Protein AF-0000000084555481 (afdb_homodimer)

InterPro domains:
  IPR004841 Amino acid permease/SLC12A domain [PF00324] (39-463)
  IPR036890 Histidine kinase/HSP90-like ATPase superfamily [G3DSA:3.30.565.10] (618-794)
  IPR036890 Histidine kinase/HSP90-like ATPase superfamily [SSF55874] (647-796)
  IPR050367 Amino acid-polyamine-organocation superfamily [PTHR42770] (13-466)

Organism: NCBI:txid82374

Nearest PDB structures (foldseek):
  7nf6-assembly1_B  TM=7.459E-01  e=2.669E-08  Ovis aries
  6li9-assembly1_B  TM=7.400E-01  e=5.570E-08  Homo sapiens
  6npl-assembly1_B  TM=6.410E-01  e=1.773E-08  Danio rerio
  6nph-assembly1_A  TM=6.731E-01  e=1.426E-07  Danio rerio
  4jas-assembly1_A-2  TM=5.209E-01  e=7.315E-07  Thermotoga maritima MSB8

Foldseek 3Di:
DPPPPPPLQFQFDALLLLLLLLLLQQAALCLQFCLLPPQCQLWAQLLSLVLLVVLLVLVLLLLVLQLVLLQPPVDQLRLLVLLCVQPFNLLSLLLLLLVLLLLLLSLLLLLLVVLVLCCQPVNCPQQADDWDDFPRDIAGPSSLVSSLVLLVVLLCCLQPVGPVLSVLSSVLSCLQLVLLVVLLVQLVVQQPPDLDSPPVTNPPLDDDSVLSSVQSNLLSLLNNPRSSLSSRRSVSHPDRSVCSSVSSSVSSVSSSCSNSSLSSLLSRAADPVDPGPNVQSVCLVVDDHQSVRSSLRSQCVRVNPVSNVSVSSSNNSSSSSNNSSSLQSSLSNQLSCVVVVLDPVLSVDADSNRGSNVSSVVSSVVSSCQSVNPNVVSLLSSLSNQQSSLSSSLSSLCSQLSVCVVVVPPVSNVSSVSSNVVSVCSNPVQPDPPPGRPHYRDLVSLVVQLVSLLVSLVSVLVCLVVPPPPSDDPDCVSLVVSLCSNLSSLVVSLVNQLVVCVVVCVPPNPVVSVVSSVVSVVVSVVSNVSSVVSVVVSVVVVVVVVVVVVVVVVVVVVLVVVLVLVVVLLVVLLVLLVVLLVLLVVQLVVLVVVVVVDDPDDDPVSVVSNVVSVVLSVLSVVLSVVSVVVNVCSVVVSVVDPDWDWAWDFQVVLQVNLCSSCVRVCVVLQEAEEEDEPQCPFRTFTGRSSLVSSLVNLVVVVLSQFAHRNKYKYKYKHWPDKDFDQPPPPDDDDSPRFIKIKMKIKIKIQGDVVRVVPDPNVSSVVSSCVSLVVQVKDWDWDADPRRMIMIMIIGITGGDDPVRHPPPCPDPPD/DPPPPPPLQFQFDALLLLLLLLLLQQAALCLQFCLLPPQCQQWAQLLSLVLLVVLLVLVLLLLVLQLVLLQPPVDQQGLLVLLCVQPFNLLSLLLLLLVLLLLLLSLLLLLLVVLVLCCQPVNCPQQADDWDDFPRDIAGPSSLVSSLVLLVVLLCCLQPVGPVLSVLSSVLSCLQLVLLVVLLVQLVVQQPPDLDSPPVTNPPLDDDSVLSSVQSNLLSLLNNPRSSLSSRRSVSHPDRSVCSSVSSSVSSVSSSCSNSSLSSLLSRAADPVDPGPNVQSVCLVVDDHQSVRSSLRSQCVRVNPVSNVSVSSSNNSSSSSNNSSSLQSSLSNQLSCVVVVLDPVLSVDADSSRRSNVSSVVSSVVSSCQSVNPNVVSLLSSLSNQQSSLSSSLSSLCSQLSVCVVVVPPVSNVSSVSSNVVSVCSNPVQPDPPPGRPHYRDLVSLVVQLVSLLVSLVSVLVCLVVPPPPSDDPDCVSLVVSLCSNLSSLVVSLVNQLVVCVVCCVPPNPVVSVVSSVVSVVVSVVSNVSSVVSVVVSVVVVVVVVVVVVVVVVVVVVLVVVLVLVVVLLVVLLVLLVVLLVLLVVQLVVLVVVVVPDDPDPDPVSVVSNVVSVVLSVLSVVLSVVSVVVNVCSVVVSVVCPDWDWAWDFQVVLQVNLCSSCVRVCVVLQEAEEEEEPQCPFRTFTGRSSLVSSLVNLVVVLLSQFAHRNKYKYKYKHWPDKDFDQPPPPDDDDSPRFIKIKMKIKIKIQGDVVRCPPVSNVSSVVSSCVSLVVQVKDWDWDADPRRMIMIMIMGITGGDDPVRRPPPCPDPPD

Secondary structure (DSSP, 8-state):
-----------PBPHHHHHHHHHHHH--THHHHHIIIIIHHHHHHHHHHHHHHHHHHHHHHHHHHHHHHHHHH--TTTHHHHHHHHH-HHHHHHHHHHHHHHHHHHHHHHHHHHHHHHHHHH-STT--S-EEEETTEEEEHHHHHHHHHHHHHHHHHHHH-TTHHHHHHHHHHHHHHHHHHHHHHHHHHHS-TT----SSS-SSS-S-HHHHHHHHHTTHHHHHTTGGGGGTTGGGBSS-GGGHHHHHHHHHHHHHHHHHHHHHHHHH---TT-SSHHHHHHTGGG--GGGG-HHHHHHHHHHHHHHHHHHHHHHHHHHHHHHHHHHHHHHHHHHHHHHTTSS-HHHH---TTS--HHHHHHHHHHHTTGGGG-TTHHHHHHHHHHHHHHHHHHHHHHHHHHHHHHTT-HHHHHHHHHHHHHHHHHHHHHHSTTSSTT----HHHHHHHHHHHHHHHHHHHHHHHT-SS--SSS-SHHHHHHHHHHHHHHHHHHHHHHHHHTTHHHHH-HHHHHHHHHHHHHHHHHHHHHHHHHHHHHHHHHHHHHHHHHHHHHHHHHHHHHHHHHHHHHHHHHHHHHHHHHHHHHHHHHHHHHHHH--S---HHHHHHHHHHHHHHHHHHHHHHHHHHHHHTHHHHHTT------EEEEHHHHHHHHHHHHHHHHHHTT-EEEEE-TT-S--EEEE-HHHHHHHHHHHHHHHHHHSPTT-EEEEEEEEEEEEEE----SSSS----EEEEEEEEEEEEE--HHHHHHS-HHHHHHHHHHHHHHTT-EEEEEE-TTSEEEEEEEEEEEE--GGGS---------/------------B-HHHHHHHHHHHH--THHHHHIIIIIHHHHHHHHHHHHHHHHHHHHHHHHHHHHHHHHHH--TTTHHHHHHHHH-HHHHHHHHHHHHHHHHHHHHHHHHHHHHHHHHHH-STT--S-EEEETTEEEEHHHHHHHHHHHHHHHHHHHH-TTHHHHHHHHHHHHHHHHHHHHHHHHHHHS-TT----SSS-SSS-S-HHHHHHHHHTTHHHHHTTGGGGGTTGGGBSS-GGGHHHHHHHHHHHHHHHHHHHHHHHHH---TT-SSHHHHHHTGGG--GGGG-HHHHHHHHHHHHHHHHHHHHHHHHHHHHHHHHHHHHHHHHHHHHHHTTSS-HHHH---TTS--HHHHHHHHHHHTTGGGG-TTHHHHHHHHHHHHHHHHHHHHHHHHHHHHHHTT-HHHHHHHHHHHHHHHHHHHHHHSTTSSTT----HHHHHHHHHHHHHHHHHHHHHHHT-SS--SSS-SHHHHHHHHHHHHHHHHHHHHHHHHHTTHHHHH-HHHHHHHHHHHHHHHHHHHHHHHHHHHHHHHHHHHHHHHHHHHHHHHHHHHHHHHHHHHHHHHHHHHHHHHHHHHHHHHHHHHHHHHH--S---HHHHHHHHHHHHHHHHHHHHHHHHHHHHHTHHHHHTT------EEEEHHHHHHHHHHHHHHHHHHTT-EEEEE-TT-S--EEEE-HHHHHHHHHHHHHHHHHHSPTT-EEEEEEEEEEEEEE----SSSS----EEEEEEEEEEEEE--TTT--HHHHHHHHHHHHHHHHHTT-EEEEEE-TTSEEEEEEEEEEEE--GGGS---------

Radius of gyration: 47.49 Å; Cα contacts (8 Å, |Δi|>4): 2575; chains: 2; bounding box: 100×142×101 Å

Sequence (1628 aa):
MNTPQETNKGHLLTLLNVWGLSFGCAVGWGAFMLPGNLFLPNAGPVGSILAIILGGLIMLIIGSNFCMLAGKMQDSGGFFAYTREIMGHDHAFLAGWALIITYLSIMWANATAVIVLVRFTIGDVLQWGFHYQVAGFDVYGGEIIATWGVIILFGLFSAFGGGIKQAANTILAFILIGGIVILFCGVLAMSPQHASFYPAFAPDVGGTPFLQLLSILMVAPWMFFGYESITHGSQQFHFPTQYMFPLIIATVVSTVLAYCLPIAIAVMGIPPEYHGWNEYINNLGNLEGLKALPLFYSVKSLLGSTGLGILTAAILAGILTGIIGLYRGASYLLQAMAQDNLLPAAIAEETKDGTPRNAIISIMIVSLLIPLLGRTAIVWLVDAITISGSIAYAYVSLCRYREATVSKDSAGKFLGITGFIISIFFFFCPIIPNLLIGTTLNTESYLLLAVWSIIGLIYYWYIFKHDKHDHFGKSFSMCTVLLFLNFFTSSLWLRQMMVTKLPLLRQSGYAAIHEVLNTSSIIQIVIIILILVFMGDIFTIMRQREYQLNIKVQEEQHTSQVRNSFLIGMTHDIGLMMQSIMSYVRLARNTGKEYETIQGNCPQDRLDSLWQALRHTDSVSHHFLNLVREMGLVEQITSNHLVLYPRATDIHYSLQQVKNIFVIQMQDKNLDFQVDSSQLDNSYVYCDENRIQRMLLNLISLAYDVSPMGGKISVSVTQKGFAHRRLENKGELGVSSRLCADYELKVNFTADKERMDKLSMDQRISITKHLVSLMEGTFNIESSPAAQTEMSIQLTLNLAKQSAVSYTKYESMAMNTPQETNKGHLLTLLNVWGLSFGCAVGWGAFMLPGNLFLPNAGPVGSILAIILGGLIMLIIGSNFCMLAGKMQDSGGFFAYTREIMGHDHAFLAGWALIITYLSIMWANATAVIVLVRFTIGDVLQWGFHYQVAGFDVYGGEIIATWGVIILFGLFSAFGGGIKQAANTILAFILIGGIVILFCGVLAMSPQHASFYPAFAPDVGGTPFLQLLSILMVAPWMFFGYESITHGSQQFHFPTQYMFPLIIATVVSTVLAYCLPIAIAVMGIPPEYHGWNEYINNLGNLEGLKALPLFYSVKSLLGSTGLGILTAAILAGILTGIIGLYRGASYLLQAMAQDNLLPAAIAEETKDGTPRNAIISIMIVSLLIPLLGRTAIVWLVDAITISGSIAYAYVSLCRYREATVSKDSAGKFLGITGFIISIFFFFCPIIPNLLIGTTLNTESYLLLAVWSIIGLIYYWYIFKHDKHDHFGKSFSMCTVLLFLNFFTSSLWLRQMMVTKLPLLRQSGYAAIHEVLNTSSIIQIVIIILILVFMGDIFTIMRQREYQLNIKVQEEQHTSQVRNSFLIGMTHDIGLMMQSIMSYVRLARNTGKEYETIQGNCPQDRLDSLWQALRHTDSVSHHFLNLVREMGLVEQITSNHLVLYPRATDIHYSLQQVKNIFVIQMQDKNLDFQVDSSQLDNSYVYCDENRIQRMLLNLISLAYDVSPMGGKISVSVTQKGFAHRRLENKGELGVSSRLCADYELKVNFTADKERMDKLSMDQRISITKHLVSLMEGTFNIESSPAAQTEMSIQLTLNLAKQSAVSYTKYESMA

Structure (mmCIF, N/CA/C/O backbone):
data_AF-0000000084555481-model_v1
#
loop_
_entity.id
_entity.type
_entity.pdbx_description
1 polymer 'Amino acid permease/ SLC12A domain-containing protein'
#
loop_
_atom_site.group_PDB
_atom_site.id
_atom_site.type_symbol
_atom_site.label_atom_id
_atom_site.label_alt_id
_atom_site.label_comp_id
_atom_site.label_asym_id
_atom_site.label_entity_id
_atom_site.label_seq_id
_atom_site.pdbx_PDB_ins_code
_atom_site.Cartn_x
_atom_site.Cartn_y
_atom_site.Cartn_z
_atom_site.occupancy
_atom_site.B_iso_or_equiv
_atom_site.auth_seq_id
_atom_site.auth_comp_id
_atom_site.auth_asym_id
_atom_site.auth_atom_id
_atom_site.pdbx_PDB_model_num
ATOM 1 N N . MET A 1 1 ? -41.625 23.812 21.984 1 23.12 1 MET A N 1
ATOM 2 C CA . MET A 1 1 ? -42.844 23.078 21.625 1 23.12 1 MET A CA 1
ATOM 3 C C . MET A 1 1 ? -42.719 22.484 20.219 1 23.12 1 MET A C 1
ATOM 5 O O . MET A 1 1 ? -43.156 23.109 19.25 1 23.12 1 MET A O 1
ATOM 9 N N . ASN A 1 2 ? -41.5 22.109 19.734 1 26.34 2 ASN A N 1
ATOM 10 C CA . ASN A 1 2 ? -41.219 21.453 18.469 1 26.34 2 ASN A CA 1
ATOM 11 C C . ASN A 1 2 ? -42.156 20.297 18.203 1 26.34 2 ASN A C 1
ATOM 13 O O . ASN A 1 2 ? -42.219 19.344 18.984 1 26.34 2 ASN A O 1
ATOM 17 N N . THR A 1 3 ? -43.344 20.703 17.688 1 30.64 3 THR A N 1
ATOM 18 C CA . THR A 1 3 ? -44.344 19.75 17.219 1 30.64 3 THR A CA 1
ATOM 19 C C . THR A 1 3 ? -43.656 18.578 16.5 1 30.64 3 THR A C 1
ATOM 21 O O . THR A 1 3 ? -42.781 18.781 15.664 1 30.64 3 THR A O 1
ATOM 24 N N . PRO A 1 4 ? -43.688 17.406 17.109 1 35.41 4 PRO A N 1
ATOM 25 C CA . PRO A 1 4 ? -43.188 16.219 16.406 1 35.41 4 PRO A CA 1
ATOM 26 C C . PRO A 1 4 ? -43.656 16.188 14.945 1 35.41 4 PRO A C 1
ATOM 28 O O . PRO A 1 4 ? -44.844 16.406 14.656 1 35.41 4 PRO A O 1
ATOM 31 N N . GLN A 1 5 ? -42.969 16.953 14.031 1 34.41 5 GLN A N 1
ATOM 32 C CA . GLN A 1 5 ? -43.281 16.844 12.609 1 34.41 5 GLN A CA 1
ATOM 33 C C . GLN A 1 5 ? -43.875 15.469 12.281 1 34.41 5 GLN A C 1
ATOM 35 O O . GLN A 1 5 ? -43.375 14.445 12.727 1 34.41 5 GLN A O 1
ATOM 40 N N . GLU A 1 6 ? -45.188 15.445 12.141 1 36.09 6 GLU A N 1
ATOM 41 C CA . GLU A 1 6 ? -45.906 14.336 11.531 1 36.09 6 GLU A CA 1
ATOM 42 C C . GLU A 1 6 ? -45.125 13.703 10.406 1 36.09 6 GLU A C 1
ATOM 44 O O . GLU A 1 6 ? -45.062 14.234 9.297 1 36.09 6 GLU A O 1
ATOM 49 N N . THR A 1 7 ? -43.844 13.422 10.531 1 37.84 7 THR A N 1
ATOM 50 C CA . THR A 1 7 ? -43.188 12.656 9.492 1 37.84 7 THR A CA 1
ATOM 51 C C . THR A 1 7 ? -44.125 11.664 8.836 1 37.84 7 THR A C 1
ATOM 53 O O . THR A 1 7 ? -44.844 10.938 9.531 1 37.84 7 THR A O 1
ATOM 56 N N . ASN A 1 8 ? -44.844 12.164 7.707 1 38.84 8 ASN A N 1
ATOM 57 C CA . ASN A 1 8 ? -45.594 11.336 6.762 1 38.84 8 ASN A CA 1
ATOM 58 C C . ASN A 1 8 ? -45.188 9.867 6.863 1 38.84 8 ASN A C 1
ATOM 60 O O . ASN A 1 8 ? -44.094 9.484 6.418 1 38.84 8 ASN A O 1
ATOM 64 N N . LYS A 1 9 ? -45.469 9.156 7.902 1 43.16 9 LYS A N 1
ATOM 65 C CA . LYS A 1 9 ? -45.219 7.797 8.383 1 43.16 9 LYS A CA 1
ATOM 66 C C . LYS A 1 9 ? -45.719 6.766 7.363 1 43.16 9 LYS A C 1
ATOM 68 O O . LYS A 1 9 ? -46.906 6.594 7.172 1 43.16 9 LYS A O 1
ATOM 73 N N . GLY A 1 10 ? -45.125 6.559 6.219 1 51.88 10 GLY A N 1
ATOM 74 C CA . GLY A 1 10 ? -45.312 5.434 5.316 1 51.88 10 GLY A CA 1
ATOM 75 C C . GLY A 1 10 ? -45.781 4.172 6.023 1 51.88 10 GLY A C 1
ATOM 76 O O . GLY A 1 10 ? -45.906 4.156 7.25 1 51.88 10 GLY A O 1
ATOM 77 N N . HIS A 1 11 ? -46.375 3.15 5.234 1 60.41 11 HIS A N 1
ATOM 78 C CA . HIS A 1 11 ? -46.906 1.9 5.746 1 60.41 11 HIS A CA 1
ATOM 79 C C . HIS A 1 11 ? -45.938 1.213 6.684 1 60.41 11 HIS A C 1
ATOM 81 O O . HIS A 1 11 ? -44.781 0.947 6.305 1 60.41 11 HIS A O 1
ATOM 87 N N . LEU A 1 12 ? -46.219 1.34 7.969 1 69.62 12 LEU A N 1
ATOM 88 C CA . LEU A 1 12 ? -45.438 0.738 9.047 1 69.62 12 LEU A CA 1
ATOM 89 C C . LEU A 1 12 ? -45.469 -0.784 8.961 1 69.62 12 LEU A C 1
ATOM 91 O O . LEU A 1 12 ? -46.5 -1.361 8.609 1 69.62 12 LEU A O 1
ATOM 95 N N . LEU A 1 13 ? -44.375 -1.419 9.078 1 81.25 13 LEU A N 1
ATOM 96 C CA . LEU A 1 13 ? -44.219 -2.867 9 1 81.25 13 LEU A CA 1
ATOM 97 C C . LEU A 1 13 ? -44.531 -3.525 10.336 1 81.25 13 LEU A C 1
ATOM 99 O O . LEU A 1 13 ? -44.094 -3.025 11.391 1 81.25 13 LEU A O 1
ATOM 103 N N . THR A 1 14 ? -45.344 -4.574 10.266 1 85.19 14 THR A N 1
ATOM 104 C CA . THR A 1 14 ? -45.656 -5.363 11.453 1 85.19 14 THR A CA 1
ATOM 105 C C . THR A 1 14 ? -44.562 -6.379 11.734 1 85.19 14 THR A C 1
ATOM 107 O O . THR A 1 14 ? -43.625 -6.535 10.938 1 85.19 14 THR A O 1
ATOM 110 N N . LEU A 1 15 ? -44.688 -7.07 12.875 1 87.81 15 LEU A N 1
ATOM 111 C CA . LEU A 1 15 ? -43.719 -8.07 13.289 1 87.81 15 LEU A CA 1
ATOM 112 C C . LEU A 1 15 ? -43.656 -9.219 12.281 1 87.81 15 LEU A C 1
ATOM 114 O O . LEU A 1 15 ? -42.562 -9.695 11.945 1 87.81 15 LEU A O 1
ATOM 118 N N . LEU A 1 16 ? -44.719 -9.578 11.766 1 89.62 16 LEU A N 1
ATOM 119 C CA . LEU A 1 16 ? -44.781 -10.688 10.812 1 89.62 16 LEU A CA 1
ATOM 120 C C . LEU A 1 16 ? -44.188 -10.281 9.469 1 89.62 16 LEU A C 1
ATOM 122 O O . LEU A 1 16 ? -43.594 -11.102 8.781 1 89.62 16 LEU A O 1
ATOM 126 N N . ASN A 1 17 ? -44.406 -9.062 9.172 1 88.94 17 ASN A N 1
ATOM 127 C CA . ASN A 1 17 ? -43.844 -8.555 7.934 1 88.94 17 ASN A CA 1
ATOM 128 C C . ASN A 1 17 ? -42.312 -8.539 7.996 1 88.94 17 ASN A C 1
ATOM 130 O O . ASN A 1 17 ? -41.656 -8.938 7.043 1 88.94 17 ASN A O 1
ATOM 134 N N . VAL A 1 18 ? -41.844 -8.125 9.125 1 88.31 18 VAL A N 1
ATOM 135 C CA . VAL A 1 18 ? -40.406 -8.008 9.289 1 88.31 18 VAL A CA 1
ATOM 136 C C . VAL A 1 18 ? -39.781 -9.398 9.367 1 88.31 18 VAL A C 1
ATOM 138 O O . VAL A 1 18 ? -38.719 -9.633 8.82 1 88.31 18 VAL A O 1
ATOM 141 N N . TRP A 1 19 ? -40.406 -10.297 10.008 1 91.5 19 TRP A N 1
ATOM 142 C CA . TRP A 1 19 ? -39.938 -11.68 10.047 1 91.5 19 TRP A CA 1
ATOM 143 C C . TRP A 1 19 ? -39.906 -12.273 8.641 1 91.5 19 TRP A C 1
ATOM 145 O O . TRP A 1 19 ? -38.906 -12.898 8.258 1 91.5 19 TRP A O 1
ATOM 155 N N . GLY A 1 20 ? -41 -12.109 7.93 1 90.44 20 GLY A N 1
ATOM 156 C CA . GLY A 1 20 ? -41.062 -12.617 6.57 1 90.44 20 GLY A CA 1
ATOM 157 C C . GLY A 1 20 ? -39.969 -12.07 5.68 1 90.44 20 GLY A C 1
ATOM 158 O O . GLY A 1 20 ? -39.406 -12.797 4.848 1 90.44 20 GLY A O 1
ATOM 159 N N . LEU A 1 21 ? -39.688 -10.883 5.922 1 87.75 21 LEU A N 1
ATOM 160 C CA . LEU A 1 21 ? -38.625 -10.242 5.141 1 87.75 21 LEU A CA 1
ATOM 161 C C . LEU A 1 21 ? -37.25 -10.828 5.48 1 87.75 21 LEU A C 1
ATOM 163 O O . LEU A 1 21 ? -36.5 -11.164 4.586 1 87.75 21 LEU A O 1
ATOM 167 N N . SER A 1 22 ? -37 -10.922 6.727 1 90.56 22 SER A N 1
ATOM 168 C CA . SER A 1 22 ? -35.688 -11.43 7.168 1 90.56 22 SER A CA 1
ATOM 169 C C . SER A 1 22 ? -35.531 -12.898 6.805 1 90.56 22 SER A C 1
ATOM 171 O O . SER A 1 22 ? -34.469 -13.297 6.297 1 90.56 22 SER A O 1
ATOM 173 N N . PHE A 1 23 ? -36.5 -13.656 7.043 1 93.19 23 PHE A N 1
ATOM 174 C CA . PHE A 1 23 ? -36.438 -15.078 6.727 1 93.19 23 PHE A CA 1
ATOM 175 C C . PHE A 1 23 ? -36.344 -15.297 5.223 1 93.19 23 PHE A C 1
ATOM 177 O O . PHE A 1 23 ? -35.531 -16.109 4.77 1 93.19 23 PHE A O 1
ATOM 184 N N . GLY A 1 24 ? -37.094 -14.539 4.52 1 89.06 24 GLY A N 1
ATOM 185 C CA . GLY A 1 24 ? -37.062 -14.648 3.068 1 89.06 24 GLY A CA 1
ATOM 186 C C . GLY A 1 24 ? -35.719 -14.289 2.457 1 89.06 24 GLY A C 1
ATOM 187 O O . GLY A 1 24 ? -35.344 -14.844 1.425 1 89.06 24 GLY A O 1
ATOM 188 N N . CYS A 1 25 ? -35.031 -13.453 3.01 1 88.38 25 CYS A N 1
ATOM 189 C CA . CYS A 1 25 ? -33.719 -13.047 2.506 1 88.38 25 CYS A CA 1
ATOM 190 C C . CYS A 1 25 ? -32.656 -14.102 2.82 1 88.38 25 CYS A C 1
ATOM 192 O O . CYS A 1 25 ? -31.688 -14.234 2.092 1 88.38 25 CYS A O 1
ATOM 194 N N . ALA A 1 26 ? -32.875 -14.844 3.844 1 90 26 ALA A N 1
ATOM 195 C CA . ALA A 1 26 ? -31.859 -15.797 4.297 1 90 26 ALA A CA 1
ATOM 196 C C . ALA A 1 26 ? -31.953 -17.109 3.525 1 90 26 ALA A C 1
ATOM 198 O O . ALA A 1 26 ? -30.938 -17.672 3.123 1 90 26 ALA A O 1
ATOM 199 N N . VAL A 1 27 ? -33.156 -17.516 3.285 1 91.25 27 VAL A N 1
ATOM 200 C CA . VAL A 1 27 ? -33.344 -18.828 2.684 1 91.25 27 VAL A CA 1
ATOM 201 C C . VAL A 1 27 ? -33.594 -18.688 1.185 1 91.25 27 VAL A C 1
ATOM 203 O O . VAL A 1 27 ? -34.438 -17.891 0.765 1 91.25 27 VAL A O 1
ATOM 206 N N . GLY A 1 28 ? -32.875 -19.391 0.361 1 85.44 28 GLY A N 1
ATOM 207 C CA . GLY A 1 28 ? -33.031 -19.359 -1.085 1 85.44 28 GLY A CA 1
ATOM 208 C C . GLY A 1 28 ? -32.906 -20.719 -1.733 1 85.44 28 GLY A C 1
ATOM 209 O O . GLY A 1 28 ? -33.219 -21.75 -1.12 1 85.44 28 GLY A O 1
ATOM 210 N N . TRP A 1 29 ? -32.469 -20.719 -2.889 1 83.94 29 TRP A N 1
ATOM 211 C CA . TRP A 1 29 ? -32.344 -21.906 -3.732 1 83.94 29 TRP A CA 1
ATOM 212 C C . TRP A 1 29 ? -31.328 -22.875 -3.133 1 83.94 29 TRP A C 1
ATOM 214 O O . TRP A 1 29 ? -31.469 -24.094 -3.281 1 83.94 29 TRP A O 1
ATOM 224 N N . GLY A 1 30 ? -30.438 -22.375 -2.402 1 84.31 30 GLY A N 1
ATOM 225 C CA . GLY A 1 30 ? -29.359 -23.188 -1.843 1 84.31 30 GLY A CA 1
ATOM 226 C C . GLY A 1 30 ? -29.859 -24.219 -0.851 1 84.31 30 GLY A C 1
ATOM 227 O O . GLY A 1 30 ? -29.281 -25.297 -0.73 1 84.31 30 GLY A O 1
ATOM 228 N N . ALA A 1 31 ? -30.953 -23.969 -0.211 1 90.88 31 ALA A N 1
ATOM 229 C CA . ALA A 1 31 ? -31.5 -24.891 0.781 1 90.88 31 ALA A CA 1
ATOM 230 C C . ALA A 1 31 ? -32 -26.172 0.122 1 90.88 31 ALA A C 1
ATOM 232 O O . ALA A 1 31 ? -32.031 -27.234 0.751 1 90.88 31 ALA A O 1
ATOM 233 N N . PHE A 1 32 ? -32.25 -26.125 -1.131 1 91.44 32 PHE A N 1
ATOM 234 C CA . PHE A 1 32 ? -32.875 -27.25 -1.808 1 91.44 32 PHE A CA 1
ATOM 235 C C . PHE A 1 32 ? -31.859 -27.969 -2.697 1 91.44 32 PHE A C 1
ATOM 237 O O . PHE A 1 32 ? -32.031 -29.156 -3.01 1 91.44 32 PHE A O 1
ATOM 244 N N . MET A 1 33 ? -30.812 -27.328 -3.059 1 85.19 33 MET A N 1
ATOM 245 C CA . MET A 1 33 ? -29.844 -27.922 -3.973 1 85.19 33 MET A CA 1
ATOM 246 C C . MET A 1 33 ? -28.609 -28.422 -3.215 1 85.19 33 MET A C 1
ATOM 248 O O . MET A 1 33 ? -27.969 -29.391 -3.633 1 85.19 33 MET A O 1
ATOM 252 N N . LEU A 1 34 ? -28.312 -27.906 -2.164 1 87.06 34 LEU A N 1
ATOM 253 C CA . LEU A 1 34 ? -27.031 -28.141 -1.513 1 87.06 34 LEU A CA 1
ATOM 254 C C . LEU A 1 34 ? -27.031 -29.453 -0.736 1 87.06 34 LEU A C 1
ATOM 256 O O . LEU A 1 34 ? -25.984 -30.031 -0.47 1 87.06 34 LEU A O 1
ATOM 260 N N . PRO A 1 35 ? -28.156 -29.922 -0.355 1 90.25 35 PRO A N 1
ATOM 261 C CA . PRO A 1 35 ? -28.125 -31.219 0.324 1 90.25 35 PRO A CA 1
ATOM 262 C C . PRO A 1 35 ? -27.438 -32.312 -0.506 1 90.25 35 PRO A C 1
ATOM 264 O O . PRO A 1 35 ? -26.625 -33.062 0.015 1 90.25 35 PRO A O 1
ATOM 267 N N . GLY A 1 36 ? -27.672 -32.344 -1.724 1 86.56 36 GLY A N 1
ATOM 268 C CA . GLY A 1 36 ? -27.094 -33.375 -2.588 1 86.56 36 GLY A CA 1
ATOM 269 C C . GLY A 1 36 ? -25.672 -33.031 -3.031 1 86.56 36 GLY A C 1
ATOM 270 O O . GLY A 1 36 ? -24.844 -33.938 -3.207 1 86.56 36 GLY A O 1
ATOM 271 N N . ASN A 1 37 ? -25.375 -31.859 -3.141 1 82.75 37 ASN A N 1
ATOM 272 C CA . ASN A 1 37 ? -24.125 -31.453 -3.783 1 82.75 37 ASN A CA 1
ATOM 273 C C . ASN A 1 37 ? -23.047 -31.109 -2.756 1 82.75 37 ASN A C 1
ATOM 275 O O . ASN A 1 37 ? -21.859 -31.281 -3.02 1 82.75 37 ASN A O 1
ATOM 279 N N . LEU A 1 38 ? -23.5 -30.672 -1.621 1 84.31 38 LEU A N 1
ATOM 280 C CA . LEU A 1 38 ? -22.484 -30.156 -0.704 1 84.31 38 LEU A CA 1
ATOM 281 C C . LEU A 1 38 ? -22.641 -30.781 0.681 1 84.31 38 LEU A C 1
ATOM 283 O O . LEU A 1 38 ? -21.672 -31.281 1.255 1 84.31 38 LEU A O 1
ATOM 287 N N . PHE A 1 39 ? -23.812 -30.891 1.244 1 91.62 39 PHE A N 1
ATOM 288 C CA . PHE A 1 39 ? -24.016 -31.234 2.645 1 91.62 39 PHE A CA 1
ATOM 289 C C . PHE A 1 39 ? -23.797 -32.719 2.865 1 91.62 39 PHE A C 1
ATOM 291 O O . PHE A 1 39 ? -22.875 -33.125 3.592 1 91.62 39 PHE A O 1
ATOM 298 N N . LEU A 1 40 ? -24.438 -33.531 2.141 1 92.25 40 LEU A N 1
ATOM 299 C CA . LEU A 1 40 ? -24.406 -34.969 2.375 1 92.25 40 LEU A CA 1
ATOM 300 C C . LEU A 1 40 ? -23.062 -35.562 1.958 1 92.25 40 LEU A C 1
ATOM 302 O O . LEU A 1 40 ? -22.484 -36.375 2.686 1 92.25 40 LEU A O 1
ATOM 306 N N . PRO A 1 41 ? -22.547 -35.156 0.85 1 88.5 41 PRO A N 1
ATOM 307 C CA . PRO A 1 41 ? -21.266 -35.719 0.435 1 88.5 41 PRO A CA 1
ATOM 308 C C . PRO A 1 41 ? -20.125 -35.375 1.382 1 88.5 41 PRO A C 1
ATOM 310 O O . PRO A 1 41 ? -19.172 -36.125 1.517 1 88.5 41 PRO A O 1
ATOM 313 N N . ASN A 1 42 ? -20.25 -34.25 2.066 1 87.62 42 ASN A N 1
ATOM 314 C CA . ASN A 1 42 ? -19.094 -33.75 2.83 1 87.62 42 ASN A CA 1
ATOM 315 C C . ASN A 1 42 ? -19.234 -34.094 4.316 1 87.62 42 ASN A C 1
ATOM 317 O O . ASN A 1 42 ? -18.234 -34.25 5.016 1 87.62 42 ASN A O 1
ATOM 321 N N . ALA A 1 43 ? -20.484 -34.188 4.801 1 92.06 43 ALA A N 1
ATOM 322 C CA . ALA A 1 43 ? -20.594 -34.375 6.246 1 92.06 43 ALA A CA 1
ATOM 323 C C . ALA A 1 43 ? -21.688 -35.375 6.602 1 92.06 43 ALA A C 1
ATOM 325 O O . ALA A 1 43 ? -21.922 -35.656 7.781 1 92.06 43 ALA A O 1
ATOM 326 N N . GLY A 1 44 ? -22.328 -35.938 5.633 1 92.5 44 GLY A N 1
ATOM 327 C CA . GLY A 1 44 ? -23.422 -36.844 5.945 1 92.5 44 GLY A CA 1
ATOM 328 C C . GLY A 1 44 ? -24.641 -36.156 6.5 1 92.5 44 GLY A C 1
ATOM 329 O O . GLY A 1 44 ? -24.641 -34.938 6.688 1 92.5 44 GLY A O 1
ATOM 330 N N . PRO A 1 45 ? -25.703 -36.875 6.762 1 93.69 45 PRO A N 1
ATOM 331 C CA . PRO A 1 45 ? -26.969 -36.281 7.191 1 93.69 45 PRO A CA 1
ATOM 332 C C . PRO A 1 45 ? -26.891 -35.688 8.602 1 93.69 45 PRO A C 1
ATOM 334 O O . PRO A 1 45 ? -27.281 -34.562 8.828 1 93.69 45 PRO A O 1
ATOM 337 N N . VAL A 1 46 ? -26.406 -36.406 9.562 1 94.69 46 VAL A N 1
ATOM 338 C CA . VAL A 1 46 ? -26.328 -35.938 10.945 1 94.69 46 VAL A CA 1
ATOM 339 C C . VAL A 1 46 ? -25.25 -34.875 11.062 1 94.69 46 VAL A C 1
ATOM 341 O O . VAL A 1 46 ? -25.453 -33.844 11.742 1 94.69 46 VAL A O 1
ATOM 344 N N . GLY A 1 47 ? -24.141 -35.094 10.414 1 94.06 47 GLY A N 1
ATOM 345 C CA . GLY A 1 47 ? -23.078 -34.094 10.414 1 94.06 47 GLY A CA 1
ATOM 346 C C . GLY A 1 47 ? -23.516 -32.75 9.844 1 94.06 47 GLY A C 1
ATOM 347 O O . GLY A 1 47 ? -23.203 -31.703 10.398 1 94.06 47 GLY A O 1
ATOM 348 N N . SER A 1 48 ? -24.25 -32.781 8.766 1 95 48 SER A N 1
ATOM 349 C CA . SER A 1 48 ? -24.734 -31.578 8.133 1 95 48 SER A CA 1
ATOM 350 C C . SER A 1 48 ? -25.75 -30.859 9.016 1 95 48 SER A C 1
ATOM 352 O O . SER A 1 48 ? -25.688 -29.641 9.18 1 95 48 SER A O 1
ATOM 354 N N . ILE A 1 49 ? -26.656 -31.609 9.617 1 95.94 49 ILE A N 1
ATOM 355 C CA . ILE A 1 49 ? -27.703 -31.031 10.453 1 95.94 49 ILE A CA 1
ATOM 356 C C . ILE A 1 49 ? -27.078 -30.391 11.688 1 95.94 49 ILE A C 1
ATOM 358 O O . ILE A 1 49 ? -27.422 -29.25 12.047 1 95.94 49 ILE A O 1
ATOM 362 N N . LEU A 1 50 ? -26.141 -31.016 12.242 1 96.19 50 LEU A N 1
ATOM 363 C CA . LEU A 1 50 ? -25.453 -30.469 13.422 1 96.19 50 LEU A CA 1
ATOM 364 C C . LEU A 1 50 ? -24.672 -29.203 13.062 1 96.19 50 LEU A C 1
ATOM 366 O O . LEU A 1 50 ? -24.641 -28.25 13.836 1 96.19 50 LEU A O 1
ATOM 370 N N . ALA A 1 51 ? -24.031 -29.281 11.945 1 95.25 51 ALA A N 1
ATOM 371 C CA . ALA A 1 51 ? -23.266 -28.125 11.5 1 95.25 51 ALA A CA 1
ATOM 372 C C . ALA A 1 51 ? -24.172 -26.906 11.281 1 95.25 51 ALA A C 1
ATOM 374 O O . ALA A 1 51 ? -23.812 -25.781 11.648 1 95.25 51 ALA A O 1
ATOM 375 N N . ILE A 1 52 ? -25.312 -27.125 10.734 1 96.31 52 ILE A N 1
ATOM 376 C CA . ILE A 1 52 ? -26.25 -26.031 10.453 1 96.31 52 ILE A CA 1
ATOM 377 C C . ILE A 1 52 ? -26.812 -25.484 11.758 1 96.31 52 ILE A C 1
ATOM 379 O O . ILE A 1 52 ? -26.969 -24.266 11.914 1 96.31 52 ILE A O 1
ATOM 383 N N . ILE A 1 53 ? -27.078 -26.328 12.68 1 96.94 53 ILE A N 1
ATOM 384 C CA . ILE A 1 53 ? -27.547 -25.906 13.992 1 96.94 53 ILE A CA 1
ATOM 385 C C . ILE A 1 53 ? -26.469 -25.078 14.688 1 96.94 53 ILE A C 1
ATOM 387 O O . ILE A 1 53 ? -26.75 -24.016 15.234 1 96.94 53 ILE A O 1
ATOM 391 N N . LEU A 1 54 ? -25.297 -25.531 14.586 1 96.12 54 LEU A N 1
ATOM 392 C CA . LEU A 1 54 ? -24.188 -24.797 15.164 1 96.12 54 LEU A CA 1
ATOM 393 C C . LEU A 1 54 ? -24 -23.453 14.461 1 96.12 54 LEU A C 1
ATOM 395 O O . LEU A 1 54 ? -23.719 -22.438 15.109 1 96.12 54 LEU A O 1
ATOM 399 N N . GLY A 1 55 ? -24.125 -23.5 13.195 1 94.94 55 GLY A N 1
ATOM 400 C CA . GLY A 1 55 ? -24.078 -22.25 12.453 1 94.94 55 GLY A CA 1
ATOM 401 C C . GLY A 1 55 ? -25.141 -21.266 12.891 1 94.94 55 GLY A C 1
ATOM 402 O O . GLY A 1 55 ? -24.859 -20.062 13.016 1 94.94 55 GLY A O 1
ATOM 403 N N . GLY A 1 56 ? -26.312 -21.797 13.125 1 95.75 56 GLY A N 1
ATOM 404 C CA . GLY A 1 56 ? -27.391 -20.938 13.625 1 95.75 56 GLY A CA 1
ATOM 405 C C . GLY A 1 56 ? -27.062 -20.312 14.969 1 95.75 56 GLY A C 1
ATOM 406 O O . GLY A 1 56 ? -27.328 -19.125 15.188 1 95.75 56 GLY A O 1
ATOM 407 N N . LEU A 1 57 ? -26.453 -21 15.789 1 95.5 57 LEU A N 1
ATOM 408 C CA . LEU A 1 57 ? -26.078 -20.5 17.109 1 95.5 57 LEU A CA 1
ATOM 409 C C . LEU A 1 57 ? -25.031 -19.406 17 1 95.5 57 LEU A C 1
ATOM 411 O O . LEU A 1 57 ? -25.109 -18.391 17.688 1 95.5 57 LEU A O 1
ATOM 415 N N . ILE A 1 58 ? -24.109 -19.609 16.156 1 94.62 58 ILE A N 1
ATOM 416 C CA . ILE A 1 58 ? -23.062 -18.641 15.938 1 94.62 58 ILE A CA 1
ATOM 417 C C . ILE A 1 58 ? -23.656 -17.359 15.352 1 94.62 58 ILE A C 1
ATOM 419 O O . ILE A 1 58 ? -23.281 -16.25 15.75 1 94.62 58 ILE A O 1
ATOM 423 N N . MET A 1 59 ? -24.609 -17.531 14.484 1 94.31 59 MET A N 1
ATOM 424 C CA . MET A 1 59 ? -25.234 -16.375 13.844 1 94.31 59 MET A CA 1
ATOM 425 C C . MET A 1 59 ? -26.062 -15.586 14.844 1 94.31 59 MET A C 1
ATOM 427 O O . MET A 1 59 ? -26.266 -14.383 14.672 1 94.31 59 MET A O 1
ATOM 431 N N . LEU A 1 60 ? -26.5 -16.266 15.867 1 94.75 60 LEU A N 1
ATOM 432 C CA . LEU A 1 60 ? -27.234 -15.555 16.906 1 94.75 60 LEU A CA 1
ATOM 433 C C . LEU A 1 60 ? -26.312 -14.609 17.672 1 94.75 60 LEU A C 1
ATOM 435 O O . LEU A 1 60 ? -26.75 -13.531 18.109 1 94.75 60 LEU A O 1
ATOM 439 N N . ILE A 1 61 ? -25.109 -14.961 17.797 1 94.81 61 ILE A N 1
ATOM 440 C CA . ILE A 1 61 ? -24.141 -14.086 18.453 1 94.81 61 ILE A CA 1
ATOM 441 C C . ILE A 1 61 ? -23.969 -12.812 17.609 1 94.81 61 ILE A C 1
ATOM 443 O O . ILE A 1 61 ? -24.047 -11.703 18.141 1 94.81 61 ILE A O 1
ATOM 447 N N . ILE A 1 62 ? -23.797 -12.977 16.391 1 93.94 62 ILE A N 1
ATOM 448 C CA . ILE A 1 62 ? -23.609 -11.836 15.492 1 93.94 62 ILE A CA 1
ATOM 449 C C . ILE A 1 62 ? -24.922 -11.047 15.398 1 93.94 62 ILE A C 1
ATOM 451 O O . ILE A 1 62 ? -24.906 -9.812 15.375 1 93.94 62 ILE A O 1
ATOM 455 N N . GLY A 1 63 ? -26.031 -11.82 15.398 1 91.69 63 GLY A N 1
ATOM 456 C CA . GLY A 1 63 ? -27.328 -11.18 15.375 1 91.69 63 GLY A CA 1
ATOM 457 C C . GLY A 1 63 ? -27.594 -10.312 16.594 1 91.69 63 GLY A C 1
ATOM 458 O O . GLY A 1 63 ? -28.203 -9.242 16.484 1 91.69 63 GLY A O 1
ATOM 459 N N . SER A 1 64 ? -27.094 -10.75 17.688 1 92.06 64 SER A N 1
ATOM 460 C CA . SER A 1 64 ? -27.25 -9.961 18.906 1 92.06 64 SER A CA 1
ATOM 461 C C . SER A 1 64 ? -26.484 -8.641 18.812 1 92.06 64 SER A C 1
ATOM 463 O O . SER A 1 64 ? -26.953 -7.613 19.297 1 92.06 64 SER A O 1
ATOM 465 N N . ASN A 1 65 ? -25.344 -8.703 18.234 1 93 65 ASN A N 1
ATOM 466 C CA . ASN A 1 65 ? -24.562 -7.484 18.031 1 93 65 ASN A CA 1
ATOM 467 C C . ASN A 1 65 ? -25.281 -6.5 17.109 1 93 65 ASN A C 1
ATOM 469 O O . ASN A 1 65 ? -25.312 -5.297 17.375 1 93 65 ASN A O 1
ATOM 473 N N . PHE A 1 66 ? -25.953 -7.047 16.141 1 88.94 66 PHE A N 1
ATOM 474 C CA . PHE A 1 66 ? -26.734 -6.219 15.234 1 88.94 66 PHE A CA 1
ATOM 475 C C . PHE A 1 66 ? -27.859 -5.516 15.969 1 88.94 66 PHE A C 1
ATOM 477 O O . PHE A 1 66 ? -28.062 -4.312 15.812 1 88.94 66 PHE A O 1
ATOM 484 N N . CYS A 1 67 ? -28.516 -6.207 16.766 1 86.5 67 CYS A N 1
ATOM 485 C CA . CYS A 1 67 ? -29.703 -5.703 17.453 1 86.5 67 CYS A CA 1
ATOM 486 C C . CYS A 1 67 ? -29.328 -4.605 18.438 1 86.5 67 CYS A C 1
ATOM 488 O O . CYS A 1 67 ? -30.031 -3.598 18.547 1 86.5 67 CYS A O 1
ATOM 490 N N . MET A 1 68 ? -28.281 -4.816 19.094 1 88.19 68 MET A N 1
ATOM 491 C CA . MET A 1 68 ? -27.844 -3.832 20.078 1 88.19 68 MET A CA 1
ATOM 492 C C . MET A 1 68 ? -27.453 -2.523 19.406 1 88.19 68 MET A C 1
ATOM 494 O O . MET A 1 68 ? -27.781 -1.441 19.906 1 88.19 68 MET A O 1
ATOM 498 N N . LEU A 1 69 ? -26.797 -2.641 18.312 1 88.31 69 LEU A N 1
ATOM 499 C CA . LEU A 1 69 ? -26.359 -1.443 17.594 1 88.31 69 LEU A CA 1
ATOM 500 C C . LEU A 1 69 ? -27.547 -0.743 16.938 1 88.31 69 LEU A C 1
ATOM 502 O O . LEU A 1 69 ? -27.625 0.488 16.922 1 88.31 69 LEU A O 1
ATOM 506 N N . ALA A 1 70 ? -28.484 -1.503 16.406 1 83.56 70 ALA A N 1
ATOM 507 C CA . ALA A 1 70 ? -2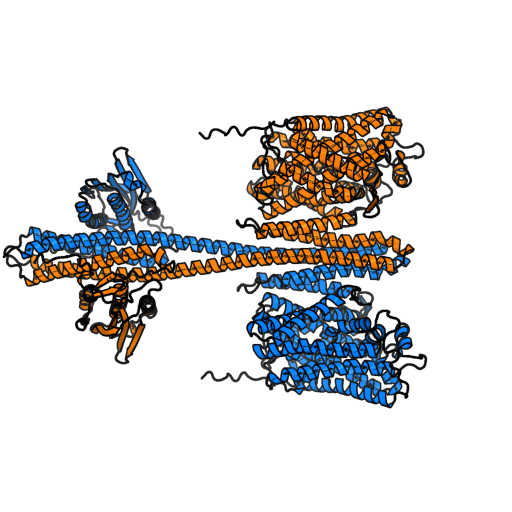9.688 -0.949 15.781 1 83.56 70 ALA A CA 1
ATOM 508 C C . ALA A 1 70 ? -30.562 -0.229 16.812 1 83.56 70 ALA A C 1
ATOM 510 O O . ALA A 1 70 ? -31.188 0.791 16.5 1 83.56 70 ALA A O 1
ATOM 511 N N . GLY A 1 71 ? -30.609 -0.724 17.969 1 78.88 71 GLY A N 1
ATOM 512 C CA . GLY A 1 71 ? -31.406 -0.111 19.031 1 78.88 71 GLY A CA 1
ATOM 513 C C . GLY A 1 71 ? -30.812 1.193 19.531 1 78.88 71 GLY A C 1
ATOM 514 O O . GLY A 1 71 ? -31.547 2.131 19.859 1 78.88 71 GLY A O 1
ATOM 515 N N . LYS A 1 72 ? -29.594 1.3 19.484 1 79.69 72 LYS A N 1
ATOM 516 C CA . LYS A 1 72 ? -28.922 2.475 20.047 1 79.69 72 LYS A CA 1
ATOM 517 C C . LYS A 1 72 ? -28.875 3.609 19.016 1 79.69 72 LYS A C 1
ATOM 519 O O . LYS A 1 72 ? -29.047 4.777 19.375 1 79.69 72 LYS A O 1
ATOM 524 N N . MET A 1 73 ? -28.594 3.383 17.797 1 77.19 73 MET A N 1
ATOM 525 C CA . MET A 1 73 ? -28.359 4.438 16.812 1 77.19 73 MET A CA 1
ATOM 526 C C . MET A 1 73 ? -29.625 4.742 16.016 1 77.19 73 MET A C 1
ATOM 528 O O . MET A 1 73 ? -29.781 5.848 15.508 1 77.19 73 MET A O 1
ATOM 532 N N . GLN A 1 74 ? -30.609 4.211 16.172 1 68.38 74 GLN A N 1
ATOM 533 C CA . GLN A 1 74 ? -31.906 4.355 15.539 1 68.38 74 GLN A CA 1
ATOM 534 C C . GLN A 1 74 ? -31.781 5.059 14.188 1 68.38 74 GLN A C 1
ATOM 536 O O . GLN A 1 74 ? -32.531 6.012 13.914 1 68.38 74 GLN A O 1
ATOM 541 N N . ASP A 1 75 ? -30.734 4.852 13.359 1 64.62 75 ASP A N 1
ATOM 542 C CA . ASP A 1 75 ? -30.516 5.441 12.039 1 64.62 75 ASP A CA 1
ATOM 543 C C . ASP A 1 75 ? -30.953 4.484 10.938 1 64.62 75 ASP A C 1
ATOM 545 O O . ASP A 1 75 ? -30.844 3.266 11.078 1 64.62 75 ASP A O 1
ATOM 549 N N . SER A 1 76 ? -31.531 5.027 9.953 1 62.16 76 SER A N 1
ATOM 550 C CA . SER A 1 76 ? -32.062 4.262 8.828 1 62.16 76 SER A CA 1
ATOM 551 C C . SER A 1 76 ? -30.938 3.674 7.984 1 62.16 76 SER A C 1
ATOM 553 O O . SER A 1 76 ? -31.156 2.77 7.18 1 62.16 76 SER A O 1
ATOM 555 N N . GLY A 1 77 ? -29.781 4.074 8.156 1 70.38 77 GLY A N 1
ATOM 556 C CA . GLY A 1 77 ? -28.703 3.639 7.285 1 70.38 77 GLY A CA 1
ATOM 557 C C . GLY A 1 77 ? -28.141 2.285 7.672 1 70.38 77 GLY A C 1
ATOM 558 O O . GLY A 1 77 ? -27.312 1.719 6.945 1 70.38 77 GLY A O 1
ATOM 559 N N . GLY A 1 78 ? -28.594 1.755 8.75 1 77.69 78 GLY A N 1
ATOM 560 C CA . GLY A 1 78 ? -28.219 0.404 9.133 1 77.69 78 GLY A CA 1
ATOM 561 C C . GLY A 1 78 ? -26.734 0.263 9.438 1 77.69 78 GLY A C 1
ATOM 562 O O . GLY A 1 78 ? -26.172 1.078 10.164 1 77.69 78 GLY A O 1
ATOM 563 N N . PHE A 1 79 ? -26.203 -0.745 8.805 1 82.94 79 PHE A N 1
ATOM 564 C CA . PHE A 1 79 ? -24.828 -1.202 8.984 1 82.94 79 PHE A CA 1
ATOM 565 C C . PHE A 1 79 ? -23.828 -0.099 8.633 1 82.94 79 PHE A C 1
ATOM 567 O O . PHE A 1 79 ? -22.875 0.139 9.359 1 82.94 79 PHE A O 1
ATOM 574 N N . PHE A 1 80 ? -24.109 0.568 7.637 1 88.12 80 PHE A N 1
ATOM 575 C CA . PHE A 1 80 ? -23.219 1.62 7.148 1 88.12 80 PHE A CA 1
ATOM 576 C C . PHE A 1 80 ? -23.188 2.791 8.125 1 88.12 80 PHE A C 1
ATOM 578 O O . PHE A 1 80 ? -22.109 3.312 8.438 1 88.12 80 PHE A O 1
ATOM 585 N N . ALA A 1 81 ? -24.266 3.145 8.68 1 86.5 81 ALA A N 1
ATOM 586 C CA . ALA A 1 81 ? -24.375 4.297 9.57 1 86.5 81 ALA A CA 1
ATOM 587 C C . ALA A 1 81 ? -23.688 4.023 10.906 1 86.5 81 ALA A C 1
ATOM 589 O O . ALA A 1 81 ? -23.016 4.895 11.453 1 86.5 81 ALA A O 1
ATOM 590 N N . TYR A 1 82 ? -23.859 2.746 11.359 1 88.19 82 TYR A N 1
ATOM 591 C CA . TYR A 1 82 ? -23.219 2.391 12.617 1 88.19 82 TYR A CA 1
ATOM 592 C C . TYR A 1 82 ? -21.703 2.461 12.492 1 88.19 82 TYR A C 1
ATOM 594 O O . TYR A 1 82 ? -21.031 2.979 13.383 1 88.19 82 TYR A O 1
ATOM 602 N N . THR A 1 83 ? -21.281 1.952 11.391 1 90.94 83 THR A N 1
ATOM 603 C CA . THR A 1 83 ? -19.828 1.896 11.18 1 90.94 83 THR A CA 1
ATOM 604 C C . THR A 1 83 ? -19.266 3.297 10.977 1 90.94 83 THR A C 1
ATOM 606 O O . THR A 1 83 ? -18.172 3.607 11.477 1 90.94 83 THR A O 1
ATOM 609 N N . ARG A 1 84 ? -20.031 4.086 10.344 1 90.94 84 ARG A N 1
ATOM 610 C CA . ARG A 1 84 ? -19.594 5.461 10.102 1 90.94 84 ARG A CA 1
ATOM 611 C C . ARG A 1 84 ? -19.484 6.238 11.406 1 90.94 84 ARG A C 1
ATOM 613 O O . ARG A 1 84 ? -18.5 6.938 11.641 1 90.94 84 ARG A O 1
ATOM 620 N N . GLU A 1 85 ? -20.391 6.07 12.258 1 89.69 85 GLU A N 1
ATOM 621 C CA . GLU A 1 85 ? -20.469 6.832 13.5 1 89.69 85 GLU A CA 1
ATOM 622 C C . GLU A 1 85 ? -19.422 6.348 14.508 1 89.69 85 GLU A C 1
ATOM 624 O O . GLU A 1 85 ? -18.828 7.152 15.227 1 89.69 85 GLU A O 1
ATOM 629 N N . ILE A 1 86 ? -19.203 5.078 14.492 1 91.88 86 ILE A N 1
ATOM 630 C CA . ILE A 1 86 ? -18.359 4.516 15.539 1 91.88 86 ILE A CA 1
ATOM 631 C C . ILE A 1 86 ? -16.906 4.445 15.062 1 91.88 86 ILE A C 1
ATOM 633 O O . ILE A 1 86 ? -15.984 4.762 15.812 1 91.88 86 ILE A O 1
ATOM 637 N N . MET A 1 87 ? -16.719 4.078 13.781 1 91.44 87 MET A N 1
ATOM 638 C CA . MET A 1 87 ? -15.367 3.816 13.312 1 91.44 87 MET A CA 1
ATOM 639 C C . MET A 1 87 ? -14.898 4.906 12.352 1 91.44 87 MET A C 1
ATOM 641 O O . MET A 1 87 ? -13.703 5.066 12.125 1 91.44 87 MET A O 1
ATOM 645 N N . GLY A 1 88 ? -15.82 5.555 11.727 1 90.19 88 GLY A N 1
ATOM 646 C CA . GLY A 1 88 ? -15.422 6.613 10.812 1 90.19 88 GLY A CA 1
ATOM 647 C C . GLY A 1 88 ? -15.82 6.332 9.375 1 90.19 88 GLY A C 1
ATOM 648 O O . GLY A 1 88 ? -16.312 5.246 9.062 1 90.19 88 GLY A O 1
ATOM 649 N N . HIS A 1 89 ? -15.555 7.184 8.523 1 91.5 89 HIS A N 1
ATOM 650 C CA . HIS A 1 89 ? -16.047 7.164 7.148 1 91.5 89 HIS A CA 1
ATOM 651 C C . HIS A 1 89 ? -15.289 6.148 6.305 1 91.5 89 HIS A C 1
ATOM 653 O O . HIS A 1 89 ? -15.883 5.461 5.465 1 91.5 89 HIS A O 1
ATOM 659 N N . ASP A 1 90 ? -13.992 5.957 6.48 1 91.5 90 ASP A N 1
ATOM 660 C CA . ASP A 1 90 ? -13.195 5.008 5.703 1 91.5 90 ASP A CA 1
ATOM 661 C C . ASP A 1 90 ? -13.656 3.574 5.953 1 91.5 90 ASP A C 1
ATOM 663 O O . ASP A 1 90 ? -13.828 2.799 5.012 1 91.5 90 ASP A O 1
ATOM 667 N N . HIS A 1 91 ? -13.883 3.25 7.191 1 93.25 91 HIS A N 1
ATOM 668 C CA . HIS A 1 91 ? -14.367 1.923 7.562 1 93.25 91 HIS A CA 1
ATOM 669 C C . HIS A 1 91 ? -15.789 1.691 7.059 1 93.25 91 HIS A C 1
ATOM 671 O O . HIS A 1 91 ? -16.125 0.583 6.641 1 93.25 91 HIS A O 1
ATOM 677 N N . ALA A 1 92 ? -16.531 2.777 7.156 1 93.31 92 ALA A N 1
ATOM 678 C CA . ALA A 1 92 ? -17.906 2.684 6.68 1 93.31 92 ALA A CA 1
ATOM 679 C C . ALA A 1 92 ? -17.953 2.387 5.184 1 93.31 92 ALA A C 1
ATOM 681 O O . ALA A 1 92 ? -18.797 1.622 4.723 1 93.31 92 ALA A O 1
ATOM 682 N N . PHE A 1 93 ? -17.047 2.947 4.457 1 93.31 93 PHE A N 1
ATOM 683 C CA . PHE A 1 93 ? -16.969 2.672 3.027 1 93.31 93 PHE A CA 1
ATOM 684 C C . PHE A 1 93 ? -16.672 1.198 2.775 1 93.31 93 PHE A C 1
ATOM 686 O O . PHE A 1 93 ? -17.328 0.558 1.952 1 93.31 93 PHE A O 1
ATOM 693 N N . LEU A 1 94 ? -15.695 0.69 3.436 1 93.38 94 LEU A N 1
ATOM 694 C CA . LEU A 1 94 ? -15.305 -0.703 3.246 1 93.38 94 LEU A CA 1
ATOM 695 C C . LEU A 1 94 ? -16.453 -1.643 3.615 1 93.38 94 LEU A C 1
ATOM 697 O O . LEU A 1 94 ? -16.719 -2.611 2.9 1 93.38 94 LEU A O 1
ATOM 701 N N . ALA A 1 95 ? -17.094 -1.371 4.719 1 92.38 95 ALA A N 1
ATOM 702 C CA . ALA A 1 95 ? -18.234 -2.178 5.152 1 92.38 95 ALA A CA 1
ATOM 703 C C . ALA A 1 95 ? -19.359 -2.119 4.129 1 92.38 95 ALA A C 1
ATOM 705 O O . ALA A 1 95 ? -19.938 -3.146 3.779 1 92.38 95 ALA A O 1
ATOM 706 N N . GLY A 1 96 ? -19.656 -0.916 3.686 1 91.81 96 GLY A N 1
ATOM 707 C CA . GLY A 1 96 ? -20.688 -0.752 2.67 1 91.81 96 GLY A CA 1
ATOM 708 C C . GLY A 1 96 ? -20.344 -1.434 1.358 1 91.81 96 GLY A C 1
ATOM 709 O O . GLY A 1 96 ? -21.203 -2.072 0.742 1 91.81 96 GLY A O 1
ATOM 710 N N . TRP A 1 97 ? -19.094 -1.347 0.952 1 93.44 97 TRP A N 1
ATOM 711 C CA . TRP A 1 97 ? -18.641 -1.952 -0.296 1 93.44 97 TRP A CA 1
ATOM 712 C C . TRP A 1 97 ? -18.734 -3.473 -0.228 1 93.44 97 TRP A C 1
ATOM 714 O O . TRP A 1 97 ? -19.125 -4.121 -1.2 1 93.44 97 TRP A O 1
ATOM 724 N N . ALA A 1 98 ? -18.359 -4.047 0.909 1 93.06 98 ALA A N 1
ATOM 725 C CA . ALA A 1 98 ? -18.453 -5.488 1.121 1 93.06 98 ALA A CA 1
ATOM 726 C C . ALA A 1 98 ? -19.922 -5.938 1.126 1 93.06 98 ALA A C 1
ATOM 728 O O . ALA A 1 98 ? -20.266 -6.969 0.547 1 93.06 98 ALA A O 1
ATOM 729 N N . LEU A 1 99 ? -20.75 -5.145 1.652 1 92.31 99 LEU A N 1
ATOM 730 C CA . LEU A 1 99 ? -22.156 -5.492 1.753 1 92.31 99 LEU A CA 1
ATOM 731 C C . LEU A 1 99 ? -22.844 -5.406 0.39 1 92.31 99 LEU A C 1
ATOM 733 O O . LEU A 1 99 ? -23.75 -6.184 0.096 1 92.31 99 LEU A O 1
ATOM 737 N N . ILE A 1 100 ? -22.453 -4.527 -0.407 1 93 100 ILE A N 1
ATOM 738 C CA . ILE A 1 100 ? -23.031 -4.359 -1.729 1 93 100 ILE A CA 1
ATOM 739 C C . ILE A 1 100 ? -22.844 -5.633 -2.547 1 93 100 ILE A C 1
ATOM 741 O O . ILE A 1 100 ? -23.812 -6.168 -3.104 1 93 100 ILE A O 1
ATOM 745 N N . ILE A 1 101 ? -21.656 -6.125 -2.521 1 92.38 101 ILE A N 1
ATOM 746 C CA . ILE A 1 101 ? -21.422 -7.316 -3.328 1 92.38 101 ILE A CA 1
ATOM 747 C C . ILE A 1 101 ? -22.125 -8.516 -2.697 1 92.38 101 ILE A C 1
ATOM 749 O O . ILE A 1 101 ? -22.594 -9.406 -3.402 1 92.38 101 ILE A O 1
ATOM 753 N N . THR A 1 102 ? -22.203 -8.531 -1.438 1 92.12 102 THR A N 1
ATOM 754 C CA . THR A 1 102 ? -22.891 -9.625 -0.769 1 92.12 102 THR A CA 1
ATOM 755 C C . THR A 1 102 ? -24.359 -9.641 -1.15 1 92.12 102 THR A C 1
ATOM 757 O O . THR A 1 102 ? -24.891 -10.664 -1.594 1 92.12 102 THR A O 1
ATOM 760 N N . TYR A 1 103 ? -25.062 -8.523 -1.066 1 92.12 103 TYR A N 1
ATOM 761 C CA . TYR A 1 103 ? -26.484 -8.438 -1.387 1 92.12 103 TYR A CA 1
ATOM 762 C C . TYR A 1 103 ? -26.719 -8.695 -2.869 1 92.12 103 TYR A C 1
ATOM 764 O O . TYR A 1 103 ? -27.625 -9.445 -3.236 1 92.12 103 TYR A O 1
ATOM 772 N N . LEU A 1 104 ? -25.906 -8.18 -3.662 1 91.88 104 LEU A N 1
ATOM 773 C CA . LEU A 1 104 ? -26.078 -8.359 -5.102 1 91.88 104 LEU A CA 1
ATOM 774 C C . LEU A 1 104 ? -25.844 -9.812 -5.496 1 91.88 104 LEU A C 1
ATOM 776 O O . LEU A 1 104 ? -26.578 -10.359 -6.324 1 91.88 104 LEU A O 1
ATOM 780 N N . SER A 1 105 ? -24.859 -10.359 -4.875 1 91.06 105 SER A N 1
ATOM 781 C CA . SER A 1 105 ? -24.547 -11.742 -5.211 1 91.06 105 SER A CA 1
ATOM 782 C C . SER A 1 105 ? -25.688 -12.68 -4.832 1 91.06 105 SER A C 1
ATOM 784 O O . SER A 1 105 ? -26.016 -13.602 -5.582 1 91.06 105 SER A O 1
ATOM 786 N N . ILE A 1 106 ? -26.297 -12.469 -3.709 1 90.44 106 ILE A N 1
ATOM 787 C CA . ILE A 1 106 ? -27.422 -13.297 -3.297 1 90.44 106 ILE A CA 1
ATOM 788 C C . ILE A 1 106 ? -28.594 -13.094 -4.258 1 90.44 106 ILE A C 1
ATOM 790 O O . ILE A 1 106 ? -29.234 -14.055 -4.684 1 90.44 106 ILE A O 1
ATOM 794 N N . MET A 1 107 ? -28.812 -11.914 -4.602 1 91 107 MET A N 1
ATOM 795 C CA . MET A 1 107 ? -29.906 -11.594 -5.516 1 91 107 MET A CA 1
ATOM 796 C C . MET A 1 107 ? -29.672 -12.227 -6.879 1 91 107 MET A C 1
ATOM 798 O O . MET A 1 107 ? -30.594 -12.805 -7.465 1 91 107 MET A O 1
ATOM 802 N N . TRP A 1 108 ? -28.5 -12.141 -7.363 1 90.75 108 TRP A N 1
ATOM 803 C CA . TRP A 1 108 ? -28.141 -12.703 -8.664 1 90.75 108 TRP A CA 1
ATOM 804 C C . TRP A 1 108 ? -28.266 -14.227 -8.648 1 90.75 108 TRP A C 1
ATOM 806 O O . TRP A 1 108 ? -28.75 -14.828 -9.609 1 90.75 108 TRP A O 1
ATOM 816 N N . ALA A 1 109 ? -27.797 -14.812 -7.555 1 87.5 109 ALA A N 1
ATOM 817 C CA . ALA A 1 109 ? -27.891 -16.266 -7.418 1 87.5 109 ALA A CA 1
ATOM 818 C C . ALA A 1 109 ? -29.344 -16.719 -7.445 1 87.5 109 ALA A C 1
ATOM 820 O O . ALA A 1 109 ? -29.672 -17.719 -8.078 1 87.5 109 ALA A O 1
ATOM 821 N N . ASN A 1 110 ? -30.203 -16.016 -6.844 1 88.56 110 ASN A N 1
ATOM 822 C CA . ASN A 1 110 ? -31.625 -16.344 -6.824 1 88.56 110 ASN A CA 1
ATOM 823 C C . ASN A 1 110 ? -32.281 -16.125 -8.188 1 88.56 110 ASN A C 1
ATOM 825 O O . ASN A 1 110 ? -33.094 -16.953 -8.633 1 88.56 110 ASN A O 1
ATOM 829 N N . ALA A 1 111 ? -31.906 -15.109 -8.805 1 88.75 111 ALA A N 1
ATOM 830 C CA . ALA A 1 111 ? -32.5 -14.828 -10.117 1 88.75 111 ALA A CA 1
ATOM 831 C C . ALA A 1 111 ? -32.125 -15.914 -11.117 1 88.75 111 ALA A C 1
ATOM 833 O O . ALA A 1 111 ? -32.969 -16.344 -11.914 1 88.75 111 ALA A O 1
ATOM 834 N N . THR A 1 112 ? -30.953 -16.375 -11.07 1 85 112 THR A N 1
ATOM 835 C CA . THR A 1 112 ? -30.484 -17.406 -11.992 1 85 112 THR A CA 1
ATOM 836 C C . THR A 1 112 ? -31.062 -18.766 -11.602 1 85 112 THR A C 1
ATOM 838 O O . THR A 1 112 ? -31.25 -19.641 -12.453 1 85 112 THR A O 1
ATOM 841 N N . ALA A 1 113 ? -31.344 -18.938 -10.336 1 85.19 113 ALA A N 1
ATOM 842 C CA . ALA A 1 113 ? -31.891 -20.188 -9.836 1 85.19 113 ALA A CA 1
ATOM 843 C C . ALA A 1 113 ? -33.281 -20.453 -10.406 1 85.19 113 ALA A C 1
ATOM 845 O O . ALA A 1 113 ? -33.688 -21.609 -10.555 1 85.19 113 ALA A O 1
ATOM 846 N N . VAL A 1 114 ? -33.969 -19.375 -10.766 1 85.88 114 VAL A N 1
ATOM 847 C CA . VAL A 1 114 ? -35.281 -19.547 -11.375 1 85.88 114 VAL A CA 1
ATOM 848 C C . VAL A 1 114 ? -35.156 -20.312 -12.688 1 85.88 114 VAL A C 1
ATOM 850 O O . VAL A 1 114 ? -36 -21.172 -12.992 1 85.88 114 VAL A O 1
ATOM 853 N N . ILE A 1 115 ? -34.125 -20.016 -13.367 1 84.12 115 ILE A N 1
ATOM 854 C CA . ILE A 1 115 ? -33.906 -20.641 -14.672 1 84.12 115 ILE A CA 1
ATOM 855 C C . ILE A 1 115 ? -33.531 -22.109 -14.469 1 84.12 115 ILE A C 1
ATOM 857 O O . ILE A 1 115 ? -33.969 -22.969 -15.234 1 84.12 115 ILE A O 1
ATOM 861 N N . VAL A 1 116 ? -32.781 -22.359 -13.484 1 80.44 116 VAL A N 1
ATOM 862 C CA . VAL A 1 116 ? -32.406 -23.734 -13.172 1 80.44 116 VAL A CA 1
ATOM 863 C C . VAL A 1 116 ? -33.656 -24.547 -12.781 1 80.44 116 VAL A C 1
ATOM 865 O O . VAL A 1 116 ? -33.781 -25.703 -13.164 1 80.44 116 VAL A O 1
ATOM 868 N N . LEU A 1 117 ? -34.469 -23.906 -12.031 1 83.44 117 LEU A N 1
ATOM 869 C CA . LEU A 1 117 ? -35.719 -24.547 -11.617 1 83.44 117 LEU A CA 1
ATOM 870 C C . LEU A 1 117 ? -36.594 -24.875 -12.828 1 83.44 117 LEU A C 1
ATOM 872 O O . LEU A 1 117 ? -37.188 -25.969 -12.898 1 83.44 117 LEU A O 1
ATOM 876 N N . VAL A 1 118 ? -36.625 -24.016 -13.75 1 83.88 118 VAL A N 1
ATOM 877 C CA . VAL A 1 118 ? -37.406 -24.219 -14.953 1 83.88 118 VAL A CA 1
ATOM 878 C C . VAL A 1 118 ? -36.812 -25.375 -15.766 1 83.88 118 VAL A C 1
ATOM 880 O O . VAL A 1 118 ? -37.562 -26.203 -16.312 1 83.88 118 VAL A O 1
ATOM 883 N N . ARG A 1 119 ? -35.562 -25.453 -15.805 1 80.75 119 ARG A N 1
ATOM 884 C CA . ARG A 1 119 ? -34.906 -26.516 -16.531 1 80.75 119 ARG A CA 1
ATOM 885 C C . ARG A 1 119 ? -35.219 -27.875 -15.922 1 80.75 119 ARG A C 1
ATOM 887 O O . ARG A 1 119 ? -35.406 -28.859 -16.656 1 80.75 119 ARG A O 1
ATOM 894 N N . PHE A 1 120 ? -35.312 -27.875 -14.672 1 76.81 120 PHE A N 1
ATOM 895 C CA . PHE A 1 120 ? -35.531 -29.156 -13.992 1 76.81 120 PHE A CA 1
ATOM 896 C C . PHE A 1 120 ? -37 -29.562 -14.078 1 76.81 120 PHE A C 1
ATOM 898 O O . PHE A 1 120 ? -37.281 -30.75 -14.109 1 76.81 120 PHE A O 1
ATOM 905 N N . THR A 1 121 ? -37.875 -28.578 -14.164 1 78.75 121 THR A N 1
ATOM 906 C CA . THR A 1 121 ? -39.312 -28.891 -14.117 1 78.75 121 THR A CA 1
ATOM 907 C C . THR A 1 121 ? -39.875 -29.031 -15.523 1 78.75 121 THR A C 1
ATOM 909 O O . THR A 1 121 ? -40.719 -29.922 -15.781 1 78.75 121 THR A O 1
ATOM 912 N N . ILE A 1 122 ? -39.406 -28.047 -16.406 1 79.44 122 ILE A N 1
ATOM 913 C CA . ILE A 1 122 ? -40.062 -28.016 -17.703 1 79.44 122 ILE A CA 1
ATOM 914 C C . ILE A 1 122 ? -39.094 -28.453 -18.797 1 79.44 122 ILE A C 1
ATOM 916 O O . ILE A 1 122 ? -39.469 -28.672 -19.938 1 79.44 122 ILE A O 1
ATOM 920 N N . GLY A 1 123 ? -37.844 -28.734 -18.438 1 79.25 123 GLY A N 1
ATOM 921 C CA . GLY A 1 123 ? -36.844 -29.203 -19.406 1 79.25 123 GLY A CA 1
ATOM 922 C C . GLY A 1 123 ? -36.125 -28.078 -20.109 1 79.25 123 GLY A C 1
ATOM 923 O O . GLY A 1 123 ? -35.844 -27.047 -19.484 1 79.25 123 GLY A O 1
ATOM 924 N N . ASP A 1 124 ? -35.719 -28.219 -21.422 1 80.81 124 ASP A N 1
ATOM 925 C CA . ASP A 1 124 ? -34.844 -27.312 -22.141 1 80.81 124 ASP A CA 1
ATOM 926 C C . ASP A 1 124 ? -35.625 -26.281 -22.938 1 80.81 124 ASP A C 1
ATOM 928 O O . ASP A 1 124 ? -35.281 -25.969 -24.062 1 80.81 124 ASP A O 1
ATOM 932 N N . VAL A 1 125 ? -36.625 -25.766 -22.25 1 82.31 125 VAL A N 1
ATOM 933 C CA . VAL A 1 125 ? -37.531 -24.859 -22.953 1 82.31 125 VAL A CA 1
ATOM 934 C C . VAL A 1 125 ? -36.844 -23.5 -23.156 1 82.31 125 VAL A C 1
ATOM 936 O O . VAL A 1 125 ? -37.094 -22.812 -24.156 1 82.31 125 VAL A O 1
ATOM 939 N N . LEU A 1 126 ? -35.875 -23.25 -22.391 1 84.56 126 LEU A N 1
ATOM 940 C CA . LEU A 1 126 ? -35.281 -21.922 -22.438 1 84.56 126 LEU A CA 1
ATOM 941 C C . LEU A 1 126 ? -33.906 -21.953 -23.156 1 84.56 126 LEU A C 1
ATOM 943 O O . LEU A 1 126 ? -33.219 -20.938 -23.234 1 84.56 126 LEU A O 1
ATOM 947 N N . GLN A 1 127 ? -33.531 -23.047 -23.656 1 85.31 127 GLN A N 1
ATOM 948 C CA . GLN A 1 127 ? -32.219 -23.172 -24.281 1 85.31 127 GLN A CA 1
ATOM 949 C C . GLN A 1 127 ? -32.281 -22.891 -25.781 1 85.31 127 GLN A C 1
ATOM 951 O O . GLN A 1 127 ? -32.094 -23.797 -26.594 1 85.31 127 GLN A O 1
ATOM 956 N N . TRP A 1 128 ? -32.594 -21.656 -26.047 1 83.75 128 TRP A N 1
ATOM 957 C CA . TRP A 1 128 ? -32.594 -21.25 -27.453 1 83.75 128 TRP A CA 1
ATOM 958 C C . TRP A 1 128 ? -31.859 -19.938 -27.656 1 83.75 128 TRP A C 1
ATOM 960 O O . TRP A 1 128 ? -31.5 -19.266 -26.688 1 83.75 128 TRP A O 1
ATOM 970 N N . GLY A 1 129 ? -31.344 -19.688 -28.953 1 81.44 129 GLY A N 1
ATOM 971 C CA . GLY A 1 129 ? -30.719 -18.422 -29.297 1 81.44 129 GLY A CA 1
ATOM 972 C C . GLY A 1 129 ? -29.203 -18.5 -29.328 1 81.44 129 GLY A C 1
ATOM 973 O O . GLY A 1 129 ? -28.641 -19.578 -29.516 1 81.44 129 GLY A O 1
ATOM 974 N N . PHE A 1 130 ? -28.578 -17.359 -29.141 1 78.31 130 PHE A N 1
ATOM 975 C CA . PHE A 1 130 ? -27.141 -17.203 -29.172 1 78.31 130 PHE A CA 1
ATOM 976 C C . PHE A 1 130 ? -26.469 -18.031 -28.078 1 78.31 130 PHE A C 1
ATOM 978 O O . PHE A 1 130 ? -27 -18.109 -26.953 1 78.31 130 PHE A O 1
ATOM 985 N N . HIS A 1 131 ? -25.453 -18.891 -28.453 1 82.56 131 HIS A N 1
ATOM 986 C CA . HIS A 1 131 ? -24.781 -19.828 -27.547 1 82.56 131 HIS A CA 1
ATOM 987 C C . HIS A 1 131 ? -23.297 -19.516 -27.406 1 82.56 131 HIS A C 1
ATOM 989 O O . HIS A 1 131 ? -22.609 -19.328 -28.422 1 82.56 131 HIS A O 1
ATOM 995 N N . TYR A 1 132 ? -22.875 -19.078 -26.188 1 82.12 132 TYR A N 1
ATOM 996 C CA . TYR A 1 132 ? -21.438 -18.938 -25.969 1 82.12 132 TYR A CA 1
ATOM 997 C C . TYR A 1 132 ? -21.016 -19.656 -24.688 1 82.12 132 TYR A C 1
ATOM 999 O O . TYR A 1 132 ? -21.859 -20.141 -23.938 1 82.12 132 TYR A O 1
ATOM 1007 N N . GLN A 1 133 ? -19.703 -19.922 -24.547 1 82.25 133 GLN A N 1
ATOM 1008 C CA . GLN A 1 133 ? -19.188 -20.656 -23.391 1 82.25 133 GLN A CA 1
ATOM 1009 C C . GLN A 1 133 ? -18.359 -19.734 -22.484 1 82.25 133 GLN A C 1
ATOM 1011 O O . GLN A 1 133 ? -17.562 -18.938 -22.969 1 82.25 133 GLN A O 1
ATOM 1016 N N . VAL A 1 134 ? -18.766 -19.781 -21.281 1 77.06 134 VAL A N 1
ATOM 1017 C CA . VAL A 1 134 ? -18 -19.047 -20.281 1 77.06 134 VAL A CA 1
ATOM 1018 C C . VAL A 1 134 ? -17.484 -20.031 -19.234 1 77.06 134 VAL A C 1
ATOM 1020 O O . VAL A 1 134 ? -18.266 -20.75 -18.594 1 77.06 134 VAL A O 1
ATOM 1023 N N . ALA A 1 135 ? -16.156 -20.094 -19.031 1 69.19 135 ALA A N 1
ATOM 1024 C CA . ALA A 1 135 ? -15.516 -20.969 -18.047 1 69.19 135 ALA A CA 1
ATOM 1025 C C . ALA A 1 135 ? -15.961 -22.422 -18.234 1 69.19 135 ALA A C 1
ATOM 1027 O O . ALA A 1 135 ? -16.234 -23.125 -17.25 1 69.19 135 ALA A O 1
ATOM 1028 N N . GLY A 1 136 ? -16.297 -22.797 -19.438 1 65.75 136 GLY A N 1
ATOM 1029 C CA . GLY A 1 136 ? -16.625 -24.172 -19.766 1 65.75 136 GLY A CA 1
ATOM 1030 C C . GLY A 1 136 ? -18.125 -24.453 -19.734 1 65.75 136 GLY A C 1
ATOM 1031 O O . GLY A 1 136 ? -18.547 -25.578 -19.984 1 65.75 136 GLY A O 1
ATOM 1032 N N . PHE A 1 137 ? -18.922 -23.422 -19.406 1 72 137 PHE A N 1
ATOM 1033 C CA . PHE A 1 137 ? -20.359 -23.641 -19.312 1 72 137 PHE A CA 1
ATOM 1034 C C . PHE A 1 137 ? -21.094 -22.938 -20.453 1 72 137 PHE A C 1
ATOM 1036 O O . PHE A 1 137 ? -20.719 -21.812 -20.828 1 72 137 PHE A O 1
ATOM 1043 N N . ASP A 1 138 ? -22.109 -23.547 -20.953 1 79.19 138 ASP A N 1
ATOM 1044 C CA . ASP A 1 138 ? -22.891 -23.016 -22.047 1 79.19 138 ASP A CA 1
ATOM 1045 C C . ASP A 1 138 ? -23.922 -22 -21.547 1 79.19 138 ASP A C 1
ATOM 1047 O O . ASP A 1 138 ? -24.609 -22.234 -20.547 1 79.19 138 ASP A O 1
ATOM 1051 N N . VAL A 1 139 ? -23.953 -20.875 -22.188 1 85.12 139 VAL A N 1
ATOM 1052 C CA . VAL A 1 139 ? -24.922 -19.828 -21.891 1 85.12 139 VAL A CA 1
ATOM 1053 C C . VAL A 1 139 ? -25.844 -19.625 -23.094 1 85.12 139 VAL A C 1
ATOM 1055 O O . VAL A 1 139 ? -25.375 -19.391 -24.203 1 85.12 139 VAL A O 1
ATOM 1058 N N . TYR A 1 140 ? -27.141 -19.734 -22.875 1 88 140 TYR A N 1
ATOM 1059 C CA . TYR A 1 140 ? -28.125 -19.609 -23.953 1 88 140 TYR A CA 1
ATOM 1060 C C . TYR A 1 140 ? -28.828 -18.25 -23.875 1 88 140 TYR A C 1
ATOM 1062 O O . TYR A 1 140 ? -29.062 -17.719 -22.797 1 88 140 TYR A O 1
ATOM 1070 N N . GLY A 1 141 ? -29.141 -17.719 -25 1 88.5 141 GLY A N 1
ATOM 1071 C CA . GLY A 1 141 ? -29.828 -16.438 -25.078 1 88.5 141 GLY A CA 1
ATOM 1072 C C . GLY A 1 141 ? -31.188 -16.453 -24.391 1 88.5 141 GLY A C 1
ATOM 1073 O O . GLY A 1 141 ? -31.547 -15.477 -23.719 1 88.5 141 GLY A O 1
ATOM 1074 N N . GLY A 1 142 ? -31.953 -17.484 -24.578 1 89.62 142 GLY A N 1
ATOM 1075 C CA . GLY A 1 142 ? -33.25 -17.609 -23.922 1 89.62 142 GLY A CA 1
ATOM 1076 C C . GLY A 1 142 ? -33.156 -17.547 -22.406 1 89.62 142 GLY A C 1
ATOM 1077 O O . GLY A 1 142 ? -34.031 -16.953 -21.75 1 89.62 142 GLY A O 1
ATOM 1078 N N . GLU A 1 143 ? -32.188 -18.109 -21.828 1 89 143 GLU A N 1
ATOM 1079 C CA . GLU A 1 143 ? -32 -18.094 -20.391 1 89 143 GLU A CA 1
ATOM 1080 C C . GLU A 1 143 ? -31.641 -16.688 -19.906 1 89 143 GLU A C 1
ATOM 1082 O O . GLU A 1 143 ? -32.031 -16.266 -18.812 1 89 143 GLU A O 1
ATOM 1087 N N . ILE A 1 144 ? -30.906 -15.945 -20.734 1 90.88 144 ILE A N 1
ATOM 1088 C CA . ILE A 1 144 ? -30.531 -14.578 -20.406 1 90.88 144 ILE A CA 1
ATOM 1089 C C . ILE A 1 144 ? -31.781 -13.695 -20.359 1 90.88 144 ILE A C 1
ATOM 1091 O O . ILE A 1 144 ? -32 -12.961 -19.406 1 90.88 144 ILE A O 1
ATOM 1095 N N . ILE A 1 145 ? -32.562 -13.875 -21.359 1 92.06 145 ILE A N 1
ATOM 1096 C CA . ILE A 1 145 ? -33.75 -13.047 -21.469 1 92.06 145 ILE A CA 1
ATOM 1097 C C . ILE A 1 145 ? -34.719 -13.367 -20.328 1 92.06 145 ILE A C 1
ATOM 1099 O O . ILE A 1 145 ? -35.344 -12.469 -19.766 1 92.06 145 ILE A O 1
ATOM 1103 N N . ALA A 1 146 ? -34.844 -14.594 -20.031 1 90.94 146 ALA A N 1
ATOM 1104 C CA . ALA A 1 146 ? -35.719 -15 -18.938 1 90.94 146 ALA A CA 1
ATOM 1105 C C . ALA A 1 146 ? -35.25 -14.43 -17.609 1 90.94 146 ALA A C 1
ATOM 1107 O O . ALA A 1 146 ? -36.031 -13.969 -16.781 1 90.94 146 ALA A O 1
ATOM 1108 N N . THR A 1 147 ? -33.969 -14.492 -17.359 1 91.88 147 THR A N 1
ATOM 1109 C CA . THR A 1 147 ? -33.438 -13.945 -16.125 1 91.88 147 THR A CA 1
ATOM 1110 C C . THR A 1 147 ? -33.625 -12.438 -16.062 1 91.88 147 THR A C 1
ATOM 1112 O O . THR A 1 147 ? -33.906 -11.883 -15.008 1 91.88 147 THR A O 1
ATOM 1115 N N . TRP A 1 148 ? -33.406 -11.805 -17.234 1 93.94 148 TRP A N 1
ATOM 1116 C CA . TRP A 1 148 ? -33.688 -10.375 -17.312 1 93.94 148 TRP A CA 1
ATOM 1117 C C . TRP A 1 148 ? -35.125 -10.086 -16.922 1 93.94 148 TRP A C 1
ATOM 1119 O O . TRP A 1 148 ? -35.406 -9.125 -16.188 1 93.94 148 TRP A O 1
ATOM 1129 N N . GLY A 1 149 ? -35.938 -10.953 -17.438 1 94.31 149 GLY A N 1
ATOM 1130 C CA . GLY A 1 149 ? -37.344 -10.805 -17.109 1 94.31 149 GLY A CA 1
ATOM 1131 C C . GLY A 1 149 ? -37.625 -10.875 -15.617 1 94.31 149 GLY A C 1
ATOM 1132 O O . GLY A 1 149 ? -38.375 -10.07 -15.078 1 94.31 149 GLY A O 1
ATOM 1133 N N . VAL A 1 150 ? -37.031 -11.727 -14.914 1 93.12 150 VAL A N 1
ATOM 1134 C CA . VAL A 1 150 ? -37.219 -11.891 -13.477 1 93.12 150 VAL A CA 1
ATOM 1135 C C . VAL A 1 150 ? -36.656 -10.672 -12.742 1 93.12 150 VAL A C 1
ATOM 1137 O O . VAL A 1 150 ? -37.312 -10.109 -11.867 1 93.12 150 VAL A O 1
ATOM 1140 N N . ILE A 1 151 ? -35.438 -10.219 -13.117 1 94.62 151 ILE A N 1
ATOM 1141 C CA . ILE A 1 151 ? -34.781 -9.094 -12.469 1 94.62 151 ILE A CA 1
ATOM 1142 C C . ILE A 1 151 ? -35.594 -7.824 -12.656 1 94.62 151 ILE A C 1
ATOM 1144 O O . ILE A 1 151 ? -35.844 -7.082 -11.695 1 94.62 151 ILE A O 1
ATOM 1148 N N . ILE A 1 152 ? -36.125 -7.672 -13.883 1 96 152 ILE A N 1
ATOM 1149 C CA . ILE A 1 152 ? -36.875 -6.461 -14.203 1 96 152 ILE A CA 1
ATOM 1150 C C . ILE A 1 152 ? -38.25 -6.508 -13.547 1 96 152 ILE A C 1
ATOM 1152 O O . ILE A 1 152 ? -38.688 -5.527 -12.953 1 96 152 ILE A O 1
ATOM 1156 N N . LEU A 1 153 ? -38.875 -7.609 -13.586 1 94.56 153 LEU A N 1
ATOM 1157 C CA . LEU A 1 153 ? -40.219 -7.75 -13.023 1 94.56 153 LEU A CA 1
ATOM 1158 C C . LEU A 1 153 ? -40.188 -7.488 -11.523 1 94.56 153 LEU A C 1
ATOM 1160 O O . LEU A 1 153 ? -41 -6.695 -11.023 1 94.56 153 LEU A O 1
ATOM 1164 N N . PHE A 1 154 ? -39.344 -8.023 -10.867 1 93.06 154 PHE A N 1
ATOM 1165 C CA . PHE A 1 154 ? -39.312 -7.891 -9.414 1 93.06 154 PHE A CA 1
ATOM 1166 C C . PHE A 1 154 ? -38.656 -6.59 -8.992 1 93.06 154 PHE A C 1
ATOM 1168 O O . PHE A 1 154 ? -38.906 -6.086 -7.895 1 93.06 154 PHE A O 1
ATOM 1175 N N . GLY A 1 155 ? -37.75 -6.113 -9.883 1 93.69 155 GLY A N 1
ATOM 1176 C CA . GLY A 1 155 ? -37.25 -4.77 -9.648 1 93.69 155 GLY A CA 1
ATOM 1177 C C . GLY A 1 155 ? -38.344 -3.705 -9.719 1 93.69 155 GLY A C 1
ATOM 1178 O O . GLY A 1 155 ? -38.438 -2.846 -8.844 1 93.69 155 GLY A O 1
ATOM 1179 N N . LEU A 1 156 ? -39.188 -3.865 -10.688 1 93.94 156 LEU A N 1
ATOM 1180 C CA . LEU A 1 156 ? -40.281 -2.928 -10.836 1 93.94 156 LEU A CA 1
ATOM 1181 C C . LEU A 1 156 ? -41.312 -3.123 -9.734 1 93.94 156 LEU A C 1
ATOM 1183 O O . LEU A 1 156 ? -41.906 -2.152 -9.25 1 93.94 156 LEU A O 1
ATOM 1187 N N . PHE A 1 157 ? -41.469 -4.32 -9.367 1 93.06 157 PHE A N 1
ATOM 1188 C CA . PHE A 1 157 ? -42.375 -4.617 -8.258 1 93.06 157 PHE A CA 1
ATOM 1189 C C . PHE A 1 157 ? -41.875 -3.98 -6.969 1 93.06 157 PHE A C 1
ATOM 1191 O O . PHE A 1 157 ? -42.656 -3.424 -6.199 1 93.06 157 PHE A O 1
ATOM 1198 N N . SER A 1 158 ? -40.625 -4.023 -6.699 1 92 158 SER A N 1
ATOM 1199 C CA . SER A 1 158 ? -40.031 -3.449 -5.496 1 92 158 SER A CA 1
ATOM 1200 C C . SER A 1 158 ? -40.031 -1.924 -5.547 1 92 158 SER A C 1
ATOM 1202 O O . SER A 1 158 ? -40.156 -1.265 -4.512 1 92 158 SER A O 1
ATOM 1204 N N . ALA A 1 159 ? -39.938 -1.401 -6.781 1 91.19 159 ALA A N 1
ATOM 1205 C CA . ALA A 1 159 ? -39.875 0.05 -6.941 1 91.19 159 ALA A CA 1
ATOM 1206 C C . ALA A 1 159 ? -41.281 0.663 -6.871 1 91.19 159 ALA A C 1
ATOM 1208 O O . ALA A 1 159 ? -41.469 1.722 -6.27 1 91.19 159 ALA A O 1
ATOM 1209 N N . PHE A 1 160 ? -42.281 -0.099 -7.465 1 89 160 PHE A N 1
ATOM 1210 C CA . PHE A 1 160 ? -43.594 0.54 -7.637 1 89 160 PHE A CA 1
ATOM 1211 C C . PHE A 1 160 ? -44.688 -0.253 -6.93 1 89 160 PHE A C 1
ATOM 1213 O O . PHE A 1 160 ? -45.875 0.101 -7.004 1 89 160 PHE A O 1
ATOM 1220 N N . GLY A 1 161 ? -44.438 -1.264 -6.242 1 83.88 161 GLY A N 1
ATOM 1221 C CA . GLY A 1 161 ? -45.438 -2.141 -5.656 1 83.88 161 GLY A CA 1
ATOM 1222 C C . GLY A 1 161 ? -46.125 -1.533 -4.453 1 83.88 161 GLY A C 1
ATOM 1223 O O . GLY A 1 161 ? -47.188 -2.006 -4.039 1 83.88 161 GLY A O 1
ATOM 1224 N N . GLY A 1 162 ? -45.625 -0.413 -3.895 1 76.69 162 GLY A N 1
ATOM 1225 C CA . GLY A 1 162 ? -46.281 0.279 -2.789 1 76.69 162 GLY A CA 1
ATOM 1226 C C . GLY A 1 162 ? -46.469 -0.599 -1.567 1 76.69 162 GLY A C 1
ATOM 1227 O O . GLY A 1 162 ? -45.562 -1.323 -1.164 1 76.69 162 GLY A O 1
ATOM 1228 N N . GLY A 1 163 ? -47.688 -0.662 -1.001 1 76.06 163 GLY A N 1
ATOM 1229 C CA . GLY A 1 163 ? -48.031 -1.388 0.209 1 76.06 163 GLY A CA 1
ATOM 1230 C C . GLY A 1 163 ? -48.219 -2.875 -0.022 1 76.06 163 GLY A C 1
ATOM 1231 O O . GLY A 1 163 ? -48.125 -3.672 0.913 1 76.06 163 GLY A O 1
ATOM 1232 N N . ILE A 1 164 ? -48.406 -3.342 -1.242 1 84.62 164 ILE A N 1
ATOM 1233 C CA . ILE A 1 164 ? -48.688 -4.738 -1.572 1 84.62 164 ILE A CA 1
ATOM 1234 C C . ILE A 1 164 ? -47.406 -5.559 -1.449 1 84.62 164 ILE A C 1
ATOM 1236 O O . ILE A 1 164 ? -47.438 -6.773 -1.233 1 84.62 164 ILE A O 1
ATOM 1240 N N . LYS A 1 165 ? -46.281 -4.93 -1.562 1 85.81 165 LYS A N 1
ATOM 1241 C CA . LYS A 1 165 ? -45 -5.652 -1.548 1 85.81 165 LYS A CA 1
ATOM 1242 C C . LYS A 1 165 ? -44.781 -6.344 -0.207 1 85.81 165 LYS A C 1
ATOM 1244 O O . LYS A 1 165 ? -44.281 -7.473 -0.161 1 85.81 165 LYS A O 1
ATOM 1249 N N . GLN A 1 166 ? -45.25 -5.773 0.848 1 83.75 166 GLN A N 1
ATOM 1250 C CA . GLN A 1 166 ? -45.031 -6.336 2.176 1 83.75 166 GLN A CA 1
ATOM 1251 C C . GLN A 1 166 ? -45.906 -7.555 2.41 1 83.75 166 GLN A C 1
ATOM 1253 O O . GLN A 1 166 ? -45.438 -8.578 2.926 1 83.75 166 GLN A O 1
ATOM 1258 N N . ALA A 1 167 ? -47.062 -7.359 2.027 1 88 167 ALA A N 1
ATOM 1259 C CA . ALA A 1 167 ? -48 -8.469 2.189 1 88 167 ALA A CA 1
ATOM 1260 C C . ALA A 1 167 ? -47.625 -9.648 1.298 1 88 167 ALA A C 1
ATOM 1262 O O . ALA A 1 167 ? -47.656 -10.805 1.727 1 88 167 ALA A O 1
ATOM 1263 N N . ALA A 1 168 ? -47.281 -9.336 0.151 1 90.62 168 ALA A N 1
ATOM 1264 C CA . ALA A 1 168 ? -46.875 -10.383 -0.789 1 90.62 168 ALA A CA 1
ATOM 1265 C C . ALA A 1 168 ? -45.656 -11.133 -0.28 1 90.62 168 ALA A C 1
ATOM 1267 O O . ALA A 1 168 ? -45.594 -12.359 -0.357 1 90.62 168 ALA A O 1
ATOM 1268 N N . ASN A 1 169 ? -44.719 -10.414 0.24 1 91.25 169 ASN A N 1
ATOM 1269 C CA . ASN A 1 169 ? -43.5 -11.039 0.76 1 91.25 169 ASN A CA 1
ATOM 1270 C C . ASN A 1 169 ? -43.812 -11.938 1.955 1 91.25 169 ASN A C 1
ATOM 1272 O O . ASN A 1 169 ? -43.219 -13.016 2.082 1 91.25 169 ASN A O 1
ATOM 1276 N N . THR A 1 170 ? -44.688 -11.523 2.818 1 93 170 THR A N 1
ATOM 1277 C CA . THR A 1 170 ? -45.062 -12.305 3.996 1 93 170 THR A CA 1
ATOM 1278 C C . THR A 1 170 ? -45.781 -13.594 3.594 1 93 170 THR A C 1
ATOM 1280 O O . THR A 1 170 ? -45.5 -14.664 4.145 1 93 170 THR A O 1
ATOM 1283 N N . ILE A 1 171 ? -46.594 -13.453 2.666 1 94.81 171 ILE A N 1
ATOM 1284 C CA . ILE A 1 171 ? -47.312 -14.625 2.184 1 94.81 171 ILE A CA 1
ATOM 1285 C C . ILE A 1 171 ? -46.344 -15.617 1.552 1 94.81 171 ILE A C 1
ATOM 1287 O O . ILE A 1 171 ? -46.406 -16.828 1.807 1 94.81 171 ILE A O 1
ATOM 1291 N N . LEU A 1 172 ? -45.531 -15.102 0.8 1 95.31 172 LEU A N 1
ATOM 1292 C CA . LEU A 1 172 ? -44.531 -15.953 0.154 1 95.31 172 LEU A CA 1
ATOM 1293 C C . LEU A 1 172 ? -43.625 -16.625 1.188 1 95.31 172 LEU A C 1
ATOM 1295 O O . LEU A 1 172 ? -43.25 -17.797 1.022 1 95.31 172 LEU A O 1
ATOM 1299 N N . ALA A 1 173 ? -43.312 -15.969 2.232 1 95.25 173 ALA A N 1
ATOM 1300 C CA . ALA A 1 173 ? -42.5 -16.547 3.297 1 95.25 173 ALA A CA 1
ATOM 1301 C C . ALA A 1 173 ? -43.25 -17.703 3.973 1 95.25 173 ALA A C 1
ATOM 1303 O O . ALA A 1 173 ? -42.625 -18.734 4.277 1 95.25 173 ALA A O 1
ATOM 1304 N N . PHE A 1 174 ? -44.5 -17.594 4.102 1 95.69 174 PHE A N 1
ATOM 1305 C CA . PHE A 1 174 ? -45.312 -18.656 4.719 1 95.69 174 PHE A CA 1
ATOM 1306 C C . PHE A 1 174 ? -45.438 -19.844 3.781 1 95.69 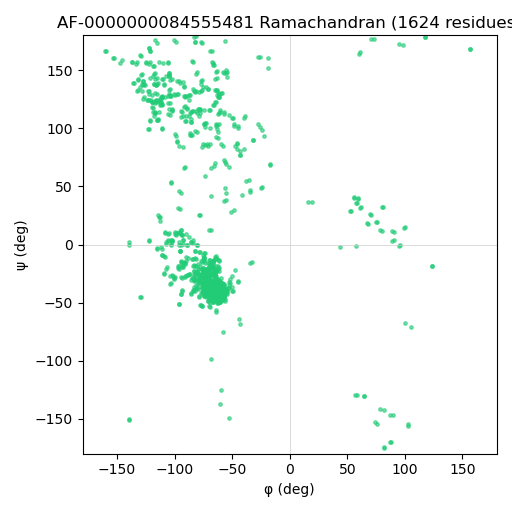174 PHE A C 1
ATOM 1308 O O . PHE A 1 174 ? -45.469 -20.984 4.23 1 95.69 174 PHE A O 1
ATOM 1315 N N . ILE A 1 175 ? -45.5 -19.531 2.539 1 96.44 175 ILE A N 1
ATOM 1316 C CA . ILE A 1 175 ? -45.562 -20.609 1.558 1 96.44 175 ILE A CA 1
ATOM 1317 C C . ILE A 1 175 ? -44.25 -21.391 1.577 1 96.44 175 ILE A C 1
ATOM 1319 O O . ILE A 1 175 ? -44.25 -22.625 1.49 1 96.44 175 ILE A O 1
ATOM 1323 N N . LEU A 1 176 ? -43.188 -20.688 1.727 1 96.88 176 LEU A N 1
ATOM 1324 C CA . LEU A 1 176 ? -41.875 -21.312 1.758 1 96.88 176 LEU A CA 1
ATOM 1325 C C . LEU A 1 176 ? -41.75 -22.234 2.959 1 96.88 176 LEU A C 1
ATOM 1327 O O . LEU A 1 176 ? -41.531 -23.438 2.799 1 96.88 176 LEU A O 1
ATOM 1331 N N . ILE A 1 177 ? -41.938 -21.719 4.168 1 96.75 177 ILE A N 1
ATOM 1332 C CA . ILE A 1 177 ? -41.719 -22.531 5.371 1 96.75 177 ILE A CA 1
ATOM 1333 C C . ILE A 1 177 ? -42.844 -23.562 5.484 1 96.75 177 ILE A C 1
ATOM 1335 O O . ILE A 1 177 ? -42.594 -24.703 5.883 1 96.75 177 ILE A O 1
ATOM 1339 N N . GLY A 1 178 ? -44.062 -23.172 5.188 1 96.75 178 GLY A N 1
ATOM 1340 C CA . GLY A 1 178 ? -45.156 -24.109 5.199 1 96.75 178 GLY A CA 1
ATOM 1341 C C . GLY A 1 178 ? -45 -25.25 4.219 1 96.75 178 GLY A C 1
ATOM 1342 O O . GLY A 1 178 ? -45.281 -26.406 4.539 1 96.75 178 GLY A O 1
ATOM 1343 N N . GLY A 1 179 ? -44.531 -24.922 3.016 1 97.06 179 GLY A N 1
ATOM 1344 C CA . GLY A 1 179 ? -44.281 -25.953 2.027 1 97.06 179 GLY A CA 1
ATOM 1345 C C . GLY A 1 179 ? -43.25 -26.953 2.482 1 97.06 179 GLY A C 1
ATOM 1346 O O . GLY A 1 179 ? -43.406 -28.172 2.318 1 97.06 179 GLY A O 1
ATOM 1347 N N . ILE A 1 180 ? -42.156 -26.516 3.076 1 97.06 180 ILE A N 1
ATOM 1348 C CA . ILE A 1 180 ? -41.062 -27.375 3.535 1 97.06 180 ILE A CA 1
ATOM 1349 C C . ILE A 1 180 ? -41.562 -28.281 4.648 1 97.06 180 ILE A C 1
ATOM 1351 O O . ILE A 1 180 ? -41.281 -29.484 4.645 1 97.06 180 ILE A O 1
ATOM 1355 N N . VAL A 1 181 ? -42.344 -27.75 5.59 1 97 181 VAL A N 1
ATOM 1356 C CA . VAL A 1 181 ? -42.844 -28.516 6.727 1 97 181 VAL A CA 1
ATOM 1357 C C . VAL A 1 181 ? -43.844 -29.547 6.242 1 97 181 VAL A C 1
ATOM 1359 O O . VAL A 1 181 ? -43.812 -30.703 6.676 1 97 181 VAL A O 1
ATOM 1362 N N . ILE A 1 182 ? -44.719 -29.188 5.332 1 97.12 182 ILE A N 1
ATOM 1363 C CA . ILE A 1 182 ? -45.719 -30.094 4.785 1 97.12 182 ILE A CA 1
ATOM 1364 C C . ILE A 1 182 ? -45.031 -31.25 4.07 1 97.12 182 ILE A C 1
ATOM 1366 O O . ILE A 1 182 ? -45.406 -32.406 4.227 1 97.12 182 ILE A O 1
ATOM 1370 N N . LEU A 1 183 ? -44.062 -30.938 3.322 1 97 183 LEU A N 1
ATOM 1371 C CA . LEU A 1 183 ? -43.312 -31.969 2.594 1 97 183 LEU A CA 1
ATOM 1372 C C . LEU A 1 183 ? -42.625 -32.906 3.557 1 97 183 LEU A C 1
ATOM 1374 O O . LEU A 1 183 ? -42.594 -34.125 3.342 1 97 183 LEU A O 1
ATOM 1378 N N . PHE A 1 184 ? -42 -32.344 4.578 1 96.12 184 PHE A N 1
ATOM 1379 C CA . PHE A 1 184 ? -41.312 -33.188 5.551 1 96.12 184 PHE A CA 1
ATOM 1380 C C . PHE A 1 184 ? -42.25 -34.156 6.238 1 96.12 184 PHE A C 1
ATOM 1382 O O . PHE A 1 184 ? -42 -35.344 6.332 1 96.12 184 PHE A O 1
ATOM 1389 N N . CYS A 1 185 ? -43.406 -33.656 6.688 1 94.94 185 CYS A N 1
ATOM 1390 C CA . CYS A 1 185 ? -44.406 -34.5 7.352 1 94.94 185 CYS A CA 1
ATOM 1391 C C . CYS A 1 185 ? -44.969 -35.531 6.398 1 94.94 185 CYS A C 1
ATOM 1393 O O . CYS A 1 185 ? -45.188 -36.688 6.789 1 94.94 185 CYS A O 1
ATOM 1395 N N . GLY A 1 186 ? -45.156 -35.125 5.18 1 94.56 186 GLY A N 1
ATOM 1396 C CA . GLY A 1 186 ? -45.656 -36.062 4.18 1 94.56 186 GLY A CA 1
ATOM 1397 C C . GLY A 1 186 ? -44.688 -37.188 3.885 1 94.56 186 GLY A C 1
ATOM 1398 O O . GLY A 1 186 ? -45.094 -38.375 3.842 1 94.56 186 GLY A O 1
ATOM 1399 N N . VAL A 1 187 ? -43.469 -36.875 3.676 1 94.06 187 VAL A N 1
ATOM 1400 C CA . VAL A 1 187 ? -42.438 -37.844 3.373 1 94.06 187 VAL A CA 1
ATOM 1401 C C . VAL A 1 187 ? -42.25 -38.781 4.578 1 94.06 187 VAL A C 1
ATOM 1403 O O . VAL A 1 187 ? -42.062 -39.969 4.426 1 94.06 187 VAL A O 1
ATOM 1406 N N . LEU A 1 188 ? -42.281 -38.188 5.809 1 90.81 188 LEU A N 1
ATOM 1407 C CA . LEU A 1 188 ? -42.125 -38.969 7.027 1 90.81 188 LEU A CA 1
ATOM 1408 C C . LEU A 1 188 ? -43.25 -39.969 7.152 1 90.81 188 LEU A C 1
ATOM 1410 O O . LEU A 1 188 ? -43.031 -41.125 7.582 1 90.81 188 LEU A O 1
ATOM 1414 N N . ALA A 1 189 ? -44.406 -39.625 6.73 1 91 189 ALA A N 1
ATOM 1415 C CA . ALA A 1 189 ? -45.562 -40.5 6.84 1 91 189 ALA A CA 1
ATOM 1416 C C . ALA A 1 189 ? -45.5 -41.625 5.824 1 91 189 ALA A C 1
ATOM 1418 O O . ALA A 1 189 ? -46 -42.719 6.086 1 91 189 ALA A O 1
ATOM 1419 N N . MET A 1 190 ? -44.938 -41.344 4.695 1 89.12 190 MET A N 1
ATOM 1420 C CA . MET A 1 190 ? -44.969 -42.344 3.611 1 89.12 190 MET A CA 1
ATOM 1421 C C . MET A 1 190 ? -43.656 -43.156 3.598 1 89.12 190 MET A C 1
ATOM 1423 O O . MET A 1 190 ? -43.562 -44.156 2.889 1 89.12 190 MET A O 1
ATOM 1427 N N . SER A 1 191 ? -42.656 -42.531 4.281 1 81 191 SER A N 1
ATOM 1428 C CA . SER A 1 191 ? -41.344 -43.156 4.258 1 81 191 SER A CA 1
ATOM 1429 C C . SER A 1 191 ? -41.375 -44.531 4.965 1 81 191 SER A C 1
ATOM 1431 O O . SER A 1 191 ? -42.031 -44.656 5.996 1 81 191 SER A O 1
ATOM 1433 N N . PRO A 1 192 ? -40.969 -45.594 4.18 1 65.56 192 PRO A N 1
ATOM 1434 C CA . PRO A 1 192 ? -40.969 -46.906 4.855 1 65.56 192 PRO A CA 1
ATOM 1435 C C . PRO A 1 192 ? -40.094 -46.906 6.109 1 65.56 192 PRO A C 1
ATOM 1437 O O . PRO A 1 192 ? -39.25 -46.031 6.273 1 65.56 192 PRO A O 1
ATOM 1440 N N . GLN A 1 193 ? -40.375 -47.656 7.199 1 56.06 193 GLN A N 1
ATOM 1441 C CA . GLN A 1 193 ? -39.781 -47.812 8.516 1 56.06 193 GLN A CA 1
ATOM 1442 C C . GLN A 1 193 ? -38.25 -47.656 8.445 1 56.06 193 GLN A C 1
ATOM 1444 O O . GLN A 1 193 ? -37.625 -47.406 9.461 1 56.06 193 GLN A O 1
ATOM 1449 N N . HIS A 1 194 ? -37.469 -47.719 7.25 1 53.62 194 HIS A N 1
ATOM 1450 C CA . HIS A 1 194 ? -36.031 -47.906 7.297 1 53.62 194 HIS A CA 1
ATOM 1451 C C . HIS A 1 194 ? -35.281 -46.688 6.801 1 53.62 194 HIS A C 1
ATOM 1453 O O . HIS A 1 194 ? -34.219 -46.781 6.234 1 53.62 194 HIS A O 1
ATOM 1459 N N . ALA A 1 195 ? -35.844 -45.5 6.836 1 62.5 195 ALA A N 1
ATOM 1460 C CA . ALA A 1 195 ? -34.938 -44.406 6.473 1 62.5 195 ALA A CA 1
ATOM 1461 C C . ALA A 1 195 ? -33.75 -44.312 7.43 1 62.5 195 ALA A C 1
ATOM 1463 O O . ALA A 1 195 ? -33.938 -44.25 8.648 1 62.5 195 ALA A O 1
ATOM 1464 N N . SER A 1 196 ? -32.5 -44.812 6.961 1 76.62 196 SER A N 1
ATOM 1465 C CA . SER A 1 196 ? -31.328 -44.844 7.812 1 76.62 196 SER A CA 1
ATOM 1466 C C . SER A 1 196 ? -30.469 -43.625 7.629 1 76.62 196 SER A C 1
ATOM 1468 O O . SER A 1 196 ? -30.141 -43.219 6.504 1 76.62 196 SER A O 1
ATOM 1470 N N . PHE A 1 197 ? -30.484 -42.812 8.656 1 87.56 197 PHE A N 1
ATOM 1471 C CA . PHE A 1 197 ? -29.562 -41.688 8.695 1 87.56 197 PHE A CA 1
ATOM 1472 C C . PHE A 1 197 ? -28.125 -42.156 8.867 1 87.56 197 PHE A C 1
ATOM 1474 O O . PHE A 1 197 ? -27.203 -41.344 9.008 1 87.56 197 PHE A O 1
ATOM 1481 N N . TYR A 1 198 ? -27.969 -43.531 8.68 1 86.12 198 TYR A N 1
ATOM 1482 C CA . TYR A 1 198 ? -26.641 -44.125 8.812 1 86.12 198 TYR A CA 1
ATOM 1483 C C . TYR A 1 198 ? -26.047 -44.406 7.449 1 86.12 198 TYR A C 1
ATOM 1485 O O . TYR A 1 198 ? -26.734 -44.875 6.543 1 86.12 198 TYR A O 1
ATOM 1493 N N . PRO A 1 199 ? -24.844 -44.156 7.504 1 88.62 199 PRO A N 1
ATOM 1494 C CA . PRO A 1 199 ? -23.875 -43.562 8.43 1 88.62 199 PRO A CA 1
ATOM 1495 C C . PRO A 1 199 ? -24.156 -42.094 8.727 1 88.62 199 PRO A C 1
ATOM 1497 O O . PRO A 1 199 ? -24.547 -41.344 7.832 1 88.62 199 PRO A O 1
ATOM 1500 N N . ALA A 1 200 ? -23.906 -41.75 9.922 1 90.06 200 ALA A N 1
ATOM 1501 C CA . ALA A 1 200 ? -24.234 -40.406 10.414 1 90.06 200 ALA A CA 1
ATOM 1502 C C . ALA A 1 200 ? -23.344 -39.344 9.742 1 90.06 200 ALA A C 1
ATOM 1504 O O . ALA A 1 200 ? -23.781 -38.219 9.523 1 90.06 200 ALA A O 1
ATOM 1505 N N . PHE A 1 201 ? -22.141 -39.75 9.422 1 91.81 201 PHE A N 1
ATOM 1506 C CA . PHE A 1 201 ? -21.172 -38.875 8.766 1 91.81 201 PHE A CA 1
ATOM 1507 C C . PHE A 1 201 ? -20.703 -39.469 7.441 1 91.81 201 PHE A C 1
ATOM 1509 O O . PHE A 1 201 ? -21.047 -40.625 7.113 1 91.81 201 PHE A O 1
ATOM 1516 N N . ALA A 1 202 ? -20 -38.688 6.648 1 86.25 202 ALA A N 1
ATOM 1517 C CA . ALA A 1 202 ? -19.531 -39.156 5.348 1 86.25 202 ALA A CA 1
ATOM 1518 C C . ALA A 1 202 ? -18.312 -40.062 5.492 1 86.25 202 ALA A C 1
ATOM 1520 O O . ALA A 1 202 ? -17.234 -39.594 5.902 1 86.25 202 ALA A O 1
ATOM 1521 N N . PRO A 1 203 ? -18.375 -41.25 5.203 1 82.69 203 PRO A N 1
ATOM 1522 C CA . PRO A 1 203 ? -17.281 -42.188 5.434 1 82.69 203 PRO A CA 1
ATOM 1523 C C . PRO A 1 203 ? -16.141 -42.031 4.426 1 82.69 203 PRO A C 1
ATOM 1525 O O . PRO A 1 203 ? -14.992 -42.344 4.73 1 82.69 203 PRO A O 1
ATOM 1528 N N . ASP A 1 204 ? -16.344 -41.469 3.242 1 77.62 204 ASP A N 1
ATOM 1529 C CA . ASP A 1 204 ? -15.383 -41.5 2.145 1 77.62 204 ASP A CA 1
ATOM 1530 C C . ASP A 1 204 ? -14.555 -40.219 2.107 1 77.62 204 ASP A C 1
ATOM 1532 O O . ASP A 1 204 ? -13.578 -40.125 1.354 1 77.62 204 ASP A O 1
ATOM 1536 N N . VAL A 1 205 ? -14.891 -39.094 2.662 1 74.69 205 VAL A N 1
ATOM 1537 C CA . VAL A 1 205 ? -14.203 -37.812 2.551 1 74.69 205 VAL A CA 1
ATOM 1538 C C . VAL A 1 205 ? -13.016 -37.781 3.51 1 74.69 205 VAL A C 1
ATOM 1540 O O . VAL A 1 205 ? -12.047 -37.062 3.275 1 74.69 205 VAL A O 1
ATOM 1543 N N . GLY A 1 206 ? -12.812 -38.812 4.23 1 70.44 206 GLY A N 1
ATOM 1544 C CA . GLY A 1 206 ? -11.711 -38.844 5.184 1 70.44 206 GLY A CA 1
ATOM 1545 C C . GLY A 1 206 ? -11.805 -37.75 6.242 1 70.44 206 GLY A C 1
ATOM 1546 O O . GLY A 1 206 ? -12.664 -36.875 6.156 1 70.44 206 GLY A O 1
ATOM 1547 N N . GLY A 1 207 ? -11.156 -37.781 7.281 1 73.62 207 GLY A N 1
ATOM 1548 C CA . GLY A 1 207 ? -11.109 -36.812 8.383 1 73.62 207 GLY A CA 1
ATOM 1549 C C . GLY A 1 207 ? -12 -37.219 9.547 1 73.62 207 GLY A C 1
ATOM 1550 O O . GLY A 1 207 ? -12.805 -38.125 9.438 1 73.62 207 GLY A O 1
ATOM 1551 N N . THR A 1 208 ? -11.906 -36.531 10.602 1 84.38 208 THR A N 1
ATOM 1552 C CA . THR A 1 208 ? -12.688 -36.75 11.812 1 84.38 208 THR A CA 1
ATOM 1553 C C . THR A 1 208 ? -14.078 -36.125 11.68 1 84.38 208 THR A C 1
ATOM 1555 O O . THR A 1 208 ? -14.297 -35.25 10.867 1 84.38 208 THR A O 1
ATOM 1558 N N . PRO A 1 209 ? -15.086 -36.688 12.25 1 88.88 209 PRO A N 1
ATOM 1559 C CA . PRO A 1 209 ? -16.422 -36.094 12.258 1 88.88 209 PRO A CA 1
ATOM 1560 C C . PRO A 1 209 ? -16.406 -34.594 12.594 1 88.88 209 PRO A C 1
ATOM 1562 O O . PRO A 1 209 ? -17.203 -33.812 12.047 1 88.88 209 PRO A O 1
ATOM 1565 N N . PHE A 1 210 ? -15.492 -34.281 13.352 1 89.44 210 PHE A N 1
ATOM 1566 C CA . PHE A 1 210 ? -15.391 -32.875 13.734 1 89.44 210 PHE A CA 1
ATOM 1567 C C . PHE A 1 210 ? -14.945 -32.031 12.547 1 89.44 210 PHE A C 1
ATOM 1569 O O . PHE A 1 210 ? -15.469 -30.922 12.328 1 89.44 210 PHE A O 1
ATOM 1576 N N . LEU A 1 211 ? -14.039 -32.562 11.805 1 87.06 211 LEU A N 1
ATOM 1577 C CA . LEU A 1 211 ? -13.562 -31.812 10.641 1 87.06 211 LEU A CA 1
ATOM 1578 C C . LEU A 1 211 ? -14.641 -31.734 9.57 1 87.06 211 LEU A C 1
ATOM 1580 O O . LEU A 1 211 ? -14.719 -30.734 8.836 1 87.06 211 LEU A O 1
ATOM 1584 N N . GLN A 1 212 ? -15.438 -32.75 9.523 1 89.56 212 GLN A N 1
ATOM 1585 C CA . GLN A 1 212 ? -16.562 -32.75 8.586 1 89.56 212 GLN A CA 1
ATOM 1586 C C . GLN A 1 212 ? -17.594 -31.703 8.984 1 89.56 212 GLN A C 1
ATOM 1588 O O . GLN A 1 212 ? -18.125 -30.984 8.141 1 89.56 212 GLN A O 1
ATOM 1593 N N . LEU A 1 213 ? -17.828 -31.625 10.266 1 90.69 213 LEU A N 1
ATOM 1594 C CA . LEU A 1 213 ? -18.734 -30.609 10.797 1 90.69 213 LEU A CA 1
ATOM 1595 C C . LEU A 1 213 ? -18.234 -29.203 10.492 1 90.69 213 LEU A C 1
ATOM 1597 O O . LEU A 1 213 ? -19 -28.344 10.055 1 90.69 213 LEU A O 1
ATOM 1601 N N . LEU A 1 214 ? -16.969 -29.016 10.602 1 87.75 214 LEU A N 1
ATOM 1602 C CA . LEU A 1 214 ? -16.359 -27.703 10.391 1 87.75 214 LEU A CA 1
ATOM 1603 C C . LEU A 1 214 ? -16.406 -27.312 8.914 1 87.75 214 LEU A C 1
ATOM 1605 O O . LEU A 1 214 ? -16.547 -26.141 8.578 1 87.75 214 LEU A O 1
ATOM 1609 N N . SER A 1 215 ? -16.312 -28.312 8.086 1 86.31 215 SER A N 1
ATOM 1610 C CA . SER A 1 215 ? -16.328 -28.047 6.652 1 86.31 215 SER A CA 1
ATOM 1611 C C . SER A 1 215 ? -17.672 -27.469 6.215 1 86.31 215 SER A C 1
ATOM 1613 O O . SER A 1 215 ? -17.719 -26.641 5.301 1 86.31 215 SER A O 1
ATOM 1615 N N . ILE A 1 216 ? -18.75 -27.875 6.887 1 89.12 216 ILE A N 1
ATOM 1616 C CA . ILE A 1 216 ? -20.062 -27.344 6.559 1 89.12 216 ILE A CA 1
ATOM 1617 C C . ILE A 1 216 ? -20.312 -26.031 7.293 1 89.12 216 ILE A C 1
ATOM 1619 O O . ILE A 1 216 ? -20.953 -25.125 6.766 1 89.12 216 ILE A O 1
ATOM 1623 N N . LEU A 1 217 ? -19.703 -25.906 8.422 1 89.94 217 LEU A N 1
ATOM 1624 C CA . LEU A 1 217 ? -19.859 -24.703 9.234 1 89.94 217 LEU A CA 1
ATOM 1625 C C . LEU A 1 217 ? -19.281 -23.484 8.516 1 89.94 217 LEU A C 1
ATOM 1627 O O . LEU A 1 217 ? -19.797 -22.375 8.656 1 89.94 217 LEU A O 1
ATOM 1631 N N . MET A 1 218 ? -18.312 -23.688 7.719 1 86.62 218 MET A N 1
ATOM 1632 C CA . MET A 1 218 ? -17.609 -22.578 7.066 1 86.62 218 MET A CA 1
ATOM 1633 C C . MET A 1 218 ? -18.516 -21.906 6.027 1 86.62 218 MET A C 1
ATOM 1635 O O . MET A 1 218 ? -18.266 -20.766 5.625 1 86.62 218 MET A O 1
ATOM 1639 N N . VAL A 1 219 ? -19.562 -22.594 5.668 1 84.25 219 VAL A N 1
ATOM 1640 C CA . VAL A 1 219 ? -20.453 -22.031 4.656 1 84.25 219 VAL A CA 1
ATOM 1641 C C . VAL A 1 219 ? -21.656 -21.375 5.324 1 84.25 219 VAL A C 1
ATOM 1643 O O . VAL A 1 219 ? -22.578 -20.906 4.648 1 84.25 219 VAL A O 1
ATOM 1646 N N . ALA A 1 220 ? -21.625 -21.266 6.586 1 87.56 220 ALA A N 1
ATOM 1647 C CA . ALA A 1 220 ? -22.734 -20.75 7.363 1 87.56 220 ALA A CA 1
ATOM 1648 C C . ALA A 1 220 ? -23.047 -19.297 6.98 1 87.56 220 ALA A C 1
ATOM 1650 O O . ALA A 1 220 ? -24.219 -18.922 6.832 1 87.56 220 ALA A O 1
ATOM 1651 N N . PRO A 1 221 ? -22.094 -18.453 6.738 1 87.44 221 PRO A N 1
ATOM 1652 C CA . PRO A 1 221 ? -22.422 -17.078 6.375 1 87.44 221 PRO A CA 1
ATOM 1653 C C . PRO A 1 221 ? -23.281 -17 5.105 1 87.44 221 PRO A C 1
ATOM 1655 O O . PRO A 1 221 ? -24.203 -16.172 5.027 1 87.44 221 PRO A O 1
ATOM 1658 N N . TRP A 1 222 ? -23 -17.828 4.297 1 87.06 222 TRP A N 1
ATOM 1659 C CA . TRP A 1 222 ? -23.797 -17.844 3.07 1 87.06 222 TRP A CA 1
ATOM 1660 C C . TRP A 1 222 ? -25.219 -18.281 3.354 1 87.06 222 TRP A C 1
ATOM 1662 O O . TRP A 1 222 ? -26.172 -17.75 2.768 1 87.06 222 TRP A O 1
ATOM 1672 N N . MET A 1 223 ? -25.422 -19.188 4.242 1 89.06 223 MET A N 1
ATOM 1673 C CA . MET A 1 223 ? -26.719 -19.766 4.527 1 89.06 223 MET A CA 1
ATOM 1674 C C . MET A 1 223 ? -27.609 -18.766 5.258 1 89.06 223 MET A C 1
ATOM 1676 O O . MET A 1 223 ? -28.828 -18.719 5.027 1 89.06 223 MET A O 1
ATOM 1680 N N . PHE A 1 224 ? -26.953 -17.984 6.008 1 91.94 224 PHE A N 1
ATOM 1681 C CA . PHE A 1 224 ? -27.766 -17.188 6.914 1 91.94 224 PHE A CA 1
ATOM 1682 C C . PHE A 1 224 ? -27.734 -15.711 6.504 1 91.94 224 PHE A C 1
ATOM 1684 O O . PHE A 1 224 ? -28.516 -14.906 7.02 1 91.94 224 PHE A O 1
ATOM 1691 N N . PHE A 1 225 ? -26.906 -15.398 5.609 1 90.38 225 PHE A N 1
ATOM 1692 C CA . PHE A 1 225 ? -26.781 -13.984 5.273 1 90.38 225 PHE A CA 1
ATOM 1693 C C . PHE A 1 225 ? -28.094 -13.438 4.738 1 90.38 225 PHE A C 1
ATOM 1695 O O . PHE A 1 225 ? -28.719 -14.055 3.873 1 90.38 225 PHE A O 1
ATOM 1702 N N . GLY A 1 226 ? -28.562 -12.305 5.293 1 87.12 226 GLY A N 1
ATOM 1703 C CA . GLY A 1 226 ? -29.828 -11.688 4.945 1 87.12 226 GLY A CA 1
ATOM 1704 C C . GLY A 1 226 ? -30.75 -11.5 6.141 1 87.12 226 GLY A C 1
ATOM 1705 O O . GLY A 1 226 ? -31.641 -10.656 6.109 1 87.12 226 GLY A O 1
ATOM 1706 N N . TYR A 1 227 ? -30.438 -12.219 7.133 1 86.5 227 TYR A N 1
ATOM 1707 C CA . TYR A 1 227 ? -31.312 -12.156 8.305 1 86.5 227 TYR A CA 1
ATOM 1708 C C . TYR A 1 227 ? -31.188 -10.805 8.992 1 86.5 227 TYR A C 1
ATOM 1710 O O . TYR A 1 227 ? -32.094 -10.391 9.734 1 86.5 227 TYR A O 1
ATOM 1718 N N . GLU A 1 228 ? -30.078 -10.148 8.711 1 82.44 228 GLU A N 1
ATOM 1719 C CA . GLU A 1 228 ? -29.844 -8.859 9.352 1 82.44 228 GLU A CA 1
ATOM 1720 C C . GLU A 1 228 ? -30.531 -7.73 8.594 1 82.44 228 GLU A C 1
ATOM 1722 O O . GLU A 1 228 ? -30.469 -6.57 9 1 82.44 228 GLU A O 1
ATOM 1727 N N . SER A 1 229 ? -31.25 -8.047 7.594 1 77.31 229 SER A N 1
ATOM 1728 C CA . SER A 1 229 ? -31.906 -7.027 6.781 1 77.31 229 SER A CA 1
ATOM 1729 C C . SER A 1 229 ? -32.938 -6.262 7.598 1 77.31 229 SER A C 1
ATOM 1731 O O . SER A 1 229 ? -33.375 -5.168 7.203 1 77.31 229 SER A O 1
ATOM 1733 N N . ILE A 1 230 ? -33.25 -6.762 8.758 1 74.69 230 ILE A N 1
ATOM 1734 C CA . ILE A 1 230 ? -34.188 -6.133 9.656 1 74.69 230 ILE A CA 1
ATOM 1735 C C . ILE A 1 230 ? -33.625 -4.812 10.172 1 74.69 230 ILE A C 1
ATOM 1737 O O . ILE A 1 230 ? -34.375 -3.932 10.602 1 74.69 230 ILE A O 1
ATOM 1741 N N . THR A 1 231 ? -32.344 -4.75 10.062 1 74.94 231 THR A N 1
ATOM 1742 C CA . THR A 1 231 ? -31.703 -3.568 10.656 1 74.94 231 THR A CA 1
ATOM 1743 C C . THR A 1 231 ? -31.797 -2.379 9.703 1 74.94 231 THR A C 1
ATOM 1745 O O . THR A 1 231 ? -31.609 -1.232 10.117 1 74.94 231 THR A O 1
ATOM 1748 N N . HIS A 1 232 ? -32.188 -2.771 8.477 1 73.56 232 HIS A N 1
ATOM 1749 C CA . HIS A 1 232 ? -32.344 -1.689 7.512 1 73.56 232 HIS A CA 1
ATOM 1750 C C . HIS A 1 232 ? -33.719 -1.083 7.57 1 73.56 232 HIS A C 1
ATOM 1752 O O . HIS A 1 232 ? -34.719 -1.81 7.66 1 73.56 232 HIS A O 1
ATOM 1758 N N . GLY A 1 233 ? -33.906 0.156 7.676 1 65.75 233 GLY A N 1
ATOM 1759 C CA . GLY A 1 233 ? -35.188 0.814 7.645 1 65.75 233 GLY A CA 1
ATOM 1760 C C . GLY A 1 233 ? -35.938 0.748 8.969 1 65.75 233 GLY A C 1
ATOM 1761 O O . GLY A 1 233 ? -37.156 0.598 9 1 65.75 233 GLY A O 1
ATOM 1762 N N . SER A 1 234 ? -35.25 0.753 9.984 1 65.56 234 SER A N 1
ATOM 1763 C CA . SER A 1 234 ? -35.844 0.6 11.312 1 65.56 234 SER A CA 1
ATOM 1764 C C . SER A 1 234 ? -36.812 1.738 11.617 1 65.56 234 SER A C 1
ATOM 1766 O O . SER A 1 234 ? -37.688 1.602 12.469 1 65.56 234 SER A O 1
ATOM 1768 N N . GLN A 1 235 ? -36.688 2.703 10.812 1 66.12 235 GLN A N 1
ATOM 1769 C CA . GLN A 1 235 ? -37.594 3.83 11.039 1 66.12 235 GLN A CA 1
ATOM 1770 C C . GLN A 1 235 ? -39 3.492 10.594 1 66.12 235 GLN A C 1
ATOM 1772 O O . GLN A 1 235 ? -39.969 4.125 11.039 1 66.12 235 GLN A O 1
ATOM 1777 N N . GLN A 1 236 ? -39.156 2.418 9.828 1 65.81 236 GLN A N 1
ATOM 1778 C CA . GLN A 1 236 ? -40.438 2.066 9.289 1 65.81 236 GLN A CA 1
ATOM 1779 C C . GLN A 1 236 ? -41.125 1.007 10.156 1 65.81 236 GLN A C 1
ATOM 1781 O O . GLN A 1 236 ? -42.188 0.489 9.789 1 65.81 236 GLN A O 1
ATOM 1786 N N . PHE A 1 237 ? -40.562 0.76 11.305 1 72.81 237 PHE A N 1
ATOM 1787 C CA . PHE A 1 237 ? -41.094 -0.318 12.117 1 72.81 237 PHE A CA 1
ATOM 1788 C C . PHE A 1 237 ? -42.156 0.214 13.078 1 72.81 237 PHE A C 1
ATOM 1790 O O . PHE A 1 237 ? -42 1.303 13.633 1 72.81 237 PHE A O 1
ATOM 1797 N N . HIS A 1 238 ? -43.25 -0.49 13.188 1 70.19 238 HIS A N 1
ATOM 1798 C CA . HIS A 1 238 ? -44.375 -0.119 14.047 1 70.19 238 HIS A CA 1
ATOM 1799 C C . HIS A 1 238 ? -44.156 -0.626 15.469 1 70.19 238 HIS A C 1
ATOM 1801 O O . HIS A 1 238 ? -45.062 -0.551 16.297 1 70.19 238 HIS A O 1
ATOM 1807 N N . PHE A 1 239 ? -43.031 -1.265 15.758 1 76.44 239 PHE A N 1
ATOM 1808 C CA . PHE A 1 239 ? -42.812 -1.864 17.062 1 76.44 239 PHE A CA 1
ATOM 1809 C C . PHE A 1 239 ? -41.531 -1.344 17.688 1 76.44 239 PHE A C 1
ATOM 1811 O O . PHE A 1 239 ? -40.656 -0.833 16.984 1 76.44 239 PHE A O 1
ATOM 1818 N N . PRO A 1 240 ? -41.531 -1.466 19.062 1 77.44 240 PRO A N 1
ATOM 1819 C CA . PRO A 1 240 ? -40.344 -0.977 19.75 1 77.44 240 PRO A CA 1
ATOM 1820 C C . PRO A 1 240 ? -39.094 -1.818 19.453 1 77.44 240 PRO A C 1
ATOM 1822 O O . PRO A 1 240 ? -39.219 -2.971 19.031 1 77.44 240 PRO A O 1
ATOM 1825 N N . THR A 1 241 ? -38 -1.265 19.609 1 77.25 241 THR A N 1
ATOM 1826 C CA . THR A 1 241 ? -36.719 -1.845 19.266 1 77.25 241 THR A CA 1
ATOM 1827 C C . THR A 1 241 ? -36.406 -3.059 20.141 1 77.25 241 THR A C 1
ATOM 1829 O O . THR A 1 241 ? -35.594 -3.896 19.781 1 77.25 241 THR A O 1
ATOM 1832 N N . GLN A 1 242 ? -37.125 -3.293 21.219 1 79.69 242 GLN A N 1
ATOM 1833 C CA . GLN A 1 242 ? -36.906 -4.414 22.125 1 79.69 242 GLN A CA 1
ATOM 1834 C C . GLN A 1 242 ? -37.281 -5.738 21.469 1 79.69 242 GLN A C 1
ATOM 1836 O O . GLN A 1 242 ? -36.812 -6.801 21.875 1 79.69 242 GLN A O 1
ATOM 1841 N N . TYR A 1 243 ? -38.062 -5.703 20.469 1 85.56 243 TYR A N 1
ATOM 1842 C CA . TYR A 1 243 ? -38.562 -6.914 19.812 1 85.56 243 TYR A CA 1
ATOM 1843 C C . TYR A 1 243 ? -37.656 -7.309 18.656 1 85.56 243 TYR A C 1
ATOM 1845 O O . TYR A 1 243 ? -37.875 -8.32 18 1 85.56 243 TYR A O 1
ATOM 1853 N N . MET A 1 244 ? -36.656 -6.645 18.5 1 84.12 244 MET A N 1
ATOM 1854 C CA . MET A 1 244 ? -35.75 -6.938 17.391 1 84.12 244 MET A CA 1
ATOM 1855 C C . MET A 1 244 ? -35 -8.25 17.609 1 84.12 244 MET A C 1
ATOM 1857 O O . MET A 1 244 ? -34.906 -9.07 16.703 1 84.12 244 MET A O 1
ATOM 1861 N N . PHE A 1 245 ? -34.594 -8.469 18.844 1 88.25 245 PHE A N 1
ATOM 1862 C CA . PHE A 1 245 ? -33.781 -9.664 19.094 1 88.25 245 PHE A CA 1
ATOM 1863 C C . PHE A 1 245 ? -34.656 -10.914 19.016 1 88.25 245 PHE A C 1
ATOM 1865 O O . PHE A 1 245 ? -34.281 -11.891 18.375 1 88.25 245 PHE A O 1
ATOM 1872 N N . PRO A 1 246 ? -35.812 -10.938 19.609 1 91 246 PRO A N 1
ATOM 1873 C CA . PRO A 1 246 ? -36.688 -12.102 19.422 1 91 246 PRO A CA 1
ATOM 1874 C C . PRO A 1 246 ? -37 -12.367 17.953 1 91 246 PRO A C 1
ATOM 1876 O O . PRO A 1 246 ? -37.156 -13.523 17.547 1 91 246 PRO A O 1
ATOM 1879 N N . LEU A 1 247 ? -37.094 -11.367 17.25 1 90.31 247 LEU A N 1
ATOM 1880 C CA . LEU A 1 247 ? -37.375 -11.516 15.828 1 90.31 247 LEU A CA 1
ATOM 1881 C C . LEU A 1 247 ? -36.188 -12.172 15.125 1 90.31 247 LEU A C 1
ATOM 1883 O O . LEU A 1 247 ? -36.375 -13.008 14.242 1 90.31 247 LEU A O 1
ATOM 1887 N N . ILE A 1 248 ? -35.062 -11.789 15.461 1 90.81 248 ILE A N 1
ATOM 1888 C CA . ILE A 1 248 ? -33.844 -12.383 14.883 1 90.81 248 ILE A CA 1
ATOM 1889 C C . ILE A 1 248 ? -33.75 -13.859 15.266 1 90.81 248 ILE A C 1
ATOM 1891 O O . ILE A 1 248 ? -33.406 -14.703 14.438 1 90.81 248 ILE A O 1
ATOM 1895 N N . ILE A 1 249 ? -34.125 -14.156 16.516 1 93.38 249 ILE A N 1
ATOM 1896 C CA . ILE A 1 249 ? -34.125 -15.547 16.969 1 93.38 249 ILE A CA 1
ATOM 1897 C C . ILE A 1 249 ? -35.094 -16.359 16.141 1 93.38 249 ILE A C 1
ATOM 1899 O O . ILE A 1 249 ? -34.781 -17.453 15.656 1 93.38 249 ILE A O 1
ATOM 1903 N N . ALA A 1 250 ? -36.219 -15.789 15.953 1 94.25 250 ALA A N 1
ATOM 1904 C CA . ALA A 1 250 ? -37.25 -16.469 15.172 1 94.25 250 ALA A CA 1
ATOM 1905 C C . ALA A 1 250 ? -36.781 -16.703 13.742 1 94.25 250 ALA A C 1
ATOM 1907 O O . ALA A 1 250 ? -37.031 -17.766 13.164 1 94.25 250 ALA A O 1
ATOM 1908 N N . THR A 1 251 ? -36.188 -15.727 13.195 1 94.31 251 THR A N 1
ATOM 1909 C CA . THR A 1 251 ? -35.688 -15.836 11.828 1 94.31 251 THR A CA 1
ATOM 1910 C C . THR A 1 251 ? -34.594 -16.906 11.734 1 94.31 251 THR A C 1
ATOM 1912 O O . THR A 1 251 ? -34.625 -17.75 10.828 1 94.31 251 THR A O 1
ATOM 1915 N N . VAL A 1 252 ? -33.688 -16.938 12.641 1 95.12 252 VAL A N 1
ATOM 1916 C CA . VAL A 1 252 ? -32.562 -17.891 12.625 1 95.12 252 VAL A CA 1
ATOM 1917 C C . VAL A 1 252 ? -33.094 -19.312 12.812 1 95.12 252 VAL A C 1
ATOM 1919 O O . VAL A 1 252 ? -32.688 -20.234 12.109 1 95.12 252 VAL A O 1
ATOM 1922 N N . VAL A 1 253 ? -34 -19.484 13.703 1 95.5 253 VAL A N 1
ATOM 1923 C CA . VAL A 1 253 ? -34.594 -20.797 13.961 1 95.5 253 VAL A CA 1
ATOM 1924 C C . VAL A 1 253 ? -35.312 -21.297 12.727 1 95.5 253 VAL A C 1
ATOM 1926 O O . VAL A 1 253 ? -35.188 -22.453 12.328 1 95.5 253 VAL A O 1
ATOM 1929 N N . SER A 1 254 ? -36.094 -20.406 12.156 1 96.25 254 SER A N 1
ATOM 1930 C CA . SER A 1 254 ? -36.812 -20.781 10.938 1 96.25 254 SER A CA 1
ATOM 1931 C C . SER A 1 254 ? -35.844 -21.125 9.812 1 96.25 254 SER A C 1
ATOM 1933 O O . SER A 1 254 ? -36.094 -22.047 9.031 1 96.25 254 SER A O 1
ATOM 1935 N N . THR A 1 255 ? -34.781 -20.406 9.711 1 96.19 255 THR A N 1
ATOM 1936 C CA . THR A 1 255 ? -33.781 -20.688 8.695 1 96.19 255 THR A CA 1
ATOM 1937 C C . THR A 1 255 ? -33.094 -22.031 8.938 1 96.19 255 THR A C 1
ATOM 1939 O O . THR A 1 255 ? -32.875 -22.797 7.996 1 96.19 255 THR A O 1
ATOM 1942 N N . VAL A 1 256 ? -32.812 -22.328 10.164 1 96.94 256 VAL A N 1
ATOM 1943 C CA . VAL A 1 256 ? -32.219 -23.609 10.516 1 96.94 256 VAL A CA 1
ATOM 1944 C C . VAL A 1 256 ? -33.156 -24.75 10.109 1 96.94 256 VAL A C 1
ATOM 1946 O O . VAL A 1 256 ? -32.719 -25.719 9.5 1 96.94 256 VAL A O 1
ATOM 1949 N N . LEU A 1 257 ? -34.375 -24.562 10.352 1 96.56 257 LEU A N 1
ATOM 1950 C CA . LEU A 1 257 ? -35.375 -25.562 9.992 1 96.56 257 LEU A CA 1
ATOM 1951 C C . LEU A 1 257 ? -35.469 -25.719 8.477 1 96.56 257 LEU A C 1
ATOM 1953 O O . LEU A 1 257 ? -35.531 -26.828 7.961 1 96.56 257 LEU A O 1
ATOM 1957 N N . ALA A 1 258 ? -35.406 -24.656 7.859 1 96.5 258 ALA A N 1
ATOM 1958 C CA . ALA A 1 258 ? -35.562 -24.641 6.406 1 96.5 258 ALA A CA 1
ATOM 1959 C C . ALA A 1 258 ? -34.375 -25.312 5.727 1 96.5 258 ALA A C 1
ATOM 1961 O O . ALA A 1 258 ? -34.5 -25.844 4.617 1 96.5 258 ALA A O 1
ATOM 1962 N N . TYR A 1 259 ? -33.219 -25.344 6.332 1 96.25 259 TYR A N 1
ATOM 1963 C CA . TYR A 1 259 ? -32.031 -25.984 5.742 1 96.25 259 TYR A CA 1
ATOM 1964 C C . TYR A 1 259 ? -31.891 -27.422 6.223 1 96.25 259 TYR A C 1
ATOM 1966 O O . TYR A 1 259 ? -31.391 -28.281 5.496 1 96.25 259 TYR A O 1
ATOM 1974 N N . CYS A 1 260 ? -32.375 -27.766 7.398 1 96.5 260 CYS A N 1
ATOM 1975 C CA . CYS A 1 260 ? -32.219 -29.078 7.984 1 96.5 260 CYS A CA 1
ATOM 1976 C C . CYS A 1 260 ? -33.25 -30.047 7.453 1 96.5 260 CYS A C 1
ATOM 1978 O O . CYS A 1 260 ? -32.938 -31.203 7.145 1 96.5 260 CYS A O 1
ATOM 1980 N N . LEU A 1 261 ? -34.438 -29.625 7.285 1 96.56 261 LEU A N 1
ATOM 1981 C CA . LEU A 1 261 ? -35.531 -30.516 6.906 1 96.56 261 LEU A CA 1
ATOM 1982 C C . LEU A 1 261 ? -35.344 -31.062 5.496 1 96.56 261 LEU A C 1
ATOM 1984 O O . LEU A 1 261 ? -35.531 -32.25 5.246 1 96.56 261 LEU A O 1
ATOM 1988 N N . PRO A 1 262 ? -34.938 -30.234 4.547 1 96.5 262 PRO A N 1
ATOM 1989 C CA . PRO A 1 262 ? -34.688 -30.781 3.215 1 96.5 262 PRO A CA 1
ATOM 1990 C C . PRO A 1 262 ? -33.594 -31.844 3.223 1 96.5 262 PRO A C 1
ATOM 1992 O O . PRO A 1 262 ? -33.625 -32.781 2.412 1 96.5 262 PRO A O 1
ATOM 1995 N N . ILE A 1 263 ? -32.594 -31.719 4.09 1 95.81 263 ILE A N 1
ATOM 1996 C CA . ILE A 1 263 ? -31.562 -32.75 4.223 1 95.81 263 ILE A CA 1
ATOM 1997 C C . ILE A 1 263 ? -32.188 -34.062 4.66 1 95.81 263 ILE A C 1
ATOM 1999 O O . ILE A 1 263 ? -31.891 -35.125 4.09 1 95.81 263 ILE A O 1
ATOM 2003 N N . ALA A 1 264 ? -33.062 -33.969 5.633 1 94.19 264 ALA A N 1
ATOM 2004 C CA . ALA A 1 264 ? -33.75 -35.156 6.129 1 94.19 264 ALA A CA 1
ATOM 2005 C C . ALA A 1 264 ? -34.625 -35.781 5.039 1 94.19 264 ALA A C 1
ATOM 2007 O O . ALA A 1 264 ? -34.625 -37 4.879 1 94.19 264 ALA A O 1
ATOM 2008 N N . ILE A 1 265 ? -35.25 -34.969 4.262 1 94.81 265 ILE A N 1
ATOM 2009 C CA . ILE A 1 265 ? -36.125 -35.469 3.188 1 94.81 265 ILE A CA 1
ATOM 2010 C C . ILE A 1 265 ? -35.281 -36.188 2.141 1 94.81 265 ILE A C 1
ATOM 2012 O O . ILE A 1 265 ? -35.656 -37.25 1.66 1 94.81 265 ILE A O 1
ATOM 2016 N N . ALA A 1 266 ? -34.156 -35.656 1.83 1 93.75 266 ALA A N 1
ATOM 2017 C CA . ALA A 1 266 ? -33.281 -36.188 0.783 1 93.75 266 ALA A CA 1
ATOM 2018 C C . ALA A 1 266 ? -32.781 -37.594 1.141 1 93.75 266 ALA A C 1
ATOM 2020 O O . ALA A 1 266 ? -32.562 -38.438 0.257 1 93.75 266 ALA A O 1
ATOM 2021 N N . VAL A 1 267 ? -32.656 -37.875 2.43 1 92.88 267 VAL A N 1
ATOM 2022 C CA . VAL A 1 267 ? -32.094 -39.156 2.85 1 92.88 267 VAL A CA 1
ATOM 2023 C C . VAL A 1 267 ? -33.188 -40.188 3.055 1 92.88 267 VAL A C 1
ATOM 2025 O O . VAL A 1 267 ? -32.938 -41.375 3.074 1 92.88 267 VAL A O 1
ATOM 2028 N N . MET A 1 268 ? -34.438 -39.781 3.141 1 90.81 268 MET A N 1
ATOM 2029 C CA . MET A 1 268 ? -35.562 -40.656 3.441 1 90.81 268 MET A CA 1
ATOM 2030 C C . MET A 1 268 ? -36.031 -41.375 2.18 1 90.81 268 MET A C 1
ATOM 2032 O O . MET A 1 268 ? -36.562 -42.5 2.252 1 90.81 268 MET A O 1
ATOM 2036 N N . GLY A 1 269 ? -35.875 -40.719 1.023 1 89.06 269 GLY A N 1
ATOM 2037 C CA . GLY A 1 269 ? -36.25 -41.344 -0.239 1 89.06 269 GLY A CA 1
ATOM 2038 C C . GLY A 1 269 ? -35.062 -41.688 -1.118 1 89.06 269 GLY A C 1
ATOM 2039 O O . GLY A 1 269 ? -34.562 -40.875 -1.872 1 89.06 269 GLY A O 1
ATOM 2040 N N . ILE A 1 270 ? -34.688 -42.969 -1.091 1 88.81 270 ILE A N 1
ATOM 2041 C CA . ILE A 1 270 ? -33.531 -43.438 -1.862 1 88.81 270 ILE A CA 1
ATOM 2042 C C . ILE A 1 270 ? -34.031 -44.406 -2.934 1 88.81 270 ILE A C 1
ATOM 2044 O O . ILE A 1 270 ? -34.906 -45.219 -2.691 1 88.81 270 ILE A O 1
ATOM 2048 N N . PRO A 1 271 ? -33.438 -44.219 -4.027 1 89.38 271 PRO A N 1
ATOM 2049 C CA . PRO A 1 271 ? -33.781 -45.219 -5.055 1 89.38 271 PRO A CA 1
ATOM 2050 C C . PRO A 1 271 ? -33.531 -46.625 -4.605 1 89.38 271 PRO A C 1
ATOM 2052 O O . PRO A 1 271 ? -32.531 -46.906 -3.928 1 89.38 271 PRO A O 1
ATOM 2055 N N . PRO A 1 272 ? -34.312 -47.531 -5.055 1 87.31 272 PRO A N 1
ATOM 2056 C CA . PRO A 1 272 ? -34.219 -48.906 -4.609 1 87.31 272 PRO A CA 1
ATOM 2057 C C . PRO A 1 272 ? -32.906 -49.594 -5.062 1 87.31 272 PRO A C 1
ATOM 2059 O O . PRO A 1 272 ? -32.5 -50.594 -4.473 1 87.31 272 PRO A O 1
ATOM 2062 N N . GLU A 1 273 ? -32.281 -49 -6.055 1 89.62 273 GLU A N 1
ATOM 2063 C CA . GLU A 1 273 ? -31.062 -49.594 -6.586 1 89.62 273 GLU A CA 1
ATOM 2064 C C . GLU A 1 273 ? -29.891 -49.344 -5.637 1 89.62 273 GLU A C 1
ATOM 2066 O O . GLU A 1 273 ? -28.859 -50.031 -5.738 1 89.62 273 GLU A O 1
ATOM 2071 N N . TYR A 1 274 ? -30.125 -48.531 -4.664 1 90.19 274 TYR A N 1
ATOM 2072 C CA . TYR A 1 274 ? -29.047 -48.219 -3.742 1 90.19 274 TYR A CA 1
ATOM 2073 C C . TYR A 1 274 ? -29.375 -48.688 -2.332 1 90.19 274 TYR A C 1
ATOM 2075 O O . TYR A 1 274 ? -30.531 -48.656 -1.915 1 90.19 274 TYR A O 1
ATOM 2083 N N . HIS A 1 275 ? -28.422 -49.219 -1.516 1 84 275 HIS A N 1
ATOM 2084 C CA . HIS A 1 275 ? -28.625 -49.75 -0.172 1 84 275 HIS A CA 1
ATOM 2085 C C . HIS A 1 275 ? -28.625 -48.625 0.867 1 84 275 HIS A C 1
ATOM 2087 O O . HIS A 1 275 ? -29.188 -48.781 1.957 1 84 275 HIS A O 1
ATOM 2093 N N . GLY A 1 276 ? -28.109 -47.469 0.504 1 87.56 276 GLY A N 1
ATOM 2094 C CA . GLY A 1 276 ? -28.016 -46.344 1.451 1 87.56 276 GLY A CA 1
ATOM 2095 C C . GLY A 1 276 ? -27.844 -45 0.783 1 87.56 276 GLY A C 1
ATOM 2096 O O . GLY A 1 276 ? -27.609 -44.938 -0.427 1 87.56 276 GLY A O 1
ATOM 2097 N N . TRP A 1 277 ? -28.062 -44 1.706 1 90.62 277 TRP A N 1
ATOM 2098 C CA . TRP A 1 277 ? -27.953 -42.656 1.172 1 90.62 277 TRP A CA 1
ATOM 2099 C C . TRP A 1 277 ? -26.531 -42.375 0.65 1 90.62 277 TRP A C 1
ATOM 2101 O O . TRP A 1 277 ? -26.359 -41.656 -0.335 1 90.62 277 TRP A O 1
ATOM 2111 N N . ASN A 1 278 ? -25.469 -43 1.313 1 90.62 278 ASN A N 1
ATOM 2112 C CA . ASN A 1 278 ? -24.078 -42.781 0.981 1 90.62 278 ASN A CA 1
ATOM 2113 C C . ASN A 1 278 ? -23.75 -43.25 -0.427 1 90.62 278 ASN A C 1
ATOM 2115 O O . ASN A 1 278 ? -23.078 -42.562 -1.189 1 90.62 278 ASN A O 1
ATOM 2119 N N . GLU A 1 279 ? -24.219 -44.406 -0.811 1 90.19 279 GLU A N 1
ATOM 2120 C CA . GLU A 1 279 ? -23.984 -44.969 -2.145 1 90.19 279 GLU A CA 1
ATOM 2121 C C . GLU A 1 279 ? -24.703 -44.125 -3.211 1 90.19 279 GLU A C 1
ATOM 2123 O O . GLU A 1 279 ? -24.172 -43.906 -4.297 1 90.19 279 GLU A O 1
ATOM 2128 N N . TYR A 1 280 ? -25.906 -43.75 -2.828 1 91.81 280 TYR A N 1
ATOM 2129 C CA . TYR A 1 280 ? -26.719 -42.938 -3.736 1 91.81 280 TYR A CA 1
ATOM 2130 C C . TYR A 1 280 ? -26.031 -41.594 -4.027 1 91.81 280 TYR A C 1
ATOM 2132 O O . TYR A 1 280 ? -25.828 -41.25 -5.191 1 91.81 280 TYR A O 1
ATOM 2140 N N . ILE A 1 281 ? -25.531 -40.938 -3.02 1 91.38 281 ILE A N 1
ATOM 2141 C CA . ILE A 1 281 ? -24.953 -39.625 -3.131 1 91.38 281 ILE A CA 1
ATOM 2142 C C . ILE A 1 281 ? -23.609 -39.688 -3.857 1 91.38 281 ILE A C 1
ATOM 2144 O O . ILE A 1 281 ? -23.266 -38.812 -4.652 1 91.38 281 ILE A O 1
ATOM 2148 N N . ASN A 1 282 ? -22.828 -40.719 -3.639 1 87.94 282 ASN A N 1
ATOM 2149 C CA . ASN A 1 282 ? -21.531 -40.875 -4.277 1 87.94 282 ASN A CA 1
ATOM 2150 C C . ASN A 1 282 ? -21.672 -41.156 -5.777 1 87.94 282 ASN A C 1
ATOM 2152 O O . ASN A 1 282 ? -20.75 -40.875 -6.547 1 87.94 282 ASN A O 1
ATOM 2156 N N . ASN A 1 283 ? -22.875 -41.562 -6.156 1 89.81 283 ASN A N 1
ATOM 2157 C CA . ASN A 1 283 ? -23.078 -41.906 -7.559 1 89.81 283 ASN A CA 1
ATOM 2158 C C . ASN A 1 283 ? -23.875 -40.844 -8.281 1 89.81 283 ASN A C 1
ATOM 2160 O O . ASN A 1 283 ? -24.297 -41.031 -9.422 1 89.81 283 ASN A O 1
ATOM 2164 N N . LEU A 1 284 ? -24.109 -39.781 -7.691 1 88.19 284 LEU A N 1
ATOM 2165 C CA . LEU A 1 284 ? -24.938 -38.688 -8.242 1 88.19 284 LEU A CA 1
ATOM 2166 C C . LEU A 1 284 ? -24.344 -38.188 -9.555 1 88.19 284 LEU A C 1
ATOM 2168 O O . LEU A 1 284 ? -25.094 -37.812 -10.469 1 88.19 284 LEU A O 1
ATOM 2172 N N . GLY A 1 285 ? -23 -38.188 -9.695 1 80.5 285 GLY A N 1
ATOM 2173 C CA . GLY A 1 285 ? -22.344 -37.656 -10.883 1 80.5 285 GLY A CA 1
ATOM 2174 C C . GLY A 1 285 ? -22.672 -38.438 -12.141 1 80.5 285 GLY A C 1
ATOM 2175 O O . GLY A 1 285 ? -22.625 -37.906 -13.242 1 80.5 285 GLY A O 1
ATOM 2176 N N . ASN A 1 286 ? -23.141 -39.625 -11.953 1 83.69 286 ASN A N 1
ATOM 2177 C CA . ASN A 1 286 ? -23.422 -40.531 -13.086 1 83.69 286 ASN A CA 1
ATOM 2178 C C . ASN A 1 286 ? -24.922 -40.594 -13.383 1 83.69 286 ASN A C 1
ATOM 2180 O O . ASN A 1 286 ? -25.344 -41.281 -14.312 1 83.69 286 ASN A O 1
ATOM 2184 N N . LEU A 1 287 ? -25.609 -39.844 -12.578 1 86.56 287 LEU A N 1
ATOM 2185 C CA . LEU A 1 287 ? -27.062 -39.906 -12.742 1 86.56 287 LEU A CA 1
ATOM 2186 C C . LEU A 1 287 ? -27.578 -38.656 -13.453 1 86.56 287 LEU A C 1
ATOM 2188 O O . LEU A 1 287 ? -26.922 -37.594 -13.43 1 86.56 287 LEU A O 1
ATOM 2192 N N . GLU A 1 288 ? -28.609 -38.812 -14.219 1 80.44 288 GLU A N 1
ATOM 2193 C CA . GLU A 1 288 ? -29.234 -37.719 -14.93 1 80.44 288 GLU A CA 1
ATOM 2194 C C . GLU A 1 288 ? -30.703 -37.562 -14.547 1 80.44 288 GLU A C 1
ATOM 2196 O O . GLU A 1 288 ? -31.297 -38.469 -13.945 1 80.44 288 GLU A O 1
ATOM 2201 N N . GLY A 1 289 ? -31.219 -36.406 -14.734 1 76.88 289 GLY A N 1
ATOM 2202 C CA . GLY A 1 289 ? -32.656 -36.156 -14.5 1 76.88 289 GLY A CA 1
ATOM 2203 C C . GLY A 1 289 ? -33 -36 -13.039 1 76.88 289 GLY A C 1
ATOM 2204 O O . GLY A 1 289 ? -32.25 -35.344 -12.289 1 76.88 289 GLY A O 1
ATOM 2205 N N . LEU A 1 290 ? -34.156 -36.531 -12.617 1 82.75 290 LEU A N 1
ATOM 2206 C CA . LEU A 1 290 ? -34.656 -36.344 -11.266 1 82.75 290 LEU A CA 1
ATOM 2207 C C . LEU A 1 290 ? -33.844 -37.125 -10.25 1 82.75 290 LEU A C 1
ATOM 2209 O O . LEU A 1 290 ? -33.75 -36.719 -9.086 1 82.75 290 LEU A O 1
ATOM 2213 N N . LYS A 1 291 ? -33.25 -38.188 -10.664 1 86.88 291 LYS A N 1
ATOM 2214 C CA . LYS A 1 291 ? -32.438 -39 -9.766 1 86.88 291 LYS A CA 1
ATOM 2215 C C . LYS A 1 291 ? -31.141 -38.281 -9.367 1 86.88 291 LYS A C 1
ATOM 2217 O O . LYS A 1 291 ? -30.516 -38.656 -8.375 1 86.88 291 LYS A O 1
ATOM 2222 N N . ALA A 1 292 ? -30.797 -37.281 -10.211 1 87.19 292 ALA A N 1
ATOM 2223 C CA . ALA A 1 292 ? -29.594 -36.531 -9.914 1 87.19 292 ALA A CA 1
ATOM 2224 C C . ALA A 1 292 ? -29.828 -35.5 -8.812 1 87.19 292 ALA A C 1
ATOM 2226 O O . ALA A 1 292 ? -28.891 -34.875 -8.32 1 87.19 292 ALA A O 1
ATOM 2227 N N . LEU A 1 293 ? -31.141 -35.406 -8.438 1 89.75 293 LEU A N 1
ATOM 2228 C CA . LEU A 1 293 ? -31.531 -34.469 -7.387 1 89.75 293 LEU A CA 1
ATOM 2229 C C . LEU A 1 293 ? -32.219 -35.219 -6.238 1 89.75 293 LEU A C 1
ATOM 2231 O O . LEU A 1 293 ? -33.438 -35.344 -6.234 1 89.75 293 LEU A O 1
ATOM 2235 N N . PRO A 1 294 ? -31.453 -35.438 -5.289 1 92.19 294 PRO A N 1
ATOM 2236 C CA . PRO A 1 294 ? -31.938 -36.312 -4.227 1 92.19 294 PRO A CA 1
ATOM 2237 C C . PRO A 1 294 ? -33.219 -35.812 -3.58 1 92.19 294 PRO A C 1
ATOM 2239 O O . PRO A 1 294 ? -34.156 -36.594 -3.322 1 92.19 294 PRO A O 1
ATOM 2242 N N . LEU A 1 295 ? -33.312 -34.5 -3.287 1 94.12 295 LEU A N 1
ATOM 2243 C CA . LEU A 1 295 ? -34.5 -33.938 -2.65 1 94.12 295 LEU A CA 1
ATOM 2244 C C . LEU A 1 295 ? -35.719 -34.094 -3.551 1 94.12 295 LEU A C 1
ATOM 2246 O O . LEU A 1 295 ? -36.781 -34.5 -3.092 1 94.12 295 LEU A O 1
ATOM 2250 N N . PHE A 1 296 ? -35.594 -33.812 -4.777 1 92.19 296 PHE A N 1
ATOM 2251 C CA . PHE A 1 296 ? -36.688 -33.875 -5.742 1 92.19 296 PHE A CA 1
ATOM 2252 C C . PHE A 1 296 ? -37.125 -35.344 -5.938 1 92.19 296 PHE A C 1
ATOM 2254 O O . PHE A 1 296 ? -38.312 -35.625 -6.027 1 92.19 296 PHE A O 1
ATOM 2261 N N . TYR A 1 297 ? -36.125 -36.188 -6.031 1 92.88 297 TYR A N 1
ATOM 2262 C CA . TYR A 1 297 ? -36.438 -37.594 -6.203 1 92.88 297 TYR A CA 1
ATOM 2263 C C . TYR A 1 297 ? -37.219 -38.156 -5.008 1 92.88 297 TYR A C 1
ATOM 2265 O O . TYR A 1 297 ? -38.219 -38.844 -5.172 1 92.88 297 TYR A O 1
ATOM 2273 N N . SER A 1 298 ? -36.719 -37.781 -3.826 1 93.44 298 SER A N 1
ATOM 2274 C CA . SER A 1 298 ? -37.375 -38.25 -2.609 1 93.44 298 SER A CA 1
ATOM 2275 C C . SER A 1 298 ? -38.812 -37.812 -2.551 1 93.44 298 SER A C 1
ATOM 2277 O O . SER A 1 298 ? -39.719 -38.625 -2.25 1 93.44 298 SER A O 1
ATOM 2279 N N . VAL A 1 299 ? -39.094 -36.625 -2.865 1 95 299 VAL A N 1
ATOM 2280 C CA . VAL A 1 299 ? -40.438 -36.062 -2.789 1 95 299 VAL A CA 1
ATOM 2281 C C . VAL A 1 299 ? -41.312 -36.719 -3.863 1 95 299 VAL A C 1
ATOM 2283 O O . VAL A 1 299 ? -42.469 -37.094 -3.588 1 95 299 VAL A O 1
ATOM 2286 N N . LYS A 1 300 ? -40.812 -36.812 -5.051 1 93.44 300 LYS A N 1
ATOM 2287 C CA . LYS A 1 300 ? -41.594 -37.406 -6.133 1 93.44 300 LYS A CA 1
ATOM 2288 C C . LYS A 1 300 ? -41.906 -38.875 -5.871 1 93.44 300 LYS A C 1
ATOM 2290 O O . LYS A 1 300 ? -43 -39.344 -6.102 1 93.44 300 LYS A O 1
ATOM 2295 N N . SER A 1 301 ? -40.906 -39.625 -5.457 1 92.38 301 SER A N 1
ATOM 2296 C CA . SER A 1 301 ? -41.031 -41.062 -5.246 1 92.38 301 SER A CA 1
ATOM 2297 C C . SER A 1 301 ? -42.031 -41.375 -4.121 1 92.38 301 SER A C 1
ATOM 2299 O O . SER A 1 301 ? -42.781 -42.344 -4.188 1 92.38 301 SER A O 1
ATOM 2301 N N . LEU A 1 302 ? -42.125 -40.5 -3.123 1 92.94 302 LEU A N 1
ATOM 2302 C CA . LEU A 1 302 ? -42.906 -40.812 -1.94 1 92.94 302 LEU A CA 1
ATOM 2303 C C . LEU A 1 302 ? -44.25 -40.062 -1.971 1 92.94 302 LEU A C 1
ATOM 2305 O O . LEU A 1 302 ? -45.25 -40.562 -1.449 1 92.94 302 LEU A O 1
ATOM 2309 N N . LEU A 1 303 ? -44.281 -38.844 -2.531 1 95.12 303 LEU A N 1
ATOM 2310 C CA . LEU A 1 303 ? -45.5 -38.062 -2.482 1 95.12 303 LEU A CA 1
ATOM 2311 C C . LEU A 1 303 ? -46.062 -37.844 -3.883 1 95.12 303 LEU A C 1
ATOM 2313 O O . LEU A 1 303 ? -47.125 -37.219 -4.043 1 95.12 303 LEU A O 1
ATOM 2317 N N . GLY A 1 304 ? -45.406 -38.281 -4.875 1 93.25 304 GLY A N 1
ATOM 2318 C CA . GLY A 1 304 ? -45.906 -38.188 -6.246 1 93.25 304 GLY A CA 1
ATOM 2319 C C . GLY A 1 304 ? -45.812 -36.812 -6.844 1 93.25 304 GLY A C 1
ATOM 2320 O O . GLY A 1 304 ? -44.938 -36.031 -6.457 1 93.25 304 GLY A O 1
ATOM 2321 N N . SER A 1 305 ? -46.688 -36.5 -7.832 1 93.25 305 SER A N 1
ATOM 2322 C CA . SER A 1 305 ? -46.688 -35.25 -8.562 1 93.25 305 SER A CA 1
ATOM 2323 C C . SER A 1 305 ? -47.188 -34.094 -7.691 1 93.25 305 SER A C 1
ATOM 2325 O O . SER A 1 305 ? -46.75 -32.969 -7.863 1 93.25 305 SER A O 1
ATOM 2327 N N . THR A 1 306 ? -48 -34.438 -6.777 1 93.94 306 THR A N 1
ATOM 2328 C CA . THR A 1 306 ? -48.5 -33.438 -5.855 1 93.94 306 THR A CA 1
ATOM 2329 C C . THR A 1 306 ? -47.375 -32.906 -4.957 1 93.94 306 THR A C 1
ATOM 2331 O O . THR A 1 306 ? -47.25 -31.719 -4.699 1 93.94 306 THR A O 1
ATOM 2334 N N . GLY A 1 307 ? -46.625 -33.844 -4.5 1 95.19 307 GLY A N 1
ATOM 2335 C CA . GLY A 1 307 ? -45.469 -33.438 -3.709 1 95.19 307 GLY A CA 1
ATOM 2336 C C . GLY A 1 307 ? -44.5 -32.594 -4.477 1 95.19 307 GLY A C 1
ATOM 2337 O O . GLY A 1 307 ? -44 -31.594 -3.951 1 95.19 307 GLY A O 1
ATOM 2338 N N . LEU A 1 308 ? -44.25 -32.938 -5.695 1 93.75 308 LEU A N 1
ATOM 2339 C CA . LEU A 1 308 ? -43.375 -32.188 -6.543 1 93.75 308 LEU A CA 1
ATOM 2340 C C . LEU A 1 308 ? -43.906 -30.781 -6.785 1 93.75 308 LEU A C 1
ATOM 2342 O O . LEU A 1 308 ? -43.156 -29.812 -6.879 1 93.75 308 LEU A O 1
ATOM 2346 N N . GLY A 1 309 ? -45.188 -30.672 -6.977 1 93.06 309 GLY A N 1
ATOM 2347 C CA . GLY A 1 309 ? -45.812 -29.359 -7.129 1 93.06 309 GLY A CA 1
ATOM 2348 C C . GLY A 1 309 ? -45.625 -28.469 -5.914 1 93.06 309 GLY A C 1
ATOM 2349 O O . GLY A 1 309 ? -45.312 -27.281 -6.047 1 93.06 309 GLY A O 1
ATOM 2350 N N . ILE A 1 310 ? -45.75 -29.031 -4.746 1 95.88 310 ILE A N 1
ATOM 2351 C CA . ILE A 1 310 ? -45.562 -28.281 -3.506 1 95.88 310 ILE A CA 1
ATOM 2352 C C . ILE A 1 310 ? -44.125 -27.859 -3.365 1 95.88 310 ILE A C 1
ATOM 2354 O O . ILE A 1 310 ? -43.844 -26.719 -2.957 1 95.88 310 ILE A O 1
ATOM 2358 N N . LEU A 1 311 ? -43.25 -28.797 -3.686 1 95.62 311 LEU A N 1
ATOM 2359 C CA . LEU A 1 311 ? -41.812 -28.484 -3.623 1 95.62 311 LEU A CA 1
ATOM 2360 C C . LEU A 1 311 ? -41.469 -27.344 -4.562 1 95.62 311 LEU A C 1
ATOM 2362 O O . LEU A 1 311 ? -40.781 -26.391 -4.172 1 95.62 311 LEU A O 1
ATOM 2366 N N . THR A 1 312 ? -41.969 -27.375 -5.758 1 94 312 THR A N 1
ATOM 2367 C CA . THR A 1 312 ? -41.719 -26.328 -6.742 1 94 312 THR A CA 1
ATOM 2368 C C . THR A 1 312 ? -42.281 -25 -6.27 1 94 312 THR A C 1
ATOM 2370 O O . THR A 1 312 ? -41.625 -23.953 -6.426 1 94 312 THR A O 1
ATOM 2373 N N . ALA A 1 313 ? -43.375 -25.031 -5.691 1 94.19 313 ALA A N 1
ATOM 2374 C CA . ALA A 1 313 ? -43.969 -23.828 -5.168 1 94.19 313 ALA A CA 1
ATOM 2375 C C . ALA A 1 313 ? -43.156 -23.25 -4.016 1 94.19 313 ALA A C 1
ATOM 2377 O O . ALA A 1 313 ? -43 -22.031 -3.914 1 94.19 313 ALA A O 1
ATOM 2378 N N . ALA A 1 314 ? -42.719 -24.094 -3.172 1 95.75 314 ALA A N 1
ATOM 2379 C CA . ALA A 1 314 ? -41.875 -23.656 -2.045 1 95.75 314 ALA A CA 1
ATOM 2380 C C . ALA A 1 314 ? -40.562 -23.047 -2.529 1 95.75 314 ALA A C 1
ATOM 2382 O O . ALA A 1 314 ? -40.156 -22 -2.02 1 95.75 314 ALA A O 1
ATOM 2383 N N . ILE A 1 315 ? -39.938 -23.656 -3.508 1 95 315 ILE A N 1
ATOM 2384 C CA . ILE A 1 315 ? -38.688 -23.156 -4.055 1 95 315 ILE A CA 1
ATOM 2385 C C . ILE A 1 315 ? -38.906 -21.797 -4.707 1 95 315 ILE A C 1
ATOM 2387 O O . ILE A 1 315 ? -38.156 -20.859 -4.473 1 95 315 ILE A O 1
ATOM 2391 N N . LEU A 1 316 ? -39.938 -21.734 -5.457 1 92.88 316 LEU A N 1
ATOM 2392 C CA . LEU A 1 316 ? -40.25 -20.469 -6.125 1 92.88 316 LEU A CA 1
ATOM 2393 C C . LEU A 1 316 ? -40.531 -19.375 -5.109 1 92.88 316 LEU A C 1
ATOM 2395 O O . LEU A 1 316 ? -40.094 -18.234 -5.293 1 92.88 316 LEU A O 1
ATOM 2399 N N . ALA A 1 317 ? -41.219 -19.719 -4.105 1 94.5 317 ALA A N 1
ATOM 2400 C CA . ALA A 1 317 ? -41.5 -18.766 -3.039 1 94.5 317 ALA A CA 1
ATOM 2401 C C . ALA A 1 317 ? -40.219 -18.297 -2.377 1 94.5 317 ALA A C 1
ATOM 2403 O O . ALA A 1 317 ? -40.062 -17.125 -2.066 1 94.5 317 ALA A O 1
ATOM 2404 N N . GLY A 1 318 ? -39.344 -19.219 -2.113 1 92.94 318 GLY A N 1
ATOM 2405 C CA . GLY A 1 318 ? -38.062 -18.875 -1.529 1 92.94 318 GLY A CA 1
ATOM 2406 C C . GLY A 1 318 ? -37.25 -17.953 -2.408 1 92.94 318 GLY A C 1
ATOM 2407 O O . GLY A 1 318 ? -36.656 -16.969 -1.923 1 92.94 318 GLY A O 1
ATOM 2408 N N . ILE A 1 319 ? -37.188 -18.203 -3.635 1 91.88 319 ILE A N 1
ATOM 2409 C CA . ILE A 1 319 ? -36.438 -17.406 -4.594 1 91.88 319 ILE A CA 1
ATOM 2410 C C . ILE A 1 319 ? -37 -16 -4.688 1 91.88 319 ILE A C 1
ATOM 2412 O O . ILE A 1 319 ? -36.281 -15.016 -4.598 1 91.88 319 ILE A O 1
ATOM 2416 N N . LEU A 1 320 ? -38.281 -15.938 -4.746 1 91.38 320 LEU A N 1
ATOM 2417 C CA . LEU A 1 320 ? -38.938 -14.656 -4.957 1 91.38 320 LEU A CA 1
ATOM 2418 C C . LEU A 1 320 ? -38.875 -13.797 -3.701 1 91.38 320 LEU A C 1
ATOM 2420 O O . LEU A 1 320 ? -38.625 -12.586 -3.787 1 91.38 320 LEU A O 1
ATOM 2424 N N . THR A 1 321 ? -39.125 -14.398 -2.57 1 91.69 321 THR A N 1
ATOM 2425 C CA . THR A 1 321 ? -39 -13.648 -1.325 1 91.69 321 THR A CA 1
ATOM 2426 C C . THR A 1 321 ? -37.562 -13.102 -1.161 1 91.69 321 THR A C 1
ATOM 2428 O O . THR A 1 321 ? -37.375 -11.992 -0.661 1 91.69 321 THR A O 1
ATOM 2431 N N . GLY A 1 322 ? -36.594 -13.875 -1.529 1 91.56 322 GLY A N 1
ATOM 2432 C CA . GLY A 1 322 ? -35.219 -13.43 -1.465 1 91.56 322 GLY A CA 1
ATOM 2433 C C . GLY A 1 322 ? -34.938 -12.234 -2.357 1 91.56 322 GLY A C 1
ATOM 2434 O O . GLY A 1 322 ? -34.281 -11.281 -1.936 1 91.56 322 GLY A O 1
ATOM 2435 N N . ILE A 1 323 ? -35.406 -12.219 -3.547 1 92.38 323 ILE A N 1
ATOM 2436 C CA . ILE A 1 323 ? -35.156 -11.148 -4.504 1 92.38 323 ILE A CA 1
ATOM 2437 C C . ILE A 1 323 ? -35.812 -9.859 -3.998 1 92.38 323 ILE A C 1
ATOM 2439 O O . ILE A 1 323 ? -35.188 -8.797 -3.994 1 92.38 323 ILE A O 1
ATOM 2443 N N . ILE A 1 324 ? -37 -9.977 -3.498 1 91.25 324 ILE A N 1
ATOM 2444 C CA . ILE A 1 324 ? -37.719 -8.805 -3.016 1 91.25 324 ILE A CA 1
ATOM 2445 C C . ILE A 1 324 ? -37.031 -8.227 -1.794 1 91.25 324 ILE A C 1
ATOM 2447 O O . ILE A 1 324 ? -36.812 -7.016 -1.717 1 91.25 324 ILE A O 1
ATOM 2451 N N . GLY A 1 325 ? -36.719 -9.086 -0.937 1 88.38 325 GLY A N 1
ATOM 2452 C CA . GLY A 1 325 ? -36.062 -8.641 0.273 1 88.38 325 GLY A CA 1
ATOM 2453 C C . GLY A 1 325 ? -34.719 -8.008 0.005 1 88.38 325 GLY A C 1
ATOM 2454 O O . GLY A 1 325 ? -34.344 -7.023 0.652 1 88.38 325 GLY A O 1
ATOM 2455 N N . LEU A 1 326 ? -34 -8.484 -0.907 1 91.88 326 LEU A N 1
ATOM 2456 C CA . LEU A 1 326 ? -32.625 -7.996 -1.176 1 91.88 326 LEU A CA 1
ATOM 2457 C C . LEU A 1 326 ? -32.688 -6.699 -1.975 1 91.88 326 LEU A C 1
ATOM 2459 O O . LEU A 1 326 ? -31.812 -5.84 -1.821 1 91.88 326 LEU A O 1
ATOM 2463 N N . TYR A 1 327 ? -33.656 -6.543 -2.846 1 92.75 327 TYR A N 1
ATOM 2464 C CA . TYR A 1 327 ? -33.875 -5.242 -3.477 1 92.75 327 TYR A CA 1
ATOM 2465 C C . TYR A 1 327 ? -34.094 -4.156 -2.432 1 92.75 327 TYR A C 1
ATOM 2467 O O . TYR A 1 327 ? -33.562 -3.057 -2.541 1 92.75 327 TYR A O 1
ATOM 2475 N N . ARG A 1 328 ? -34.844 -4.555 -1.435 1 88.12 328 ARG A N 1
ATOM 2476 C CA . ARG A 1 328 ? -35.125 -3.592 -0.374 1 88.12 328 ARG A CA 1
ATOM 2477 C C . ARG A 1 328 ? -33.875 -3.301 0.442 1 88.12 328 ARG A C 1
ATOM 2479 O O . ARG A 1 328 ? -33.469 -2.141 0.617 1 88.12 328 ARG A O 1
ATOM 2486 N N . GLY A 1 329 ? -33.25 -4.297 0.927 1 87.25 329 GLY A N 1
ATOM 2487 C CA . GLY A 1 329 ? -32.062 -4.117 1.744 1 87.25 329 GLY A CA 1
ATOM 2488 C C . GLY A 1 329 ? -30.938 -3.375 1.025 1 87.25 329 GLY A C 1
ATOM 2489 O O . GLY A 1 329 ? -30.359 -2.438 1.573 1 87.25 329 GLY A O 1
ATOM 2490 N N . ALA A 1 330 ? -30.672 -3.732 -0.202 1 91.44 330 ALA A N 1
ATOM 2491 C CA . ALA A 1 330 ? -29.594 -3.119 -0.982 1 91.44 330 ALA A CA 1
ATOM 2492 C C . ALA A 1 330 ? -29.922 -1.666 -1.317 1 91.44 330 ALA A C 1
ATOM 2494 O O . ALA A 1 330 ? -29.031 -0.815 -1.356 1 91.44 330 ALA A O 1
ATOM 2495 N N . SER A 1 331 ? -31.188 -1.383 -1.556 1 91.81 331 SER A N 1
ATOM 2496 C CA . SER A 1 331 ? -31.578 -0.023 -1.916 1 91.81 331 SER A CA 1
ATOM 2497 C C . SER A 1 331 ? -31.406 0.933 -0.741 1 91.81 331 SER A C 1
ATOM 2499 O O . SER A 1 331 ? -30.953 2.068 -0.92 1 91.81 331 SER A O 1
ATOM 2501 N N . TYR A 1 332 ? -31.703 0.465 0.46 1 88.75 332 TYR A N 1
ATOM 2502 C CA . TYR A 1 332 ? -31.516 1.312 1.632 1 88.75 332 TYR A CA 1
ATOM 2503 C C . TYR A 1 332 ? -30.031 1.531 1.914 1 88.75 332 TYR A C 1
ATOM 2505 O O . TYR A 1 332 ? -29.625 2.604 2.371 1 88.75 332 TYR A O 1
ATOM 2513 N N . LEU A 1 333 ? -29.312 0.537 1.661 1 90.44 333 LEU A N 1
ATOM 2514 C CA . LEU A 1 333 ? -27.875 0.673 1.825 1 90.44 333 LEU A CA 1
ATOM 2515 C C . LEU A 1 333 ? -27.312 1.715 0.862 1 90.44 333 LEU A C 1
ATOM 2517 O O . LEU A 1 333 ? -26.547 2.598 1.269 1 90.44 333 LEU A O 1
ATOM 2521 N N . LEU A 1 334 ? -27.703 1.66 -0.385 1 93.25 334 LEU A N 1
ATOM 2522 C CA . LEU A 1 334 ? -27.234 2.604 -1.392 1 93.25 334 LEU A CA 1
ATOM 2523 C C . LEU A 1 334 ? -27.719 4.016 -1.086 1 93.25 334 LEU A C 1
ATOM 2525 O O . LEU A 1 334 ? -26.984 4.988 -1.3 1 93.25 334 LEU A O 1
ATOM 2529 N N . GLN A 1 335 ? -28.875 4.062 -0.594 1 91.38 335 GLN A N 1
ATOM 2530 C CA . GLN A 1 335 ? -29.422 5.367 -0.227 1 91.38 335 GLN A CA 1
ATOM 2531 C C . GLN A 1 335 ? -28.625 6 0.906 1 91.38 335 GLN A C 1
ATOM 2533 O O . GLN A 1 335 ? -28.312 7.191 0.864 1 91.38 335 GLN A O 1
ATOM 2538 N N . ALA A 1 336 ? -28.328 5.219 1.874 1 88.75 336 ALA A N 1
ATOM 2539 C CA . ALA A 1 336 ? -27.547 5.707 3.002 1 88.75 336 ALA A CA 1
ATOM 2540 C C . ALA A 1 336 ? -26.172 6.191 2.545 1 88.75 336 ALA A C 1
ATOM 2542 O O . ALA A 1 336 ? -25.688 7.23 3.004 1 88.75 336 ALA A O 1
ATOM 2543 N N . MET A 1 337 ? -25.594 5.48 1.657 1 91.5 337 MET A N 1
ATOM 2544 C CA . MET A 1 337 ? -24.281 5.855 1.128 1 91.5 337 MET A CA 1
ATOM 2545 C C . MET A 1 337 ? -24.375 7.129 0.294 1 91.5 337 MET A C 1
ATOM 2547 O O . MET A 1 337 ? -23.484 7.969 0.332 1 91.5 337 MET A O 1
ATOM 2551 N N . ALA A 1 338 ? -25.453 7.23 -0.384 1 92.5 338 ALA A N 1
ATOM 2552 C CA . ALA A 1 338 ? -25.672 8.414 -1.215 1 92.5 338 ALA A CA 1
ATOM 2553 C C . ALA A 1 338 ? -25.906 9.648 -0.356 1 92.5 338 ALA A C 1
ATOM 2555 O O . ALA A 1 338 ? -25.5 10.758 -0.72 1 92.5 338 ALA A O 1
ATOM 2556 N N . GLN A 1 339 ? -26.547 9.484 0.745 1 89.06 339 GLN A N 1
ATOM 2557 C CA . GLN A 1 339 ? -26.797 10.586 1.667 1 89.06 339 GLN A CA 1
ATOM 2558 C C . GLN A 1 339 ? -25.5 11.102 2.273 1 89.06 339 GLN A C 1
ATOM 2560 O O . GLN A 1 339 ? -25.406 12.273 2.646 1 89.06 339 GLN A O 1
ATOM 2565 N N . ASP A 1 340 ? -24.562 10.188 2.287 1 88.5 340 ASP A N 1
ATOM 2566 C CA . ASP A 1 340 ? -23.25 10.578 2.797 1 88.5 340 ASP A CA 1
ATOM 2567 C C . ASP A 1 340 ? -22.328 11 1.66 1 88.5 340 ASP A C 1
ATOM 2569 O O . ASP A 1 340 ? -21.109 10.961 1.803 1 88.5 340 ASP A O 1
ATOM 2573 N N . ASN A 1 341 ? -22.859 11.203 0.505 1 87.69 341 ASN A N 1
ATOM 2574 C CA . ASN A 1 341 ? -22.188 11.75 -0.666 1 87.69 341 ASN A CA 1
ATOM 2575 C C . ASN A 1 341 ? -21.172 10.773 -1.244 1 87.69 341 ASN A C 1
ATOM 2577 O O . ASN A 1 341 ? -20.141 11.18 -1.797 1 87.69 341 ASN A O 1
ATOM 2581 N N . LEU A 1 342 ? -21.375 9.555 -1.035 1 90.75 342 LEU A N 1
ATOM 2582 C CA . LEU A 1 342 ? -20.484 8.547 -1.614 1 90.75 342 LEU A CA 1
ATOM 2583 C C . LEU A 1 342 ? -20.969 8.133 -3 1 90.75 342 LEU A C 1
ATOM 2585 O O . LEU A 1 342 ? -20.203 7.605 -3.801 1 90.75 342 LEU A O 1
ATOM 2589 N N . LEU A 1 343 ? -22.266 8.297 -3.152 1 92.25 343 LEU A N 1
ATOM 2590 C CA . LEU A 1 343 ? -22.891 8.023 -4.441 1 92.25 343 LEU A CA 1
ATOM 2591 C C . LEU A 1 343 ? -23.609 9.258 -4.977 1 92.25 343 LEU A C 1
ATOM 2593 O O . LEU A 1 343 ? -23.781 10.242 -4.25 1 92.25 343 LEU A O 1
ATOM 2597 N N . PRO A 1 344 ? -23.953 9.203 -6.223 1 90 344 PRO A N 1
ATOM 2598 C CA . PRO A 1 344 ? -24.656 10.367 -6.762 1 90 344 PRO A CA 1
ATOM 2599 C C . PRO A 1 344 ? -25.906 10.734 -5.957 1 90 344 PRO A C 1
ATOM 2601 O O . PRO A 1 344 ? -26.594 9.852 -5.457 1 90 344 PRO A O 1
ATOM 2604 N N . ALA A 1 345 ? -26.203 11.969 -5.934 1 91.12 345 ALA A N 1
ATOM 2605 C CA . ALA A 1 345 ? -27.297 12.508 -5.117 1 91.12 345 ALA A CA 1
ATOM 2606 C C . ALA A 1 345 ? -28.641 11.969 -5.578 1 91.12 345 ALA A C 1
ATOM 2608 O O . ALA A 1 345 ? -29.578 11.836 -4.773 1 91.12 345 ALA A O 1
ATOM 2609 N N . ALA A 1 346 ? -28.672 11.547 -6.805 1 92.5 346 ALA A N 1
ATOM 2610 C CA . ALA A 1 346 ? -29.922 11.047 -7.355 1 92.5 346 ALA A CA 1
ATOM 2611 C C . ALA A 1 346 ? -30.344 9.75 -6.668 1 92.5 346 ALA A C 1
ATOM 2613 O O . ALA A 1 346 ? -31.547 9.453 -6.559 1 92.5 346 ALA A O 1
ATOM 2614 N N . ILE A 1 347 ? -29.469 9.031 -6.141 1 93.5 347 ILE A N 1
ATOM 2615 C CA . ILE A 1 347 ? -29.719 7.742 -5.516 1 93.5 347 ILE A CA 1
ATOM 2616 C C . ILE A 1 347 ? -30.234 7.953 -4.09 1 93.5 347 ILE A C 1
ATOM 2618 O O . ILE A 1 347 ? -30.922 7.094 -3.537 1 93.5 347 ILE A O 1
ATOM 2622 N N . ALA A 1 348 ? -30.016 9.102 -3.57 1 90 348 ALA A N 1
ATOM 2623 C CA . ALA A 1 348 ? -30.406 9.391 -2.193 1 90 348 ALA A CA 1
ATOM 2624 C C . ALA A 1 348 ? -31.875 9.82 -2.119 1 90 348 ALA A C 1
ATOM 2626 O O . ALA A 1 348 ? -32.469 9.812 -1.042 1 90 348 ALA A O 1
ATOM 2627 N N . GLU A 1 349 ? -32.438 10.102 -3.262 1 89.75 349 GLU A N 1
ATOM 2628 C CA . GLU A 1 349 ? -33.812 10.633 -3.295 1 89.75 349 GLU A CA 1
ATOM 2629 C C . GLU A 1 349 ? -34.812 9.57 -2.914 1 89.75 349 GLU A C 1
ATOM 2631 O O . GLU A 1 349 ? -34.688 8.406 -3.297 1 89.75 349 GLU A O 1
ATOM 2636 N N . GLU A 1 350 ? -35.75 9.969 -2.025 1 84.62 350 GLU A N 1
ATOM 2637 C CA . GLU A 1 350 ? -36.812 9.078 -1.593 1 84.62 350 GLU A CA 1
ATOM 2638 C C . GLU A 1 350 ? -38.156 9.516 -2.156 1 84.62 350 GLU A C 1
ATOM 2640 O O . GLU A 1 350 ? -38.438 10.719 -2.252 1 84.62 350 GLU A O 1
ATOM 2645 N N . THR A 1 351 ? -38.906 8.578 -2.6 1 82.81 351 THR A N 1
ATOM 2646 C CA . THR A 1 351 ? -40.25 8.875 -3.082 1 82.81 351 THR A CA 1
ATOM 2647 C C . THR A 1 351 ? -41.219 9.109 -1.915 1 82.81 351 THR A C 1
ATOM 2649 O O . THR A 1 351 ? -40.812 8.961 -0.753 1 82.81 351 THR A O 1
ATOM 2652 N N . LYS A 1 352 ? -42.406 9.508 -2.223 1 76.81 352 LYS A N 1
ATOM 2653 C CA . LYS A 1 352 ? -43.438 9.844 -1.221 1 76.81 352 LYS A CA 1
ATOM 2654 C C . LYS A 1 352 ? -43.781 8.633 -0.366 1 76.81 352 LYS A C 1
ATOM 2656 O O . LYS A 1 352 ? -44.125 8.773 0.81 1 76.81 352 LYS A O 1
ATOM 2661 N N . ASP A 1 353 ? -43.5 7.484 -0.916 1 75.38 353 ASP A N 1
ATOM 2662 C CA . ASP A 1 353 ? -43.844 6.27 -0.177 1 75.38 353 ASP A CA 1
ATOM 2663 C C . ASP A 1 353 ? -42.656 5.777 0.634 1 75.38 353 ASP A C 1
ATOM 2665 O O . ASP A 1 353 ? -42.719 4.73 1.281 1 75.38 353 ASP A O 1
ATOM 2669 N N . GLY A 1 354 ? -41.562 6.434 0.58 1 77 354 GLY A N 1
ATOM 2670 C CA . GLY A 1 354 ? -40.406 6.098 1.368 1 77 354 GLY A CA 1
ATOM 2671 C C . GLY A 1 354 ? -39.469 5.129 0.667 1 77 354 GLY A C 1
ATOM 2672 O O . GLY A 1 354 ? -38.469 4.664 1.255 1 77 354 GLY A O 1
ATOM 2673 N N . THR A 1 355 ? -39.812 4.797 -0.583 1 85.44 355 THR A N 1
ATOM 2674 C CA . THR A 1 355 ? -39 3.828 -1.324 1 85.44 355 THR A CA 1
ATOM 2675 C C . THR A 1 355 ? -37.906 4.527 -2.125 1 85.44 355 THR A C 1
ATOM 2677 O O . THR A 1 355 ? -38.188 5.496 -2.838 1 85.44 355 THR A O 1
ATOM 2680 N N . PRO A 1 356 ? -36.719 4.059 -1.923 1 90.44 356 PRO A N 1
ATOM 2681 C CA . PRO A 1 356 ? -35.656 4.609 -2.756 1 90.44 356 PRO A CA 1
ATOM 2682 C C . PRO A 1 356 ? -35.688 4.059 -4.18 1 90.44 356 PRO A C 1
ATOM 2684 O O . PRO A 1 356 ? -34.875 3.199 -4.527 1 90.44 356 PRO A O 1
ATOM 2687 N N . ARG A 1 357 ? -36.406 4.625 -4.996 1 93 357 ARG A N 1
ATOM 2688 C CA . ARG A 1 357 ? -36.688 4.125 -6.336 1 93 357 ARG A CA 1
ATOM 2689 C C . ARG A 1 357 ? -35.438 4.172 -7.211 1 93 357 ARG A C 1
ATOM 2691 O O . ARG A 1 357 ? -35.156 3.221 -7.938 1 93 357 ARG A O 1
ATOM 2698 N N . ASN A 1 358 ? -34.688 5.203 -7.152 1 94.62 358 ASN A N 1
ATOM 2699 C CA . ASN A 1 358 ? -33.5 5.332 -7.977 1 94.62 358 ASN A CA 1
ATOM 2700 C C . ASN A 1 358 ? -32.438 4.312 -7.59 1 94.62 358 ASN A C 1
ATOM 2702 O O . ASN A 1 358 ? -31.672 3.834 -8.445 1 94.62 358 ASN A O 1
ATOM 2706 N N . ALA A 1 359 ? -32.375 4.051 -6.328 1 94.88 359 ALA A N 1
ATOM 2707 C CA . ALA A 1 359 ? -31.438 3.014 -5.883 1 94.88 359 ALA A CA 1
ATOM 2708 C C . ALA A 1 359 ? -31.828 1.649 -6.441 1 94.88 359 ALA A C 1
ATOM 2710 O O . ALA A 1 359 ? -30.984 0.892 -6.906 1 94.88 359 ALA A O 1
ATOM 2711 N N . ILE A 1 360 ? -33.094 1.363 -6.465 1 95.69 360 ILE A N 1
ATOM 2712 C CA . ILE A 1 360 ? -33.594 0.093 -6.977 1 95.69 360 ILE A CA 1
ATOM 2713 C C . ILE A 1 360 ? -33.312 -0.009 -8.477 1 95.69 360 ILE A C 1
ATOM 2715 O O . ILE A 1 360 ? -32.875 -1.05 -8.953 1 95.69 360 ILE A O 1
ATOM 2719 N N . ILE A 1 361 ? -33.5 1.067 -9.133 1 95.12 361 ILE A N 1
ATOM 2720 C CA . ILE A 1 361 ? -33.281 1.086 -10.57 1 95.12 361 ILE A CA 1
ATOM 2721 C C . ILE A 1 361 ? -31.781 0.889 -10.852 1 95.12 361 ILE A C 1
ATOM 2723 O O . ILE A 1 361 ? -31.406 0.186 -11.797 1 95.12 361 ILE A O 1
ATOM 2727 N N . SER A 1 362 ? -31.016 1.518 -10.078 1 95.19 362 SER A N 1
ATOM 2728 C CA . SER A 1 362 ? -29.578 1.347 -10.242 1 95.19 362 SER A CA 1
ATOM 2729 C C . SER A 1 362 ? -29.156 -0.106 -10.031 1 95.19 362 SER A C 1
ATOM 2731 O O . SER A 1 362 ? -28.344 -0.637 -10.781 1 95.19 362 SER A O 1
ATOM 2733 N N . ILE A 1 363 ? -29.734 -0.721 -9.039 1 95.88 363 ILE A N 1
ATOM 2734 C CA . ILE A 1 363 ? -29.469 -2.127 -8.758 1 95.88 363 ILE A CA 1
ATOM 2735 C C . ILE A 1 363 ? -29.922 -2.986 -9.938 1 95.88 363 ILE A C 1
ATOM 2737 O O . ILE A 1 363 ? -29.219 -3.904 -10.352 1 95.88 363 ILE A O 1
ATOM 2741 N N . MET A 1 364 ? -31.047 -2.629 -10.438 1 95.56 364 MET A N 1
ATOM 2742 C CA . MET A 1 364 ? -31.625 -3.35 -11.578 1 95.56 364 MET A CA 1
ATOM 2743 C C . MET A 1 364 ? -30.703 -3.27 -12.789 1 95.56 364 MET A C 1
ATOM 2745 O O . MET A 1 364 ? -30.422 -4.285 -13.422 1 95.56 364 MET A O 1
ATOM 2749 N N . ILE A 1 365 ? -30.188 -2.17 -13.062 1 94.56 365 ILE A N 1
ATOM 2750 C CA . ILE A 1 365 ? -29.344 -1.945 -14.227 1 94.56 365 ILE A CA 1
ATOM 2751 C C . ILE A 1 365 ? -28.031 -2.715 -14.07 1 94.56 365 ILE A C 1
ATOM 2753 O O . ILE A 1 365 ? -27.594 -3.41 -14.992 1 94.56 365 ILE A O 1
ATOM 2757 N N . VAL A 1 366 ? -27.438 -2.666 -12.93 1 92.75 366 VAL A N 1
ATOM 2758 C CA . VAL A 1 366 ? -26.156 -3.34 -12.68 1 92.75 366 VAL A CA 1
ATOM 2759 C C . VAL A 1 366 ? -26.359 -4.852 -12.727 1 92.75 366 VAL A C 1
ATOM 2761 O O . VAL A 1 366 ? -25.484 -5.59 -13.172 1 92.75 366 VAL A O 1
ATOM 2764 N N . SER A 1 367 ? -27.531 -5.324 -12.336 1 94.44 367 SER A N 1
ATOM 2765 C CA . SER A 1 367 ? -27.828 -6.754 -12.242 1 94.44 367 SER A CA 1
ATOM 2766 C C . SER A 1 367 ? -28.078 -7.359 -13.617 1 94.44 367 SER A C 1
ATOM 2768 O O . SER A 1 367 ? -28.031 -8.586 -13.781 1 94.44 367 SER A O 1
ATOM 2770 N N . LEU A 1 368 ? -28.281 -6.516 -14.609 1 93.25 368 LEU A N 1
ATOM 2771 C CA . LEU A 1 368 ? -28.531 -7.016 -15.961 1 93.25 368 LEU A CA 1
ATOM 2772 C C . LEU A 1 368 ? -27.25 -7.547 -16.594 1 93.25 368 LEU A C 1
ATOM 2774 O O . LEU A 1 368 ? -27.297 -8.273 -17.594 1 93.25 368 LEU A O 1
ATOM 2778 N N . LEU A 1 369 ? -26.125 -7.379 -15.984 1 87.88 369 LEU A N 1
ATOM 2779 C CA . LEU A 1 369 ? -24.844 -7.797 -16.547 1 87.88 369 LEU A CA 1
ATOM 2780 C C . LEU A 1 369 ? -24.5 -9.219 -16.109 1 87.88 369 LEU A C 1
ATOM 2782 O O . LEU A 1 369 ? -23.734 -9.906 -16.781 1 87.88 369 LEU A O 1
ATOM 2786 N N . ILE A 1 370 ? -25.109 -9.727 -15.133 1 83.62 370 ILE A N 1
ATOM 2787 C CA . ILE A 1 370 ? -24.656 -10.953 -14.484 1 83.62 370 ILE A CA 1
ATOM 2788 C C . ILE A 1 370 ? -25.078 -12.164 -15.305 1 83.62 370 ILE A C 1
ATOM 2790 O O . ILE A 1 370 ? -24.328 -13.125 -15.453 1 83.62 370 ILE A O 1
ATOM 2794 N N . PRO A 1 371 ? -26.312 -12.156 -15.922 1 85.38 371 PRO A N 1
ATOM 2795 C CA . PRO A 1 371 ? -26.719 -13.344 -16.672 1 85.38 371 PRO A CA 1
ATOM 2796 C C . PRO A 1 371 ? -25.828 -13.602 -17.891 1 85.38 371 PRO A C 1
ATOM 2798 O O . PRO A 1 371 ? -25.828 -14.711 -18.438 1 85.38 371 PRO A O 1
ATOM 2801 N N . LEU A 1 372 ? -25.047 -12.656 -18.156 1 86.31 372 LEU A N 1
ATOM 2802 C CA . LEU A 1 372 ? -24.125 -12.836 -19.281 1 86.31 372 LEU A CA 1
ATOM 2803 C C . LEU A 1 372 ? -22.984 -13.781 -18.891 1 86.31 372 LEU A C 1
ATOM 2805 O O . LEU A 1 372 ? -22.297 -14.32 -19.766 1 86.31 372 LEU A O 1
ATOM 2809 N N . LEU A 1 373 ? -22.859 -14.062 -17.594 1 80.88 373 LEU A N 1
ATOM 2810 C CA . LEU A 1 373 ? -21.781 -14.93 -17.125 1 80.88 373 LEU A CA 1
ATOM 2811 C C . LEU A 1 373 ? -22.25 -16.375 -16.984 1 80.88 373 LEU A C 1
ATOM 2813 O O . LEU A 1 373 ? -21.453 -17.281 -16.766 1 80.88 373 LEU A O 1
ATOM 2817 N N . GLY A 1 374 ? -23.453 -16.641 -17.156 1 74.25 374 GLY A N 1
ATOM 2818 C CA . GLY A 1 374 ? -23.969 -18 -17.203 1 74.25 374 GLY A CA 1
ATOM 2819 C C . GLY A 1 374 ? -24.312 -18.547 -15.828 1 74.25 374 GLY A C 1
ATOM 2820 O O . GLY A 1 374 ? -24.25 -17.828 -14.836 1 74.25 374 GLY A O 1
ATOM 2821 N N . ARG A 1 375 ? -24.594 -19.891 -15.758 1 68.69 375 ARG A N 1
ATOM 2822 C CA . ARG A 1 375 ? -25.094 -20.562 -14.562 1 68.69 375 ARG A CA 1
ATOM 2823 C C . ARG A 1 375 ? -23.969 -20.828 -13.57 1 68.69 375 ARG A C 1
ATOM 2825 O O . ARG A 1 375 ? -24.188 -20.828 -12.359 1 68.69 375 ARG A O 1
ATOM 2832 N N . THR A 1 376 ? -22.75 -21.031 -14.078 1 69.5 376 THR A N 1
ATOM 2833 C CA . THR A 1 376 ? -21.625 -21.312 -13.195 1 69.5 376 THR A CA 1
ATOM 2834 C C . THR A 1 376 ? -21.297 -20.109 -12.328 1 69.5 376 THR A C 1
ATOM 2836 O O . THR A 1 376 ? -20.625 -20.234 -11.297 1 69.5 376 THR A O 1
ATOM 2839 N N . ALA A 1 377 ? -21.875 -19.016 -12.766 1 75.19 377 ALA A N 1
ATOM 2840 C CA . ALA A 1 377 ? -21.625 -17.797 -12.008 1 75.19 377 ALA A CA 1
ATOM 2841 C C . ALA A 1 377 ? -22.25 -17.891 -10.617 1 75.19 377 ALA A C 1
ATOM 2843 O O . ALA A 1 377 ? -21.781 -17.234 -9.68 1 75.19 377 ALA A O 1
ATOM 2844 N N . ILE A 1 378 ? -23.203 -18.828 -10.5 1 73.69 378 ILE A N 1
ATOM 2845 C CA . ILE A 1 378 ? -23.875 -18.953 -9.219 1 73.69 378 ILE A CA 1
ATOM 2846 C C . ILE A 1 378 ? -22.875 -19.391 -8.148 1 73.69 378 ILE A C 1
ATOM 2848 O O . ILE A 1 378 ? -22.875 -18.844 -7.039 1 73.69 378 ILE A O 1
ATOM 2852 N N . VAL A 1 379 ? -22.016 -20.297 -8.531 1 76.5 379 VAL A N 1
ATOM 2853 C CA . VAL A 1 379 ? -21.047 -20.812 -7.57 1 76.5 379 VAL A CA 1
ATOM 2854 C C . VAL A 1 379 ? -20.062 -19.719 -7.188 1 76.5 379 VAL A C 1
ATOM 2856 O O . VAL A 1 379 ? -19.672 -19.609 -6.023 1 76.5 379 VAL A O 1
ATOM 2859 N N . TRP A 1 380 ? -19.719 -18.875 -8.109 1 84.38 380 TRP A N 1
ATOM 2860 C CA . TRP A 1 380 ? -18.797 -17.781 -7.848 1 84.38 380 TRP A CA 1
ATOM 2861 C C . TRP A 1 380 ? -19.391 -16.766 -6.875 1 84.38 380 TRP A C 1
ATOM 2863 O O . TRP A 1 380 ? -18.703 -16.266 -5.992 1 84.38 380 TRP A O 1
ATOM 2873 N N . LEU A 1 381 ? -20.625 -16.672 -7.062 1 83.38 381 LEU A N 1
ATOM 2874 C CA . LEU A 1 381 ? -21.312 -15.672 -6.246 1 83.38 381 LEU A CA 1
ATOM 2875 C C . LEU A 1 381 ? -21.469 -16.172 -4.812 1 83.38 381 LEU A C 1
ATOM 2877 O O . LEU A 1 381 ? -21.344 -15.383 -3.867 1 83.38 381 LEU A O 1
ATOM 2881 N N . VAL A 1 382 ? -21.672 -17.438 -4.691 1 80.19 382 VAL A N 1
ATOM 2882 C CA . VAL A 1 382 ? -21.797 -18.016 -3.363 1 80.19 382 VAL A CA 1
ATOM 2883 C C . VAL A 1 382 ? -20.5 -17.828 -2.588 1 80.19 382 VAL A C 1
ATOM 2885 O O . VAL A 1 382 ? -20.516 -17.469 -1.408 1 80.19 382 VAL A O 1
ATOM 2888 N N . ASP A 1 383 ? -19.453 -17.984 -3.258 1 86.88 383 ASP A N 1
ATOM 2889 C CA . ASP A 1 383 ? -18.141 -17.797 -2.645 1 86.88 383 ASP A CA 1
ATOM 2890 C C . ASP A 1 383 ? -17.906 -16.344 -2.256 1 86.88 383 ASP A C 1
ATOM 2892 O O . ASP A 1 383 ? -17.375 -16.062 -1.179 1 86.88 383 ASP A O 1
ATOM 2896 N N . ALA A 1 384 ? -18.344 -15.531 -3.092 1 87.62 384 ALA A N 1
ATOM 2897 C CA . ALA A 1 384 ? -18.188 -14.102 -2.842 1 87.62 384 ALA A CA 1
ATOM 2898 C C . ALA A 1 384 ? -18.984 -13.664 -1.62 1 87.62 384 ALA A C 1
ATOM 2900 O O . ALA A 1 384 ? -18.547 -12.805 -0.854 1 87.62 384 ALA A O 1
ATOM 2901 N N . ILE A 1 385 ? -20.109 -14.297 -1.423 1 88.44 385 ILE A N 1
ATOM 2902 C CA . ILE A 1 385 ? -20.969 -13.977 -0.298 1 88.44 385 ILE A CA 1
ATOM 2903 C C . ILE A 1 385 ? -20.281 -14.328 1.014 1 88.44 385 ILE A C 1
ATOM 2905 O O . ILE A 1 385 ? -20.281 -13.547 1.962 1 88.44 385 ILE A O 1
ATOM 2909 N N . THR A 1 386 ? -19.688 -15.391 0.998 1 88.88 386 THR A N 1
ATOM 2910 C CA . THR A 1 386 ? -19.047 -15.867 2.221 1 88.88 386 THR A CA 1
ATOM 2911 C C . THR A 1 386 ? -17.906 -14.945 2.641 1 88.88 386 THR A C 1
ATOM 2913 O O . THR A 1 386 ? -17.828 -14.547 3.805 1 88.88 386 THR A O 1
ATOM 2916 N N . ILE A 1 387 ? -17.156 -14.5 1.721 1 91.25 387 ILE A N 1
ATOM 2917 C CA . ILE A 1 387 ? -15.977 -13.695 2.031 1 91.25 387 ILE A CA 1
ATOM 2918 C C . ILE A 1 387 ? -16.406 -12.266 2.373 1 91.25 387 ILE A C 1
ATOM 2920 O O . ILE A 1 387 ? -16.016 -11.727 3.418 1 91.25 387 ILE A O 1
ATOM 2924 N N . SER A 1 388 ? -17.156 -11.719 1.527 1 92.06 388 SER A N 1
ATOM 2925 C CA . SER A 1 388 ? -17.594 -10.344 1.744 1 92.06 388 SER A CA 1
ATOM 2926 C C . SER A 1 388 ? -18.516 -10.234 2.949 1 92.06 388 SER A C 1
ATOM 2928 O O . SER A 1 388 ? -18.453 -9.258 3.701 1 92.06 388 SER A O 1
ATOM 2930 N N . GLY A 1 389 ? -19.375 -11.242 3.121 1 91.5 389 GLY A N 1
ATOM 2931 C CA . GLY A 1 389 ? -20.234 -11.258 4.289 1 91.5 389 GLY A CA 1
ATOM 2932 C C . GLY A 1 389 ? -19.484 -11.328 5.598 1 91.5 389 GLY A C 1
ATOM 2933 O O . GLY A 1 389 ? -19.875 -10.703 6.586 1 91.5 389 GLY A O 1
ATOM 2934 N N . SER A 1 390 ? -18.406 -12 5.559 1 93.12 390 SER A N 1
ATOM 2935 C CA . SER A 1 390 ? -17.594 -12.117 6.762 1 93.12 390 SER A CA 1
ATOM 2936 C C . SER A 1 390 ? -16.938 -10.789 7.125 1 93.12 390 SER A C 1
ATOM 2938 O O . SER A 1 390 ? -16.75 -10.484 8.305 1 93.12 390 SER A O 1
ATOM 2940 N N . ILE A 1 391 ? -16.672 -10.008 6.121 1 92.5 391 ILE A N 1
ATOM 2941 C CA . ILE A 1 391 ? -16.109 -8.68 6.379 1 92.5 391 ILE A CA 1
ATOM 2942 C C . ILE A 1 391 ? -17.156 -7.805 7.059 1 92.5 391 ILE A C 1
ATOM 2944 O O . ILE A 1 391 ? -16.859 -7.109 8.031 1 92.5 391 ILE A O 1
ATOM 2948 N N . ALA A 1 392 ? -18.328 -7.898 6.598 1 91 392 ALA A N 1
ATOM 2949 C CA . ALA A 1 392 ? -19.422 -7.133 7.184 1 91 392 ALA A CA 1
ATOM 2950 C C . ALA A 1 392 ? -19.688 -7.566 8.625 1 91 392 ALA A C 1
ATOM 2952 O O . ALA A 1 392 ? -19.844 -6.727 9.516 1 91 392 ALA A O 1
ATOM 2953 N N . TYR A 1 393 ? -19.672 -8.852 8.852 1 93.81 393 TYR A N 1
ATOM 2954 C CA . TYR A 1 393 ? -19.891 -9.383 10.188 1 93.81 393 TYR A CA 1
ATOM 2955 C C . TYR A 1 393 ? -18.766 -8.977 11.125 1 93.81 393 TYR A C 1
ATOM 2957 O O . TYR A 1 393 ? -19 -8.695 12.305 1 93.81 393 TYR A O 1
ATOM 2965 N N . ALA A 1 394 ? -17.578 -8.914 10.586 1 94.5 394 ALA A N 1
ATOM 2966 C CA . ALA A 1 394 ? -16.438 -8.5 11.398 1 94.5 394 ALA A CA 1
ATOM 2967 C C . ALA A 1 394 ? -16.578 -7.055 11.844 1 94.5 394 ALA A C 1
ATOM 2969 O O . ALA A 1 394 ? -16.312 -6.73 13.008 1 94.5 394 ALA A O 1
ATOM 2970 N N . TYR A 1 395 ? -17.047 -6.246 10.992 1 93.69 395 TYR A N 1
ATOM 2971 C CA . TYR A 1 395 ? -17.172 -4.828 11.305 1 93.69 395 TYR A CA 1
ATOM 2972 C C . TYR A 1 395 ? -18.281 -4.598 12.336 1 93.69 395 TYR A C 1
ATOM 2974 O O . TYR A 1 395 ? -18.125 -3.783 13.25 1 93.69 395 TYR A O 1
ATOM 2982 N N . VAL A 1 396 ? -19.375 -5.266 12.195 1 92.75 396 VAL A N 1
ATOM 2983 C CA . VAL A 1 396 ? -20.469 -5.098 13.148 1 92.75 396 VAL A CA 1
ATOM 2984 C C . VAL A 1 396 ? -20.016 -5.539 14.539 1 92.75 396 VAL A C 1
ATOM 2986 O O . VAL A 1 396 ? -20.328 -4.879 15.531 1 92.75 396 VAL A O 1
ATOM 2989 N N . SER A 1 397 ? -19.312 -6.598 14.539 1 96.06 397 SER A N 1
ATOM 2990 C CA . SER A 1 397 ? -18.812 -7.113 15.812 1 96.06 397 SER A CA 1
ATOM 2991 C C . SER A 1 397 ? -17.781 -6.172 16.422 1 96.06 397 SER A C 1
ATOM 2993 O O . SER A 1 397 ? -17.781 -5.957 17.641 1 96.06 397 SER A O 1
ATOM 2995 N N . LEU A 1 398 ? -16.984 -5.613 15.609 1 94.81 398 LEU A N 1
ATOM 2996 C CA . LEU A 1 398 ? -16 -4.656 16.094 1 94.81 398 LEU A CA 1
ATOM 2997 C C . LEU A 1 398 ? -16.672 -3.387 16.609 1 94.81 398 LEU A C 1
ATOM 2999 O O . LEU A 1 398 ? -16.234 -2.811 17.609 1 94.81 398 LEU A O 1
ATOM 3003 N N . CYS A 1 399 ? -17.672 -2.93 15.898 1 94.56 399 CYS A N 1
ATOM 3004 C CA . CYS A 1 399 ? -18.438 -1.765 16.344 1 94.56 399 CYS A CA 1
ATOM 3005 C C . CYS A 1 399 ? -19.078 -2.016 17.703 1 94.56 399 CYS A C 1
ATOM 3007 O O . CYS A 1 399 ? -19.078 -1.138 18.562 1 94.56 399 CYS A O 1
ATOM 3009 N N . ARG A 1 400 ? -19.578 -3.232 17.875 1 95.19 400 ARG A N 1
ATOM 3010 C CA . ARG A 1 400 ? -20.188 -3.586 19.156 1 95.19 400 ARG A CA 1
ATOM 3011 C C . ARG A 1 400 ? -19.141 -3.588 20.266 1 95.19 400 ARG A C 1
ATOM 3013 O O . ARG A 1 400 ? -19.406 -3.135 21.375 1 95.19 400 ARG A O 1
ATOM 3020 N N . TYR A 1 401 ? -18 -4.086 19.953 1 96.5 401 TYR A N 1
ATOM 3021 C CA . TYR A 1 401 ? -16.922 -4.117 20.922 1 96.5 401 TYR A CA 1
ATOM 3022 C C . TYR A 1 401 ? -16.531 -2.707 21.359 1 96.5 401 TYR A C 1
ATOM 3024 O O . TYR A 1 401 ? -16.391 -2.432 22.547 1 96.5 401 TYR A O 1
ATOM 3032 N N . ARG A 1 402 ? -16.422 -1.806 20.453 1 94.94 402 ARG A N 1
ATOM 3033 C CA . ARG A 1 402 ? -16.016 -0.435 20.75 1 94.94 402 ARG A CA 1
ATOM 3034 C C . ARG A 1 402 ? -17.109 0.296 21.531 1 94.94 402 ARG A C 1
ATOM 3036 O O . ARG A 1 402 ? -16.812 1.026 22.484 1 94.94 402 ARG A O 1
ATOM 3043 N N . GLU A 1 403 ? -18.312 0.147 21.062 1 93.62 403 GLU A N 1
ATOM 3044 C CA . GLU A 1 403 ? -19.438 0.752 21.766 1 93.62 403 GLU A CA 1
ATOM 3045 C C . GLU A 1 403 ? -19.547 0.239 23.188 1 93.62 403 GLU A C 1
ATOM 3047 O O . GLU A 1 403 ? -19.812 1.011 24.125 1 93.62 403 GLU A O 1
ATOM 3052 N N . ALA A 1 404 ? -19.312 -0.998 23.359 1 95.12 404 ALA A N 1
ATOM 3053 C CA . ALA A 1 404 ? -19.422 -1.621 24.672 1 95.12 404 ALA A CA 1
ATOM 3054 C C . ALA A 1 404 ? -18.266 -1.173 25.578 1 95.12 404 ALA A C 1
ATOM 3056 O O . ALA A 1 404 ? -18.438 -1.089 26.797 1 95.12 404 ALA A O 1
ATOM 3057 N N . THR A 1 405 ? -17.125 -0.935 24.953 1 94.62 405 THR A N 1
ATOM 3058 C CA . THR A 1 405 ? -15.977 -0.45 25.719 1 94.62 405 THR A CA 1
ATOM 3059 C C . THR A 1 405 ? -16.234 0.958 26.25 1 94.62 405 THR A C 1
ATOM 3061 O O . THR A 1 405 ? -15.914 1.267 27.391 1 94.62 405 THR A O 1
ATOM 3064 N N . VAL A 1 406 ? -16.891 1.768 25.422 1 92.31 406 VAL A N 1
ATOM 3065 C CA . VAL A 1 406 ? -17.203 3.135 25.812 1 92.31 406 VAL A CA 1
ATOM 3066 C C . VAL A 1 406 ? -18.297 3.117 26.891 1 92.31 406 VAL A C 1
ATOM 3068 O O . VAL A 1 406 ? -18.234 3.879 27.859 1 92.31 406 VAL A O 1
ATOM 3071 N N . SER A 1 407 ? -19.25 2.191 26.766 1 91.56 407 SER A N 1
ATOM 3072 C CA . SER A 1 407 ? -20.375 2.113 27.688 1 91.56 407 SER A CA 1
ATOM 3073 C C . SER A 1 407 ? -20.047 1.223 28.875 1 91.56 407 SER A C 1
ATOM 3075 O O . SER A 1 407 ? -20.891 1.006 29.75 1 91.56 407 SER A O 1
ATOM 3077 N N . LYS A 1 408 ? -18.875 0.616 29 1 92.06 408 LYS A N 1
ATOM 3078 C CA . LYS A 1 408 ? -18.406 -0.253 30.078 1 92.06 408 LYS A CA 1
ATOM 3079 C C . LYS A 1 408 ? -19.328 -1.452 30.266 1 92.06 408 LYS A C 1
ATOM 3081 O O . LYS A 1 408 ? -19.688 -1.794 31.391 1 92.06 408 LYS A O 1
ATOM 3086 N N . ASP A 1 409 ? -19.859 -1.956 29.172 1 93.62 409 ASP A N 1
ATOM 3087 C CA . ASP A 1 409 ? -20.672 -3.164 29.125 1 93.62 409 ASP A CA 1
ATOM 3088 C C . ASP A 1 409 ? -19.812 -4.402 28.891 1 93.62 409 ASP A C 1
ATOM 3090 O O . ASP A 1 409 ? -19.375 -4.648 27.781 1 93.62 409 ASP A O 1
ATOM 3094 N N . SER A 1 410 ? -19.594 -5.234 29.891 1 94.38 410 SER A N 1
ATOM 3095 C CA . SER A 1 410 ? -18.703 -6.379 29.812 1 94.38 410 SER A CA 1
ATOM 3096 C C . SER A 1 410 ? -19.266 -7.465 28.906 1 94.38 410 SER A C 1
ATOM 3098 O O . SER A 1 410 ? -18.531 -8.125 28.172 1 94.38 410 SER A O 1
ATOM 3100 N N . ALA A 1 411 ? -20.578 -7.699 29.031 1 93.62 411 ALA A N 1
ATOM 3101 C CA . ALA A 1 411 ? -21.219 -8.695 28.172 1 93.62 411 ALA A CA 1
ATOM 3102 C C . ALA A 1 411 ? -21.109 -8.297 26.703 1 93.62 411 ALA A C 1
ATOM 3104 O O . ALA A 1 411 ? -20.875 -9.141 25.844 1 93.62 411 ALA A O 1
ATOM 3105 N N . GLY A 1 412 ? -21.281 -7.059 26.469 1 94.12 412 GLY A N 1
ATOM 3106 C CA . GLY A 1 412 ? -21.156 -6.555 25.109 1 94.12 412 GLY A CA 1
ATOM 3107 C C . GLY A 1 412 ? -19.75 -6.668 24.562 1 94.12 412 GLY A C 1
ATOM 3108 O O . GLY A 1 412 ? -19.578 -6.969 23.375 1 94.12 412 GLY A O 1
ATOM 3109 N N . LYS A 1 413 ? -18.844 -6.484 25.422 1 96.12 413 LYS A N 1
ATOM 3110 C CA . LYS A 1 413 ? -17.453 -6.629 25 1 96.12 413 LYS A CA 1
ATOM 3111 C C . LYS A 1 413 ? -17.141 -8.07 24.609 1 96.12 413 LYS A C 1
ATOM 3113 O O . LYS A 1 413 ? -16.469 -8.32 23.594 1 96.12 413 LYS A O 1
ATOM 3118 N N . PHE A 1 414 ? -17.656 -8.938 25.375 1 96.62 414 PHE A N 1
ATOM 3119 C CA . PHE A 1 414 ? -17.422 -10.352 25.109 1 96.62 414 PHE A CA 1
ATOM 3120 C C . PHE A 1 414 ? -18.078 -10.781 23.812 1 96.62 414 PHE A C 1
ATOM 3122 O O . PHE A 1 414 ? -17.469 -11.469 22.984 1 96.62 414 PHE A O 1
ATOM 3129 N N . LEU A 1 415 ? -19.312 -10.375 23.594 1 96 415 LEU A N 1
ATOM 3130 C CA . LEU A 1 415 ? -20.031 -10.727 22.375 1 96 415 LEU A CA 1
ATOM 3131 C C . LEU A 1 415 ? -19.391 -10.086 21.156 1 96 415 LEU A C 1
ATOM 3133 O O . LEU A 1 415 ? -19.328 -10.703 20.094 1 96 415 LEU A O 1
ATOM 3137 N N . GLY A 1 416 ? -18.938 -8.93 21.359 1 96.69 416 GLY A N 1
ATOM 3138 C CA . GLY A 1 416 ? -18.281 -8.234 20.266 1 96.69 416 GLY A CA 1
ATOM 3139 C C . GLY A 1 416 ? -16.984 -8.898 19.828 1 96.69 416 GLY A C 1
ATOM 3140 O O . GLY A 1 416 ? -16.781 -9.156 18.641 1 96.69 416 GLY A O 1
ATOM 3141 N N . ILE A 1 417 ? -16.172 -9.273 20.719 1 97 417 ILE A N 1
ATOM 3142 C CA . ILE A 1 417 ? -14.875 -9.875 20.406 1 97 417 ILE A CA 1
ATOM 3143 C C . ILE A 1 417 ? -15.078 -11.289 19.875 1 97 417 ILE A C 1
ATOM 3145 O O . ILE A 1 417 ? -14.367 -11.727 18.969 1 97 417 ILE A O 1
ATOM 3149 N N . THR A 1 418 ? -16 -11.984 20.469 1 96.88 418 THR A N 1
ATOM 3150 C CA . THR A 1 418 ? -16.297 -13.328 20 1 96.88 418 THR A CA 1
ATOM 3151 C C . THR A 1 418 ? -16.812 -13.297 18.562 1 96.88 418 THR A C 1
ATOM 3153 O O . THR A 1 418 ? -16.406 -14.102 17.734 1 96.88 418 THR A O 1
ATOM 3156 N N . GLY A 1 419 ? -17.703 -12.352 18.344 1 96.31 419 GLY A N 1
ATOM 3157 C CA . GLY A 1 419 ? -18.188 -12.203 16.984 1 96.31 419 GLY A CA 1
ATOM 3158 C C . GLY A 1 419 ? -17.094 -11.859 15.984 1 96.31 419 GLY A C 1
ATOM 3159 O O . GLY A 1 419 ? -17.109 -12.336 14.844 1 96.31 419 GLY A O 1
ATOM 3160 N N . PHE A 1 420 ? -16.172 -11.109 16.438 1 96.62 420 PHE A N 1
ATOM 3161 C CA . PHE A 1 420 ? -15.062 -10.703 15.578 1 96.62 420 PHE A CA 1
ATOM 3162 C C . PHE A 1 420 ? -14.164 -11.891 15.258 1 96.62 420 PHE A C 1
ATOM 3164 O O . PHE A 1 420 ? -13.805 -12.109 14.102 1 96.62 420 PHE A O 1
ATOM 3171 N N . ILE A 1 421 ? -13.852 -12.703 16.188 1 96.19 421 ILE A N 1
ATOM 3172 C CA . ILE A 1 421 ? -12.984 -13.859 16.016 1 96.19 421 ILE A CA 1
ATOM 3173 C C . ILE A 1 421 ? -13.664 -14.875 15.102 1 96.19 421 ILE A C 1
ATOM 3175 O O . ILE A 1 421 ? -13.023 -15.438 14.203 1 96.19 421 ILE A O 1
ATOM 3179 N N . ILE A 1 422 ? -14.945 -15.047 15.281 1 95 422 ILE A N 1
ATOM 3180 C CA . ILE A 1 422 ? -15.719 -15.969 14.461 1 95 422 ILE A CA 1
ATOM 3181 C C . ILE A 1 422 ? -15.742 -15.484 13.008 1 95 422 ILE A C 1
ATOM 3183 O O . ILE A 1 422 ? -15.602 -16.281 12.078 1 95 422 ILE A O 1
ATOM 3187 N N . SER A 1 423 ? -15.898 -14.203 12.867 1 95.25 423 SER A N 1
ATOM 3188 C CA . SER A 1 423 ? -15.938 -13.633 11.523 1 95.25 423 SER A CA 1
ATOM 3189 C C . SER A 1 423 ? -14.586 -13.781 10.828 1 95.25 423 SER A C 1
ATOM 3191 O O . SER A 1 423 ? -14.531 -14.023 9.617 1 95.25 423 SER A O 1
ATOM 3193 N N . ILE A 1 424 ? -13.492 -13.68 11.539 1 92.38 424 ILE A N 1
ATOM 3194 C CA . ILE A 1 424 ? -12.156 -13.875 10.992 1 92.38 424 ILE A CA 1
ATOM 3195 C C . ILE A 1 424 ? -11.984 -15.336 10.562 1 92.38 424 ILE A C 1
ATOM 3197 O O . ILE A 1 424 ? -11.391 -15.609 9.523 1 92.38 424 ILE A O 1
ATOM 3201 N N . PHE A 1 425 ? -12.539 -16.203 11.344 1 90.88 425 PHE A N 1
ATOM 3202 C CA . PHE A 1 425 ? -12.508 -17.625 11.008 1 90.88 425 PHE A CA 1
ATOM 3203 C C . PHE A 1 425 ? -13.25 -17.891 9.703 1 90.88 425 PHE A C 1
ATOM 3205 O O . PHE A 1 425 ? -12.742 -18.594 8.828 1 90.88 425 PHE A O 1
ATOM 3212 N N . PHE A 1 426 ? -14.414 -17.25 9.523 1 91.38 426 PHE A N 1
ATOM 3213 C CA . PHE A 1 426 ? -15.211 -17.438 8.32 1 91.38 426 PHE A CA 1
ATOM 3214 C C . PHE A 1 426 ? -14.547 -16.797 7.117 1 91.38 426 PHE A C 1
ATOM 3216 O O . PHE A 1 426 ? -14.766 -17.219 5.977 1 91.38 426 PHE A O 1
ATOM 3223 N N . PHE A 1 427 ? -13.719 -15.828 7.359 1 90.81 427 PHE A N 1
ATOM 3224 C CA . PHE A 1 427 ? -13.023 -15.141 6.277 1 90.81 427 PHE A CA 1
ATOM 3225 C C . PHE A 1 427 ? -11.844 -15.961 5.773 1 90.81 427 PHE A C 1
ATOM 3227 O O . PHE A 1 427 ? -11.703 -16.188 4.57 1 90.81 427 PHE A O 1
ATOM 3234 N N . PHE A 1 428 ? -11.008 -16.547 6.609 1 86.5 428 PHE A N 1
ATOM 3235 C CA . PHE A 1 428 ? -9.734 -17.156 6.23 1 86.5 428 PHE A CA 1
ATOM 3236 C C . PHE A 1 428 ? -9.922 -18.641 5.906 1 86.5 428 PHE A C 1
ATOM 3238 O O . PHE A 1 428 ? -9.203 -19.188 5.066 1 86.5 428 PHE A O 1
ATOM 3245 N N . CYS A 1 429 ? -10.867 -19.281 6.441 1 85.75 429 CYS A N 1
ATOM 3246 C CA . CYS A 1 429 ? -11 -20.734 6.262 1 85.75 429 CYS A CA 1
ATOM 3247 C C . CYS A 1 429 ? -11.352 -21.062 4.82 1 85.75 429 CYS A C 1
ATOM 3249 O O . CYS A 1 429 ? -10.719 -21.922 4.203 1 85.75 429 CYS A O 1
ATOM 3251 N N . PRO A 1 430 ? -12.289 -20.344 4.293 1 84.19 430 PRO A N 1
ATOM 3252 C CA . PRO A 1 430 ? -12.609 -20.703 2.91 1 84.19 430 PRO A CA 1
ATOM 3253 C C . PRO A 1 430 ? -11.594 -20.156 1.906 1 84.19 430 PRO A C 1
ATOM 3255 O O . PRO A 1 430 ? -11.422 -20.734 0.829 1 84.19 430 PRO A O 1
ATOM 3258 N N . ILE A 1 431 ? -10.945 -19.125 2.199 1 82.88 431 ILE A N 1
ATOM 3259 C CA . ILE A 1 431 ? -10.07 -18.453 1.237 1 82.88 431 ILE A CA 1
ATOM 3260 C C . ILE A 1 431 ? -8.758 -19.219 1.127 1 82.88 431 ILE A C 1
ATOM 3262 O O . ILE A 1 431 ? -8.164 -19.312 0.045 1 82.88 431 ILE A O 1
ATOM 3266 N N . ILE A 1 432 ? -8.266 -19.875 2.172 1 79.56 432 ILE A N 1
ATOM 3267 C CA . ILE A 1 432 ? -7.02 -20.641 2.172 1 79.56 432 ILE A CA 1
ATOM 3268 C C . ILE A 1 432 ? -7.289 -22.078 1.749 1 79.56 432 ILE A C 1
ATOM 3270 O O . ILE A 1 432 ? -8.008 -22.812 2.434 1 79.56 432 ILE A O 1
ATOM 3274 N N . PRO A 1 433 ? -6.688 -22.391 0.644 1 79.12 433 PRO A N 1
ATOM 3275 C CA . PRO A 1 433 ? -6.945 -23.75 0.159 1 79.12 433 PRO A CA 1
ATOM 3276 C C . PRO A 1 433 ? -6.449 -24.828 1.123 1 79.12 433 PRO A C 1
ATOM 3278 O O . PRO A 1 433 ? -5.348 -24.719 1.664 1 79.12 433 PRO A O 1
ATOM 3281 N N . ASN A 1 434 ? -7.25 -25.812 1.43 1 73.56 434 ASN A N 1
ATOM 3282 C CA . ASN A 1 434 ? -6.945 -27.031 2.156 1 73.56 434 ASN A CA 1
ATOM 3283 C C . ASN A 1 434 ? -6.605 -26.75 3.617 1 73.56 434 ASN A C 1
ATOM 3285 O O . ASN A 1 434 ? -5.77 -27.438 4.207 1 73.56 434 ASN A O 1
ATOM 3289 N N . LEU A 1 435 ? -7.008 -25.547 4.066 1 71.75 435 LEU A N 1
ATOM 3290 C CA . LEU A 1 435 ? -6.828 -25.312 5.496 1 71.75 435 LEU A CA 1
ATOM 3291 C C . LEU A 1 435 ? -7.598 -26.344 6.316 1 71.75 435 LEU A C 1
ATOM 3293 O O . LEU A 1 435 ? -7.078 -26.891 7.297 1 71.75 435 LEU A O 1
ATOM 3297 N N . LEU A 1 436 ? -8.844 -26.531 5.812 1 69.94 436 LEU A N 1
ATOM 3298 C CA . LEU A 1 436 ? -9.656 -27.609 6.391 1 69.94 436 LEU A CA 1
ATOM 3299 C C . LEU A 1 436 ? -9.969 -28.672 5.348 1 69.94 436 LEU A C 1
ATOM 3301 O O . LEU A 1 436 ? -9.562 -28.547 4.191 1 69.94 436 LEU A O 1
ATOM 3305 N N . ILE A 1 437 ? -10.555 -29.703 5.562 1 60.28 437 ILE A N 1
ATOM 3306 C CA . ILE A 1 437 ? -10.805 -30.828 4.676 1 60.28 437 ILE A CA 1
ATOM 3307 C C . ILE A 1 437 ? -11.656 -30.391 3.494 1 60.28 437 ILE A C 1
ATOM 3309 O O . ILE A 1 437 ? -12.797 -29.953 3.674 1 60.28 437 ILE A O 1
ATOM 3313 N N . GLY A 1 438 ? -11.023 -30.406 2.303 1 58.41 438 GLY A N 1
ATOM 3314 C CA . GLY A 1 438 ? -11.742 -30.453 1.038 1 58.41 438 GLY A CA 1
ATOM 3315 C C . GLY A 1 438 ? -12.312 -29.109 0.625 1 58.41 438 GLY A C 1
ATOM 3316 O O . GLY A 1 438 ? -13.203 -29.047 -0.223 1 58.41 438 GLY A O 1
ATOM 3317 N N . THR A 1 439 ? -11.844 -27.969 1.352 1 66.19 439 THR A N 1
ATOM 3318 C CA . THR A 1 439 ? -12.625 -26.781 1.006 1 66.19 439 THR A CA 1
ATOM 3319 C C . THR A 1 439 ? -11.75 -25.75 0.29 1 66.19 439 THR A C 1
ATOM 3321 O O . THR A 1 439 ? -10.656 -25.438 0.75 1 66.19 439 THR A O 1
ATOM 3324 N N . THR A 1 440 ? -11.984 -25.609 -1.062 1 74 440 THR A N 1
ATOM 3325 C CA . THR A 1 440 ? -11.391 -24.484 -1.773 1 74 440 THR A CA 1
ATOM 3326 C C . THR A 1 440 ? -12.445 -23.719 -2.574 1 74 440 THR A C 1
ATOM 3328 O O . THR A 1 440 ? -13.492 -24.281 -2.916 1 74 440 THR A O 1
ATOM 3331 N N . LEU A 1 441 ? -12.273 -22.5 -2.67 1 83.19 441 LEU A N 1
ATOM 3332 C CA . LEU A 1 441 ? -13.133 -21.703 -3.551 1 83.19 441 LEU A CA 1
ATOM 3333 C C . LEU A 1 441 ? -12.898 -22.078 -5.012 1 83.19 441 LEU A C 1
ATOM 3335 O O . LEU A 1 441 ? -11.883 -22.703 -5.344 1 83.19 441 LEU A O 1
ATOM 3339 N N . ASN A 1 442 ? -13.898 -21.828 -5.695 1 84.56 442 ASN A N 1
ATOM 3340 C CA . ASN A 1 442 ? -13.727 -22.031 -7.129 1 84.56 442 ASN A CA 1
ATOM 3341 C C . ASN A 1 442 ? -12.688 -21.078 -7.703 1 84.56 442 ASN A C 1
ATOM 3343 O O . ASN A 1 442 ? -12.477 -19.984 -7.168 1 84.56 442 ASN A O 1
ATOM 3347 N N . THR A 1 443 ? -11.984 -21.516 -8.734 1 86.88 443 THR A N 1
ATOM 3348 C CA . THR A 1 443 ? -10.891 -20.766 -9.344 1 86.88 443 THR A CA 1
ATOM 3349 C C . THR A 1 443 ? -11.344 -19.375 -9.758 1 86.88 443 THR A C 1
ATOM 3351 O O . THR A 1 443 ? -10.68 -18.375 -9.453 1 86.88 443 THR A O 1
ATOM 3354 N N . GLU A 1 444 ? -12.539 -19.25 -10.32 1 87.75 444 GLU A N 1
ATOM 3355 C CA . GLU A 1 444 ? -13 -17.969 -10.844 1 87.75 444 GLU A CA 1
ATOM 3356 C C . GLU A 1 444 ? -13.5 -17.062 -9.727 1 87.75 444 GLU A C 1
ATOM 3358 O O . GLU A 1 444 ? -13.594 -15.852 -9.906 1 87.75 444 GLU A O 1
ATOM 3363 N N . SER A 1 445 ? -13.852 -17.656 -8.594 1 90.12 445 SER A N 1
ATOM 3364 C CA . SER A 1 445 ? -14.281 -16.859 -7.457 1 90.12 445 SER A CA 1
ATOM 3365 C C . SER A 1 445 ? -13.148 -15.977 -6.941 1 90.12 445 SER A C 1
ATOM 3367 O O . SER A 1 445 ? -13.375 -14.836 -6.531 1 90.12 445 SER A O 1
ATOM 3369 N N . TYR A 1 446 ? -11.953 -16.516 -7.012 1 91.38 446 TYR A N 1
ATOM 3370 C CA . TYR A 1 446 ? -10.789 -15.75 -6.594 1 91.38 446 TYR A CA 1
ATOM 3371 C C . TYR A 1 446 ? -10.594 -14.531 -7.492 1 91.38 446 TYR A C 1
ATOM 3373 O O . TYR A 1 446 ? -10.289 -13.438 -7.012 1 91.38 446 TYR A O 1
ATOM 3381 N N . LEU A 1 447 ? -10.758 -14.758 -8.727 1 90.44 447 LEU A N 1
ATOM 3382 C CA . LEU A 1 447 ? -10.594 -13.672 -9.68 1 90.44 447 LEU A CA 1
ATOM 3383 C C . LEU A 1 447 ? -11.664 -12.602 -9.484 1 90.44 447 LEU A C 1
ATOM 3385 O O . LEU A 1 447 ? -11.383 -11.406 -9.578 1 90.44 447 LEU A O 1
ATOM 3389 N N . LEU A 1 448 ? -12.875 -13.07 -9.203 1 90.38 448 LEU A N 1
ATOM 3390 C CA . LEU A 1 448 ? -13.984 -12.148 -8.977 1 90.38 448 LEU A CA 1
ATOM 3391 C C . LEU A 1 448 ? -13.719 -11.258 -7.773 1 90.38 448 LEU A C 1
ATOM 3393 O O . LEU A 1 448 ? -13.961 -10.047 -7.824 1 90.38 448 LEU A O 1
ATOM 3397 N N . LEU A 1 449 ? -13.258 -11.836 -6.773 1 92.5 449 LEU A N 1
ATOM 3398 C CA . LEU A 1 449 ? -12.961 -11.078 -5.562 1 92.5 449 LEU A CA 1
ATOM 3399 C C . LEU A 1 449 ? -11.82 -10.094 -5.801 1 92.5 449 LEU A C 1
ATOM 3401 O O . LEU A 1 449 ? -11.844 -8.969 -5.285 1 92.5 449 LEU A O 1
ATOM 3405 N N . ALA A 1 450 ? -10.789 -10.492 -6.602 1 92.94 450 ALA A N 1
ATOM 3406 C CA . ALA A 1 450 ? -9.672 -9.609 -6.93 1 92.94 450 ALA A CA 1
ATOM 3407 C C . ALA A 1 450 ? -10.156 -8.406 -7.742 1 92.94 450 ALA A C 1
ATOM 3409 O O . ALA A 1 450 ? -9.773 -7.266 -7.461 1 92.94 450 ALA A O 1
ATOM 3410 N N . VAL A 1 451 ? -11.047 -8.672 -8.664 1 91.38 451 VAL A N 1
ATOM 3411 C CA . VAL A 1 451 ? -11.562 -7.605 -9.516 1 91.38 451 VAL A CA 1
ATOM 3412 C C . VAL A 1 451 ? -12.43 -6.66 -8.688 1 91.38 451 VAL A C 1
ATOM 3414 O O . VAL A 1 451 ? -12.352 -5.438 -8.844 1 91.38 451 VAL A O 1
ATOM 3417 N N . TRP A 1 452 ? -13.203 -7.207 -7.766 1 92.44 452 TRP A N 1
ATOM 3418 C CA . TRP A 1 452 ? -14.055 -6.387 -6.906 1 92.44 452 TRP A CA 1
ATOM 3419 C C . TRP A 1 452 ? -13.211 -5.504 -5.992 1 92.44 452 TRP A C 1
ATOM 3421 O O . TRP A 1 452 ? -13.578 -4.363 -5.707 1 92.44 452 TRP A O 1
ATOM 3431 N N . SER A 1 453 ? -12.117 -6.02 -5.578 1 93.31 453 SER A N 1
ATOM 3432 C CA . SER A 1 453 ? -11.234 -5.238 -4.719 1 93.31 453 SER A CA 1
ATOM 3433 C C . SER A 1 453 ? -10.625 -4.062 -5.477 1 93.31 453 SER A C 1
ATOM 3435 O O . SER A 1 453 ? -10.5 -2.965 -4.93 1 93.31 453 SER A O 1
ATOM 3437 N N . ILE A 1 454 ? -10.312 -4.219 -6.742 1 93.5 454 ILE A N 1
ATOM 3438 C CA . ILE A 1 454 ? -9.734 -3.146 -7.547 1 93.5 454 ILE A CA 1
ATOM 3439 C C . ILE A 1 454 ? -10.789 -2.078 -7.816 1 93.5 454 ILE A C 1
ATOM 3441 O O . ILE A 1 454 ? -10.508 -0.881 -7.742 1 93.5 454 ILE A O 1
ATOM 3445 N N . ILE A 1 455 ? -12.016 -2.543 -8.094 1 93.12 455 ILE A N 1
ATOM 3446 C CA . ILE A 1 455 ? -13.094 -1.598 -8.344 1 93.12 455 ILE A CA 1
ATOM 3447 C C . ILE A 1 455 ? -13.383 -0.788 -7.082 1 93.12 455 ILE A C 1
ATOM 3449 O O . ILE A 1 455 ? -13.625 0.419 -7.152 1 93.12 455 ILE A O 1
ATOM 3453 N N . GLY A 1 456 ? -13.336 -1.51 -6.012 1 93.38 456 GLY A N 1
ATOM 3454 C CA . GLY A 1 456 ? -13.531 -0.818 -4.746 1 93.38 456 GLY A CA 1
ATOM 3455 C C . GLY A 1 456 ? -12.477 0.238 -4.48 1 93.38 456 GLY A C 1
ATOM 3456 O O . GLY A 1 456 ? -12.797 1.346 -4.043 1 93.38 456 GLY A O 1
ATOM 3457 N N . LEU A 1 457 ? -11.219 -0.049 -4.797 1 93 457 LEU A N 1
ATOM 3458 C CA . LEU A 1 457 ? -10.141 0.905 -4.574 1 93 457 LEU A CA 1
ATOM 3459 C C . LEU A 1 457 ? -10.234 2.074 -5.547 1 93 457 LEU A C 1
ATOM 3461 O O . LEU A 1 457 ? -9.977 3.221 -5.176 1 93 457 LEU A O 1
ATOM 3465 N N . ILE A 1 458 ? -10.633 1.788 -6.785 1 92.75 458 ILE A N 1
ATOM 3466 C CA . ILE A 1 458 ? -10.781 2.84 -7.785 1 92.75 458 ILE A CA 1
ATOM 3467 C C . ILE A 1 458 ? -11.898 3.795 -7.363 1 92.75 458 ILE A C 1
ATOM 3469 O O . ILE A 1 458 ? -11.742 5.016 -7.449 1 92.75 458 ILE A O 1
ATOM 3473 N N . TYR A 1 459 ? -12.914 3.195 -6.898 1 93.19 459 TYR A N 1
ATOM 3474 C CA . TYR A 1 459 ? -14.023 4.031 -6.461 1 93.19 459 TYR A CA 1
ATOM 3475 C C . TYR A 1 459 ? -13.641 4.852 -5.234 1 93.19 459 TYR A C 1
ATOM 3477 O O . TYR A 1 459 ? -13.992 6.031 -5.133 1 93.19 459 TYR A O 1
ATOM 3485 N N . TYR A 1 460 ? -13.016 4.258 -4.32 1 92.56 460 TYR A N 1
ATOM 3486 C CA . TYR A 1 460 ? -12.539 5 -3.16 1 92.56 460 TYR A CA 1
ATOM 3487 C C . TYR A 1 460 ? -11.617 6.137 -3.584 1 92.56 460 TYR A C 1
ATOM 3489 O O . TYR A 1 460 ? -11.695 7.242 -3.037 1 92.56 460 TYR A O 1
ATOM 3497 N N . TRP A 1 461 ? -10.742 5.793 -4.492 1 90.69 461 TRP A N 1
ATOM 3498 C CA . TRP A 1 461 ? -9.828 6.801 -5.031 1 90.69 461 TRP A CA 1
ATOM 3499 C C . TRP A 1 461 ? -10.609 7.977 -5.613 1 90.69 461 TRP A C 1
ATOM 3501 O O . TRP A 1 461 ? -10.25 9.133 -5.387 1 90.69 461 TRP A O 1
ATOM 3511 N N . TYR A 1 462 ? -11.672 7.703 -6.316 1 91.88 462 TYR A N 1
ATOM 3512 C CA . TYR A 1 462 ? -12.516 8.742 -6.898 1 91.88 462 TYR A CA 1
ATOM 3513 C C . TYR A 1 462 ? -13.148 9.602 -5.816 1 91.88 462 TYR A C 1
ATOM 3515 O O . TYR A 1 462 ? -13.164 10.828 -5.914 1 91.88 462 TYR A O 1
ATOM 3523 N N . ILE A 1 463 ? -13.656 8.984 -4.77 1 90.62 463 ILE A N 1
ATOM 3524 C CA . ILE A 1 463 ? -14.312 9.695 -3.672 1 90.62 463 ILE A CA 1
ATOM 3525 C C . ILE A 1 463 ? -13.281 10.531 -2.914 1 90.62 463 ILE A C 1
ATOM 3527 O O . ILE A 1 463 ? -13.555 11.672 -2.535 1 90.62 463 ILE A O 1
ATOM 3531 N N . PHE A 1 464 ? -12.141 9.945 -2.715 1 87.88 464 PHE A N 1
ATOM 3532 C CA . PHE A 1 464 ? -11.078 10.602 -1.968 1 87.88 464 PHE A CA 1
ATOM 3533 C C . PHE A 1 464 ? -10.625 11.883 -2.674 1 87.88 464 PHE A C 1
ATOM 3535 O O . PHE A 1 464 ? -10.398 12.906 -2.027 1 87.88 464 PHE A O 1
ATOM 3542 N N . LYS A 1 465 ? -10.555 11.867 -3.938 1 86.19 465 LYS A N 1
ATOM 3543 C CA . LYS A 1 465 ? -10.109 13.008 -4.738 1 86.19 465 LYS A CA 1
ATOM 3544 C C . LYS A 1 465 ? -11.141 14.133 -4.715 1 86.19 465 LYS A C 1
ATOM 3546 O O . LYS A 1 465 ? -10.789 15.312 -4.762 1 86.19 465 LYS A O 1
ATOM 3551 N N . HIS A 1 466 ? -12.375 13.773 -4.5 1 85.12 466 HIS A N 1
ATOM 3552 C CA . HIS A 1 466 ? -13.43 14.781 -4.559 1 85.12 466 HIS A CA 1
ATOM 3553 C C . HIS A 1 466 ? -13.977 15.086 -3.168 1 85.12 466 HIS A C 1
ATOM 3555 O O . HIS A 1 466 ? -15.008 15.75 -3.031 1 85.12 466 HIS A O 1
ATOM 3561 N N . ASP A 1 467 ? -13.273 14.57 -2.176 1 84.31 467 ASP A N 1
ATOM 3562 C CA . ASP A 1 467 ? -13.688 14.812 -0.797 1 84.31 467 ASP A CA 1
ATOM 3563 C C . ASP A 1 467 ? -13.359 16.234 -0.365 1 84.31 467 ASP A C 1
ATOM 3565 O O . ASP A 1 467 ? -12.203 16.562 -0.11 1 84.31 467 ASP A O 1
ATOM 3569 N N . LYS A 1 468 ? -14.297 17.172 -0.287 1 74.88 468 LYS A N 1
ATOM 3570 C CA . LYS A 1 468 ? -14.094 18.578 0.046 1 74.88 468 LYS A CA 1
ATOM 3571 C C . LYS A 1 468 ? -14.039 18.781 1.558 1 74.88 468 LYS A C 1
ATOM 3573 O O . LYS A 1 468 ? -13.438 19.75 2.037 1 74.88 468 LYS A O 1
ATOM 3578 N N . HIS A 1 469 ? -14.641 17.828 2.334 1 76 469 HIS A N 1
ATOM 3579 C CA . HIS A 1 469 ? -14.766 18.031 3.771 1 76 469 HIS A CA 1
ATOM 3580 C C . HIS A 1 469 ? -13.727 17.219 4.539 1 76 469 HIS A C 1
ATOM 3582 O O . HIS A 1 469 ? -13.734 17.203 5.773 1 76 469 HIS A O 1
ATOM 3588 N N . ASP A 1 470 ? -12.805 16.484 3.893 1 78 470 ASP A N 1
ATOM 3589 C CA . ASP A 1 470 ? -11.711 15.711 4.48 1 78 470 ASP A CA 1
ATOM 3590 C C . ASP A 1 470 ? -12.25 14.648 5.438 1 78 470 ASP A C 1
ATOM 3592 O O . ASP A 1 470 ? -11.766 14.516 6.562 1 78 470 ASP A O 1
ATOM 3596 N N . HIS A 1 471 ? -13.328 14.039 5.039 1 82.31 471 HIS A N 1
ATOM 3597 C CA . HIS A 1 471 ? -13.898 12.961 5.844 1 82.31 471 HIS A CA 1
ATOM 3598 C C . HIS A 1 471 ? -13.102 11.68 5.688 1 82.31 471 HIS A C 1
ATOM 3600 O O . HIS A 1 471 ? -13.031 10.867 6.613 1 82.31 471 HIS A O 1
ATOM 3606 N N . PHE A 1 472 ? -12.477 11.625 4.566 1 84.25 472 PHE A N 1
ATOM 3607 C CA . PHE A 1 472 ? -11.789 10.375 4.25 1 84.25 472 PHE A CA 1
ATOM 3608 C C . PHE A 1 472 ? -10.281 10.531 4.41 1 84.25 472 PHE A C 1
ATOM 3610 O O . PHE A 1 472 ? -9.766 11.656 4.457 1 84.25 472 PHE A O 1
ATOM 3617 N N . GLY A 1 473 ? -9.594 9.469 4.621 1 75.62 473 GLY A N 1
ATOM 3618 C CA . GLY A 1 473 ? -8.148 9.477 4.75 1 75.62 473 GLY A CA 1
ATOM 3619 C C . GLY A 1 473 ? -7.676 9.438 6.191 1 75.62 473 GLY A C 1
ATOM 3620 O O . GLY A 1 473 ? -6.52 9.742 6.484 1 75.62 473 GLY A O 1
ATOM 3621 N N . LYS A 1 474 ? -8.609 9.094 7.043 1 78.38 474 LYS A N 1
ATOM 3622 C CA . LYS A 1 474 ? -8.258 9.086 8.461 1 78.38 474 LYS A CA 1
ATOM 3623 C C . LYS A 1 474 ? -7.805 7.691 8.898 1 78.38 474 LYS A C 1
ATOM 3625 O O . LYS A 1 474 ? -7.172 7.539 9.945 1 78.38 474 LYS A O 1
ATOM 3630 N N . SER A 1 475 ? -8.188 6.738 8.102 1 77.56 475 SER A N 1
ATOM 3631 C CA . SER A 1 475 ? -7.75 5.371 8.375 1 77.56 475 SER A CA 1
ATOM 3632 C C . SER A 1 475 ? -7.277 4.672 7.105 1 77.56 475 SER A C 1
ATOM 3634 O O . SER A 1 475 ? -7.84 4.879 6.031 1 77.56 475 SER A O 1
ATOM 3636 N N . PHE A 1 476 ? -6.168 3.918 7.262 1 77 476 PHE A N 1
ATOM 3637 C CA . PHE A 1 476 ? -5.629 3.217 6.102 1 77 476 PHE A CA 1
ATOM 3638 C C . PHE A 1 476 ? -6.074 1.76 6.098 1 77 476 PHE A C 1
ATOM 3640 O O . PHE A 1 476 ? -5.648 0.979 5.242 1 77 476 PHE A O 1
ATOM 3647 N N . SER A 1 477 ? -6.969 1.479 6.969 1 80.31 477 SER A N 1
ATOM 3648 C CA . SER A 1 477 ? -7.426 0.096 7.066 1 80.31 477 SER A CA 1
ATOM 3649 C C . SER A 1 477 ? -8.141 -0.34 5.793 1 80.31 477 SER A C 1
ATOM 3651 O O . SER A 1 477 ? -8.008 -1.486 5.359 1 80.31 477 SER A O 1
ATOM 3653 N N . MET A 1 478 ? -8.812 0.584 5.191 1 84.94 478 MET A N 1
ATOM 3654 C CA . MET A 1 478 ? -9.547 0.254 3.971 1 84.94 478 MET A CA 1
ATOM 3655 C C . MET A 1 478 ? -8.586 -0.15 2.855 1 84.94 478 MET A C 1
ATOM 3657 O O . MET A 1 478 ? -8.781 -1.184 2.213 1 84.94 478 MET A O 1
ATOM 3661 N N . CYS A 1 479 ? -7.488 0.533 2.684 1 83.12 479 CYS A N 1
ATOM 3662 C CA . CYS A 1 479 ? -6.516 0.229 1.639 1 83.12 479 CYS A CA 1
ATOM 3663 C C . CYS A 1 479 ? -5.789 -1.077 1.935 1 83.12 479 CYS A C 1
ATOM 3665 O O . CYS A 1 479 ? -5.562 -1.886 1.032 1 83.12 479 CYS A O 1
ATOM 3667 N N . THR A 1 480 ? -5.508 -1.3 3.168 1 84.44 480 THR A N 1
ATOM 3668 C CA . THR A 1 480 ? -4.781 -2.506 3.553 1 84.44 480 THR A CA 1
ATOM 3669 C C . THR A 1 480 ? -5.633 -3.748 3.314 1 84.44 480 THR A C 1
ATOM 3671 O O . THR A 1 480 ? -5.145 -4.754 2.799 1 84.44 480 THR A O 1
ATOM 3674 N N . VAL A 1 481 ? -6.934 -3.652 3.631 1 87.69 481 VAL A N 1
ATOM 3675 C CA . VAL A 1 481 ? -7.812 -4.805 3.467 1 87.69 481 VAL A CA 1
ATOM 3676 C C . VAL A 1 481 ? -8.047 -5.07 1.981 1 87.69 481 VAL A C 1
ATOM 3678 O O . VAL A 1 481 ? -7.996 -6.223 1.536 1 87.69 481 VAL A O 1
ATOM 3681 N N . LEU A 1 482 ? -8.211 -4.023 1.223 1 89.75 482 LEU A N 1
ATOM 3682 C CA . LEU A 1 482 ? -8.438 -4.199 -0.208 1 89.75 482 LEU A CA 1
ATOM 3683 C C . LEU A 1 482 ? -7.176 -4.703 -0.902 1 89.75 482 LEU A C 1
ATOM 3685 O O . LEU A 1 482 ? -7.254 -5.527 -1.817 1 89.75 482 LEU A O 1
ATOM 3689 N N . LEU A 1 483 ? -6.02 -4.246 -0.446 1 87.94 483 LEU A N 1
ATOM 3690 C CA . LEU A 1 483 ? -4.762 -4.734 -1.004 1 87.94 483 LEU A CA 1
ATOM 3691 C C . LEU A 1 483 ? -4.539 -6.199 -0.644 1 87.94 483 LEU A C 1
ATOM 3693 O O . LEU A 1 483 ? -4.105 -6.992 -1.482 1 87.94 483 LEU A O 1
ATOM 3697 N N . PHE A 1 484 ? -4.836 -6.496 0.554 1 86.81 484 PHE A N 1
ATOM 3698 C CA . PHE A 1 484 ? -4.711 -7.883 0.991 1 86.81 484 PHE A CA 1
ATOM 3699 C C . PHE A 1 484 ? -5.625 -8.789 0.18 1 86.81 484 PHE A C 1
ATOM 3701 O O . PHE A 1 484 ? -5.195 -9.836 -0.307 1 86.81 484 PHE A O 1
ATOM 3708 N N . LEU A 1 485 ? -6.84 -8.336 0.114 1 89.44 485 LEU A N 1
ATOM 3709 C CA . LEU A 1 485 ? -7.797 -9.141 -0.639 1 89.44 485 LEU A CA 1
ATOM 3710 C C . LEU A 1 485 ? -7.348 -9.312 -2.086 1 89.44 485 LEU A C 1
ATOM 3712 O O . LEU A 1 485 ? -7.43 -10.406 -2.643 1 89.44 485 LEU A O 1
ATOM 3716 N N . ASN A 1 486 ? -6.855 -8.281 -2.658 1 90.19 486 ASN A N 1
ATOM 3717 C CA . ASN A 1 486 ? -6.422 -8.328 -4.051 1 90.19 486 ASN A CA 1
ATOM 3718 C C . ASN A 1 486 ? -5.223 -9.25 -4.234 1 90.19 486 ASN A C 1
ATOM 3720 O O . ASN A 1 486 ? -5.262 -10.172 -5.051 1 90.19 486 ASN A O 1
ATOM 3724 N N . PHE A 1 487 ? -4.227 -9.102 -3.451 1 88.06 487 PHE A N 1
ATOM 3725 C CA . PHE A 1 487 ? -2.986 -9.852 -3.631 1 88.06 487 PHE A CA 1
ATOM 3726 C C . PHE A 1 487 ? -3.176 -11.305 -3.238 1 88.06 487 PHE A C 1
ATOM 3728 O O . PHE A 1 487 ? -2.686 -12.211 -3.922 1 88.06 487 PHE A O 1
ATOM 3735 N N . PHE A 1 488 ? -3.865 -11.461 -2.258 1 86.25 488 PHE A N 1
ATOM 3736 C CA . PHE A 1 488 ? -4.074 -12.82 -1.768 1 86.25 488 PHE A CA 1
ATOM 3737 C C . PHE A 1 488 ? -4.938 -13.617 -2.738 1 86.25 488 PHE A C 1
ATOM 3739 O O . PHE A 1 488 ? -4.57 -14.727 -3.141 1 86.25 488 PHE A O 1
ATOM 3746 N N . THR A 1 489 ? -6.008 -13.008 -3.137 1 89.44 489 THR A N 1
ATOM 3747 C CA . THR A 1 489 ? -6.922 -13.742 -4.008 1 89.44 489 THR A CA 1
ATOM 3748 C C . THR A 1 489 ? -6.336 -13.891 -5.406 1 89.44 489 THR A C 1
ATOM 3750 O O . THR A 1 489 ? -6.551 -14.906 -6.07 1 89.44 489 THR A O 1
ATOM 3753 N N . SER A 1 490 ? -5.613 -12.945 -5.863 1 89.5 490 SER A N 1
ATOM 3754 C CA . SER A 1 490 ? -4.98 -13.07 -7.172 1 89.5 490 SER A CA 1
ATOM 3755 C C . SER A 1 490 ? -3.91 -14.156 -7.164 1 89.5 490 SER A C 1
ATOM 3757 O O . SER A 1 490 ? -3.768 -14.906 -8.141 1 89.5 490 SER A O 1
ATOM 3759 N N . SER A 1 491 ? -3.215 -14.273 -6.082 1 87.56 491 SER A N 1
ATOM 3760 C CA . SER A 1 491 ? -2.195 -15.312 -5.961 1 87.56 491 SER A CA 1
ATOM 3761 C C . SER A 1 491 ? -2.82 -16.703 -5.906 1 87.56 491 SER A C 1
ATOM 3763 O O . SER A 1 491 ? -2.334 -17.625 -6.555 1 87.56 491 SER A O 1
ATOM 3765 N N . LEU A 1 492 ? -3.891 -16.766 -5.223 1 87.75 492 LEU A N 1
ATOM 3766 C CA . LEU A 1 492 ? -4.551 -18.062 -5.113 1 87.75 492 LEU A CA 1
ATOM 3767 C C . LEU A 1 492 ? -5.27 -18.422 -6.41 1 87.75 492 LEU A C 1
ATOM 3769 O O . LEU A 1 492 ? -5.43 -19.609 -6.734 1 87.75 492 LEU A O 1
ATOM 3773 N N . TRP A 1 493 ? -5.695 -17.391 -7.09 1 89.5 493 TRP A N 1
ATOM 3774 C CA . TRP A 1 493 ? -6.281 -17.641 -8.406 1 89.5 493 TRP A CA 1
ATOM 3775 C C . TRP A 1 493 ? -5.277 -18.312 -9.336 1 89.5 493 TRP A C 1
ATOM 3777 O O . TRP A 1 493 ? -5.605 -19.281 -10.016 1 89.5 493 TRP A O 1
ATOM 3787 N N . LEU A 1 494 ? -4.078 -17.859 -9.344 1 86.81 494 LEU A N 1
ATOM 3788 C CA . LEU A 1 494 ? -3.037 -18.469 -10.18 1 86.81 494 LEU A CA 1
ATOM 3789 C C . LEU A 1 494 ? -2.744 -19.891 -9.742 1 86.81 494 LEU A C 1
ATOM 3791 O O . LEU A 1 494 ? -2.578 -20.781 -10.578 1 86.81 494 LEU A O 1
ATOM 3795 N N . ARG A 1 495 ? -2.709 -20.094 -8.5 1 84.12 495 ARG A N 1
ATOM 3796 C CA . ARG A 1 495 ? -2.482 -21.438 -7.977 1 84.12 495 ARG A CA 1
ATOM 3797 C C . ARG A 1 495 ? -3.584 -22.391 -8.422 1 84.12 495 ARG A C 1
ATOM 3799 O O . ARG A 1 495 ? -3.303 -23.5 -8.891 1 84.12 495 ARG A O 1
ATOM 3806 N N . GLN A 1 496 ? -4.781 -21.938 -8.258 1 85.19 496 GLN A N 1
ATOM 3807 C CA . GLN A 1 496 ? -5.91 -22.797 -8.57 1 85.19 496 GLN A CA 1
ATOM 3808 C C . GLN A 1 496 ? -6.016 -23.047 -10.07 1 85.19 496 GLN A C 1
ATOM 3810 O O . GLN A 1 496 ? -6.426 -24.125 -10.5 1 85.19 496 GLN A O 1
ATOM 3815 N N . MET A 1 497 ? -5.672 -22.094 -10.828 1 85.12 497 MET A N 1
ATOM 3816 C CA . MET A 1 497 ? -5.656 -22.266 -12.273 1 85.12 497 MET A CA 1
ATOM 3817 C C . MET A 1 497 ? -4.668 -23.359 -12.672 1 85.12 497 MET A C 1
ATOM 3819 O O . MET A 1 497 ? -4.934 -24.141 -13.594 1 85.12 497 MET A O 1
ATOM 3823 N N . MET A 1 498 ? -3.666 -23.469 -11.953 1 80.31 498 MET A N 1
ATOM 3824 C CA . MET A 1 498 ? -2.66 -24.5 -12.227 1 80.31 498 MET A CA 1
ATOM 3825 C C . MET A 1 498 ? -3.156 -25.875 -11.812 1 80.31 498 MET A C 1
ATOM 3827 O O . MET A 1 498 ? -3.002 -26.844 -12.555 1 80.31 498 MET A O 1
ATOM 3831 N N . VAL A 1 499 ? -3.805 -25.906 -10.711 1 79 499 VAL A N 1
ATOM 3832 C CA . VAL A 1 499 ? -4.273 -27.188 -10.172 1 79 499 VAL A CA 1
ATOM 3833 C C . VAL A 1 499 ? -5.398 -27.734 -11.055 1 79 499 VAL A C 1
ATOM 3835 O O . VAL A 1 499 ? -5.461 -28.938 -11.312 1 79 499 VAL A O 1
ATOM 3838 N N . THR A 1 500 ? -6.207 -26.875 -11.5 1 79.06 500 THR A N 1
ATOM 3839 C CA . THR A 1 500 ? -7.359 -27.312 -12.289 1 79.06 500 THR A CA 1
ATOM 3840 C C . THR A 1 500 ? -6.922 -27.75 -13.68 1 79.06 500 THR A C 1
ATOM 3842 O O . THR A 1 500 ? -7.566 -28.609 -14.289 1 79.06 500 THR A O 1
ATOM 3845 N N . LYS A 1 501 ? -5.781 -27.266 -14.125 1 78.75 501 LYS A N 1
ATOM 3846 C CA . LYS A 1 501 ? -5.371 -27.594 -15.492 1 78.75 501 LYS A CA 1
ATOM 3847 C C . LYS A 1 501 ? -4.289 -28.672 -15.492 1 78.75 501 LYS A C 1
ATOM 3849 O O . LYS A 1 501 ? -3.834 -29.109 -16.547 1 78.75 501 LYS A O 1
ATOM 3854 N N . LEU A 1 502 ? -3.936 -29.188 -14.367 1 78.25 502 LEU A N 1
ATOM 3855 C CA . LEU A 1 502 ? -2.91 -30.219 -14.227 1 78.25 502 LEU A CA 1
ATOM 3856 C C . LEU A 1 502 ? -3.322 -31.5 -14.945 1 78.25 502 LEU A C 1
ATOM 3858 O O . LEU A 1 502 ? -2.498 -32.156 -15.602 1 78.25 502 LEU A O 1
ATOM 3862 N N . PRO A 1 503 ? -4.66 -31.797 -14.844 1 72.75 503 PRO A N 1
ATOM 3863 C CA . PRO A 1 503 ? -5.035 -33.031 -15.523 1 72.75 503 PRO A CA 1
ATOM 3864 C C . PRO A 1 503 ? -4.898 -32.969 -17.031 1 72.75 503 PRO A C 1
ATOM 3866 O O . PRO A 1 503 ? -4.777 -33.969 -17.719 1 72.75 503 PRO A O 1
ATOM 3869 N N . LEU A 1 504 ? -4.801 -31.781 -17.531 1 70.56 504 LEU A N 1
ATOM 3870 C CA . LEU A 1 504 ? -4.613 -31.594 -18.969 1 70.56 504 LEU A CA 1
ATOM 3871 C C . LEU A 1 504 ? -3.201 -31.984 -19.391 1 70.56 504 LEU A C 1
ATOM 3873 O O . LEU A 1 504 ? -2.949 -32.25 -20.562 1 70.56 504 LEU A O 1
ATOM 3877 N N . LEU A 1 505 ? -2.299 -32 -18.453 1 71.88 505 LEU A N 1
ATOM 3878 C CA . LEU A 1 505 ? -0.909 -32.344 -18.719 1 71.88 505 LEU A CA 1
ATOM 3879 C C . LEU A 1 505 ? -0.817 -33.719 -19.438 1 71.88 505 LEU A C 1
ATOM 3881 O O . LEU A 1 505 ? 0.015 -33.875 -20.328 1 71.88 505 LEU A O 1
ATOM 3885 N N . ARG A 1 506 ? -1.661 -34.625 -19.062 1 65.19 506 ARG A N 1
ATOM 3886 C CA . ARG A 1 506 ? -1.619 -35.969 -19.625 1 65.19 506 ARG A CA 1
ATOM 3887 C C . ARG A 1 506 ? -2.07 -35.969 -21.094 1 65.19 506 ARG A C 1
ATOM 3889 O O . ARG A 1 506 ? -1.572 -36.75 -21.906 1 65.19 506 ARG A O 1
ATOM 3896 N N . GLN A 1 507 ? -2.895 -34.969 -21.391 1 65 507 GLN A N 1
ATOM 3897 C CA . GLN A 1 507 ? -3.49 -35 -22.719 1 65 507 GLN A CA 1
ATOM 3898 C C . GLN A 1 507 ? -2.705 -34.125 -23.688 1 65 507 GLN A C 1
ATOM 3900 O O . GLN A 1 507 ? -2.416 -34.5 -24.812 1 65 507 GLN A O 1
ATOM 3905 N N . SER A 1 508 ? -2.416 -32.844 -23.344 1 68.25 508 SER A N 1
ATOM 3906 C CA . SER A 1 508 ? -1.931 -31.828 -24.297 1 68.25 508 SER A CA 1
ATOM 3907 C C . SER A 1 508 ? -0.458 -31.516 -24.062 1 68.25 508 SER A C 1
ATOM 3909 O O . SER A 1 508 ? 0.158 -30.797 -24.844 1 68.25 508 SER A O 1
ATOM 3911 N N . GLY A 1 509 ? 0.137 -32.125 -23.156 1 68.94 509 GLY A N 1
ATOM 3912 C CA . GLY A 1 509 ? 1.562 -31.938 -22.938 1 68.94 509 GLY A CA 1
ATOM 3913 C C . GLY A 1 509 ? 1.885 -30.703 -22.125 1 68.94 509 GLY A C 1
ATOM 3914 O O . GLY A 1 509 ? 0.98 -30.016 -21.656 1 68.94 509 GLY A O 1
ATOM 3915 N N . TYR A 1 510 ? 3.184 -30.359 -21.953 1 74.38 510 TYR A N 1
ATOM 3916 C CA . TYR A 1 510 ? 3.709 -29.266 -21.125 1 74.38 510 TYR A CA 1
ATOM 3917 C C . TYR A 1 510 ? 3.451 -27.922 -21.766 1 74.38 510 TYR A C 1
ATOM 3919 O O . TYR A 1 510 ? 3.299 -26.906 -21.078 1 74.38 510 TYR A O 1
ATOM 3927 N N . ALA A 1 511 ? 3.299 -27.891 -23.078 1 75.06 511 ALA A N 1
ATOM 3928 C CA . ALA A 1 511 ? 3.172 -26.625 -23.797 1 75.06 511 ALA A CA 1
ATOM 3929 C C . ALA A 1 511 ? 1.828 -25.969 -23.5 1 75.06 511 ALA A C 1
ATOM 3931 O O . ALA A 1 511 ? 1.751 -24.734 -23.344 1 75.06 511 ALA A O 1
ATOM 3932 N N . ALA A 1 512 ? 0.819 -26.719 -23.375 1 76.56 512 ALA A N 1
ATOM 3933 C CA . ALA A 1 512 ? -0.507 -26.156 -23.125 1 76.56 512 ALA A CA 1
ATOM 3934 C C . ALA A 1 512 ? -0.586 -25.547 -21.719 1 76.56 512 ALA A C 1
ATOM 3936 O O . ALA A 1 512 ? -1.202 -24.5 -21.531 1 76.56 512 ALA A O 1
ATOM 3937 N N . ILE A 1 513 ? 0.09 -26.125 -20.781 1 78.81 513 ILE A N 1
ATOM 3938 C CA . ILE A 1 513 ? 0.081 -25.625 -19.406 1 78.81 513 ILE A CA 1
ATOM 3939 C C . ILE A 1 513 ? 0.901 -24.344 -19.328 1 78.81 513 ILE A C 1
ATOM 3941 O O . ILE A 1 513 ? 0.524 -23.406 -18.625 1 78.81 513 ILE A O 1
ATOM 3945 N N . HIS A 1 514 ? 1.945 -24.312 -20.156 1 76.88 514 HIS A N 1
ATOM 3946 C CA . HIS A 1 514 ? 2.783 -23.109 -20.141 1 76.88 514 HIS A CA 1
ATOM 3947 C C . HIS A 1 514 ? 2.037 -21.906 -20.719 1 76.88 514 HIS A C 1
ATOM 3949 O O . HIS A 1 514 ? 2.193 -20.797 -20.234 1 76.88 514 HIS A O 1
ATOM 3955 N N . GLU A 1 515 ? 1.26 -22.141 -21.656 1 79.56 515 GLU A N 1
ATOM 3956 C CA . GLU A 1 515 ? 0.498 -21.047 -22.25 1 79.56 515 GLU A CA 1
ATOM 3957 C C . GLU A 1 515 ? -0.554 -20.516 -21.281 1 79.56 515 GLU A C 1
ATOM 3959 O O . GLU A 1 515 ? -0.74 -19.297 -21.172 1 79.56 515 GLU A O 1
ATOM 3964 N N . VAL A 1 516 ? -1.203 -21.406 -20.609 1 81.56 516 VAL A N 1
ATOM 3965 C CA . VAL A 1 516 ? -2.219 -21.016 -19.641 1 81.56 516 VAL A CA 1
ATOM 3966 C C . VAL A 1 516 ? -1.564 -20.25 -18.5 1 81.56 516 VAL A C 1
ATOM 3968 O O . VAL A 1 516 ? -2.086 -19.234 -18.031 1 81.56 516 VAL A O 1
ATOM 3971 N N . LEU A 1 517 ? -0.472 -20.75 -18.109 1 82.75 517 LEU A N 1
ATOM 3972 C CA . LEU A 1 517 ? 0.233 -20.125 -17 1 82.75 517 LEU A CA 1
ATOM 3973 C C . LEU A 1 517 ? 0.745 -18.75 -17.406 1 82.75 517 LEU A C 1
ATOM 3975 O O . LEU A 1 517 ? 0.725 -17.812 -16.594 1 82.75 517 LEU A O 1
ATOM 3979 N N . ASN A 1 518 ? 1.145 -18.578 -18.625 1 82.06 518 ASN A N 1
ATOM 3980 C CA . ASN A 1 518 ? 1.618 -17.281 -19.094 1 82.06 518 ASN A CA 1
ATOM 3981 C C . ASN A 1 518 ? 0.485 -16.266 -19.172 1 82.06 518 ASN A C 1
ATOM 3983 O O . ASN A 1 518 ? 0.639 -15.133 -18.719 1 82.06 518 ASN A O 1
ATOM 3987 N N . THR A 1 519 ? -0.592 -16.688 -19.641 1 84.5 519 THR A N 1
ATOM 3988 C CA . THR A 1 519 ? -1.722 -15.773 -19.75 1 84.5 519 THR A CA 1
ATOM 3989 C C . THR A 1 519 ? -2.244 -15.398 -18.359 1 84.5 519 THR A C 1
ATOM 3991 O O . THR A 1 519 ? -2.553 -14.234 -18.109 1 84.5 519 THR A O 1
ATOM 3994 N N . SER A 1 520 ? -2.303 -16.375 -17.484 1 87 520 SER A N 1
ATOM 3995 C CA . SER A 1 520 ? -2.799 -16.109 -16.141 1 87 520 SER A CA 1
ATOM 3996 C C . SER A 1 520 ? -1.834 -15.211 -15.367 1 87 520 SER A C 1
ATOM 3998 O O . SER A 1 520 ? -2.26 -14.359 -14.594 1 87 520 SER A O 1
ATOM 4000 N N . SER A 1 521 ? -0.602 -15.398 -15.633 1 84.56 521 SER A N 1
ATOM 4001 C CA . SER A 1 521 ? 0.388 -14.57 -14.953 1 84.56 521 SER A CA 1
ATOM 4002 C C . SER A 1 521 ? 0.325 -13.125 -15.43 1 84.56 521 SER A C 1
ATOM 4004 O O . SER A 1 521 ? 0.505 -12.195 -14.633 1 84.56 521 SER A O 1
ATOM 4006 N N . ILE A 1 522 ? 0.082 -12.945 -16.672 1 83.94 522 ILE A N 1
ATOM 4007 C CA . ILE A 1 522 ? -0.025 -11.594 -17.203 1 83.94 522 ILE A CA 1
ATOM 4008 C C . ILE A 1 522 ? -1.239 -10.891 -16.609 1 83.94 522 ILE A C 1
ATOM 4010 O O . ILE A 1 522 ? -1.163 -9.719 -16.219 1 83.94 522 ILE A O 1
ATOM 4014 N N . ILE A 1 523 ? -2.297 -11.602 -16.5 1 87.62 523 ILE A N 1
ATOM 4015 C CA . ILE A 1 523 ? -3.504 -11.023 -15.914 1 87.62 523 ILE A CA 1
ATOM 4016 C C . ILE A 1 523 ? -3.24 -10.633 -14.461 1 87.62 523 ILE A C 1
ATOM 4018 O O . ILE A 1 523 ? -3.635 -9.547 -14.023 1 87.62 523 ILE A O 1
ATOM 4022 N N . GLN A 1 524 ? -2.582 -11.477 -13.812 1 87.5 524 GLN A N 1
ATOM 4023 C CA . GLN A 1 524 ? -2.27 -11.195 -12.414 1 87.5 524 GLN A CA 1
ATOM 4024 C C . GLN A 1 524 ? -1.385 -9.961 -12.281 1 87.5 524 GLN A C 1
ATOM 4026 O O . GLN A 1 524 ? -1.606 -9.117 -11.406 1 87.5 524 GLN A O 1
ATOM 4031 N N . ILE A 1 525 ? -0.415 -9.805 -13.164 1 82.94 525 ILE A N 1
ATOM 4032 C CA . ILE A 1 525 ? 0.506 -8.68 -13.117 1 82.94 525 ILE A CA 1
ATOM 4033 C C . ILE A 1 525 ? -0.252 -7.383 -13.391 1 82.94 525 ILE A C 1
ATOM 4035 O O . ILE A 1 525 ? -0.028 -6.367 -12.727 1 82.94 525 ILE A O 1
ATOM 4039 N N . VAL A 1 526 ? -1.124 -7.449 -14.273 1 86.5 526 VAL A N 1
ATOM 4040 C CA . VAL A 1 526 ? -1.901 -6.266 -14.625 1 86.5 526 VAL A CA 1
ATOM 4041 C C . VAL A 1 526 ? -2.773 -5.852 -13.445 1 86.5 526 VAL A C 1
ATOM 4043 O O . VAL A 1 526 ? -2.873 -4.664 -13.125 1 86.5 526 VAL A O 1
ATOM 4046 N N . ILE A 1 527 ? -3.32 -6.828 -12.781 1 88.88 527 ILE A N 1
ATOM 4047 C CA . ILE A 1 527 ? -4.176 -6.555 -11.633 1 88.88 527 ILE A CA 1
ATOM 4048 C C . ILE A 1 527 ? -3.348 -5.938 -10.508 1 88.88 527 ILE A C 1
ATOM 4050 O O . ILE A 1 527 ? -3.773 -4.965 -9.883 1 88.88 527 ILE A O 1
ATOM 4054 N N . ILE A 1 528 ? -2.139 -6.41 -10.344 1 84.94 528 ILE A N 1
ATOM 4055 C CA . ILE A 1 528 ? -1.265 -5.934 -9.281 1 84.94 528 ILE A CA 1
ATOM 4056 C C . ILE A 1 528 ? -0.789 -4.516 -9.594 1 84.94 528 ILE A C 1
ATOM 4058 O O . ILE A 1 528 ? -0.819 -3.637 -8.734 1 84.94 528 ILE A O 1
ATOM 4062 N N . ILE A 1 529 ? -0.459 -4.266 -10.875 1 85.31 529 ILE A N 1
ATOM 4063 C CA . ILE A 1 529 ? 0.018 -2.943 -11.273 1 85.31 529 ILE A CA 1
ATOM 4064 C C . ILE A 1 529 ? -1.107 -1.923 -11.125 1 85.31 529 ILE A C 1
ATOM 4066 O O . ILE A 1 529 ? -0.889 -0.816 -10.625 1 85.31 529 ILE A O 1
ATOM 4070 N N . LEU A 1 530 ? -2.289 -2.295 -11.453 1 88.62 530 LEU A N 1
ATOM 4071 C CA . LEU A 1 530 ? -3.426 -1.383 -11.398 1 88.62 530 LEU A CA 1
ATOM 4072 C C . LEU A 1 530 ? -3.723 -0.965 -9.961 1 88.62 530 LEU A C 1
ATOM 4074 O O . LEU A 1 530 ? -3.906 0.221 -9.68 1 88.62 530 LEU A O 1
ATOM 4078 N N . ILE A 1 531 ? -3.74 -1.923 -9.055 1 88.19 531 ILE A N 1
ATOM 4079 C CA . ILE A 1 531 ? -4.09 -1.598 -7.676 1 88.19 531 ILE A CA 1
ATOM 4080 C C . ILE A 1 531 ? -2.982 -0.76 -7.047 1 88.19 531 ILE A C 1
ATOM 4082 O O . ILE A 1 531 ? -3.254 0.148 -6.254 1 88.19 531 ILE A O 1
ATOM 4086 N N . LEU A 1 532 ? -1.719 -0.958 -7.449 1 86.81 532 LEU A N 1
ATOM 4087 C CA . LEU A 1 532 ? -0.598 -0.215 -6.883 1 86.81 532 LEU A CA 1
ATOM 4088 C C . LEU A 1 532 ? -0.563 1.211 -7.426 1 86.81 532 LEU A C 1
ATOM 4090 O O . LEU A 1 532 ? -0.194 2.143 -6.707 1 86.81 532 LEU A O 1
ATOM 4094 N N . VAL A 1 533 ? -0.983 1.391 -8.68 1 88 533 VAL A N 1
ATOM 4095 C CA . VAL A 1 533 ? -1.005 2.723 -9.281 1 88 533 VAL A CA 1
ATOM 4096 C C . VAL A 1 533 ? -2.039 3.59 -8.562 1 88 533 VAL A C 1
ATOM 4098 O O . VAL A 1 533 ? -1.758 4.738 -8.211 1 88 533 VAL A O 1
ATOM 4101 N N . PHE A 1 534 ? -3.15 3.033 -8.266 1 89 534 PHE A N 1
ATOM 4102 C CA . PHE A 1 534 ? -4.191 3.809 -7.605 1 89 534 PHE A CA 1
ATOM 4103 C C . PHE A 1 534 ? -3.848 4.043 -6.141 1 89 534 PHE A C 1
ATOM 4105 O O . PHE A 1 534 ? -4.137 5.105 -5.59 1 89 534 PHE A O 1
ATOM 4112 N N . MET A 1 535 ? -3.244 3.064 -5.559 1 86.06 535 MET A N 1
ATOM 4113 C CA . MET A 1 535 ? -2.781 3.258 -4.188 1 86.06 535 MET A CA 1
ATOM 4114 C C . MET A 1 535 ? -1.715 4.348 -4.125 1 86.06 535 MET A C 1
ATOM 4116 O O . MET A 1 535 ? -1.735 5.188 -3.223 1 86.06 535 MET A O 1
ATOM 4120 N N . GLY A 1 536 ? -0.815 4.359 -5.09 1 83.75 536 GLY A N 1
ATOM 4121 C CA . GLY A 1 536 ? 0.21 5.391 -5.16 1 83.75 536 GLY A CA 1
ATOM 4122 C C . GLY A 1 536 ? -0.356 6.785 -5.328 1 83.75 536 GLY A C 1
ATOM 4123 O O . GLY A 1 536 ? 0.133 7.738 -4.715 1 83.75 536 GLY A O 1
ATOM 4124 N N . ASP A 1 537 ? -1.394 6.875 -6.07 1 87.69 537 ASP A N 1
ATOM 4125 C CA . ASP A 1 537 ? -2.012 8.18 -6.285 1 87.69 537 ASP A CA 1
ATOM 4126 C C . ASP A 1 537 ? -2.725 8.664 -5.027 1 87.69 537 ASP A C 1
ATOM 4128 O O . ASP A 1 537 ? -2.715 9.859 -4.719 1 87.69 537 ASP A O 1
ATOM 4132 N N . ILE A 1 538 ? -3.34 7.793 -4.332 1 85.44 538 ILE A N 1
ATOM 4133 C CA . ILE A 1 538 ? -3.982 8.156 -3.07 1 85.44 538 ILE A CA 1
ATOM 4134 C C . ILE A 1 538 ? -2.939 8.711 -2.102 1 85.44 538 ILE A C 1
ATOM 4136 O O . ILE A 1 538 ? -3.17 9.734 -1.454 1 85.44 538 ILE A O 1
ATOM 4140 N N . PHE A 1 539 ? -1.828 8.156 -2.15 1 81.56 539 PHE A N 1
ATOM 4141 C CA . PHE A 1 539 ? -0.761 8.594 -1.255 1 81.56 539 PHE A CA 1
ATOM 4142 C C . PHE A 1 539 ? -0.22 9.953 -1.679 1 81.56 539 PHE A C 1
ATOM 4144 O O . PHE A 1 539 ? 0.125 10.781 -0.833 1 81.56 539 PHE A O 1
ATOM 4151 N N . THR A 1 540 ? -0.155 10.102 -2.908 1 83.31 540 THR A N 1
ATOM 4152 C CA . THR A 1 540 ? 0.317 11.391 -3.406 1 83.31 540 THR A CA 1
ATOM 4153 C C . THR A 1 540 ? -0.637 12.508 -3.002 1 83.31 540 THR A C 1
ATOM 4155 O O . THR A 1 540 ? -0.2 13.594 -2.625 1 83.31 540 THR A O 1
ATOM 4158 N N . ILE A 1 541 ? -1.866 12.234 -3.006 1 83.94 541 ILE A N 1
ATOM 4159 C CA . ILE A 1 541 ? -2.867 13.227 -2.619 1 83.94 541 ILE A CA 1
ATOM 4160 C C . ILE A 1 541 ? -2.771 13.5 -1.12 1 83.94 541 ILE A C 1
ATOM 4162 O O . ILE A 1 541 ? -2.879 14.641 -0.683 1 83.94 541 ILE A O 1
ATOM 4166 N N . MET A 1 542 ? -2.584 12.492 -0.406 1 81.56 542 MET A N 1
ATOM 4167 C CA . MET A 1 542 ? -2.436 12.648 1.038 1 81.56 542 MET A CA 1
ATOM 4168 C C . MET A 1 542 ? -1.224 13.516 1.369 1 81.56 542 MET A C 1
ATOM 4170 O O . MET A 1 542 ? -1.282 14.352 2.271 1 81.56 542 MET A O 1
ATOM 4174 N N . ARG A 1 543 ? -0.212 13.406 0.604 1 79.69 543 ARG A N 1
ATOM 4175 C CA . ARG A 1 543 ? 1.001 14.195 0.8 1 79.69 543 ARG A CA 1
ATOM 4176 C C . ARG A 1 543 ? 0.771 15.656 0.428 1 79.69 543 ARG A C 1
ATOM 4178 O O . ARG A 1 543 ? 1.267 16.562 1.104 1 79.69 543 ARG A O 1
ATOM 4185 N N . GLN A 1 544 ? 0.088 15.797 -0.538 1 82.56 544 GLN A N 1
ATOM 4186 C CA . GLN A 1 544 ? -0.218 17.172 -0.943 1 82.56 544 GLN A CA 1
ATOM 4187 C C . GLN A 1 544 ? -1.057 17.875 0.115 1 82.56 544 GLN A C 1
ATOM 4189 O O . GLN A 1 544 ? -0.851 19.062 0.383 1 82.56 544 GLN A O 1
ATOM 4194 N N . ARG A 1 545 ? -1.901 17.125 0.721 1 80.06 545 ARG A N 1
ATOM 4195 C CA . ARG A 1 545 ? -2.705 17.688 1.804 1 80.06 545 ARG A CA 1
ATOM 4196 C C . ARG A 1 545 ? -1.831 18.062 2.996 1 80.06 545 ARG A C 1
ATOM 4198 O O . ARG A 1 545 ? -2.018 19.125 3.602 1 80.06 545 ARG A O 1
ATOM 4205 N N . GLU A 1 546 ? -0.938 17.25 3.279 1 79.62 546 GLU A N 1
ATOM 4206 C CA . GLU A 1 546 ? -0.01 17.516 4.375 1 79.62 546 GLU A CA 1
ATOM 4207 C C . GLU A 1 546 ? 0.869 18.719 4.078 1 79.62 546 GLU A C 1
ATOM 4209 O O . GLU A 1 546 ? 1.114 19.547 4.961 1 79.62 546 GLU A O 1
ATOM 4214 N N . TYR A 1 547 ? 1.292 18.781 2.865 1 81.81 547 TYR A N 1
ATOM 4215 C CA . TYR A 1 547 ? 2.127 19.906 2.455 1 81.81 547 TYR A CA 1
ATOM 4216 C C . TYR A 1 547 ? 1.363 21.219 2.557 1 81.81 547 TYR A C 1
ATOM 4218 O O . TYR A 1 547 ? 1.897 22.219 3.041 1 81.81 547 TYR A O 1
ATOM 4226 N N . GLN A 1 548 ? 0.156 21.203 2.213 1 84 548 GLN A N 1
ATOM 4227 C CA . GLN A 1 548 ? -0.667 22.406 2.289 1 84 548 GLN A CA 1
ATOM 4228 C C . GLN A 1 548 ? -0.916 22.812 3.74 1 84 548 GLN A C 1
ATOM 4230 O O . GLN A 1 548 ? -0.941 24 4.062 1 84 548 GLN A O 1
ATOM 4235 N N . LEU A 1 549 ? -0.992 21.844 4.551 1 85.69 549 LEU A N 1
ATOM 4236 C CA . LEU A 1 549 ? -1.191 22.141 5.969 1 85.69 549 LEU A CA 1
ATOM 4237 C C . LEU A 1 549 ? 0.066 22.75 6.578 1 85.69 549 LEU A C 1
ATOM 4239 O O . LEU A 1 549 ? -0.022 23.641 7.43 1 85.69 549 LEU A O 1
ATOM 4243 N N . ASN A 1 550 ? 1.154 22.297 6.109 1 84.31 550 ASN A N 1
ATOM 4244 C CA . ASN A 1 550 ? 2.414 22.859 6.59 1 84.31 550 ASN A CA 1
ATOM 4245 C C . ASN A 1 550 ? 2.576 24.312 6.164 1 84.31 550 ASN A C 1
ATOM 4247 O O . ASN A 1 550 ? 3.07 25.141 6.938 1 84.31 550 ASN A O 1
ATOM 4251 N N . ILE A 1 551 ? 2.166 24.562 5.031 1 86.69 551 ILE A N 1
ATOM 4252 C CA . ILE A 1 551 ? 2.232 25.922 4.547 1 86.69 551 ILE A CA 1
ATOM 4253 C C . ILE A 1 551 ? 1.283 26.812 5.359 1 86.69 551 ILE A C 1
ATOM 4255 O O . ILE A 1 551 ? 1.63 27.938 5.723 1 86.69 551 ILE A O 1
ATOM 4259 N N . LYS A 1 552 ? 0.205 26.266 5.684 1 86.56 552 LYS A N 1
ATOM 4260 C CA . LYS A 1 552 ? -0.77 27.016 6.465 1 86.56 552 LYS A CA 1
ATOM 4261 C C . LYS A 1 552 ? -0.24 27.312 7.867 1 86.56 552 LYS A C 1
ATOM 4263 O O . LYS A 1 552 ? -0.458 28.391 8.398 1 86.56 552 LYS A O 1
ATOM 4268 N N . VAL A 1 553 ? 0.446 26.391 8.375 1 86.94 553 VAL A N 1
ATOM 4269 C CA . VAL A 1 553 ? 1.028 26.594 9.695 1 86.94 553 VAL A CA 1
ATOM 4270 C C . VAL A 1 553 ? 2.072 27.703 9.633 1 86.94 553 VAL A C 1
ATOM 4272 O O . VAL A 1 553 ? 2.105 28.578 10.5 1 86.94 553 VAL A O 1
ATOM 4275 N N . GLN A 1 554 ? 2.861 27.672 8.625 1 82.62 554 GLN A N 1
ATOM 4276 C CA . GLN A 1 554 ? 3.912 28.672 8.484 1 82.62 554 GLN A CA 1
ATOM 4277 C C . GLN A 1 554 ? 3.322 30.062 8.227 1 82.62 554 GLN A C 1
ATOM 4279 O O . GLN A 1 554 ? 3.832 31.062 8.734 1 82.62 554 GLN A O 1
ATOM 4284 N N . GLU A 1 555 ? 2.297 30.016 7.531 1 82.94 555 GLU A N 1
ATOM 4285 C CA . GLU A 1 555 ? 1.622 31.281 7.258 1 82.94 555 GLU A CA 1
ATOM 4286 C C . GLU A 1 555 ? 1.011 31.875 8.523 1 82.94 555 GLU A C 1
ATOM 4288 O O . GLU A 1 555 ? 1.116 33.094 8.773 1 82.94 555 GLU A O 1
ATOM 4293 N N . GLU A 1 556 ? 0.49 31.047 9.273 1 81.75 556 GLU A N 1
ATOM 4294 C CA . GLU A 1 556 ? -0.118 31.516 10.516 1 81.75 556 GLU A CA 1
ATOM 4295 C C . GLU A 1 556 ? 0.945 31.969 11.516 1 81.75 556 GLU A C 1
ATOM 4297 O O . GLU A 1 556 ? 0.739 32.938 12.25 1 81.75 556 GLU A O 1
ATOM 4302 N N . GLN A 1 557 ? 1.985 31.266 11.477 1 81.75 557 GLN A N 1
ATOM 4303 C CA . GLN A 1 557 ? 3.082 31.656 12.359 1 81.75 557 GLN A CA 1
ATOM 4304 C C . GLN A 1 557 ? 3.693 32.969 11.922 1 81.75 557 GLN A C 1
ATOM 4306 O O . GLN A 1 557 ? 4.02 33.812 12.766 1 81.75 557 GLN A O 1
ATOM 4311 N N . HIS A 1 558 ? 3.832 33.094 10.656 1 79.12 558 HIS A N 1
ATOM 4312 C CA . HIS A 1 558 ? 4.367 34.375 10.141 1 79.12 558 HIS A CA 1
ATOM 4313 C C . HIS A 1 558 ? 3.428 35.531 10.445 1 79.12 558 HIS A C 1
ATOM 4315 O O . HIS A 1 558 ? 3.875 36.594 10.844 1 79.12 558 HIS A O 1
ATOM 4321 N N . THR A 1 559 ? 2.201 35.312 10.234 1 72.25 559 THR A N 1
ATOM 4322 C CA . THR A 1 559 ? 1.216 36.344 10.523 1 72.25 559 THR A CA 1
ATOM 4323 C C . THR A 1 559 ? 1.232 36.688 12.008 1 72.25 559 THR A C 1
ATOM 4325 O O . THR A 1 559 ? 1.138 37.875 12.359 1 72.25 559 THR A O 1
ATOM 4328 N N . SER A 1 560 ? 1.394 35.688 12.734 1 73.06 560 SER A N 1
ATOM 4329 C CA . SER A 1 560 ? 1.434 35.906 14.18 1 73.06 560 SER A CA 1
ATOM 4330 C C . SER A 1 560 ? 2.691 36.688 14.586 1 73.06 560 SER A C 1
ATOM 4332 O O . SER A 1 560 ? 2.645 37.531 15.469 1 73.06 560 SER A O 1
ATOM 4334 N N . GLN A 1 561 ? 3.701 36.375 13.938 1 71.81 561 GLN A N 1
ATOM 4335 C CA . GLN A 1 561 ? 4.957 37.031 14.25 1 71.81 561 GLN A CA 1
ATOM 4336 C C . GLN A 1 561 ? 4.926 38.5 13.812 1 71.81 561 GLN A C 1
ATOM 4338 O O . GLN A 1 561 ? 5.434 39.375 14.516 1 71.81 561 GLN A O 1
ATOM 4343 N N . VAL A 1 562 ? 4.352 38.781 12.688 1 64.38 562 VAL A N 1
ATOM 4344 C CA . VAL A 1 562 ? 4.246 40.125 12.195 1 64.38 562 VAL A CA 1
ATOM 4345 C C . VAL A 1 562 ? 3.34 40.969 13.109 1 64.38 562 VAL A C 1
ATOM 4347 O O . VAL A 1 562 ? 3.652 42.094 13.445 1 64.38 562 VAL A O 1
ATOM 4350 N N . ARG A 1 563 ? 2.33 40.312 13.5 1 67.44 563 ARG A N 1
ATOM 4351 C CA . ARG A 1 563 ? 1.403 41 14.406 1 67.44 563 ARG A CA 1
ATOM 4352 C C . ARG A 1 563 ? 2.072 41.344 15.734 1 67.44 563 ARG A C 1
ATOM 4354 O O . ARG A 1 563 ? 1.876 42.406 16.281 1 67.44 563 ARG A O 1
ATOM 4361 N N . ASN A 1 564 ? 2.852 40.312 16.125 1 66.5 564 ASN A N 1
ATOM 4362 C CA . ASN A 1 564 ? 3.557 40.531 17.375 1 66.5 564 ASN A CA 1
ATOM 4363 C C . ASN A 1 564 ? 4.582 41.656 17.266 1 66.5 564 ASN A C 1
ATOM 4365 O O . ASN A 1 564 ? 4.727 42.469 18.188 1 66.5 564 ASN A O 1
ATOM 4369 N N . SER A 1 565 ? 5.242 41.656 16.219 1 60.47 565 SER A N 1
ATOM 4370 C CA . SER A 1 565 ? 6.23 42.688 16 1 60.47 565 SER A CA 1
ATOM 4371 C C . SER A 1 565 ? 5.57 44.062 15.898 1 60.47 565 SER A C 1
ATOM 4373 O O . SER A 1 565 ? 6.113 45.062 16.391 1 60.47 565 SER A O 1
ATOM 4375 N N . PHE A 1 566 ? 4.422 44.094 15.305 1 58.97 566 PHE A N 1
ATOM 4376 C CA . PHE A 1 566 ? 3.672 45.344 15.188 1 58.97 566 PHE A CA 1
ATOM 4377 C C . PHE A 1 566 ? 3.217 45.812 16.562 1 58.97 566 PHE A C 1
ATOM 4379 O O . PHE A 1 566 ? 3.328 47 16.875 1 58.97 566 PHE A O 1
ATOM 4386 N N . LEU A 1 567 ? 2.816 44.938 17.281 1 64.75 567 LEU A N 1
ATOM 4387 C CA . LEU A 1 567 ? 2.314 45.281 18.609 1 64.75 567 LEU A CA 1
ATOM 4388 C C . LEU A 1 567 ? 3.439 45.812 19.5 1 64.75 567 LEU A C 1
ATOM 4390 O O . LEU A 1 567 ? 3.24 46.75 20.266 1 64.75 567 LEU A O 1
ATOM 4394 N N . ILE A 1 568 ? 4.539 45.156 19.344 1 62.16 568 ILE A N 1
ATOM 4395 C CA . ILE A 1 568 ? 5.688 45.594 20.125 1 62.16 568 ILE A CA 1
ATOM 4396 C C . ILE A 1 568 ? 6.078 47.031 19.719 1 62.16 568 ILE A C 1
ATOM 4398 O O . ILE A 1 568 ? 6.363 47.875 20.578 1 62.16 568 ILE A O 1
ATOM 4402 N N . GLY A 1 569 ? 6.004 47.188 18.406 1 55.62 569 GLY A N 1
ATOM 4403 C CA . GLY A 1 569 ? 6.312 48.531 17.922 1 55.62 569 GLY A CA 1
ATOM 4404 C C . GLY A 1 569 ? 5.305 49.594 18.375 1 55.62 569 GLY A C 1
ATOM 4405 O O . GLY A 1 569 ? 5.688 50.688 18.797 1 55.62 569 GLY A O 1
ATOM 4406 N N . MET A 1 570 ? 4.125 49.219 18.344 1 62.81 570 MET A N 1
ATOM 4407 C CA . MET A 1 570 ? 3.064 50.125 18.734 1 62.81 570 MET A CA 1
ATOM 4408 C C . MET A 1 570 ? 3.113 50.438 20.234 1 62.81 570 MET A C 1
ATOM 4410 O O . MET A 1 570 ? 2.883 51.562 20.656 1 62.81 570 MET A O 1
ATOM 4414 N N . THR A 1 571 ? 3.359 49.406 21.031 1 61.66 571 THR A N 1
ATOM 4415 C CA . THR A 1 571 ? 3.463 49.594 22.469 1 61.66 571 THR A CA 1
ATOM 4416 C C . THR A 1 571 ? 4.586 50.562 22.812 1 61.66 571 THR A C 1
ATOM 4418 O O . THR A 1 571 ? 4.445 51.406 23.703 1 61.66 571 THR A O 1
ATOM 4421 N N . HIS A 1 572 ? 5.578 50.469 22.062 1 58.56 572 HIS A N 1
ATOM 4422 C CA . HIS A 1 572 ? 6.691 51.375 22.266 1 58.56 572 HIS A CA 1
ATOM 4423 C C . HIS A 1 572 ? 6.297 52.812 21.938 1 58.56 572 HIS A C 1
ATOM 4425 O O . HIS A 1 572 ? 6.582 53.719 22.703 1 58.56 572 HIS A O 1
ATOM 4431 N N . ASP A 1 573 ? 5.613 53.031 20.859 1 57.84 573 ASP A N 1
ATOM 4432 C CA . ASP A 1 573 ? 5.223 54.375 20.422 1 57.84 573 ASP A CA 1
ATOM 4433 C C . ASP A 1 573 ? 4.203 55 21.375 1 57.84 573 ASP A C 1
ATOM 4435 O O . ASP A 1 573 ? 4.281 56.188 21.688 1 57.84 573 ASP A O 1
ATOM 4439 N N . ILE A 1 574 ? 3.338 54.156 21.75 1 67.44 574 ILE A N 1
ATOM 4440 C CA . ILE A 1 574 ? 2.324 54.625 22.703 1 67.44 574 ILE A CA 1
ATOM 4441 C C . ILE A 1 574 ? 2.986 55.031 24.016 1 67.44 574 ILE A C 1
ATOM 4443 O O . ILE A 1 574 ? 2.613 56.031 24.609 1 67.44 574 ILE A O 1
ATOM 4447 N N . GLY A 1 575 ? 3.986 54.344 24.406 1 61.22 575 GLY A N 1
ATOM 4448 C CA . GLY A 1 575 ? 4.727 54.688 25.609 1 61.22 575 GLY A CA 1
ATOM 4449 C C . GLY A 1 575 ? 5.422 56.031 25.516 1 61.22 575 GLY A C 1
ATOM 4450 O O . GLY A 1 575 ? 5.387 56.812 26.469 1 61.22 575 GLY A O 1
ATOM 4451 N N . LEU A 1 576 ? 6 56.312 24.391 1 56.62 576 LEU A N 1
ATOM 4452 C CA . LEU A 1 576 ? 6.699 57.562 24.172 1 56.62 576 LEU A CA 1
ATOM 4453 C C . LEU A 1 576 ? 5.727 58.75 24.219 1 56.62 576 LEU A C 1
ATOM 4455 O O . LEU A 1 576 ? 6.039 59.781 24.812 1 56.62 576 LEU A O 1
ATOM 4459 N N . MET A 1 577 ? 4.609 58.625 23.516 1 61.94 577 MET A N 1
ATOM 4460 C CA . MET A 1 577 ? 3.621 59.688 23.484 1 61.94 577 MET A CA 1
ATOM 4461 C C . MET A 1 577 ? 3.074 59.969 24.891 1 61.94 577 MET A C 1
ATOM 4463 O O . MET A 1 577 ? 2.891 61.125 25.266 1 61.94 577 MET A O 1
ATOM 4467 N N . MET A 1 578 ? 2.977 58.906 25.578 1 64.44 578 MET A N 1
ATOM 4468 C CA . MET A 1 578 ? 2.465 59.062 26.938 1 64.44 578 MET A CA 1
ATOM 4469 C C . MET A 1 578 ? 3.486 59.75 27.828 1 64.44 578 MET A C 1
ATOM 4471 O O . MET A 1 578 ? 3.123 60.594 28.672 1 64.44 578 MET A O 1
ATOM 4475 N N . GLN A 1 579 ? 4.656 59.438 27.703 1 57.66 579 GLN A N 1
ATOM 4476 C CA . GLN A 1 579 ? 5.707 60.094 28.469 1 57.66 579 GLN A CA 1
ATOM 4477 C C . GLN A 1 579 ? 5.754 61.594 28.156 1 57.66 579 GLN A C 1
ATOM 4479 O O . GLN A 1 579 ? 5.98 62.406 29.062 1 57.66 579 GLN A O 1
ATOM 4484 N N . SER A 1 580 ? 5.492 61.938 26.953 1 59.66 580 SER A N 1
ATOM 4485 C CA . SER A 1 580 ? 5.461 63.344 26.547 1 59.66 580 SER A CA 1
ATOM 4486 C C . SER A 1 580 ? 4.301 64.062 27.203 1 59.66 580 SER A C 1
ATOM 4488 O O . SER A 1 580 ? 4.473 65.188 27.734 1 59.66 580 SER A O 1
ATOM 4490 N N . ILE A 1 581 ? 3.152 63.5 27.156 1 64.81 581 ILE A N 1
ATOM 4491 C CA . ILE A 1 581 ? 1.981 64.062 27.797 1 64.81 581 ILE A CA 1
ATOM 4492 C C . ILE A 1 581 ? 2.246 64.312 29.281 1 64.81 581 ILE A C 1
ATOM 4494 O O . ILE A 1 581 ? 1.98 65.375 29.812 1 64.81 581 ILE A O 1
ATOM 4498 N N . MET A 1 582 ? 2.893 63.344 29.891 1 62.78 582 MET A N 1
ATOM 4499 C CA . MET A 1 582 ? 3.18 63.438 31.328 1 62.78 582 MET A CA 1
ATOM 4500 C C . MET A 1 582 ? 4.176 64.562 31.625 1 62.78 582 MET A C 1
ATOM 4502 O O . MET A 1 582 ? 4.035 65.25 32.625 1 62.78 582 MET A O 1
ATOM 4506 N N . SER A 1 583 ? 5.078 64.688 30.781 1 59.41 583 SER A N 1
ATOM 4507 C CA . SER A 1 583 ? 6.086 65.75 30.984 1 59.41 583 SER A CA 1
ATOM 4508 C C . SER A 1 583 ? 5.469 67.125 30.875 1 59.41 583 SER A C 1
ATOM 4510 O O . SER A 1 583 ? 5.777 68 31.672 1 59.41 583 SER A O 1
ATOM 4512 N N . TYR A 1 584 ? 4.566 67.312 29.953 1 62.16 584 TYR A N 1
ATOM 4513 C CA . TYR A 1 584 ? 3.936 68.625 29.781 1 62.16 584 TYR A CA 1
ATOM 4514 C C . TYR A 1 584 ? 2.955 68.938 30.906 1 62.16 584 TYR A C 1
ATOM 4516 O O . TYR A 1 584 ? 2.832 70.062 31.359 1 62.16 584 TYR A O 1
ATOM 4524 N N . VAL A 1 585 ? 2.338 67.875 31.344 1 67.19 585 VAL A N 1
ATOM 4525 C CA . VAL A 1 585 ? 1.431 68.062 32.469 1 67.19 585 VAL A CA 1
ATOM 4526 C C . VAL A 1 585 ? 2.23 68.375 33.719 1 67.19 585 VAL A C 1
ATOM 4528 O O . VAL A 1 585 ? 1.815 69.25 34.531 1 67.19 585 VAL A O 1
ATOM 4531 N N . ARG A 1 586 ? 3.334 67.812 33.875 1 61.56 586 ARG A N 1
ATOM 4532 C CA . ARG A 1 586 ? 4.211 68.125 35 1 61.56 586 ARG A CA 1
ATOM 4533 C C . ARG A 1 586 ? 4.707 69.562 34.938 1 61.56 586 ARG A C 1
ATOM 4535 O O . ARG A 1 586 ? 4.766 70.25 35.938 1 61.56 586 ARG A O 1
ATOM 4542 N N . LEU A 1 587 ? 5.039 70 33.781 1 60.97 587 LEU A N 1
ATOM 4543 C CA . LEU A 1 587 ? 5.492 71.375 33.562 1 60.97 587 LEU A CA 1
ATOM 4544 C C . LEU A 1 587 ? 4.383 72.312 33.906 1 60.97 587 LEU A C 1
ATOM 4546 O O . LEU A 1 587 ? 4.625 73.375 34.562 1 60.97 587 LEU A O 1
ATOM 4550 N N . ALA A 1 588 ? 3.209 72 33.438 1 65.56 588 ALA A N 1
ATOM 4551 C CA . ALA A 1 588 ? 2.059 72.875 33.719 1 65.56 588 ALA A CA 1
ATOM 4552 C C . ALA A 1 588 ? 1.78 72.938 35.219 1 65.56 588 ALA A C 1
ATOM 4554 O O . ALA A 1 588 ? 1.478 74 35.75 1 65.56 588 ALA A O 1
ATOM 4555 N N . ARG A 1 589 ? 1.992 71.875 35.906 1 63.81 589 ARG A N 1
ATOM 4556 C CA . ARG A 1 589 ? 1.761 71.75 37.344 1 63.81 589 ARG A CA 1
ATOM 4557 C C . ARG A 1 589 ? 2.811 72.562 38.094 1 63.81 589 ARG A C 1
ATOM 4559 O O . ARG A 1 589 ? 2.48 73.312 39.031 1 63.81 589 ARG A O 1
ATOM 4566 N N . ASN A 1 590 ? 3.975 72.375 37.719 1 61.88 590 ASN A N 1
ATOM 4567 C CA . ASN A 1 590 ? 5.051 73.125 38.406 1 61.88 590 ASN A CA 1
ATOM 4568 C C . ASN A 1 590 ? 4.938 74.625 38.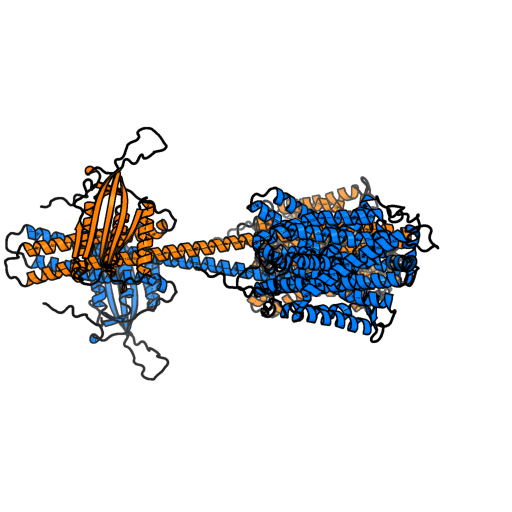188 1 61.88 590 ASN A C 1
ATOM 4570 O O . ASN A 1 590 ? 5.203 75.375 39.094 1 61.88 590 ASN A O 1
ATOM 4574 N N . THR A 1 591 ? 4.516 74.938 37 1 58.72 591 THR A N 1
ATOM 4575 C CA . THR A 1 591 ? 4.332 76.375 36.75 1 58.72 591 THR A CA 1
ATOM 4576 C C . THR A 1 591 ? 3.121 76.938 37.5 1 58.72 591 THR A C 1
ATOM 4578 O O . THR A 1 591 ? 3.135 78.062 37.969 1 58.72 591 THR A O 1
ATOM 4581 N N . GLY A 1 592 ? 2.119 76.125 37.656 1 58.34 592 GLY A N 1
ATOM 4582 C CA . GLY A 1 592 ? 0.926 76.5 38.375 1 58.34 592 GLY A CA 1
ATOM 4583 C C . GLY A 1 592 ? 1.164 76.625 39.875 1 58.34 592 GLY A C 1
ATOM 4584 O O . GLY A 1 592 ? 0.573 77.5 40.531 1 58.34 592 GLY A O 1
ATOM 4585 N N . LYS A 1 593 ? 1.953 75.812 40.531 1 57.81 593 LYS A N 1
ATOM 4586 C CA . LYS A 1 593 ? 2.266 75.938 41.938 1 57.81 593 LYS A CA 1
ATOM 4587 C C . LYS A 1 593 ? 2.918 77.25 42.281 1 57.81 593 LYS A C 1
ATOM 4589 O O . LYS A 1 593 ? 2.691 77.812 43.344 1 57.81 593 LYS A O 1
ATOM 4594 N N . GLU A 1 594 ? 3.645 77.75 41.438 1 52.5 594 GLU A N 1
ATOM 4595 C CA . GLU A 1 594 ? 4.293 79 41.719 1 52.5 594 GLU A CA 1
ATOM 4596 C C . GLU A 1 594 ? 3.273 80.125 41.75 1 52.5 594 GLU A C 1
ATOM 4598 O O . GLU A 1 594 ? 3.48 81.125 42.438 1 52.5 594 GLU A O 1
ATOM 4603 N N . TYR A 1 595 ? 2.223 79.875 41.156 1 52.81 595 TYR A N 1
ATOM 4604 C CA . TYR A 1 595 ? 1.157 80.875 41.219 1 52.81 595 TYR A CA 1
ATOM 4605 C C . TYR A 1 595 ? 0.424 80.812 42.562 1 52.81 595 TYR A C 1
ATOM 4607 O O . TYR A 1 595 ? -0.121 81.812 43.031 1 52.81 595 TYR A O 1
ATOM 4615 N N . GLU A 1 596 ? 0.344 79.688 43.125 1 51.47 596 GLU A N 1
ATOM 4616 C CA . GLU A 1 596 ? -0.323 79.625 44.438 1 51.47 596 GLU A CA 1
ATOM 4617 C C . GLU A 1 596 ? 0.334 80.5 45.469 1 51.47 596 GLU A C 1
ATOM 4619 O O . GLU A 1 596 ? -0.342 81.062 46.344 1 51.47 596 GLU A O 1
ATOM 4624 N N . THR A 1 597 ? 1.597 80.625 45.375 1 47.81 597 THR A N 1
ATOM 4625 C CA . THR A 1 597 ? 2.256 81.375 46.406 1 47.81 597 THR A CA 1
ATOM 4626 C C . THR A 1 597 ? 2.152 82.875 46.094 1 47.81 597 THR A C 1
ATOM 4628 O O . THR A 1 597 ? 2.426 83.75 46.938 1 47.81 597 THR A O 1
ATOM 4631 N N . ILE A 1 598 ? 2.004 83.312 44.844 1 44.5 598 ILE A N 1
ATOM 4632 C CA . ILE A 1 598 ? 2.143 84.75 44.562 1 44.5 598 ILE A CA 1
ATOM 4633 C C . ILE A 1 598 ? 0.801 85.438 44.781 1 44.5 598 ILE A C 1
ATOM 4635 O O . ILE A 1 598 ? -0.202 85.062 44.156 1 44.5 598 ILE A O 1
ATOM 4639 N N . GLN A 1 599 ? 0.672 85.938 45.875 1 42.41 599 GLN A N 1
ATOM 4640 C CA . GLN A 1 599 ? -0.281 86.938 46.312 1 42.41 599 GLN A CA 1
ATOM 4641 C C . GLN A 1 599 ? -0.389 88.062 45.312 1 42.41 599 GLN A C 1
ATOM 4643 O O . GLN A 1 599 ? 0.512 88.875 45.219 1 42.41 599 GLN A O 1
ATOM 4648 N N . GLY A 1 600 ? -1.395 88.25 44.344 1 48.62 600 GLY A N 1
ATOM 4649 C CA . GLY A 1 600 ? -1.95 89.375 43.594 1 48.62 600 GLY A CA 1
ATOM 4650 C C . GLY A 1 600 ? -1.484 89.375 42.156 1 48.62 600 GLY A C 1
ATOM 4651 O O . GLY A 1 600 ? -2.266 89.688 41.25 1 48.62 600 GLY A O 1
ATOM 4652 N N . ASN A 1 601 ? -0.113 89.688 41.688 1 46.28 601 ASN A N 1
ATOM 4653 C CA . ASN A 1 601 ? 0.376 90.062 40.375 1 46.28 601 ASN A CA 1
ATOM 4654 C C . ASN A 1 601 ? 0.836 88.812 39.594 1 46.28 601 ASN A C 1
ATOM 4656 O O . ASN A 1 601 ? 1.81 88.188 39.969 1 46.28 601 ASN A O 1
ATOM 4660 N N . CYS A 1 602 ? 0.07 88.062 38.938 1 49.12 602 CYS A N 1
ATOM 4661 C CA . CYS A 1 602 ? 0.454 86.938 38.125 1 49.12 602 CYS A CA 1
ATOM 4662 C C . CYS A 1 602 ? 1.322 87.375 36.938 1 49.12 602 CYS A C 1
ATOM 4664 O O . CYS A 1 602 ? 0.853 88.062 36.031 1 49.12 602 CYS A O 1
ATOM 4666 N N . PRO A 1 603 ? 2.662 87.188 37 1 55.31 603 PRO A N 1
ATOM 4667 C CA . PRO A 1 603 ? 3.494 87.625 35.875 1 55.31 603 PRO A CA 1
ATOM 4668 C C . PRO A 1 603 ? 3.105 86.938 34.562 1 55.31 603 PRO A C 1
ATOM 4670 O O . PRO A 1 603 ? 2.729 85.75 34.562 1 55.31 603 PRO A O 1
ATOM 4673 N N . GLN A 1 604 ? 2.898 87.625 33.438 1 57.41 604 GLN A N 1
ATOM 4674 C CA . GLN A 1 604 ? 2.471 87.25 32.094 1 57.41 604 GLN A CA 1
ATOM 4675 C C . GLN A 1 604 ? 3.299 86.125 31.531 1 57.41 604 GLN A C 1
ATOM 4677 O O . GLN A 1 604 ? 2.771 85.25 30.828 1 57.41 604 GLN A O 1
ATOM 4682 N N . ASP A 1 605 ? 4.602 86 31.922 1 54.22 605 ASP A N 1
ATOM 4683 C CA . ASP A 1 605 ? 5.484 85 31.344 1 54.22 605 ASP A CA 1
ATOM 4684 C C . ASP A 1 605 ? 5.102 83.625 31.828 1 54.22 605 ASP A C 1
ATOM 4686 O O . ASP A 1 605 ? 5.152 82.625 31.047 1 54.22 605 ASP A O 1
ATOM 4690 N N . ARG A 1 606 ? 4.734 83.562 32.938 1 58.84 606 ARG A N 1
ATOM 4691 C CA . ARG A 1 606 ? 4.395 82.25 33.531 1 58.84 606 ARG A CA 1
ATOM 4692 C C . ARG A 1 606 ? 3.045 81.75 33 1 58.84 606 ARG A C 1
ATOM 4694 O O . ARG A 1 606 ? 2.859 80.562 32.781 1 58.84 606 ARG A O 1
ATOM 4701 N N . LEU A 1 607 ? 2.221 82.625 32.812 1 62.19 607 LEU A N 1
ATOM 4702 C CA . LEU A 1 607 ? 0.93 82.312 32.219 1 62.19 607 LEU A CA 1
ATOM 4703 C C . LEU A 1 607 ? 1.101 81.812 30.781 1 62.19 607 LEU A C 1
ATOM 4705 O O . LEU A 1 607 ? 0.414 80.875 30.344 1 62.19 607 LEU A O 1
ATOM 4709 N N . ASP A 1 608 ? 2.037 82.438 30.156 1 59.66 608 ASP A N 1
ATOM 4710 C CA . ASP A 1 608 ? 2.338 82 28.781 1 59.66 608 ASP A CA 1
ATOM 4711 C C . ASP A 1 608 ? 2.914 80.562 28.766 1 59.66 608 ASP A C 1
ATOM 4713 O O . ASP A 1 608 ? 2.562 79.75 27.906 1 59.66 608 ASP A O 1
ATOM 4717 N N . SER A 1 609 ? 3.73 80.312 29.734 1 59.78 609 SER A N 1
ATOM 4718 C CA . SER A 1 609 ? 4.328 78.938 29.797 1 59.78 609 SER A CA 1
ATOM 4719 C C . SER A 1 609 ? 3.279 77.875 30.109 1 59.78 609 SER A C 1
ATOM 4721 O O . SER A 1 609 ? 3.33 76.812 29.578 1 59.78 609 SER A O 1
ATOM 4723 N N . LEU A 1 610 ? 2.443 78.25 30.938 1 65.5 610 LEU A N 1
ATOM 4724 C CA . LEU A 1 610 ? 1.34 77.312 31.266 1 65.5 610 LEU A CA 1
ATOM 4725 C C . LEU A 1 610 ? 0.476 77.062 30.031 1 65.5 610 LEU A C 1
ATOM 4727 O O . LEU A 1 610 ? 0.104 75.938 29.75 1 65.5 610 LEU A O 1
ATOM 4731 N N . TRP A 1 611 ? 0.216 78.125 29.297 1 63.69 611 TRP A N 1
ATOM 4732 C CA . TRP A 1 611 ? -0.596 78 28.094 1 63.69 611 TRP A CA 1
ATOM 4733 C C . TRP A 1 611 ? 0.123 77.188 27.031 1 63.69 611 TRP A C 1
ATOM 4735 O O . TRP A 1 611 ? -0.499 76.375 26.328 1 63.69 611 TRP A O 1
ATOM 4745 N N . GLN A 1 612 ? 1.318 77.375 26.969 1 60.03 612 GLN A N 1
ATOM 4746 C CA . GLN A 1 612 ? 2.088 76.625 25.984 1 60.03 612 GLN A CA 1
ATOM 4747 C C . GLN A 1 612 ? 2.117 75.125 26.344 1 60.03 612 GLN A C 1
ATOM 4749 O O . GLN A 1 612 ? 2.012 74.25 25.453 1 60.03 612 GLN A O 1
ATOM 4754 N N . ALA A 1 613 ? 2.271 74.812 27.578 1 63.22 613 ALA A N 1
ATOM 4755 C CA . ALA A 1 613 ? 2.291 73.438 28.031 1 63.22 613 ALA A CA 1
ATOM 4756 C C . ALA A 1 613 ? 0.956 72.75 27.766 1 63.22 613 ALA A C 1
ATOM 4758 O O . ALA A 1 613 ? 0.92 71.562 27.344 1 63.22 613 ALA A O 1
ATOM 4759 N N . LEU A 1 614 ? -0.114 73.375 27.953 1 66.94 614 LEU A N 1
ATOM 4760 C CA . LEU A 1 614 ? -1.442 72.812 27.719 1 66.94 614 LEU A CA 1
ATOM 4761 C C . LEU A 1 614 ? -1.7 72.688 26.234 1 66.94 614 LEU A C 1
ATOM 4763 O O . LEU A 1 614 ? -2.326 71.688 25.828 1 66.94 614 LEU A O 1
ATOM 4767 N N . ARG A 1 615 ? -1.231 73.562 25.469 1 60.47 615 ARG A N 1
ATOM 4768 C CA . ARG A 1 615 ? -1.367 73.438 24.016 1 60.47 615 ARG A CA 1
ATOM 4769 C C . ARG A 1 615 ? -0.588 72.25 23.484 1 60.47 615 ARG A C 1
ATOM 4771 O O . ARG A 1 615 ? -1.08 71.5 22.641 1 60.47 615 ARG A O 1
ATOM 4778 N N . HIS A 1 616 ? 0.551 72.125 24.031 1 59.78 616 HIS A N 1
ATOM 4779 C CA . HIS A 1 616 ? 1.378 71 23.594 1 59.78 616 HIS A CA 1
ATOM 4780 C C . HIS A 1 616 ? 0.783 69.688 24.031 1 59.78 616 HIS A C 1
ATOM 4782 O O . HIS A 1 616 ? 0.825 68.688 23.297 1 59.78 616 HIS A O 1
ATOM 4788 N N . THR A 1 617 ? 0.286 69.562 25.234 1 64.19 617 THR A N 1
ATOM 4789 C CA . THR A 1 617 ? -0.381 68.375 25.719 1 64.19 617 THR A CA 1
ATOM 4790 C C . THR A 1 617 ? -1.565 68 24.828 1 64.19 617 THR A C 1
ATOM 4792 O O . THR A 1 617 ? -1.804 66.812 24.531 1 64.19 617 THR A O 1
ATOM 4795 N N . ASP A 1 618 ? -2.299 69 24.375 1 61.12 618 ASP A N 1
ATOM 4796 C CA . ASP A 1 618 ? -3.439 68.812 23.5 1 61.12 618 ASP A CA 1
ATOM 4797 C C . ASP A 1 618 ? -2.994 68.25 22.141 1 61.12 618 ASP A C 1
ATOM 4799 O O . ASP A 1 618 ? -3.615 67.312 21.609 1 61.12 618 ASP A O 1
ATOM 4803 N N . SER A 1 619 ? -1.944 68.812 21.641 1 56.44 619 SER A N 1
ATOM 4804 C CA . SER A 1 619 ? -1.43 68.375 20.344 1 56.44 619 SER A CA 1
ATOM 4805 C C . SER A 1 619 ? -0.953 66.938 20.406 1 56.44 619 SER A C 1
ATOM 4807 O O . SER A 1 619 ? -1.242 66.125 19.516 1 56.44 619 SER A O 1
ATOM 4809 N N . VAL A 1 620 ? -0.208 66.5 21.453 1 62.75 620 VAL A N 1
ATOM 4810 C CA . VAL A 1 620 ? 0.317 65.188 21.625 1 62.75 620 VAL A CA 1
ATOM 4811 C C . VAL A 1 620 ? -0.836 64.188 21.812 1 62.75 620 VAL A C 1
ATOM 4813 O O . VAL A 1 620 ? -0.794 63.062 21.312 1 62.75 620 VAL A O 1
ATOM 4816 N N . SER A 1 621 ? -1.886 64.562 22.516 1 63.16 621 SER A N 1
ATOM 4817 C CA . SER A 1 621 ? -3.043 63.719 22.766 1 63.16 621 SER A CA 1
ATOM 4818 C C . SER A 1 621 ? -3.775 63.406 21.469 1 63.16 621 SER A C 1
ATOM 4820 O O . SER A 1 621 ? -4.242 62.281 21.281 1 63.16 621 SER A O 1
ATOM 4822 N N . HIS A 1 622 ? -3.844 64.312 20.531 1 57.38 622 HIS A N 1
ATOM 4823 C CA . HIS A 1 622 ? -4.484 64.062 19.25 1 57.38 622 HIS A CA 1
ATOM 4824 C C . HIS A 1 622 ? -3.668 63.094 18.422 1 57.38 622 HIS A C 1
ATOM 4826 O O . HIS A 1 622 ? -4.23 62.219 17.75 1 57.38 622 HIS A O 1
ATOM 4832 N N . HIS A 1 623 ? -2.4 63.344 18.438 1 55.31 623 HIS A N 1
ATOM 4833 C CA . HIS A 1 623 ? -1.528 62.406 17.734 1 55.31 623 HIS A CA 1
ATOM 4834 C C . HIS A 1 623 ? -1.665 61 18.281 1 55.31 623 HIS A C 1
ATOM 4836 O O . HIS A 1 623 ? -1.707 60.031 17.516 1 55.31 623 HIS A O 1
ATOM 4842 N N . PHE A 1 624 ? -1.723 60.875 19.5 1 61.91 624 PHE A N 1
ATOM 4843 C CA . PHE A 1 624 ? -1.881 59.594 20.172 1 61.91 624 PHE A CA 1
ATOM 4844 C C . PHE A 1 624 ? -3.18 58.906 19.75 1 61.91 624 PHE A C 1
ATOM 4846 O O . PHE A 1 624 ? -3.199 57.719 19.5 1 61.91 624 PHE A O 1
ATOM 4853 N N . LEU A 1 625 ? -4.289 59.594 19.703 1 58.78 625 LEU A N 1
ATOM 4854 C CA . LEU A 1 625 ? -5.578 59.031 19.281 1 58.78 625 LEU A CA 1
ATOM 4855 C C . LEU A 1 625 ? -5.5 58.469 17.859 1 58.78 625 LEU A C 1
ATOM 4857 O O . LEU A 1 625 ? -6.121 57.469 17.562 1 58.78 625 LEU A O 1
ATOM 4861 N N . ASN A 1 626 ? -4.723 59.094 17.125 1 54.62 626 ASN A N 1
ATOM 4862 C CA . ASN A 1 626 ? -4.551 58.625 15.75 1 54.62 626 ASN A CA 1
ATOM 4863 C C . ASN A 1 626 ? -3.781 57.312 15.719 1 54.62 626 ASN A C 1
ATOM 4865 O O . ASN A 1 626 ? -4.102 56.406 14.93 1 54.62 626 ASN A O 1
ATOM 4869 N N . LEU A 1 627 ? -2.828 57.25 16.578 1 59.62 627 LEU A N 1
ATOM 4870 C CA . LEU A 1 627 ? -2.041 56 16.672 1 59.62 627 LEU A CA 1
ATOM 4871 C C . LEU A 1 627 ? -2.898 54.844 17.156 1 59.62 627 LEU A C 1
ATOM 4873 O O . LEU A 1 627 ? -2.775 53.719 16.641 1 59.62 627 LEU A O 1
ATOM 4877 N N . VAL A 1 628 ? -3.682 55.094 18.141 1 61.31 628 VAL A N 1
ATOM 4878 C CA . VAL A 1 628 ? -4.559 54.062 18.703 1 61.31 628 VAL A CA 1
ATOM 4879 C C . VAL A 1 628 ? -5.566 53.594 17.656 1 61.31 628 VAL A C 1
ATOM 4881 O O . VAL A 1 628 ? -5.879 52.406 17.562 1 61.31 628 VAL A O 1
ATOM 4884 N N . ARG A 1 629 ? -5.98 54.531 16.922 1 53.53 629 ARG A N 1
ATOM 4885 C CA . ARG A 1 629 ? -6.906 54.188 15.852 1 53.53 629 ARG A CA 1
ATOM 4886 C C . ARG A 1 629 ? -6.238 53.281 14.812 1 53.53 629 ARG A C 1
ATOM 4888 O O . ARG A 1 629 ? -6.859 52.375 14.289 1 53.53 629 ARG A O 1
ATOM 4895 N N . GLU A 1 630 ? -5.027 53.531 14.68 1 53.91 630 GLU A N 1
ATOM 4896 C CA . GLU A 1 630 ? -4.277 52.719 13.727 1 53.91 630 GLU A CA 1
ATOM 4897 C C . GLU A 1 630 ? -4.055 51.312 14.258 1 53.91 630 GLU A C 1
ATOM 4899 O O . GLU A 1 630 ? -3.992 50.344 13.484 1 53.91 630 GLU A O 1
ATOM 4904 N N . MET A 1 631 ? -3.85 51.219 15.461 1 59.94 631 MET A N 1
ATOM 4905 C CA . MET A 1 631 ? -3.67 49.906 16.094 1 59.94 631 MET A CA 1
ATOM 4906 C C . MET A 1 631 ? -4.902 49.031 15.883 1 59.94 631 MET A C 1
ATOM 4908 O O . MET A 1 631 ? -4.781 47.812 15.727 1 59.94 631 MET A O 1
ATOM 4912 N N . GLY A 1 632 ? -5.988 49.75 15.992 1 53.94 632 GLY A N 1
ATOM 4913 C CA . GLY A 1 632 ? -7.227 49.031 15.773 1 53.94 632 GLY A CA 1
ATOM 4914 C C . GLY A 1 632 ? -7.34 48.438 14.383 1 53.94 632 GLY A C 1
ATOM 4915 O O . GLY A 1 632 ? -8.039 47.438 14.18 1 53.94 632 GLY A O 1
ATOM 4916 N N . LEU A 1 633 ? -6.52 49.031 13.531 1 48.41 633 LEU A N 1
ATOM 4917 C CA . LEU A 1 633 ? -6.594 48.562 12.148 1 48.41 633 LEU A CA 1
ATOM 4918 C C . LEU A 1 633 ? -5.566 47.469 11.891 1 48.41 633 LEU A C 1
ATOM 4920 O O . LEU A 1 633 ? -5.281 47.125 10.734 1 48.41 633 LEU A O 1
ATOM 4924 N N . VAL A 1 634 ? -4.977 47.062 12.859 1 52.5 634 VAL A N 1
ATOM 4925 C CA . VAL A 1 634 ? -3.918 46.062 12.734 1 52.5 634 VAL A CA 1
ATOM 4926 C C . VAL A 1 634 ? -4.406 44.906 11.883 1 52.5 634 VAL A C 1
ATOM 4928 O O . VAL A 1 634 ? -3.635 44.312 11.125 1 52.5 634 VAL A O 1
ATOM 4931 N N . GLU A 1 635 ? -5.566 44.594 12.109 1 51.19 635 GLU A N 1
ATOM 4932 C CA . GLU A 1 635 ? -6.082 43.5 11.266 1 51.19 635 GLU A CA 1
ATOM 4933 C C . GLU A 1 635 ? -5.91 43.844 9.789 1 51.19 635 GLU A C 1
ATOM 4935 O O . GLU A 1 635 ? -5.602 42.938 8.984 1 51.19 635 GLU A O 1
ATOM 4940 N N . GLN A 1 636 ? -6.129 45.094 9.469 1 45.59 636 GLN A N 1
ATOM 4941 C CA . GLN A 1 636 ? -6.043 45.5 8.07 1 45.59 636 GLN A CA 1
ATOM 4942 C C . GLN A 1 636 ? -4.59 45.594 7.613 1 45.59 636 GLN A C 1
ATOM 4944 O O . GLN A 1 636 ? -4.285 45.375 6.441 1 45.59 636 GLN A O 1
ATOM 4949 N N . ILE A 1 637 ? -3.812 46.062 8.406 1 42.84 637 ILE A N 1
ATOM 4950 C CA . ILE A 1 637 ? -2.4 46.219 8.078 1 42.84 637 ILE A CA 1
ATOM 4951 C C . ILE A 1 637 ? -1.779 44.844 7.805 1 42.84 637 ILE A C 1
ATOM 4953 O O . ILE A 1 637 ? -0.938 44.688 6.914 1 42.84 637 ILE A O 1
ATOM 4957 N N . THR A 1 638 ? -2.033 44 8.625 1 43.97 638 THR A N 1
ATOM 4958 C CA . THR A 1 638 ? -1.416 42.688 8.438 1 43.97 638 THR A CA 1
ATOM 4959 C C . THR A 1 638 ? -1.858 42.062 7.117 1 43.97 638 THR A C 1
ATOM 4961 O O . THR A 1 638 ? -1.204 41.156 6.605 1 43.97 638 THR A O 1
ATOM 4964 N N . SER A 1 639 ? -3.035 42.25 6.695 1 40.22 639 SER A N 1
ATOM 4965 C CA . SER A 1 639 ? -3.4 41.719 5.375 1 40.22 639 SER A CA 1
ATOM 4966 C C . SER A 1 639 ? -2.754 42.562 4.27 1 40.22 639 SER A C 1
ATOM 4968 O O . SER A 1 639 ? -3.387 43.469 3.707 1 40.22 639 SER A O 1
ATOM 4970 N N . ASN A 1 640 ? -1.375 42.625 4.328 1 41.81 640 ASN A N 1
ATOM 4971 C CA . ASN A 1 640 ? -0.441 43.125 3.324 1 41.81 640 ASN A CA 1
ATOM 4972 C C . ASN A 1 640 ? -0.932 44.438 2.707 1 41.81 640 ASN A C 1
ATOM 4974 O O . ASN A 1 640 ? -0.41 44.875 1.682 1 41.81 640 ASN A O 1
ATOM 4978 N N . HIS A 1 641 ? -2.072 45.031 3.008 1 44.72 641 HIS A N 1
ATOM 4979 C CA . HIS A 1 641 ? -2.543 46.188 2.244 1 44.72 641 HIS A CA 1
ATOM 4980 C C . HIS A 1 641 ? -2.324 47.5 3.014 1 44.72 641 HIS A C 1
ATOM 4982 O O . HIS A 1 641 ? -3.258 48.031 3.621 1 44.72 641 HIS A O 1
ATOM 4988 N N . LEU A 1 642 ? -1.154 47.656 3.41 1 48 642 LEU A N 1
ATOM 4989 C CA . LEU A 1 642 ? -0.996 49.031 3.928 1 48 642 LEU A CA 1
ATOM 4990 C C . LEU A 1 642 ? -1.236 50.062 2.832 1 48 642 LEU A C 1
ATOM 4992 O O . LEU A 1 642 ? -0.509 50.094 1.836 1 48 642 LEU A O 1
ATOM 4996 N N . VAL A 1 643 ? -2.367 50.5 2.699 1 52.44 643 VAL A N 1
ATOM 4997 C CA . VAL A 1 643 ? -2.709 51.562 1.738 1 52.44 643 VAL A CA 1
ATOM 4998 C C . VAL A 1 643 ? -2.301 52.938 2.291 1 52.44 643 VAL A C 1
ATOM 5000 O O . VAL A 1 643 ? -2.566 53.219 3.455 1 52.44 643 VAL A O 1
ATOM 5003 N N . LEU A 1 644 ? -1.336 53.656 1.613 1 61.41 644 LEU A N 1
ATOM 5004 C CA . LEU A 1 644 ? -0.983 55.031 1.936 1 61.41 644 LEU A CA 1
ATOM 5005 C C . LEU A 1 644 ? -2.141 56 1.626 1 61.41 644 LEU A C 1
ATOM 5007 O O . LEU A 1 644 ? -2.789 55.875 0.585 1 61.41 644 LEU A O 1
ATOM 5011 N N . TYR A 1 645 ? -2.584 56.656 2.566 1 60.09 645 TYR A N 1
ATOM 5012 C CA . TYR A 1 645 ? -3.596 57.688 2.34 1 60.09 645 TYR A CA 1
ATOM 5013 C C . TYR A 1 645 ? -2.959 59.062 2.262 1 60.09 645 TYR A C 1
ATOM 5015 O O . TYR A 1 645 ? -2.775 59.719 3.283 1 60.09 645 TYR A O 1
ATOM 5023 N N . PRO A 1 646 ? -2.531 59.531 1.053 1 74.38 646 PRO A N 1
ATOM 5024 C CA . PRO A 1 646 ? -1.925 60.875 0.925 1 74.38 646 PRO A CA 1
ATOM 5025 C C . PRO A 1 646 ? -2.934 62 1.118 1 74.38 646 PRO A C 1
ATOM 5027 O O . PRO A 1 646 ? -3.984 62.031 0.471 1 74.38 646 PRO A O 1
ATOM 5030 N N . ARG A 1 647 ? -2.764 62.781 2.127 1 74.12 647 ARG A N 1
ATOM 5031 C CA . ARG A 1 647 ? -3.535 64 2.371 1 74.12 647 ARG A CA 1
ATOM 5032 C C . ARG A 1 647 ? -2.633 65.25 2.369 1 74.12 647 ARG A C 1
ATOM 5034 O O . ARG A 1 647 ? -1.418 65.125 2.543 1 74.12 647 ARG A O 1
ATOM 5041 N N . ALA A 1 648 ? -3.273 66.5 2.016 1 80.56 648 ALA A N 1
ATOM 5042 C CA . ALA A 1 648 ? -2.533 67.75 2.08 1 80.56 648 ALA A CA 1
ATOM 5043 C C . ALA A 1 648 ? -2.066 68 3.504 1 80.56 648 ALA A C 1
ATOM 5045 O O . ALA A 1 648 ? -2.879 68.062 4.43 1 80.56 648 ALA A O 1
ATOM 5046 N N . THR A 1 649 ? -0.725 68 3.664 1 79.31 649 THR A N 1
ATOM 5047 C CA . THR A 1 649 ? -0.157 68.125 5 1 79.31 649 THR A CA 1
ATOM 5048 C C . THR A 1 649 ? 0.951 69.188 5 1 79.31 649 THR A C 1
ATOM 5050 O O . THR A 1 649 ? 1.619 69.375 3.984 1 79.31 649 THR A O 1
ATOM 5053 N N . ASP A 1 650 ? 1.002 69.938 6.117 1 80.12 650 ASP A N 1
ATOM 5054 C CA . ASP A 1 650 ? 2.113 70.875 6.359 1 80.12 650 ASP A CA 1
ATOM 5055 C C . ASP A 1 650 ? 3.25 70.188 7.102 1 80.12 650 ASP A C 1
ATOM 5057 O O . ASP A 1 650 ? 3.119 69.875 8.281 1 80.12 650 ASP A O 1
ATOM 5061 N N . ILE A 1 651 ? 4.332 70 6.398 1 82.12 651 ILE A N 1
ATOM 5062 C CA . ILE A 1 651 ? 5.457 69.25 6.973 1 82.12 651 ILE A CA 1
ATOM 5063 C C . ILE A 1 651 ? 6.031 70.062 8.148 1 82.12 651 ILE A C 1
ATOM 5065 O O . ILE A 1 651 ? 6.488 69.5 9.133 1 82.12 651 ILE A O 1
ATOM 5069 N N . HIS A 1 652 ? 6.012 71.375 8 1 80.81 652 HIS A N 1
ATOM 5070 C CA . HIS A 1 652 ? 6.508 72.188 9.086 1 80.81 652 HIS A CA 1
ATOM 5071 C C . HIS A 1 652 ? 5.707 72 10.367 1 80.81 652 HIS A C 1
ATOM 5073 O O . HIS A 1 652 ? 6.281 71.875 11.453 1 80.81 652 HIS A O 1
ATOM 5079 N N . TYR A 1 653 ? 4.461 71.875 10.188 1 73.62 653 TYR A N 1
ATOM 5080 C CA . TYR A 1 653 ? 3.586 71.625 11.336 1 73.62 653 TYR A CA 1
ATOM 5081 C C . TYR A 1 653 ? 3.805 70.25 11.93 1 73.62 653 TYR A C 1
ATOM 5083 O O . TYR A 1 653 ? 3.836 70.125 13.156 1 73.62 653 TYR A O 1
ATOM 5091 N N . SER A 1 654 ? 3.994 69.375 11.07 1 74.31 654 SER A N 1
ATOM 5092 C CA . SER A 1 654 ? 4.219 68 11.523 1 74.31 654 SER A CA 1
ATOM 5093 C C . SER A 1 654 ? 5.52 67.875 12.312 1 74.31 654 SER A C 1
ATOM 5095 O O . SER A 1 654 ? 5.574 67.188 13.336 1 74.31 654 SER A O 1
ATOM 5097 N N . LEU A 1 655 ? 6.504 68.562 11.859 1 78.69 655 LEU A N 1
ATOM 5098 C CA . LEU A 1 655 ? 7.797 68.562 12.531 1 78.69 655 LEU A CA 1
ATOM 5099 C C . LEU A 1 655 ? 7.711 69.25 13.891 1 78.69 655 LEU A C 1
ATOM 5101 O O . LEU A 1 655 ? 8.328 68.812 14.859 1 78.69 655 LEU A O 1
ATOM 5105 N N . GLN A 1 656 ? 6.973 70.312 13.906 1 73.31 656 GLN A N 1
ATOM 5106 C CA . GLN A 1 656 ? 6.812 71 15.156 1 73.31 656 GLN A CA 1
ATOM 5107 C C . GLN A 1 656 ? 6.055 70.188 16.188 1 73.31 656 GLN A C 1
ATOM 5109 O O . GLN A 1 656 ? 6.371 70.25 17.375 1 73.31 656 GLN A O 1
ATOM 5114 N N . GLN A 1 657 ? 5.203 69.5 15.688 1 68.5 657 GLN A N 1
ATOM 5115 C CA . GLN A 1 657 ? 4.441 68.625 16.578 1 68.5 657 GLN A CA 1
ATOM 5116 C C . GLN A 1 657 ? 5.332 67.562 17.219 1 68.5 657 GLN A C 1
ATOM 5118 O O . GLN A 1 657 ? 5.23 67.25 18.406 1 68.5 657 GLN A O 1
ATOM 5123 N N . VAL A 1 658 ? 6.133 67 16.391 1 73.44 658 VAL A N 1
ATOM 5124 C CA . VAL A 1 658 ? 7.039 66 16.891 1 73.44 658 VAL A CA 1
ATOM 5125 C C . VAL A 1 658 ? 8.047 66.562 17.859 1 73.44 658 VAL A C 1
ATOM 5127 O O . VAL A 1 658 ? 8.391 66 18.875 1 73.44 658 VAL A O 1
ATOM 5130 N N . LYS A 1 659 ? 8.492 67.75 17.5 1 74.62 659 LYS A N 1
ATOM 5131 C CA . LYS A 1 659 ? 9.406 68.5 18.375 1 74.62 659 LYS A CA 1
ATOM 5132 C C . LYS A 1 659 ? 8.797 68.688 19.766 1 74.62 659 LYS A C 1
ATOM 5134 O O . LYS A 1 659 ? 9.445 68.438 20.781 1 74.62 659 LYS A O 1
ATOM 5139 N N . ASN A 1 660 ? 7.629 69.062 19.766 1 67.88 660 ASN A N 1
ATOM 5140 C CA . ASN A 1 660 ? 6.949 69.375 21.031 1 67.88 660 ASN A CA 1
ATOM 5141 C C . ASN A 1 660 ? 6.812 68.125 21.906 1 67.88 660 ASN A C 1
ATOM 5143 O O . ASN A 1 660 ? 6.789 68.25 23.125 1 67.88 660 ASN A O 1
ATOM 5147 N N . ILE A 1 661 ? 6.848 67.062 21.25 1 68.19 661 ILE A N 1
ATOM 5148 C CA . ILE A 1 661 ? 6.695 65.812 21.984 1 68.19 661 ILE A CA 1
ATOM 5149 C C . ILE A 1 661 ? 7.969 65.5 22.766 1 68.19 661 ILE A C 1
ATOM 5151 O O . ILE A 1 661 ? 7.91 65 23.891 1 68.19 661 ILE A O 1
ATOM 5155 N N . PHE A 1 662 ? 9.109 65.938 22.312 1 71.62 662 PHE A N 1
ATOM 5156 C CA . PHE A 1 662 ? 10.367 65.5 22.906 1 71.62 662 PHE A CA 1
ATOM 5157 C C . PHE A 1 662 ? 11.023 66.625 23.688 1 71.62 662 PHE A C 1
ATOM 5159 O O . PHE A 1 662 ? 11.977 66.375 24.438 1 71.62 662 PHE A O 1
ATOM 5166 N N . VAL A 1 663 ? 10.547 67.75 23.578 1 70.81 663 VAL A N 1
ATOM 5167 C CA . VAL A 1 663 ? 11.258 68.875 24.109 1 70.81 663 VAL A CA 1
ATOM 5168 C C . VAL A 1 663 ? 11.469 68.75 25.609 1 70.81 663 VAL A C 1
ATOM 5170 O O . VAL A 1 663 ? 12.586 68.938 26.109 1 70.81 663 VAL A O 1
ATOM 5173 N N . ILE A 1 664 ? 10.547 68.375 26.281 1 60.47 664 ILE A N 1
ATOM 5174 C CA . ILE A 1 664 ? 10.664 68.312 27.734 1 60.47 664 ILE A CA 1
ATOM 5175 C C . ILE A 1 664 ? 11.516 67.125 28.125 1 60.47 664 ILE A C 1
ATOM 5177 O O . ILE A 1 664 ? 12.359 67.188 29.016 1 60.47 664 ILE A O 1
ATOM 5181 N N . GLN A 1 665 ? 11.344 66.062 27.453 1 66.56 665 GLN A N 1
ATOM 5182 C CA . GLN A 1 665 ? 12.141 64.875 27.75 1 66.56 665 GLN A CA 1
ATOM 5183 C C . GLN A 1 665 ? 13.617 65.062 27.469 1 66.56 665 GLN A C 1
ATOM 5185 O O . GLN A 1 665 ? 14.477 64.625 28.219 1 66.56 665 GLN A O 1
ATOM 5190 N N . MET A 1 666 ? 13.758 65.812 26.438 1 73.75 666 MET A N 1
ATOM 5191 C CA . MET A 1 666 ? 15.141 66.125 26.078 1 73.75 666 MET A CA 1
ATOM 5192 C C . MET A 1 666 ? 15.773 67.062 27.125 1 73.75 666 MET A C 1
ATOM 5194 O O . MET A 1 666 ? 16.953 66.875 27.469 1 73.75 666 MET A O 1
ATOM 5198 N N . GLN A 1 667 ? 15 67.875 27.656 1 71.62 667 GLN A N 1
ATOM 5199 C CA . GLN A 1 667 ? 15.508 68.75 28.688 1 71.62 667 GLN A CA 1
ATOM 5200 C C . GLN A 1 667 ? 15.812 68 29.969 1 71.62 667 GLN A C 1
ATOM 5202 O O . GLN A 1 667 ? 16.812 68.25 30.641 1 71.62 667 GLN A O 1
ATOM 5207 N N . ASP A 1 668 ? 15.078 67.062 30.188 1 64.62 668 ASP A N 1
ATOM 5208 C CA . ASP A 1 668 ? 15.273 66.25 31.391 1 64.62 668 ASP A CA 1
ATOM 5209 C C . ASP A 1 668 ? 16.594 65.5 31.328 1 64.62 668 ASP A C 1
ATOM 5211 O O . ASP A 1 668 ? 17.281 65.375 32.344 1 64.62 668 ASP A O 1
ATOM 5215 N N . LYS A 1 669 ? 16.828 65.062 30.219 1 72 669 LYS A N 1
ATOM 5216 C CA . LYS A 1 669 ? 18.094 64.375 30.031 1 72 669 LYS A CA 1
ATOM 5217 C C . LYS A 1 669 ? 19.219 65.312 29.672 1 72 669 LYS A C 1
ATOM 5219 O O . LYS A 1 669 ? 20.328 64.875 29.344 1 72 669 LYS A O 1
ATOM 5224 N N . ASN A 1 670 ? 18.953 66.625 29.703 1 75.12 670 ASN A N 1
ATOM 5225 C CA . ASN A 1 670 ? 19.922 67.688 29.375 1 75.12 670 ASN A CA 1
ATOM 5226 C C . ASN A 1 670 ? 20.5 67.5 27.984 1 75.12 670 ASN A C 1
ATOM 5228 O O . ASN A 1 670 ? 21.703 67.562 27.781 1 75.12 670 ASN A O 1
ATOM 5232 N N . LEU A 1 671 ? 19.656 67.125 27.141 1 83.81 671 LEU A N 1
ATOM 5233 C CA . LEU A 1 671 ? 20.078 67 25.75 1 83.81 671 LEU A CA 1
ATOM 5234 C C . LEU A 1 671 ? 19.797 68.312 24.969 1 83.81 671 LEU A C 1
ATOM 5236 O O . LEU A 1 671 ? 18.781 68.938 25.172 1 83.81 671 LEU A O 1
ATOM 5240 N N . ASP A 1 672 ? 20.781 68.688 24.094 1 83.62 672 ASP A N 1
ATOM 5241 C CA . ASP A 1 672 ? 20.562 69.812 23.188 1 83.62 672 ASP A CA 1
ATOM 5242 C C . ASP A 1 672 ? 19.781 69.375 21.953 1 83.62 672 ASP A C 1
ATOM 5244 O O . ASP A 1 672 ? 20.312 68.625 21.094 1 83.62 672 ASP A O 1
ATOM 5248 N N . PHE A 1 673 ? 18.531 69.625 22.031 1 86.19 673 PHE A N 1
ATOM 5249 C CA . PHE A 1 673 ? 17.609 69.188 20.969 1 86.19 673 PHE A CA 1
ATOM 5250 C C . PHE A 1 673 ? 17.25 70.375 20.062 1 86.19 673 PHE A C 1
ATOM 5252 O O . PHE A 1 673 ? 16.703 71.375 20.531 1 86.19 673 PHE A O 1
ATOM 5259 N N . GLN A 1 674 ? 17.688 70.312 18.719 1 85.19 674 GLN A N 1
ATOM 5260 C CA . GLN A 1 674 ? 17.391 71.375 17.75 1 85.19 674 GLN A CA 1
ATOM 5261 C C . GLN A 1 674 ? 16.656 70.812 16.531 1 85.19 674 GLN A C 1
ATOM 5263 O O . GLN A 1 674 ? 16.984 69.688 16.047 1 85.19 674 GLN A O 1
ATOM 5268 N N . VAL A 1 675 ? 15.555 71.375 16.281 1 85.81 675 VAL A N 1
ATOM 5269 C CA . VAL A 1 675 ? 14.82 71 15.07 1 85.81 675 VAL A CA 1
ATOM 5270 C C . VAL A 1 675 ? 14.828 72.25 14.109 1 85.81 675 VAL A C 1
ATOM 5272 O O . VAL A 1 675 ? 14.438 73.312 14.484 1 85.81 675 VAL A O 1
ATOM 5275 N N . ASP A 1 676 ? 15.414 72 12.938 1 82.19 676 ASP A N 1
ATOM 5276 C CA . ASP A 1 676 ? 15.531 73.062 11.945 1 82.19 676 ASP A CA 1
ATOM 5277 C C . ASP A 1 676 ? 14.695 72.75 10.711 1 82.19 676 ASP A C 1
ATOM 5279 O O . ASP A 1 676 ? 14.906 71.75 10.039 1 82.19 676 ASP A O 1
ATOM 5283 N N . SER A 1 677 ? 13.586 73.5 10.562 1 77.88 677 SER A N 1
ATOM 5284 C CA . SER A 1 677 ? 12.781 73.438 9.352 1 77.88 677 SER A CA 1
ATOM 5285 C C . SER A 1 677 ? 12.82 74.688 8.547 1 77.88 677 SER A C 1
ATOM 5287 O O . SER A 1 677 ? 11.891 75 7.789 1 77.88 677 SER A O 1
ATOM 5289 N N . SER A 1 678 ? 13.797 75.5 8.727 1 76.19 678 SER A N 1
ATOM 5290 C CA . SER A 1 678 ? 13.844 76.812 8.125 1 76.19 678 SER A CA 1
ATOM 5291 C C . SER A 1 678 ? 14.125 76.75 6.629 1 76.19 678 SER A C 1
ATOM 5293 O O . SER A 1 678 ? 13.742 77.625 5.871 1 76.19 678 SER A O 1
ATOM 5295 N N . GLN A 1 679 ? 14.695 75.688 6.203 1 75.19 679 GLN A N 1
ATOM 5296 C CA . GLN A 1 679 ? 15.047 75.562 4.793 1 75.19 679 GLN A CA 1
ATOM 5297 C C . GLN A 1 679 ? 13.969 74.812 4.004 1 75.19 679 GLN A C 1
ATOM 5299 O O . GLN A 1 679 ? 14.281 74 3.135 1 75.19 679 GLN A O 1
ATOM 5304 N N . LEU A 1 680 ? 12.727 74.938 4.445 1 79.56 680 LEU A N 1
ATOM 5305 C CA . LEU A 1 680 ? 11.602 74.375 3.73 1 79.56 680 LEU A CA 1
ATOM 5306 C C . LEU A 1 680 ? 10.875 75.438 2.898 1 79.56 680 LEU A C 1
ATOM 5308 O O . LEU A 1 680 ? 10.156 76.25 3.443 1 79.56 680 LEU A O 1
ATOM 5312 N N . ASP A 1 681 ? 11.227 75.562 1.59 1 77.75 681 ASP A N 1
ATOM 5313 C CA . ASP A 1 681 ? 10.562 76.5 0.706 1 77.75 681 ASP A CA 1
ATOM 5314 C C . ASP A 1 681 ? 9.086 76.188 0.545 1 77.75 681 ASP A C 1
ATOM 5316 O O . ASP A 1 681 ? 8.234 77.062 0.558 1 77.75 681 ASP A O 1
ATOM 5320 N N . ASN A 1 682 ? 8.734 74.938 0.397 1 81.62 682 ASN A N 1
ATOM 5321 C CA . ASN A 1 682 ? 7.363 74.438 0.251 1 81.62 682 ASN A CA 1
ATOM 5322 C C . ASN A 1 682 ? 7 73.438 1.344 1 81.62 682 ASN A C 1
ATOM 5324 O O . ASN A 1 682 ? 7.426 72.25 1.297 1 81.62 682 ASN A O 1
ATOM 5328 N N . SER A 1 683 ? 6.215 73.875 2.227 1 84.94 683 SER A N 1
ATOM 5329 C CA . SER A 1 683 ? 5.891 73 3.369 1 84.94 683 SER A CA 1
ATOM 5330 C C . SER A 1 683 ? 4.621 72.25 3.119 1 84.94 683 SER A C 1
ATOM 5332 O O . SER A 1 683 ? 4.359 71.25 3.805 1 84.94 683 SER A O 1
ATOM 5334 N N . TYR A 1 684 ? 3.898 72.625 2.207 1 85.06 684 TYR A N 1
ATOM 5335 C CA . TYR A 1 684 ? 2.627 71.938 1.959 1 85.06 684 TYR A CA 1
ATOM 5336 C C . TYR A 1 684 ? 2.789 70.875 0.924 1 85.06 684 TYR A C 1
ATOM 5338 O O . TYR A 1 684 ? 3.146 71.125 -0.226 1 85.06 684 TYR A O 1
ATOM 5346 N N . VAL A 1 685 ? 2.59 69.562 1.396 1 85.62 685 VAL A N 1
ATOM 5347 C CA . VAL A 1 685 ? 2.797 68.438 0.506 1 85.62 685 VAL A CA 1
ATOM 5348 C C . VAL A 1 685 ? 1.673 67.438 0.697 1 85.62 685 VAL A C 1
ATOM 5350 O O . VAL A 1 685 ? 0.968 67.438 1.708 1 85.62 685 VAL A O 1
ATOM 5353 N N . TYR A 1 686 ? 1.471 66.625 -0.347 1 83.12 686 TYR A N 1
ATOM 5354 C CA . TYR A 1 686 ? 0.573 65.438 -0.226 1 83.12 686 TYR A CA 1
ATOM 5355 C C . TYR A 1 686 ? 1.312 64.25 0.316 1 83.12 686 TYR A C 1
ATOM 5357 O O . TYR A 1 686 ? 2.223 63.719 -0.332 1 83.12 686 TYR A O 1
ATOM 5365 N N . CYS A 1 687 ? 1.108 63.875 1.56 1 78.81 687 CYS A N 1
ATOM 5366 C CA . CYS A 1 687 ? 1.71 62.688 2.148 1 78.81 687 CYS A CA 1
ATOM 5367 C C . CYS A 1 687 ? 0.841 62.156 3.273 1 78.81 687 CYS A C 1
ATOM 5369 O O . CYS A 1 687 ? -0.141 62.781 3.67 1 78.81 687 CYS A O 1
ATOM 5371 N N . ASP A 1 688 ? 1.075 60.969 3.566 1 73.56 688 ASP A N 1
ATOM 5372 C CA . ASP A 1 688 ? 0.416 60.406 4.734 1 73.56 688 ASP A CA 1
ATOM 5373 C C . ASP A 1 688 ? 1.02 60.938 6.027 1 73.56 688 ASP A C 1
ATOM 5375 O O . ASP A 1 688 ? 2.143 60.562 6.391 1 73.56 688 ASP A O 1
ATOM 5379 N N . GLU A 1 689 ? 0.321 61.844 6.688 1 73.69 689 GLU A N 1
ATOM 5380 C CA . GLU A 1 689 ? 0.799 62.562 7.867 1 73.69 689 GLU A CA 1
ATOM 5381 C C . GLU A 1 689 ? 1.14 61.594 8.992 1 73.69 689 GLU A C 1
ATOM 5383 O O . GLU A 1 689 ? 2.168 61.719 9.656 1 73.69 689 GLU A O 1
ATOM 5388 N N . ASN A 1 690 ? 0.367 60.625 9.078 1 69 690 ASN A N 1
ATOM 5389 C CA . ASN A 1 690 ? 0.548 59.719 10.188 1 69 690 ASN A CA 1
ATOM 5390 C C . ASN A 1 690 ? 1.816 58.875 10.023 1 69 690 ASN A C 1
ATOM 5392 O O . ASN A 1 690 ? 2.525 58.625 11 1 69 690 ASN A O 1
ATOM 5396 N N . ARG A 1 691 ? 2.07 58.562 8.828 1 73.94 691 ARG A N 1
ATOM 5397 C CA . ARG A 1 691 ? 3.236 57.719 8.57 1 73.94 691 ARG A CA 1
ATOM 5398 C C . ARG A 1 691 ? 4.527 58.531 8.711 1 73.94 691 ARG A C 1
ATOM 5400 O O . ARG A 1 691 ? 5.523 58 9.234 1 73.94 691 ARG A O 1
ATOM 5407 N N . ILE A 1 692 ? 4.48 59.75 8.219 1 76.62 692 ILE A N 1
ATOM 5408 C CA . ILE A 1 692 ? 5.652 60.594 8.352 1 76.62 692 ILE A CA 1
ATOM 5409 C C . ILE A 1 692 ? 5.938 60.875 9.836 1 76.62 692 ILE A C 1
ATOM 5411 O O . ILE A 1 692 ? 7.09 60.812 10.266 1 76.62 692 ILE A O 1
ATOM 5415 N N . GLN A 1 693 ? 4.941 61.094 10.57 1 74.69 693 GLN A N 1
ATOM 5416 C CA . GLN A 1 693 ? 5.105 61.344 12 1 74.69 693 GLN A CA 1
ATOM 5417 C C . GLN A 1 693 ? 5.645 60.125 12.719 1 74.69 693 GLN A C 1
ATOM 5419 O O . GLN A 1 693 ? 6.512 60.219 13.586 1 74.69 693 GLN A O 1
ATOM 5424 N N . ARG A 1 694 ? 5.16 59.062 12.289 1 71.81 694 ARG A N 1
ATOM 5425 C CA . ARG A 1 694 ? 5.621 57.812 12.875 1 71.81 694 ARG A CA 1
ATOM 5426 C C . ARG A 1 694 ? 7.105 57.562 12.602 1 71.81 694 ARG A C 1
ATOM 5428 O O . ARG A 1 694 ? 7.848 57.156 13.484 1 71.81 694 ARG A O 1
ATOM 5435 N N . MET A 1 695 ? 7.449 57.812 11.414 1 79.06 695 MET A N 1
ATOM 5436 C CA . MET A 1 695 ? 8.859 57.688 11.055 1 79.06 695 MET A CA 1
ATOM 5437 C C . MET A 1 695 ? 9.727 58.594 11.898 1 79.06 695 MET A C 1
ATOM 5439 O O . MET A 1 695 ? 10.766 58.188 12.422 1 79.06 695 MET A O 1
ATOM 5443 N N . LEU A 1 696 ? 9.273 59.781 12.055 1 78.31 696 LEU A N 1
ATOM 5444 C CA . LEU A 1 696 ? 10.023 60.781 12.805 1 78.31 696 LEU A CA 1
ATOM 5445 C C . LEU A 1 696 ? 10.094 60.406 14.281 1 78.31 696 LEU A C 1
ATOM 5447 O O . LEU A 1 696 ? 11.156 60.531 14.898 1 78.31 696 LEU A O 1
ATOM 5451 N N . LEU A 1 697 ? 9.055 60.031 14.758 1 74.38 697 LEU A N 1
ATOM 5452 C CA . LEU A 1 697 ? 9 59.625 16.156 1 74.38 697 LEU A CA 1
ATOM 5453 C C . LEU A 1 697 ? 9.969 58.469 16.422 1 74.38 697 LEU A C 1
ATOM 5455 O O . LEU A 1 697 ? 10.68 58.469 17.422 1 74.38 697 LEU A O 1
ATOM 5459 N N . ASN A 1 698 ? 9.984 57.531 15.547 1 73.81 698 ASN A N 1
ATOM 5460 C CA . ASN A 1 698 ? 10.867 56.375 15.695 1 73.81 698 ASN A CA 1
ATOM 5461 C C . ASN A 1 698 ? 12.336 56.781 15.688 1 73.81 698 ASN A C 1
ATOM 5463 O O . ASN A 1 698 ? 13.117 56.312 16.516 1 73.81 698 ASN A O 1
ATOM 5467 N N . LEU A 1 699 ? 12.633 57.656 14.797 1 81.44 699 LEU A N 1
ATOM 5468 C CA . LEU A 1 699 ? 14.031 58.062 14.656 1 81.44 699 LEU A CA 1
ATOM 5469 C C . LEU A 1 699 ? 14.469 58.906 15.844 1 81.44 699 LEU A C 1
ATOM 5471 O O . LEU A 1 699 ? 15.555 58.719 16.391 1 81.44 699 LEU A O 1
ATOM 5475 N N . ILE A 1 700 ? 13.633 59.812 16.281 1 80.06 700 ILE A N 1
ATOM 5476 C CA . ILE A 1 700 ? 13.992 60.719 17.375 1 80.06 700 ILE A CA 1
ATOM 5477 C C . ILE A 1 700 ? 14.023 59.969 18.688 1 80.06 700 ILE A C 1
ATOM 5479 O O . ILE A 1 700 ? 14.898 60.219 19.531 1 80.06 700 ILE A O 1
ATOM 5483 N N . SER A 1 701 ? 13.125 59.062 18.812 1 74.81 701 SER A N 1
ATOM 5484 C CA . SER A 1 701 ? 13.125 58.25 20.016 1 74.81 701 SER A CA 1
ATOM 5485 C C . SER A 1 701 ? 14.383 57.375 20.094 1 74.81 701 SER A C 1
ATOM 5487 O O . SER A 1 701 ? 14.953 57.219 21.172 1 74.81 701 SER A O 1
ATOM 5489 N N . LEU A 1 702 ? 14.672 56.844 19 1 77.19 702 LEU A N 1
ATOM 5490 C CA . LEU A 1 702 ? 15.906 56.094 18.953 1 77.19 702 LEU A CA 1
ATOM 5491 C C . LEU A 1 702 ? 17.109 56.969 19.328 1 77.19 702 LEU A C 1
ATOM 5493 O O . LEU A 1 702 ? 17.969 56.531 20.109 1 77.19 702 LEU A O 1
ATOM 5497 N N . ALA A 1 703 ? 17.234 58.156 18.766 1 80.88 703 ALA A N 1
ATOM 5498 C CA . ALA A 1 703 ? 18.297 59.094 19.078 1 80.88 703 ALA A CA 1
ATOM 5499 C C . ALA A 1 703 ? 18.312 59.438 20.562 1 80.88 703 ALA A C 1
ATOM 5501 O O . ALA A 1 703 ? 19.375 59.531 21.172 1 80.88 703 ALA A O 1
ATOM 5502 N N . TYR A 1 704 ? 17.156 59.562 21.141 1 77.31 704 TYR A N 1
ATOM 5503 C CA . TYR A 1 704 ? 17.016 59.875 22.562 1 77.31 704 TYR A CA 1
ATOM 5504 C C . TYR A 1 704 ? 17.562 58.75 23.422 1 77.31 704 TYR A C 1
ATOM 5506 O O . TYR A 1 704 ? 18.281 59 24.391 1 77.31 704 TYR A O 1
ATOM 5514 N N . ASP A 1 705 ? 17.266 57.594 23.047 1 74.5 705 ASP A N 1
ATOM 5515 C CA . ASP A 1 705 ? 17.641 56.406 23.844 1 74.5 705 ASP A CA 1
ATOM 5516 C C . ASP A 1 705 ? 19.141 56.188 23.797 1 74.5 705 ASP A C 1
ATOM 5518 O O . ASP A 1 705 ? 19.75 55.781 24.797 1 74.5 705 ASP A O 1
ATOM 5522 N N . VAL A 1 706 ? 19.672 56.438 22.719 1 78.38 706 VAL A N 1
ATOM 5523 C CA . VAL A 1 706 ? 21.078 56.031 22.547 1 78.38 706 VAL A CA 1
ATOM 5524 C C . VAL A 1 706 ? 21.984 57.219 22.906 1 78.38 706 VAL A C 1
ATOM 5526 O O . VAL A 1 706 ? 23.172 57.031 23.203 1 78.38 706 VAL A O 1
ATOM 5529 N N . SER A 1 707 ? 21.469 58.438 23 1 79.25 707 SER A N 1
ATOM 5530 C CA . SER A 1 707 ? 22.297 59.625 23.281 1 79.25 707 SER A CA 1
ATOM 5531 C C . SER A 1 707 ? 22.656 59.688 24.766 1 79.25 707 SER A C 1
ATOM 5533 O O . SER A 1 707 ? 21.828 59.406 25.625 1 79.25 707 SER A O 1
ATOM 5535 N N . PRO A 1 708 ? 23.875 59.906 25.078 1 79.56 708 PRO A N 1
ATOM 5536 C CA . PRO A 1 708 ? 24.266 60.094 26.469 1 79.56 708 PRO A CA 1
ATOM 5537 C C . PRO A 1 708 ? 23.734 61.406 27.047 1 79.56 708 PRO A C 1
ATOM 5539 O O . PRO A 1 708 ? 23.297 62.281 26.297 1 79.56 708 PRO A O 1
ATOM 5542 N N . MET A 1 709 ? 23.859 61.438 28.438 1 78 709 MET A N 1
ATOM 5543 C CA . MET A 1 709 ? 23.484 62.688 29.109 1 78 709 MET A CA 1
ATOM 5544 C C . MET A 1 709 ? 24.375 63.844 28.656 1 78 709 MET A C 1
ATOM 5546 O O . MET A 1 709 ? 25.594 63.688 28.594 1 78 709 MET A O 1
ATOM 5550 N N . GLY A 1 710 ? 23.812 64.875 28.234 1 76.25 710 GLY A N 1
ATOM 5551 C CA . GLY A 1 710 ? 24.547 66 27.75 1 76.25 710 GLY A CA 1
ATOM 5552 C C . GLY A 1 710 ? 24.859 65.938 26.266 1 76.25 710 GLY A C 1
ATOM 5553 O O . GLY A 1 710 ? 25.641 66.75 25.766 1 76.25 710 GLY A O 1
ATOM 5554 N N . GLY A 1 711 ? 24.266 65.062 25.641 1 82.69 711 GLY A N 1
ATOM 5555 C CA . GLY A 1 711 ? 24.5 64.938 24.203 1 82.69 711 GLY A CA 1
ATOM 5556 C C . GLY A 1 711 ? 23.672 65.938 23.375 1 82.69 711 GLY A C 1
ATOM 5557 O O . GLY A 1 711 ? 23 66.812 23.906 1 82.69 711 GLY A O 1
ATOM 5558 N N . LYS A 1 712 ? 23.938 65.812 21.906 1 86.5 712 LYS A N 1
ATOM 5559 C CA . LYS A 1 712 ? 23.219 66.688 20.984 1 86.5 712 LYS A CA 1
ATOM 5560 C C . LYS A 1 712 ? 22.422 65.875 19.953 1 86.5 712 LYS A C 1
ATOM 5562 O O . LYS A 1 712 ? 22.906 64.875 19.453 1 86.5 712 LYS A O 1
ATOM 5567 N N . ILE A 1 713 ? 21.188 66.312 19.844 1 88.19 713 ILE A N 1
ATOM 5568 C CA . ILE A 1 713 ? 20.328 65.75 18.797 1 88.19 713 ILE A CA 1
ATOM 5569 C C . ILE A 1 713 ? 19.828 66.875 17.891 1 88.19 713 ILE A C 1
ATOM 5571 O O . ILE A 1 713 ? 19.297 67.875 18.359 1 88.19 713 ILE A O 1
ATOM 5575 N N . SER A 1 714 ? 20.078 66.75 16.562 1 89.19 714 SER A N 1
ATOM 5576 C CA . SER A 1 714 ? 19.625 67.75 15.602 1 89.19 714 SER A CA 1
ATOM 5577 C C . SER A 1 714 ? 18.812 67.062 14.477 1 89.19 714 SER A C 1
ATOM 5579 O O . SER A 1 714 ? 19.234 66.062 13.922 1 89.19 714 SER A O 1
ATOM 5581 N N . VAL A 1 715 ? 17.625 67.625 14.328 1 90.06 715 VAL A N 1
ATOM 5582 C CA . VAL A 1 715 ? 16.766 67.188 13.234 1 90.06 715 VAL A CA 1
ATOM 5583 C C . VAL A 1 715 ? 16.625 68.312 12.211 1 90.06 715 VAL A C 1
ATOM 5585 O O . VAL A 1 715 ? 16.328 69.438 12.57 1 90.06 715 VAL A O 1
ATOM 5588 N N . SER A 1 716 ? 16.906 68 10.961 1 88.44 716 SER A N 1
ATOM 5589 C CA . SER A 1 716 ? 16.766 69 9.914 1 88.44 716 SER A CA 1
ATOM 5590 C C . SER A 1 716 ? 16.016 68.438 8.711 1 88.44 716 SER A C 1
ATOM 5592 O O . SER A 1 716 ? 16.141 67.25 8.375 1 88.44 716 SER A O 1
ATOM 5594 N N . VAL A 1 717 ? 15.062 69.188 8.266 1 88.38 717 VAL A N 1
ATOM 5595 C CA . VAL A 1 717 ? 14.383 68.875 7.012 1 88.38 717 VAL A CA 1
ATOM 5596 C C . VAL A 1 717 ? 14.727 69.938 5.965 1 88.38 717 VAL A C 1
ATOM 5598 O O . VAL A 1 717 ? 14.562 71.125 6.203 1 88.38 717 VAL A O 1
ATOM 5601 N N . THR A 1 718 ? 15.281 69.5 4.863 1 87.25 718 THR A N 1
ATOM 5602 C CA . THR A 1 718 ? 15.68 70.438 3.805 1 87.25 718 THR A CA 1
ATOM 5603 C C . THR A 1 718 ? 15.078 70 2.467 1 87.25 718 THR A C 1
ATOM 5605 O O . THR A 1 718 ? 14.828 68.812 2.238 1 87.25 718 THR A O 1
ATOM 5608 N N . GLN A 1 719 ? 14.625 71 1.819 1 87.62 719 GLN A N 1
ATOM 5609 C CA . GLN A 1 719 ? 14.18 70.75 0.452 1 87.62 719 GLN A CA 1
ATOM 5610 C C . GLN A 1 719 ? 15.352 70.812 -0.527 1 87.62 719 GLN A C 1
ATOM 5612 O O . GLN A 1 719 ? 16.109 71.812 -0.549 1 87.62 719 GLN A O 1
ATOM 5617 N N . LYS A 1 720 ? 15.711 69.812 -1.146 1 80.94 720 LYS A N 1
ATOM 5618 C CA . LYS A 1 720 ? 16.875 69.75 -2.02 1 80.94 720 LYS A CA 1
ATOM 5619 C C . LYS A 1 720 ? 16.516 70.125 -3.451 1 80.94 720 LYS A C 1
ATOM 5621 O O . LYS A 1 720 ? 17.391 70.5 -4.238 1 80.94 720 LYS A O 1
ATOM 5626 N N . GLY A 1 721 ? 15.258 70.25 -3.83 1 79 721 GLY A N 1
ATOM 5627 C CA . GLY A 1 721 ? 14.906 70.625 -5.188 1 79 721 GLY A CA 1
ATOM 5628 C C . GLY A 1 721 ? 13.508 70.188 -5.594 1 79 721 GLY A C 1
ATOM 5629 O O . GLY A 1 721 ? 12.75 69.688 -4.77 1 79 721 GLY A O 1
ATOM 5630 N N . PHE A 1 722 ? 13.102 70.75 -6.73 1 74.88 722 PHE A N 1
ATOM 5631 C CA . PHE A 1 722 ? 11.82 70.375 -7.32 1 74.88 722 PHE A CA 1
ATOM 5632 C C . PHE A 1 722 ? 11.977 69.25 -8.312 1 74.88 722 PHE A C 1
ATOM 5634 O O . PHE A 1 722 ? 13.023 69.125 -8.945 1 74.88 722 PHE A O 1
ATOM 5641 N N . ALA A 1 723 ? 11.328 68.188 -7.996 1 67.56 723 ALA A N 1
ATOM 5642 C CA . ALA A 1 723 ? 11.32 67.125 -8.969 1 67.56 723 ALA A CA 1
ATOM 5643 C C . ALA A 1 723 ? 9.984 67.062 -9.695 1 67.56 723 ALA A C 1
ATOM 5645 O O . ALA A 1 723 ? 8.969 67.5 -9.188 1 67.56 723 ALA A O 1
ATOM 5646 N N . HIS A 1 724 ? 9.898 66.938 -10.984 1 59.94 724 HIS A N 1
ATOM 5647 C CA . HIS A 1 724 ? 8.68 66.688 -11.766 1 59.94 724 HIS A CA 1
ATOM 5648 C C . HIS A 1 724 ? 8.359 65.25 -11.867 1 59.94 724 HIS A C 1
ATOM 5650 O O . HIS A 1 724 ? 9.234 64.438 -12.195 1 59.94 724 HIS A O 1
ATOM 5656 N N . ARG A 1 725 ? 7.523 64.75 -11 1 56.5 725 ARG A N 1
ATOM 5657 C CA . ARG A 1 725 ? 7.094 63.375 -11.195 1 56.5 725 ARG A CA 1
ATOM 5658 C C . ARG A 1 725 ? 5.977 63.312 -12.227 1 56.5 725 ARG A C 1
ATOM 5660 O O . ARG A 1 725 ? 5.012 64.062 -12.18 1 56.5 725 ARG A O 1
ATOM 5667 N N . ARG A 1 726 ? 6.195 62.688 -13.375 1 48.62 726 ARG A N 1
ATOM 5668 C CA . ARG A 1 726 ? 5.211 62.406 -14.406 1 48.62 726 ARG A CA 1
ATOM 5669 C C . ARG A 1 726 ? 4.215 61.344 -13.93 1 48.62 726 ARG A C 1
ATOM 5671 O O . ARG A 1 726 ? 4.609 60.25 -13.508 1 48.62 726 ARG A O 1
ATOM 5678 N N . LEU A 1 727 ? 3.158 61.688 -13.258 1 46.62 727 LEU A N 1
ATOM 5679 C CA . LEU A 1 727 ? 2.119 60.688 -13.031 1 46.62 727 LEU A CA 1
ATOM 5680 C C . LEU A 1 727 ? 1.528 60.219 -14.352 1 46.62 727 LEU A C 1
ATOM 5682 O O . LEU A 1 727 ? 1.048 61.031 -15.148 1 46.62 727 LEU A O 1
ATOM 5686 N N . GLU A 1 728 ? 1.971 59.156 -14.852 1 43.38 728 GLU A N 1
ATOM 5687 C CA . GLU A 1 728 ? 1.29 58.562 -16 1 43.38 728 GLU A CA 1
ATOM 5688 C C . GLU A 1 728 ? -0.12 58.094 -15.625 1 43.38 728 GLU A C 1
ATOM 5690 O O . GLU A 1 728 ? -0.291 57.156 -14.852 1 43.38 728 GLU A O 1
ATOM 5695 N N . ASN A 1 729 ? -1.047 58.969 -15.375 1 40.66 729 ASN A N 1
ATOM 5696 C CA . ASN A 1 729 ? -2.41 58.438 -15.344 1 40.66 729 ASN A CA 1
ATOM 5697 C C . ASN A 1 729 ? -2.729 57.656 -16.609 1 40.66 729 ASN A C 1
ATOM 5699 O O . ASN A 1 729 ? -2.541 58.125 -17.719 1 40.66 729 ASN A O 1
ATOM 5703 N N . LYS A 1 730 ? -2.893 56.344 -16.562 1 41.53 730 LYS A N 1
ATOM 5704 C CA . LYS A 1 730 ? -3.354 55.594 -17.719 1 41.53 730 LYS A CA 1
ATOM 5705 C C . LYS A 1 730 ? -4.504 56.312 -18.422 1 41.53 730 LYS A C 1
ATOM 5707 O O . LYS A 1 730 ? -4.809 56.031 -19.578 1 41.53 730 LYS A O 1
ATOM 5712 N N . GLY A 1 731 ? -5.719 56.469 -17.922 1 37.16 731 GLY A N 1
ATOM 5713 C CA . GLY A 1 731 ? -6.715 56.938 -18.875 1 37.16 731 GLY A CA 1
ATOM 5714 C C . GLY A 1 731 ? -6.383 58.281 -19.484 1 37.16 731 GLY A C 1
ATOM 5715 O O . GLY A 1 731 ? -5.32 58.438 -20.078 1 37.16 731 GLY A O 1
ATOM 5716 N N . GLU A 1 732 ? -7.387 59.25 -19.344 1 34.78 732 GLU A N 1
ATOM 5717 C CA . GLU A 1 732 ? -7.465 60.469 -20.172 1 34.78 732 GLU A CA 1
ATOM 5718 C C . GLU A 1 732 ? -6.172 61.281 -20.094 1 34.78 732 GLU A C 1
ATOM 5720 O O . GLU A 1 732 ? -5.383 61.094 -19.172 1 34.78 732 GLU A O 1
ATOM 5725 N N . LEU A 1 733 ? -6.012 62.469 -20.922 1 36.41 733 LEU A N 1
ATOM 5726 C CA . LEU A 1 733 ? -5.074 63.375 -21.578 1 36.41 733 LEU A CA 1
ATOM 5727 C C . LEU A 1 733 ? -4.117 64 -20.562 1 36.41 733 LEU A C 1
ATOM 5729 O O . LEU A 1 733 ? -2.936 64.188 -20.859 1 36.41 733 LEU A O 1
ATOM 5733 N N . GLY A 1 734 ? -4.68 65.062 -19.703 1 37.09 734 GLY A N 1
ATOM 5734 C CA . GLY A 1 734 ? -3.854 66.125 -19.25 1 37.09 734 GLY A CA 1
ATOM 5735 C C . GLY A 1 734 ? -2.809 65.688 -18.234 1 37.09 734 GLY A C 1
ATOM 5736 O O . GLY A 1 734 ? -3.086 64.938 -17.344 1 37.09 734 GLY A O 1
ATOM 5737 N N . VAL A 1 735 ? -1.651 65.5 -18.641 1 39.75 735 VAL A N 1
ATOM 5738 C CA . VAL A 1 735 ? -0.422 65.375 -17.859 1 39.75 735 VAL A CA 1
ATOM 5739 C C . VAL A 1 735 ? -0.43 66.312 -16.703 1 39.75 735 VAL A C 1
ATOM 5741 O O . VAL A 1 735 ? -0.377 67.562 -16.906 1 39.75 735 VAL A O 1
ATOM 5744 N N . SER A 1 736 ? -1.379 66.312 -15.859 1 42 736 SER A N 1
ATOM 5745 C CA . SER A 1 736 ? -1.233 67.312 -14.805 1 42 736 SER A CA 1
ATOM 5746 C C . SER A 1 736 ? 0.069 67.125 -14.031 1 42 736 SER A C 1
ATOM 5748 O O . SER A 1 736 ? 0.368 66 -13.586 1 42 736 SER A O 1
ATOM 5750 N N . SER A 1 737 ? 1.152 67.625 -14.438 1 48.44 737 SER A N 1
ATOM 5751 C CA . SER A 1 737 ? 2.477 67.688 -13.828 1 48.44 737 SER A CA 1
ATOM 5752 C C . SER A 1 737 ? 2.387 68.125 -12.359 1 48.44 737 SER A C 1
ATOM 5754 O O . SER A 1 737 ? 1.835 69.188 -12.039 1 48.44 737 SER A O 1
ATOM 5756 N N . ARG A 1 738 ? 2.189 67.188 -11.594 1 57.47 738 ARG A N 1
ATOM 5757 C CA . ARG A 1 738 ? 2.176 67.625 -10.211 1 57.47 738 ARG A CA 1
ATOM 5758 C C . ARG A 1 738 ? 3.588 67.938 -9.711 1 57.47 738 ARG A C 1
ATOM 5760 O O . ARG A 1 738 ? 4.527 67.188 -10.023 1 57.47 738 ARG A O 1
ATOM 5767 N N . LEU A 1 739 ? 3.84 69.062 -9.398 1 64.56 739 LEU A N 1
ATOM 5768 C CA . LEU A 1 739 ? 5.098 69.562 -8.836 1 64.56 739 LEU A CA 1
ATOM 5769 C C . LEU A 1 739 ? 5.457 68.812 -7.562 1 64.56 739 LEU A C 1
ATOM 5771 O O . LEU A 1 739 ? 4.605 68.625 -6.691 1 64.56 739 LEU A O 1
ATOM 5775 N N . CYS A 1 740 ? 6.617 68 -7.742 1 77.19 740 CYS A N 1
ATOM 5776 C CA . CYS A 1 740 ? 7.148 67.25 -6.59 1 77.19 740 CYS A CA 1
ATOM 5777 C C . CYS A 1 740 ? 8.422 67.938 -6.078 1 77.19 740 CYS A C 1
ATOM 5779 O O . CYS A 1 740 ? 9.086 68.688 -6.809 1 77.19 740 CYS A O 1
ATOM 5781 N N . ALA A 1 741 ? 8.586 67.875 -4.836 1 78.19 741 ALA A N 1
ATOM 5782 C CA . ALA A 1 741 ? 9.812 68.375 -4.207 1 78.19 741 ALA A CA 1
ATOM 5783 C C . ALA A 1 741 ? 10.508 67.25 -3.439 1 78.19 741 ALA A C 1
ATOM 5785 O O . ALA A 1 741 ? 9.859 66.312 -2.961 1 78.19 741 ALA A O 1
ATOM 5786 N N . ASP A 1 742 ? 11.766 67.375 -3.553 1 83.75 742 ASP A N 1
ATOM 5787 C CA . ASP A 1 742 ? 12.586 66.375 -2.816 1 83.75 742 ASP A CA 1
ATOM 5788 C C . ASP A 1 742 ? 12.906 66.938 -1.417 1 83.75 742 ASP A C 1
ATOM 5790 O O . ASP A 1 742 ? 13.375 68.062 -1.261 1 83.75 742 ASP A O 1
ATOM 5794 N N . TYR A 1 743 ? 12.578 66.062 -0.527 1 83.94 743 TYR A N 1
ATOM 5795 C CA . TYR A 1 743 ? 12.852 66.438 0.86 1 83.94 743 TYR A CA 1
ATOM 5796 C C . TYR A 1 743 ? 13.875 65.438 1.476 1 83.94 743 TYR A C 1
ATOM 5798 O O . TYR A 1 743 ? 13.898 64.25 1.157 1 83.94 743 TYR A O 1
ATOM 5806 N N . GLU A 1 744 ? 14.742 66.125 2.178 1 87.38 744 GLU A N 1
ATOM 5807 C CA . GLU A 1 744 ? 15.711 65.312 2.951 1 87.38 744 GLU A CA 1
ATOM 5808 C C . GLU A 1 744 ? 15.539 65.562 4.449 1 87.38 744 GLU A C 1
ATOM 5810 O O . GLU A 1 744 ? 15.531 66.688 4.898 1 87.38 744 GLU A O 1
ATOM 5815 N N . LEU A 1 745 ? 15.297 64.5 5.172 1 85.62 745 LEU A N 1
ATOM 5816 C CA . LEU A 1 745 ? 15.211 64.5 6.629 1 85.62 745 LEU A CA 1
ATOM 5817 C C . LEU A 1 745 ? 16.453 63.906 7.262 1 85.62 745 LEU A C 1
ATOM 5819 O O . LEU A 1 745 ? 16.859 62.781 6.91 1 85.62 745 LEU A O 1
ATOM 5823 N N . LYS A 1 746 ? 17.125 64.688 8.102 1 87.19 746 LYS A N 1
ATOM 5824 C CA . LYS A 1 746 ? 18.359 64.25 8.75 1 87.19 746 LYS A CA 1
ATOM 5825 C C . LYS A 1 746 ? 18.219 64.312 10.273 1 87.19 746 LYS A C 1
ATOM 5827 O O . LYS A 1 746 ? 17.672 65.25 10.82 1 87.19 746 LYS A O 1
ATOM 5832 N N . VAL A 1 747 ? 18.578 63.188 10.859 1 85.88 747 VAL A N 1
ATOM 5833 C CA . VAL A 1 747 ? 18.656 63.125 12.312 1 85.88 747 VAL A CA 1
ATOM 5834 C C . VAL A 1 747 ? 20.094 62.812 12.734 1 85.88 747 VAL A C 1
ATOM 5836 O O . VAL A 1 747 ? 20.641 61.75 12.43 1 85.88 747 VAL A O 1
ATOM 5839 N N . ASN A 1 748 ? 20.719 63.875 13.352 1 86.62 748 ASN A N 1
ATOM 5840 C CA . ASN A 1 748 ? 22.094 63.75 13.852 1 86.62 748 ASN A CA 1
ATOM 5841 C C . ASN A 1 748 ? 22.125 63.656 15.375 1 86.62 748 ASN A C 1
ATOM 5843 O O . ASN A 1 748 ? 21.438 64.438 16.062 1 86.62 748 ASN A O 1
ATOM 5847 N N . PHE A 1 749 ? 22.797 62.625 15.844 1 84.75 749 PHE A N 1
ATOM 5848 C CA . PHE A 1 749 ? 22.891 62.5 17.297 1 84.75 749 PHE A CA 1
ATOM 5849 C C . PHE A 1 749 ? 24.219 61.875 17.703 1 84.75 749 PHE A C 1
ATOM 5851 O O . PHE A 1 749 ? 24.891 61.281 16.891 1 84.75 749 PHE A O 1
ATOM 5858 N N . THR A 1 750 ? 24.609 62.188 18.969 1 80 750 THR A N 1
ATOM 5859 C CA . THR A 1 750 ? 25.797 61.594 19.562 1 80 750 THR A CA 1
ATOM 5860 C C . THR A 1 750 ? 25.453 60.219 20.203 1 80 750 THR A C 1
ATOM 5862 O O . THR A 1 750 ? 24.5 60.125 20.984 1 80 750 THR A O 1
ATOM 5865 N N . ALA A 1 751 ? 25.953 59.188 19.719 1 75 751 ALA A N 1
ATOM 5866 C CA . ALA A 1 751 ? 25.578 57.844 20.156 1 75 751 ALA A CA 1
ATOM 5867 C C . ALA A 1 751 ? 26.594 57.312 21.156 1 75 751 ALA A C 1
ATOM 5869 O O . ALA A 1 751 ? 27.797 57.531 21.016 1 75 751 ALA A O 1
ATOM 5870 N N . ASP A 1 752 ? 26.078 56.844 22.266 1 67.19 752 ASP A N 1
ATOM 5871 C CA . ASP A 1 752 ? 26.891 56.031 23.172 1 67.19 752 ASP A CA 1
ATOM 5872 C C . ASP A 1 752 ? 27 54.594 22.672 1 67.19 752 ASP A C 1
ATOM 5874 O O . ASP A 1 752 ? 25.984 53.906 22.484 1 67.19 752 ASP A O 1
ATOM 5878 N N . LYS A 1 753 ? 28.047 54.094 22.234 1 62.31 753 LYS A N 1
ATOM 5879 C CA . LYS A 1 753 ? 28.328 52.781 21.625 1 62.31 753 LYS A CA 1
ATOM 5880 C C . LYS A 1 753 ? 27.828 51.656 22.516 1 62.31 753 LYS A C 1
ATOM 5882 O O . LYS A 1 753 ? 27.312 50.656 22.016 1 62.31 753 LYS A O 1
ATOM 5887 N N . GLU A 1 754 ? 27.906 51.844 23.75 1 60.25 754 GLU A N 1
ATOM 5888 C CA . GLU A 1 754 ? 27.516 50.75 24.641 1 60.25 754 GLU A CA 1
ATOM 5889 C C . GLU A 1 754 ? 26 50.531 24.609 1 60.25 754 GLU A C 1
ATOM 5891 O O . GLU A 1 754 ? 25.531 49.406 24.688 1 60.25 754 GLU A O 1
ATOM 5896 N N . ARG A 1 755 ? 25.281 51.562 24.453 1 58.53 755 ARG A N 1
ATOM 5897 C CA . ARG A 1 755 ? 23.828 51.469 24.516 1 58.53 755 ARG A CA 1
ATOM 5898 C C . ARG A 1 755 ? 23.25 51.031 23.156 1 58.53 755 ARG A C 1
ATOM 5900 O O . ARG A 1 755 ? 22.203 50.375 23.109 1 58.53 755 ARG A O 1
ATOM 5907 N N . MET A 1 756 ? 23.953 51.438 22.188 1 57.5 756 MET A N 1
ATOM 5908 C CA . MET A 1 756 ? 23.516 51.094 20.844 1 57.5 756 MET A CA 1
ATOM 5909 C C . MET A 1 756 ? 23.516 49.594 20.656 1 57.5 756 MET A C 1
ATOM 5911 O O . MET A 1 756 ? 22.656 49.031 19.969 1 57.5 756 MET A O 1
ATOM 5915 N N . ASP A 1 757 ? 24.484 48.875 21.281 1 54.91 757 ASP A N 1
ATOM 5916 C CA . ASP A 1 757 ? 24.609 47.438 21.109 1 54.91 757 ASP A CA 1
ATOM 5917 C C . ASP A 1 757 ? 23.469 46.688 21.797 1 54.91 757 ASP A C 1
ATOM 5919 O O . ASP A 1 757 ? 23.047 45.625 21.344 1 54.91 757 ASP A O 1
ATOM 5923 N N . LYS A 1 758 ? 23.016 47.219 22.875 1 49.47 758 LYS A N 1
ATOM 5924 C CA . LYS A 1 758 ? 22.062 46.469 23.688 1 49.47 758 LYS A CA 1
ATOM 5925 C C . LYS A 1 758 ? 20.641 46.594 23.125 1 49.47 758 LYS A C 1
ATOM 5927 O O . LYS A 1 758 ? 19.812 45.719 23.297 1 49.47 758 LYS A O 1
ATOM 5932 N N . LEU A 1 759 ? 20.422 47.781 22.594 1 47.03 759 LEU A N 1
ATOM 5933 C CA . LEU A 1 759 ?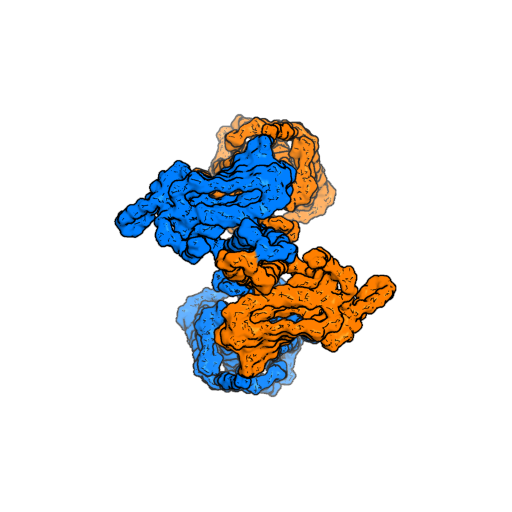 19.031 48.062 22.297 1 47.03 759 LEU A CA 1
ATOM 5934 C C . LEU A 1 759 ? 18.641 47.562 20.922 1 47.03 759 LEU A C 1
ATOM 5936 O O . LEU A 1 759 ? 19.469 47.562 20 1 47.03 759 LEU A O 1
ATOM 5940 N N . SER A 1 760 ? 17.703 46.812 20.859 1 49.88 760 SER A N 1
ATOM 5941 C CA . SER A 1 760 ? 16.984 46.281 19.703 1 49.88 760 SER A CA 1
ATOM 5942 C C . SER A 1 760 ? 16.766 47.344 18.641 1 49.88 760 SER A C 1
ATOM 5944 O O . SER A 1 760 ? 15.664 47.906 18.516 1 49.88 760 SER A O 1
ATOM 5946 N N . MET A 1 761 ? 17.688 48.188 18.297 1 57.12 761 MET A N 1
ATOM 5947 C CA . MET A 1 761 ? 17.656 49.188 17.234 1 57.12 761 MET A CA 1
ATOM 5948 C C . MET A 1 761 ? 17.141 48.594 15.93 1 57.12 761 MET A C 1
ATOM 5950 O O . MET A 1 761 ? 16.5 49.312 15.148 1 57.12 761 MET A O 1
ATOM 5954 N N . ASP A 1 762 ? 17.25 47.375 15.867 1 61.62 762 ASP A N 1
ATOM 5955 C CA . ASP A 1 762 ? 17 46.719 14.586 1 61.62 762 ASP A CA 1
ATOM 5956 C C . ASP A 1 762 ? 15.516 46.75 14.227 1 61.62 762 ASP A C 1
ATOM 5958 O O . ASP A 1 762 ? 15.156 46.969 13.062 1 61.62 762 ASP A O 1
ATOM 5962 N N . GLN A 1 763 ? 14.852 46.719 15.188 1 58.69 763 GLN A N 1
ATOM 5963 C CA . GLN A 1 763 ? 13.422 46.656 14.891 1 58.69 763 GLN A CA 1
ATOM 5964 C C . GLN A 1 763 ? 12.891 48 14.453 1 58.69 763 GLN A C 1
ATOM 5966 O O . GLN A 1 763 ? 12.125 48.094 13.492 1 58.69 763 GLN A O 1
ATOM 5971 N N . ARG A 1 764 ? 13.352 49.125 15.125 1 62.59 764 ARG A N 1
ATOM 5972 C CA . ARG A 1 764 ? 12.898 50.469 14.781 1 62.59 764 ARG A CA 1
ATOM 5973 C C . ARG A 1 764 ? 13.414 50.875 13.406 1 62.59 764 ARG A C 1
ATOM 5975 O O . ARG A 1 764 ? 12.688 51.5 12.633 1 62.59 764 ARG A O 1
ATOM 5982 N N . ILE A 1 765 ? 14.562 50.438 13.281 1 74.12 765 ILE A N 1
ATOM 5983 C CA . ILE A 1 765 ? 15.164 50.75 11.992 1 74.12 765 ILE A CA 1
ATOM 5984 C C . ILE A 1 765 ? 14.438 50 10.883 1 74.12 765 ILE A C 1
ATOM 5986 O O . ILE A 1 765 ? 14.188 50.531 9.805 1 74.12 765 ILE A O 1
ATOM 5990 N N . SER A 1 766 ? 14.039 48.719 11.203 1 71.5 766 SER A N 1
ATOM 5991 C CA . SER A 1 766 ? 13.344 47.906 10.211 1 71.5 766 SER A CA 1
ATOM 5992 C C . SER A 1 766 ? 11.969 48.5 9.883 1 71.5 766 SER A C 1
ATOM 5994 O O . SER A 1 766 ? 11.57 48.562 8.719 1 71.5 766 SER A O 1
ATOM 5996 N N . ILE A 1 767 ? 11.305 49.031 10.781 1 65.56 767 ILE A N 1
ATOM 5997 C CA . ILE A 1 767 ? 9.992 49.625 10.578 1 65.56 767 ILE A CA 1
ATOM 5998 C C . ILE A 1 767 ? 10.133 50.906 9.742 1 65.56 767 ILE A C 1
ATOM 6000 O O . ILE A 1 767 ? 9.352 51.125 8.812 1 65.56 767 ILE A O 1
ATOM 6004 N N . THR A 1 768 ? 11.086 51.719 10.141 1 75.94 768 THR A N 1
ATOM 6005 C CA . THR A 1 768 ? 11.312 52.969 9.398 1 75.94 768 THR A CA 1
ATOM 6006 C C . THR A 1 768 ? 11.688 52.656 7.949 1 75.94 768 THR A C 1
ATOM 6008 O O . THR A 1 768 ? 11.18 53.312 7.027 1 75.94 768 THR A O 1
ATOM 6011 N N . LYS A 1 769 ? 12.461 51.688 7.852 1 78.94 769 LYS A N 1
ATOM 6012 C CA . LYS A 1 769 ? 12.844 51.281 6.5 1 78.94 769 LYS A CA 1
ATOM 6013 C C . LYS A 1 769 ? 11.633 50.844 5.691 1 78.94 769 LYS A C 1
ATOM 6015 O O . LYS A 1 769 ? 11.516 51.156 4.508 1 78.94 769 LYS A O 1
ATOM 6020 N N . HIS A 1 770 ? 10.773 50.094 6.305 1 72.94 770 HIS A N 1
ATOM 6021 C CA . HIS A 1 770 ? 9.562 49.625 5.641 1 72.94 770 HIS A CA 1
ATOM 6022 C C . HIS A 1 770 ? 8.656 50.781 5.25 1 72.94 770 HIS A C 1
ATOM 6024 O O . HIS A 1 770 ? 8.125 50.812 4.141 1 72.94 770 HIS A O 1
ATOM 6030 N N . LEU A 1 771 ? 8.523 51.781 6.102 1 74.31 771 LEU A N 1
ATOM 6031 C CA . LEU A 1 771 ? 7.672 52.938 5.836 1 74.31 771 LEU A CA 1
ATOM 6032 C C . LEU A 1 771 ? 8.266 53.781 4.723 1 74.31 771 LEU A C 1
ATOM 6034 O O . LEU A 1 771 ? 7.535 54.281 3.854 1 74.31 771 LEU A O 1
ATOM 6038 N N . VAL A 1 772 ? 9.523 53.969 4.766 1 83.25 772 VAL A N 1
ATOM 6039 C CA . VAL A 1 772 ? 10.211 54.781 3.762 1 83.25 772 VAL A CA 1
ATOM 6040 C C . VAL A 1 772 ? 10.102 54.125 2.393 1 83.25 772 VAL A C 1
ATOM 6042 O O . VAL A 1 772 ? 9.883 54.781 1.383 1 83.25 772 VAL A O 1
ATOM 6045 N N . SER A 1 773 ? 10.156 52.781 2.439 1 82 773 SER A N 1
ATOM 6046 C CA . SER A 1 773 ? 10.023 52.062 1.189 1 82 773 SER A CA 1
ATOM 6047 C C . SER A 1 773 ? 8.609 52.156 0.629 1 82 773 SER A C 1
ATOM 6049 O O . SER A 1 773 ? 8.422 52.219 -0.587 1 82 773 SER A O 1
ATOM 6051 N N . LEU A 1 774 ? 7.652 52.125 1.465 1 75.69 774 LEU A N 1
ATOM 6052 C CA . LEU A 1 774 ? 6.266 52.281 1.044 1 75.69 774 LEU A CA 1
ATOM 6053 C C . LEU A 1 774 ? 6.043 53.656 0.402 1 75.69 774 LEU A C 1
ATOM 6055 O O . LEU A 1 774 ? 5.215 53.781 -0.5 1 75.69 774 LEU A O 1
ATOM 6059 N N . MET A 1 775 ? 6.785 54.688 0.786 1 77.81 775 MET A N 1
ATOM 6060 C CA . MET A 1 775 ? 6.676 56.031 0.251 1 77.81 775 MET A CA 1
ATOM 6061 C C . MET A 1 775 ? 7.668 56.25 -0.885 1 77.81 775 MET A C 1
ATOM 6063 O O . MET A 1 775 ? 7.871 57.375 -1.329 1 77.81 775 MET A O 1
ATOM 6067 N N . GLU A 1 776 ? 8.305 55.156 -1.295 1 80 776 GLU A N 1
ATOM 6068 C CA . GLU A 1 776 ? 9.266 55.156 -2.391 1 80 776 GLU A CA 1
ATOM 6069 C C . GLU A 1 776 ? 10.461 56.062 -2.082 1 80 776 GLU A C 1
ATOM 6071 O O . GLU A 1 776 ? 10.945 56.781 -2.957 1 80 776 GLU A O 1
ATOM 6076 N N . GLY A 1 777 ? 10.844 56.188 -0.79 1 85.88 777 GLY A N 1
ATOM 6077 C CA . GLY A 1 777 ? 12 56.969 -0.376 1 85.88 777 GLY A CA 1
ATOM 6078 C C . GLY A 1 777 ? 13.219 56.094 -0.084 1 85.88 777 GLY A C 1
ATOM 6079 O O . GLY A 1 777 ? 13.234 54.906 -0.379 1 85.88 777 GLY A O 1
ATOM 6080 N N . THR A 1 778 ? 14.352 56.75 0.23 1 88.44 778 THR A N 1
ATOM 6081 C CA . THR A 1 778 ? 15.578 56.062 0.594 1 88.44 778 THR A CA 1
ATOM 6082 C C . THR A 1 778 ? 15.992 56.406 2.021 1 88.44 778 THR A C 1
ATOM 6084 O O . THR A 1 778 ? 15.797 57.531 2.475 1 88.44 778 THR A O 1
ATOM 6087 N N . PHE A 1 779 ? 16.438 55.406 2.787 1 87.31 779 PHE A N 1
ATOM 6088 C CA . PHE A 1 779 ? 16.891 55.562 4.164 1 87.31 779 PHE A CA 1
ATOM 6089 C C . PHE A 1 779 ? 18.359 55.156 4.285 1 87.31 779 PHE A C 1
ATOM 6091 O O . PHE A 1 779 ? 18.766 54.094 3.822 1 87.31 779 PHE A O 1
ATOM 6098 N N . ASN A 1 780 ? 19.234 56.062 4.758 1 87.81 780 ASN A N 1
ATOM 6099 C CA . ASN A 1 780 ? 20.656 55.844 4.938 1 87.81 780 ASN A CA 1
ATOM 6100 C C . ASN A 1 780 ? 21.109 56.156 6.359 1 87.81 780 ASN A C 1
ATOM 6102 O O . ASN A 1 780 ? 20.609 57.094 6.977 1 87.81 780 ASN A O 1
ATOM 6106 N N . ILE A 1 781 ? 22 55.281 6.961 1 84.19 781 ILE A N 1
ATOM 6107 C CA . ILE A 1 781 ? 22.578 55.531 8.273 1 84.19 781 ILE A CA 1
ATOM 6108 C C . ILE A 1 781 ? 24.094 55.625 8.156 1 84.19 781 ILE A C 1
ATOM 6110 O O . ILE A 1 781 ? 24.734 54.719 7.57 1 84.19 781 ILE A O 1
ATOM 6114 N N . GLU A 1 782 ? 24.734 56.75 8.461 1 81.19 782 GLU A N 1
ATOM 6115 C CA . GLU A 1 782 ? 26.172 56.938 8.469 1 81.19 782 GLU A CA 1
ATOM 6116 C C . GLU A 1 782 ? 26.688 57.188 9.883 1 81.19 782 GLU A C 1
ATOM 6118 O O . GLU A 1 782 ? 26.156 58.062 10.594 1 81.19 782 GLU A O 1
ATOM 6123 N N . SER A 1 783 ? 27.469 56.344 10.477 1 76.94 783 SER A N 1
ATOM 6124 C CA . SER A 1 783 ? 28.031 56.531 11.805 1 76.94 783 SER A CA 1
ATOM 6125 C C . SER A 1 783 ? 29.516 56.906 11.719 1 76.94 783 SER A C 1
ATOM 6127 O O . SER A 1 783 ? 30.266 56.312 10.945 1 76.94 783 SER A O 1
ATOM 6129 N N . SER A 1 784 ? 30.016 58.156 12.172 1 69.88 784 SER A N 1
ATOM 6130 C CA . SER A 1 784 ? 31.406 58.562 12.219 1 69.88 784 SER A CA 1
ATOM 6131 C C . SER A 1 784 ? 32.094 58.094 13.492 1 69.88 784 SER A C 1
ATOM 6133 O O . SER A 1 784 ? 31.422 57.812 14.484 1 69.88 784 SER A O 1
ATOM 6135 N N . PRO A 1 785 ? 33.5 57.969 13.547 1 60.84 785 PRO A N 1
ATOM 6136 C CA . PRO A 1 785 ? 34.25 57.531 14.727 1 60.84 785 PRO A CA 1
ATOM 6137 C C . PRO A 1 785 ? 34.031 58.469 15.922 1 60.84 785 PRO A C 1
ATOM 6139 O O . PRO A 1 785 ? 34.188 58.031 17.078 1 60.84 785 PRO A O 1
ATOM 6142 N N . ALA A 1 786 ? 33.812 59.719 15.789 1 59.56 786 ALA A N 1
ATOM 6143 C CA . ALA A 1 786 ? 33.688 60.688 16.875 1 59.56 786 ALA A CA 1
ATOM 6144 C C . ALA A 1 786 ? 32.312 60.594 17.531 1 59.56 786 ALA A C 1
ATOM 6146 O O . ALA A 1 786 ? 31.812 61.562 18.078 1 59.56 786 ALA A O 1
ATOM 6147 N N . ALA A 1 787 ? 31.641 59.562 17.5 1 64.75 787 ALA A N 1
ATOM 6148 C CA . ALA A 1 787 ? 30.453 59.156 18.266 1 64.75 787 ALA A CA 1
ATOM 6149 C C . ALA A 1 787 ? 29.203 59.875 17.734 1 64.75 787 ALA A C 1
ATOM 6151 O O . ALA A 1 787 ? 28.219 60 18.438 1 64.75 787 ALA A O 1
ATOM 6152 N N . GLN A 1 788 ? 29.375 60.375 16.422 1 77.69 788 GLN A N 1
ATOM 6153 C CA . GLN A 1 788 ? 28.188 61 15.844 1 77.69 788 GLN A CA 1
ATOM 6154 C C . GLN A 1 788 ? 27.531 60.062 14.805 1 77.69 788 GLN A C 1
ATOM 6156 O O . GLN A 1 788 ? 28.219 59.5 13.953 1 77.69 788 GLN A O 1
ATOM 6161 N N . THR A 1 789 ? 26.281 59.812 14.914 1 84.94 789 THR A N 1
ATOM 6162 C CA . THR A 1 789 ? 25.5 59.031 13.977 1 84.94 789 THR A CA 1
ATOM 6163 C C . THR A 1 789 ? 24.484 59.875 13.234 1 84.94 789 THR A C 1
ATOM 6165 O O . THR A 1 789 ? 23.844 60.75 13.836 1 84.94 789 THR A O 1
ATOM 6168 N N . GLU A 1 790 ? 24.547 59.812 11.859 1 88.12 790 GLU A N 1
ATOM 6169 C CA . GLU A 1 790 ? 23.594 60.531 11.023 1 88.12 790 GLU A CA 1
ATOM 6170 C C . GLU A 1 790 ? 22.656 59.594 10.289 1 88.12 790 GLU A C 1
ATOM 6172 O O . GLU A 1 790 ? 23.109 58.656 9.625 1 88.12 790 GLU A O 1
ATOM 6177 N N . MET A 1 791 ? 21.391 59.781 10.562 1 87.5 791 MET A N 1
ATOM 6178 C CA . MET A 1 791 ? 20.344 59.094 9.812 1 87.5 791 MET A CA 1
ATOM 6179 C C . MET A 1 791 ? 19.672 60 8.82 1 87.5 791 MET A C 1
ATOM 6181 O O . MET A 1 791 ? 19.234 61.125 9.18 1 87.5 791 MET A O 1
ATOM 6185 N N . SER A 1 792 ? 19.594 59.594 7.555 1 89.56 792 SER A N 1
ATOM 6186 C CA . SER A 1 792 ? 19.031 60.469 6.531 1 89.56 792 SER A CA 1
ATOM 6187 C C . SER A 1 792 ? 17.938 59.75 5.742 1 89.56 792 SER A C 1
ATOM 6189 O O . SER A 1 792 ? 18.078 58.562 5.41 1 89.56 792 SER A O 1
ATOM 6191 N N . ILE A 1 793 ? 16.766 60.406 5.562 1 89.94 793 ILE A N 1
ATOM 6192 C CA . ILE A 1 793 ? 15.656 59.938 4.746 1 89.94 793 ILE A CA 1
ATOM 6193 C C . ILE A 1 793 ? 15.438 60.875 3.572 1 89.94 793 ILE A C 1
ATOM 6195 O O . ILE A 1 793 ? 15.391 62.094 3.75 1 89.94 793 ILE A O 1
ATOM 6199 N N . GLN A 1 794 ? 15.352 60.375 2.381 1 89.44 794 GLN A N 1
ATOM 6200 C CA . GLN A 1 794 ? 15.023 61.125 1.189 1 89.44 794 GLN A CA 1
ATOM 6201 C C . GLN A 1 794 ? 13.648 60.75 0.649 1 89.44 794 GLN A C 1
ATOM 6203 O O . GLN A 1 794 ? 13.383 59.562 0.395 1 89.44 794 GLN A O 1
ATOM 6208 N N . LEU A 1 795 ? 12.789 61.719 0.59 1 86.75 795 LEU A N 1
ATOM 6209 C CA . LEU A 1 795 ? 11.43 61.5 0.096 1 86.75 795 LEU A CA 1
ATOM 6210 C C . LEU A 1 795 ? 11.086 62.5 -1.003 1 86.75 795 LEU A C 1
ATOM 6212 O O . LEU A 1 795 ? 11.484 63.656 -0.935 1 86.75 795 LEU A O 1
ATOM 6216 N N . THR A 1 796 ? 10.398 62.031 -2.012 1 85.75 796 THR A N 1
ATOM 6217 C CA . THR A 1 796 ? 9.805 62.875 -3.033 1 85.75 796 THR A CA 1
ATOM 6218 C C . THR A 1 796 ? 8.297 63 -2.838 1 85.75 796 THR A C 1
ATOM 6220 O O . THR A 1 796 ? 7.578 62 -2.914 1 85.75 796 THR A O 1
ATOM 6223 N N . LEU A 1 797 ? 7.867 64.188 -2.48 1 85.25 797 LEU A N 1
ATOM 6224 C CA . LEU A 1 797 ? 6.453 64.375 -2.184 1 85.25 797 LEU A CA 1
ATOM 6225 C C . LEU A 1 797 ? 5.828 65.375 -3.154 1 85.25 797 LEU A C 1
ATOM 6227 O O . LEU A 1 797 ? 6.5 66.312 -3.611 1 85.25 797 LEU A O 1
ATOM 6231 N N . ASN A 1 798 ? 4.551 65.125 -3.453 1 85.12 798 ASN A N 1
ATOM 6232 C CA . ASN A 1 798 ? 3.795 66.062 -4.289 1 85.12 798 ASN A CA 1
ATOM 6233 C C . ASN A 1 798 ? 3.438 67.375 -3.531 1 85.12 798 ASN A C 1
ATOM 6235 O O . ASN A 1 798 ? 3.051 67.312 -2.361 1 85.12 798 ASN A O 1
ATOM 6239 N N . LEU A 1 799 ? 3.639 68.438 -4.223 1 84.62 799 LEU A N 1
ATOM 6240 C CA . LEU A 1 799 ? 3.332 69.688 -3.596 1 84.62 799 LEU A CA 1
ATOM 6241 C C . LEU A 1 799 ? 1.827 69.938 -3.586 1 84.62 799 LEU A C 1
ATOM 6243 O O . LEU A 1 799 ? 1.126 69.625 -4.535 1 84.62 799 LEU A O 1
ATOM 6247 N N . ALA A 1 800 ? 1.378 70.438 -2.457 1 81.44 800 ALA A N 1
ATOM 6248 C CA . ALA A 1 800 ? -0.027 70.812 -2.307 1 81.44 800 ALA A CA 1
ATOM 6249 C C . ALA A 1 800 ? -0.178 72.312 -2.131 1 81.44 800 ALA A C 1
ATOM 6251 O O . ALA A 1 800 ? 0.79 73 -1.812 1 81.44 800 ALA A O 1
ATOM 6252 N N . LYS A 1 801 ? -1.383 72.812 -2.467 1 76.56 801 LYS A N 1
ATOM 6253 C CA . LYS A 1 801 ? -1.703 74.188 -2.219 1 76.56 801 LYS A CA 1
ATOM 6254 C C . LYS A 1 801 ? -2.029 74.438 -0.746 1 76.56 801 LYS A C 1
ATOM 6256 O O . LYS A 1 801 ? -2.531 73.562 -0.065 1 76.56 801 LYS A O 1
ATOM 6261 N N . GLN A 1 802 ? -1.599 75.5 -0.258 1 74.06 802 GLN A N 1
ATOM 6262 C CA . GLN A 1 802 ? -1.867 75.875 1.127 1 74.06 802 GLN A CA 1
ATOM 6263 C C . GLN A 1 802 ? -3.359 75.75 1.44 1 74.06 802 GLN A C 1
ATOM 6265 O O . GLN A 1 802 ? -3.744 75.438 2.553 1 74.06 802 GLN A O 1
ATOM 6270 N N . SER A 1 803 ? -4.176 76.062 0.503 1 65.31 803 SER A N 1
ATOM 6271 C CA . SER A 1 803 ? -5.621 76.062 0.705 1 65.31 803 SER A CA 1
ATOM 6272 C C . SER A 1 803 ? -6.16 74.688 0.891 1 65.31 803 SER A C 1
ATOM 6274 O O . SER A 1 803 ? -7.238 74.5 1.459 1 65.31 803 SER A O 1
ATOM 6276 N N . ALA A 1 804 ? -5.445 73.75 0.532 1 64.25 804 ALA A N 1
ATOM 6277 C CA . ALA A 1 804 ? -5.918 72.375 0.604 1 64.25 804 ALA A CA 1
ATOM 6278 C C . ALA A 1 804 ? -5.652 71.75 1.981 1 64.25 804 ALA A C 1
ATOM 6280 O O . ALA A 1 804 ? -6.23 70.688 2.34 1 64.25 804 ALA A O 1
ATOM 6281 N N . VAL A 1 805 ? -4.797 72.25 2.482 1 61.19 805 VAL A N 1
ATOM 6282 C CA . VAL A 1 805 ? -4.484 71.75 3.816 1 61.19 805 VAL A CA 1
ATOM 6283 C C . VAL A 1 805 ? -5.547 72.188 4.809 1 61.19 805 VAL A C 1
ATOM 6285 O O . VAL A 1 805 ? -5.844 73.438 4.891 1 61.19 805 VAL A O 1
ATOM 6288 N N . SER A 1 806 ? -6.602 71.562 5.023 1 50.62 806 SER A N 1
ATOM 6289 C CA . SER A 1 806 ? -7.613 71.875 6.016 1 50.62 806 SER A CA 1
ATOM 6290 C C . SER A 1 806 ? -6.977 72.25 7.359 1 50.62 806 SER A C 1
ATOM 6292 O O . SER A 1 806 ? -6.312 71.375 7.965 1 50.62 806 SER A O 1
ATOM 6294 N N . TYR A 1 807 ? -6.484 73.438 7.41 1 40.69 807 TYR A N 1
ATOM 6295 C CA . TYR A 1 807 ? -6.176 73.875 8.781 1 40.69 807 TYR A CA 1
ATOM 6296 C C . TYR A 1 807 ? -7.418 73.812 9.656 1 40.69 807 TYR A C 1
ATOM 6298 O O . TYR A 1 807 ? -8.461 74.375 9.312 1 40.69 807 TYR A O 1
ATOM 6306 N N . THR A 1 808 ? -8.008 73 10.102 1 35.34 808 THR A N 1
ATOM 6307 C CA . THR A 1 808 ? -8.875 73.375 11.219 1 35.34 808 THR A CA 1
ATOM 6308 C C . THR A 1 808 ? -8.359 74.625 11.906 1 35.34 808 THR A C 1
ATOM 6310 O O . THR A 1 808 ? -7.207 74.688 12.336 1 35.34 808 THR A O 1
ATOM 6313 N N . LYS A 1 809 ? -8.945 75.812 11.562 1 35.31 809 LYS A N 1
ATOM 6314 C CA . LYS A 1 809 ? -8.898 77.125 12.18 1 35.31 809 LYS A CA 1
ATOM 6315 C C . LYS A 1 809 ? -8.578 77 13.664 1 35.31 809 LYS A C 1
ATOM 6317 O O . LYS A 1 809 ? -9.477 76.812 14.492 1 35.31 809 LYS A O 1
ATOM 6322 N N . TYR A 1 810 ? -7.727 76.375 14.156 1 30.59 810 TYR A N 1
ATOM 6323 C CA . TYR A 1 810 ? -7.297 76.875 15.469 1 30.59 810 TYR A CA 1
ATOM 6324 C C . TYR A 1 810 ? -6.852 78.375 15.391 1 30.59 810 TYR A C 1
ATOM 6326 O O . TYR A 1 810 ? -5.762 78.625 14.898 1 30.59 810 TYR A O 1
ATOM 6334 N N . GLU A 1 811 ? -7.652 79.312 14.758 1 28.23 811 GLU A N 1
ATOM 6335 C CA . GLU A 1 811 ? -7.605 80.75 14.68 1 28.23 811 GLU A CA 1
ATOM 6336 C C . GLU A 1 811 ? -6.758 81.312 15.805 1 28.23 811 GLU A C 1
ATOM 6338 O O . GLU A 1 811 ? -6.637 80.75 16.875 1 28.23 811 GLU A O 1
ATOM 6343 N N . SER A 1 812 ? -6.086 82.625 15.508 1 26.83 812 SER A N 1
ATOM 6344 C CA . SER A 1 812 ? -5.387 83.75 16.062 1 26.83 812 SER A CA 1
ATOM 6345 C C . SER A 1 812 ? -6.117 84.312 17.281 1 26.83 812 SER A C 1
ATOM 6347 O O . SER A 1 812 ? -7.109 85.062 17.141 1 26.83 812 SER A O 1
ATOM 6349 N N . MET A 1 813 ? -6.797 83.75 18.062 1 24.08 813 MET A N 1
ATOM 6350 C CA . MET A 1 813 ? -7.07 84.562 19.234 1 24.08 813 MET A CA 1
ATOM 6351 C C . MET A 1 813 ? -5.773 85 19.891 1 24.08 813 MET A C 1
ATOM 6353 O O . MET A 1 813 ? -5.328 84.438 20.875 1 24.08 813 MET A O 1
ATOM 6357 N N . ALA A 1 814 ? -4.758 85.312 18.984 1 23.98 814 ALA A N 1
ATOM 6358 C CA . ALA A 1 814 ? -4.086 86.5 19.359 1 23.98 814 ALA A CA 1
ATOM 6359 C C . ALA A 1 814 ? -4.781 87.75 18.734 1 23.98 814 ALA A C 1
ATOM 6361 O O . ALA A 1 814 ? -5.199 87.688 17.562 1 23.98 814 ALA A O 1
ATOM 6362 N N . MET B 1 1 ? 39.594 35.125 4.426 1 23.2 1 MET B N 1
ATOM 6363 C CA . MET B 1 1 ? 40.812 34.438 4.016 1 23.2 1 MET B CA 1
ATOM 6364 C C . MET B 1 1 ? 40.812 33 4.523 1 23.2 1 MET B C 1
ATOM 6366 O O . MET B 1 1 ? 41.312 32.719 5.613 1 23.2 1 MET B O 1
ATOM 6370 N N . ASN B 1 2 ? 39.656 32.312 4.574 1 26.22 2 ASN B N 1
ATOM 6371 C CA . ASN B 1 2 ? 39.469 30.922 4.965 1 26.22 2 ASN B CA 1
ATOM 6372 C C . ASN B 1 2 ? 40.469 30 4.285 1 26.22 2 ASN B C 1
ATOM 6374 O O . ASN B 1 2 ? 40.531 29.938 3.055 1 26.22 2 ASN B O 1
ATOM 6378 N N . THR B 1 3 ? 41.625 29.938 4.938 1 30.58 3 THR B N 1
ATOM 6379 C CA . THR B 1 3 ? 42.688 29 4.543 1 30.58 3 THR B CA 1
ATOM 6380 C C . THR B 1 3 ? 42.094 27.656 4.141 1 30.58 3 THR B C 1
ATOM 6382 O O . THR B 1 3 ? 41.219 27.109 4.844 1 30.58 3 THR B O 1
ATOM 6385 N N . PRO B 1 4 ? 42.125 27.344 2.855 1 35.53 4 PRO B N 1
ATOM 6386 C CA . PRO B 1 4 ? 41.719 26 2.443 1 35.53 4 PRO B CA 1
ATOM 6387 C C . PRO B 1 4 ? 42.219 24.922 3.396 1 35.53 4 PRO B C 1
ATOM 6389 O O . PRO B 1 4 ? 43.375 24.906 3.77 1 35.53 4 PRO B O 1
ATOM 6392 N N . GLN B 1 5 ? 41.5 24.688 4.527 1 34.34 5 GLN B N 1
ATOM 6393 C CA . GLN B 1 5 ? 41.875 23.578 5.402 1 34.34 5 GLN B CA 1
ATOM 6394 C C . GLN B 1 5 ? 42.562 22.469 4.621 1 34.34 5 GLN B C 1
ATOM 6396 O O . GLN B 1 5 ? 42.125 22.094 3.537 1 34.34 5 GLN B O 1
ATOM 6401 N N . GLU B 1 6 ? 43.875 22.422 4.766 1 35.72 6 GLU B N 1
ATOM 6402 C CA . GLU B 1 6 ? 44.688 21.281 4.367 1 35.72 6 GLU B CA 1
ATOM 6403 C C . GLU B 1 6 ? 43.938 19.969 4.578 1 35.72 6 GLU B C 1
ATOM 6405 O O . GLU B 1 6 ? 43.844 19.484 5.703 1 35.72 6 GLU B O 1
ATOM 6410 N N . THR B 1 7 ? 42.719 19.812 4.188 1 37.69 7 THR B N 1
ATOM 6411 C CA . THR B 1 7 ? 42.125 18.484 4.234 1 37.69 7 THR B CA 1
ATOM 6412 C C . THR B 1 7 ? 43.188 17.406 3.99 1 37.69 7 THR B C 1
ATOM 6414 O O . THR B 1 7 ? 43.969 17.484 3.031 1 37.69 7 THR B O 1
ATOM 6417 N N . ASN B 1 8 ? 43.844 16.922 5.168 1 38.91 8 ASN B N 1
ATOM 6418 C CA . ASN B 1 8 ? 44.656 15.719 5.219 1 38.91 8 ASN B CA 1
ATOM 6419 C C . ASN B 1 8 ? 44.406 14.812 4.023 1 38.91 8 ASN B C 1
ATOM 6421 O O . ASN B 1 8 ? 43.344 14.172 3.943 1 38.91 8 ASN B O 1
ATOM 6425 N N . LYS B 1 9 ? 44.781 15.125 2.82 1 43.03 9 LYS B N 1
ATOM 6426 C CA . LYS B 1 9 ? 44.719 14.586 1.465 1 43.03 9 LYS B CA 1
ATOM 6427 C C . LYS B 1 9 ? 45.25 13.164 1.412 1 43.03 9 LYS B C 1
ATOM 6429 O O . LYS B 1 9 ? 46.469 12.961 1.505 1 43.03 9 LYS B O 1
ATOM 6434 N N . GLY B 1 10 ? 44.688 12.133 1.98 1 52.06 10 GLY B N 1
ATOM 6435 C CA . GLY B 1 10 ? 44.969 10.719 1.761 1 52.06 10 GLY B CA 1
ATOM 6436 C C . GLY B 1 10 ? 45.5 10.43 0.374 1 52.06 10 GLY B C 1
ATOM 6437 O O . GLY B 1 10 ? 45.594 11.328 -0.461 1 52.06 10 GLY B O 1
ATOM 6438 N N . HIS B 1 11 ? 46.188 9.18 0.189 1 60.25 11 HIS B N 1
ATOM 6439 C CA . HIS B 1 11 ? 46.812 8.75 -1.057 1 60.25 11 HIS B CA 1
ATOM 6440 C C . HIS B 1 11 ? 45.875 8.922 -2.238 1 60.25 11 HIS B C 1
ATOM 6442 O O . HIS B 1 11 ? 44.75 8.391 -2.223 1 60.25 11 HIS B O 1
ATOM 6448 N N . LEU B 1 12 ? 46.125 9.961 -3.018 1 69.31 12 LEU B N 1
ATOM 6449 C CA . LEU B 1 12 ? 45.375 10.305 -4.215 1 69.31 12 LEU B CA 1
ATOM 6450 C C . LEU B 1 12 ? 45.531 9.227 -5.281 1 69.31 12 LEU B C 1
ATOM 6452 O O . LEU B 1 12 ? 46.594 8.641 -5.43 1 69.31 12 LEU B O 1
ATOM 6456 N N . LEU B 1 13 ? 44.438 8.805 -5.875 1 81.12 13 LEU B N 1
ATOM 6457 C CA . LEU B 1 13 ? 44.406 7.762 -6.895 1 81.12 13 LEU B CA 1
ATOM 6458 C C . LEU B 1 13 ? 44.719 8.336 -8.273 1 81.12 13 LEU B C 1
ATOM 6460 O O . LEU B 1 13 ? 44.25 9.422 -8.617 1 81.12 13 LEU B O 1
ATOM 6464 N N . THR B 1 14 ? 45.594 7.637 -8.969 1 85.12 14 THR B N 1
ATOM 6465 C CA . THR B 1 14 ? 45.938 8.008 -10.336 1 85.12 14 THR B CA 1
ATOM 6466 C C . THR B 1 14 ? 44.906 7.465 -11.32 1 85.12 14 THR B C 1
ATOM 6468 O O . THR B 1 14 ? 44 6.703 -10.93 1 85.12 14 THR B O 1
ATOM 6471 N N . LEU B 1 15 ? 45.062 7.852 -12.594 1 87.88 15 LEU B N 1
ATOM 6472 C CA . LEU B 1 15 ? 44.156 7.418 -13.648 1 87.88 15 LEU B CA 1
ATOM 6473 C C . LEU B 1 15 ? 44.188 5.906 -13.812 1 87.88 15 LEU B C 1
ATOM 6475 O O . LEU B 1 15 ? 43.156 5.266 -13.984 1 87.88 15 LEU B O 1
ATOM 6479 N N . LEU B 1 16 ? 45.312 5.352 -13.703 1 89.62 16 LEU B N 1
ATOM 6480 C CA . LEU B 1 16 ? 45.469 3.912 -13.875 1 89.62 16 LEU B CA 1
ATOM 6481 C C . LEU B 1 16 ? 44.875 3.148 -12.688 1 89.62 16 LEU B C 1
ATOM 6483 O O . LEU B 1 16 ? 44.344 2.049 -12.852 1 89.62 16 LEU B O 1
ATOM 6487 N N . ASN B 1 17 ? 45.031 3.756 -11.57 1 88.88 17 ASN B N 1
ATOM 6488 C CA . ASN B 1 17 ? 44.469 3.141 -10.383 1 88.88 17 ASN B CA 1
ATOM 6489 C C . ASN B 1 17 ? 42.938 3.098 -10.461 1 88.88 17 ASN B C 1
ATOM 6491 O O . ASN B 1 17 ? 42.312 2.082 -10.133 1 88.88 17 ASN B O 1
ATOM 6495 N N . VAL B 1 18 ? 42.406 4.176 -10.938 1 88.25 18 VAL B N 1
ATOM 6496 C CA . VAL B 1 18 ? 40.969 4.277 -11.008 1 88.25 18 VAL B CA 1
ATOM 6497 C C . VAL B 1 18 ? 40.438 3.361 -12.117 1 88.25 18 VAL B C 1
ATOM 6499 O O . VAL B 1 18 ? 39.375 2.732 -11.953 1 88.25 18 VAL B O 1
ATOM 6502 N N . TRP B 1 19 ? 41.094 3.275 -13.18 1 91.38 19 TRP B N 1
ATOM 6503 C CA . TRP B 1 19 ? 40.719 2.346 -14.242 1 91.38 19 TRP B CA 1
ATOM 6504 C C . TRP B 1 19 ? 40.75 0.905 -13.742 1 91.38 19 TRP B C 1
ATOM 6506 O O . TRP B 1 19 ? 39.844 0.132 -13.977 1 91.38 19 TRP B O 1
ATOM 6516 N N . GLY B 1 20 ? 41.875 0.565 -13.102 1 90.38 20 GLY B N 1
ATOM 6517 C CA . GLY B 1 20 ? 42 -0.778 -12.562 1 90.38 20 GLY B CA 1
ATOM 6518 C C . GLY B 1 20 ? 40.875 -1.143 -11.594 1 90.38 20 GLY B C 1
ATOM 6519 O O . GLY B 1 20 ? 40.406 -2.281 -11.586 1 90.38 20 GLY B O 1
ATOM 6520 N N . LEU B 1 21 ? 40.531 -0.191 -10.891 1 87.69 21 LEU B N 1
ATOM 6521 C CA . LEU B 1 21 ? 39.469 -0.408 -9.922 1 87.69 21 LEU B CA 1
ATOM 6522 C C . LEU B 1 21 ? 38.125 -0.639 -10.633 1 87.69 21 LEU B C 1
ATOM 6524 O O . LEU B 1 21 ? 37.406 -1.575 -10.297 1 87.69 21 LEU B O 1
ATOM 6528 N N . SER B 1 22 ? 37.812 0.2 -11.555 1 90.44 22 SER B N 1
ATOM 6529 C CA . SER B 1 22 ? 36.562 0.106 -12.266 1 90.44 22 SER B CA 1
ATOM 6530 C C . SER B 1 22 ? 36.5 -1.157 -13.117 1 90.44 22 SER B C 1
ATOM 6532 O O . SER B 1 22 ? 35.469 -1.866 -13.109 1 90.44 22 SER B O 1
ATOM 6534 N N . PHE B 1 23 ? 37.5 -1.432 -13.797 1 93 23 PHE B N 1
ATOM 6535 C CA . PHE B 1 23 ? 37.562 -2.619 -14.641 1 93 23 PHE B CA 1
ATOM 6536 C C . PHE B 1 23 ? 37.5 -3.887 -13.797 1 93 23 PHE B C 1
ATOM 6538 O O . PHE B 1 23 ? 36.781 -4.824 -14.117 1 93 23 PHE B O 1
ATOM 6545 N N . GLY B 1 24 ? 38.219 -3.848 -12.742 1 88.94 24 GLY B N 1
ATOM 6546 C CA . GLY B 1 24 ? 38.25 -4.996 -11.852 1 88.94 24 GLY B CA 1
ATOM 6547 C C . GLY B 1 24 ? 36.906 -5.297 -11.211 1 88.94 24 GLY B C 1
ATOM 6548 O O . GLY B 1 24 ? 36.594 -6.457 -10.938 1 88.94 24 GLY B O 1
ATOM 6549 N N . CYS B 1 25 ? 36.156 -4.371 -10.984 1 88.31 25 CYS B N 1
ATOM 6550 C CA . CYS B 1 25 ? 34.844 -4.559 -10.391 1 88.31 25 CYS B CA 1
ATOM 6551 C C . CYS B 1 25 ? 33.844 -5.102 -11.414 1 88.31 25 CYS B C 1
ATOM 6553 O O . CYS B 1 25 ? 32.875 -5.793 -11.047 1 88.31 25 CYS B O 1
ATOM 6555 N N . ALA B 1 26 ? 34.062 -4.828 -12.641 1 89.88 26 ALA B N 1
ATOM 6556 C CA . ALA B 1 26 ? 33.094 -5.199 -13.688 1 89.88 26 ALA B CA 1
ATOM 6557 C C . ALA B 1 26 ? 33.312 -6.645 -14.133 1 89.88 26 ALA B C 1
ATOM 6559 O O . ALA B 1 26 ? 32.344 -7.391 -14.312 1 89.88 26 ALA B O 1
ATOM 6560 N N . VAL B 1 27 ? 34.562 -7.012 -14.227 1 91.25 27 VAL B N 1
ATOM 6561 C CA . VAL B 1 27 ? 34.844 -8.328 -14.789 1 91.25 27 VAL B CA 1
ATOM 6562 C C . VAL B 1 27 ? 35.125 -9.32 -13.664 1 91.25 27 VAL B C 1
ATOM 6564 O O . VAL B 1 27 ? 35.906 -9.039 -12.758 1 91.25 27 VAL B O 1
ATOM 6567 N N . GLY B 1 28 ? 34.469 -10.453 -13.664 1 85.5 28 GLY B N 1
ATOM 6568 C CA . GLY B 1 28 ? 34.656 -11.492 -12.656 1 85.5 28 GLY B CA 1
ATOM 6569 C C . GLY B 1 28 ? 34.656 -12.891 -13.242 1 85.5 28 GLY B C 1
ATOM 6570 O O . GLY B 1 28 ? 35 -13.102 -14.398 1 85.5 28 GLY B O 1
ATOM 6571 N N . TRP B 1 29 ? 34.25 -13.781 -12.461 1 83.81 29 TRP B N 1
ATOM 6572 C CA . TRP B 1 29 ? 34.25 -15.203 -12.781 1 83.81 29 TRP B CA 1
ATOM 6573 C C . TRP B 1 29 ? 33.281 -15.484 -13.93 1 83.81 29 TRP B C 1
ATOM 6575 O O . TRP B 1 29 ? 33.5 -16.406 -14.727 1 83.81 29 TRP B O 1
ATOM 6585 N N . GLY B 1 30 ? 32.344 -14.672 -14.078 1 84.25 30 GLY B N 1
ATOM 6586 C CA . GLY B 1 30 ? 31.312 -14.875 -15.094 1 84.25 30 GLY B CA 1
ATOM 6587 C C . GLY B 1 30 ? 31.844 -14.805 -16.516 1 84.25 30 GLY B C 1
ATOM 6588 O O . GLY B 1 30 ? 31.344 -15.477 -17.406 1 84.25 30 GLY B O 1
ATOM 6589 N N . ALA B 1 31 ? 32.875 -14.086 -16.734 1 90.94 31 ALA B N 1
ATOM 6590 C CA . ALA B 1 31 ? 33.469 -13.93 -18.062 1 90.94 31 ALA B CA 1
ATOM 6591 C C . ALA B 1 31 ? 34.062 -15.242 -18.547 1 90.94 31 ALA B C 1
ATOM 6593 O O . ALA B 1 31 ? 34.156 -15.484 -19.75 1 90.94 31 ALA B O 1
ATOM 6594 N N . PHE B 1 32 ? 34.375 -16.125 -17.656 1 91.44 32 PHE B N 1
ATOM 6595 C CA . PHE B 1 32 ? 35.094 -17.328 -18.016 1 91.44 32 PHE B CA 1
ATOM 6596 C C . PHE B 1 32 ? 34.156 -18.547 -17.984 1 91.44 32 PHE B C 1
ATOM 6598 O O . PHE B 1 32 ? 34.438 -19.547 -18.641 1 91.44 32 PHE B O 1
ATOM 6605 N N . MET B 1 33 ? 33.062 -18.453 -17.312 1 85.25 33 MET B N 1
ATOM 6606 C CA . MET B 1 33 ? 32.188 -19.594 -17.156 1 85.25 33 MET B CA 1
ATOM 6607 C C . MET B 1 33 ? 30.969 -19.453 -18.078 1 85.25 33 MET B C 1
ATOM 6609 O O . MET B 1 33 ? 30.406 -20.453 -18.531 1 85.25 33 MET B O 1
ATOM 6613 N N . LEU B 1 34 ? 30.594 -18.359 -18.406 1 87.06 34 LEU B N 1
ATOM 6614 C CA . LEU B 1 34 ? 29.312 -18.125 -19.062 1 87.06 34 LEU B CA 1
ATOM 6615 C C . LEU B 1 34 ? 29.391 -18.422 -20.547 1 87.06 34 LEU B C 1
ATOM 6617 O O . LEU B 1 34 ? 28.359 -18.672 -21.188 1 87.06 34 LEU B O 1
ATOM 6621 N N . PRO B 1 35 ? 30.516 -18.375 -21.109 1 90.12 35 PRO B N 1
ATOM 6622 C CA . PRO B 1 35 ? 30.562 -18.734 -22.531 1 90.12 35 PRO B CA 1
ATOM 6623 C C . PRO B 1 35 ? 29.984 -20.125 -22.797 1 90.12 35 PRO B C 1
ATOM 6625 O O . PRO B 1 35 ? 29.188 -20.297 -23.734 1 90.12 35 PRO B O 1
ATOM 6628 N N . GLY B 1 36 ? 30.234 -21.047 -22.016 1 86.5 36 GLY B N 1
ATOM 6629 C CA . GLY B 1 36 ? 29.75 -22.406 -22.203 1 86.5 36 GLY B CA 1
ATOM 6630 C C . GLY B 1 36 ? 28.328 -22.609 -21.719 1 86.5 36 GLY B C 1
ATOM 6631 O O . GLY B 1 36 ? 27.578 -23.406 -22.281 1 86.5 36 GLY B O 1
ATOM 6632 N N . ASN B 1 37 ? 27.953 -21.922 -20.781 1 82.62 37 ASN B N 1
ATOM 6633 C CA . ASN B 1 37 ? 26.703 -22.219 -20.094 1 82.62 37 ASN B CA 1
ATOM 6634 C C . ASN B 1 37 ? 25.578 -21.297 -20.562 1 82.62 37 ASN B C 1
ATOM 6636 O O . ASN B 1 37 ? 24.406 -21.672 -20.547 1 82.62 37 ASN B O 1
ATOM 6640 N N . LEU B 1 38 ? 25.953 -20.125 -20.969 1 84.12 38 LEU B N 1
ATOM 6641 C CA . LEU B 1 38 ? 24.891 -19.172 -21.234 1 84.12 38 LEU B CA 1
ATOM 6642 C C . LEU B 1 38 ? 25.047 -18.547 -22.625 1 84.12 38 LEU B C 1
ATOM 6644 O O . LEU B 1 38 ? 24.109 -18.531 -23.422 1 84.12 38 LEU B O 1
ATOM 6648 N N . PHE B 1 39 ? 26.203 -18.125 -23.047 1 91.5 39 PHE B N 1
ATOM 6649 C CA . PHE B 1 39 ? 26.391 -17.312 -24.234 1 91.5 39 PHE B CA 1
ATOM 6650 C C . PHE B 1 39 ? 26.266 -18.156 -25.5 1 91.5 39 PHE B C 1
ATOM 6652 O O . PHE B 1 39 ? 25.359 -17.953 -26.312 1 91.5 39 PHE B O 1
ATOM 6659 N N . LEU B 1 40 ? 26.984 -19.188 -25.578 1 92.19 40 LEU B N 1
ATOM 6660 C CA . LEU B 1 40 ? 27.047 -19.969 -26.797 1 92.19 40 LEU B CA 1
ATOM 6661 C C . LEU B 1 40 ? 25.766 -20.766 -27 1 92.19 40 LEU B C 1
ATOM 6663 O O . LEU B 1 40 ? 25.219 -20.812 -28.109 1 92.19 40 LEU B O 1
ATOM 6667 N N . PRO B 1 41 ? 25.25 -21.359 -25.969 1 88.44 41 PRO B N 1
ATOM 6668 C CA . PRO B 1 41 ? 24.031 -22.141 -26.156 1 88.44 41 PRO B CA 1
ATOM 6669 C C . PRO B 1 41 ? 22.828 -21.266 -26.562 1 88.44 41 PRO B C 1
ATOM 6671 O O . PRO B 1 41 ? 21.922 -21.75 -27.25 1 88.44 41 PRO B O 1
ATOM 6674 N N . ASN B 1 42 ? 22.859 -20 -26.188 1 87.62 42 ASN B N 1
ATOM 6675 C CA . ASN B 1 42 ? 21.672 -19.188 -26.391 1 87.62 42 ASN B CA 1
ATOM 6676 C C . ASN B 1 42 ? 21.781 -18.297 -27.609 1 87.62 42 ASN B C 1
ATOM 6678 O O . ASN B 1 42 ? 20.781 -17.953 -28.234 1 87.62 42 ASN B O 1
ATOM 6682 N N . ALA B 1 43 ? 23.031 -17.922 -27.984 1 91.88 43 ALA B N 1
ATOM 6683 C CA . ALA B 1 43 ? 23.109 -16.953 -29.078 1 91.88 43 ALA B CA 1
ATOM 6684 C C . ALA B 1 43 ? 24.25 -17.297 -30.031 1 91.88 43 ALA B C 1
ATOM 6686 O O . ALA B 1 43 ? 24.469 -16.594 -31.031 1 91.88 43 ALA B O 1
ATOM 6687 N N . GLY B 1 44 ? 24.969 -18.328 -29.766 1 92.38 44 GLY B N 1
ATOM 6688 C CA . GLY B 1 44 ? 26.094 -18.641 -30.625 1 92.38 44 GLY B CA 1
ATOM 6689 C C . GLY B 1 44 ? 27.266 -17.688 -30.438 1 92.38 44 GLY B C 1
ATOM 6690 O O . GLY B 1 44 ? 27.172 -16.734 -29.656 1 92.38 44 GLY B O 1
ATOM 6691 N N . PRO B 1 45 ? 28.359 -17.922 -31.125 1 93.62 45 PRO B N 1
ATOM 6692 C CA . PRO B 1 45 ? 29.547 -17.109 -30.906 1 93.62 45 PRO B CA 1
ATOM 6693 C C . PRO B 1 45 ? 29.391 -15.68 -31.438 1 93.62 45 PRO B C 1
ATOM 6695 O O . PRO B 1 45 ? 29.703 -14.719 -30.734 1 93.62 45 PRO B O 1
ATOM 6698 N N . VAL B 1 46 ? 28.938 -15.484 -32.656 1 94.62 46 VAL B N 1
ATOM 6699 C CA . VAL B 1 46 ? 28.797 -14.156 -33.219 1 94.62 46 VAL B CA 1
ATOM 6700 C C . VAL B 1 46 ? 27.656 -13.414 -32.531 1 94.62 46 VAL B C 1
ATOM 6702 O O . VAL B 1 46 ? 27.766 -12.219 -32.25 1 94.62 46 VAL B O 1
ATOM 6705 N N . GLY B 1 47 ? 26.562 -14.125 -32.312 1 94 47 GLY B N 1
ATOM 6706 C CA . GLY B 1 47 ? 25.453 -13.523 -31.609 1 94 47 GLY B CA 1
ATOM 6707 C C . GLY B 1 47 ? 25.812 -13.023 -30.219 1 94 47 GLY B C 1
ATOM 6708 O O . GLY B 1 47 ? 25.422 -11.922 -29.828 1 94 47 GLY B O 1
ATOM 6709 N N . SER B 1 48 ? 26.562 -13.797 -29.5 1 95 48 SER B N 1
ATOM 6710 C CA . SER B 1 48 ? 26.984 -13.414 -28.156 1 95 48 SER B CA 1
ATOM 6711 C C . SER B 1 48 ? 27.922 -12.211 -28.188 1 95 48 SER B C 1
ATOM 6713 O O . SER B 1 48 ? 27.766 -11.281 -27.391 1 95 48 SER B O 1
ATOM 6715 N N . ILE B 1 49 ? 28.875 -12.211 -29.109 1 95.88 49 ILE B N 1
ATOM 6716 C CA . ILE B 1 49 ? 29.844 -11.133 -29.219 1 95.88 49 ILE B CA 1
ATOM 6717 C C . ILE B 1 49 ? 29.141 -9.828 -29.594 1 95.88 49 ILE B C 1
ATOM 6719 O O . ILE B 1 49 ? 29.391 -8.781 -28.984 1 95.88 49 ILE B O 1
ATOM 6723 N N . LEU B 1 50 ? 28.234 -9.898 -30.453 1 96.06 50 LEU B N 1
ATOM 6724 C CA . LEU B 1 50 ? 27.484 -8.719 -30.859 1 96.06 50 LEU B CA 1
ATOM 6725 C C . LEU B 1 50 ? 26.625 -8.195 -29.719 1 96.06 50 LEU B C 1
ATOM 6727 O O . LEU B 1 50 ? 26.5 -6.98 -29.531 1 96.06 50 LEU B O 1
ATOM 6731 N N . ALA B 1 51 ? 26.016 -9.102 -29.031 1 95.19 51 ALA B N 1
ATOM 6732 C CA . ALA B 1 51 ? 25.188 -8.703 -27.906 1 95.19 51 ALA B CA 1
ATOM 6733 C C . ALA B 1 51 ? 26.016 -7.992 -26.844 1 95.19 51 ALA B C 1
ATOM 6735 O O . ALA B 1 51 ? 25.562 -6.996 -26.266 1 95.19 51 ALA B O 1
ATOM 6736 N N . ILE B 1 52 ? 27.188 -8.469 -26.594 1 96.25 52 ILE B N 1
ATOM 6737 C CA . ILE B 1 52 ? 28.047 -7.887 -25.562 1 96.25 52 ILE B CA 1
ATOM 6738 C C . ILE B 1 52 ? 28.531 -6.516 -26.016 1 96.25 52 ILE B C 1
ATOM 6740 O O . ILE B 1 52 ? 28.609 -5.578 -25.219 1 96.25 52 ILE B O 1
ATOM 6744 N N . ILE B 1 53 ? 28.828 -6.383 -27.266 1 96.88 53 ILE B N 1
ATOM 6745 C CA . ILE B 1 53 ? 29.234 -5.094 -27.812 1 96.88 53 ILE B CA 1
ATOM 6746 C C . ILE B 1 53 ? 28.078 -4.098 -27.703 1 96.88 53 ILE B C 1
ATOM 6748 O O . ILE B 1 53 ? 28.281 -2.961 -27.266 1 96.88 53 ILE B O 1
ATOM 6752 N N . LEU B 1 54 ? 26.969 -4.562 -28.016 1 96.12 54 LEU B N 1
ATOM 6753 C CA . LEU B 1 54 ? 25.781 -3.709 -27.891 1 96.12 54 LEU B CA 1
ATOM 6754 C C . LEU B 1 54 ? 25.531 -3.34 -26.422 1 96.12 54 LEU B C 1
ATOM 6756 O O . LEU B 1 54 ? 25.141 -2.207 -26.125 1 96.12 54 LEU B O 1
ATOM 6760 N N . GLY B 1 55 ? 25.688 -4.309 -25.609 1 95 55 GLY B N 1
ATOM 6761 C CA . GLY B 1 55 ? 25.562 -4.023 -24.188 1 95 55 GLY B CA 1
ATOM 6762 C C . GLY B 1 55 ? 26.547 -2.963 -23.719 1 95 55 GLY B C 1
ATOM 6763 O O . GLY B 1 55 ? 26.172 -2.086 -22.922 1 95 55 GLY B O 1
ATOM 6764 N N . GLY B 1 56 ? 27.75 -3.064 -24.219 1 95.75 56 GLY B N 1
ATOM 6765 C CA . GLY B 1 56 ? 28.734 -2.051 -23.891 1 95.75 56 GLY B CA 1
ATOM 6766 C C . GLY B 1 56 ? 28.344 -0.659 -24.344 1 95.75 56 GLY B C 1
ATOM 6767 O O . GLY B 1 56 ? 28.516 0.313 -23.609 1 95.75 56 GLY B O 1
ATOM 6768 N N . LEU B 1 57 ? 27.766 -0.556 -25.422 1 95.44 57 LEU B N 1
ATOM 6769 C CA . LEU B 1 57 ? 27.312 0.729 -25.953 1 95.44 57 LEU B CA 1
ATOM 6770 C C . LEU B 1 57 ? 26.188 1.309 -25.094 1 95.44 57 LEU B C 1
ATOM 6772 O O . LEU B 1 57 ? 26.172 2.508 -24.812 1 95.44 57 LEU B O 1
ATOM 6776 N N . ILE B 1 58 ? 25.312 0.486 -24.719 1 94.56 58 ILE B N 1
ATOM 6777 C CA . ILE B 1 58 ? 24.203 0.907 -23.875 1 94.56 58 ILE B CA 1
ATOM 6778 C C . ILE B 1 58 ? 24.719 1.369 -22.531 1 94.56 58 ILE B C 1
ATOM 6780 O O . ILE B 1 58 ? 24.266 2.379 -21.984 1 94.56 58 ILE B O 1
ATOM 6784 N N . MET B 1 59 ? 25.703 0.669 -22.047 1 94.31 59 MET B N 1
ATOM 6785 C CA . MET B 1 59 ? 26.266 1.01 -20.734 1 94.31 59 MET B CA 1
ATOM 6786 C C . MET B 1 59 ? 27.016 2.338 -20.797 1 94.31 59 MET B C 1
ATOM 6788 O O . MET B 1 59 ? 27.156 3.025 -19.781 1 94.31 59 MET B O 1
ATOM 6792 N N . LEU B 1 60 ? 27.469 2.676 -21.969 1 94.75 60 LEU B N 1
ATOM 6793 C CA . LEU B 1 60 ? 28.125 3.969 -22.125 1 94.75 60 LEU B CA 1
ATOM 6794 C C . LEU B 1 60 ? 27.125 5.109 -21.969 1 94.75 60 LEU B C 1
ATOM 6796 O O . LEU B 1 60 ? 27.469 6.176 -21.453 1 94.75 60 LEU B O 1
ATOM 6800 N N . ILE B 1 61 ? 25.953 4.879 -22.344 1 94.75 61 ILE B N 1
ATOM 6801 C CA . ILE B 1 61 ? 24.906 5.879 -22.156 1 94.75 61 ILE B CA 1
ATOM 6802 C C . ILE B 1 61 ? 24.656 6.105 -20.672 1 94.75 61 ILE B C 1
ATOM 6804 O O . ILE B 1 61 ? 24.656 7.242 -20.203 1 94.75 61 ILE B O 1
ATOM 6808 N N . ILE B 1 62 ? 24.531 5.078 -19.969 1 93.88 62 ILE B N 1
ATOM 6809 C CA . ILE B 1 62 ? 24.297 5.168 -18.531 1 93.88 62 ILE B CA 1
ATOM 6810 C C . ILE B 1 62 ? 25.547 5.719 -17.844 1 93.88 62 ILE B C 1
ATOM 6812 O O . ILE B 1 62 ? 25.453 6.523 -16.922 1 93.88 62 ILE B O 1
ATOM 6816 N N . GLY B 1 63 ? 26.719 5.266 -18.391 1 91.69 63 GLY B N 1
ATOM 6817 C CA . GLY B 1 63 ? 27.969 5.766 -17.844 1 91.69 63 GLY B CA 1
ATOM 6818 C C . GLY B 1 63 ? 28.141 7.262 -18.016 1 91.69 63 GLY B C 1
ATOM 6819 O O . GLY B 1 63 ? 28.656 7.938 -17.141 1 91.69 63 GLY B O 1
ATOM 6820 N N . SER B 1 6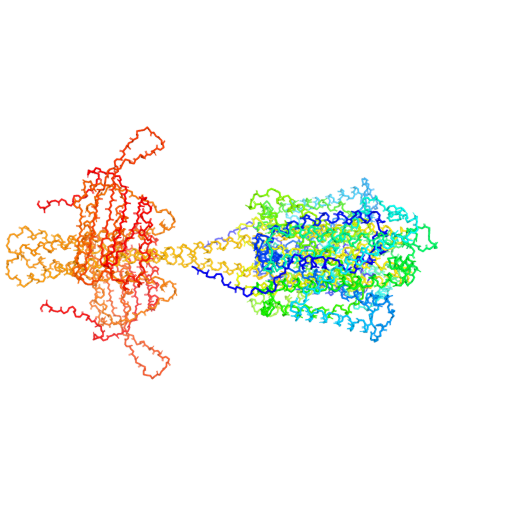4 ? 27.625 7.754 -19.094 1 92.06 64 SER B N 1
ATOM 6821 C CA . SER B 1 64 ? 27.688 9.188 -19.328 1 92.06 64 SER B CA 1
ATOM 6822 C C . SER B 1 64 ? 26.844 9.953 -18.312 1 92.06 64 SER B C 1
ATOM 6824 O O . SER B 1 64 ? 27.234 11.039 -17.875 1 92.06 64 SER B O 1
ATOM 6826 N N . ASN B 1 65 ? 25.734 9.398 -18 1 93 65 ASN B N 1
ATOM 6827 C CA . ASN B 1 65 ? 24.875 10.016 -17 1 93 65 ASN B CA 1
ATOM 6828 C C . ASN B 1 65 ? 25.562 10.047 -15.633 1 93 65 ASN B C 1
ATOM 6830 O O . ASN B 1 65 ? 25.484 11.047 -14.914 1 93 65 ASN B O 1
ATOM 6834 N N . PHE B 1 66 ? 26.281 9.008 -15.359 1 88.94 66 PHE B N 1
ATOM 6835 C CA . PHE B 1 66 ? 27.031 8.938 -14.109 1 88.94 66 PHE B CA 1
ATOM 6836 C C . PHE B 1 66 ? 28.094 10.031 -14.055 1 88.94 66 PHE B C 1
ATOM 6838 O O . PHE B 1 66 ? 28.219 10.734 -13.047 1 88.94 66 PHE B O 1
ATOM 6845 N N . CYS B 1 67 ? 28.766 10.195 -15.07 1 86.56 67 CYS B N 1
ATOM 6846 C CA . CYS B 1 67 ? 29.891 11.125 -15.125 1 86.56 67 CYS B CA 1
ATOM 6847 C C . CYS B 1 67 ? 29.422 12.57 -14.992 1 86.56 67 CYS B C 1
ATOM 6849 O O . CYS B 1 67 ? 30.047 13.375 -14.305 1 86.56 67 CYS B O 1
ATOM 6851 N N . MET B 1 68 ? 28.359 12.844 -15.625 1 88.19 68 MET B N 1
ATOM 6852 C CA . MET B 1 68 ? 27.844 14.203 -15.57 1 88.19 68 MET B CA 1
ATOM 6853 C C . MET B 1 68 ? 27.375 14.555 -14.156 1 88.19 68 MET B C 1
ATOM 6855 O O . MET B 1 68 ? 27.609 15.672 -13.688 1 88.19 68 MET B O 1
ATOM 6859 N N . LEU B 1 69 ? 26.766 13.625 -13.531 1 88.31 69 LEU B N 1
ATOM 6860 C CA . LEU B 1 69 ? 26.266 13.867 -12.18 1 88.31 69 LEU B CA 1
ATOM 6861 C C . LEU B 1 69 ? 27.422 13.938 -11.18 1 88.31 69 LEU B C 1
ATOM 6863 O O . LEU B 1 69 ? 27.406 14.758 -10.258 1 88.31 69 LEU B O 1
ATOM 6867 N N . ALA B 1 70 ? 28.422 13.094 -11.359 1 83.56 70 ALA B N 1
ATOM 6868 C CA . ALA B 1 70 ? 29.609 13.078 -10.492 1 83.56 70 ALA B CA 1
ATOM 6869 C C . ALA B 1 70 ? 30.391 14.383 -10.625 1 83.56 70 ALA B C 1
ATOM 6871 O O . ALA B 1 70 ? 30.953 14.867 -9.641 1 83.56 70 ALA B O 1
ATOM 6872 N N . GLY B 1 71 ? 30.438 14.914 -11.766 1 78.75 71 GLY B N 1
ATOM 6873 C CA . GLY B 1 71 ? 31.156 16.156 -12.008 1 78.75 71 GLY B CA 1
ATOM 6874 C C . GLY B 1 71 ? 30.469 17.359 -11.391 1 78.75 71 GLY B C 1
ATOM 6875 O O . GLY B 1 71 ? 31.125 18.281 -10.898 1 78.75 71 GLY B O 1
ATOM 6876 N N . LYS B 1 72 ? 29.219 17.312 -11.312 1 79.62 72 LYS B N 1
ATOM 6877 C CA . LYS B 1 72 ? 28.469 18.469 -10.836 1 79.62 72 LYS B CA 1
ATOM 6878 C C . LYS B 1 72 ? 28.375 18.469 -9.312 1 79.62 72 LYS B C 1
ATOM 6880 O O . LYS B 1 72 ? 28.438 19.531 -8.68 1 79.62 72 LYS B O 1
ATOM 6885 N N . MET B 1 73 ? 28.141 17.391 -8.664 1 77.19 73 MET B N 1
ATOM 6886 C CA . MET B 1 73 ? 27.859 17.359 -7.23 1 77.19 73 MET B CA 1
ATOM 6887 C C . MET B 1 73 ? 29.125 17.047 -6.43 1 77.19 73 MET B C 1
ATOM 6889 O O . MET B 1 73 ? 29.219 17.391 -5.254 1 77.19 73 MET B O 1
ATOM 6893 N N . GLN B 1 74 ? 30.141 16.906 -6.891 1 68.44 74 GLN B N 1
ATOM 6894 C CA . GLN B 1 74 ? 31.453 16.594 -6.316 1 68.44 74 GLN B CA 1
ATOM 6895 C C . GLN B 1 74 ? 31.312 16.062 -4.898 1 68.44 74 GLN B C 1
ATOM 6897 O O . GLN B 1 74 ? 32.031 16.5 -3.988 1 68.44 74 GLN B O 1
ATOM 6902 N N . ASP B 1 75 ? 30.281 15.25 -4.527 1 64.81 75 ASP B N 1
ATOM 6903 C CA . ASP B 1 75 ? 30.062 14.648 -3.215 1 64.81 75 ASP B CA 1
ATOM 6904 C C . ASP B 1 75 ? 30.594 13.219 -3.168 1 64.81 75 ASP B C 1
ATOM 6906 O O . ASP B 1 75 ? 30.562 12.5 -4.168 1 64.81 75 ASP B O 1
ATOM 6910 N N . SER B 1 76 ? 31.172 12.891 -2.092 1 62.06 76 SER B N 1
ATOM 6911 C CA . SER B 1 76 ? 31.781 11.586 -1.889 1 62.06 76 SER B CA 1
ATOM 6912 C C . SER B 1 76 ? 30.734 10.492 -1.794 1 62.06 76 SER B C 1
ATOM 6914 O O . SER B 1 76 ? 31.047 9.305 -1.93 1 62.06 76 SER B O 1
ATOM 6916 N N . GLY B 1 77 ? 29.562 10.812 -1.649 1 70.31 77 GLY B N 1
ATOM 6917 C CA . GLY B 1 77 ? 28.547 9.805 -1.421 1 70.31 77 GLY B CA 1
ATOM 6918 C C . GLY B 1 77 ? 28.062 9.141 -2.699 1 70.31 77 GLY B C 1
ATOM 6919 O O . GLY B 1 77 ? 27.297 8.172 -2.654 1 70.31 77 GLY B O 1
ATOM 6920 N N . GLY B 1 78 ? 28.516 9.617 -3.807 1 77.69 78 GLY B N 1
ATOM 6921 C CA . GLY B 1 78 ? 28.219 8.969 -5.07 1 77.69 78 GLY B CA 1
ATOM 6922 C C . GLY B 1 78 ? 26.734 8.992 -5.43 1 77.69 78 GLY B C 1
ATOM 6923 O O . GLY B 1 78 ? 26.094 10.039 -5.336 1 77.69 78 GLY B O 1
ATOM 6924 N N . PHE B 1 79 ? 26.297 7.82 -5.77 1 82.81 79 PHE B N 1
ATOM 6925 C CA . PHE B 1 79 ? 24.953 7.555 -6.27 1 82.81 79 PHE B CA 1
ATOM 6926 C C . PHE B 1 79 ? 23.891 7.969 -5.242 1 82.81 79 PHE B C 1
ATOM 6928 O O . PHE B 1 79 ? 22.906 8.602 -5.59 1 82.81 79 PHE B O 1
ATOM 6935 N N . PHE B 1 80 ? 24.156 7.699 -4.074 1 88.06 80 PHE B N 1
ATOM 6936 C CA . PHE B 1 80 ? 23.219 7.984 -2.996 1 88.06 80 PHE B CA 1
ATOM 6937 C C . PHE B 1 80 ? 23.062 9.492 -2.789 1 88.06 80 PHE B C 1
ATOM 6939 O O . PHE B 1 80 ? 21.953 10 -2.648 1 88.06 80 PHE B O 1
ATOM 6946 N N . ALA B 1 81 ? 24.109 10.203 -2.855 1 86.44 81 ALA B N 1
ATOM 6947 C CA . ALA B 1 81 ? 24.109 11.641 -2.602 1 86.44 81 ALA B CA 1
ATOM 6948 C C . ALA B 1 81 ? 23.406 12.398 -3.727 1 86.44 81 ALA B C 1
ATOM 6950 O O . ALA B 1 81 ? 22.656 13.344 -3.475 1 86.44 81 ALA B O 1
ATOM 6951 N N . TYR B 1 82 ? 23.656 11.883 -4.973 1 88.12 82 TYR B N 1
ATOM 6952 C CA . TYR B 1 82 ? 23.016 12.531 -6.105 1 88.12 82 TYR B CA 1
ATOM 6953 C C . TYR B 1 82 ? 21.5 12.391 -6.016 1 88.12 82 TYR B C 1
ATOM 6955 O O . TYR B 1 82 ? 20.766 13.352 -6.254 1 88.12 82 TYR B O 1
ATOM 6963 N N . THR B 1 83 ? 21.141 11.211 -5.664 1 90.88 83 THR B N 1
ATOM 6964 C CA . THR B 1 83 ? 19.703 10.93 -5.605 1 90.88 83 THR B CA 1
ATOM 6965 C C . THR B 1 83 ? 19.047 11.68 -4.453 1 90.88 83 THR B C 1
ATOM 6967 O O . THR B 1 83 ? 17.938 12.18 -4.59 1 90.88 83 THR B O 1
ATOM 6970 N N . ARG B 1 84 ? 19.766 11.781 -3.418 1 90.94 84 ARG B N 1
ATOM 6971 C CA . ARG B 1 84 ? 19.25 12.5 -2.254 1 90.94 84 ARG B CA 1
ATOM 6972 C C . ARG B 1 84 ? 19.047 13.977 -2.561 1 90.94 84 ARG B C 1
ATOM 6974 O O . ARG B 1 84 ? 18.016 14.555 -2.232 1 90.94 84 ARG B O 1
ATOM 6981 N N . GLU B 1 85 ? 19.953 14.555 -3.232 1 89.62 85 GLU B N 1
ATOM 6982 C CA . GLU B 1 85 ? 19.938 15.992 -3.504 1 89.62 85 GLU B CA 1
ATOM 6983 C C . GLU B 1 85 ? 18.906 16.344 -4.566 1 89.62 85 GLU B C 1
ATOM 6985 O O . GLU B 1 85 ? 18.234 17.375 -4.473 1 89.62 85 GLU B O 1
ATOM 6990 N N . ILE B 1 86 ? 18.766 15.469 -5.496 1 91.81 86 ILE B N 1
ATOM 6991 C CA . ILE B 1 86 ? 17.922 15.812 -6.645 1 91.81 86 ILE B CA 1
ATOM 6992 C C . ILE B 1 86 ? 16.5 15.312 -6.418 1 91.81 86 ILE B C 1
ATOM 6994 O O . ILE B 1 86 ? 15.539 16.016 -6.719 1 91.81 86 ILE B O 1
ATOM 6998 N N . MET B 1 87 ? 16.375 14.109 -5.84 1 91.5 87 MET B N 1
ATOM 6999 C CA . MET B 1 87 ? 15.055 13.492 -5.762 1 91.5 87 MET B CA 1
ATOM 7000 C C . MET B 1 87 ? 14.547 13.484 -4.324 1 91.5 87 MET B C 1
ATOM 7002 O O . MET B 1 87 ? 13.344 13.336 -4.09 1 91.5 87 MET B O 1
ATOM 7006 N N . GLY B 1 88 ? 15.438 13.516 -3.395 1 90.19 88 GLY B N 1
ATOM 7007 C CA . GLY B 1 88 ? 14.992 13.516 -2.01 1 90.19 88 GLY B CA 1
ATOM 7008 C C . GLY B 1 88 ? 15.453 12.289 -1.237 1 90.19 88 GLY B C 1
ATOM 7009 O O . GLY B 1 88 ? 16.031 11.367 -1.814 1 90.19 88 GLY B O 1
ATOM 7010 N N . HIS B 1 89 ? 15.148 12.211 -0.044 1 91.62 89 HIS B N 1
ATOM 7011 C CA . HIS B 1 89 ? 15.68 11.219 0.876 1 91.62 89 HIS B CA 1
ATOM 7012 C C . HIS B 1 89 ? 15.016 9.859 0.667 1 91.62 89 HIS B C 1
ATOM 7014 O O . HIS B 1 89 ? 15.68 8.82 0.739 1 91.62 89 HIS B O 1
ATOM 7020 N N . ASP B 1 90 ? 13.734 9.789 0.358 1 91.56 90 ASP B N 1
ATOM 7021 C CA . ASP B 1 90 ? 13.023 8.523 0.156 1 91.56 90 ASP B CA 1
ATOM 7022 C C . ASP B 1 90 ? 13.57 7.777 -1.061 1 91.56 90 ASP B C 1
ATOM 7024 O O . ASP B 1 90 ? 13.82 6.574 -0.997 1 91.56 90 ASP B O 1
ATOM 7028 N N . HIS B 1 91 ? 13.789 8.492 -2.121 1 93.31 91 HIS B N 1
ATOM 7029 C CA . HIS B 1 91 ? 14.352 7.91 -3.336 1 93.31 91 HIS B CA 1
ATOM 7030 C C . HIS B 1 91 ? 15.797 7.477 -3.123 1 93.31 91 HIS B C 1
ATOM 7032 O O . HIS B 1 91 ? 16.219 6.445 -3.652 1 93.31 91 HIS B O 1
ATOM 7038 N N . ALA B 1 92 ? 16.469 8.32 -2.361 1 93.38 92 ALA B N 1
ATOM 7039 C CA . ALA B 1 92 ? 17.859 8 -2.07 1 93.38 92 ALA B CA 1
ATOM 7040 C C . ALA B 1 92 ? 17.969 6.695 -1.283 1 93.38 92 ALA B C 1
ATOM 7042 O O . ALA B 1 92 ? 18.875 5.898 -1.514 1 93.38 92 ALA B O 1
ATOM 7043 N N . PHE B 1 93 ? 17.047 6.477 -0.408 1 93.31 93 PHE B N 1
ATOM 7044 C CA . PHE B 1 93 ? 17.031 5.227 0.346 1 93.31 93 PHE B CA 1
ATOM 7045 C C . PHE B 1 93 ? 16.844 4.035 -0.584 1 93.31 93 PHE B C 1
ATOM 7047 O O . PHE B 1 93 ? 17.562 3.041 -0.482 1 93.31 93 PHE B O 1
ATOM 7054 N N . LEU B 1 94 ? 15.875 4.113 -1.431 1 93.38 94 LEU B N 1
ATOM 7055 C CA . LEU B 1 94 ? 15.586 3.018 -2.348 1 93.38 94 LEU B CA 1
ATOM 7056 C C . LEU B 1 94 ? 16.781 2.738 -3.256 1 93.38 94 LEU B C 1
ATOM 7058 O O . LEU B 1 94 ? 17.125 1.579 -3.486 1 93.38 94 LEU B O 1
ATOM 7062 N N . ALA B 1 95 ? 17.359 3.777 -3.779 1 92.38 95 ALA B N 1
ATOM 7063 C CA . ALA B 1 95 ? 18.531 3.633 -4.633 1 92.38 95 ALA B CA 1
ATOM 7064 C C . ALA B 1 95 ? 19.688 2.99 -3.865 1 92.38 95 ALA B C 1
ATOM 7066 O O . ALA B 1 95 ? 20.359 2.082 -4.375 1 92.38 95 ALA B O 1
ATOM 7067 N N . GLY B 1 96 ? 19.922 3.49 -2.664 1 91.75 96 GLY B N 1
ATOM 7068 C CA . GLY B 1 96 ? 20.969 2.918 -1.83 1 91.75 96 GLY B CA 1
ATOM 7069 C C . GLY B 1 96 ? 20.719 1.469 -1.462 1 91.75 96 GLY B C 1
ATOM 7070 O O . GLY B 1 96 ? 21.625 0.641 -1.493 1 91.75 96 GLY B O 1
ATOM 7071 N N . TRP B 1 97 ? 19.453 1.145 -1.163 1 93.38 97 TRP B N 1
ATOM 7072 C CA . TRP B 1 97 ? 19.094 -0.214 -0.784 1 93.38 97 TRP B CA 1
ATOM 7073 C C . TRP B 1 97 ? 19.281 -1.177 -1.951 1 93.38 97 TRP B C 1
ATOM 7075 O O . TRP B 1 97 ? 19.734 -2.307 -1.763 1 93.38 97 TRP B O 1
ATOM 7085 N N . ALA B 1 98 ? 18.922 -0.749 -3.146 1 93.06 98 ALA B N 1
ATOM 7086 C CA . ALA B 1 98 ? 19.109 -1.552 -4.352 1 93.06 98 ALA B CA 1
ATOM 7087 C C . ALA B 1 98 ? 20.609 -1.751 -4.637 1 93.06 98 ALA B C 1
ATOM 7089 O O . ALA B 1 98 ? 21.031 -2.85 -5 1 93.06 98 ALA B O 1
ATOM 7090 N N . LEU B 1 99 ? 21.359 -0.775 -4.383 1 92.25 99 LEU B N 1
ATOM 7091 C CA . LEU B 1 99 ? 22.797 -0.841 -4.664 1 92.25 99 LEU B CA 1
ATOM 7092 C C . LEU B 1 99 ? 23.5 -1.746 -3.664 1 92.25 99 LEU B C 1
ATOM 7094 O O . LEU B 1 99 ? 24.469 -2.426 -4.012 1 92.25 99 LEU B O 1
ATOM 7098 N N . ILE B 1 100 ? 23.078 -1.772 -2.494 1 92.94 100 ILE B N 1
ATOM 7099 C CA . ILE B 1 100 ? 23.688 -2.596 -1.459 1 92.94 100 ILE B CA 1
ATOM 7100 C C . ILE B 1 100 ? 23.625 -4.066 -1.86 1 92.94 100 ILE B C 1
ATOM 7102 O O . ILE B 1 100 ? 24.625 -4.77 -1.852 1 92.94 100 ILE B O 1
ATOM 7106 N N . ILE B 1 101 ? 22.453 -4.461 -2.277 1 92.31 101 ILE B N 1
ATOM 7107 C CA . ILE B 1 101 ? 22.328 -5.875 -2.623 1 92.31 101 ILE B CA 1
ATOM 7108 C C . ILE B 1 101 ? 23.109 -6.16 -3.912 1 92.31 101 ILE B C 1
ATOM 7110 O O . ILE B 1 101 ? 23.656 -7.246 -4.082 1 92.31 101 ILE B O 1
ATOM 7114 N N . THR B 1 102 ? 23.125 -5.234 -4.762 1 92.06 102 THR B N 1
ATOM 7115 C CA . THR B 1 102 ? 23.875 -5.422 -6 1 92.06 102 THR B CA 1
ATOM 7116 C C . THR B 1 102 ? 25.359 -5.617 -5.711 1 92.06 102 THR B C 1
ATOM 7118 O O . THR B 1 102 ? 25.969 -6.594 -6.156 1 92.06 102 THR B O 1
ATOM 7121 N N . TYR B 1 103 ? 25.969 -4.758 -4.922 1 92 103 TYR B N 1
ATOM 7122 C CA . TYR B 1 103 ? 27.391 -4.84 -4.598 1 92 103 TYR B CA 1
ATOM 7123 C C . TYR B 1 103 ? 27.688 -6.094 -3.785 1 92 103 TYR B C 1
ATOM 7125 O O . TYR B 1 103 ? 28.672 -6.801 -4.062 1 92 103 TYR B O 1
ATOM 7133 N N . LEU B 1 104 ? 26.859 -6.395 -2.896 1 91.88 104 LEU B N 1
ATOM 7134 C CA . LEU B 1 104 ? 27.094 -7.566 -2.055 1 91.88 104 LEU B CA 1
ATOM 7135 C C . LEU B 1 104 ? 26.984 -8.852 -2.871 1 91.88 104 LEU B C 1
ATOM 7137 O O . LEU B 1 104 ? 27.766 -9.773 -2.693 1 91.88 104 LEU B O 1
ATOM 7141 N N . SER B 1 105 ? 26.016 -8.828 -3.717 1 91.06 105 SER B N 1
ATOM 7142 C CA . SER B 1 105 ? 25.797 -10.023 -4.523 1 91.06 105 SER B CA 1
ATOM 7143 C C . SER B 1 105 ? 27 -10.297 -5.434 1 91.06 105 SER B C 1
ATOM 7145 O O . SER B 1 105 ? 27.406 -11.445 -5.602 1 91.06 105 SER B O 1
ATOM 7147 N N . ILE B 1 106 ? 27.547 -9.281 -6.02 1 90.38 106 ILE B N 1
ATOM 7148 C CA . ILE B 1 106 ? 28.719 -9.453 -6.871 1 90.38 106 ILE B CA 1
ATOM 7149 C C . ILE B 1 106 ? 29.891 -9.945 -6.035 1 90.38 106 ILE B C 1
ATOM 7151 O O . ILE B 1 106 ? 30.625 -10.859 -6.441 1 90.38 106 ILE B O 1
ATOM 7155 N N . MET B 1 107 ? 30.047 -9.383 -4.922 1 91.06 107 MET B N 1
ATOM 7156 C CA . MET B 1 107 ? 31.141 -9.773 -4.035 1 91.06 107 MET B CA 1
ATOM 7157 C C . MET B 1 107 ? 31 -11.227 -3.592 1 91.06 107 MET B C 1
ATOM 7159 O O . MET B 1 107 ? 31.969 -11.977 -3.594 1 91.06 107 MET B O 1
ATOM 7163 N N . TRP B 1 108 ? 29.844 -11.609 -3.244 1 90.75 108 TRP B N 1
ATOM 7164 C CA . TRP B 1 108 ? 29.562 -12.969 -2.797 1 90.75 108 TRP B CA 1
ATOM 7165 C C . TRP B 1 108 ? 29.797 -13.969 -3.928 1 90.75 108 TRP B C 1
ATOM 7167 O O . TRP B 1 108 ? 30.344 -15.047 -3.709 1 90.75 108 TRP B O 1
ATOM 7177 N N . ALA B 1 109 ? 29.328 -13.594 -5.102 1 87.5 109 ALA B N 1
ATOM 7178 C CA . ALA B 1 109 ? 29.516 -14.453 -6.266 1 87.5 109 ALA B CA 1
ATOM 7179 C C . ALA B 1 109 ? 31 -14.688 -6.539 1 87.5 109 ALA B C 1
ATOM 7181 O O . ALA B 1 109 ? 31.406 -15.805 -6.848 1 87.5 109 ALA B O 1
ATOM 7182 N N . ASN B 1 110 ? 31.797 -13.703 -6.391 1 88.56 110 ASN B N 1
ATOM 7183 C CA . ASN B 1 110 ? 33.219 -13.82 -6.609 1 88.56 110 ASN B CA 1
ATOM 7184 C C . ASN B 1 110 ? 33.906 -14.641 -5.512 1 88.56 110 ASN B C 1
ATOM 7186 O O . ASN B 1 110 ? 34.781 -15.461 -5.793 1 88.56 110 ASN B O 1
ATOM 7190 N N . ALA B 1 111 ? 33.5 -14.438 -4.359 1 88.81 111 ALA B N 1
ATOM 7191 C CA . ALA B 1 111 ? 34.094 -15.172 -3.252 1 88.81 111 ALA B CA 1
ATOM 7192 C C . ALA B 1 111 ? 33.844 -16.672 -3.387 1 88.81 111 ALA B C 1
ATOM 7194 O O . ALA B 1 111 ? 34.719 -17.484 -3.141 1 88.81 111 ALA B O 1
ATOM 7195 N N . THR B 1 112 ? 32.688 -17.016 -3.801 1 85.12 112 THR B N 1
ATOM 7196 C CA . THR B 1 112 ? 32.344 -18.422 -3.955 1 85.12 112 THR B CA 1
ATOM 7197 C C . THR B 1 112 ? 32.969 -19.016 -5.211 1 85.12 112 THR B C 1
ATOM 7199 O O . THR B 1 112 ? 33.25 -20.219 -5.273 1 85.12 112 THR B O 1
ATOM 7202 N N . ALA B 1 113 ? 33.219 -18.172 -6.168 1 85.19 113 ALA B N 1
ATOM 7203 C CA . ALA B 1 113 ? 33.844 -18.609 -7.422 1 85.19 113 ALA B CA 1
ATOM 7204 C C . ALA B 1 113 ? 35.25 -19.109 -7.188 1 85.19 113 ALA B C 1
ATOM 7206 O O . ALA B 1 113 ? 35.75 -19.969 -7.934 1 85.19 113 ALA B O 1
ATOM 7207 N N . VAL B 1 114 ? 35.875 -18.609 -6.137 1 85.88 114 VAL B N 1
ATOM 7208 C CA . VAL B 1 114 ? 37.219 -19.078 -5.809 1 85.88 114 VAL B CA 1
ATOM 7209 C C . VAL B 1 114 ? 37.188 -20.562 -5.496 1 85.88 114 VAL B C 1
ATOM 7211 O O . VAL B 1 114 ? 38.094 -21.312 -5.891 1 85.88 114 VAL B O 1
ATOM 7214 N N . ILE B 1 115 ? 36.156 -20.953 -4.848 1 84.12 115 ILE B N 1
ATOM 7215 C CA . ILE B 1 115 ? 36.031 -22.344 -4.449 1 84.12 115 ILE B CA 1
ATOM 7216 C C . ILE B 1 115 ? 35.75 -23.203 -5.676 1 84.12 115 ILE B C 1
ATOM 7218 O O . ILE B 1 115 ? 36.281 -24.328 -5.789 1 84.12 115 ILE B O 1
ATOM 7222 N N . VAL B 1 116 ? 35 -22.703 -6.555 1 80.38 116 VAL B N 1
ATOM 7223 C CA . VAL B 1 116 ? 34.719 -23.422 -7.789 1 80.38 116 VAL B CA 1
ATOM 7224 C C . VAL B 1 116 ? 36 -23.578 -8.609 1 80.38 116 VAL B C 1
ATOM 7226 O O . VAL B 1 116 ? 36.219 -24.641 -9.203 1 80.38 116 VAL B O 1
ATOM 7229 N N . LEU B 1 117 ? 36.75 -22.547 -8.609 1 83.38 117 LEU B N 1
ATOM 7230 C CA . LEU B 1 117 ? 38.031 -22.594 -9.328 1 83.38 117 LEU B CA 1
ATOM 7231 C C . LEU B 1 117 ? 38.938 -23.641 -8.727 1 83.38 117 LEU B C 1
ATOM 7233 O O . LEU B 1 117 ? 39.625 -24.375 -9.461 1 83.38 117 LEU B O 1
ATOM 7237 N N . VAL B 1 118 ? 38.938 -23.734 -7.469 1 83.88 118 VAL B N 1
ATOM 7238 C CA . VAL B 1 118 ? 39.781 -24.719 -6.785 1 83.88 118 VAL B CA 1
ATOM 7239 C C . VAL B 1 118 ? 39.312 -26.125 -7.102 1 83.88 118 VAL B C 1
ATOM 7241 O O . VAL B 1 118 ? 40.094 -27.031 -7.332 1 83.88 118 VAL B O 1
ATOM 7244 N N . ARG B 1 119 ? 38.062 -26.281 -7.168 1 80.69 119 ARG B N 1
ATOM 7245 C CA . ARG B 1 119 ? 37.469 -27.578 -7.488 1 80.69 119 ARG B CA 1
ATOM 7246 C C . ARG B 1 119 ? 37.875 -28.031 -8.891 1 80.69 119 ARG B C 1
ATOM 7248 O O . ARG B 1 119 ? 38.156 -29.203 -9.125 1 80.69 119 ARG B O 1
ATOM 7255 N N . PHE B 1 120 ? 37.906 -27.109 -9.727 1 76.69 120 PHE B N 1
ATOM 7256 C CA . PHE B 1 120 ? 38.188 -27.438 -11.117 1 76.69 120 PHE B CA 1
ATOM 7257 C C . PHE B 1 120 ? 39.688 -27.672 -11.32 1 76.69 120 PHE B C 1
ATOM 7259 O O . PHE B 1 120 ? 40.062 -28.484 -12.172 1 76.69 120 PHE B O 1
ATOM 7266 N N . THR B 1 121 ? 40.531 -27.016 -10.516 1 78.69 121 THR B N 1
ATOM 7267 C CA . THR B 1 121 ? 41.969 -27.094 -10.742 1 78.69 121 THR B CA 1
ATOM 7268 C C . THR B 1 121 ? 42.594 -28.203 -9.891 1 78.69 121 THR B C 1
ATOM 7270 O O . THR B 1 121 ? 43.469 -28.922 -10.344 1 78.69 121 THR B O 1
ATOM 7273 N N . ILE B 1 122 ? 42.094 -28.219 -8.586 1 79.5 122 ILE B N 1
ATOM 7274 C CA . ILE B 1 122 ? 42.781 -29.109 -7.656 1 79.5 122 ILE B CA 1
ATOM 7275 C C . ILE B 1 122 ? 41.875 -30.281 -7.289 1 79.5 122 ILE B C 1
ATOM 7277 O O . ILE B 1 122 ? 42.312 -31.25 -6.676 1 79.5 122 ILE B O 1
ATOM 7281 N N . GLY B 1 123 ? 40.625 -30.297 -7.766 1 79.12 123 GLY B N 1
ATOM 7282 C CA . GLY B 1 123 ? 39.719 -31.391 -7.496 1 79.12 123 GLY B CA 1
ATOM 7283 C C . GLY B 1 123 ? 38.906 -31.203 -6.223 1 79.12 123 GLY B C 1
ATOM 7284 O O . GLY B 1 123 ? 38.531 -30.078 -5.883 1 79.12 123 GLY B O 1
ATOM 7285 N N . ASP B 1 124 ? 38.562 -32.281 -5.469 1 80.88 124 ASP B N 1
ATOM 7286 C CA . ASP B 1 124 ? 37.625 -32.25 -4.34 1 80.88 124 ASP B CA 1
ATOM 7287 C C . ASP B 1 124 ? 38.375 -32.125 -3.018 1 80.88 124 ASP B C 1
ATOM 7289 O O . ASP B 1 124 ? 38.031 -32.75 -2.027 1 80.88 124 ASP B O 1
ATOM 7293 N N . VAL B 1 125 ? 39.312 -31.203 -3.051 1 82.38 125 VAL B N 1
ATOM 7294 C CA . VAL B 1 125 ? 40.188 -31.047 -1.874 1 82.38 125 VAL B CA 1
ATOM 7295 C C . VAL B 1 125 ? 39.406 -30.344 -0.764 1 82.38 125 VAL B C 1
ATOM 7297 O O . VAL B 1 125 ? 39.625 -30.594 0.421 1 82.38 125 VAL B O 1
ATOM 7300 N N . LEU B 1 126 ? 38.375 -29.672 -1.109 1 84.25 126 LEU B N 1
ATOM 7301 C CA . LEU B 1 126 ? 37.688 -28.859 -0.115 1 84.25 126 LEU B CA 1
ATOM 7302 C C . LEU B 1 126 ? 36.375 -29.516 0.289 1 84.25 126 LEU B C 1
ATOM 7304 O O . LEU B 1 126 ? 35.625 -28.938 1.084 1 84.25 126 LEU B O 1
ATOM 7308 N N . GLN B 1 127 ? 36.062 -30.641 -0.195 1 85.12 127 GLN B N 1
ATOM 7309 C CA . GLN B 1 127 ? 34.781 -31.281 0.094 1 85.12 127 GLN B CA 1
ATOM 7310 C C . GLN B 1 127 ? 34.906 -32.188 1.316 1 85.12 127 GLN B C 1
ATOM 7312 O O . GLN B 1 127 ? 34.781 -33.406 1.199 1 85.12 127 GLN B O 1
ATOM 7317 N N . TRP B 1 128 ? 35.125 -31.531 2.41 1 83.44 128 TRP B N 1
ATOM 7318 C CA . TRP B 1 128 ? 35.156 -32.281 3.654 1 83.44 128 TRP B CA 1
ATOM 7319 C C . TRP B 1 128 ? 34.344 -31.609 4.738 1 83.44 128 TRP B C 1
ATOM 7321 O O . TRP B 1 128 ? 33.906 -30.469 4.562 1 83.44 128 TRP B O 1
ATOM 7331 N N . GLY B 1 129 ? 33.844 -32.406 5.777 1 81.56 129 GLY B N 1
ATOM 7332 C CA . GLY B 1 129 ? 33.156 -31.875 6.926 1 81.56 129 GLY B CA 1
ATOM 7333 C C . GLY B 1 129 ? 31.641 -32.062 6.836 1 81.56 129 GLY B C 1
ATOM 7334 O O . GLY B 1 129 ? 31.156 -32.969 6.148 1 81.56 129 GLY B O 1
ATOM 7335 N N . PHE B 1 130 ? 30.938 -31.203 7.523 1 78.31 130 PHE B N 1
ATOM 7336 C CA . PHE B 1 130 ? 29.484 -31.234 7.609 1 78.31 130 PHE B CA 1
ATOM 7337 C C . PHE B 1 130 ? 28.844 -31.016 6.238 1 78.31 130 PHE B C 1
ATOM 7339 O O . PHE B 1 130 ? 29.344 -30.219 5.438 1 78.31 130 PHE B O 1
ATOM 7346 N N . HIS B 1 131 ? 27.891 -31.938 5.836 1 82.62 131 HIS B N 1
ATOM 7347 C CA . HIS B 1 131 ? 27.281 -31.938 4.516 1 82.62 131 HIS B CA 1
ATOM 7348 C C . HIS B 1 131 ? 25.766 -31.734 4.609 1 82.62 131 HIS B C 1
ATOM 7350 O O . HIS B 1 131 ? 25.094 -32.406 5.398 1 82.62 131 HIS B O 1
ATOM 7356 N N . TYR B 1 132 ? 25.266 -30.578 4.094 1 82.12 132 TYR B N 1
ATOM 7357 C CA . TYR B 1 132 ? 23.828 -30.422 3.996 1 82.12 132 TYR B CA 1
ATOM 7358 C C . TYR B 1 132 ? 23.422 -29.969 2.598 1 82.12 132 TYR B C 1
ATOM 7360 O O . TYR B 1 132 ? 24.266 -29.688 1.754 1 82.12 132 TYR B O 1
ATOM 7368 N N . GLN B 1 133 ? 22.125 -30.125 2.266 1 82.19 133 GLN B N 1
ATOM 7369 C CA . GLN B 1 133 ? 21.625 -29.797 0.934 1 82.19 133 GLN B CA 1
ATOM 7370 C C . GLN B 1 133 ? 20.719 -28.562 0.975 1 82.19 133 GLN B C 1
ATOM 7372 O O . GLN B 1 133 ? 19.875 -28.438 1.87 1 82.19 133 GLN B O 1
ATOM 7377 N N . VAL B 1 134 ? 21.078 -27.688 0.144 1 76.69 134 VAL B N 1
ATOM 7378 C CA . VAL B 1 134 ? 20.234 -26.516 -0.033 1 76.69 134 VAL B CA 1
ATOM 7379 C C . VAL B 1 134 ? 19.75 -26.438 -1.479 1 76.69 134 VAL B C 1
ATOM 7381 O O . VAL B 1 134 ? 20.562 -26.375 -2.408 1 76.69 134 VAL B O 1
ATOM 7384 N N . ALA B 1 135 ? 18.438 -26.406 -1.707 1 68.69 135 ALA B N 1
ATOM 7385 C CA . ALA B 1 135 ? 17.844 -26.312 -3.033 1 68.69 135 ALA B CA 1
ATOM 7386 C C . ALA B 1 135 ? 18.391 -27.391 -3.963 1 68.69 135 ALA B C 1
ATOM 7388 O O . ALA B 1 135 ? 18.688 -27.125 -5.129 1 68.69 135 ALA B O 1
ATOM 7389 N N . GLY B 1 136 ? 18.781 -28.516 -3.408 1 65.62 136 GLY B N 1
ATOM 7390 C CA . GLY B 1 136 ? 19.219 -29.656 -4.195 1 65.62 136 GLY B CA 1
ATOM 7391 C C . GLY B 1 136 ? 20.719 -29.719 -4.379 1 65.62 136 GLY B C 1
ATOM 7392 O O . GLY B 1 136 ? 21.234 -30.625 -5.027 1 65.62 136 GLY B O 1
ATOM 7393 N N . PHE B 1 137 ? 21.453 -28.734 -3.83 1 72 137 PHE B N 1
ATOM 7394 C CA . PHE B 1 137 ? 22.891 -28.719 -4 1 72 137 PHE B CA 1
ATOM 7395 C C . PHE B 1 137 ? 23.594 -29.016 -2.684 1 72 137 PHE B C 1
ATOM 7397 O O . PHE B 1 137 ? 23.156 -28.578 -1.621 1 72 137 PHE B O 1
ATOM 7404 N N . ASP B 1 138 ? 24.656 -29.734 -2.766 1 79.06 138 ASP B N 1
ATOM 7405 C CA . ASP B 1 138 ? 25.422 -30.141 -1.591 1 79.06 138 ASP B CA 1
ATOM 7406 C C . ASP B 1 138 ? 26.359 -29.016 -1.143 1 79.06 138 ASP B C 1
ATOM 7408 O O . ASP B 1 138 ? 27.031 -28.391 -1.969 1 79.06 138 ASP B O 1
ATOM 7412 N N . VAL B 1 139 ? 26.344 -28.734 0.118 1 84.94 139 VAL B N 1
ATOM 7413 C CA . VAL B 1 139 ? 27.219 -27.75 0.723 1 84.94 139 VAL B CA 1
ATOM 7414 C C . VAL B 1 139 ? 28.156 -28.438 1.714 1 84.94 139 VAL B C 1
ATOM 7416 O O . VAL B 1 139 ? 27.719 -29.141 2.619 1 84.94 139 VAL B O 1
ATOM 7419 N N . TYR B 1 140 ? 29.469 -28.25 1.524 1 87.94 140 TYR B N 1
ATOM 7420 C CA . TYR B 1 140 ? 30.469 -28.891 2.371 1 87.94 140 TYR B CA 1
ATOM 7421 C C . TYR B 1 140 ? 31.078 -27.891 3.342 1 87.94 140 TYR B C 1
ATOM 7423 O O . TYR B 1 140 ? 31.234 -26.703 3.012 1 87.94 140 TYR B O 1
ATOM 7431 N N . GLY B 1 141 ? 31.391 -28.328 4.508 1 88.38 141 GLY B N 1
ATOM 7432 C CA . GLY B 1 141 ? 32 -27.484 5.523 1 88.38 141 GLY B CA 1
ATOM 7433 C C . GLY B 1 141 ? 33.312 -26.891 5.09 1 88.38 141 GLY B C 1
ATOM 7434 O O . GLY B 1 141 ? 33.594 -25.734 5.375 1 88.38 141 GLY B O 1
ATOM 7435 N N . GLY B 1 142 ? 34.156 -27.688 4.473 1 89.38 142 GLY B N 1
ATOM 7436 C CA . GLY B 1 142 ? 35.438 -27.203 3.982 1 89.38 142 GLY B CA 1
ATOM 7437 C C . GLY B 1 142 ? 35.312 -26.047 3.012 1 89.38 142 GLY B C 1
ATOM 7438 O O . GLY B 1 142 ? 36.094 -25.109 3.029 1 89.38 142 GLY B O 1
ATOM 7439 N N . GLU B 1 143 ? 34.375 -26.062 2.164 1 89 143 GLU B N 1
ATOM 7440 C CA . GLU B 1 143 ? 34.125 -24.984 1.21 1 89 143 GLU B CA 1
ATOM 7441 C C . GLU B 1 143 ? 33.656 -23.719 1.917 1 89 143 GLU B C 1
ATOM 7443 O O . GLU B 1 143 ? 34 -22.609 1.501 1 89 143 GLU B O 1
ATOM 7448 N N . ILE B 1 144 ? 32.906 -23.891 2.994 1 90.75 144 ILE B N 1
ATOM 7449 C CA . ILE B 1 144 ? 32.438 -22.75 3.768 1 90.75 144 ILE B CA 1
ATOM 7450 C C . ILE B 1 144 ? 33.625 -22.047 4.434 1 90.75 144 ILE B C 1
ATOM 7452 O O . ILE B 1 144 ? 33.75 -20.828 4.344 1 90.75 144 ILE B O 1
ATOM 7456 N N . ILE B 1 145 ? 34.438 -22.844 5.004 1 91.94 145 ILE B N 1
ATOM 7457 C CA . ILE B 1 145 ? 35.562 -22.297 5.727 1 91.94 145 ILE B CA 1
ATOM 7458 C C . ILE B 1 145 ? 36.531 -21.594 4.754 1 91.94 145 ILE B C 1
ATOM 7460 O O . ILE B 1 145 ? 37.062 -20.547 5.059 1 91.94 145 ILE B O 1
ATOM 7464 N N . ALA B 1 146 ? 36.719 -22.188 3.643 1 90.88 146 ALA B N 1
ATOM 7465 C CA . ALA B 1 146 ? 37.594 -21.594 2.631 1 90.88 146 ALA B CA 1
ATOM 7466 C C . ALA B 1 146 ? 37.031 -20.266 2.143 1 90.88 146 ALA B C 1
ATOM 7468 O O . ALA B 1 146 ? 37.75 -19.297 1.959 1 90.88 146 ALA B O 1
ATOM 7469 N N . THR B 1 147 ? 35.75 -20.203 1.896 1 91.88 147 THR B N 1
ATOM 7470 C CA . THR B 1 147 ? 35.125 -18.969 1.454 1 91.88 147 THR B CA 1
ATOM 7471 C C . THR B 1 147 ? 35.219 -17.906 2.541 1 91.88 147 THR B C 1
ATOM 7473 O O . THR B 1 147 ? 35.438 -16.719 2.246 1 91.88 147 THR B O 1
ATOM 7476 N N . TRP B 1 148 ? 35 -18.359 3.789 1 93.94 148 TRP B N 1
ATOM 7477 C CA . TRP B 1 148 ? 35.188 -17.438 4.902 1 93.94 148 TRP B CA 1
ATOM 7478 C C . TRP B 1 148 ? 36.594 -16.859 4.898 1 93.94 148 TRP B C 1
ATOM 7480 O O . TRP B 1 148 ? 36.781 -15.656 5.129 1 93.94 148 TRP B O 1
ATOM 7490 N N . GLY B 1 149 ? 37.469 -17.75 4.633 1 94.38 149 GLY B N 1
ATOM 7491 C CA . GLY B 1 149 ? 38.844 -17.312 4.566 1 94.38 149 GLY B CA 1
ATOM 7492 C C . GLY B 1 149 ? 39.094 -16.234 3.52 1 94.38 149 GLY B C 1
ATOM 7493 O O . GLY B 1 149 ? 39.781 -15.25 3.777 1 94.38 149 GLY B O 1
ATOM 7494 N N . VAL B 1 150 ? 38.531 -16.344 2.398 1 93.25 150 VAL B N 1
ATOM 7495 C CA . VAL B 1 150 ? 38.688 -15.367 1.315 1 93.25 150 VAL B CA 1
ATOM 7496 C C . VAL B 1 150 ? 38.031 -14.047 1.707 1 93.25 150 VAL B C 1
ATOM 7498 O O . VAL B 1 150 ? 38.625 -12.977 1.543 1 93.25 150 VAL B O 1
ATOM 7501 N N . ILE B 1 151 ? 36.781 -14.102 2.256 1 94.62 151 ILE B N 1
ATOM 7502 C CA . ILE B 1 151 ? 36.031 -12.914 2.631 1 94.62 151 ILE B CA 1
ATOM 7503 C C . ILE B 1 151 ? 36.781 -12.148 3.719 1 94.62 151 ILE B C 1
ATOM 7505 O O . ILE B 1 151 ? 36.938 -10.922 3.631 1 94.62 151 ILE B O 1
ATOM 7509 N N . ILE B 1 152 ? 37.312 -12.914 4.68 1 96 152 ILE B N 1
ATOM 7510 C CA . ILE B 1 152 ? 38 -12.289 5.816 1 96 152 ILE B CA 1
ATOM 7511 C C . ILE B 1 152 ? 39.344 -11.75 5.383 1 96 152 ILE B C 1
ATOM 7513 O O . ILE B 1 152 ? 39.719 -10.617 5.723 1 96 152 ILE B O 1
ATOM 7517 N N . LEU B 1 153 ? 40.062 -12.469 4.617 1 94.62 153 LEU B N 1
ATOM 7518 C CA . LEU B 1 153 ? 41.375 -12.055 4.176 1 94.62 153 LEU B CA 1
ATOM 7519 C C . LEU B 1 153 ? 41.312 -10.773 3.359 1 94.62 153 LEU B C 1
ATOM 7521 O O . LEU B 1 153 ? 42.031 -9.812 3.633 1 94.62 153 LEU B O 1
ATOM 7525 N N . PHE B 1 154 ? 40.438 -10.711 2.492 1 93.12 154 PHE B N 1
ATOM 7526 C CA . PHE B 1 154 ? 40.375 -9.547 1.614 1 93.12 154 PHE B CA 1
ATOM 7527 C C . PHE B 1 154 ? 39.625 -8.414 2.273 1 93.12 154 PHE B C 1
ATOM 7529 O O . PHE B 1 154 ? 39.781 -7.246 1.915 1 93.12 154 PHE B O 1
ATOM 7536 N N . GLY B 1 155 ? 38.719 -8.805 3.197 1 93.75 155 GLY B N 1
ATOM 7537 C CA . GLY B 1 155 ? 38.125 -7.766 4.016 1 93.75 155 GLY B CA 1
ATOM 7538 C C . GLY B 1 155 ? 39.125 -7.031 4.883 1 93.75 155 GLY B C 1
ATOM 7539 O O . GLY B 1 155 ? 39.125 -5.797 4.926 1 93.75 155 GLY B O 1
ATOM 7540 N N . LEU B 1 156 ? 40 -7.789 5.441 1 93.94 156 LEU B N 1
ATOM 7541 C CA . LEU B 1 156 ? 41.062 -7.195 6.27 1 93.94 156 LEU B CA 1
ATOM 7542 C C . LEU B 1 156 ? 42.062 -6.441 5.414 1 93.94 156 LEU B C 1
ATOM 7544 O O . LEU B 1 156 ? 42.562 -5.391 5.82 1 93.94 156 LEU B O 1
ATOM 7548 N N . PHE B 1 157 ? 42.281 -6.969 4.289 1 93.06 157 PHE B N 1
ATOM 7549 C CA . PHE B 1 157 ? 43.156 -6.289 3.355 1 93.06 157 PHE B CA 1
ATOM 7550 C C . PHE B 1 157 ? 42.594 -4.941 2.939 1 93.06 157 PHE B C 1
ATOM 7552 O O . PHE B 1 157 ? 43.312 -3.947 2.861 1 93.06 157 PHE B O 1
ATOM 7559 N N . SER B 1 158 ? 41.344 -4.859 2.689 1 91.88 158 SER B N 1
ATOM 7560 C CA . SER B 1 158 ? 40.656 -3.625 2.289 1 91.88 158 SER B CA 1
ATOM 7561 C C . SER B 1 158 ? 40.562 -2.641 3.449 1 91.88 158 SER B C 1
ATOM 7563 O O . SER B 1 158 ? 40.625 -1.426 3.244 1 91.88 158 SER B O 1
ATOM 7565 N N . ALA B 1 159 ? 40.5 -3.199 4.652 1 91.19 159 ALA B N 1
ATOM 7566 C CA . ALA B 1 159 ? 40.344 -2.348 5.828 1 91.19 159 ALA B CA 1
ATOM 7567 C C . ALA B 1 159 ? 41.688 -1.792 6.281 1 91.19 159 ALA B C 1
ATOM 7569 O O . ALA B 1 159 ? 41.781 -0.626 6.668 1 91.19 159 ALA B O 1
ATOM 7570 N N . PHE B 1 160 ? 42.781 -2.666 6.152 1 88.88 160 PHE B N 1
ATOM 7571 C CA . PHE B 1 160 ? 44.031 -2.279 6.785 1 88.88 160 PHE B CA 1
ATOM 7572 C C . PHE B 1 160 ? 45.156 -2.211 5.758 1 88.88 160 PHE B C 1
ATOM 7574 O O . PHE B 1 160 ? 46.312 -1.937 6.105 1 88.88 160 PHE B O 1
ATOM 7581 N N . GLY B 1 161 ? 44.938 -2.414 4.555 1 83.94 161 GLY B N 1
ATOM 7582 C CA . GLY B 1 161 ? 46 -2.498 3.547 1 83.94 161 GLY B CA 1
ATOM 7583 C C . GLY B 1 161 ? 46.594 -1.154 3.209 1 83.94 161 GLY B C 1
ATOM 7584 O O . GLY B 1 161 ? 47.688 -1.091 2.621 1 83.94 161 GLY B O 1
ATOM 7585 N N . GLY B 1 162 ? 46 -0.023 3.637 1 76.69 162 GLY B N 1
ATOM 7586 C CA . GLY B 1 162 ? 46.562 1.303 3.426 1 76.69 162 GLY B CA 1
ATOM 7587 C C . GLY B 1 162 ? 46.812 1.63 1.961 1 76.69 162 GLY B C 1
ATOM 7588 O O . GLY B 1 162 ? 45.938 1.373 1.122 1 76.69 162 GLY B O 1
ATOM 7589 N N . GLY B 1 163 ? 48 2.092 1.583 1 76.06 163 GLY B N 1
ATOM 7590 C CA . GLY B 1 163 ? 48.375 2.525 0.244 1 76.06 163 GLY B CA 1
ATOM 7591 C C . GLY B 1 163 ? 48.656 1.373 -0.695 1 76.06 163 GLY B C 1
ATOM 7592 O O . GLY B 1 163 ? 48.594 1.523 -1.916 1 76.06 163 GLY B O 1
ATOM 7593 N N . ILE B 1 164 ? 48.906 0.165 -0.222 1 84.75 164 ILE B N 1
ATOM 7594 C CA . ILE B 1 164 ? 49.281 -0.992 -1.025 1 84.75 164 ILE B CA 1
ATOM 7595 C C . ILE B 1 164 ? 48.062 -1.536 -1.756 1 84.75 164 ILE B C 1
ATOM 7597 O O . ILE B 1 164 ? 48.188 -2.189 -2.795 1 84.75 164 ILE B O 1
ATOM 7601 N N . LYS B 1 165 ? 46.906 -1.266 -1.252 1 85.88 165 LYS B N 1
ATOM 7602 C CA . LYS B 1 165 ? 45.688 -1.82 -1.833 1 85.88 165 LYS B CA 1
ATOM 7603 C C . LYS B 1 165 ? 45.469 -1.311 -3.256 1 85.88 165 LYS B C 1
ATOM 7605 O O . LYS B 1 165 ? 45.062 -2.064 -4.133 1 85.88 165 LYS B O 1
ATOM 7610 N N . GLN B 1 166 ? 45.844 -0.129 -3.523 1 83.62 166 GLN B N 1
ATOM 7611 C CA . GLN B 1 166 ? 45.625 0.458 -4.84 1 83.62 166 GLN B CA 1
ATOM 7612 C C . GLN B 1 166 ? 46.594 -0.131 -5.871 1 83.62 166 GLN B C 1
ATOM 7614 O O . GLN B 1 166 ? 46.188 -0.461 -6.988 1 83.62 166 GLN B O 1
ATOM 7619 N N . ALA B 1 167 ? 47.75 -0.206 -5.43 1 88 167 ALA B N 1
ATOM 7620 C CA . ALA B 1 167 ? 48.75 -0.77 -6.328 1 88 167 ALA B CA 1
ATOM 7621 C C . ALA B 1 167 ? 48.469 -2.244 -6.609 1 88 167 ALA B C 1
ATOM 7623 O O . ALA B 1 167 ? 48.594 -2.699 -7.746 1 88 167 ALA B O 1
ATOM 7624 N N . ALA B 1 168 ? 48.125 -2.904 -5.621 1 90.62 168 ALA B N 1
ATOM 7625 C CA . ALA B 1 168 ? 47.844 -4.324 -5.77 1 90.62 168 ALA B CA 1
ATOM 7626 C C . ALA B 1 168 ? 46.656 -4.535 -6.707 1 90.62 168 ALA B C 1
ATOM 7628 O O . ALA B 1 168 ? 46.688 -5.422 -7.562 1 90.62 168 ALA B O 1
ATOM 7629 N N . ASN B 1 169 ? 45.656 -3.73 -6.566 1 91.31 169 ASN B N 1
ATOM 7630 C CA . ASN B 1 169 ? 44.5 -3.844 -7.414 1 91.31 169 ASN B CA 1
ATOM 7631 C C . ASN B 1 169 ? 44.812 -3.545 -8.875 1 91.31 169 ASN B C 1
ATOM 7633 O O . ASN B 1 169 ? 44.312 -4.211 -9.781 1 91.31 169 ASN B O 1
ATOM 7637 N N . THR B 1 170 ? 45.656 -2.564 -9.117 1 92.94 170 THR B N 1
ATOM 7638 C CA . THR B 1 170 ? 46.031 -2.197 -10.477 1 92.94 170 THR B CA 1
ATOM 7639 C C . THR B 1 170 ? 46.844 -3.307 -11.133 1 92.94 170 THR B C 1
ATOM 7641 O O . THR B 1 170 ? 46.625 -3.631 -12.305 1 92.94 170 THR B O 1
ATOM 7644 N N . ILE B 1 171 ? 47.688 -3.848 -10.375 1 94.81 171 ILE B N 1
ATOM 7645 C CA . ILE B 1 171 ? 48.5 -4.938 -10.891 1 94.81 171 ILE B CA 1
ATOM 7646 C C . ILE B 1 171 ? 47.625 -6.137 -11.234 1 94.81 171 ILE B C 1
ATOM 7648 O O . ILE B 1 171 ? 47.781 -6.758 -12.281 1 94.81 171 ILE B O 1
ATOM 7652 N N . LEU B 1 172 ? 46.781 -6.395 -10.367 1 95.38 172 LEU B N 1
ATOM 7653 C CA . LEU B 1 172 ? 45.875 -7.516 -10.594 1 95.38 172 LEU B CA 1
ATOM 7654 C C . LEU B 1 172 ? 45 -7.266 -11.828 1 95.38 172 LEU B C 1
ATOM 7656 O O . LEU B 1 172 ? 44.688 -8.195 -12.586 1 95.38 172 LEU B O 1
ATOM 7660 N N . ALA B 1 173 ? 44.594 -6.074 -12.047 1 95.25 173 ALA B N 1
ATOM 7661 C CA . ALA B 1 173 ? 43.812 -5.734 -13.227 1 95.25 173 ALA B CA 1
ATOM 7662 C C . ALA B 1 173 ? 44.594 -5.961 -14.508 1 95.25 173 ALA B C 1
ATOM 7664 O O . ALA B 1 173 ? 44.062 -6.461 -15.5 1 95.25 173 ALA B O 1
ATOM 7665 N N . PHE B 1 174 ? 45.844 -5.699 -14.477 1 95.69 174 PHE B N 1
ATOM 7666 C CA . PHE B 1 174 ? 46.688 -5.898 -15.641 1 95.69 174 PHE B CA 1
ATOM 7667 C C . PHE B 1 174 ? 46.938 -7.379 -15.883 1 95.69 174 PHE B C 1
ATOM 7669 O O . PHE B 1 174 ? 47.031 -7.816 -17.031 1 95.69 174 PHE B O 1
ATOM 7676 N N . ILE B 1 175 ? 47.031 -8.086 -14.812 1 96.38 175 ILE B N 1
ATOM 7677 C CA . ILE B 1 175 ? 47.188 -9.523 -14.945 1 96.38 175 ILE B CA 1
ATOM 7678 C C . ILE B 1 175 ? 45.938 -10.125 -15.586 1 96.38 175 ILE B C 1
ATOM 7680 O O . ILE B 1 175 ? 46.031 -11.016 -16.438 1 96.38 175 ILE B O 1
ATOM 7684 N N . LEU B 1 176 ? 44.812 -9.609 -15.195 1 96.81 176 LEU B N 1
ATOM 7685 C CA . LEU B 1 176 ? 43.562 -10.094 -15.719 1 96.81 176 LEU B CA 1
ATOM 7686 C C . LEU B 1 176 ? 43.438 -9.836 -17.219 1 96.81 176 LEU B C 1
ATOM 7688 O O . LEU B 1 176 ? 43.312 -10.773 -18.016 1 96.81 176 LEU B O 1
ATOM 7692 N N . ILE B 1 177 ? 43.562 -8.586 -17.641 1 96.69 177 ILE B N 1
ATOM 7693 C CA . ILE B 1 177 ? 43.375 -8.25 -19.047 1 96.69 177 ILE B CA 1
ATOM 7694 C C . ILE B 1 177 ? 44.562 -8.789 -19.859 1 96.69 177 ILE B C 1
ATOM 7696 O O . ILE B 1 177 ? 44.375 -9.273 -20.984 1 96.69 177 ILE B O 1
ATOM 7700 N N . GLY B 1 178 ? 45.75 -8.672 -19.328 1 96.75 178 GLY B N 1
ATOM 7701 C CA . GLY B 1 178 ? 46.938 -9.219 -20 1 96.75 178 GLY B CA 1
ATOM 7702 C C . GLY B 1 178 ? 46.875 -10.719 -20.188 1 96.75 178 GLY B C 1
ATOM 7703 O O . GLY B 1 178 ? 47.219 -11.234 -21.234 1 96.75 178 GLY B O 1
ATOM 7704 N N . GLY B 1 179 ? 46.406 -11.414 -19.141 1 97.06 179 GLY B N 1
ATOM 7705 C CA . GLY B 1 179 ? 46.25 -12.859 -19.25 1 97.06 179 GLY B CA 1
ATOM 7706 C C . GLY B 1 179 ? 45.281 -13.266 -20.344 1 97.06 179 GLY B C 1
ATOM 7707 O O . GLY B 1 179 ? 45.562 -14.18 -21.109 1 97.06 179 GLY B O 1
ATOM 7708 N N . ILE B 1 180 ? 44.156 -12.594 -20.438 1 97 180 ILE B N 1
ATOM 7709 C CA . ILE B 1 180 ? 43.125 -12.906 -21.422 1 97 180 ILE B CA 1
ATOM 7710 C C . ILE B 1 180 ? 43.656 -12.656 -22.828 1 97 180 ILE B C 1
ATOM 7712 O O . ILE B 1 180 ? 43.469 -13.484 -23.719 1 97 180 ILE B O 1
ATOM 7716 N N . VAL B 1 181 ? 44.344 -11.555 -23.031 1 96.94 181 VAL B N 1
ATOM 7717 C CA . VAL B 1 181 ? 44.875 -11.188 -24.344 1 96.94 181 VAL B CA 1
ATOM 7718 C C . VAL B 1 181 ? 45.969 -12.172 -24.75 1 96.94 181 VAL B C 1
ATOM 7720 O O . VAL B 1 181 ? 46 -12.617 -25.906 1 96.94 181 VAL B O 1
ATOM 7723 N N . ILE B 1 182 ? 46.844 -12.539 -23.844 1 97.12 182 ILE B N 1
ATOM 7724 C CA . ILE B 1 182 ? 47.906 -13.484 -24.125 1 97.12 182 ILE B CA 1
ATOM 7725 C C . ILE B 1 182 ? 47.312 -14.836 -24.516 1 97.12 182 ILE B C 1
ATOM 7727 O O . ILE B 1 182 ? 47.781 -15.477 -25.469 1 97.12 182 ILE B O 1
ATOM 7731 N N . LEU B 1 183 ? 46.344 -15.242 -23.812 1 97 183 LEU B N 1
ATOM 7732 C CA . LEU B 1 183 ? 45.719 -16.516 -24.109 1 97 183 LEU B CA 1
ATOM 7733 C C . LEU B 1 183 ? 45.031 -16.484 -25.484 1 97 183 LEU B C 1
ATOM 7735 O O . LEU B 1 183 ? 45.125 -17.469 -26.234 1 97 183 LEU B O 1
ATOM 7739 N N . PHE B 1 184 ? 44.344 -15.406 -25.781 1 96.12 184 PHE B N 1
ATOM 7740 C CA . PHE B 1 184 ? 43.688 -15.289 -27.062 1 96.12 184 PHE B CA 1
ATOM 7741 C C . PHE B 1 184 ? 44.688 -15.359 -28.203 1 96.12 184 PHE B C 1
ATOM 7743 O O . PHE B 1 184 ? 44.5 -16.094 -29.172 1 96.12 184 PHE B O 1
ATOM 7750 N N . CYS B 1 185 ? 45.781 -14.617 -28.109 1 95 185 CYS B N 1
ATOM 7751 C CA . CYS B 1 185 ? 46.812 -14.617 -29.141 1 95 185 CYS B CA 1
ATOM 7752 C C . CYS B 1 185 ? 47.469 -15.984 -29.25 1 95 185 CYS B C 1
ATOM 7754 O O . CYS B 1 185 ? 47.781 -16.438 -30.359 1 95 185 CYS B O 1
ATOM 7756 N N . GLY B 1 186 ? 47.688 -16.594 -28.125 1 94.56 186 GLY B N 1
ATOM 7757 C CA . GLY B 1 186 ? 48.281 -17.922 -28.125 1 94.56 186 GLY B CA 1
ATOM 7758 C C . GLY B 1 186 ? 47.406 -18.969 -28.797 1 94.56 186 GLY B C 1
ATOM 7759 O O . GLY B 1 186 ? 47.875 -19.766 -29.609 1 94.56 186 GLY B O 1
ATOM 7760 N N . VAL B 1 187 ? 46.156 -18.984 -28.453 1 94 187 VAL B N 1
ATOM 7761 C CA . VAL B 1 187 ? 45.219 -19.938 -29.016 1 94 187 VAL B CA 1
ATOM 7762 C C . VAL B 1 187 ? 45.062 -19.672 -30.5 1 94 187 VAL B C 1
ATOM 7764 O O . VAL B 1 187 ? 44.938 -20.609 -31.297 1 94 187 VAL B O 1
ATOM 7767 N N . LEU B 1 188 ? 45 -18.375 -30.891 1 90.94 188 LEU B N 1
ATOM 7768 C CA . LEU B 1 188 ? 44.875 -18.016 -32.312 1 90.94 188 LEU B CA 1
ATOM 7769 C C . LEU B 1 188 ? 46.062 -18.516 -33.094 1 90.94 188 LEU B C 1
ATOM 7771 O O . LEU B 1 188 ? 45.906 -18.969 -34.25 1 90.94 188 LEU B O 1
ATOM 7775 N N . ALA B 1 189 ? 47.188 -18.516 -32.531 1 91 189 ALA B N 1
ATOM 7776 C CA . ALA B 1 189 ? 48.406 -18.922 -33.188 1 91 189 ALA B CA 1
ATOM 7777 C C . ALA B 1 189 ? 48.469 -20.438 -33.344 1 91 189 ALA B C 1
ATOM 7779 O O . ALA B 1 189 ? 49.062 -20.953 -34.312 1 91 189 ALA B O 1
ATOM 7780 N N . MET B 1 190 ? 47.938 -21.141 -32.406 1 89.19 190 MET B N 1
ATOM 7781 C CA . MET B 1 190 ? 48.062 -22.594 -32.406 1 89.19 190 MET B CA 1
ATOM 7782 C C . MET B 1 190 ? 46.812 -23.234 -33.031 1 89.19 190 MET B C 1
ATOM 7784 O O . MET B 1 190 ? 46.812 -24.438 -33.312 1 89.19 190 MET B O 1
ATOM 7788 N N . SER B 1 191 ? 45.75 -22.391 -33.062 1 81.5 191 SER B N 1
ATOM 7789 C CA . SER B 1 191 ? 44.5 -22.922 -33.562 1 81.5 191 SER B CA 1
ATOM 7790 C C . SER B 1 191 ? 44.594 -23.312 -35.031 1 81.5 191 SER B C 1
ATOM 7792 O O . SER B 1 191 ? 45.25 -22.594 -35.812 1 81.5 191 SER B O 1
ATOM 7794 N N . PRO B 1 192 ? 44.281 -24.625 -35.312 1 65.62 192 PRO B N 1
ATOM 7795 C CA . PRO B 1 192 ? 44.312 -25 -36.75 1 65.62 192 PRO B CA 1
ATOM 7796 C C . PRO B 1 192 ? 43.438 -24.125 -37.625 1 65.62 192 PRO B C 1
ATOM 7798 O O . PRO B 1 192 ? 42.5 -23.484 -37.125 1 65.62 192 PRO B O 1
ATOM 7801 N N . GLN B 1 193 ? 43.781 -23.781 -38.875 1 56.59 193 GLN B N 1
ATOM 7802 C CA . GLN B 1 193 ? 43.156 -22.938 -39.906 1 56.59 193 GLN B CA 1
ATOM 7803 C C . GLN B 1 193 ? 41.625 -23.016 -39.812 1 56.59 193 GLN B C 1
ATOM 7805 O O . GLN B 1 193 ? 40.938 -22.156 -40.344 1 56.59 193 GLN B O 1
ATOM 7810 N N . HIS B 1 194 ? 40.906 -24 -39.094 1 53.75 194 HIS B N 1
ATOM 7811 C CA . HIS B 1 194 ? 39.469 -24.219 -39.312 1 53.75 194 HIS B CA 1
ATOM 7812 C C . HIS B 1 194 ? 38.656 -23.812 -38.094 1 53.75 194 HIS B C 1
ATOM 7814 O O . HIS B 1 194 ? 37.594 -24.375 -37.844 1 53.75 194 HIS B O 1
ATOM 7820 N N . ALA B 1 195 ? 39.094 -22.953 -37.219 1 62.94 195 ALA B N 1
ATOM 7821 C CA . ALA B 1 195 ? 38.156 -22.562 -36.188 1 62.94 195 ALA B CA 1
ATOM 7822 C C . ALA B 1 195 ? 36.938 -21.844 -36.781 1 62.94 195 ALA B C 1
ATOM 7824 O O . ALA B 1 195 ? 37.094 -20.891 -37.562 1 62.94 195 ALA B O 1
ATOM 7825 N N . SER B 1 196 ? 35.719 -22.594 -36.906 1 76.62 196 SER B N 1
ATOM 7826 C CA . SER B 1 196 ? 34.531 -22.078 -37.531 1 76.62 196 SER B CA 1
ATOM 7827 C C . SER B 1 196 ? 33.594 -21.438 -36.531 1 76.62 196 SER B C 1
ATOM 7829 O O . SER B 1 196 ? 33.281 -22.047 -35.5 1 76.62 196 SER B O 1
ATOM 7831 N N . PHE B 1 197 ? 33.5 -20.141 -36.625 1 87.56 197 PHE B N 1
ATOM 7832 C CA . PHE B 1 197 ? 32.5 -19.438 -35.844 1 87.56 197 PHE B CA 1
ATOM 7833 C C . PHE B 1 197 ? 31.094 -19.719 -36.344 1 87.56 197 PHE B C 1
ATOM 7835 O O . PHE B 1 197 ? 30.125 -19.141 -35.875 1 87.56 197 PHE B O 1
ATOM 7842 N N . TYR B 1 198 ? 31.062 -20.797 -37.25 1 85.88 198 TYR B N 1
ATOM 7843 C CA . TYR B 1 198 ? 29.781 -21.172 -37.812 1 85.88 198 TYR B CA 1
ATOM 7844 C C . TYR B 1 198 ? 29.234 -22.438 -37.156 1 85.88 198 TYR B C 1
ATOM 7846 O O . TYR B 1 198 ? 29.984 -23.359 -36.875 1 85.88 198 TYR B O 1
ATOM 7854 N N . PRO B 1 199 ? 28 -22.297 -37.031 1 88.44 199 PRO B N 1
ATOM 7855 C CA . PRO B 1 199 ? 26.969 -21.297 -37.25 1 88.44 199 PRO B CA 1
ATOM 7856 C C . PRO B 1 199 ? 27.125 -20.062 -36.344 1 88.44 199 PRO B C 1
ATOM 7858 O O . PRO B 1 199 ? 27.5 -20.203 -35.188 1 88.44 199 PRO B O 1
ATOM 7861 N N . ALA B 1 200 ? 26.828 -18.953 -36.906 1 89.81 200 ALA B N 1
ATOM 7862 C CA . ALA B 1 200 ? 27.031 -17.672 -36.219 1 89.81 200 ALA B CA 1
ATOM 7863 C C . ALA B 1 200 ? 26.109 -17.531 -35.031 1 89.81 200 ALA B C 1
ATOM 7865 O O . ALA B 1 200 ? 26.453 -16.891 -34.031 1 89.81 200 ALA B O 1
ATOM 7866 N N . PHE B 1 201 ? 24.922 -18.125 -35.156 1 91.5 201 PHE B N 1
ATOM 7867 C CA . PHE B 1 201 ? 23.906 -18.078 -34.094 1 91.5 201 PHE B CA 1
ATOM 7868 C C . PHE B 1 201 ? 23.531 -19.5 -33.656 1 91.5 201 PHE B C 1
ATOM 7870 O O . PHE B 1 201 ? 23.969 -20.469 -34.281 1 91.5 201 PHE B O 1
ATOM 7877 N N . ALA B 1 202 ? 22.797 -19.594 -32.562 1 85.69 202 ALA B N 1
ATOM 7878 C CA . ALA B 1 202 ? 22.406 -20.906 -32.062 1 85.69 202 ALA B CA 1
ATOM 7879 C C . ALA B 1 202 ? 21.234 -21.484 -32.875 1 85.69 202 ALA B C 1
ATOM 7881 O O . ALA B 1 202 ? 20.125 -20.953 -32.844 1 85.69 202 ALA B O 1
ATOM 7882 N N . PRO B 1 203 ? 21.406 -22.5 -33.531 1 82.38 203 PRO B N 1
ATOM 7883 C CA . PRO B 1 203 ? 20.359 -23.016 -34.406 1 82.38 203 PRO B CA 1
ATOM 7884 C C . PRO B 1 203 ? 19.234 -23.734 -33.656 1 82.38 203 PRO B C 1
ATOM 7886 O O . PRO B 1 203 ? 18.109 -23.812 -34.125 1 82.38 203 PRO B O 1
ATOM 7889 N N . ASP B 1 204 ? 19.438 -24.219 -32.438 1 77.75 204 ASP B N 1
ATOM 7890 C CA . ASP B 1 204 ? 18.516 -25.109 -31.75 1 77.75 204 ASP B CA 1
ATOM 7891 C C . ASP B 1 204 ? 17.594 -24.328 -30.812 1 77.75 204 ASP B C 1
ATOM 7893 O O 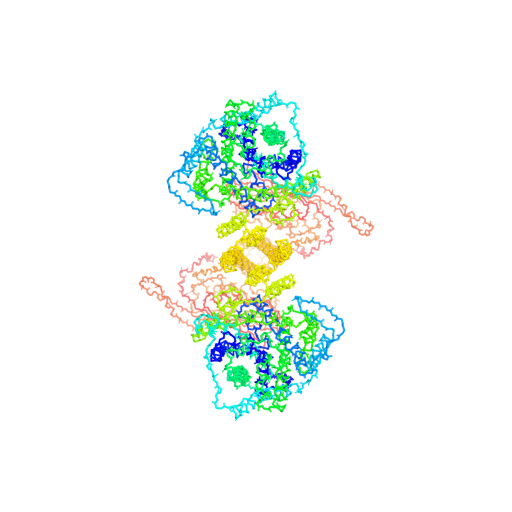. ASP B 1 204 ? 16.641 -24.891 -30.281 1 77.75 204 ASP B O 1
ATOM 7897 N N . VAL B 1 205 ? 17.844 -23.156 -30.344 1 74.69 205 VAL B N 1
ATOM 7898 C CA . VAL B 1 205 ? 17.062 -22.422 -29.344 1 74.69 205 VAL B CA 1
ATOM 7899 C C . VAL B 1 205 ? 15.859 -21.766 -30.016 1 74.69 205 VAL B C 1
ATOM 7901 O O . VAL B 1 205 ? 14.844 -21.516 -29.359 1 74.69 205 VAL B O 1
ATOM 7904 N N . GLY B 1 206 ? 15.719 -21.922 -31.266 1 70.31 206 GLY B N 1
ATOM 7905 C CA . GLY B 1 206 ? 14.609 -21.312 -31.969 1 70.31 206 GLY B CA 1
ATOM 7906 C C . GLY B 1 206 ? 14.594 -19.797 -31.875 1 70.31 206 GLY B C 1
ATOM 7907 O O . GLY B 1 206 ? 15.398 -19.203 -31.141 1 70.31 206 GLY B O 1
ATOM 7908 N N . GLY B 1 207 ? 13.906 -19.078 -32.594 1 73.81 207 GLY B N 1
ATOM 7909 C CA . GLY B 1 207 ? 13.766 -17.625 -32.656 1 73.81 207 GLY B CA 1
ATOM 7910 C C . GLY B 1 207 ? 14.641 -16.969 -33.688 1 73.81 207 GLY B C 1
ATOM 7911 O O . GLY B 1 207 ? 15.508 -17.625 -34.281 1 73.81 207 GLY B O 1
ATOM 7912 N N . THR B 1 208 ? 14.469 -15.742 -33.906 1 84.19 208 THR B N 1
ATOM 7913 C CA . THR B 1 208 ? 15.234 -14.953 -34.875 1 84.19 208 THR B CA 1
ATOM 7914 C C . THR B 1 208 ? 16.578 -14.547 -34.281 1 84.19 208 THR B C 1
ATOM 7916 O O . THR B 1 208 ? 16.75 -14.531 -33.062 1 84.19 208 THR B O 1
ATOM 7919 N N . PRO B 1 209 ? 17.594 -14.414 -35.031 1 88.75 209 PRO B N 1
ATOM 7920 C CA . PRO B 1 209 ? 18.891 -13.93 -34.562 1 88.75 209 PRO B CA 1
ATOM 7921 C C . PRO B 1 209 ? 18.766 -12.688 -33.656 1 88.75 209 PRO B C 1
ATOM 7923 O O . PRO B 1 209 ? 19.516 -12.531 -32.719 1 88.75 209 PRO B O 1
ATOM 7926 N N . PHE B 1 210 ? 17.812 -11.977 -33.969 1 89.25 210 PHE B N 1
ATOM 7927 C CA . PHE B 1 210 ? 17.609 -10.766 -33.188 1 89.25 210 PHE B CA 1
ATOM 7928 C C . PHE B 1 210 ? 17.141 -11.109 -31.781 1 89.25 210 PHE B C 1
ATOM 7930 O O . PHE B 1 210 ? 17.594 -10.5 -30.812 1 89.25 210 PHE B O 1
ATOM 7937 N N . LEU B 1 211 ? 16.281 -12.07 -31.703 1 86.94 211 LEU B N 1
ATOM 7938 C CA . LEU B 1 211 ? 15.789 -12.469 -30.391 1 86.94 211 LEU B CA 1
ATOM 7939 C C . LEU B 1 211 ? 16.891 -13.133 -29.578 1 86.94 211 LEU B C 1
ATOM 7941 O O . LEU B 1 211 ? 16.922 -13.016 -28.344 1 86.94 211 LEU B O 1
ATOM 7945 N N . GLN B 1 212 ? 17.75 -13.805 -30.281 1 89.44 212 GLN B N 1
ATOM 7946 C CA . GLN B 1 212 ? 18.891 -14.414 -29.594 1 89.44 212 GLN B CA 1
ATOM 7947 C C . GLN B 1 212 ? 19.844 -13.352 -29.062 1 89.44 212 GLN B C 1
ATOM 7949 O O . GLN B 1 212 ? 20.344 -13.469 -27.938 1 89.44 212 GLN B O 1
ATOM 7954 N N . LEU B 1 213 ? 20.031 -12.336 -29.859 1 90.5 213 LEU B N 1
ATOM 7955 C CA . LEU B 1 213 ? 20.859 -11.211 -29.438 1 90.5 213 LEU B CA 1
ATOM 7956 C C . LEU B 1 213 ? 20.266 -10.531 -28.203 1 90.5 213 LEU B C 1
ATOM 7958 O O . LEU B 1 213 ? 21 -10.227 -27.25 1 90.5 213 LEU B O 1
ATOM 7962 N N . LEU B 1 214 ? 18.984 -10.398 -28.172 1 87.56 214 LEU B N 1
ATOM 7963 C CA . LEU B 1 214 ? 18.312 -9.719 -27.078 1 87.56 214 LEU B CA 1
ATOM 7964 C C . LEU B 1 214 ? 18.375 -10.555 -25.812 1 87.56 214 LEU B C 1
ATOM 7966 O O . LEU B 1 214 ? 18.438 -10.008 -24.703 1 87.56 214 LEU B O 1
ATOM 7970 N N . SER B 1 215 ? 18.359 -11.836 -26 1 86.31 215 SER B N 1
ATOM 7971 C CA . SER B 1 215 ? 18.391 -12.719 -24.828 1 86.31 215 SER B CA 1
ATOM 7972 C C . SER B 1 215 ? 19.703 -12.57 -24.078 1 86.31 215 SER B C 1
ATOM 7974 O O . SER B 1 215 ? 19.734 -12.703 -22.844 1 86.31 215 SER B O 1
ATOM 7976 N N . ILE B 1 216 ? 20.781 -12.258 -24.766 1 89.06 216 ILE B N 1
ATOM 7977 C CA . ILE B 1 216 ? 22.078 -12.062 -24.125 1 89.06 216 ILE B CA 1
ATOM 7978 C C . ILE B 1 216 ? 22.203 -10.625 -23.641 1 89.06 216 ILE B C 1
ATOM 7980 O O . ILE B 1 216 ? 22.812 -10.367 -22.594 1 89.06 216 ILE B O 1
ATOM 7984 N N . LEU B 1 217 ? 21.562 -9.742 -24.328 1 89.75 217 LEU B N 1
ATOM 7985 C CA . LEU B 1 217 ? 21.625 -8.328 -23.969 1 89.75 217 LEU B CA 1
ATOM 7986 C C . LEU B 1 217 ? 20.969 -8.086 -22.609 1 89.75 217 LEU B C 1
ATOM 7988 O O . LEU B 1 217 ? 21.406 -7.199 -21.859 1 89.75 217 LEU B O 1
ATOM 7992 N N . MET B 1 218 ? 20.031 -8.875 -22.266 1 86.5 218 MET B N 1
ATOM 7993 C CA . MET B 1 218 ? 19.281 -8.656 -21.031 1 86.5 218 MET B CA 1
ATOM 7994 C C . MET B 1 218 ? 20.156 -8.914 -19.812 1 86.5 218 MET B C 1
ATOM 7996 O O . MET B 1 218 ? 19.844 -8.461 -18.703 1 86.5 218 MET B O 1
ATOM 8000 N N . VAL B 1 219 ? 21.266 -9.57 -20.031 1 84.12 219 VAL B N 1
ATOM 8001 C CA . VAL B 1 219 ? 22.125 -9.883 -18.891 1 84.12 219 VAL B CA 1
ATOM 8002 C C . VAL B 1 219 ? 23.266 -8.867 -18.828 1 84.12 219 VAL B C 1
ATOM 8004 O O . VAL B 1 219 ? 24.172 -8.992 -17.984 1 84.12 219 VAL B O 1
ATOM 8007 N N . ALA B 1 220 ? 23.203 -7.863 -19.609 1 87.44 220 ALA B N 1
ATOM 8008 C CA . ALA B 1 220 ? 24.266 -6.863 -19.703 1 87.44 220 ALA B CA 1
ATOM 8009 C C . ALA B 1 220 ? 24.484 -6.16 -18.359 1 87.44 220 ALA B C 1
ATOM 8011 O O . ALA B 1 220 ? 25.625 -5.941 -17.953 1 87.44 220 ALA B O 1
ATOM 8012 N N . PRO B 1 221 ? 23.469 -5.832 -17.609 1 87.31 221 PRO B N 1
ATOM 8013 C CA . PRO B 1 221 ? 23.719 -5.16 -16.328 1 87.31 221 PRO B CA 1
ATOM 8014 C C . PRO B 1 221 ? 24.594 -5.988 -15.391 1 87.31 221 PRO B C 1
ATOM 8016 O O . PRO B 1 221 ? 25.469 -5.438 -14.703 1 87.31 221 PRO B O 1
ATOM 8019 N N . TRP B 1 222 ? 24.406 -7.16 -15.469 1 87.06 222 TRP B N 1
ATOM 8020 C CA . TRP B 1 222 ? 25.234 -8.023 -14.641 1 87.06 222 TRP B CA 1
ATOM 8021 C C . TRP B 1 222 ? 26.672 -8.008 -15.109 1 87.06 222 TRP B C 1
ATOM 8023 O O . TRP B 1 222 ? 27.609 -8.023 -14.297 1 87.06 222 TRP B O 1
ATOM 8033 N N . MET B 1 223 ? 26.906 -7.949 -16.359 1 89 223 MET B N 1
ATOM 8034 C CA . MET B 1 223 ? 28.25 -8.031 -16.938 1 89 223 MET B CA 1
ATOM 8035 C C . MET B 1 223 ? 29.047 -6.766 -16.672 1 89 223 MET B C 1
ATOM 8037 O O . MET B 1 223 ? 30.25 -6.824 -16.438 1 89 223 MET B O 1
ATOM 8041 N N . PHE B 1 224 ? 28.312 -5.734 -16.609 1 91.88 224 PHE B N 1
ATOM 8042 C CA . PHE B 1 224 ? 29.047 -4.473 -16.594 1 91.88 224 PHE B CA 1
ATOM 8043 C C . PHE B 1 224 ? 28.922 -3.793 -15.242 1 91.88 224 PHE B C 1
ATOM 8045 O O . PHE B 1 224 ? 29.625 -2.822 -14.961 1 91.88 224 PHE B O 1
ATOM 8052 N N . PHE B 1 225 ? 28.094 -4.301 -14.438 1 90.19 225 PHE B N 1
ATOM 8053 C CA . PHE B 1 225 ? 27.875 -3.609 -13.164 1 90.19 225 PHE B CA 1
ATOM 8054 C C . PHE B 1 225 ? 29.172 -3.551 -12.359 1 90.19 225 PHE B C 1
ATOM 8056 O O . PHE B 1 225 ? 29.859 -4.562 -12.203 1 90.19 225 PHE B O 1
ATOM 8063 N N . GLY B 1 226 ? 29.547 -2.359 -11.883 1 86.88 226 GLY B N 1
ATOM 8064 C CA . GLY B 1 226 ? 30.781 -2.113 -11.148 1 86.88 226 GLY B CA 1
ATOM 8065 C C . GLY B 1 226 ? 31.641 -1.045 -11.781 1 86.88 226 GLY B C 1
ATOM 8066 O O . GLY B 1 226 ? 32.469 -0.442 -11.117 1 86.88 226 GLY B O 1
ATOM 8067 N N . TYR B 1 227 ? 31.359 -0.814 -13 1 86.44 227 TYR B N 1
ATOM 8068 C CA . TYR B 1 227 ? 32.188 0.152 -13.711 1 86.44 227 TYR B CA 1
ATOM 8069 C C . TYR B 1 227 ? 31.969 1.562 -13.18 1 86.44 227 TYR B C 1
ATOM 8071 O O . TYR B 1 227 ? 32.812 2.441 -13.344 1 86.44 227 TYR B O 1
ATOM 8079 N N . GLU B 1 228 ? 30.828 1.717 -12.539 1 82.44 228 GLU B N 1
ATOM 8080 C CA . GLU B 1 228 ? 30.469 3.037 -12.023 1 82.44 228 GLU B CA 1
ATOM 8081 C C . GLU B 1 228 ? 31.109 3.281 -10.656 1 82.44 228 GLU B C 1
ATOM 8083 O O . GLU B 1 228 ? 30.938 4.352 -10.07 1 82.44 228 GLU B O 1
ATOM 8088 N N . SER B 1 229 ? 31.859 2.363 -10.188 1 77.31 229 SER B N 1
ATOM 8089 C CA . SER B 1 229 ? 32.469 2.488 -8.867 1 77.31 229 SER B CA 1
ATOM 8090 C C . SER B 1 229 ? 33.438 3.674 -8.812 1 77.31 229 SER B C 1
ATOM 8092 O O . SER B 1 229 ? 33.781 4.145 -7.73 1 77.31 229 SER B O 1
ATOM 8094 N N . ILE B 1 230 ? 33.75 4.207 -9.953 1 74.31 230 ILE B N 1
ATOM 8095 C CA . ILE B 1 230 ? 34.625 5.352 -10.055 1 74.31 230 ILE B CA 1
ATOM 8096 C C . ILE B 1 230 ? 33.969 6.586 -9.453 1 74.31 230 ILE B C 1
ATOM 8098 O O . ILE B 1 230 ? 34.625 7.539 -9.062 1 74.31 230 ILE B O 1
ATOM 8102 N N . THR B 1 231 ? 32.656 6.461 -9.383 1 74.62 231 THR B N 1
ATOM 8103 C CA . THR B 1 231 ? 31.953 7.652 -8.938 1 74.62 231 THR B CA 1
ATOM 8104 C C . THR B 1 231 ? 31.969 7.754 -7.418 1 74.62 231 THR B C 1
ATOM 8106 O O . THR B 1 231 ? 31.688 8.812 -6.855 1 74.62 231 THR B O 1
ATOM 8109 N N . HIS B 1 232 ? 32.406 6.617 -6.863 1 73.5 232 HIS B N 1
ATOM 8110 C CA . HIS B 1 232 ? 32.5 6.641 -5.406 1 73.5 232 HIS B CA 1
ATOM 8111 C C . HIS B 1 232 ? 33.844 7.195 -4.949 1 73.5 232 HIS B C 1
ATOM 8113 O O . HIS B 1 232 ? 34.906 6.852 -5.516 1 73.5 232 HIS B O 1
ATOM 8119 N N . GLY B 1 233 ? 33.938 8.125 -4.105 1 65.44 233 GLY B N 1
ATOM 8120 C CA . GLY B 1 233 ? 35.188 8.633 -3.553 1 65.44 233 GLY B CA 1
ATOM 8121 C C . GLY B 1 233 ? 35.875 9.617 -4.469 1 65.44 233 GLY B C 1
ATOM 8122 O O . GLY B 1 233 ? 37.094 9.625 -4.559 1 65.44 233 GLY B O 1
ATOM 8123 N N . SER B 1 234 ? 35.156 10.32 -5.168 1 65.62 234 SER B N 1
ATOM 8124 C CA . SER B 1 234 ? 35.75 11.242 -6.152 1 65.62 234 SER B CA 1
ATOM 8125 C C . SER B 1 234 ? 36.625 12.289 -5.484 1 65.62 234 SER B C 1
ATOM 8127 O O . SER B 1 234 ? 37.469 12.883 -6.129 1 65.62 234 SER B O 1
ATOM 8129 N N . GLN B 1 235 ? 36.469 12.336 -4.238 1 66 235 GLN B N 1
ATOM 8130 C CA . GLN B 1 235 ? 37.281 13.312 -3.525 1 66 235 GLN B CA 1
ATOM 8131 C C . GLN B 1 235 ? 38.719 12.859 -3.438 1 66 235 GLN B C 1
ATOM 8133 O O . GLN B 1 235 ? 39.625 13.672 -3.238 1 66 235 GLN B O 1
ATOM 8138 N N . GLN B 1 236 ? 38.938 11.578 -3.705 1 65.44 236 GLN B N 1
ATOM 8139 C CA . GLN B 1 236 ? 40.281 11.031 -3.566 1 65.44 236 GLN B CA 1
ATOM 8140 C C . GLN B 1 236 ? 41.031 11.008 -4.91 1 65.44 236 GLN B C 1
ATOM 8142 O O . GLN B 1 236 ? 42.125 10.461 -5.02 1 65.44 236 GLN B O 1
ATOM 8147 N N . PHE B 1 237 ? 40.438 11.672 -5.879 1 72.5 237 PHE B N 1
ATOM 8148 C CA . PHE B 1 237 ? 41.031 11.586 -7.207 1 72.5 237 PHE B CA 1
ATOM 8149 C C . PHE B 1 237 ? 42.031 12.719 -7.426 1 72.5 237 PHE B C 1
ATOM 8151 O O . PHE B 1 237 ? 41.781 13.852 -7.004 1 72.5 237 PHE B O 1
ATOM 8158 N N . HIS B 1 238 ? 43.156 12.398 -7.988 1 70.19 238 HIS B N 1
ATOM 8159 C CA . HIS B 1 238 ? 44.219 13.359 -8.258 1 70.19 238 HIS B CA 1
ATOM 8160 C C . HIS B 1 238 ? 44 14.055 -9.594 1 70.19 238 HIS B C 1
ATOM 8162 O O . HIS B 1 238 ? 44.875 14.773 -10.078 1 70.19 238 HIS B O 1
ATOM 8168 N N . PHE B 1 239 ? 42.938 13.773 -10.297 1 76.19 239 PHE B N 1
ATOM 8169 C CA . PHE B 1 239 ? 42.719 14.328 -11.633 1 76.19 239 PHE B CA 1
ATOM 8170 C C . PHE B 1 239 ? 41.375 15.047 -11.711 1 76.19 239 PHE B C 1
ATOM 8172 O O . PHE B 1 239 ? 40.469 14.812 -10.891 1 76.19 239 PHE B O 1
ATOM 8179 N N . PRO B 1 240 ? 41.375 15.977 -12.711 1 77.12 240 PRO B N 1
ATOM 8180 C CA . PRO B 1 240 ? 40.125 16.734 -12.859 1 77.12 240 PRO B CA 1
ATOM 8181 C C . PRO B 1 240 ? 38.969 15.859 -13.32 1 77.12 240 PRO B C 1
ATOM 8183 O O . PRO B 1 240 ? 39.156 14.789 -13.891 1 77.12 240 PRO B O 1
ATOM 8186 N N . THR B 1 241 ? 37.812 16.266 -13.047 1 77.19 241 THR B N 1
ATOM 8187 C CA . THR B 1 241 ? 36.594 15.531 -13.289 1 77.19 241 THR B CA 1
ATOM 8188 C C . THR B 1 241 ? 36.344 15.344 -14.781 1 77.19 241 THR B C 1
ATOM 8190 O O . THR B 1 241 ? 35.594 14.469 -15.195 1 77.19 241 THR B O 1
ATOM 8193 N N . GLN B 1 242 ? 37.031 16.031 -15.664 1 79.5 242 GLN B N 1
ATOM 8194 C CA . GLN B 1 242 ? 36.844 15.93 -17.109 1 79.5 242 GLN B CA 1
ATOM 8195 C C . GLN B 1 242 ? 37.344 14.594 -17.641 1 79.5 242 GLN B C 1
ATOM 8197 O O . GLN B 1 242 ? 36.938 14.148 -18.703 1 79.5 242 GLN B O 1
ATOM 8202 N N . TYR B 1 243 ? 38.156 13.922 -16.906 1 85.56 243 TYR B N 1
ATOM 8203 C CA . TYR B 1 243 ? 38.75 12.664 -17.344 1 85.56 243 TYR B CA 1
ATOM 8204 C C . TYR B 1 243 ? 37.906 11.477 -16.891 1 85.56 243 TYR B C 1
ATOM 8206 O O . TYR B 1 243 ? 38.219 10.328 -17.188 1 85.56 243 TYR B O 1
ATOM 8214 N N . MET B 1 244 ? 36.875 11.75 -16.328 1 84.19 244 MET B N 1
ATOM 8215 C CA . MET B 1 244 ? 36.031 10.664 -15.82 1 84.19 244 MET B CA 1
ATOM 8216 C C . MET B 1 244 ? 35.375 9.914 -16.969 1 84.19 244 MET B C 1
ATOM 8218 O O . MET B 1 244 ? 35.344 8.68 -16.969 1 84.19 244 MET B O 1
ATOM 8222 N N . PHE B 1 245 ? 34.906 10.641 -17.953 1 88.25 245 PHE B N 1
ATOM 8223 C CA . PHE B 1 245 ? 34.188 9.977 -19.047 1 88.25 245 PHE B CA 1
ATOM 8224 C C . PHE B 1 245 ? 35.156 9.133 -19.891 1 88.25 245 PHE B C 1
ATOM 8226 O O . PHE B 1 245 ? 34.844 7.977 -20.188 1 88.25 245 PHE B O 1
ATOM 8233 N N . PRO B 1 246 ? 36.281 9.633 -20.266 1 90.94 246 PRO B N 1
ATOM 8234 C CA . PRO B 1 246 ? 37.219 8.773 -20.969 1 90.94 246 PRO B CA 1
ATOM 8235 C C . PRO B 1 246 ? 37.625 7.535 -20.172 1 90.94 246 PRO B C 1
ATOM 8237 O O . PRO B 1 246 ? 37.844 6.469 -20.75 1 90.94 246 PRO B O 1
ATOM 8240 N N . LEU B 1 247 ? 37.688 7.691 -18.969 1 90.25 247 LEU B N 1
ATOM 8241 C CA . LEU B 1 247 ? 38 6.555 -18.109 1 90.25 247 LEU B CA 1
ATOM 8242 C C . LEU B 1 247 ? 36.875 5.512 -18.156 1 90.25 247 LEU B C 1
ATOM 8244 O O . LEU B 1 247 ? 37.156 4.309 -18.172 1 90.25 247 LEU B O 1
ATOM 8248 N N . ILE B 1 248 ? 35.688 5.938 -18.125 1 90.69 248 ILE B N 1
ATOM 8249 C CA . ILE B 1 248 ? 34.562 5.031 -18.219 1 90.69 248 ILE B CA 1
ATOM 8250 C C . ILE B 1 248 ? 34.562 4.324 -19.562 1 90.69 248 ILE B C 1
ATOM 8252 O O . ILE B 1 248 ? 34.281 3.125 -19.656 1 90.69 248 ILE B O 1
ATOM 8256 N N . ILE B 1 249 ? 34.906 5.07 -20.625 1 93.19 249 ILE B N 1
ATOM 8257 C CA . ILE B 1 249 ? 35 4.477 -21.953 1 93.19 249 ILE B CA 1
ATOM 8258 C C . ILE B 1 249 ? 36.062 3.385 -21.969 1 93.19 249 ILE B C 1
ATOM 8260 O O . ILE B 1 249 ? 35.812 2.279 -22.453 1 93.19 249 ILE B O 1
ATOM 8264 N N . ALA B 1 250 ? 37.125 3.709 -21.375 1 94.19 250 ALA B N 1
ATOM 8265 C CA . ALA B 1 250 ? 38.219 2.738 -21.328 1 94.19 250 ALA B CA 1
ATOM 8266 C C . ALA B 1 250 ? 37.812 1.491 -20.547 1 94.19 250 ALA B C 1
ATOM 8268 O O . ALA B 1 250 ? 38.156 0.371 -20.938 1 94.19 250 ALA B O 1
ATOM 8269 N N . THR B 1 251 ? 37.156 1.711 -19.484 1 94.31 251 THR B N 1
ATOM 8270 C CA . THR B 1 251 ? 36.719 0.595 -18.656 1 94.31 251 THR B CA 1
ATOM 8271 C C . THR B 1 251 ? 35.719 -0.269 -19.438 1 94.31 251 THR B C 1
ATOM 8273 O O . THR B 1 251 ? 35.812 -1.497 -19.422 1 94.31 251 THR B O 1
ATOM 8276 N N . VAL B 1 252 ? 34.781 0.317 -20.094 1 95.12 252 VAL B N 1
ATOM 8277 C CA . VAL B 1 252 ? 33.719 -0.408 -20.812 1 95.12 252 VAL B CA 1
ATOM 8278 C C . VAL B 1 252 ? 34.344 -1.183 -21.969 1 95.12 252 VAL B C 1
ATOM 8280 O O . VAL B 1 252 ? 34.031 -2.35 -22.203 1 95.12 252 VAL B O 1
ATOM 8283 N N . VAL B 1 253 ? 35.25 -0.583 -22.672 1 95.44 253 VAL B N 1
ATOM 8284 C CA . VAL B 1 253 ? 35.906 -1.233 -23.797 1 95.44 253 VAL B CA 1
ATOM 8285 C C . VAL B 1 253 ? 36.719 -2.43 -23.312 1 95.44 253 VAL B C 1
ATOM 8287 O O . VAL B 1 253 ? 36.656 -3.51 -23.906 1 95.44 253 VAL B O 1
ATOM 8290 N N . SER B 1 254 ? 37.438 -2.205 -22.25 1 96.25 254 SER B N 1
ATOM 8291 C CA . SER B 1 254 ? 38.219 -3.309 -21.672 1 96.25 254 SER B CA 1
ATOM 8292 C C . SER B 1 254 ? 37.312 -4.438 -21.203 1 96.25 254 SER B C 1
ATOM 8294 O O . SER B 1 254 ? 37.625 -5.613 -21.344 1 96.25 254 SER B O 1
ATOM 8296 N N . THR B 1 255 ? 36.188 -4.102 -20.641 1 96.19 255 THR B N 1
ATOM 8297 C CA . THR B 1 255 ? 35.219 -5.102 -20.188 1 96.19 255 THR B CA 1
ATOM 8298 C C . THR B 1 255 ? 34.656 -5.871 -21.375 1 96.19 255 THR B C 1
ATOM 8300 O O . THR B 1 255 ? 34.5 -7.094 -21.312 1 96.19 255 THR B O 1
ATOM 8303 N N . VAL B 1 256 ? 34.344 -5.176 -22.422 1 97 256 VAL B N 1
ATOM 8304 C CA . VAL B 1 256 ? 33.844 -5.816 -23.625 1 97 256 VAL B CA 1
ATOM 8305 C C . VAL B 1 256 ? 34.844 -6.812 -24.156 1 97 256 VAL B C 1
ATOM 8307 O O . VAL B 1 256 ? 34.5 -7.949 -24.5 1 97 256 VAL B O 1
ATOM 8310 N N . LEU B 1 257 ? 36.031 -6.438 -24.141 1 96.56 257 LEU B N 1
ATOM 8311 C CA . LEU B 1 257 ? 37.094 -7.316 -24.625 1 96.56 257 LEU B CA 1
ATOM 8312 C C . LEU B 1 257 ? 37.25 -8.531 -23.703 1 96.56 257 LEU B C 1
ATOM 8314 O O . LEU B 1 257 ? 37.438 -9.648 -24.188 1 96.56 257 LEU B O 1
ATOM 8318 N N . ALA B 1 258 ? 37.156 -8.273 -22.5 1 96.5 258 ALA B N 1
ATOM 8319 C CA . ALA B 1 258 ? 37.344 -9.328 -21.516 1 96.5 258 ALA B CA 1
ATOM 8320 C C . ALA B 1 258 ? 36.219 -10.359 -21.594 1 96.5 258 ALA B C 1
ATOM 8322 O O . ALA B 1 258 ? 36.406 -11.523 -21.219 1 96.5 258 ALA B O 1
ATOM 8323 N N . TYR B 1 259 ? 35.062 -10.016 -22.062 1 96.25 259 TYR B N 1
ATOM 8324 C CA . TYR B 1 259 ? 33.938 -10.953 -22.172 1 96.25 259 TYR B CA 1
ATOM 8325 C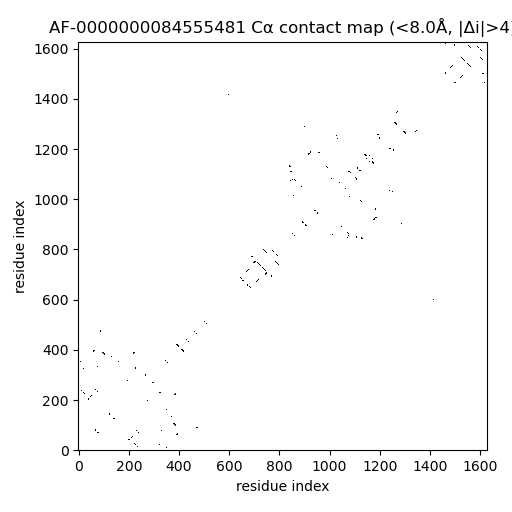 C . TYR B 1 259 ? 33.906 -11.57 -23.562 1 96.25 259 TYR B C 1
ATOM 8327 O O . TYR B 1 259 ? 33.469 -12.719 -23.719 1 96.25 259 TYR B O 1
ATOM 8335 N N . CYS B 1 260 ? 34.375 -10.898 -24.594 1 96.56 260 CYS B N 1
ATOM 8336 C CA . CYS B 1 260 ? 34.281 -11.367 -25.969 1 96.56 260 CYS B CA 1
ATOM 8337 C C . CYS B 1 260 ? 35.406 -12.336 -26.297 1 96.56 260 CYS B C 1
ATOM 8339 O O . CYS B 1 260 ? 35.188 -13.352 -26.953 1 96.56 260 CYS B O 1
ATOM 8341 N N . LEU B 1 261 ? 36.562 -12.086 -25.828 1 96.62 261 LEU B N 1
ATOM 8342 C CA . LEU B 1 261 ? 37.719 -12.891 -26.203 1 96.62 261 LEU B CA 1
ATOM 8343 C C . LEU B 1 261 ? 37.594 -14.312 -25.656 1 96.62 261 LEU B C 1
ATOM 8345 O O . LEU B 1 261 ? 37.875 -15.281 -26.359 1 96.62 261 LEU B O 1
ATOM 8349 N N . PRO B 1 262 ? 37.188 -14.492 -24.422 1 96.5 262 PRO B N 1
ATOM 8350 C CA . PRO B 1 262 ? 36.969 -15.859 -23.938 1 96.5 262 PRO B CA 1
ATOM 8351 C C . PRO B 1 262 ? 35.969 -16.641 -24.766 1 96.5 262 PRO B C 1
ATOM 8353 O O . PRO B 1 262 ? 36.094 -17.859 -24.906 1 96.5 262 PRO B O 1
ATOM 8356 N N . ILE B 1 263 ? 34.969 -15.984 -25.281 1 95.88 263 ILE B N 1
ATOM 8357 C CA . ILE B 1 263 ? 34 -16.641 -26.156 1 95.88 263 ILE B CA 1
ATOM 8358 C C . ILE B 1 263 ? 34.688 -17.156 -27.406 1 95.88 263 ILE B C 1
ATOM 8360 O O . ILE B 1 263 ? 34.5 -18.297 -27.812 1 95.88 263 ILE B O 1
ATOM 8364 N N . ALA B 1 264 ? 35.531 -16.312 -27.969 1 94.25 264 ALA B N 1
ATOM 8365 C CA . ALA B 1 264 ? 36.281 -16.688 -29.156 1 94.25 264 ALA B CA 1
ATOM 8366 C C . ALA B 1 264 ? 37.219 -17.859 -28.859 1 94.25 264 ALA B C 1
ATOM 8368 O O . ALA B 1 264 ? 37.312 -18.781 -29.656 1 94.25 264 ALA B O 1
ATOM 8369 N N . ILE B 1 265 ? 37.812 -17.844 -27.719 1 94.88 265 ILE B N 1
ATOM 8370 C CA . ILE B 1 265 ? 38.75 -18.906 -27.344 1 94.88 265 ILE B CA 1
ATOM 8371 C C . ILE B 1 265 ? 38 -20.234 -27.188 1 94.88 265 ILE B C 1
ATOM 8373 O O . ILE B 1 265 ? 38.469 -21.281 -27.641 1 94.88 265 ILE B O 1
ATOM 8377 N N . ALA B 1 266 ? 36.844 -20.188 -26.625 1 93.81 266 ALA B N 1
ATOM 8378 C CA . ALA B 1 266 ? 36.031 -21.375 -26.359 1 93.81 266 ALA B CA 1
ATOM 8379 C C . ALA B 1 266 ? 35.656 -22.078 -27.641 1 93.81 266 ALA B C 1
ATOM 8381 O O . ALA B 1 266 ? 35.5 -23.312 -27.672 1 93.81 266 ALA B O 1
ATOM 8382 N N . VAL B 1 267 ? 35.469 -21.328 -28.719 1 92.94 267 VAL B N 1
ATOM 8383 C CA . VAL B 1 267 ? 35 -21.906 -29.969 1 92.94 267 VAL B CA 1
ATOM 8384 C C . VAL B 1 267 ? 36.156 -22.359 -30.828 1 92.94 267 VAL B C 1
ATOM 8386 O O . VAL B 1 267 ? 36 -23.172 -31.734 1 92.94 267 VAL B O 1
ATOM 8389 N N . MET B 1 268 ? 37.375 -21.953 -30.547 1 90.94 268 MET B N 1
ATOM 8390 C CA . MET B 1 268 ? 38.531 -22.25 -31.375 1 90.94 268 MET B CA 1
ATOM 8391 C C . MET B 1 268 ? 39.094 -23.625 -31.031 1 90.94 268 MET B C 1
ATOM 8393 O O . MET B 1 268 ? 39.719 -24.281 -31.891 1 90.94 268 MET B O 1
ATOM 8397 N N . GLY B 1 269 ? 38.906 -24.047 -29.781 1 89.19 269 GLY B N 1
ATOM 8398 C CA . GLY B 1 269 ? 39.375 -25.375 -29.359 1 89.19 269 GLY B CA 1
ATOM 8399 C C . GLY B 1 269 ? 38.25 -26.344 -29.078 1 89.19 269 GLY B C 1
ATOM 8400 O O . GLY B 1 269 ? 37.719 -26.375 -27.969 1 89.19 269 GLY B O 1
ATOM 8401 N N . ILE B 1 270 ? 37.969 -27.203 -30.047 1 88.88 270 ILE B N 1
ATOM 8402 C CA . ILE B 1 270 ? 36.875 -28.172 -29.922 1 88.88 270 ILE B CA 1
ATOM 8403 C C . ILE B 1 270 ? 37.438 -29.578 -29.906 1 88.88 270 ILE B C 1
ATOM 8405 O O . ILE B 1 270 ? 38.406 -29.875 -30.641 1 88.88 270 ILE B O 1
ATOM 8409 N N . PRO B 1 271 ? 36.875 -30.297 -29.062 1 89.44 271 PRO B N 1
ATOM 8410 C CA . PRO B 1 271 ? 37.344 -31.688 -29.078 1 89.44 271 PRO B CA 1
ATOM 8411 C C . PRO B 1 271 ? 37.156 -32.344 -30.453 1 89.44 271 PRO B C 1
ATOM 8413 O O . PRO B 1 271 ? 36.156 -32.094 -31.141 1 89.44 271 PRO B O 1
ATOM 8416 N N . PRO B 1 272 ? 38 -33.219 -30.781 1 87.25 272 PRO B N 1
ATOM 8417 C CA . PRO B 1 272 ? 38 -33.844 -32.094 1 87.25 272 PRO B CA 1
ATOM 8418 C C . PRO B 1 272 ? 36.75 -34.688 -32.344 1 87.25 272 PRO B C 1
ATOM 8420 O O . PRO B 1 272 ? 36.375 -34.969 -33.5 1 87.25 272 PRO B O 1
ATOM 8423 N N . GLU B 1 273 ? 36.125 -35.062 -31.25 1 89.62 273 GLU B N 1
ATOM 8424 C CA . GLU B 1 273 ? 34.938 -35.938 -31.375 1 89.62 273 GLU B CA 1
ATOM 8425 C C . GLU B 1 273 ? 33.75 -35.156 -31.875 1 89.62 273 GLU B C 1
ATOM 8427 O O . GLU B 1 273 ? 32.781 -35.75 -32.344 1 89.62 273 GLU B O 1
ATOM 8432 N N . TYR B 1 274 ? 33.906 -33.875 -31.891 1 90.06 274 TYR B N 1
ATOM 8433 C CA . TYR B 1 274 ? 32.781 -33.062 -32.312 1 90.06 274 TYR B CA 1
ATOM 8434 C C . TYR B 1 274 ? 33.094 -32.312 -33.625 1 90.06 274 TYR B C 1
ATOM 8436 O O . TYR B 1 274 ? 34.25 -31.922 -33.844 1 90.06 274 TYR B O 1
ATOM 8444 N N . HIS B 1 275 ? 32.156 -32.125 -34.562 1 83.94 275 HIS B N 1
ATOM 8445 C CA . HIS B 1 275 ? 32.375 -31.469 -35.875 1 83.94 275 HIS B CA 1
ATOM 8446 C C . HIS B 1 275 ? 32.281 -29.953 -35.75 1 83.94 275 HIS B C 1
ATOM 8448 O O . HIS B 1 275 ? 32.781 -29.219 -36.594 1 83.94 275 HIS B O 1
ATOM 8454 N N . GLY B 1 276 ? 31.672 -29.469 -34.656 1 87.44 276 GLY B N 1
ATOM 8455 C CA . GLY B 1 276 ? 31.469 -28.031 -34.5 1 87.44 276 GLY B CA 1
ATOM 8456 C C . GLY B 1 276 ? 31.234 -27.641 -33.031 1 87.44 276 GLY B C 1
ATOM 8457 O O . GLY B 1 276 ? 31.031 -28.5 -32.188 1 87.44 276 GLY B O 1
ATOM 8458 N N . TRP B 1 277 ? 31.359 -26.266 -32.938 1 90.44 277 TRP B N 1
ATOM 8459 C CA . TRP B 1 277 ? 31.172 -25.766 -31.562 1 90.44 277 TRP B CA 1
ATOM 8460 C C . TRP B 1 277 ? 29.75 -26.062 -31.062 1 90.44 277 TRP B C 1
ATOM 8462 O O . TRP B 1 277 ? 29.562 -26.328 -29.875 1 90.44 277 TRP B O 1
ATOM 8472 N N . ASN B 1 278 ? 28.734 -26.062 -32 1 90.56 278 ASN B N 1
ATOM 8473 C CA . ASN B 1 278 ? 27.328 -26.25 -31.656 1 90.56 278 ASN B CA 1
ATOM 8474 C C . ASN B 1 278 ? 27.078 -27.641 -31.078 1 90.56 278 ASN B C 1
ATOM 8476 O O . ASN B 1 278 ? 26.375 -27.766 -30.078 1 90.56 278 ASN B O 1
ATOM 8480 N N . GLU B 1 279 ? 27.641 -28.672 -31.672 1 90.06 279 GLU B N 1
ATOM 8481 C CA . GLU B 1 279 ? 27.469 -30.031 -31.188 1 90.06 279 GLU B CA 1
ATOM 8482 C C . GLU B 1 279 ? 28.172 -30.234 -29.844 1 90.06 279 GLU B C 1
ATOM 8484 O O . GLU B 1 279 ? 27.656 -30.922 -28.969 1 90.06 279 GLU B O 1
ATOM 8489 N N . TYR B 1 280 ? 29.328 -29.594 -29.766 1 91.75 280 TYR B N 1
ATOM 8490 C CA . TYR B 1 280 ? 30.094 -29.656 -28.516 1 91.75 280 TYR B CA 1
ATOM 8491 C C . TYR B 1 280 ? 29.312 -29.031 -27.359 1 91.75 280 TYR B C 1
ATOM 8493 O O . TYR B 1 280 ? 29.125 -29.672 -26.328 1 91.75 280 TYR B O 1
ATOM 8501 N N . ILE B 1 281 ? 28.75 -27.891 -27.578 1 91.38 281 ILE B N 1
ATOM 8502 C CA . ILE B 1 281 ? 28.078 -27.125 -26.531 1 91.38 281 ILE B CA 1
ATOM 8503 C C . ILE B 1 281 ? 26.766 -27.812 -26.156 1 91.38 281 ILE B C 1
ATOM 8505 O O . ILE B 1 281 ? 26.391 -27.828 -24.984 1 91.38 281 ILE B O 1
ATOM 8509 N N . ASN B 1 282 ? 26.062 -28.391 -27.094 1 87.94 282 ASN B N 1
ATOM 8510 C CA . ASN B 1 282 ? 24.781 -29.062 -26.812 1 87.94 282 ASN B CA 1
ATOM 8511 C C . ASN B 1 282 ? 24.984 -30.328 -25.984 1 87.94 282 ASN B C 1
ATOM 8513 O O . ASN B 1 282 ? 24.062 -30.781 -25.297 1 87.94 282 ASN B O 1
ATOM 8517 N N . ASN B 1 283 ? 26.219 -30.812 -26.016 1 89.62 283 ASN B N 1
ATOM 8518 C CA . ASN B 1 283 ? 26.484 -32.062 -25.312 1 89.62 283 ASN B CA 1
ATOM 8519 C C . ASN B 1 283 ? 27.234 -31.828 -24 1 89.62 283 ASN B C 1
ATOM 8521 O O . ASN B 1 283 ? 27.703 -32.781 -23.359 1 89.62 283 ASN B O 1
ATOM 8525 N N . LEU B 1 284 ? 27.359 -30.672 -23.609 1 88.12 284 LEU B N 1
ATOM 8526 C CA . LEU B 1 284 ? 28.125 -30.297 -22.422 1 88.12 284 LEU B CA 1
ATOM 8527 C C . LEU B 1 284 ? 27.547 -30.969 -21.172 1 88.12 284 LEU B C 1
ATOM 8529 O O . LEU B 1 284 ? 28.281 -31.344 -20.266 1 88.12 284 LEU B O 1
ATOM 8533 N N . GLY B 1 285 ? 26.203 -31.141 -21.125 1 80.5 285 GLY B N 1
ATOM 8534 C CA . GLY B 1 285 ? 25.531 -31.719 -19.969 1 80.5 285 GLY B CA 1
ATOM 8535 C C . GLY B 1 285 ? 25.969 -33.156 -19.688 1 80.5 285 GLY B C 1
ATOM 8536 O O . GLY B 1 285 ? 25.891 -33.625 -18.547 1 80.5 285 GLY B O 1
ATOM 8537 N N . ASN B 1 286 ? 26.516 -33.781 -20.688 1 83.56 286 ASN B N 1
ATOM 8538 C CA . ASN B 1 286 ? 26.891 -35.188 -20.562 1 83.56 286 ASN B CA 1
ATOM 8539 C C . ASN B 1 286 ? 28.391 -35.344 -20.359 1 83.56 286 ASN B C 1
ATOM 8541 O O . ASN B 1 286 ? 28.875 -36.469 -20.219 1 83.56 286 ASN B O 1
ATOM 8545 N N . LEU B 1 287 ? 29 -34.219 -20.328 1 86.5 287 LEU B N 1
ATOM 8546 C CA . LEU B 1 287 ? 30.453 -34.281 -20.203 1 86.5 287 LEU B CA 1
ATOM 8547 C C . LEU B 1 287 ? 30.891 -33.906 -18.797 1 86.5 287 LEU B C 1
ATOM 8549 O O . LEU B 1 287 ? 30.172 -33.25 -18.062 1 86.5 287 LEU B O 1
ATOM 8553 N N . GLU B 1 288 ? 31.969 -34.531 -18.375 1 80.12 288 GLU B N 1
ATOM 8554 C CA . GLU B 1 288 ? 32.531 -34.281 -17.047 1 80.12 288 GLU B CA 1
ATOM 8555 C C . GLU B 1 288 ? 33.969 -33.812 -17.156 1 80.12 288 GLU B C 1
ATOM 8557 O O . GLU B 1 288 ? 34.594 -33.938 -18.203 1 80.12 288 GLU B O 1
ATOM 8562 N N . GLY B 1 289 ? 34.406 -33.094 -16.141 1 76.81 289 GLY B N 1
ATOM 8563 C CA . GLY B 1 289 ? 35.812 -32.688 -16.078 1 76.81 289 GLY B CA 1
ATOM 8564 C C . GLY B 1 289 ? 36.094 -31.469 -16.922 1 76.81 289 GLY B C 1
ATOM 8565 O O . GLY B 1 289 ? 35.281 -30.547 -16.984 1 76.81 289 GLY B O 1
ATOM 8566 N N . LEU B 1 290 ? 37.281 -31.453 -17.562 1 82.62 290 LEU B N 1
ATOM 8567 C CA . LEU B 1 290 ? 37.75 -30.297 -18.312 1 82.62 290 LEU B CA 1
ATOM 8568 C C . LEU B 1 290 ? 36.969 -30.125 -19.594 1 82.62 290 LEU B C 1
ATOM 8570 O O . LEU B 1 290 ? 36.812 -29 -20.078 1 82.62 290 LEU B O 1
ATOM 8574 N N . LYS B 1 291 ? 36.438 -31.172 -20.125 1 86.75 291 LYS B N 1
ATOM 8575 C CA . LYS B 1 291 ? 35.656 -31.109 -21.359 1 86.75 291 LYS B CA 1
ATOM 8576 C C . LYS B 1 291 ? 34.312 -30.422 -21.141 1 86.75 291 LYS B C 1
ATOM 8578 O O . LYS B 1 291 ? 33.688 -29.969 -22.094 1 86.75 291 LYS B O 1
ATOM 8583 N N . ALA B 1 292 ? 33.938 -30.406 -19.859 1 87.12 292 ALA B N 1
ATOM 8584 C CA . ALA B 1 292 ? 32.688 -29.766 -19.531 1 87.12 292 ALA B CA 1
ATOM 8585 C C . ALA B 1 292 ? 32.812 -28.25 -19.5 1 87.12 292 ALA B C 1
ATOM 8587 O O . ALA B 1 292 ? 31.828 -27.516 -19.406 1 87.12 292 ALA B O 1
ATOM 8588 N N . LEU B 1 293 ? 34.094 -27.812 -19.641 1 89.75 293 LEU B N 1
ATOM 8589 C CA . LEU B 1 293 ? 34.375 -26.375 -19.656 1 89.75 293 LEU B CA 1
ATOM 8590 C C . LEU B 1 293 ? 35.094 -25.969 -20.938 1 89.75 293 LEU B C 1
ATOM 8592 O O . LEU B 1 293 ? 36.344 -25.969 -21 1 89.75 293 LEU B O 1
ATOM 8596 N N . PRO B 1 294 ? 34.344 -25.484 -21.781 1 92.19 294 PRO B N 1
ATOM 8597 C CA . PRO B 1 294 ? 34.844 -25.25 -23.125 1 92.19 294 PRO B CA 1
ATOM 8598 C C . PRO B 1 294 ? 36.094 -24.344 -23.141 1 92.19 294 PRO B C 1
ATOM 8600 O O . PRO B 1 294 ? 37.031 -24.625 -23.859 1 92.19 294 PRO B O 1
ATOM 8603 N N . LEU B 1 295 ? 36.062 -23.25 -22.375 1 94.25 295 LEU B N 1
ATOM 8604 C CA . LEU B 1 295 ? 37.188 -22.328 -22.344 1 94.25 295 LEU B CA 1
ATOM 8605 C C . LEU B 1 295 ? 38.438 -23 -21.812 1 94.25 295 LEU B C 1
ATOM 8607 O O . LEU B 1 295 ? 39.5 -22.859 -22.391 1 94.25 295 LEU B O 1
ATOM 8611 N N . PHE B 1 296 ? 38.312 -23.719 -20.781 1 92.19 296 PHE B N 1
ATOM 8612 C CA . PHE B 1 296 ? 39.438 -24.406 -20.156 1 92.19 296 PHE B CA 1
ATOM 8613 C C . PHE B 1 296 ? 40 -25.5 -21.078 1 92.19 296 PHE B C 1
ATOM 8615 O O . PHE B 1 296 ? 41.188 -25.672 -21.172 1 92.19 296 PHE B O 1
ATOM 8622 N N . TYR B 1 297 ? 39.062 -26.203 -21.672 1 92.88 297 TYR B N 1
ATOM 8623 C CA . TYR B 1 297 ? 39.469 -27.266 -22.578 1 92.88 297 TYR B CA 1
ATOM 8624 C C . TYR B 1 297 ? 40.25 -26.688 -23.766 1 92.88 297 TYR B C 1
ATOM 8626 O O . TYR B 1 297 ? 41.312 -27.219 -24.141 1 92.88 297 TYR B O 1
ATOM 8634 N N . SER B 1 298 ? 39.719 -25.609 -24.312 1 93.5 298 SER B N 1
ATOM 8635 C CA . SER B 1 298 ? 40.375 -24.984 -25.453 1 93.5 298 SER B CA 1
ATOM 8636 C C . SER B 1 298 ? 41.781 -24.547 -25.125 1 93.5 298 SER B C 1
ATOM 8638 O O . SER B 1 298 ? 42.719 -24.797 -25.891 1 93.5 298 SER B O 1
ATOM 8640 N N . VAL B 1 299 ? 41.969 -23.969 -24.031 1 95.06 299 VAL B N 1
ATOM 8641 C CA . VAL B 1 299 ? 43.25 -23.453 -23.625 1 95.06 299 VAL B CA 1
ATOM 8642 C C . VAL B 1 299 ? 44.219 -24.609 -23.344 1 95.06 299 VAL B C 1
ATOM 8644 O O . VAL B 1 299 ? 45.375 -24.578 -23.766 1 95.06 299 VAL B O 1
ATOM 8647 N N . LYS B 1 300 ? 43.75 -25.578 -22.641 1 93.5 300 LYS B N 1
ATOM 8648 C CA . LYS B 1 300 ? 44.625 -26.719 -22.312 1 93.5 300 LYS B CA 1
ATOM 8649 C C . LYS B 1 300 ? 45 -27.484 -23.578 1 93.5 300 LYS B C 1
ATOM 8651 O O . LYS B 1 300 ? 46.156 -27.906 -23.719 1 93.5 300 LYS B O 1
ATOM 8656 N N . SER B 1 301 ? 44.062 -27.766 -24.438 1 92.38 301 SER B N 1
ATOM 8657 C CA . SER B 1 301 ? 44.281 -28.562 -25.641 1 92.38 301 SER B CA 1
ATOM 8658 C C . SER B 1 301 ? 45.25 -27.875 -26.578 1 92.38 301 SER B C 1
ATOM 8660 O O . SER B 1 301 ? 46.062 -28.531 -27.234 1 92.38 301 SER B O 1
ATOM 8662 N N . LEU B 1 302 ? 45.25 -26.531 -26.609 1 93 302 LEU B N 1
ATOM 8663 C CA . LEU B 1 302 ? 46.031 -25.812 -27.609 1 93 302 LEU B CA 1
ATOM 8664 C C . LEU B 1 302 ? 47.312 -25.25 -27 1 93 302 LEU B C 1
ATOM 8666 O O . LEU B 1 302 ? 48.344 -25.125 -27.688 1 93 302 LEU B O 1
ATOM 8670 N N . LEU B 1 303 ? 47.281 -24.859 -25.719 1 95.19 303 LEU B N 1
ATOM 8671 C CA . LEU B 1 303 ? 48.438 -24.203 -25.109 1 95.19 303 LEU B CA 1
ATOM 8672 C C . LEU B 1 303 ? 49.031 -25.047 -24 1 95.19 303 LEU B C 1
ATOM 8674 O O . LEU B 1 303 ? 50.031 -24.688 -23.406 1 95.19 303 LEU B O 1
ATOM 8678 N N . GLY B 1 304 ? 48.469 -26.125 -23.688 1 93.25 304 GLY B N 1
ATOM 8679 C CA . GLY B 1 304 ? 48.969 -27.062 -22.688 1 93.25 304 GLY B CA 1
ATOM 8680 C C . GLY B 1 304 ? 48.781 -26.578 -21.266 1 93.25 304 GLY B C 1
ATOM 8681 O O . GLY B 1 304 ? 47.875 -25.812 -20.969 1 93.25 304 GLY B O 1
ATOM 8682 N N . SER B 1 305 ? 49.688 -27.062 -20.359 1 93.25 305 SER B N 1
ATOM 8683 C CA . SER B 1 305 ? 49.594 -26.75 -18.938 1 93.25 305 SER B CA 1
ATOM 8684 C C . SER B 1 305 ? 50 -25.312 -18.656 1 93.25 305 SER B C 1
ATOM 8686 O O . SER B 1 305 ? 49.5 -24.703 -17.703 1 93.25 305 SER B O 1
ATOM 8688 N N . THR B 1 306 ? 50.781 -24.812 -19.5 1 93.88 306 THR B N 1
ATOM 8689 C CA . THR B 1 306 ? 51.188 -23.422 -19.344 1 93.88 306 THR B CA 1
ATOM 8690 C C . THR B 1 306 ? 50 -22.484 -19.609 1 93.88 306 THR B C 1
ATOM 8692 O O . THR B 1 306 ? 49.812 -21.5 -18.891 1 93.88 306 THR B O 1
ATOM 8695 N N . GLY B 1 307 ? 49.312 -22.812 -20.641 1 95.19 307 GLY B N 1
ATOM 8696 C CA . GLY B 1 307 ? 48.125 -22.031 -20.906 1 95.19 307 GLY B CA 1
ATOM 8697 C C . GLY B 1 307 ? 47.125 -22.094 -19.781 1 95.19 307 GLY B C 1
ATOM 8698 O O . GLY B 1 307 ? 46.531 -21.062 -19.406 1 95.19 307 GLY B O 1
ATOM 8699 N N . LEU B 1 308 ? 46.938 -23.25 -19.234 1 93.75 308 LEU B N 1
ATOM 8700 C CA . LEU B 1 308 ? 46 -23.422 -18.125 1 93.75 308 LEU B CA 1
ATOM 8701 C C . LEU B 1 308 ? 46.469 -22.625 -16.906 1 93.75 308 LEU B C 1
ATOM 8703 O O . LEU B 1 308 ? 45.656 -22.109 -16.156 1 93.75 308 LEU B O 1
ATOM 8707 N N . GLY B 1 309 ? 47.719 -22.609 -16.656 1 93 309 GLY B N 1
ATOM 8708 C CA . GLY B 1 309 ? 48.281 -21.812 -15.578 1 93 309 GLY B CA 1
ATOM 8709 C C . GLY B 1 309 ? 48 -20.328 -15.742 1 93 309 GLY B C 1
ATOM 8710 O O . GLY B 1 309 ? 47.625 -19.641 -14.781 1 93 309 GLY B O 1
ATOM 8711 N N . ILE B 1 310 ? 48.125 -19.828 -16.938 1 95.81 310 ILE B N 1
ATOM 8712 C CA . ILE B 1 310 ? 47.875 -18.422 -17.219 1 95.81 310 ILE B CA 1
ATOM 8713 C C . ILE B 1 310 ? 46.375 -18.125 -17.047 1 95.81 310 ILE B C 1
ATOM 8715 O O . ILE B 1 310 ? 46 -17.094 -16.5 1 95.81 310 ILE B O 1
ATOM 8719 N N . LEU B 1 311 ? 45.594 -19.062 -17.547 1 95.62 311 LEU B N 1
ATOM 8720 C CA . LEU B 1 311 ? 44.156 -18.906 -17.406 1 95.62 311 LEU B CA 1
ATOM 8721 C C . LEU B 1 311 ? 43.75 -18.844 -15.938 1 95.62 311 LEU B C 1
ATOM 8723 O O . LEU B 1 311 ? 42.969 -17.984 -15.523 1 95.62 311 LEU B O 1
ATOM 8727 N N . THR B 1 312 ? 44.281 -19.734 -15.148 1 94 312 THR B N 1
ATOM 8728 C CA . THR B 1 312 ? 43.969 -19.766 -13.727 1 94 312 THR B CA 1
ATOM 8729 C C . THR B 1 312 ? 44.438 -18.484 -13.031 1 94 312 THR B C 1
ATOM 8731 O O . THR B 1 312 ? 43.719 -17.953 -12.18 1 94 312 THR B O 1
ATOM 8734 N N . ALA B 1 313 ? 45.5 -18.016 -13.414 1 94.12 313 ALA B N 1
ATOM 8735 C CA . ALA B 1 313 ? 46 -16.781 -12.844 1 94.12 313 ALA B CA 1
ATOM 8736 C C . ALA B 1 313 ? 45.125 -15.594 -13.227 1 94.12 313 ALA B C 1
ATOM 8738 O O . ALA B 1 313 ? 44.875 -14.711 -12.398 1 94.12 313 ALA B O 1
ATOM 8739 N N . ALA B 1 314 ? 44.719 -15.562 -14.438 1 95.75 314 ALA B N 1
ATOM 8740 C CA . ALA B 1 314 ? 43.844 -14.5 -14.898 1 95.75 314 ALA B CA 1
ATOM 8741 C C . ALA B 1 314 ? 42.5 -14.531 -14.164 1 95.75 314 ALA B C 1
ATOM 8743 O O . ALA B 1 314 ? 41.969 -13.484 -13.758 1 95.75 314 ALA B O 1
ATOM 8744 N N . ILE B 1 315 ? 41.938 -15.703 -13.984 1 95.06 315 ILE B N 1
ATOM 8745 C CA . ILE B 1 315 ? 40.656 -15.859 -13.281 1 95.06 315 ILE B CA 1
ATOM 8746 C C . ILE B 1 315 ? 40.812 -15.414 -11.828 1 95.06 315 ILE B C 1
ATOM 8748 O O . ILE B 1 315 ? 40 -14.656 -11.32 1 95.06 315 ILE B O 1
ATOM 8752 N N . LEU B 1 316 ? 41.844 -15.844 -11.234 1 92.88 316 LEU B N 1
ATOM 8753 C CA . LEU B 1 316 ? 42.094 -15.477 -9.852 1 92.88 316 LEU B CA 1
ATOM 8754 C C . LEU B 1 316 ? 42.281 -13.969 -9.711 1 92.88 316 LEU B C 1
ATOM 8756 O O . LEU B 1 316 ? 41.781 -13.367 -8.758 1 92.88 316 LEU B O 1
ATOM 8760 N N . ALA B 1 317 ? 42.969 -13.414 -10.625 1 94.5 317 ALA B N 1
ATOM 8761 C CA . ALA B 1 317 ? 43.125 -11.969 -10.625 1 94.5 317 ALA B CA 1
ATOM 8762 C C . ALA B 1 317 ? 41.781 -11.25 -10.773 1 94.5 317 ALA B C 1
ATOM 8764 O O . ALA B 1 317 ? 41.562 -10.242 -10.117 1 94.5 317 ALA B O 1
ATOM 8765 N N . GLY B 1 318 ? 41 -11.727 -11.656 1 93 318 GLY B N 1
ATOM 8766 C CA . GLY B 1 318 ? 39.688 -11.148 -11.836 1 93 318 GLY B CA 1
ATOM 8767 C C . GLY B 1 318 ? 38.812 -11.234 -10.586 1 93 318 GLY B C 1
ATOM 8768 O O . GLY B 1 318 ? 38.156 -10.266 -10.219 1 93 318 GLY B O 1
ATOM 8769 N N . ILE B 1 319 ? 38.812 -12.312 -9.953 1 91.94 319 ILE B N 1
ATOM 8770 C CA . ILE B 1 319 ? 38.031 -12.539 -8.75 1 91.94 319 ILE B CA 1
ATOM 8771 C C . ILE B 1 319 ? 38.5 -11.633 -7.625 1 91.94 319 ILE B C 1
ATOM 8773 O O . ILE B 1 319 ? 37.719 -10.945 -6.977 1 91.94 319 ILE B O 1
ATOM 8777 N N . LEU B 1 320 ? 39.781 -11.547 -7.492 1 91.38 320 LEU B N 1
ATOM 8778 C CA . LEU B 1 320 ? 40.344 -10.797 -6.383 1 91.38 320 LEU B CA 1
ATOM 8779 C C . LEU B 1 320 ? 40.188 -9.297 -6.594 1 91.38 320 LEU B C 1
ATOM 8781 O O . LEU B 1 320 ? 39.875 -8.57 -5.648 1 91.38 320 LEU B O 1
ATOM 8785 N N . THR B 1 321 ? 40.438 -8.852 -7.797 1 91.62 321 THR B N 1
ATOM 8786 C CA . THR B 1 321 ? 40.25 -7.438 -8.086 1 91.62 321 THR B CA 1
ATOM 8787 C C . THR B 1 321 ? 38.781 -7.047 -7.84 1 91.62 321 THR B C 1
ATOM 8789 O O . THR B 1 321 ? 38.5 -5.949 -7.363 1 91.62 321 THR B O 1
ATOM 8792 N N . GLY B 1 322 ? 37.875 -7.895 -8.188 1 91.62 322 GLY B N 1
ATOM 8793 C CA . GLY B 1 322 ? 36.469 -7.645 -7.945 1 91.62 322 GLY B CA 1
ATOM 8794 C C . GLY B 1 322 ? 36.125 -7.523 -6.473 1 91.62 322 GLY B C 1
ATOM 8795 O O . GLY B 1 322 ? 35.375 -6.617 -6.074 1 91.62 322 GLY B O 1
ATOM 8796 N N . ILE B 1 323 ? 36.625 -8.367 -5.652 1 92.38 323 ILE B N 1
ATOM 8797 C CA . ILE B 1 323 ? 36.344 -8.367 -4.223 1 92.38 323 ILE B CA 1
ATOM 8798 C C . ILE B 1 323 ? 36.875 -7.086 -3.586 1 92.38 323 ILE B C 1
ATOM 8800 O O . ILE B 1 323 ? 36.156 -6.418 -2.828 1 92.38 323 ILE B O 1
ATOM 8804 N N . ILE B 1 324 ? 38.062 -6.723 -3.963 1 91.25 324 ILE B N 1
ATOM 8805 C CA . ILE B 1 324 ? 38.688 -5.531 -3.4 1 91.25 324 ILE B CA 1
ATOM 8806 C C . ILE B 1 324 ? 37.906 -4.289 -3.814 1 91.25 324 ILE B C 1
ATOM 8808 O O . ILE B 1 324 ? 37.594 -3.436 -2.98 1 91.25 324 ILE B O 1
ATOM 8812 N N . GLY B 1 325 ? 37.656 -4.25 -5.047 1 88.25 325 GLY B N 1
ATOM 8813 C CA . GLY B 1 325 ? 36.906 -3.102 -5.555 1 88.25 325 GLY B CA 1
ATOM 8814 C C . GLY B 1 325 ? 35.531 -2.971 -4.949 1 88.25 325 GLY B C 1
ATOM 8815 O O . GLY B 1 325 ? 35.062 -1.86 -4.672 1 88.25 325 GLY B O 1
ATOM 8816 N N . LEU B 1 326 ? 34.875 -4.016 -4.715 1 91.88 326 LEU B N 1
ATOM 8817 C CA . LEU B 1 326 ? 33.5 -3.98 -4.215 1 91.88 326 LEU B CA 1
ATOM 8818 C C . LEU B 1 326 ? 33.469 -3.697 -2.715 1 91.88 326 LEU B C 1
ATOM 8820 O O . LEU B 1 326 ? 32.531 -3.072 -2.213 1 91.88 326 LEU B O 1
ATOM 8824 N N . TYR B 1 327 ? 34.469 -4.172 -1.98 1 92.75 327 TYR B N 1
ATOM 8825 C CA . TYR B 1 327 ? 34.594 -3.756 -0.588 1 92.75 327 TYR B CA 1
ATOM 8826 C C . TYR B 1 327 ? 34.719 -2.242 -0.48 1 92.75 327 TYR B C 1
ATOM 8828 O O . TYR B 1 327 ? 34.125 -1.622 0.394 1 92.75 327 TYR B O 1
ATOM 8836 N N . ARG B 1 328 ? 35.469 -1.718 -1.418 1 88.19 328 ARG B N 1
ATOM 8837 C CA . ARG B 1 328 ? 35.656 -0.27 -1.411 1 88.19 328 ARG B CA 1
ATOM 8838 C C . ARG B 1 328 ? 34.344 0.443 -1.783 1 88.19 328 ARG B C 1
ATOM 8840 O O . ARG B 1 328 ? 33.875 1.322 -1.054 1 88.19 328 ARG B O 1
ATOM 8847 N N . GLY B 1 329 ? 33.781 0.095 -2.869 1 87.25 329 GLY B N 1
ATOM 8848 C CA . GLY B 1 329 ? 32.562 0.739 -3.324 1 87.25 329 GLY B CA 1
ATOM 8849 C C . GLY B 1 329 ? 31.422 0.629 -2.33 1 87.25 329 GLY B C 1
ATOM 8850 O O . GLY B 1 329 ? 30.766 1.623 -2.025 1 87.25 329 GLY B O 1
ATOM 8851 N N . ALA B 1 330 ? 31.219 -0.535 -1.783 1 91.5 330 ALA B N 1
ATOM 8852 C CA . ALA B 1 330 ? 30.141 -0.772 -0.84 1 91.5 330 ALA B CA 1
ATOM 8853 C C . ALA B 1 330 ? 30.375 -0.026 0.47 1 91.5 330 ALA B C 1
ATOM 8855 O O . ALA B 1 330 ? 29.422 0.456 1.097 1 91.5 330 ALA B O 1
ATOM 8856 N N . SER B 1 331 ? 31.609 0.071 0.887 1 91.81 331 SER B N 1
ATOM 8857 C CA . SER B 1 331 ? 31.922 0.742 2.148 1 91.81 331 SER B CA 1
ATOM 8858 C C . SER B 1 331 ? 31.641 2.238 2.057 1 91.81 331 SER B C 1
ATOM 8860 O O . SER B 1 331 ? 31.125 2.84 3.006 1 91.81 331 SER B O 1
ATOM 8862 N N . TYR B 1 332 ? 31.938 2.832 0.911 1 88.69 332 TYR B N 1
ATOM 8863 C CA . TYR B 1 332 ? 31.656 4.254 0.745 1 88.69 332 TYR B CA 1
ATOM 8864 C C . TYR B 1 332 ? 30.156 4.512 0.667 1 88.69 332 TYR B C 1
ATOM 8866 O O . TYR B 1 332 ? 29.672 5.543 1.134 1 88.69 332 TYR B O 1
ATOM 8874 N N . LEU B 1 333 ? 29.516 3.613 0.084 1 90.38 333 LEU B N 1
ATOM 8875 C CA . LEU B 1 333 ? 28.062 3.73 0.031 1 90.38 333 LEU B CA 1
ATOM 8876 C C . LEU B 1 333 ? 27.453 3.68 1.432 1 90.38 333 LEU B C 1
ATOM 8878 O O . LEU B 1 333 ? 26.625 4.52 1.787 1 90.38 333 LEU B O 1
ATOM 8882 N N . LEU B 1 334 ? 27.891 2.742 2.234 1 93.25 334 LEU B N 1
ATOM 8883 C CA . LEU B 1 334 ? 27.391 2.6 3.596 1 93.25 334 LEU B CA 1
ATOM 8884 C C . LEU B 1 334 ? 27.766 3.807 4.445 1 93.25 334 LEU B C 1
ATOM 8886 O O . LEU B 1 334 ? 26.984 4.25 5.289 1 93.25 334 LEU B O 1
ATOM 8890 N N . GLN B 1 335 ? 28.906 4.273 4.191 1 91.31 335 GLN B N 1
ATOM 8891 C CA . GLN B 1 335 ? 29.359 5.457 4.922 1 91.31 335 GLN B CA 1
ATOM 8892 C C . GLN B 1 335 ? 28.469 6.664 4.602 1 91.31 335 GLN B C 1
ATOM 8894 O O . GLN B 1 335 ? 28.094 7.418 5.5 1 91.31 335 GLN B O 1
ATOM 8899 N N . ALA B 1 336 ? 28.219 6.84 3.363 1 88.69 336 ALA B N 1
ATOM 8900 C CA . ALA B 1 336 ? 27.359 7.949 2.939 1 88.69 336 ALA B CA 1
ATOM 8901 C C . ALA B 1 336 ? 25.969 7.844 3.566 1 88.69 336 ALA B C 1
ATOM 8903 O O . ALA B 1 336 ? 25.406 8.844 4.004 1 88.69 336 ALA B O 1
ATOM 8904 N N . MET B 1 337 ? 25.469 6.676 3.615 1 91.5 337 MET B N 1
ATOM 8905 C CA . MET B 1 337 ? 24.156 6.453 4.211 1 91.5 337 MET B CA 1
ATOM 8906 C C . MET B 1 337 ? 24.203 6.695 5.715 1 91.5 337 MET B C 1
ATOM 8908 O O . MET B 1 337 ? 23.25 7.23 6.285 1 91.5 337 MET B O 1
ATOM 8912 N N . ALA B 1 338 ? 25.281 6.324 6.281 1 92.5 338 ALA B N 1
ATOM 8913 C CA . ALA B 1 338 ? 25.438 6.516 7.723 1 92.5 338 ALA B CA 1
ATOM 8914 C C . ALA B 1 338 ? 25.562 8 8.062 1 92.5 338 ALA B C 1
ATOM 8916 O O . ALA B 1 338 ? 25.094 8.445 9.117 1 92.5 338 ALA B O 1
ATOM 8917 N N . GLN B 1 339 ? 26.188 8.742 7.219 1 88.88 339 GLN B N 1
ATOM 8918 C CA . GLN B 1 339 ? 26.344 10.18 7.418 1 88.88 339 GLN B CA 1
ATOM 8919 C C . GLN B 1 339 ? 24.984 10.891 7.355 1 88.88 339 GLN B C 1
ATOM 8921 O O . GLN B 1 339 ? 24.797 11.938 7.965 1 88.88 339 GLN B O 1
ATOM 8926 N N . ASP B 1 340 ? 24.109 10.227 6.648 1 88.38 340 ASP B N 1
ATOM 8927 C CA . ASP B 1 340 ? 22.766 10.773 6.551 1 88.38 340 ASP B CA 1
ATOM 8928 C C . ASP B 1 340 ? 21.844 10.156 7.602 1 88.38 340 ASP B C 1
ATOM 8930 O O . ASP B 1 340 ? 20.625 10.156 7.441 1 88.38 340 ASP B O 1
ATOM 8934 N N . ASN B 1 341 ? 22.391 9.477 8.539 1 87.56 341 ASN B N 1
ATOM 8935 C CA . ASN B 1 341 ? 21.719 8.938 9.711 1 87.56 341 ASN B CA 1
ATOM 8936 C C . ASN B 1 341 ? 20.797 7.781 9.344 1 87.56 341 ASN B C 1
ATOM 8938 O O . ASN B 1 341 ? 19.766 7.582 9.992 1 87.56 341 ASN B O 1
ATOM 8942 N N . LEU B 1 342 ? 21.062 7.137 8.312 1 90.62 342 LEU B N 1
ATOM 8943 C CA . LEU B 1 342 ? 20.266 5.973 7.938 1 90.62 342 LEU B CA 1
ATOM 8944 C C . LEU B 1 342 ? 20.828 4.703 8.578 1 90.62 342 LEU B C 1
ATOM 8946 O O . LEU B 1 342 ? 20.109 3.709 8.711 1 90.62 342 LEU B O 1
ATOM 8950 N N . LEU B 1 343 ? 22.109 4.785 8.836 1 92.19 343 LEU B N 1
ATOM 8951 C CA . LEU B 1 343 ? 22.797 3.689 9.523 1 92.19 343 LEU B CA 1
ATOM 8952 C C . LEU B 1 343 ? 23.438 4.172 10.812 1 92.19 343 LEU B C 1
ATOM 8954 O O . LEU B 1 343 ? 23.531 5.379 11.055 1 92.19 343 LEU B O 1
ATOM 8958 N N . PRO B 1 344 ? 23.828 3.25 11.625 1 89.94 344 PRO B N 1
ATOM 8959 C CA . PRO B 1 344 ? 24.469 3.68 12.875 1 89.94 344 PRO B CA 1
ATOM 8960 C C . PRO B 1 344 ? 25.656 4.598 12.633 1 89.94 344 PRO B C 1
ATOM 8962 O O . PRO B 1 344 ? 26.406 4.414 11.664 1 89.94 344 PRO B O 1
ATOM 8965 N N . ALA B 1 345 ? 25.891 5.457 13.539 1 91.12 345 ALA B N 1
ATOM 8966 C CA . ALA B 1 345 ? 26.906 6.492 13.422 1 91.12 345 ALA B CA 1
ATOM 8967 C C . ALA B 1 345 ? 28.312 5.875 13.375 1 91.12 345 ALA B C 1
ATOM 8969 O O . ALA B 1 345 ? 29.219 6.434 12.758 1 91.12 345 ALA B O 1
ATOM 8970 N N . ALA B 1 346 ? 28.391 4.684 13.891 1 92.5 346 ALA B N 1
ATOM 8971 C CA . ALA B 1 346 ? 29.688 4.02 13.93 1 92.5 346 ALA B CA 1
ATOM 8972 C C . ALA B 1 346 ? 30.172 3.684 12.523 1 92.5 346 ALA B C 1
ATOM 8974 O O . ALA B 1 346 ? 31.375 3.641 12.266 1 92.5 346 ALA B O 1
ATOM 8975 N N . ILE B 1 347 ? 29.328 3.535 11.602 1 93.56 347 ILE B N 1
ATOM 8976 C CA . ILE B 1 347 ? 29.656 3.148 10.234 1 93.56 347 ILE B CA 1
ATOM 8977 C C . ILE B 1 347 ? 30.109 4.375 9.453 1 93.56 347 ILE B C 1
ATOM 8979 O O . ILE B 1 347 ? 30.844 4.246 8.461 1 93.56 347 ILE B O 1
ATOM 8983 N N . ALA B 1 348 ? 29.797 5.504 9.945 1 90.06 348 ALA B N 1
ATOM 8984 C CA . ALA B 1 348 ? 30.141 6.746 9.25 1 90.06 348 ALA B CA 1
ATOM 8985 C C . ALA B 1 348 ? 31.562 7.18 9.562 1 90.06 348 ALA B C 1
ATOM 8987 O O . ALA B 1 348 ? 32.125 8.016 8.859 1 90.06 348 ALA B O 1
ATOM 8988 N N . GLU B 1 349 ? 32.156 6.566 10.555 1 89.81 349 GLU B N 1
ATOM 8989 C CA . GLU B 1 349 ? 33.469 6.984 11.016 1 89.81 349 GLU B CA 1
ATOM 8990 C C . GLU B 1 349 ? 34.531 6.621 10 1 89.81 349 GLU B C 1
ATOM 8992 O O . GLU B 1 349 ? 34.5 5.547 9.398 1 89.81 349 GLU B O 1
ATOM 8997 N N . GLU B 1 350 ? 35.406 7.609 9.734 1 84.75 350 GLU B N 1
ATOM 8998 C CA . GLU B 1 350 ? 36.531 7.402 8.812 1 84.75 350 GLU B CA 1
ATOM 8999 C C . GLU B 1 350 ? 37.844 7.375 9.562 1 84.75 350 GLU B C 1
ATOM 9001 O O . GLU B 1 350 ? 38.062 8.125 10.516 1 84.75 350 GLU B O 1
ATOM 9006 N N . THR B 1 351 ? 38.688 6.477 9.188 1 82.81 351 THR B N 1
ATOM 9007 C CA . THR B 1 351 ? 40 6.41 9.781 1 82.81 351 THR B CA 1
ATOM 9008 C C . THR B 1 351 ? 40.906 7.5 9.195 1 82.81 351 THR B C 1
ATOM 9010 O O . THR B 1 351 ? 40.5 8.219 8.281 1 82.81 351 THR B O 1
ATOM 9013 N N . LYS B 1 352 ? 42.094 7.621 9.734 1 76.81 352 LYS B N 1
ATOM 9014 C CA . LYS B 1 352 ? 43.031 8.656 9.344 1 76.81 352 LYS B CA 1
ATOM 9015 C C . LYS B 1 352 ? 43.438 8.5 7.879 1 76.81 352 LYS B C 1
ATOM 9017 O O . LYS B 1 352 ? 43.75 9.492 7.203 1 76.81 352 LYS B O 1
ATOM 9022 N N . ASP B 1 353 ? 43.281 7.305 7.398 1 75.31 353 ASP B N 1
ATOM 9023 C CA . ASP B 1 353 ? 43.656 7.059 6.012 1 75.31 353 ASP B CA 1
ATOM 9024 C C . ASP B 1 353 ? 42.469 7.25 5.066 1 75.31 353 ASP B C 1
ATOM 9026 O O . ASP B 1 353 ? 42.594 7.031 3.859 1 75.31 353 ASP B O 1
ATOM 9030 N N . GLY B 1 354 ? 41.375 7.582 5.562 1 77 354 GLY B N 1
ATOM 9031 C CA . GLY B 1 354 ? 40.188 7.863 4.75 1 77 354 GLY B CA 1
ATOM 9032 C C . GLY B 1 354 ? 39.344 6.633 4.477 1 77 354 GLY B C 1
ATOM 9033 O O . GLY B 1 354 ? 38.375 6.691 3.711 1 77 354 GLY B O 1
ATOM 9034 N N . THR B 1 355 ? 39.781 5.512 5.074 1 85.5 355 THR B N 1
ATOM 9035 C CA . THR B 1 355 ? 39.062 4.262 4.828 1 85.5 355 THR B CA 1
ATOM 9036 C C . THR B 1 355 ? 37.938 4.066 5.852 1 85.5 355 THR B C 1
ATOM 9038 O O . THR B 1 355 ? 38.156 4.207 7.055 1 85.5 355 THR B O 1
ATOM 9041 N N . PRO B 1 356 ? 36.781 3.816 5.332 1 90.38 356 PRO B N 1
ATOM 9042 C CA . PRO B 1 356 ? 35.688 3.496 6.27 1 90.38 356 PRO B CA 1
ATOM 9043 C C . PRO B 1 356 ? 35.781 2.078 6.824 1 90.38 356 PRO B C 1
ATOM 9045 O O . PRO B 1 356 ? 35.031 1.191 6.398 1 90.38 356 PRO B O 1
ATOM 9048 N N . ARG B 1 357 ? 36.531 1.906 7.805 1 93 357 ARG B N 1
ATOM 9049 C CA . ARG B 1 357 ? 36.875 0.598 8.344 1 93 357 ARG B CA 1
ATOM 9050 C C . ARG B 1 357 ? 35.656 -0.101 8.93 1 93 357 ARG B C 1
ATOM 9052 O O . ARG B 1 357 ? 35.438 -1.298 8.711 1 93 357 ARG B O 1
ATOM 9059 N N . ASN B 1 358 ? 34.812 0.576 9.625 1 94.56 358 ASN B N 1
ATOM 9060 C CA . ASN B 1 358 ? 33.625 -0.029 10.242 1 94.56 358 ASN B CA 1
ATOM 9061 C C . ASN B 1 358 ? 32.625 -0.497 9.188 1 94.56 358 ASN B C 1
ATOM 9063 O O . ASN B 1 358 ? 31.938 -1.496 9.391 1 94.56 358 ASN B O 1
ATOM 9067 N N . ALA B 1 359 ? 32.562 0.261 8.148 1 94.88 359 ALA B N 1
ATOM 9068 C CA . ALA B 1 359 ? 31.703 -0.166 7.051 1 94.88 359 ALA B CA 1
ATOM 9069 C C . ALA B 1 359 ? 32.188 -1.468 6.43 1 94.88 359 ALA B C 1
ATOM 9071 O O . ALA B 1 359 ? 31.406 -2.373 6.152 1 94.88 359 ALA B O 1
ATOM 9072 N N . ILE B 1 360 ? 33.469 -1.59 6.277 1 95.75 360 ILE B N 1
ATOM 9073 C CA . ILE B 1 360 ? 34.062 -2.785 5.695 1 95.75 360 ILE B CA 1
ATOM 9074 C C . ILE B 1 360 ? 33.844 -3.979 6.621 1 95.75 360 ILE B C 1
ATOM 9076 O O . ILE B 1 360 ? 33.469 -5.062 6.16 1 95.75 360 ILE B O 1
ATOM 9080 N N . ILE B 1 361 ? 33.969 -3.73 7.863 1 95.12 361 ILE B N 1
ATOM 9081 C CA . ILE B 1 361 ? 33.781 -4.797 8.836 1 95.12 361 ILE B CA 1
ATOM 9082 C C . ILE B 1 361 ? 32.312 -5.242 8.836 1 95.12 361 ILE B C 1
ATOM 9084 O O . ILE B 1 361 ? 32.031 -6.434 8.945 1 95.12 361 ILE B O 1
ATOM 9088 N N . SER B 1 362 ? 31.5 -4.301 8.75 1 95.19 362 SER B N 1
ATOM 9089 C CA . SER B 1 362 ? 30.078 -4.637 8.688 1 95.19 362 SER B CA 1
ATOM 9090 C C . SER B 1 362 ? 29.766 -5.484 7.461 1 95.19 362 SER B C 1
ATOM 9092 O O . SER B 1 362 ? 29 -6.445 7.547 1 95.19 362 SER B O 1
ATOM 9094 N N . ILE B 1 363 ? 30.328 -5.113 6.355 1 95.88 363 ILE B N 1
ATOM 9095 C CA . ILE B 1 363 ? 30.156 -5.867 5.121 1 95.88 363 ILE B CA 1
ATOM 9096 C C . ILE B 1 363 ? 30.703 -7.281 5.293 1 95.88 363 ILE B C 1
ATOM 9098 O O . ILE B 1 363 ? 30.078 -8.258 4.875 1 95.88 363 ILE B O 1
ATOM 9102 N N . MET B 1 364 ? 31.828 -7.34 5.926 1 95.56 364 MET B N 1
ATOM 9103 C CA . MET B 1 364 ? 32.469 -8.617 6.172 1 95.56 364 MET B CA 1
ATOM 9104 C C . MET B 1 364 ? 31.594 -9.531 7.02 1 95.56 364 MET B C 1
ATOM 9106 O O . MET B 1 364 ? 31.406 -10.695 6.688 1 95.56 364 MET B O 1
ATOM 9110 N N . ILE B 1 365 ? 31 -9.023 8.008 1 94.56 365 ILE B N 1
ATOM 9111 C CA . ILE B 1 365 ? 30.188 -9.797 8.93 1 94.56 365 ILE B CA 1
ATOM 9112 C C . ILE B 1 365 ? 28.922 -10.289 8.219 1 94.56 365 ILE B C 1
ATOM 9114 O O . ILE B 1 365 ? 28.562 -11.469 8.312 1 94.56 365 ILE B O 1
ATOM 9118 N N . VAL B 1 366 ? 28.312 -9.453 7.473 1 92.81 366 VAL B N 1
ATOM 9119 C CA . VAL B 1 366 ? 27.078 -9.812 6.77 1 92.81 366 VAL B CA 1
ATOM 9120 C C . VAL B 1 366 ? 27.391 -10.844 5.688 1 92.81 366 VAL B C 1
ATOM 9122 O O . VAL B 1 366 ? 26.578 -11.727 5.418 1 92.81 366 VAL B O 1
ATOM 9125 N N . SER B 1 367 ? 28.562 -10.789 5.113 1 94.44 367 SER B N 1
ATOM 9126 C CA . SER B 1 367 ? 28.953 -11.656 4 1 94.44 367 SER B CA 1
ATOM 9127 C C . SER B 1 367 ? 29.281 -13.062 4.484 1 94.44 367 SER B C 1
ATOM 9129 O O . SER B 1 367 ? 29.328 -14 3.688 1 94.44 367 SER B O 1
ATOM 9131 N N . LEU B 1 368 ? 29.469 -13.211 5.781 1 93.19 368 LEU B N 1
ATOM 9132 C CA . LEU B 1 368 ? 29.797 -14.531 6.324 1 93.19 368 LEU B CA 1
ATOM 9133 C C . LEU B 1 368 ? 28.578 -15.445 6.32 1 93.19 368 LEU B C 1
ATOM 9135 O O . LEU B 1 368 ? 28.703 -16.656 6.449 1 93.19 368 LEU B O 1
ATOM 9139 N N . LEU B 1 369 ? 27.422 -14.961 6.012 1 87.81 369 LEU B N 1
ATOM 9140 C CA . LEU B 1 369 ? 26.188 -15.75 6.047 1 87.81 369 LEU B CA 1
ATOM 9141 C C . LEU B 1 369 ? 25.922 -16.391 4.695 1 87.81 369 LEU B C 1
ATOM 9143 O O . LEU B 1 369 ? 25.219 -17.406 4.617 1 87.81 369 LEU B O 1
ATOM 9147 N N . ILE B 1 370 ? 26.531 -15.969 3.678 1 83.56 370 ILE B N 1
ATOM 9148 C CA . ILE B 1 370 ? 26.125 -16.328 2.322 1 83.56 370 ILE B CA 1
ATOM 9149 C C . ILE B 1 370 ? 26.656 -17.719 1.982 1 83.56 370 ILE B C 1
ATOM 9151 O O . ILE B 1 370 ? 25.969 -18.516 1.335 1 83.56 370 ILE B O 1
ATOM 9155 N N . PRO B 1 371 ? 27.906 -18.094 2.432 1 85 371 PRO B N 1
ATOM 9156 C CA . PRO B 1 371 ? 28.406 -19.422 2.068 1 85 371 PRO B CA 1
ATOM 9157 C C . PRO B 1 371 ? 27.578 -20.547 2.662 1 85 371 PRO B C 1
ATOM 9159 O O . PRO B 1 371 ? 27.656 -21.688 2.203 1 85 371 PRO B O 1
ATOM 9162 N N . LEU B 1 372 ? 26.734 -20.172 3.52 1 85.94 372 LEU B N 1
ATOM 9163 C CA . LEU B 1 372 ? 25.859 -21.188 4.109 1 85.94 372 LEU B CA 1
ATOM 9164 C C . LEU B 1 372 ? 24.781 -21.625 3.123 1 85.94 372 LEU B C 1
ATOM 9166 O O . LEU B 1 372 ? 24.172 -22.672 3.297 1 85.94 372 LEU B O 1
ATOM 9170 N N . LEU B 1 373 ? 24.641 -20.844 2.035 1 80.69 373 LEU B N 1
ATOM 9171 C CA . LEU B 1 373 ? 23.609 -21.156 1.058 1 80.69 373 LEU B CA 1
ATOM 9172 C C . LEU B 1 373 ? 24.172 -21.984 -0.094 1 80.69 373 LEU B C 1
ATOM 9174 O O . LEU B 1 373 ? 23.422 -22.469 -0.942 1 80.69 373 LEU B O 1
ATOM 9178 N N . GLY B 1 374 ? 25.391 -22.203 -0.14 1 74.12 374 GLY B N 1
ATOM 9179 C CA . GLY B 1 374 ? 25.984 -23.125 -1.104 1 74.12 374 GLY B CA 1
ATOM 9180 C C . GLY B 1 374 ? 26.328 -22.453 -2.424 1 74.12 374 GLY B C 1
ATOM 9181 O O . GLY B 1 374 ? 26.188 -21.234 -2.564 1 74.12 374 GLY B O 1
ATOM 9182 N N . ARG B 1 375 ? 26.688 -23.281 -3.451 1 68.62 375 ARG B N 1
ATOM 9183 C CA . ARG B 1 375 ? 27.203 -22.812 -4.738 1 68.62 375 ARG B CA 1
ATOM 9184 C C . ARG B 1 375 ? 26.062 -22.328 -5.633 1 68.62 375 ARG B C 1
ATOM 9186 O O . ARG B 1 375 ? 26.25 -21.422 -6.445 1 68.62 375 ARG B O 1
ATOM 9193 N N . THR B 1 376 ? 24.875 -22.922 -5.469 1 69.19 376 THR B N 1
ATOM 9194 C CA . THR B 1 376 ? 23.75 -22.547 -6.309 1 69.19 376 THR B CA 1
ATOM 9195 C C . THR B 1 376 ? 23.312 -21.109 -6.012 1 69.19 376 THR B C 1
ATOM 9197 O O . THR B 1 376 ? 22.625 -20.484 -6.824 1 69.19 376 THR B O 1
ATOM 9200 N N . ALA B 1 377 ? 23.828 -20.672 -4.902 1 74.81 377 ALA B N 1
ATOM 9201 C CA . ALA B 1 377 ? 23.484 -19.312 -4.516 1 74.81 377 ALA B CA 1
ATOM 9202 C C . ALA B 1 377 ? 24.078 -18.297 -5.496 1 74.81 377 ALA B C 1
ATOM 9204 O O . ALA B 1 377 ? 23.547 -17.203 -5.652 1 74.81 377 ALA B O 1
ATOM 9205 N N . ILE B 1 378 ? 25.094 -18.766 -6.234 1 73.56 378 ILE B N 1
ATOM 9206 C CA . ILE B 1 378 ? 25.734 -17.859 -7.176 1 73.56 378 ILE B CA 1
ATOM 9207 C C . ILE B 1 378 ? 24.734 -17.422 -8.242 1 73.56 378 ILE B C 1
ATOM 9209 O O . ILE B 1 378 ? 24.672 -16.25 -8.594 1 73.56 378 ILE B O 1
ATOM 9213 N N . VAL B 1 379 ? 23.969 -18.375 -8.688 1 76.44 379 VAL B N 1
ATOM 9214 C CA . VAL B 1 379 ? 23.016 -18.078 -9.758 1 76.44 379 VAL B CA 1
ATOM 9215 C C . VAL B 1 379 ? 21.938 -17.141 -9.234 1 76.44 379 VAL B C 1
ATOM 9217 O O . VAL B 1 379 ? 21.5 -16.219 -9.953 1 76.44 379 VAL B O 1
ATOM 9220 N N . TRP B 1 380 ? 21.562 -17.266 -8.008 1 84.31 380 TRP B N 1
ATOM 9221 C CA . TRP B 1 380 ? 20.547 -16.406 -7.406 1 84.31 380 TRP B CA 1
ATOM 9222 C C . TRP B 1 380 ? 21.047 -14.977 -7.293 1 84.31 380 TRP B C 1
ATOM 9224 O O . TRP B 1 380 ? 20.297 -14.031 -7.539 1 84.31 380 TRP B O 1
ATOM 9234 N N . LEU B 1 381 ? 22.281 -14.961 -7.043 1 83.31 381 LEU B N 1
ATOM 9235 C CA . LEU B 1 381 ? 22.875 -13.641 -6.836 1 83.31 381 LEU B CA 1
ATOM 9236 C C . LEU B 1 381 ? 23.031 -12.898 -8.156 1 83.31 381 LEU B C 1
ATOM 9238 O O . LEU B 1 381 ? 22.812 -11.688 -8.219 1 83.31 381 LEU B O 1
ATOM 9242 N N . VAL B 1 382 ? 23.312 -13.648 -9.164 1 80.06 382 VAL B N 1
ATOM 9243 C CA . VAL B 1 382 ? 23.453 -13.047 -10.492 1 80.06 382 VAL B CA 1
ATOM 9244 C C . VAL B 1 382 ? 22.109 -12.438 -10.922 1 80.06 382 VAL B C 1
ATOM 9246 O O . VAL B 1 382 ? 22.078 -11.32 -11.445 1 80.06 382 VAL B O 1
ATOM 9249 N N . ASP B 1 383 ? 21.094 -13.102 -10.609 1 86.75 383 ASP B N 1
ATOM 9250 C CA . ASP B 1 383 ? 19.75 -12.617 -10.938 1 86.75 383 ASP B CA 1
ATOM 9251 C C . ASP B 1 383 ? 19.406 -11.367 -10.125 1 86.75 383 ASP B C 1
ATOM 9253 O O . ASP B 1 383 ? 18.828 -10.414 -10.656 1 86.75 383 ASP B O 1
ATOM 9257 N N . ALA B 1 384 ? 19.812 -11.422 -8.961 1 87.44 384 ALA B N 1
ATOM 9258 C CA . ALA B 1 384 ? 19.547 -10.289 -8.078 1 87.44 384 ALA B CA 1
ATOM 9259 C C . ALA B 1 384 ? 20.281 -9.039 -8.547 1 87.44 384 ALA B C 1
ATOM 9261 O O . ALA B 1 384 ? 19.766 -7.926 -8.445 1 87.44 384 ALA B O 1
ATOM 9262 N N . ILE B 1 385 ? 21.438 -9.227 -9.109 1 88.19 385 ILE B N 1
ATOM 9263 C CA . ILE B 1 385 ? 22.25 -8.117 -9.594 1 88.19 385 ILE B CA 1
ATOM 9264 C C . ILE B 1 385 ? 21.547 -7.434 -10.758 1 88.19 385 ILE B C 1
ATOM 9266 O O . ILE B 1 385 ? 21.484 -6.203 -10.812 1 88.19 385 ILE B O 1
ATOM 9270 N N . THR B 1 386 ? 21.031 -8.195 -11.555 1 88.81 386 THR B N 1
ATOM 9271 C CA . THR B 1 386 ? 20.406 -7.66 -12.758 1 88.81 386 THR B CA 1
ATOM 9272 C C . THR B 1 386 ? 19.188 -6.805 -12.391 1 88.81 386 THR B C 1
ATOM 9274 O O . THR B 1 386 ? 19.047 -5.684 -12.883 1 88.81 386 THR B O 1
ATOM 9277 N N . ILE B 1 387 ? 18.422 -7.238 -11.461 1 91.25 387 ILE B N 1
ATOM 9278 C CA . ILE B 1 387 ? 17.188 -6.547 -11.109 1 91.25 387 ILE B CA 1
ATOM 9279 C C . ILE B 1 387 ? 17.5 -5.312 -10.273 1 91.25 387 ILE B C 1
ATOM 9281 O O . ILE B 1 387 ? 17.062 -4.207 -10.594 1 91.25 387 ILE B O 1
ATOM 9285 N N . SER B 1 388 ? 18.234 -5.523 -9.281 1 91.94 388 SER B N 1
ATOM 9286 C CA . SER B 1 388 ? 18.562 -4.41 -8.391 1 91.94 388 SER B CA 1
ATOM 9287 C C . SER B 1 388 ? 19.453 -3.385 -9.094 1 91.94 388 SER B C 1
ATOM 9289 O O . SER B 1 388 ? 19.297 -2.18 -8.875 1 91.94 388 SER B O 1
ATOM 9291 N N . GLY B 1 389 ? 20.375 -3.869 -9.93 1 91.38 389 GLY B N 1
ATOM 9292 C CA . GLY B 1 389 ? 21.203 -2.963 -10.703 1 91.38 389 GLY B CA 1
ATOM 9293 C C . GLY B 1 389 ? 20.406 -2.09 -11.656 1 91.38 389 GLY B C 1
ATOM 9294 O O . GLY B 1 389 ? 20.734 -0.917 -11.844 1 91.38 389 GLY B O 1
ATOM 9295 N N . SER B 1 390 ? 19.375 -2.645 -12.156 1 93.06 390 SER B N 1
ATOM 9296 C CA . SER B 1 390 ? 18.547 -1.888 -13.078 1 93.06 390 SER B CA 1
ATOM 9297 C C . SER B 1 390 ? 17.797 -0.77 -12.359 1 93.06 390 SER B C 1
ATOM 9299 O O . SER B 1 390 ? 17.562 0.294 -12.938 1 93.06 390 SER B O 1
ATOM 9301 N N . ILE B 1 391 ? 17.5 -1.01 -11.117 1 92.38 391 ILE B N 1
ATOM 9302 C CA . ILE B 1 391 ? 16.859 0.032 -10.328 1 92.38 391 ILE B CA 1
ATOM 9303 C C . ILE B 1 391 ? 17.828 1.19 -10.109 1 92.38 391 ILE B C 1
ATOM 9305 O O . ILE B 1 391 ? 17.453 2.357 -10.25 1 92.38 391 ILE B O 1
ATOM 9309 N N . ALA B 1 392 ? 19 0.868 -9.82 1 90.94 392 ALA B N 1
ATOM 9310 C CA . ALA B 1 392 ? 20.031 1.888 -9.617 1 90.94 392 ALA B CA 1
ATOM 9311 C C . ALA B 1 392 ? 20.281 2.682 -10.898 1 90.94 392 ALA B C 1
ATOM 9313 O O . ALA B 1 392 ? 20.344 3.914 -10.867 1 90.94 392 ALA B O 1
ATOM 9314 N N . TYR B 1 393 ? 20.344 1.984 -12 1 93.81 393 TYR B N 1
ATOM 9315 C CA . TYR B 1 393 ? 20.562 2.641 -13.281 1 93.81 393 TYR B CA 1
ATOM 9316 C C . TYR B 1 393 ? 19.375 3.527 -13.648 1 93.81 393 TYR B C 1
ATOM 9318 O O . TYR B 1 393 ? 19.562 4.602 -14.227 1 93.81 393 TYR B O 1
ATOM 9326 N N . ALA B 1 394 ? 18.203 3.084 -13.289 1 94.5 394 ALA B N 1
ATOM 9327 C CA . ALA B 1 394 ? 17.016 3.883 -13.555 1 94.5 394 ALA B CA 1
ATOM 9328 C C . ALA B 1 394 ? 17.047 5.195 -12.781 1 94.5 394 ALA B C 1
ATOM 9330 O O . ALA B 1 394 ? 16.734 6.254 -13.336 1 94.5 394 ALA B O 1
ATOM 9331 N N . TYR B 1 395 ? 17.484 5.137 -11.602 1 93.69 395 TYR B N 1
ATOM 9332 C CA . TYR B 1 395 ? 17.516 6.328 -10.758 1 93.69 395 TYR B CA 1
ATOM 9333 C C . TYR B 1 395 ? 18.562 7.316 -11.242 1 93.69 395 TYR B C 1
ATOM 9335 O O . TYR B 1 395 ? 18.328 8.523 -11.258 1 93.69 395 TYR B O 1
ATOM 9343 N N . VAL B 1 396 ? 19.703 6.836 -11.609 1 92.69 396 VAL B N 1
ATOM 9344 C CA . VAL B 1 396 ? 20.766 7.727 -12.086 1 92.69 396 VAL B CA 1
ATOM 9345 C C . VAL B 1 396 ? 20.297 8.43 -13.359 1 92.69 396 VAL B C 1
ATOM 9347 O O . VAL B 1 396 ? 20.531 9.633 -13.531 1 92.69 396 VAL B O 1
ATOM 9350 N N . SER B 1 397 ? 19.672 7.68 -14.164 1 96.06 397 SER B N 1
ATOM 9351 C CA . SER B 1 397 ? 19.188 8.242 -15.422 1 96.06 397 SER B CA 1
ATOM 9352 C C . SER B 1 397 ? 18.062 9.258 -15.172 1 96.06 397 SER B C 1
ATOM 9354 O O . SER B 1 397 ? 18.016 10.297 -15.828 1 96.06 397 SER B O 1
ATOM 9356 N N . LEU B 1 398 ? 17.266 8.969 -14.234 1 94.81 398 LEU B N 1
ATOM 9357 C CA . LEU B 1 398 ? 16.203 9.898 -13.875 1 94.81 398 LEU B CA 1
ATOM 9358 C C . LEU B 1 398 ? 16.766 11.172 -13.266 1 94.81 398 LEU B C 1
ATOM 9360 O O . LEU B 1 398 ? 16.266 12.266 -13.516 1 94.81 398 LEU B O 1
ATOM 9364 N N . CYS B 1 399 ? 17.75 11.031 -12.422 1 94.5 399 CYS B N 1
ATOM 9365 C CA . CYS B 1 399 ? 18.422 12.188 -11.828 1 94.5 399 CYS B CA 1
ATOM 9366 C C . CYS B 1 399 ? 19.047 13.062 -12.906 1 94.5 399 CYS B C 1
ATOM 9368 O O . CYS B 1 399 ? 18.953 14.289 -12.836 1 94.5 399 CYS B O 1
ATOM 9370 N N . ARG B 1 400 ? 19.625 12.414 -13.906 1 95.19 400 ARG B N 1
ATOM 9371 C CA . ARG B 1 400 ? 20.203 13.172 -15.008 1 95.19 400 ARG B CA 1
ATOM 9372 C C . ARG B 1 400 ? 19.141 13.922 -15.789 1 95.19 400 ARG B C 1
ATOM 9374 O O . ARG B 1 400 ? 19.344 15.062 -16.203 1 95.19 400 ARG B O 1
ATOM 9381 N N . TYR B 1 401 ? 18.047 13.281 -15.984 1 96.5 401 TYR B N 1
ATOM 9382 C CA . TYR B 1 401 ? 16.938 13.906 -16.703 1 96.5 401 TYR B CA 1
ATOM 9383 C C . TYR B 1 401 ? 16.453 15.141 -15.953 1 96.5 401 TYR B C 1
ATOM 9385 O O . TYR B 1 401 ? 16.25 16.203 -16.562 1 96.5 401 TYR B O 1
ATOM 9393 N N . ARG B 1 402 ? 16.297 15.062 -14.68 1 94.88 402 ARG B N 1
ATOM 9394 C CA . ARG B 1 402 ? 15.789 16.172 -13.883 1 94.88 402 ARG B CA 1
ATOM 9395 C C . ARG B 1 402 ? 16.812 17.312 -13.828 1 94.88 402 ARG B C 1
ATOM 9397 O O . ARG B 1 402 ? 16.438 18.484 -13.93 1 94.88 402 ARG B O 1
ATOM 9404 N N . GLU B 1 403 ? 18.031 16.938 -13.586 1 93.56 403 GLU B N 1
ATOM 9405 C CA . GLU B 1 403 ? 19.094 17.938 -13.57 1 93.56 403 GLU B CA 1
ATOM 9406 C C . GLU B 1 403 ? 19.188 18.672 -14.914 1 93.56 403 GLU B C 1
ATOM 9408 O O . GLU B 1 403 ? 19.375 19.891 -14.953 1 93.56 403 GLU B O 1
ATOM 9413 N N . ALA B 1 404 ? 19.047 17.938 -15.945 1 95.12 404 ALA B N 1
ATOM 9414 C CA . ALA B 1 404 ? 19.156 18.5 -17.297 1 95.12 404 ALA B CA 1
ATOM 9415 C C . ALA B 1 404 ? 17.953 19.406 -17.609 1 95.12 404 ALA B C 1
ATOM 9417 O O . ALA B 1 404 ? 18.078 20.375 -18.359 1 95.12 404 ALA B O 1
ATOM 9418 N N . THR B 1 405 ? 16.812 19.016 -17.047 1 94.5 405 THR B N 1
ATOM 9419 C CA . THR B 1 405 ? 15.617 19.844 -17.234 1 94.5 405 THR B CA 1
ATOM 9420 C C . THR B 1 405 ? 15.773 21.188 -16.531 1 94.5 405 THR B C 1
ATOM 9422 O O . THR B 1 405 ? 15.391 22.219 -17.078 1 94.5 405 THR B O 1
ATOM 9425 N N . VAL B 1 406 ? 16.391 21.172 -15.367 1 92.25 406 VAL B N 1
ATOM 9426 C CA . VAL B 1 406 ? 16.609 22.391 -14.609 1 92.25 406 VAL B CA 1
ATOM 9427 C C . VAL B 1 406 ? 17.656 23.25 -15.305 1 92.25 406 VAL B C 1
ATOM 9429 O O . VAL B 1 406 ? 17.516 24.469 -15.391 1 92.25 406 VAL B O 1
ATOM 9432 N N . SER B 1 407 ? 18.672 22.594 -15.883 1 91.56 407 SER B N 1
ATOM 9433 C CA . SER B 1 407 ? 19.781 23.312 -16.531 1 91.56 407 SER B CA 1
ATOM 9434 C C . SER B 1 407 ? 19.484 23.578 -18 1 91.56 407 SER B C 1
ATOM 9436 O O . SER B 1 407 ? 20.312 24.125 -18.719 1 91.56 407 SER B O 1
ATOM 9438 N N . LYS B 1 408 ? 18.359 23.172 -18.562 1 92.06 408 LYS B N 1
ATOM 9439 C CA . LYS B 1 408 ? 17.906 23.359 -19.938 1 92.06 408 LYS B CA 1
ATOM 9440 C C . LYS B 1 408 ? 18.906 22.75 -20.922 1 92.06 408 LYS B C 1
ATOM 9442 O O . LYS B 1 408 ? 19.281 23.391 -21.906 1 92.06 408 LYS B O 1
ATOM 9447 N N . ASP B 1 409 ? 19.5 21.641 -20.547 1 93.5 409 ASP B N 1
ATOM 9448 C CA . ASP B 1 409 ? 20.406 20.859 -21.391 1 93.5 409 ASP B CA 1
ATOM 9449 C C . ASP B 1 409 ? 19.641 19.797 -22.172 1 93.5 409 ASP B C 1
ATOM 9451 O O . ASP B 1 409 ? 19.234 18.781 -21.625 1 93.5 409 ASP B O 1
ATOM 9455 N N . SER B 1 410 ? 19.453 19.984 -23.469 1 94.25 410 SER B N 1
ATOM 9456 C CA . SER B 1 410 ? 18.641 19.078 -24.281 1 94.25 410 SER B CA 1
ATOM 9457 C C . SER B 1 410 ? 19.312 17.734 -24.453 1 94.25 410 SER B C 1
ATOM 9459 O O . SER B 1 410 ? 18.641 16.688 -24.469 1 94.25 410 SER B O 1
ATOM 9461 N N . ALA B 1 411 ? 20.609 17.75 -24.672 1 93.56 411 ALA B N 1
ATOM 9462 C CA . ALA B 1 411 ? 21.344 16.484 -24.812 1 93.56 411 ALA B CA 1
ATOM 9463 C C . ALA B 1 411 ? 21.25 15.664 -23.531 1 93.56 411 ALA B C 1
ATOM 9465 O O . ALA B 1 411 ? 21.109 14.438 -23.578 1 93.56 411 ALA B O 1
ATOM 9466 N N . GLY B 1 412 ? 21.344 16.344 -22.453 1 94.06 412 GLY B N 1
ATOM 9467 C CA . GLY B 1 412 ? 21.234 15.664 -21.172 1 94.06 412 GLY B CA 1
ATOM 9468 C C . GLY B 1 412 ? 19.844 15.078 -20.922 1 94.06 412 GLY B C 1
ATOM 9469 O O . GLY B 1 412 ? 19.719 13.984 -20.359 1 94.06 412 GLY B O 1
ATOM 9470 N N . LYS B 1 413 ? 18.891 15.773 -21.391 1 96.12 413 LYS B N 1
ATOM 9471 C CA . LYS B 1 413 ? 17.531 15.266 -21.266 1 96.12 413 LYS B CA 1
ATOM 9472 C C . LYS B 1 413 ? 17.328 13.992 -22.078 1 96.12 413 LYS B C 1
ATOM 9474 O O . LYS B 1 413 ? 16.703 13.039 -21.609 1 96.12 413 LYS B O 1
ATOM 9479 N N . PHE B 1 414 ? 17.875 14.016 -23.219 1 96.62 414 PHE B N 1
ATOM 9480 C CA . PHE B 1 414 ? 17.75 12.859 -24.094 1 96.62 414 PHE B CA 1
ATOM 9481 C C . PHE B 1 414 ? 18.484 11.656 -23.516 1 96.62 414 PHE B C 1
ATOM 9483 O O . PHE B 1 414 ? 17.953 10.547 -23.484 1 96.62 414 PHE B O 1
ATOM 9490 N N . LEU B 1 415 ? 19.688 11.852 -23.031 1 95.94 415 LEU B N 1
ATOM 9491 C CA . LEU B 1 415 ? 20.469 10.766 -22.453 1 95.94 415 LEU B CA 1
ATOM 9492 C C . LEU B 1 415 ? 19.812 10.242 -21.172 1 95.94 415 LEU B C 1
ATOM 9494 O O . LEU B 1 415 ? 19.828 9.039 -20.906 1 95.94 415 LEU B O 1
ATOM 9498 N N . GLY B 1 416 ? 19.281 11.148 -20.469 1 96.69 416 GLY B N 1
ATOM 9499 C CA . GLY B 1 416 ? 18.609 10.75 -19.25 1 96.69 416 GLY B CA 1
ATOM 9500 C C . GLY B 1 416 ? 17.375 9.898 -19.484 1 96.69 416 GLY B C 1
ATOM 9501 O O . GLY B 1 416 ? 17.219 8.836 -18.891 1 96.69 416 GLY B O 1
ATOM 9502 N N . ILE B 1 417 ? 16.547 10.258 -20.391 1 97 417 ILE B N 1
ATOM 9503 C CA . ILE B 1 417 ? 15.312 9.539 -20.656 1 97 417 ILE B CA 1
ATOM 9504 C C . ILE B 1 417 ? 15.633 8.211 -21.344 1 97 417 ILE B C 1
ATOM 9506 O O . ILE B 1 417 ? 14.969 7.199 -21.094 1 97 417 ILE B O 1
ATOM 9510 N N . THR B 1 418 ? 16.578 8.25 -22.234 1 96.88 418 THR B N 1
ATOM 9511 C CA . THR B 1 418 ? 16.984 7.012 -22.906 1 96.88 418 THR B CA 1
ATOM 9512 C C . THR B 1 418 ? 17.547 6.012 -21.891 1 96.88 418 THR B C 1
ATOM 9514 O O . THR B 1 418 ? 17.219 4.824 -21.953 1 96.88 418 THR B O 1
ATOM 9517 N N . GLY B 1 419 ? 18.359 6.539 -21.031 1 96.31 419 GLY B N 1
ATOM 9518 C CA . GLY B 1 419 ? 18.875 5.664 -19.984 1 96.31 419 GLY B CA 1
ATOM 9519 C C . GLY B 1 419 ? 17.797 5.09 -19.094 1 96.31 419 GLY B C 1
ATOM 9520 O O . GLY B 1 419 ? 17.875 3.93 -18.688 1 96.31 419 GLY B O 1
ATOM 9521 N N . PHE B 1 420 ? 16.812 5.859 -18.875 1 96.69 420 PHE B N 1
ATOM 9522 C CA . PHE B 1 420 ? 15.703 5.418 -18.031 1 96.69 420 PHE B CA 1
ATOM 9523 C C . PHE B 1 420 ? 14.898 4.324 -18.719 1 96.69 420 PHE B C 1
ATOM 9525 O O . PHE B 1 420 ? 14.586 3.299 -18.109 1 96.69 420 PHE B O 1
ATOM 9532 N N . ILE B 1 421 ? 14.602 4.453 -19.953 1 96.12 421 ILE B N 1
ATOM 9533 C CA . ILE B 1 421 ? 13.82 3.49 -20.719 1 96.12 421 ILE B CA 1
ATOM 9534 C C . ILE B 1 421 ? 14.594 2.178 -20.828 1 96.12 421 ILE B C 1
ATOM 9536 O O . ILE B 1 421 ? 14.023 1.097 -20.672 1 96.12 421 ILE B O 1
ATOM 9540 N N . ILE B 1 422 ? 15.883 2.289 -21.047 1 94.94 422 ILE B N 1
ATOM 9541 C CA . ILE B 1 422 ? 16.734 1.114 -21.156 1 94.94 422 ILE B CA 1
ATOM 9542 C C . ILE B 1 422 ? 16.766 0.37 -19.828 1 94.94 422 ILE B C 1
ATOM 9544 O O . ILE B 1 422 ? 16.719 -0.862 -19.797 1 94.94 422 ILE B O 1
ATOM 9548 N N . SER B 1 423 ? 16.828 1.135 -18.781 1 95.19 423 SER B N 1
ATOM 9549 C CA . SER B 1 423 ? 16.875 0.516 -17.453 1 95.19 423 SER B CA 1
ATOM 9550 C C . SER B 1 423 ? 15.555 -0.188 -17.141 1 95.19 423 SER B C 1
ATOM 9552 O O . SER B 1 423 ? 15.547 -1.245 -16.5 1 95.19 423 SER B O 1
ATOM 9554 N N . ILE B 1 424 ? 14.445 0.336 -17.578 1 92.31 424 ILE B N 1
ATOM 9555 C CA . ILE B 1 424 ? 13.141 -0.291 -17.391 1 92.31 424 ILE B CA 1
ATOM 9556 C C . ILE B 1 424 ? 13.07 -1.593 -18.188 1 92.31 424 ILE B C 1
ATOM 9558 O O . ILE B 1 424 ? 12.523 -2.592 -17.719 1 92.31 424 ILE B O 1
ATOM 9562 N N . PHE B 1 425 ? 13.664 -1.558 -19.328 1 90.69 425 PHE B N 1
ATOM 9563 C CA . PHE B 1 425 ? 13.742 -2.756 -20.156 1 90.69 425 PHE B CA 1
ATOM 9564 C C . PHE B 1 425 ? 14.539 -3.85 -19.453 1 90.69 425 PHE B C 1
ATOM 9566 O O . PHE B 1 425 ? 14.109 -5.004 -19.406 1 90.69 425 PHE B O 1
ATOM 9573 N N . PHE B 1 426 ? 15.656 -3.482 -18.828 1 91.31 426 PHE B N 1
ATOM 9574 C CA . PHE B 1 426 ? 16.5 -4.449 -18.141 1 91.31 426 PHE B CA 1
ATOM 9575 C C . PHE B 1 426 ? 15.828 -4.953 -16.875 1 91.31 426 PHE B C 1
ATOM 9577 O O . PHE B 1 426 ? 16.109 -6.062 -16.422 1 91.31 426 PHE B O 1
ATOM 9584 N N . PHE B 1 427 ? 14.93 -4.184 -16.344 1 90.81 427 PHE B N 1
ATOM 9585 C CA . PHE B 1 427 ? 14.227 -4.574 -15.133 1 90.81 427 PHE B CA 1
ATOM 9586 C C . PHE B 1 427 ? 13.117 -5.578 -15.445 1 90.81 427 PHE B C 1
ATOM 9588 O O . PHE B 1 427 ? 13.031 -6.629 -14.812 1 90.81 427 PHE B O 1
ATOM 9595 N N . PHE B 1 428 ? 12.305 -5.402 -16.469 1 86.44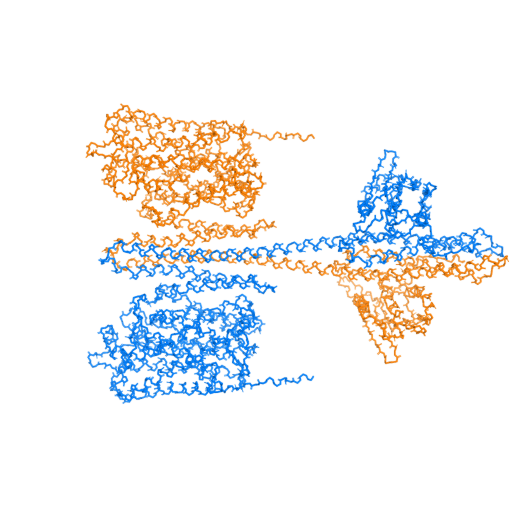 428 PHE B N 1
ATOM 9596 C CA . PHE B 1 428 ? 11.094 -6.176 -16.703 1 86.44 428 PHE B CA 1
ATOM 9597 C C . PHE B 1 428 ? 11.391 -7.395 -17.562 1 86.44 428 PHE B C 1
ATOM 9599 O O . PHE B 1 428 ? 10.734 -8.438 -17.422 1 86.44 428 PHE B O 1
ATOM 9606 N N . CYS B 1 429 ? 12.352 -7.367 -18.391 1 85.75 429 CYS B N 1
ATOM 9607 C CA . CYS B 1 429 ? 12.594 -8.453 -19.328 1 85.75 429 CYS B CA 1
ATOM 9608 C C . CYS B 1 429 ? 13.016 -9.727 -18.594 1 85.75 429 CYS B C 1
ATOM 9610 O O . CYS B 1 429 ? 12.469 -10.797 -18.844 1 85.75 429 CYS B O 1
ATOM 9612 N N . PRO B 1 430 ? 13.906 -9.57 -17.672 1 84.25 430 PRO B N 1
ATOM 9613 C CA . PRO B 1 430 ? 14.297 -10.812 -17 1 84.25 430 PRO B CA 1
ATOM 9614 C C . PRO B 1 430 ? 13.266 -11.266 -15.961 1 84.25 430 PRO B C 1
ATOM 9616 O O . PRO B 1 430 ? 13.164 -12.461 -15.672 1 84.25 430 PRO B O 1
ATOM 9619 N N . ILE B 1 431 ? 12.539 -10.406 -15.406 1 82.88 431 ILE B N 1
ATOM 9620 C CA . ILE B 1 431 ? 11.648 -10.734 -14.305 1 82.88 431 ILE B CA 1
ATOM 9621 C C . ILE B 1 431 ? 10.398 -11.422 -14.844 1 82.88 431 ILE B C 1
ATOM 9623 O O . ILE B 1 431 ? 9.852 -12.32 -14.203 1 82.88 431 ILE B O 1
ATOM 9627 N N . ILE B 1 432 ? 9.93 -11.109 -16.047 1 79.75 432 ILE B N 1
ATOM 9628 C CA . ILE B 1 432 ? 8.742 -11.703 -16.641 1 79.75 432 ILE B CA 1
ATOM 9629 C C . ILE B 1 432 ? 9.125 -12.953 -17.422 1 79.75 432 ILE B C 1
ATOM 9631 O O . ILE B 1 432 ? 9.867 -12.883 -18.391 1 79.75 432 ILE B O 1
ATOM 9635 N N . PRO B 1 433 ? 8.57 -14.031 -16.938 1 79.06 433 PRO B N 1
ATOM 9636 C CA . PRO B 1 433 ? 8.938 -15.273 -17.609 1 79.06 433 PRO B CA 1
ATOM 9637 C C . PRO B 1 433 ? 8.477 -15.312 -19.078 1 79.06 433 PRO B C 1
ATOM 9639 O O . PRO B 1 433 ? 7.355 -14.914 -19.375 1 79.06 433 PRO B O 1
ATOM 9642 N N . ASN B 1 434 ? 9.336 -15.688 -19.969 1 73.44 434 ASN B N 1
ATOM 9643 C CA . ASN B 1 434 ? 9.086 -15.992 -21.375 1 73.44 434 ASN B CA 1
ATOM 9644 C C . ASN B 1 434 ? 8.695 -14.734 -22.156 1 73.44 434 ASN B C 1
ATOM 9646 O O . ASN B 1 434 ? 7.883 -14.805 -23.078 1 73.44 434 ASN B O 1
ATOM 9650 N N . LEU B 1 435 ? 9.008 -13.578 -21.547 1 71.75 435 LEU B N 1
ATOM 9651 C CA . LEU B 1 435 ? 8.781 -12.375 -22.344 1 71.75 435 LEU B CA 1
ATOM 9652 C C . LEU B 1 435 ? 9.594 -12.406 -23.625 1 71.75 435 LEU B C 1
ATOM 9654 O O . LEU B 1 435 ? 9.086 -12.078 -24.703 1 71.75 435 LEU B O 1
ATOM 9658 N N . LEU B 1 436 ? 10.875 -12.797 -23.406 1 69.81 436 LEU B N 1
ATOM 9659 C CA . LEU B 1 436 ? 11.742 -13.039 -24.547 1 69.81 436 LEU B CA 1
ATOM 9660 C C . LEU B 1 436 ? 12.156 -14.5 -24.625 1 69.81 436 LEU B C 1
ATOM 9662 O O . LEU B 1 436 ? 11.789 -15.297 -23.75 1 69.81 436 LEU B O 1
ATOM 9666 N N . ILE B 1 437 ? 12.773 -14.992 -25.531 1 60.41 437 ILE B N 1
ATOM 9667 C CA . ILE B 1 437 ? 13.117 -16.391 -25.766 1 60.41 437 ILE B CA 1
ATOM 9668 C C . ILE B 1 437 ? 13.992 -16.906 -24.609 1 60.41 437 ILE B C 1
ATOM 9670 O O . ILE B 1 437 ? 15.086 -16.391 -24.391 1 60.41 437 ILE B O 1
ATOM 9674 N N . GLY B 1 438 ? 13.422 -17.844 -23.828 1 58.28 438 GLY B N 1
ATOM 9675 C CA . GLY B 1 438 ? 14.203 -18.75 -23.016 1 58.28 438 GLY B CA 1
ATOM 9676 C C . GLY B 1 438 ? 14.68 -18.125 -21.719 1 58.28 438 GLY B C 1
ATOM 9677 O O . GLY B 1 438 ? 15.594 -18.641 -21.062 1 58.28 438 GLY B O 1
ATOM 9678 N N . THR B 1 439 ? 14.102 -16.859 -21.359 1 66.12 439 THR B N 1
ATOM 9679 C CA . THR B 1 439 ? 14.805 -16.266 -20.219 1 66.12 439 THR B CA 1
ATOM 9680 C C . THR B 1 439 ? 13.883 -16.172 -19.016 1 66.12 439 THR B C 1
ATOM 9682 O O . THR B 1 439 ? 12.758 -15.68 -19.125 1 66.12 439 THR B O 1
ATOM 9685 N N . THR B 1 440 ? 14.133 -17.062 -18 1 74 440 THR B N 1
ATOM 9686 C CA . THR B 1 440 ? 13.477 -16.875 -16.703 1 74 440 THR B CA 1
ATOM 9687 C C . THR B 1 440 ? 14.492 -16.906 -15.57 1 74 440 THR B C 1
ATOM 9689 O O . THR B 1 440 ? 15.578 -17.469 -15.711 1 74 440 THR B O 1
ATOM 9692 N N . LEU B 1 441 ? 14.242 -16.156 -14.602 1 83.31 441 LEU B N 1
ATOM 9693 C CA . LEU B 1 441 ? 15.062 -16.234 -13.398 1 83.31 441 LEU B CA 1
ATOM 9694 C C . LEU B 1 441 ? 14.891 -17.578 -12.695 1 83.31 441 LEU B C 1
ATOM 9696 O O . LEU B 1 441 ? 13.93 -18.297 -12.961 1 83.31 441 LEU B O 1
ATOM 9700 N N . ASN B 1 442 ? 15.898 -17.859 -12.023 1 84.69 442 ASN B N 1
ATOM 9701 C CA . ASN B 1 442 ? 15.773 -19.062 -11.203 1 84.69 442 ASN B CA 1
ATOM 9702 C C . ASN B 1 442 ? 14.68 -18.906 -10.156 1 84.69 442 ASN B C 1
ATOM 9704 O O . ASN B 1 442 ? 14.383 -17.797 -9.711 1 84.69 442 ASN B O 1
ATOM 9708 N N . THR B 1 443 ? 14.047 -20.016 -9.805 1 87.06 443 THR B N 1
ATOM 9709 C CA . THR B 1 443 ? 12.914 -20.031 -8.883 1 87.06 443 THR B CA 1
ATOM 9710 C C . THR B 1 443 ? 13.289 -19.375 -7.559 1 87.06 443 THR B C 1
ATOM 9712 O O . THR B 1 443 ? 12.547 -18.531 -7.047 1 87.06 443 THR B O 1
ATOM 9715 N N . GLU B 1 444 ? 14.477 -19.641 -7.055 1 87.88 444 GLU B N 1
ATOM 9716 C CA . GLU B 1 444 ? 14.859 -19.141 -5.734 1 87.88 444 GLU B CA 1
ATOM 9717 C C . GLU B 1 444 ? 15.258 -17.672 -5.797 1 87.88 444 GLU B C 1
ATOM 9719 O O . GLU B 1 444 ? 15.266 -16.984 -4.777 1 87.88 444 GLU B O 1
ATOM 9724 N N . SER B 1 445 ? 15.625 -17.203 -6.984 1 90.12 445 SER B N 1
ATOM 9725 C CA . SER B 1 445 ? 15.969 -15.797 -7.137 1 90.12 445 SER B CA 1
ATOM 9726 C C . SER B 1 445 ? 14.758 -14.906 -6.871 1 90.12 445 SER B C 1
ATOM 9728 O O . SER B 1 445 ? 14.898 -13.828 -6.293 1 90.12 445 SER B O 1
ATOM 9730 N N . TYR B 1 446 ? 13.609 -15.398 -7.27 1 91.44 446 TYR B N 1
ATOM 9731 C CA . TYR B 1 446 ? 12.383 -14.641 -7.016 1 91.44 446 TYR B CA 1
ATOM 9732 C C . TYR B 1 446 ? 12.125 -14.516 -5.52 1 91.44 446 TYR B C 1
ATOM 9734 O O . TYR B 1 446 ? 11.734 -13.445 -5.039 1 91.44 446 TYR B O 1
ATOM 9742 N N . LEU B 1 447 ? 12.352 -15.562 -4.848 1 90.44 447 LEU B N 1
ATOM 9743 C CA . LEU B 1 447 ? 12.133 -15.547 -3.404 1 90.44 447 LEU B CA 1
ATOM 9744 C C . LEU B 1 447 ? 13.125 -14.625 -2.715 1 90.44 447 LEU B C 1
ATOM 9746 O O . LEU B 1 447 ? 12.773 -13.906 -1.774 1 90.44 447 LEU B O 1
ATOM 9750 N N . LEU B 1 448 ? 14.352 -14.648 -3.213 1 90.31 448 LEU B N 1
ATOM 9751 C CA . LEU B 1 448 ? 15.391 -13.797 -2.646 1 90.31 448 LEU B CA 1
ATOM 9752 C C . LEU B 1 448 ? 15.031 -12.32 -2.807 1 90.31 448 LEU B C 1
ATOM 9754 O O . LEU B 1 448 ? 15.195 -11.531 -1.874 1 90.31 448 LEU B O 1
ATOM 9758 N N . LEU B 1 449 ? 14.578 -11.992 -3.926 1 92.5 449 LEU B N 1
ATOM 9759 C CA . LEU B 1 449 ? 14.203 -10.609 -4.188 1 92.5 449 LEU B CA 1
ATOM 9760 C C . LEU B 1 449 ? 13 -10.203 -3.334 1 92.5 449 LEU B C 1
ATOM 9762 O O . LEU B 1 449 ? 12.938 -9.07 -2.855 1 92.5 449 LEU B O 1
ATOM 9766 N N . ALA B 1 450 ? 12.023 -11.125 -3.121 1 93.06 450 ALA B N 1
ATOM 9767 C CA . ALA B 1 450 ? 10.867 -10.852 -2.277 1 93.06 450 ALA B CA 1
ATOM 9768 C C . ALA B 1 450 ? 11.289 -10.617 -0.83 1 93.06 450 ALA B C 1
ATOM 9770 O O . ALA B 1 450 ? 10.828 -9.664 -0.189 1 93.06 450 ALA B O 1
ATOM 9771 N N . VAL B 1 451 ? 12.219 -11.414 -0.381 1 91.56 451 VAL B N 1
ATOM 9772 C CA . VAL B 1 451 ? 12.688 -11.297 0.997 1 91.56 451 VAL B CA 1
ATOM 9773 C C . VAL B 1 451 ? 13.461 -10 1.17 1 91.56 451 VAL B C 1
ATOM 9775 O O . VAL B 1 451 ? 13.305 -9.297 2.174 1 91.56 451 VAL B O 1
ATOM 9778 N N . TRP B 1 452 ? 14.242 -9.625 0.17 1 92.44 452 TRP B N 1
ATOM 9779 C CA . TRP B 1 452 ? 15.008 -8.383 0.23 1 92.44 452 TRP B CA 1
ATOM 9780 C C . TRP B 1 452 ? 14.078 -7.172 0.242 1 92.44 452 TRP B C 1
ATOM 9782 O O . TRP B 1 452 ? 14.359 -6.172 0.905 1 92.44 452 TRP B O 1
ATOM 9792 N N . SER B 1 453 ? 13.016 -7.289 -0.455 1 93.44 453 SER B N 1
ATOM 9793 C CA . SER B 1 453 ? 12.055 -6.191 -0.478 1 93.44 453 SER B CA 1
ATOM 9794 C C . SER B 1 453 ? 11.391 -6.008 0.883 1 93.44 453 SER B C 1
ATOM 9796 O O . SER B 1 453 ? 11.172 -4.875 1.326 1 93.44 453 SER B O 1
ATOM 9798 N N . ILE B 1 454 ? 11.133 -7.066 1.605 1 93.62 454 ILE B N 1
ATOM 9799 C CA . ILE B 1 454 ? 10.516 -6.98 2.922 1 93.62 454 ILE B CA 1
ATOM 9800 C C . ILE B 1 454 ? 11.5 -6.395 3.924 1 93.62 454 ILE B C 1
ATOM 9802 O O . ILE B 1 454 ? 11.133 -5.555 4.754 1 93.62 454 ILE B O 1
ATOM 9806 N N . ILE B 1 455 ? 12.758 -6.828 3.809 1 93.19 455 ILE B N 1
ATOM 9807 C CA . ILE B 1 455 ? 13.781 -6.309 4.711 1 93.19 455 ILE B CA 1
ATOM 9808 C C . ILE B 1 455 ? 13.977 -4.812 4.473 1 93.19 455 ILE B C 1
ATOM 9810 O O . ILE B 1 455 ? 14.141 -4.043 5.418 1 93.19 455 ILE B O 1
ATOM 9814 N N . GLY B 1 456 ? 13.945 -4.512 3.215 1 93.5 456 GLY B N 1
ATOM 9815 C CA . GLY B 1 456 ? 14.055 -3.1 2.883 1 93.5 456 GLY B CA 1
ATOM 9816 C C . GLY B 1 456 ? 12.922 -2.266 3.453 1 93.5 456 GLY B C 1
ATOM 9817 O O . GLY B 1 456 ? 13.156 -1.177 3.986 1 93.5 456 GLY B O 1
ATOM 9818 N N . LEU B 1 457 ? 11.711 -2.779 3.416 1 93.19 457 LEU B N 1
ATOM 9819 C CA . LEU B 1 457 ? 10.562 -2.049 3.939 1 93.19 457 LEU B CA 1
ATOM 9820 C C . LEU B 1 457 ? 10.609 -1.979 5.461 1 93.19 457 LEU B C 1
ATOM 9822 O O . LEU B 1 457 ? 10.258 -0.955 6.055 1 93.19 457 LEU B O 1
ATOM 9826 N N . ILE B 1 458 ? 11.047 -3.057 6.098 1 92.88 458 ILE B N 1
ATOM 9827 C CA . ILE B 1 458 ? 11.164 -3.084 7.551 1 92.88 458 ILE B CA 1
ATOM 9828 C C . ILE B 1 458 ? 12.195 -2.055 8.008 1 92.88 458 ILE B C 1
ATOM 9830 O O . ILE B 1 458 ? 11.953 -1.312 8.969 1 92.88 458 ILE B O 1
ATOM 9834 N N . TYR B 1 459 ? 13.234 -2.043 7.293 1 93.25 459 TYR B N 1
ATOM 9835 C CA . TYR B 1 459 ? 14.273 -1.085 7.648 1 93.25 459 TYR B CA 1
ATOM 9836 C C . TYR B 1 459 ? 13.797 0.345 7.426 1 93.25 459 TYR B C 1
ATOM 9838 O O . TYR B 1 459 ? 14.062 1.23 8.242 1 93.25 459 TYR B O 1
ATOM 9846 N N . TYR B 1 460 ? 13.195 0.577 6.34 1 92.62 460 TYR B N 1
ATOM 9847 C CA . TYR B 1 460 ? 12.633 1.9 6.094 1 92.62 460 TYR B CA 1
ATOM 9848 C C . TYR B 1 460 ? 11.648 2.289 7.195 1 92.62 460 TYR B C 1
ATOM 9850 O O . TYR B 1 460 ? 11.633 3.436 7.645 1 92.62 460 TYR B O 1
ATOM 9858 N N . TRP B 1 461 ? 10.828 1.331 7.527 1 90.69 461 TRP B N 1
ATOM 9859 C CA . TRP B 1 461 ? 9.867 1.544 8.609 1 90.69 461 TRP B CA 1
ATOM 9860 C C . TRP B 1 461 ? 10.578 1.956 9.891 1 90.69 461 TRP B C 1
ATOM 9862 O O . TRP B 1 461 ? 10.141 2.873 10.586 1 90.69 461 TRP B O 1
ATOM 9872 N N . TYR B 1 462 ? 11.68 1.317 10.195 1 91.88 462 TYR B N 1
ATOM 9873 C CA . TYR B 1 462 ? 12.469 1.638 11.375 1 91.88 462 TYR B CA 1
ATOM 9874 C C . TYR B 1 462 ? 13.016 3.059 11.305 1 91.88 462 TYR B C 1
ATOM 9876 O O . TYR B 1 462 ? 12.945 3.809 12.281 1 91.88 462 TYR B O 1
ATOM 9884 N N . ILE B 1 463 ? 13.531 3.463 10.164 1 90.56 463 ILE B N 1
ATOM 9885 C CA . ILE B 1 463 ? 14.102 4.789 9.969 1 90.56 463 ILE B CA 1
ATOM 9886 C C . ILE B 1 463 ? 13 5.844 10.047 1 90.56 463 ILE B C 1
ATOM 9888 O O . ILE B 1 463 ? 13.18 6.906 10.641 1 90.56 463 ILE B O 1
ATOM 9892 N N . PHE B 1 464 ? 11.891 5.52 9.445 1 87.62 464 PHE B N 1
ATOM 9893 C CA . PHE B 1 464 ? 10.766 6.445 9.398 1 87.62 464 PHE B CA 1
ATOM 9894 C C . PHE B 1 464 ? 10.258 6.75 10.805 1 87.62 464 PHE B C 1
ATOM 9896 O O . PHE B 1 464 ? 9.945 7.898 11.117 1 87.62 464 PHE B O 1
ATOM 9903 N N . LYS B 1 465 ? 10.211 5.805 11.641 1 86 465 LYS B N 1
ATOM 9904 C CA . LYS B 1 465 ? 9.719 5.945 13.008 1 86 465 LYS B CA 1
ATOM 9905 C C . LYS B 1 465 ? 10.672 6.785 13.852 1 86 465 LYS B C 1
ATOM 9907 O O . LYS B 1 465 ? 10.242 7.508 14.758 1 86 465 LYS B O 1
ATOM 9912 N N . HIS B 1 466 ? 11.914 6.781 13.484 1 85 466 HIS B N 1
ATOM 9913 C CA . HIS B 1 466 ? 12.906 7.477 14.297 1 85 466 HIS B CA 1
ATOM 9914 C C . HIS B 1 466 ? 13.391 8.75 13.609 1 85 466 HIS B C 1
ATOM 9916 O O . HIS B 1 466 ? 14.375 9.359 14.039 1 85 466 HIS B O 1
ATOM 9922 N N . ASP B 1 467 ? 12.695 9.094 12.539 1 84.25 467 ASP B N 1
ATOM 9923 C CA . ASP B 1 467 ? 13.062 10.297 11.805 1 84.25 467 ASP B CA 1
ATOM 9924 C C . ASP B 1 467 ? 12.633 11.555 12.562 1 84.25 467 ASP B C 1
ATOM 9926 O O . ASP B 1 467 ? 11.445 11.883 12.602 1 84.25 467 ASP B O 1
ATOM 9930 N N . LYS B 1 468 ? 13.5 12.289 13.219 1 74.81 468 LYS B N 1
ATOM 9931 C CA . LYS B 1 468 ? 13.195 13.469 14.031 1 74.81 468 LYS B CA 1
ATOM 9932 C C . LYS B 1 468 ? 13.086 14.719 13.156 1 74.81 468 LYS B C 1
ATOM 9934 O O . LYS B 1 468 ? 12.398 15.68 13.523 1 74.81 468 LYS B O 1
ATOM 9939 N N . HIS B 1 469 ? 13.734 14.68 11.953 1 75.94 469 HIS B N 1
ATOM 9940 C CA . HIS B 1 469 ? 13.797 15.898 11.148 1 75.94 469 HIS B CA 1
ATOM 9941 C C . HIS B 1 469 ? 12.797 15.852 10 1 75.94 469 HIS B C 1
ATOM 9943 O O . HIS B 1 469 ? 12.766 16.766 9.164 1 75.94 469 HIS B O 1
ATOM 9949 N N . ASP B 1 470 ? 11.938 14.82 9.867 1 77.88 470 ASP B N 1
ATOM 9950 C CA . ASP B 1 470 ? 10.891 14.672 8.867 1 77.88 470 ASP B CA 1
ATOM 9951 C C . ASP B 1 470 ? 11.461 14.703 7.449 1 77.88 470 ASP B C 1
ATOM 9953 O O . ASP B 1 470 ? 10.953 15.422 6.586 1 77.88 470 ASP B O 1
ATOM 9957 N N . HIS B 1 471 ? 12.594 14.086 7.297 1 82.25 471 HIS B N 1
ATOM 9958 C CA . HIS B 1 471 ? 13.203 14 5.977 1 82.25 471 HIS B CA 1
ATOM 9959 C C . HIS B 1 471 ? 12.5 12.969 5.102 1 82.25 471 HIS B C 1
ATOM 9961 O O . HIS B 1 471 ? 12.469 13.109 3.877 1 82.25 471 HIS B O 1
ATOM 9967 N N . PHE B 1 472 ? 11.914 12.062 5.801 1 84.12 472 PHE B N 1
ATOM 9968 C CA . PHE B 1 472 ? 11.328 10.953 5.07 1 84.12 472 PHE B CA 1
ATOM 9969 C C . PHE B 1 472 ? 9.805 11.07 5.031 1 84.12 472 PHE B C 1
ATOM 9971 O O . PHE B 1 472 ? 9.219 11.828 5.812 1 84.12 472 PHE B O 1
ATOM 9978 N N . GLY B 1 473 ? 9.18 10.461 4.074 1 75.75 473 GLY B N 1
ATOM 9979 C CA . GLY B 1 473 ? 7.734 10.469 3.947 1 75.75 473 GLY B CA 1
ATOM 9980 C C . GLY B 1 473 ? 7.227 11.484 2.938 1 75.75 473 GLY B C 1
ATOM 9981 O O . GLY B 1 473 ? 6.043 11.82 2.932 1 75.75 473 GLY B O 1
ATOM 9982 N N . LYS B 1 474 ? 8.156 11.961 2.146 1 78.31 474 LYS B N 1
ATOM 9983 C CA . LYS B 1 474 ? 7.762 12.977 1.175 1 78.31 474 LYS B CA 1
ATOM 9984 C C . LYS B 1 474 ? 7.387 12.344 -0.161 1 78.31 474 LYS B C 1
ATOM 9986 O O . LYS B 1 474 ? 6.727 12.969 -0.992 1 78.31 474 LYS B O 1
ATOM 9991 N N . SER B 1 475 ? 7.848 11.141 -0.323 1 77.69 475 SER B N 1
ATOM 9992 C CA . SER B 1 475 ? 7.488 10.398 -1.526 1 77.69 475 SER B CA 1
ATOM 9993 C C . SER B 1 475 ? 7.113 8.961 -1.196 1 77.69 475 SER B C 1
ATOM 9995 O O . SER B 1 475 ? 7.707 8.344 -0.309 1 77.69 475 SER B O 1
ATOM 9997 N N . PHE B 1 476 ? 6.047 8.477 -1.879 1 77.44 476 PHE B N 1
ATOM 9998 C CA . PHE B 1 476 ? 5.605 7.109 -1.62 1 77.44 476 PHE B CA 1
ATOM 9999 C C . PHE B 1 476 ? 6.133 6.156 -2.688 1 77.44 476 PHE B C 1
ATOM 10001 O O . PHE B 1 476 ? 5.77 4.98 -2.711 1 77.44 476 PHE B O 1
ATOM 10008 N N . SER B 1 477 ? 7.02 6.66 -3.459 1 80.81 477 SER B N 1
ATOM 10009 C CA . SER B 1 477 ? 7.559 5.836 -4.531 1 80.81 477 SER B CA 1
ATOM 10010 C C . SER B 1 477 ? 8.344 4.648 -3.979 1 80.81 477 SER B C 1
ATOM 10012 O O . SER B 1 477 ? 8.297 3.551 -4.539 1 80.81 477 SER B O 1
ATOM 10014 N N . MET B 1 478 ? 8.969 4.875 -2.859 1 85.25 478 MET B N 1
ATOM 10015 C CA . MET B 1 478 ? 9.758 3.797 -2.262 1 85.25 478 MET B CA 1
ATOM 10016 C C . MET B 1 478 ? 8.859 2.637 -1.844 1 85.25 478 MET B C 1
ATOM 10018 O O . MET B 1 478 ? 9.141 1.482 -2.172 1 85.25 478 MET B O 1
ATOM 10022 N N . CYS B 1 479 ? 7.727 2.9 -1.268 1 83.62 479 CYS B N 1
ATOM 10023 C CA . CYS B 1 479 ? 6.805 1.859 -0.824 1 83.62 479 CYS B CA 1
ATOM 10024 C C . CYS B 1 479 ? 6.16 1.159 -2.014 1 83.62 479 CYS B C 1
ATOM 10026 O O . CYS B 1 479 ? 6.023 -0.065 -2.02 1 83.62 479 CYS B O 1
ATOM 10028 N N . THR B 1 480 ? 5.855 1.904 -3.01 1 84.81 480 THR B N 1
ATOM 10029 C CA . THR B 1 480 ? 5.199 1.339 -4.184 1 84.81 480 THR B CA 1
ATOM 10030 C C . THR B 1 480 ? 6.141 0.39 -4.922 1 84.81 480 THR B C 1
ATOM 10032 O O . THR B 1 480 ? 5.73 -0.695 -5.34 1 84.81 480 THR B O 1
ATOM 10035 N N . VAL B 1 481 ? 7.414 0.771 -5.031 1 87.81 481 VAL B N 1
ATOM 10036 C CA . VAL B 1 481 ? 8.375 -0.059 -5.754 1 87.81 481 VAL B CA 1
ATOM 10037 C C . VAL B 1 481 ? 8.664 -1.325 -4.953 1 87.81 481 VAL B C 1
ATOM 10039 O O . VAL B 1 481 ? 8.719 -2.424 -5.512 1 87.81 481 VAL B O 1
ATOM 10042 N N . LEU B 1 482 ? 8.781 -1.18 -3.656 1 90.06 482 LEU B N 1
ATOM 10043 C CA . LEU B 1 482 ? 9.062 -2.344 -2.824 1 90.06 482 LEU B CA 1
ATOM 10044 C C . LEU B 1 482 ? 7.859 -3.281 -2.773 1 90.06 482 LEU B C 1
ATOM 10046 O O . LEU B 1 482 ? 8.016 -4.504 -2.771 1 90.06 482 LEU B O 1
ATOM 10050 N N . LEU B 1 483 ? 6.664 -2.717 -2.773 1 88.44 483 LEU B N 1
ATOM 10051 C CA . LEU B 1 483 ? 5.461 -3.545 -2.809 1 88.44 483 LEU B CA 1
ATOM 10052 C C . LEU B 1 483 ? 5.336 -4.262 -4.148 1 88.44 483 LEU B C 1
ATOM 10054 O O . LEU B 1 483 ? 4.984 -5.445 -4.195 1 88.44 483 LEU B O 1
ATOM 10058 N N . PHE B 1 484 ? 5.617 -3.545 -5.156 1 87.06 484 PHE B N 1
ATOM 10059 C CA . PHE B 1 484 ? 5.574 -4.145 -6.484 1 87.06 484 PHE B CA 1
ATOM 10060 C C . PHE B 1 484 ? 6.57 -5.297 -6.59 1 87.06 484 PHE B C 1
ATOM 10062 O O . PHE B 1 484 ? 6.223 -6.379 -7.062 1 87.06 484 PHE B O 1
ATOM 10069 N N . LEU B 1 485 ? 7.746 -4.969 -6.164 1 89.81 485 LEU B N 1
ATOM 10070 C CA . LEU B 1 485 ? 8.773 -6.004 -6.227 1 89.81 485 LEU B CA 1
ATOM 10071 C C . LEU B 1 485 ? 8.375 -7.223 -5.406 1 89.81 485 LEU B C 1
ATOM 10073 O O . LEU B 1 485 ? 8.539 -8.359 -5.852 1 89.81 485 LEU B O 1
ATOM 10077 N N . ASN B 1 486 ? 7.82 -7.004 -4.27 1 90.5 486 ASN B N 1
ATOM 10078 C CA . ASN B 1 486 ? 7.422 -8.102 -3.393 1 90.5 486 ASN B CA 1
ATOM 10079 C C . ASN B 1 486 ? 6.285 -8.922 -4 1 90.5 486 ASN B C 1
ATOM 10081 O O . ASN B 1 486 ? 6.398 -10.141 -4.137 1 90.5 486 ASN B O 1
ATOM 10085 N N . PHE B 1 487 ? 5.262 -8.273 -4.441 1 88.31 487 PHE B N 1
ATOM 10086 C CA . PHE B 1 487 ? 4.074 -8.961 -4.938 1 88.31 487 PHE B CA 1
ATOM 10087 C C . PHE B 1 487 ? 4.367 -9.648 -6.266 1 88.31 487 PHE B C 1
ATOM 10089 O O . PHE B 1 487 ? 3.963 -10.789 -6.48 1 88.31 487 PHE B O 1
ATOM 10096 N N . PHE B 1 488 ? 5.07 -9 -7.02 1 86.19 488 PHE B N 1
ATOM 10097 C CA . PHE B 1 488 ? 5.371 -9.539 -8.344 1 86.19 488 PHE B CA 1
ATOM 10098 C C . PHE B 1 488 ? 6.305 -10.734 -8.242 1 86.19 488 PHE B C 1
ATOM 10100 O O . PHE B 1 488 ? 6.023 -11.797 -8.797 1 86.19 488 PHE B O 1
ATOM 10107 N N . THR B 1 489 ? 7.34 -10.57 -7.477 1 89.69 489 THR B N 1
ATOM 10108 C CA . THR B 1 489 ? 8.328 -11.641 -7.398 1 89.69 489 THR B CA 1
ATOM 10109 C C . THR B 1 489 ? 7.785 -12.812 -6.586 1 89.69 489 THR B C 1
ATOM 10111 O O . THR B 1 489 ? 8.086 -13.977 -6.883 1 89.69 489 THR B O 1
ATOM 10114 N N . SER B 1 490 ? 7.008 -12.57 -5.602 1 89.69 490 SER B N 1
ATOM 10115 C CA . SER B 1 490 ? 6.422 -13.672 -4.84 1 89.69 490 SER B CA 1
ATOM 10116 C C . SER B 1 490 ? 5.43 -14.461 -5.688 1 89.69 490 SER B C 1
ATOM 10118 O O . SER B 1 490 ? 5.367 -15.688 -5.594 1 89.69 490 SER B O 1
ATOM 10120 N N . SER B 1 491 ? 4.715 -13.781 -6.527 1 87.69 491 SER B N 1
ATOM 10121 C CA . SER B 1 491 ? 3.768 -14.453 -7.41 1 87.69 491 SER B CA 1
ATOM 10122 C C . SER B 1 491 ? 4.488 -15.297 -8.453 1 87.69 491 SER B C 1
ATOM 10124 O O . SER B 1 491 ? 4.082 -16.438 -8.727 1 87.69 491 SER B O 1
ATOM 10126 N N . LEU B 1 492 ? 5.551 -14.773 -8.922 1 87.88 492 LEU B N 1
ATOM 10127 C CA . LEU B 1 492 ? 6.297 -15.516 -9.938 1 87.88 492 LEU B CA 1
ATOM 10128 C C . LEU B 1 492 ? 7.07 -16.672 -9.297 1 87.88 492 LEU B C 1
ATOM 10130 O O . LEU B 1 492 ? 7.324 -17.688 -9.953 1 87.88 492 LEU B O 1
ATOM 10134 N N . TRP B 1 493 ? 7.441 -16.453 -8.07 1 89.56 493 TRP B N 1
ATOM 10135 C CA . TRP B 1 493 ? 8.078 -17.547 -7.352 1 89.56 493 TRP B CA 1
ATOM 10136 C C . TRP B 1 493 ? 7.145 -18.75 -7.254 1 89.56 493 TRP B C 1
ATOM 10138 O O . TRP B 1 493 ? 7.555 -19.891 -7.496 1 89.56 493 TRP B O 1
ATOM 10148 N N . LEU B 1 494 ? 5.914 -18.531 -6.961 1 87 494 LEU B N 1
ATOM 10149 C CA . LEU B 1 494 ? 4.938 -19.609 -6.875 1 87 494 LEU B CA 1
ATOM 10150 C C . LEU B 1 494 ? 4.73 -20.266 -8.234 1 87 494 LEU B C 1
ATOM 10152 O O . LEU B 1 494 ? 4.648 -21.5 -8.336 1 87 494 LEU B O 1
ATOM 10156 N N . ARG B 1 495 ? 4.676 -19.5 -9.219 1 84.19 495 ARG B N 1
ATOM 10157 C CA . ARG B 1 495 ? 4.527 -20.016 -10.57 1 84.19 495 ARG B CA 1
ATOM 10158 C C . ARG B 1 495 ? 5.699 -20.922 -10.945 1 84.19 495 ARG B C 1
ATOM 10160 O O . ARG B 1 495 ? 5.504 -22.016 -11.453 1 84.19 495 ARG B O 1
ATOM 10167 N N . GLN B 1 496 ? 6.855 -20.406 -10.68 1 85.25 496 GLN B N 1
ATOM 10168 C CA . GLN B 1 496 ? 8.047 -21.141 -11.086 1 85.25 496 GLN B CA 1
ATOM 10169 C C . GLN B 1 496 ? 8.211 -22.406 -10.25 1 85.25 496 GLN B C 1
ATOM 10171 O O . GLN B 1 496 ? 8.695 -23.438 -10.75 1 85.25 496 GLN B O 1
ATOM 10176 N N . MET B 1 497 ? 7.828 -22.344 -9.031 1 85.12 497 MET B N 1
ATOM 10177 C CA . MET B 1 497 ? 7.863 -23.547 -8.195 1 85.12 497 MET B CA 1
ATOM 10178 C C . MET B 1 497 ? 6.953 -24.625 -8.758 1 85.12 497 MET B C 1
ATOM 10180 O O . MET B 1 497 ? 7.289 -25.812 -8.711 1 85.12 497 MET B O 1
ATOM 10184 N N . MET B 1 498 ? 5.941 -24.219 -9.352 1 80.56 498 MET B N 1
ATOM 10185 C CA . MET B 1 498 ? 5.004 -25.172 -9.945 1 80.56 498 MET B CA 1
ATOM 10186 C C . MET B 1 498 ? 5.566 -25.766 -11.234 1 80.56 498 MET B C 1
ATOM 10188 O O . MET B 1 498 ? 5.484 -26.969 -11.453 1 80.56 498 MET B O 1
ATOM 10192 N N . VAL B 1 499 ? 6.191 -24.953 -11.984 1 79 499 VAL B N 1
ATOM 10193 C CA . VAL B 1 499 ? 6.723 -25.375 -13.273 1 79 499 VAL B CA 1
ATOM 10194 C C . VAL B 1 499 ? 7.898 -26.328 -13.055 1 79 499 VAL B C 1
ATOM 10196 O O . VAL B 1 499 ? 8.031 -27.328 -13.766 1 79 499 VAL B O 1
ATOM 10199 N N . THR B 1 500 ? 8.664 -26.031 -12.094 1 79.25 500 THR B N 1
ATOM 10200 C CA . THR B 1 500 ? 9.859 -26.828 -11.852 1 79.25 500 THR B CA 1
ATOM 10201 C C . THR B 1 500 ? 9.492 -28.188 -11.266 1 79.25 500 THR B C 1
ATOM 10203 O O . THR B 1 500 ? 10.203 -29.172 -11.469 1 79.25 500 THR B O 1
ATOM 10206 N N . LYS B 1 501 ? 8.336 -28.266 -10.641 1 78.75 501 LYS B N 1
ATOM 10207 C CA . LYS B 1 501 ? 7.977 -29.516 -9.984 1 78.75 501 LYS B CA 1
ATOM 10208 C C . LYS B 1 501 ? 6.973 -30.312 -10.812 1 78.75 501 LYS B C 1
ATOM 10210 O O . LYS B 1 501 ? 6.578 -31.422 -10.438 1 78.75 501 LYS B O 1
ATOM 10215 N N . LEU B 1 502 ? 6.629 -29.844 -11.953 1 78.12 502 LEU B N 1
ATOM 10216 C CA . LEU B 1 502 ? 5.668 -30.5 -12.836 1 78.12 502 LEU B CA 1
ATOM 10217 C C . LEU B 1 502 ? 6.184 -31.859 -13.289 1 78.12 502 LEU B C 1
ATOM 10219 O O . LEU B 1 502 ? 5.422 -32.844 -13.359 1 78.12 502 LEU B O 1
ATOM 10223 N N . PRO B 1 503 ? 7.535 -31.906 -13.555 1 72.81 503 PRO B N 1
ATOM 10224 C CA . PRO B 1 503 ? 8.008 -33.219 -14.016 1 72.81 503 PRO B CA 1
ATOM 10225 C C . PRO B 1 503 ? 7.914 -34.281 -12.93 1 72.81 503 PRO B C 1
ATOM 10227 O O . PRO B 1 503 ? 7.871 -35.469 -13.242 1 72.81 503 PRO B O 1
ATOM 10230 N N . LEU B 1 504 ? 7.75 -33.875 -11.727 1 70.81 504 LEU B N 1
ATOM 10231 C CA . LEU B 1 504 ? 7.582 -34.844 -10.625 1 70.81 504 LEU B CA 1
ATOM 10232 C C . LEU B 1 504 ? 6.211 -35.5 -10.68 1 70.81 504 LEU B C 1
ATOM 10234 O O . LEU B 1 504 ? 6.008 -36.562 -10.094 1 70.81 504 LEU B O 1
ATOM 10238 N N . LEU B 1 505 ? 5.285 -34.844 -11.344 1 72.12 505 LEU B N 1
ATOM 10239 C CA . LEU B 1 505 ? 3.928 -35.375 -11.461 1 72.12 505 LEU B CA 1
ATOM 10240 C C . LEU B 1 505 ? 3.936 -36.812 -12 1 72.12 505 LEU B C 1
ATOM 10242 O O . LEU B 1 505 ? 3.145 -37.625 -11.562 1 72.12 505 LEU B O 1
ATOM 10246 N N . ARG B 1 506 ? 4.816 -37.094 -12.914 1 65.19 506 ARG B N 1
ATOM 10247 C CA . ARG B 1 506 ? 4.867 -38.406 -13.531 1 65.19 506 ARG B CA 1
ATOM 10248 C C . ARG B 1 506 ? 5.367 -39.469 -12.539 1 65.19 506 ARG B C 1
ATOM 10250 O O . ARG B 1 506 ? 4.941 -40.625 -12.594 1 65.19 506 ARG B O 1
ATOM 10257 N N . GLN B 1 507 ? 6.133 -38.969 -11.602 1 65.06 507 GLN B N 1
ATOM 10258 C CA . GLN B 1 507 ? 6.766 -39.938 -10.711 1 65.06 507 GLN B CA 1
ATOM 10259 C C . GLN B 1 507 ? 5.957 -40.125 -9.43 1 65.06 507 GLN B C 1
ATOM 10261 O O . GLN B 1 507 ? 5.727 -41.25 -8.984 1 65.06 507 GLN B O 1
ATOM 10266 N N . SER B 1 508 ? 5.582 -39 -8.711 1 68.06 508 SER B N 1
ATOM 10267 C CA . SER B 1 508 ? 5.066 -39.094 -7.344 1 68.06 508 SER B CA 1
ATOM 10268 C C . SER B 1 508 ? 3.568 -38.812 -7.305 1 68.06 508 SER B C 1
ATOM 10270 O O . SER B 1 508 ? 2.932 -38.938 -6.258 1 68.06 508 SER B O 1
ATOM 10272 N N . GLY B 1 509 ? 2.979 -38.594 -8.383 1 69.25 509 GLY B N 1
ATOM 10273 C CA . GLY B 1 509 ? 1.537 -38.406 -8.422 1 69.25 509 GLY B CA 1
ATOM 10274 C C . GLY B 1 509 ? 1.114 -37 -8.055 1 69.25 509 GLY B C 1
ATOM 10275 O O . GLY B 1 509 ? 1.959 -36.125 -7.836 1 69.25 509 GLY B O 1
ATOM 10276 N N . TYR B 1 510 ? -0.211 -36.719 -7.949 1 74.31 510 TYR B N 1
ATOM 10277 C CA . TYR B 1 510 ? -0.824 -35.406 -7.719 1 74.31 510 TYR B CA 1
ATOM 10278 C C . TYR B 1 510 ? -0.635 -34.969 -6.273 1 74.31 510 TYR B C 1
ATOM 10280 O O . TYR B 1 510 ? -0.568 -33.781 -5.988 1 74.31 510 TYR B O 1
ATOM 10288 N N . ALA B 1 511 ? -0.454 -35.906 -5.363 1 74.94 511 ALA B N 1
ATOM 10289 C CA . ALA B 1 511 ? -0.39 -35.594 -3.943 1 74.94 511 ALA B CA 1
ATOM 10290 C C . ALA B 1 511 ? 0.901 -34.844 -3.611 1 74.94 511 ALA B C 1
ATOM 10292 O O . ALA B 1 511 ? 0.896 -33.906 -2.814 1 74.94 511 ALA B O 1
ATOM 10293 N N . ALA B 1 512 ? 1.954 -35.188 -4.23 1 76.69 512 ALA B N 1
ATOM 10294 C CA . ALA B 1 512 ? 3.234 -34.562 -3.949 1 76.69 512 ALA B CA 1
ATOM 10295 C C . ALA B 1 512 ? 3.24 -33.094 -4.434 1 76.69 512 ALA B C 1
ATOM 10297 O O . ALA B 1 512 ? 3.779 -32.219 -3.762 1 76.69 512 ALA B O 1
ATOM 10298 N N . ILE B 1 513 ? 2.574 -32.844 -5.504 1 78.69 513 ILE B N 1
ATOM 10299 C CA . ILE B 1 513 ? 2.52 -31.484 -6.055 1 78.69 513 ILE B CA 1
ATOM 10300 C C . ILE B 1 513 ? 1.62 -30.609 -5.188 1 78.69 513 ILE B C 1
ATOM 10302 O O . ILE B 1 513 ? 1.92 -29.438 -4.957 1 78.69 513 ILE B O 1
ATOM 10306 N N . HIS B 1 514 ? 0.598 -31.266 -4.633 1 76.75 514 HIS B N 1
ATOM 10307 C CA . HIS B 1 514 ? -0.312 -30.5 -3.781 1 76.75 514 HIS B CA 1
ATOM 10308 C C . HIS B 1 514 ? 0.371 -30.078 -2.486 1 76.75 514 HIS B C 1
ATOM 10310 O O . HIS B 1 514 ? 0.134 -28.984 -1.987 1 76.75 514 HIS B O 1
ATOM 10316 N N . GLU B 1 515 ? 1.182 -30.891 -1.995 1 79.62 515 GLU B N 1
ATOM 10317 C CA . GLU B 1 515 ? 1.886 -30.547 -0.762 1 79.62 515 GLU B CA 1
ATOM 10318 C C . GLU B 1 515 ? 2.875 -29.406 -0.988 1 79.62 515 GLU B C 1
ATOM 10320 O O . GLU B 1 515 ? 2.979 -28.5 -0.165 1 79.62 515 GLU B O 1
ATOM 10325 N N . VAL B 1 516 ? 3.574 -29.469 -2.088 1 81.5 516 VAL B N 1
ATOM 10326 C CA . VAL B 1 516 ? 4.539 -28.422 -2.404 1 81.5 516 VAL B CA 1
ATOM 10327 C C . VAL B 1 516 ? 3.809 -27.094 -2.643 1 81.5 516 VAL B C 1
ATOM 10329 O O . VAL B 1 516 ? 4.254 -26.047 -2.182 1 81.5 516 VAL B O 1
ATOM 10332 N N . LEU B 1 517 ? 2.732 -27.234 -3.301 1 82.75 517 LEU B N 1
ATOM 10333 C CA . LEU B 1 517 ? 1.96 -26.031 -3.602 1 82.75 517 LEU B CA 1
ATOM 10334 C C . LEU B 1 517 ? 1.372 -25.438 -2.33 1 82.75 517 LEU B C 1
ATOM 10336 O O . LEU B 1 517 ? 1.312 -24.203 -2.188 1 82.75 517 LEU B O 1
ATOM 10340 N N . ASN B 1 518 ? 1.003 -26.266 -1.394 1 81.94 518 ASN B N 1
ATOM 10341 C CA . ASN B 1 518 ? 0.462 -25.781 -0.13 1 81.94 518 ASN B CA 1
ATOM 10342 C C . ASN B 1 518 ? 1.531 -25.078 0.702 1 81.94 518 ASN B C 1
ATOM 10344 O O . ASN B 1 518 ? 1.293 -23.984 1.238 1 81.94 518 ASN B O 1
ATOM 10348 N N . THR B 1 519 ? 2.631 -25.625 0.729 1 84.62 519 THR B N 1
ATOM 10349 C CA . THR B 1 519 ? 3.705 -25.016 1.509 1 84.62 519 THR B CA 1
ATOM 10350 C C . THR B 1 519 ? 4.16 -23.719 0.875 1 84.62 519 THR B C 1
ATOM 10352 O O . THR B 1 519 ? 4.383 -22.719 1.575 1 84.62 519 THR B O 1
ATOM 10355 N N . SER B 1 520 ? 4.27 -23.703 -0.431 1 87.25 520 SER B N 1
ATOM 10356 C CA . SER B 1 520 ? 4.711 -22.5 -1.118 1 87.25 520 SER B CA 1
ATOM 10357 C C . SER B 1 520 ? 3.668 -21.391 -1.013 1 87.25 520 SER B C 1
ATOM 10359 O O . SER B 1 520 ? 4.016 -20.219 -0.89 1 87.25 520 SER B O 1
ATOM 10361 N N . SER B 1 521 ? 2.459 -21.797 -1.004 1 84.69 521 SER B N 1
ATOM 10362 C CA . SER B 1 521 ? 1.397 -20.797 -0.885 1 84.69 521 SER B CA 1
ATOM 10363 C C . SER B 1 521 ? 1.374 -20.188 0.508 1 84.69 521 SER B C 1
ATOM 10365 O O . SER B 1 521 ? 1.11 -18.984 0.658 1 84.69 521 SER B O 1
ATOM 10367 N N . ILE B 1 522 ? 1.64 -20.953 1.49 1 83.88 522 ILE B N 1
ATOM 10368 C CA . ILE B 1 522 ? 1.67 -20.438 2.855 1 83.88 522 ILE B CA 1
ATOM 10369 C C . ILE B 1 522 ? 2.82 -19.453 3.006 1 83.88 522 ILE B C 1
ATOM 10371 O O . ILE B 1 522 ? 2.656 -18.391 3.615 1 83.88 522 ILE B O 1
ATOM 10375 N N . ILE B 1 523 ? 3.922 -19.781 2.443 1 87.62 523 ILE B N 1
ATOM 10376 C CA . ILE B 1 523 ? 5.074 -18.875 2.516 1 87.62 523 ILE B CA 1
ATOM 10377 C C . ILE B 1 523 ? 4.746 -17.562 1.823 1 87.62 523 ILE B C 1
ATOM 10379 O O . ILE B 1 523 ? 5.055 -16.484 2.344 1 87.62 523 ILE B O 1
ATOM 10383 N N . GLN B 1 524 ? 4.125 -17.688 0.744 1 87.62 524 GLN B N 1
ATOM 10384 C CA . GLN B 1 524 ? 3.756 -16.484 0.006 1 87.62 524 GLN B CA 1
ATOM 10385 C C . GLN B 1 524 ? 2.785 -15.617 0.809 1 87.62 524 GLN B C 1
ATOM 10387 O O . GLN B 1 524 ? 2.926 -14.391 0.853 1 87.62 524 GLN B O 1
ATOM 10392 N N . ILE B 1 525 ? 1.832 -16.234 1.466 1 82.88 525 ILE B N 1
ATOM 10393 C CA . ILE B 1 525 ? 0.836 -15.508 2.242 1 82.88 525 ILE B CA 1
ATOM 10394 C C . ILE B 1 525 ? 1.512 -14.797 3.412 1 82.88 525 ILE B C 1
ATOM 10396 O O . ILE B 1 525 ? 1.204 -13.641 3.705 1 82.88 525 ILE B O 1
ATOM 10400 N N . VAL B 1 526 ? 2.41 -15.438 3.988 1 86.56 526 VAL B N 1
ATOM 10401 C CA . VAL B 1 526 ? 3.113 -14.859 5.125 1 86.56 526 VAL B CA 1
ATOM 10402 C C . VAL B 1 526 ? 3.924 -13.648 4.668 1 86.56 526 VAL B C 1
ATOM 10404 O O . VAL B 1 526 ? 3.934 -12.609 5.332 1 86.56 526 VAL B O 1
ATOM 10407 N N . ILE B 1 527 ? 4.52 -13.781 3.514 1 89 527 ILE B N 1
ATOM 10408 C CA . ILE B 1 527 ? 5.324 -12.688 2.969 1 89 527 ILE B CA 1
ATOM 10409 C C . ILE B 1 527 ? 4.43 -11.492 2.646 1 89 527 ILE B C 1
ATOM 10411 O O . ILE B 1 527 ? 4.773 -10.352 2.961 1 89 527 ILE B O 1
ATOM 10415 N N . ILE B 1 528 ? 3.258 -11.766 2.156 1 84.88 528 ILE B N 1
ATOM 10416 C CA . ILE B 1 528 ? 2.328 -10.711 1.764 1 84.88 528 ILE B CA 1
ATOM 10417 C C . ILE B 1 528 ? 1.76 -10.039 3.008 1 84.88 528 ILE B C 1
ATOM 10419 O O . ILE B 1 528 ? 1.7 -8.805 3.082 1 84.88 528 ILE B O 1
ATOM 10423 N N . ILE B 1 529 ? 1.453 -10.836 4.039 1 85.31 529 ILE B N 1
ATOM 10424 C CA . ILE B 1 529 ? 0.897 -10.273 5.266 1 85.31 529 ILE B CA 1
ATOM 10425 C C . ILE B 1 529 ? 1.947 -9.414 5.961 1 85.31 529 ILE B C 1
ATOM 10427 O O . ILE B 1 529 ? 1.642 -8.32 6.438 1 85.31 529 ILE B O 1
ATOM 10431 N N . LEU B 1 530 ? 3.148 -9.836 5.945 1 88.75 530 LEU B N 1
ATOM 10432 C CA . LEU B 1 530 ? 4.219 -9.109 6.621 1 88.75 530 LEU B CA 1
ATOM 10433 C C . LEU B 1 530 ? 4.449 -7.75 5.977 1 88.75 530 LEU B C 1
ATOM 10435 O O . LEU B 1 530 ? 4.543 -6.738 6.672 1 88.75 530 LEU B O 1
ATOM 10439 N N . ILE B 1 531 ? 4.516 -7.711 4.645 1 88.44 531 ILE B N 1
ATOM 10440 C CA . ILE B 1 531 ? 4.809 -6.449 3.977 1 88.44 531 ILE B CA 1
ATOM 10441 C C . ILE B 1 531 ? 3.627 -5.492 4.137 1 88.44 531 ILE B C 1
ATOM 10443 O O . ILE B 1 531 ? 3.816 -4.285 4.289 1 88.44 531 ILE B O 1
ATOM 10447 N N . LEU B 1 532 ? 2.387 -6 4.227 1 86.69 532 LEU B N 1
ATOM 10448 C CA . LEU B 1 532 ? 1.202 -5.156 4.359 1 86.69 532 LEU B CA 1
ATOM 10449 C C . LEU B 1 532 ? 1.086 -4.609 5.777 1 86.69 532 LEU B C 1
ATOM 10451 O O . LEU B 1 532 ? 0.629 -3.48 5.977 1 86.69 532 LEU B O 1
ATOM 10455 N N . VAL B 1 533 ? 1.536 -5.395 6.77 1 87.94 533 VAL B N 1
ATOM 10456 C CA . VAL B 1 533 ? 1.485 -4.941 8.156 1 87.94 533 VAL B CA 1
ATOM 10457 C C . VAL B 1 533 ? 2.434 -3.76 8.352 1 87.94 533 VAL B C 1
ATOM 10459 O O . VAL B 1 533 ? 2.061 -2.748 8.953 1 87.94 533 VAL B O 1
ATOM 10462 N N . PHE B 1 534 ? 3.561 -3.834 7.773 1 88.88 534 PHE B N 1
ATOM 10463 C CA . PHE B 1 534 ? 4.527 -2.754 7.934 1 88.88 534 PHE B CA 1
ATOM 10464 C C . PHE B 1 534 ? 4.121 -1.538 7.109 1 88.88 534 PHE B C 1
ATOM 10466 O O . PHE B 1 534 ? 4.32 -0.399 7.535 1 88.88 534 PHE B O 1
ATOM 10473 N N . MET B 1 535 ? 3.572 -1.808 5.973 1 86.06 535 MET B N 1
ATOM 10474 C CA . MET B 1 535 ? 3.055 -0.695 5.18 1 86.06 535 MET B CA 1
ATOM 10475 C C . MET B 1 535 ? 1.921 0.015 5.914 1 86.06 535 MET B C 1
ATOM 10477 O O . MET B 1 535 ? 1.861 1.245 5.93 1 86.06 535 MET B O 1
ATOM 10481 N N . GLY B 1 536 ? 1.047 -0.751 6.551 1 83.75 536 GLY B N 1
ATOM 10482 C CA . GLY B 1 536 ? -0.04 -0.181 7.332 1 83.75 536 GLY B CA 1
ATOM 10483 C C . GLY B 1 536 ? 0.441 0.669 8.492 1 83.75 536 GLY B C 1
ATOM 10484 O O . GLY B 1 536 ? -0.127 1.728 8.773 1 83.75 536 GLY B O 1
ATOM 10485 N N . ASP B 1 537 ? 1.495 0.247 9.086 1 87.62 537 ASP B N 1
ATOM 10486 C CA . ASP B 1 537 ? 2.033 1.003 10.211 1 87.62 537 ASP B CA 1
ATOM 10487 C C . ASP B 1 537 ? 2.674 2.309 9.742 1 87.62 537 ASP B C 1
ATOM 10489 O O . ASP B 1 537 ? 2.576 3.332 10.422 1 87.62 537 ASP B O 1
ATOM 10493 N N . ILE B 1 538 ? 3.326 2.281 8.656 1 85.25 538 ILE B N 1
ATOM 10494 C CA . ILE B 1 538 ? 3.906 3.496 8.094 1 85.25 538 ILE B CA 1
ATOM 10495 C C . ILE B 1 538 ? 2.803 4.516 7.82 1 85.25 538 ILE B C 1
ATOM 10497 O O . ILE B 1 538 ? 2.945 5.699 8.148 1 85.25 538 ILE B O 1
ATOM 10501 N N . PHE B 1 539 ? 1.733 4.039 7.41 1 81.31 539 PHE B N 1
ATOM 10502 C CA . PHE B 1 539 ? 0.614 4.918 7.098 1 81.31 539 PHE B CA 1
ATOM 10503 C C . PHE B 1 539 ? -0.001 5.484 8.375 1 81.31 539 PHE B C 1
ATOM 10505 O O . PHE B 1 539 ? -0.421 6.645 8.406 1 81.31 539 PHE B O 1
ATOM 10512 N N . THR B 1 540 ? -0.048 4.672 9.305 1 83.12 540 THR B N 1
ATOM 10513 C CA . THR B 1 540 ? -0.592 5.133 10.57 1 83.12 540 THR B CA 1
ATOM 10514 C C . THR B 1 540 ? 0.273 6.246 11.156 1 83.12 540 THR B C 1
ATOM 10516 O O . THR B 1 540 ? -0.247 7.227 11.695 1 83.12 540 THR B O 1
ATOM 10519 N N . ILE B 1 541 ? 1.515 6.133 11.008 1 83.81 541 ILE B N 1
ATOM 10520 C CA . ILE B 1 541 ? 2.438 7.148 11.508 1 83.81 541 ILE B CA 1
ATOM 10521 C C . ILE B 1 541 ? 2.281 8.43 10.695 1 83.81 541 ILE B C 1
ATOM 10523 O O . ILE B 1 541 ? 2.299 9.531 11.258 1 83.81 541 ILE B O 1
ATOM 10527 N N . MET B 1 542 ? 2.148 8.273 9.469 1 81.19 542 MET B N 1
ATOM 10528 C CA . MET B 1 542 ? 1.952 9.438 8.602 1 81.19 542 MET B CA 1
ATOM 10529 C C . MET B 1 542 ? 0.675 10.18 8.977 1 81.19 542 MET B C 1
ATOM 10531 O O . MET B 1 542 ? 0.651 11.414 8.992 1 81.19 542 MET B O 1
ATOM 10535 N N . ARG B 1 543 ? -0.302 9.484 9.383 1 79.75 543 ARG B N 1
ATOM 10536 C CA . ARG B 1 543 ? -1.571 10.078 9.789 1 79.75 543 ARG B CA 1
ATOM 10537 C C . ARG B 1 543 ? -1.435 10.797 11.133 1 79.75 543 ARG B C 1
ATOM 10539 O O . ARG B 1 543 ? -2.012 11.867 11.328 1 79.75 543 ARG B O 1
ATOM 10546 N N . GLN B 1 544 ? -0.743 10.227 11.906 1 82.44 544 GLN B N 1
ATOM 10547 C CA . GLN B 1 544 ? -0.521 10.859 13.203 1 82.44 544 GLN B CA 1
ATOM 10548 C C . GLN B 1 544 ? 0.237 12.18 13.047 1 82.44 544 GLN B C 1
ATOM 10550 O O . GLN B 1 544 ? -0.059 13.156 13.727 1 82.44 544 GLN B O 1
ATOM 10555 N N . ARG B 1 545 ? 1.11 12.188 12.125 1 79.69 545 ARG B N 1
ATOM 10556 C CA . ARG B 1 545 ? 1.846 13.414 11.836 1 79.69 545 ARG B CA 1
ATOM 10557 C C . ARG B 1 545 ? 0.918 14.484 11.281 1 79.69 545 ARG B C 1
ATOM 10559 O O . ARG B 1 545 ? 1.016 15.656 11.656 1 79.69 545 ARG B O 1
ATOM 10566 N N . GLU B 1 546 ? 0.078 14.086 10.461 1 79.5 546 GLU B N 1
ATOM 10567 C CA . GLU B 1 546 ? -0.894 15.016 9.883 1 79.5 546 GLU B CA 1
ATOM 10568 C C . GLU B 1 546 ? -1.845 15.547 10.953 1 79.5 546 GLU B C 1
ATOM 10570 O O . GLU B 1 546 ? -2.168 16.734 10.961 1 79.5 546 GLU B O 1
ATOM 10575 N N . TYR B 1 547 ? -2.24 14.672 11.797 1 81.94 547 TYR B N 1
ATOM 10576 C CA . TYR B 1 547 ? -3.137 15.062 12.875 1 81.94 547 TYR B CA 1
ATOM 10577 C C . TYR B 1 547 ? -2.465 16.078 13.805 1 81.94 547 TYR B C 1
ATOM 10579 O O . TYR B 1 547 ? -3.076 17.062 14.195 1 81.94 547 TYR B O 1
ATOM 10587 N N . GLN B 1 548 ? -1.235 15.875 14.055 1 84 548 GLN B N 1
ATOM 10588 C CA . GLN B 1 548 ? -0.498 16.797 14.922 1 84 548 GLN B CA 1
ATOM 10589 C C . GLN B 1 548 ? -0.319 18.156 14.25 1 84 548 GLN B C 1
ATOM 10591 O O . GLN B 1 548 ? -0.385 19.188 14.914 1 84 548 GLN B O 1
ATOM 10596 N N . LEU B 1 549 ? -0.214 18.125 13 1 85.69 549 LEU B N 1
ATOM 10597 C CA . LEU B 1 549 ? -0.076 19.375 12.273 1 85.69 549 LEU B CA 1
ATOM 10598 C C . LEU B 1 549 ? -1.389 20.156 12.273 1 85.69 549 LEU B C 1
ATOM 10600 O O . LEU B 1 549 ? -1.386 21.391 12.367 1 85.69 549 LEU B O 1
ATOM 10604 N N . ASN B 1 550 ? -2.436 19.422 12.234 1 84.5 550 ASN B N 1
ATOM 10605 C CA . ASN B 1 550 ? -3.744 20.062 12.289 1 84.5 550 ASN B CA 1
ATOM 10606 C C . ASN B 1 550 ? -3.994 20.719 13.641 1 84.5 550 ASN B C 1
ATOM 10608 O O . ASN B 1 550 ? -4.562 21.812 13.719 1 84.5 550 ASN B O 1
ATOM 10612 N N . ILE B 1 551 ? -3.561 20.062 14.578 1 86.88 551 ILE B N 1
ATOM 10613 C CA . ILE B 1 551 ? -3.703 20.625 15.922 1 86.88 551 ILE B CA 1
ATOM 10614 C C . ILE B 1 551 ? -2.842 21.875 16.062 1 86.88 551 ILE B C 1
ATOM 10616 O O . ILE B 1 551 ? -3.277 22.875 16.641 1 86.88 551 ILE B O 1
ATOM 10620 N N . LYS B 1 552 ? -1.734 21.828 15.461 1 86.5 552 LYS B N 1
ATOM 10621 C CA . LYS B 1 552 ? -0.836 22.969 15.523 1 86.5 552 LYS B CA 1
ATOM 10622 C C . LYS B 1 552 ? -1.426 24.172 14.789 1 86.5 552 LYS B C 1
ATOM 10624 O O . LYS B 1 552 ? -1.297 25.312 15.242 1 86.5 552 LYS B O 1
ATOM 10629 N N . VAL B 1 553 ? -2.064 23.891 13.742 1 87 553 VAL B N 1
ATOM 10630 C CA . VAL B 1 553 ? -2.699 24.969 12.992 1 87 553 VAL B CA 1
ATOM 10631 C C . VAL B 1 553 ? -3.811 25.594 13.836 1 87 553 VAL B C 1
ATOM 10633 O O . VAL B 1 553 ? -3.928 26.828 13.906 1 87 553 VAL B O 1
ATOM 10636 N N . GLN B 1 554 ? -4.562 24.781 14.453 1 82.81 554 GLN B N 1
ATOM 10637 C CA . GLN B 1 554 ? -5.672 25.266 15.266 1 82.81 554 GLN B CA 1
ATOM 10638 C C . GLN B 1 554 ? -5.168 26.047 16.484 1 82.81 554 GLN B C 1
ATOM 10640 O O . GLN B 1 554 ? -5.758 27.062 16.859 1 82.81 554 GLN B O 1
ATOM 10645 N N . GLU B 1 555 ? -4.121 25.562 16.953 1 83 555 GLU B N 1
ATOM 10646 C CA . GLU B 1 555 ? -3.521 26.25 18.094 1 83 555 GLU B CA 1
ATOM 10647 C C . GLU B 1 555 ? -2.99 27.625 17.688 1 83 555 GLU B C 1
ATOM 10649 O O . GLU B 1 555 ? -3.184 28.609 18.422 1 83 555 GLU B O 1
ATOM 10654 N N . GLU B 1 556 ? -2.434 27.672 16.594 1 81.81 556 GLU B N 1
ATOM 10655 C CA . GLU B 1 556 ? -1.894 28.938 16.125 1 81.81 556 GLU B CA 1
ATOM 10656 C C . GLU B 1 556 ? -3.012 29.906 15.75 1 81.81 556 GLU B C 1
ATOM 10658 O O . GLU B 1 556 ? -2.893 31.109 15.969 1 81.81 556 GLU B O 1
ATOM 10663 N N . GLN B 1 557 ? -3.998 29.328 15.219 1 81.81 557 GLN B N 1
ATOM 10664 C CA . GLN B 1 557 ? -5.145 30.172 14.883 1 81.81 557 GLN B CA 1
ATOM 10665 C C . GLN B 1 557 ? -5.828 30.703 16.141 1 81.81 557 GLN B C 1
ATOM 10667 O O . GLN B 1 557 ? -6.23 31.875 16.188 1 81.81 557 GLN B O 1
ATOM 10672 N N . HIS B 1 558 ? -5.938 29.844 17.078 1 79.19 558 HIS B N 1
ATOM 10673 C CA . HIS B 1 558 ? -6.539 30.281 18.344 1 79.19 558 HIS B CA 1
ATOM 10674 C C . HIS B 1 558 ? -5.684 31.344 19.016 1 79.19 558 HIS B C 1
ATOM 10676 O O . HIS B 1 558 ? -6.211 32.344 19.531 1 79.19 558 HIS B O 1
ATOM 10682 N N . THR B 1 559 ? -4.441 31.109 19.031 1 72.31 559 THR B N 1
ATOM 10683 C CA . THR B 1 559 ? -3.533 32.094 19.641 1 72.31 559 THR B CA 1
ATOM 10684 C C . THR B 1 559 ? -3.613 33.406 18.906 1 72.31 559 THR B C 1
ATOM 10686 O O . THR B 1 559 ? -3.605 34.469 19.547 1 72.31 559 THR B O 1
ATOM 10689 N N . SER B 1 560 ? -3.732 33.281 17.656 1 72.94 560 SER B N 1
ATOM 10690 C CA . SER B 1 560 ? -3.826 34.469 16.859 1 72.94 560 SER B CA 1
ATOM 10691 C C . SER B 1 560 ? -5.141 35.219 17.109 1 72.94 560 SER B C 1
ATOM 10693 O O . SER B 1 560 ? -5.172 36.438 17.156 1 72.94 560 SER B O 1
ATOM 10695 N N . GLN B 1 561 ? -6.105 34.469 17.297 1 71.69 561 GLN B N 1
ATOM 10696 C CA . GLN B 1 561 ? -7.41 35.062 17.547 1 71.69 561 GLN B CA 1
ATOM 10697 C C . GLN B 1 561 ? -7.457 35.719 18.922 1 71.69 561 GLN B C 1
ATOM 10699 O O . GLN B 1 561 ? -8.039 36.781 19.078 1 71.69 561 GLN B O 1
ATOM 10704 N N . VAL B 1 562 ? -6.863 35.125 19.891 1 64.38 562 VAL B N 1
ATOM 10705 C CA . VAL B 1 562 ? -6.828 35.656 21.25 1 64.38 562 VAL B CA 1
ATOM 10706 C C . VAL B 1 562 ? -6.004 36.938 21.25 1 64.38 562 VAL B C 1
ATOM 10708 O O . VAL B 1 562 ? -6.395 37.938 21.859 1 64.38 562 VAL B O 1
ATOM 10711 N N . ARG B 1 563 ? -4.969 36.875 20.547 1 67.44 563 ARG B N 1
ATOM 10712 C CA . ARG B 1 563 ? -4.117 38.062 20.469 1 67.44 563 ARG B CA 1
ATOM 10713 C C . ARG B 1 563 ? -4.848 39.219 19.797 1 67.44 563 ARG B C 1
ATOM 10715 O O . ARG B 1 563 ? -4.738 40.375 20.25 1 67.44 563 ARG B O 1
ATOM 10722 N N . ASN B 1 564 ? -5.566 38.812 18.781 1 66.19 564 ASN B N 1
ATOM 10723 C CA . ASN B 1 564 ? -6.32 39.844 18.062 1 66.19 564 ASN B CA 1
ATOM 10724 C C . ASN B 1 564 ? -7.41 40.438 18.953 1 66.19 564 ASN B C 1
ATOM 10726 O O . ASN B 1 564 ? -7.633 41.656 18.922 1 66.19 564 ASN B O 1
ATOM 10730 N N . SER B 1 565 ? -8.031 39.625 19.641 1 60.19 565 SER B N 1
ATOM 10731 C CA . SER B 1 565 ? -9.078 40.094 20.531 1 60.19 565 SER B CA 1
ATOM 10732 C C . SER B 1 565 ? -8.5 40.969 21.641 1 60.19 565 SER B C 1
ATOM 10734 O O . SER B 1 565 ? -9.125 41.969 22.031 1 60.19 565 SER B O 1
ATOM 10736 N N . PHE B 1 566 ? -7.336 40.625 22.078 1 59.06 566 PHE B N 1
ATOM 10737 C CA . PHE B 1 566 ? -6.656 41.438 23.094 1 59.06 566 PHE B CA 1
ATOM 10738 C C . PHE B 1 566 ? -6.277 42.812 22.547 1 59.06 566 PHE B C 1
ATOM 10740 O O . PHE B 1 566 ? -6.469 43.812 23.203 1 59.06 566 PHE B O 1
ATOM 10747 N N . LEU B 1 567 ? -5.844 42.75 21.406 1 64.88 567 LEU B N 1
ATOM 10748 C CA . LEU B 1 567 ? -5.406 44 20.781 1 64.88 567 LEU B CA 1
ATOM 10749 C C . LEU B 1 567 ? -6.586 44.938 20.547 1 64.88 567 LEU B C 1
ATOM 10751 O O . LEU B 1 567 ? -6.473 46.156 20.734 1 64.88 567 LEU B O 1
ATOM 10755 N N . ILE B 1 568 ? -7.645 44.344 20.141 1 61.88 568 ILE B N 1
ATOM 10756 C CA . ILE B 1 568 ? -8.836 45.156 19.906 1 61.88 568 ILE B CA 1
ATOM 10757 C C . ILE B 1 568 ? -9.305 45.75 21.219 1 61.88 568 ILE B C 1
ATOM 10759 O O . ILE B 1 568 ? -9.672 46.938 21.266 1 61.88 568 ILE B O 1
ATOM 10763 N N . GLY B 1 569 ? -9.211 44.938 22.234 1 55.44 569 GLY B N 1
ATOM 10764 C CA . GLY B 1 569 ? -9.586 45.438 23.547 1 55.44 569 GLY B CA 1
ATOM 10765 C C . GLY B 1 569 ? -8.664 46.531 24.031 1 55.44 569 GLY B C 1
ATOM 10766 O O . GLY B 1 569 ? -9.117 47.562 24.547 1 55.44 569 GLY B O 1
ATOM 10767 N N . MET B 1 570 ? -7.445 46.344 23.812 1 62.88 570 MET B N 1
ATOM 10768 C CA . MET B 1 570 ? -6.461 47.312 24.266 1 62.88 570 MET B CA 1
ATOM 10769 C C . MET B 1 570 ? -6.57 48.625 23.469 1 62.88 570 MET B C 1
ATOM 10771 O O . MET B 1 570 ? -6.426 49.719 24.031 1 62.88 570 MET B O 1
ATOM 10775 N N . THR B 1 571 ? -6.773 48.5 22.156 1 61.78 571 THR B N 1
ATOM 10776 C CA . THR B 1 571 ? -6.93 49.688 21.328 1 61.78 571 THR B CA 1
ATOM 10777 C C . THR B 1 571 ? -8.117 50.5 21.781 1 61.78 571 THR B C 1
ATOM 10779 O O . THR B 1 571 ? -8.055 51.75 21.797 1 61.78 571 THR B O 1
ATOM 10782 N N . HIS B 1 572 ? -9.086 49.844 22.172 1 58.25 572 HIS B N 1
ATOM 10783 C CA . HIS B 1 572 ? -10.258 50.531 22.688 1 58.25 572 HIS B CA 1
ATOM 10784 C C . HIS B 1 572 ? -9.945 51.281 23.984 1 58.25 572 HIS B C 1
ATOM 10786 O O . HIS B 1 572 ? -10.305 52.438 24.141 1 58.25 572 HIS B O 1
ATOM 10792 N N . ASP B 1 573 ? -9.234 50.688 24.891 1 57.72 573 ASP B N 1
ATOM 10793 C CA . ASP B 1 573 ? -8.914 51.281 26.188 1 57.72 573 ASP B CA 1
ATOM 10794 C C . ASP B 1 573 ? -7.965 52.469 26.031 1 57.72 573 ASP B C 1
ATOM 10796 O O . ASP B 1 573 ? -8.125 53.5 26.703 1 57.72 573 ASP B O 1
ATOM 10800 N N . ILE B 1 574 ? -7.062 52.219 25.188 1 67.25 574 ILE B N 1
ATOM 10801 C CA . ILE B 1 574 ? -6.105 53.312 24.922 1 67.25 574 ILE B CA 1
ATOM 10802 C C . ILE B 1 574 ? -6.832 54.5 24.328 1 67.25 574 ILE B C 1
ATOM 10804 O O . ILE B 1 574 ? -6.543 55.656 24.688 1 67.25 574 ILE B O 1
ATOM 10808 N N . GLY B 1 575 ? -7.785 54.281 23.531 1 61.12 575 GLY B N 1
ATOM 10809 C CA . GLY B 1 575 ? -8.578 55.344 22.953 1 61.12 575 GLY B CA 1
ATOM 10810 C C . GLY B 1 575 ? -9.352 56.125 23.984 1 61.12 575 GLY B C 1
ATOM 10811 O O . GLY B 1 575 ? -9.391 57.375 23.938 1 61.12 575 GLY B O 1
ATOM 10812 N N . LEU B 1 576 ? -9.922 55.469 24.953 1 56.34 576 LEU B N 1
ATOM 10813 C CA . LEU B 1 576 ? -10.695 56.094 26.016 1 56.34 576 LEU B CA 1
ATOM 10814 C C . LEU B 1 576 ? -9.805 56.969 26.875 1 56.34 576 LEU B C 1
ATOM 10816 O O . LEU B 1 576 ? -10.195 58.094 27.25 1 56.34 576 LEU B O 1
ATOM 10820 N N . MET B 1 577 ? -8.656 56.438 27.281 1 61.72 577 MET B N 1
ATOM 10821 C CA . MET B 1 577 ? -7.738 57.219 28.125 1 61.72 577 MET B CA 1
ATOM 10822 C C . MET B 1 577 ? -7.242 58.469 27.406 1 61.72 577 MET B C 1
ATOM 10824 O O . MET B 1 577 ? -7.141 59.531 28.016 1 61.72 577 MET B O 1
ATOM 10828 N N . MET B 1 578 ? -7.098 58.281 26.188 1 64.19 578 MET B N 1
ATOM 10829 C CA . MET B 1 578 ? -6.629 59.406 25.391 1 64.19 578 MET B CA 1
ATOM 10830 C C . MET B 1 578 ? -7.711 60.469 25.281 1 64.19 578 MET B C 1
ATOM 10832 O O . MET B 1 578 ? -7.422 61.656 25.344 1 64.19 578 MET B O 1
ATOM 10836 N N . GLN B 1 579 ? -8.859 60.094 25.109 1 58 579 GLN B N 1
ATOM 10837 C CA . GLN B 1 579 ? -9.969 61.031 25.047 1 58 579 GLN B CA 1
ATOM 10838 C C . GLN B 1 579 ? -10.102 61.812 26.359 1 58 579 GLN B C 1
ATOM 10840 O O . GLN B 1 579 ? -10.391 63 26.359 1 58 579 GLN B O 1
ATOM 10845 N N . SER B 1 580 ? -9.82 61.156 27.438 1 59.62 580 SER B N 1
ATOM 10846 C CA . SER B 1 580 ? -9.867 61.781 28.75 1 59.62 580 SER B CA 1
ATOM 10847 C C . SER B 1 580 ? -8.773 62.844 28.891 1 59.62 580 SER B C 1
ATOM 10849 O O . SER B 1 580 ? -9.031 63.969 29.344 1 59.62 580 SER B O 1
ATOM 10851 N N . ILE B 1 581 ? -7.586 62.469 28.5 1 65.06 581 ILE B N 1
ATOM 10852 C CA . ILE B 1 581 ? -6.469 63.406 28.562 1 65.06 581 ILE B CA 1
ATOM 10853 C C . ILE B 1 581 ? -6.781 64.625 27.719 1 65.06 581 ILE B C 1
ATOM 10855 O O . ILE B 1 581 ? -6.598 65.812 28.172 1 65.06 581 ILE B O 1
ATOM 10859 N N . MET B 1 582 ? -7.375 64.438 26.594 1 62.78 582 MET B N 1
ATOM 10860 C CA . MET B 1 582 ? -7.699 65.5 25.688 1 62.78 582 MET B CA 1
ATOM 10861 C C . MET B 1 582 ? -8.773 66.438 26.281 1 62.78 582 MET B C 1
ATOM 10863 O O . MET B 1 582 ? -8.695 67.625 26.156 1 62.78 582 MET B O 1
ATOM 10867 N N . SER B 1 583 ? -9.664 65.875 26.922 1 59.41 583 SER B N 1
ATOM 10868 C CA . SER B 1 583 ? -10.734 66.625 27.531 1 59.41 583 SER B CA 1
ATOM 10869 C C . SER B 1 583 ? -10.203 67.5 28.656 1 59.41 583 SER B C 1
ATOM 10871 O O . SER B 1 583 ? -10.586 68.688 28.766 1 59.41 583 SER B O 1
ATOM 10873 N N . TYR B 1 584 ? -9.281 67 29.453 1 62.31 584 TYR B N 1
ATOM 10874 C CA . TYR B 1 584 ? -8.734 67.812 30.547 1 62.31 584 TYR B CA 1
ATOM 10875 C C . TYR B 1 584 ? -7.801 68.875 30.031 1 62.31 584 TYR B C 1
ATOM 10877 O O . TYR B 1 584 ? -7.762 70 30.578 1 62.31 584 TYR B O 1
ATOM 10885 N N . VAL B 1 585 ? -7.133 68.562 29.016 1 67.12 585 VAL B N 1
ATOM 10886 C CA . VAL B 1 585 ? -6.266 69.562 28.422 1 67.12 585 VAL B CA 1
ATOM 10887 C C . VAL B 1 585 ? -7.117 70.688 27.797 1 67.12 585 VAL B C 1
ATOM 10889 O O . VAL B 1 585 ? -6.777 71.875 27.906 1 67.12 585 VAL B O 1
ATOM 10892 N N . ARG B 1 586 ? -8.172 70.375 27.219 1 61.69 586 ARG B N 1
ATOM 10893 C CA . ARG B 1 586 ? -9.094 71.375 26.688 1 61.69 586 ARG B CA 1
ATOM 10894 C C . ARG B 1 586 ? -9.672 72.188 27.797 1 61.69 586 ARG B C 1
ATOM 10896 O O . ARG B 1 586 ? -9.805 73.438 27.641 1 61.69 586 ARG B O 1
ATOM 10903 N N . LEU B 1 587 ? -10.016 71.625 28.859 1 61 587 LEU B N 1
ATOM 10904 C CA . LEU B 1 587 ? -10.547 72.375 30 1 61 587 LEU B CA 1
ATOM 10905 C C . LEU B 1 587 ? -9.508 73.312 30.547 1 61 587 LEU B C 1
ATOM 10907 O O . LEU B 1 587 ? -9.828 74.438 30.875 1 61 587 LEU B O 1
ATOM 10911 N N . ALA B 1 588 ? -8.305 72.812 30.672 1 65.5 588 ALA B N 1
ATOM 10912 C CA . ALA B 1 588 ? -7.215 73.688 31.141 1 65.5 588 ALA B CA 1
ATOM 10913 C C . ALA B 1 588 ? -6.973 74.875 30.203 1 65.5 588 ALA B C 1
ATOM 10915 O O . ALA B 1 588 ? -6.75 76 30.641 1 65.5 588 ALA B O 1
ATOM 10916 N N . ARG B 1 589 ? -7.125 74.625 28.953 1 64 589 ARG B N 1
ATOM 10917 C CA . ARG B 1 589 ? -6.922 75.688 27.938 1 64 589 ARG B CA 1
ATOM 10918 C C . ARG B 1 589 ? -8.031 76.688 28 1 64 589 ARG B C 1
ATOM 10920 O O . ARG B 1 589 ? -7.77 77.875 27.922 1 64 589 ARG B O 1
ATOM 10927 N N . ASN B 1 590 ? -9.164 76.25 28.078 1 61.91 590 ASN B N 1
ATOM 10928 C CA . ASN B 1 590 ? -10.305 77.188 28.125 1 61.91 590 ASN B CA 1
ATOM 10929 C C . ASN B 1 590 ? -10.281 78 29.391 1 61.91 590 ASN B C 1
ATOM 10931 O O . ASN B 1 590 ? -10.602 79.188 29.344 1 61.91 590 ASN B O 1
ATOM 10935 N N . THR B 1 591 ? -9.859 77.375 30.438 1 58.75 591 THR B N 1
ATOM 10936 C CA . THR B 1 591 ? -9.758 78.125 31.688 1 58.75 591 THR B CA 1
ATOM 10937 C C . THR B 1 591 ? -8.602 79.125 31.625 1 58.75 591 THR B C 1
ATOM 10939 O O . THR B 1 591 ? -8.695 80.25 32.156 1 58.75 591 THR B O 1
ATOM 10942 N N . GLY B 1 592 ? -7.543 78.75 30.953 1 58.31 592 GLY B N 1
ATOM 10943 C CA . GLY B 1 592 ? -6.395 79.625 30.797 1 58.31 592 GLY B CA 1
ATOM 10944 C C . GLY B 1 592 ? -6.668 80.812 29.891 1 58.31 592 GLY B C 1
ATOM 10945 O O . GLY B 1 592 ? -6.148 81.875 30.109 1 58.31 592 GLY B O 1
ATOM 10946 N N . LYS B 1 593 ? -7.41 80.688 28.859 1 58.38 593 LYS B N 1
ATOM 10947 C CA . LYS B 1 593 ? -7.754 81.812 27.969 1 58.38 593 LYS B CA 1
ATOM 10948 C C . LYS B 1 593 ? -8.5 82.875 28.734 1 58.38 593 LYS B C 1
ATOM 10950 O O . LYS B 1 593 ? -8.336 84.062 28.438 1 58.38 593 LYS B O 1
ATOM 10955 N N . GLU B 1 594 ? -9.234 82.562 29.594 1 52.5 594 GLU B N 1
ATOM 10956 C CA . GLU B 1 594 ? -9.969 83.562 30.359 1 52.5 594 GLU B CA 1
ATOM 10957 C C . GLU B 1 594 ? -9.031 84.375 31.219 1 52.5 594 GLU B C 1
ATOM 10959 O O . GLU B 1 594 ? -9.32 85.562 31.516 1 52.5 594 GLU B O 1
ATOM 10964 N N . TYR B 1 595 ? -7.945 83.875 31.453 1 52.69 595 TYR B N 1
ATOM 10965 C CA . TYR B 1 595 ? -6.953 84.625 32.188 1 52.69 595 TYR B CA 1
ATOM 10966 C C . TYR B 1 595 ? -6.238 85.625 31.281 1 52.69 595 TYR B C 1
ATOM 10968 O O . TYR B 1 595 ? -5.738 86.625 31.75 1 52.69 595 TYR B O 1
ATOM 10976 N N . GLU B 1 596 ? -6.105 85.312 30.078 1 51.53 596 GLU B N 1
ATOM 10977 C CA . GLU B 1 596 ? -5.453 86.25 29.172 1 51.53 596 GLU B CA 1
ATOM 10978 C C . GLU B 1 596 ? -6.188 87.625 29.141 1 51.53 596 GLU B C 1
ATOM 10980 O O . GLU B 1 596 ? -5.566 88.625 28.984 1 51.53 596 GLU B O 1
ATOM 10985 N N . THR B 1 597 ? -7.445 87.5 29.203 1 47.94 597 THR B N 1
ATOM 10986 C CA . THR B 1 597 ? -8.172 88.75 29.094 1 47.94 597 THR B CA 1
ATOM 10987 C C . THR B 1 597 ? -8.156 89.5 30.422 1 47.94 597 THR B C 1
ATOM 10989 O O . THR B 1 597 ? -8.516 90.688 30.484 1 47.94 597 THR B O 1
ATOM 10992 N N . ILE B 1 598 ? -8 88.875 31.547 1 44.66 598 ILE B N 1
ATOM 10993 C CA . ILE B 1 598 ? -8.203 89.625 32.812 1 44.66 598 ILE B CA 1
ATOM 10994 C C . ILE B 1 598 ? -6.918 90.312 33.219 1 44.66 598 ILE B C 1
ATOM 10996 O O . ILE B 1 598 ? -5.871 89.688 33.375 1 44.66 598 ILE B O 1
ATOM 11000 N N . GLN B 1 599 ? -6.844 91.438 32.844 1 42.38 599 GLN B N 1
ATOM 11001 C CA . GLN B 1 599 ? -5.961 92.5 33.344 1 42.38 599 GLN B CA 1
ATOM 11002 C C . GLN B 1 599 ? -5.91 92.562 34.844 1 42.38 599 GLN B C 1
ATOM 11004 O O . GLN B 1 599 ? -6.871 92.938 35.5 1 42.38 599 GLN B O 1
ATOM 11009 N N . GLY B 1 600 ? -4.863 92.062 35.656 1 48.97 600 GLY B N 1
ATOM 11010 C CA . GLY B 1 600 ? -4.363 92.25 37 1 48.97 600 GLY B CA 1
ATOM 11011 C C . GLY B 1 600 ? -4.777 91.188 38 1 48.97 600 GLY B C 1
ATOM 11012 O O . GLY B 1 600 ? -3.982 90.75 38.844 1 48.97 600 GLY B O 1
ATOM 11013 N N . ASN B 1 601 ? -6.152 90.938 38.5 1 46.56 601 ASN B N 1
ATOM 11014 C CA . ASN B 1 601 ? -6.617 90.188 39.656 1 46.56 601 ASN B CA 1
ATOM 11015 C C . ASN B 1 601 ? -7 88.75 39.219 1 46.56 601 ASN B C 1
ATOM 11017 O O . ASN B 1 601 ? -7.938 88.562 38.469 1 46.56 601 ASN B O 1
ATOM 11021 N N . CYS B 1 602 ? -6.184 87.812 39.125 1 49.19 602 CYS B N 1
ATOM 11022 C CA . CYS B 1 602 ? -6.492 86.438 38.812 1 49.19 602 CYS B CA 1
ATOM 11023 C C . CYS B 1 602 ? -7.355 85.812 39.875 1 49.19 602 CYS B C 1
ATOM 11025 O O . CYS B 1 602 ? -6.906 85.625 41.031 1 49.19 602 CYS B O 1
ATOM 11027 N N . PRO B 1 603 ? -8.688 85.625 39.656 1 55.84 603 PRO B N 1
ATOM 11028 C CA . PRO B 1 603 ? -9.516 85 40.688 1 55.84 603 PRO B CA 1
ATOM 11029 C C . PRO B 1 603 ? -9.062 83.625 41.062 1 55.84 603 PRO B C 1
ATOM 11031 O O . PRO B 1 603 ? -8.641 82.875 40.188 1 55.84 603 PRO B O 1
ATOM 11034 N N . GLN B 1 604 ? -8.875 83.25 42.344 1 57.94 604 GLN B N 1
ATOM 11035 C CA . GLN B 1 604 ? -8.391 82 42.969 1 57.94 604 GLN B CA 1
ATOM 11036 C C . GLN B 1 604 ? -9.133 80.812 42.469 1 57.94 604 GLN B C 1
ATOM 11038 O O . GLN B 1 604 ? -8.539 79.75 42.312 1 57.94 604 GLN B O 1
ATOM 11043 N N . ASP B 1 605 ? -10.453 80.938 42.125 1 54.62 605 ASP B N 1
ATOM 11044 C CA . ASP B 1 605 ? -11.266 79.812 41.719 1 54.62 605 ASP B CA 1
ATOM 11045 C C . ASP B 1 605 ? -10.812 79.25 40.375 1 54.62 605 ASP B C 1
ATOM 11047 O O . ASP B 1 605 ? -10.781 78.062 40.188 1 54.62 605 ASP B O 1
ATOM 11051 N N . ARG B 1 606 ? -10.469 80.062 39.562 1 59.38 606 ARG B N 1
ATOM 11052 C CA . ARG B 1 606 ? -10.07 79.625 38.219 1 59.38 606 ARG B CA 1
ATOM 11053 C C . ARG B 1 606 ? -8.68 79 38.25 1 59.38 606 ARG B C 1
ATOM 11055 O O . ARG B 1 606 ? -8.422 78.062 37.5 1 59.38 606 ARG B O 1
ATOM 11062 N N . LEU B 1 607 ? -7.918 79.5 39.031 1 62.19 607 LEU B N 1
ATOM 11063 C CA . LEU B 1 607 ? -6.594 78.938 39.219 1 62.19 607 LEU B CA 1
ATOM 11064 C C . LEU B 1 607 ? -6.695 77.5 39.812 1 62.19 607 LEU B C 1
ATOM 11066 O O . LEU B 1 607 ? -5.941 76.625 39.438 1 62.19 607 LEU B O 1
ATOM 11070 N N . ASP B 1 608 ? -7.637 77.375 40.688 1 59.62 608 ASP B N 1
ATOM 11071 C CA . ASP B 1 608 ? -7.875 76.062 41.25 1 59.62 608 ASP B CA 1
ATOM 11072 C C . ASP B 1 608 ? -8.367 75.062 40.219 1 59.62 608 ASP B C 1
ATOM 11074 O O . ASP B 1 608 ? -7.945 73.938 40.188 1 59.62 608 ASP B O 1
ATOM 11078 N N . SER B 1 609 ? -9.188 75.562 39.312 1 59.84 609 SER B N 1
ATOM 11079 C CA . SER B 1 609 ? -9.711 74.688 38.25 1 59.84 609 SER B CA 1
ATOM 11080 C C . SER B 1 609 ? -8.609 74.312 37.281 1 59.84 609 SER B C 1
ATOM 11082 O O . SER B 1 609 ? -8.578 73.125 36.812 1 59.84 609 SER B O 1
ATOM 11084 N N . LEU B 1 610 ? -7.816 75.188 37 1 65.06 610 LEU B N 1
ATOM 11085 C CA . LEU B 1 610 ? -6.672 74.875 36.156 1 65.06 610 LEU B CA 1
ATOM 11086 C C . LEU B 1 610 ? -5.762 73.812 36.812 1 65.06 610 LEU B C 1
ATOM 11088 O O . LEU B 1 610 ? -5.316 72.875 36.156 1 65.06 610 LEU B O 1
ATOM 11092 N N . TRP B 1 611 ? -5.543 74 38.062 1 63.72 611 TRP B N 1
ATOM 11093 C CA . TRP B 1 611 ? -4.691 73.062 38.812 1 63.72 611 TRP B CA 1
ATOM 11094 C C . TRP B 1 611 ? -5.336 71.688 38.906 1 63.72 611 TRP B C 1
ATOM 11096 O O . TRP B 1 611 ? -4.648 70.688 38.781 1 63.72 611 TRP B O 1
ATOM 11106 N N . GLN B 1 612 ? -6.535 71.688 39.031 1 60.12 612 GLN B N 1
ATOM 11107 C CA . GLN B 1 612 ? -7.234 70.438 39.094 1 60.12 612 GLN B CA 1
ATOM 11108 C C . GLN B 1 612 ? -7.188 69.688 37.75 1 60.12 612 GLN B C 1
ATOM 11110 O O . GLN B 1 612 ? -7.008 68.5 37.719 1 60.12 612 GLN B O 1
ATOM 11115 N N . ALA B 1 613 ? -7.363 70.375 36.688 1 63.16 613 ALA B N 1
ATOM 11116 C CA . ALA B 1 613 ? -7.312 69.812 35.344 1 63.16 613 ALA B CA 1
ATOM 11117 C C . ALA B 1 613 ? -5.934 69.25 35.062 1 63.16 613 ALA B C 1
ATOM 11119 O O . ALA B 1 613 ? -5.816 68.125 34.5 1 63.16 613 ALA B O 1
ATOM 11120 N N . LEU B 1 614 ? -4.906 69.875 35.469 1 66.88 614 LEU B N 1
ATOM 11121 C CA . LEU B 1 614 ? -3.543 69.438 35.25 1 66.88 614 LEU B CA 1
ATOM 11122 C C . LEU B 1 614 ? -3.236 68.188 36.094 1 66.88 614 LEU B C 1
ATOM 11124 O O . LEU B 1 614 ? -2.545 67.25 35.656 1 66.88 614 LEU B O 1
ATOM 11128 N N . ARG B 1 615 ? -3.746 68.188 37.281 1 60.41 615 ARG B N 1
ATOM 11129 C CA . ARG B 1 615 ? -3.568 67.062 38.156 1 60.41 615 ARG B CA 1
ATOM 11130 C C . ARG B 1 615 ? -4.262 65.812 37.594 1 60.41 615 ARG B C 1
ATOM 11132 O O . ARG B 1 615 ? -3.705 64.688 37.625 1 60.41 615 ARG B O 1
ATOM 11139 N N . HIS B 1 616 ? -5.402 66.062 37.094 1 60.06 616 HIS B N 1
ATOM 11140 C CA . HIS B 1 616 ? -6.148 64.938 36.531 1 60.06 616 HIS B CA 1
ATOM 11141 C C . HIS B 1 616 ? -5.484 64.438 35.25 1 60.06 616 HIS B C 1
ATOM 11143 O O . HIS B 1 616 ? -5.445 63.219 35.031 1 60.06 616 HIS B O 1
ATOM 11149 N N . THR B 1 617 ? -5.008 65.312 34.406 1 64.12 617 THR B N 1
ATOM 11150 C CA . THR B 1 617 ? -4.281 64.875 33.188 1 64.12 617 THR B CA 1
ATOM 11151 C C . THR B 1 617 ? -3.057 64.062 33.562 1 64.12 617 THR B C 1
ATOM 11153 O O . THR B 1 617 ? -2.74 63.062 32.906 1 64.12 617 THR B O 1
ATOM 11156 N N . ASP B 1 618 ? -2.383 64.438 34.625 1 61 618 ASP B N 1
ATOM 11157 C CA . ASP B 1 618 ? -1.209 63.688 35.125 1 61 618 ASP B CA 1
ATOM 11158 C C . ASP B 1 618 ? -1.586 62.312 35.594 1 61 618 ASP B C 1
ATOM 11160 O O . ASP B 1 618 ? -0.897 61.312 35.281 1 61 618 ASP B O 1
ATOM 11164 N N . SER B 1 619 ? -2.646 62.219 36.312 1 56.31 619 SER B N 1
ATOM 11165 C CA . SER B 1 619 ? -3.102 60.938 36.812 1 56.31 619 SER B CA 1
ATOM 11166 C C . SER B 1 619 ? -3.492 60 35.688 1 56.31 619 SER B C 1
ATOM 11168 O O . SER B 1 619 ? -3.133 58.812 35.688 1 56.31 619 SER B O 1
ATOM 11170 N N . VAL B 1 620 ? -4.254 60.469 34.688 1 62.72 620 VAL B N 1
ATOM 11171 C CA . VAL B 1 620 ? -4.699 59.656 33.562 1 62.72 620 VAL B CA 1
ATOM 11172 C C . VAL B 1 620 ? -3.494 59.219 32.719 1 62.72 620 VAL B C 1
ATOM 11174 O O . VAL B 1 620 ? -3.453 58.094 32.219 1 62.72 620 VAL B O 1
ATOM 11177 N N . SER B 1 621 ? -2.494 60.062 32.562 1 62.81 621 SER B N 1
ATOM 11178 C CA . SER B 1 621 ? -1.291 59.75 31.812 1 62.81 621 SER B CA 1
ATOM 11179 C C . SER B 1 621 ? -0.509 58.625 32.438 1 62.81 621 SER B C 1
ATOM 11181 O O . SER B 1 621 ? 0.028 57.75 31.75 1 62.81 621 SER B O 1
ATOM 11183 N N . HIS B 1 622 ? -0.466 58.562 33.75 1 57.16 622 HIS B N 1
ATOM 11184 C CA . HIS B 1 622 ? 0.222 57.469 34.438 1 57.16 622 HIS B CA 1
ATOM 11185 C C . HIS B 1 622 ? -0.509 56.125 34.25 1 57.16 622 HIS B C 1
ATOM 11187 O O . HIS B 1 622 ? 0.124 55.094 34.062 1 57.16 622 HIS B O 1
ATOM 11193 N N . HIS B 1 623 ? -1.8 56.25 34.375 1 55.22 623 HIS B N 1
ATOM 11194 C CA . HIS B 1 623 ? -2.592 55.062 34.125 1 55.22 623 HIS B CA 1
ATOM 11195 C C . HIS B 1 623 ? -2.381 54.531 32.719 1 55.22 623 HIS B C 1
ATOM 11197 O O . HIS B 1 623 ? -2.26 53.312 32.5 1 55.22 623 HIS B O 1
ATOM 11203 N N . PHE B 1 624 ? -2.354 55.344 31.828 1 62.03 624 PHE B N 1
ATOM 11204 C CA . PHE B 1 624 ? -2.131 55.031 30.422 1 62.03 624 PHE B CA 1
ATOM 11205 C C . PHE B 1 624 ? -0.781 54.344 30.234 1 62.03 624 PHE B C 1
ATOM 11207 O O . PHE B 1 624 ? -0.678 53.344 29.516 1 62.03 624 PHE B O 1
ATOM 11214 N N . LEU B 1 625 ? 0.28 54.781 30.797 1 58.81 625 LEU B N 1
ATOM 11215 C CA . LEU B 1 625 ? 1.61 54.219 30.703 1 58.81 625 LEU B CA 1
ATOM 11216 C C . LEU B 1 625 ? 1.609 52.781 31.234 1 58.81 625 LEU B C 1
ATOM 11218 O O . LEU B 1 625 ? 2.301 51.906 30.703 1 58.81 625 LEU B O 1
ATOM 11222 N N . ASN B 1 626 ? 0.814 52.594 32.188 1 54.41 626 ASN B N 1
ATOM 11223 C CA . ASN B 1 626 ? 0.707 51.25 32.719 1 54.41 626 ASN B CA 1
ATOM 11224 C C . ASN B 1 626 ? 0.025 50.312 31.75 1 54.41 626 ASN B C 1
ATOM 11226 O O . ASN B 1 626 ? 0.424 49.156 31.625 1 54.41 626 ASN B O 1
ATOM 11230 N N . LEU B 1 627 ? -0.952 50.844 31.094 1 59.56 627 LEU B N 1
ATOM 11231 C CA . LEU B 1 627 ? -1.658 50.031 30.094 1 59.56 627 LEU B CA 1
ATOM 11232 C C . LEU B 1 627 ? -0.739 49.656 28.938 1 59.56 627 LEU B C 1
ATOM 11234 O O . LEU B 1 627 ? -0.776 48.531 28.438 1 59.56 627 LEU B O 1
ATOM 11238 N N . VAL B 1 628 ? 0.005 50.625 28.469 1 61.41 628 VAL B N 1
ATOM 11239 C CA . VAL B 1 628 ? 0.934 50.406 27.359 1 61.41 628 VAL B CA 1
ATOM 11240 C C . VAL B 1 628 ? 1.995 49.375 27.75 1 61.41 628 VAL B C 1
ATOM 11242 O O . VAL B 1 628 ? 2.385 48.531 26.938 1 61.41 628 VAL B O 1
ATOM 11245 N N . ARG B 1 629 ? 2.354 49.5 28.953 1 53.47 629 ARG B N 1
ATOM 11246 C CA . ARG B 1 629 ? 3.326 48.531 29.453 1 53.47 629 ARG B CA 1
ATOM 11247 C C . ARG B 1 629 ? 2.74 47.125 29.453 1 53.47 629 ARG B C 1
ATOM 11249 O O . ARG B 1 629 ? 3.438 46.156 29.141 1 53.47 629 ARG B O 1
ATOM 11256 N N . GLU B 1 630 ? 1.526 47.094 29.688 1 54.22 630 GLU B N 1
ATOM 11257 C CA . GLU B 1 630 ? 0.854 45.812 29.703 1 54.22 630 GLU B CA 1
ATOM 11258 C C . GLU B 1 630 ? 0.706 45.25 28.297 1 54.22 630 GLU B C 1
ATOM 11260 O O . GLU B 1 630 ? 0.729 44.031 28.109 1 54.22 630 GLU B O 1
ATOM 11265 N N . MET B 1 631 ? 0.469 46.062 27.422 1 60.19 631 MET B N 1
ATOM 11266 C CA . MET B 1 631 ? 0.36 45.656 26.031 1 60.19 631 MET B CA 1
ATOM 11267 C C . MET B 1 631 ? 1.65 45 25.562 1 60.19 631 MET B C 1
ATOM 11269 O O . MET B 1 631 ? 1.616 44.031 24.766 1 60.19 631 MET B O 1
ATOM 11273 N N . GLY B 1 632 ? 2.676 45.594 26.047 1 54.38 632 GLY B N 1
ATOM 11274 C CA . GLY B 1 632 ? 3.967 45.031 25.688 1 54.38 632 GLY B CA 1
ATOM 11275 C C . GLY B 1 632 ? 4.156 43.625 26.188 1 54.38 632 GLY B C 1
ATOM 11276 O O . GLY B 1 632 ? 4.934 42.844 25.625 1 54.38 632 GLY B O 1
ATOM 11277 N N . LEU B 1 633 ? 3.322 43.312 27.156 1 48.72 633 LEU B N 1
ATOM 11278 C CA . LEU B 1 633 ? 3.469 42 27.734 1 48.72 633 LEU B CA 1
ATOM 11279 C C . LEU B 1 633 ? 2.51 41 27.094 1 48.72 633 LEU B C 1
ATOM 11281 O O . LEU B 1 633 ? 2.254 39.906 27.625 1 48.72 633 LEU B O 1
ATOM 11285 N N . VAL B 1 634 ? 1.936 41.406 26.109 1 53.22 634 VAL B N 1
ATOM 11286 C CA . VAL B 1 634 ? 0.936 40.594 25.438 1 53.22 634 VAL B CA 1
ATOM 11287 C C . VAL B 1 634 ? 1.499 39.188 25.172 1 53.22 634 VAL B C 1
ATOM 11289 O O . VAL B 1 634 ? 0.77 38.188 25.234 1 53.22 634 VAL B O 1
ATOM 11292 N N . GLU B 1 635 ? 2.66 39.188 24.812 1 52.12 635 GLU B N 1
ATOM 11293 C CA . GLU B 1 635 ? 3.248 37.875 24.594 1 52.12 635 GLU B CA 1
ATOM 11294 C C . GLU B 1 635 ? 3.1 37 25.844 1 52.12 635 GLU B C 1
ATOM 11296 O O . GLU B 1 635 ? 2.85 35.781 25.734 1 52.12 635 GLU B O 1
ATOM 11301 N N . GLN B 1 636 ? 3.283 37.625 26.969 1 46.03 636 GLN B N 1
ATOM 11302 C CA . GLN B 1 636 ? 3.203 36.875 28.219 1 46.03 636 GLN B CA 1
ATOM 11303 C C . GLN B 1 636 ? 1.758 36.531 28.562 1 46.03 636 GLN B C 1
ATOM 11305 O O . GLN B 1 636 ? 1.494 35.5 29.172 1 46.03 636 GLN B O 1
ATOM 11310 N N . ILE B 1 637 ? 0.941 37.375 28.344 1 43.16 637 ILE B N 1
ATOM 11311 C CA . ILE B 1 637 ? -0.473 37.156 28.641 1 43.16 637 ILE B CA 1
ATOM 11312 C C . ILE B 1 637 ? -1.013 36.031 27.781 1 43.16 637 ILE B C 1
ATOM 11314 O O . ILE B 1 637 ? -1.814 35.219 28.234 1 43.16 637 ILE B O 1
ATOM 11318 N N . THR B 1 638 ? -0.725 36.062 26.594 1 44.88 638 THR B N 1
ATOM 11319 C CA . THR B 1 638 ? -1.265 35.031 25.719 1 44.88 638 THR B CA 1
ATOM 11320 C C . THR B 1 638 ? -0.745 33.656 26.109 1 44.88 638 THR B C 1
ATOM 11322 O O . THR B 1 638 ? -1.337 32.625 25.75 1 44.88 638 THR B O 1
ATOM 11325 N N . SER B 1 639 ? 0.462 33.5 26.531 1 42.72 639 SER B N 1
ATOM 11326 C CA . SER B 1 639 ? 0.928 32.219 26.984 1 42.72 639 SER B CA 1
ATOM 11327 C C . SER B 1 639 ? 0.256 31.797 28.281 1 42.72 639 SER B C 1
ATOM 11329 O O . SER B 1 639 ? 0.772 30.938 29.016 1 42.72 639 SER B O 1
ATOM 11331 N N . ASN B 1 640 ? -1.133 32.062 28.359 1 42.81 640 ASN B N 1
ATOM 11332 C CA . ASN B 1 640 ? -2.047 31.562 29.391 1 42.81 640 ASN B CA 1
ATOM 11333 C C . ASN B 1 640 ? -1.593 31.969 30.781 1 42.81 640 ASN B C 1
ATOM 11335 O O . ASN B 1 640 ? -2.078 31.438 31.781 1 42.81 640 ASN B O 1
ATOM 11339 N N . HIS B 1 641 ? -0.5 32.656 31.047 1 45.19 641 HIS B N 1
ATOM 11340 C CA . HIS B 1 641 ? -0.053 32.875 32.438 1 45.19 641 HIS B CA 1
ATOM 11341 C C . HIS B 1 641 ? -0.396 34.312 32.906 1 45.19 641 HIS B C 1
ATOM 11343 O O . HIS B 1 641 ? 0.464 35.188 32.906 1 45.19 641 HIS B O 1
ATOM 11349 N N . LEU B 1 642 ? -1.595 34.594 32.75 1 48.28 642 LEU B N 1
ATOM 11350 C CA . LEU B 1 642 ? -1.875 35.875 33.406 1 48.28 642 LEU B CA 1
ATOM 11351 C C . LEU B 1 642 ? -1.676 35.75 34.906 1 48.28 642 LEU B C 1
ATOM 11353 O O . LEU B 1 642 ? -2.373 35 35.562 1 48.28 642 LEU B O 1
ATOM 11357 N N . VAL B 1 643 ? -0.573 36.031 35.375 1 52.41 643 VAL B N 1
ATOM 11358 C CA . VAL B 1 643 ? -0.279 36.031 36.781 1 52.41 643 VAL B CA 1
ATOM 11359 C C . VAL B 1 643 ? -0.784 37.312 37.438 1 52.41 643 VAL B C 1
ATOM 11361 O O . VAL B 1 643 ? -0.563 38.406 36.906 1 52.41 643 VAL B O 1
ATOM 11364 N N . LEU B 1 644 ? -1.78 37.25 38.406 1 61.59 644 LEU B N 1
ATOM 11365 C CA . LEU B 1 644 ? -2.223 38.375 39.219 1 61.59 644 LEU B CA 1
ATOM 11366 C C . LEU B 1 644 ? -1.115 38.844 40.156 1 61.59 644 LEU B C 1
ATOM 11368 O O . LEU B 1 644 ? -0.427 38.031 40.75 1 61.59 644 LEU B O 1
ATOM 11372 N N . TYR B 1 645 ? -0.744 40 40.031 1 60.59 645 TYR B N 1
ATOM 11373 C CA . TYR B 1 645 ? 0.21 40.594 40.969 1 60.59 645 TYR B CA 1
ATOM 11374 C C . TYR B 1 645 ? -0.505 41.406 42.031 1 60.59 645 TYR B C 1
ATOM 11376 O O . TYR B 1 645 ? -0.754 42.594 41.844 1 60.59 645 TYR B O 1
ATOM 11384 N N . PRO B 1 646 ? -0.935 40.781 43.188 1 74.69 646 PRO B N 1
ATOM 11385 C CA . PRO B 1 646 ? -1.614 41.531 44.25 1 74.69 646 PRO B CA 1
ATOM 11386 C C . PRO B 1 646 ? -0.679 42.5 44.969 1 74.69 646 PRO B C 1
ATOM 11388 O O . PRO B 1 646 ? 0.387 42.094 45.438 1 74.69 646 PRO B O 1
ATOM 11391 N N . ARG B 1 647 ? -0.908 43.75 44.875 1 74.44 647 ARG B N 1
ATOM 11392 C CA . ARG B 1 647 ? -0.213 44.781 45.656 1 74.44 647 ARG B CA 1
ATOM 11393 C C . ARG B 1 647 ? -1.181 45.562 46.531 1 74.44 647 ARG B C 1
ATOM 11395 O O . ARG B 1 647 ? -2.393 45.531 46.312 1 74.44 647 ARG B O 1
ATOM 11402 N N . ALA B 1 648 ? -0.609 46.156 47.719 1 80.94 648 ALA B N 1
ATOM 11403 C CA . ALA B 1 648 ? -1.419 47 48.594 1 80.94 648 ALA B CA 1
ATOM 11404 C C . ALA B 1 648 ? -1.944 48.219 47.844 1 80.94 648 ALA B C 1
ATOM 11406 O O . ALA B 1 648 ? -1.165 49 47.281 1 80.94 648 ALA B O 1
ATOM 11407 N N . THR B 1 649 ? -3.273 48.25 47.688 1 79.62 649 THR B N 1
ATOM 11408 C CA . THR B 1 649 ? -3.889 49.312 46.875 1 79.62 649 THR B CA 1
ATOM 11409 C C . THR B 1 649 ? -5.051 49.938 47.625 1 79.62 649 THR B C 1
ATOM 11411 O O . THR B 1 649 ? -5.703 49.281 48.438 1 79.62 649 THR B O 1
ATOM 11414 N N . ASP B 1 650 ? -5.176 51.281 47.469 1 80.25 650 ASP B N 1
ATOM 11415 C CA . ASP B 1 650 ? -6.34 52 47.938 1 80.25 650 ASP B CA 1
ATOM 11416 C C . ASP B 1 650 ? -7.457 52.031 46.906 1 80.25 650 ASP B C 1
ATOM 11418 O O . ASP B 1 650 ? -7.34 52.688 45.875 1 80.25 650 ASP B O 1
ATOM 11422 N N . ILE B 1 651 ? -8.508 51.312 47.219 1 82.62 651 ILE B N 1
ATOM 11423 C CA . ILE B 1 651 ? -9.609 51.188 46.281 1 82.62 651 ILE B CA 1
ATOM 11424 C C . ILE B 1 651 ? -10.258 52.562 46.062 1 82.62 651 ILE B C 1
ATOM 11426 O O . ILE B 1 651 ? -10.703 52.875 44.938 1 82.62 651 ILE B O 1
ATOM 11430 N N . HIS B 1 652 ? -10.312 53.344 47.125 1 80.94 652 HIS B N 1
ATOM 11431 C CA . HIS B 1 652 ? -10.883 54.688 47 1 80.94 652 HIS B CA 1
ATOM 11432 C C . HIS B 1 652 ? -10.109 55.531 46 1 80.94 652 HIS B C 1
ATOM 11434 O O . HIS B 1 652 ? -10.703 56.219 45.156 1 80.94 652 HIS B O 1
ATOM 11440 N N . TYR B 1 653 ? -8.844 55.375 46.062 1 73.81 653 TYR B N 1
ATOM 11441 C CA . TYR B 1 653 ? -7.984 56.125 45.156 1 73.81 653 TYR B CA 1
ATOM 11442 C C . TYR B 1 653 ? -8.141 55.625 43.719 1 73.81 653 TYR B C 1
ATOM 11444 O O . TYR B 1 653 ? -8.188 56.438 42.781 1 73.81 653 TYR B O 1
ATOM 11452 N N . SER B 1 654 ? -8.25 54.406 43.625 1 74.56 654 SER B N 1
ATOM 11453 C CA . SER B 1 654 ? -8.406 53.812 42.312 1 74.56 654 SER B CA 1
ATOM 11454 C C . SER B 1 654 ? -9.719 54.25 41.656 1 74.56 654 SER B C 1
ATOM 11456 O O . SER B 1 654 ? -9.766 54.531 40.469 1 74.56 654 SER B O 1
ATOM 11458 N N . LEU B 1 655 ? -10.727 54.281 42.438 1 78.88 655 LEU B N 1
ATOM 11459 C CA . LEU B 1 655 ? -12.031 54.688 41.938 1 78.88 655 LEU B CA 1
ATOM 11460 C C . LEU B 1 655 ? -12.031 56.156 41.562 1 78.88 655 LEU B C 1
ATOM 11462 O O . LEU B 1 655 ? -12.648 56.562 40.562 1 78.88 655 LEU B O 1
ATOM 11466 N N . GLN B 1 656 ? -11.352 56.938 42.344 1 73.38 656 GLN B N 1
ATOM 11467 C CA . GLN B 1 656 ? -11.273 58.375 42.062 1 73.38 656 GLN B CA 1
ATOM 11468 C C . GLN B 1 656 ? -10.5 58.625 40.781 1 73.38 656 GLN B C 1
ATOM 11470 O O . GLN B 1 656 ? -10.852 59.531 40 1 73.38 656 GLN B O 1
ATOM 11475 N N . GLN B 1 657 ? -9.586 57.812 40.562 1 68.5 657 GLN B N 1
ATOM 11476 C CA . GLN B 1 657 ? -8.805 57.938 39.344 1 68.5 657 GLN B CA 1
ATOM 11477 C C . GLN B 1 657 ? -9.656 57.656 38.125 1 68.5 657 GLN B C 1
ATOM 11479 O O . GLN B 1 657 ? -9.578 58.344 37.094 1 68.5 657 GLN B O 1
ATOM 11484 N N . VAL B 1 658 ? -10.398 56.656 38.25 1 73.69 658 VAL B N 1
ATOM 11485 C CA . VAL B 1 658 ? -11.258 56.281 37.156 1 73.69 658 VAL B CA 1
ATOM 11486 C C . VAL B 1 658 ? -12.328 57.344 36.938 1 73.69 658 VAL B C 1
ATOM 11488 O O . VAL B 1 658 ? -12.664 57.688 35.781 1 73.69 658 VAL B O 1
ATOM 11491 N N . LYS B 1 659 ? -12.844 57.844 38.031 1 74.69 659 LYS B N 1
ATOM 11492 C CA . LYS B 1 659 ? -13.82 58.906 37.938 1 74.69 659 LYS B CA 1
ATOM 11493 C C . LYS B 1 659 ? -13.258 60.094 37.188 1 74.69 659 LYS B C 1
ATOM 11495 O O . LYS B 1 659 ? -13.922 60.656 36.312 1 74.69 659 LYS B O 1
ATOM 11500 N N . ASN B 1 660 ? -12.102 60.438 37.5 1 67.88 660 ASN B N 1
ATOM 11501 C CA . ASN B 1 660 ? -11.477 61.625 36.906 1 67.88 660 ASN B CA 1
ATOM 11502 C C . ASN B 1 660 ? -11.297 61.438 35.406 1 67.88 660 ASN B C 1
ATOM 11504 O O . ASN B 1 660 ? -11.312 62.438 34.656 1 67.88 660 ASN B O 1
ATOM 11508 N N . ILE B 1 661 ? -11.266 60.25 35.031 1 68.12 661 ILE B N 1
ATOM 11509 C CA . ILE B 1 661 ? -11.062 59.969 33.594 1 68.12 661 ILE B CA 1
ATOM 11510 C C . ILE B 1 661 ? -12.344 60.281 32.844 1 68.12 661 ILE B C 1
ATOM 11512 O O . ILE B 1 661 ? -12.281 60.75 31.703 1 68.12 661 ILE B O 1
ATOM 11516 N N . PHE B 1 662 ? -13.477 60.156 33.438 1 71.75 662 PHE B N 1
ATOM 11517 C CA . PHE B 1 662 ? -14.719 60.219 32.688 1 71.75 662 PHE B CA 1
ATOM 11518 C C . PHE B 1 662 ? -15.461 61.5 32.969 1 71.75 662 PHE B C 1
ATOM 11520 O O . PHE B 1 662 ? -16.422 61.844 32.281 1 71.75 662 PHE B O 1
ATOM 11527 N N . VAL B 1 663 ? -15.062 62.219 33.906 1 70.81 663 VAL B N 1
ATOM 11528 C CA . VAL B 1 663 ? -15.852 63.344 34.406 1 70.81 663 VAL B CA 1
ATOM 11529 C C . VAL B 1 663 ? -16.094 64.312 33.25 1 70.81 663 VAL B C 1
ATOM 11531 O O . VAL B 1 663 ? -17.219 64.75 33.031 1 70.81 663 VAL B O 1
ATOM 11534 N N . ILE B 1 664 ? -15.164 64.625 32.562 1 60.66 664 ILE B N 1
ATOM 11535 C CA . ILE B 1 664 ? -15.305 65.688 31.531 1 60.66 664 ILE B CA 1
ATOM 11536 C C . ILE B 1 664 ? -16.109 65.125 30.359 1 60.66 664 ILE B C 1
ATOM 11538 O O . ILE B 1 664 ? -16.969 65.812 29.812 1 60.66 664 ILE B O 1
ATOM 11542 N N . GLN B 1 665 ? -15.844 63.906 30.031 1 66.75 665 GLN B N 1
ATOM 11543 C CA . GLN B 1 665 ? -16.578 63.312 28.922 1 66.75 665 GLN B CA 1
ATOM 11544 C C . GLN B 1 665 ? -18.062 63.188 29.25 1 66.75 665 GLN B C 1
ATOM 11546 O O . GLN B 1 665 ? -18.922 63.375 28.391 1 66.75 665 GLN B O 1
ATOM 11551 N N . MET B 1 666 ? -18.219 62.875 30.484 1 73.94 666 MET B N 1
ATOM 11552 C CA . MET B 1 666 ? -19.609 62.75 30.922 1 73.94 666 MET B CA 1
ATOM 11553 C C . MET B 1 666 ? -20.328 64.062 30.875 1 73.94 666 MET B C 1
ATOM 11555 O O . MET B 1 666 ? -21.5 64.188 30.5 1 73.94 666 MET B O 1
ATOM 11559 N N . GLN B 1 667 ? -19.625 65.062 31.156 1 71.69 667 GLN B N 1
ATOM 11560 C CA . GLN B 1 667 ? -20.188 66.375 31.125 1 71.69 667 GLN B CA 1
ATOM 11561 C C . GLN B 1 667 ? -20.484 66.812 29.688 1 71.69 667 GLN B C 1
ATOM 11563 O O . GLN B 1 667 ? -21.516 67.438 29.422 1 71.69 667 GLN B O 1
ATOM 11568 N N . ASP B 1 668 ? -19.688 66.438 28.859 1 64.56 668 ASP B N 1
ATOM 11569 C CA . ASP B 1 668 ? -19.875 66.75 27.453 1 64.56 668 ASP B CA 1
ATOM 11570 C C . ASP B 1 668 ? -21.156 66.188 26.906 1 64.56 668 ASP B C 1
ATOM 11572 O O . ASP B 1 668 ? -21.844 66.75 26.094 1 64.56 668 ASP B O 1
ATOM 11576 N N . LYS B 1 669 ? -21.328 65.062 27.328 1 72 669 LYS B N 1
ATOM 11577 C CA . LYS B 1 669 ? -22.547 64.375 26.875 1 72 669 LYS B CA 1
ATOM 11578 C C . LYS B 1 669 ? -23.719 64.625 27.812 1 72 669 LYS B C 1
ATOM 11580 O O . LYS B 1 669 ? -24.797 64.062 27.656 1 72 669 LYS B O 1
ATOM 11585 N N . ASN B 1 670 ? -23.531 65.562 28.781 1 75.12 670 ASN B N 1
ATOM 11586 C CA . ASN B 1 670 ? -24.547 65.938 29.75 1 75.12 670 ASN B CA 1
ATOM 11587 C C . ASN B 1 670 ? -25.078 64.75 30.531 1 75.12 670 ASN B C 1
ATOM 11589 O O . ASN B 1 670 ? -26.297 64.562 30.688 1 75.12 670 ASN B O 1
ATOM 11593 N N . LEU B 1 671 ? -24.188 63.938 30.859 1 83.81 671 LEU B N 1
ATOM 11594 C CA . LEU B 1 671 ? -24.578 62.781 31.672 1 83.81 671 LEU B CA 1
ATOM 11595 C C . LEU B 1 671 ? -24.359 63.062 33.156 1 83.81 671 LEU B C 1
ATOM 11597 O O . LEU B 1 671 ? -23.375 63.719 33.531 1 83.81 671 LEU B O 1
ATOM 11601 N N . ASP B 1 672 ? -25.328 62.625 34 1 83.38 672 ASP B N 1
ATOM 11602 C CA . ASP B 1 672 ? -25.156 62.688 35.469 1 83.38 672 ASP B CA 1
ATOM 11603 C C . ASP B 1 672 ? -24.312 61.531 35.969 1 83.38 672 ASP B C 1
ATOM 11605 O O . ASP B 1 672 ? -24.766 60.375 36 1 83.38 672 ASP B O 1
ATOM 11609 N N . PHE B 1 673 ? -23.078 61.844 36.125 1 86.06 673 PHE B N 1
ATOM 11610 C CA . PHE B 1 673 ? -22.109 60.812 36.562 1 86.06 673 PHE B CA 1
ATOM 11611 C C . PHE B 1 673 ? -21.797 60.969 38.031 1 86.06 673 PHE B C 1
ATOM 11613 O O . PHE B 1 673 ? -21.328 62 38.5 1 86.06 673 PHE B O 1
ATOM 11620 N N . GLN B 1 674 ? -22.188 59.875 38.875 1 85.06 674 GLN B N 1
ATOM 11621 C CA . GLN B 1 674 ? -21.938 59.875 40.312 1 85.06 674 GLN B CA 1
ATOM 11622 C C . GLN B 1 674 ? -21.141 58.625 40.719 1 85.06 674 GLN B C 1
ATOM 11624 O O . GLN B 1 674 ? -21.391 57.531 40.219 1 85.06 674 GLN B O 1
ATOM 11629 N N . VAL B 1 675 ? -20.062 58.906 41.344 1 85.75 675 VAL B N 1
ATOM 11630 C CA . VAL B 1 675 ? -19.281 57.812 41.938 1 85.75 675 VAL B CA 1
ATOM 11631 C C . VAL B 1 675 ? -19.344 57.906 43.438 1 85.75 675 VAL B C 1
ATOM 11633 O O . VAL B 1 675 ? -19.016 58.938 44.031 1 85.75 675 VAL B O 1
ATOM 11636 N N . ASP B 1 676 ? -19.859 56.812 44.062 1 82 676 ASP B N 1
ATOM 11637 C CA . ASP B 1 676 ? -20.031 56.781 45.5 1 82 676 ASP B CA 1
ATOM 11638 C C . ASP B 1 676 ? -19.141 55.719 46.125 1 82 676 ASP B C 1
ATOM 11640 O O . ASP B 1 676 ? -19.266 54.531 45.812 1 82 676 ASP B O 1
ATOM 11644 N N . SER B 1 677 ? -18.078 56.188 46.812 1 77.88 677 SER B N 1
ATOM 11645 C CA . SER B 1 677 ? -17.25 55.25 47.562 1 77.88 677 SER B CA 1
ATOM 11646 C C . SER B 1 677 ? -17.344 55.531 49.062 1 77.88 677 SER B C 1
ATOM 11648 O O . SER B 1 677 ? -16.406 55.219 49.812 1 77.88 677 SER B O 1
ATOM 11650 N N . SER B 1 678 ? -18.375 56.094 49.469 1 76.19 678 SER B N 1
ATOM 11651 C CA . SER B 1 678 ? -18.484 56.531 50.875 1 76.19 678 SER B CA 1
ATOM 11652 C C . SER B 1 678 ? -18.719 55.344 51.812 1 76.19 678 SER B C 1
ATOM 11654 O O . SER B 1 678 ? -18.375 55.406 53 1 76.19 678 SER B O 1
ATOM 11656 N N . GLN B 1 679 ? -19.203 54.281 51.281 1 75.69 679 GLN B N 1
ATOM 11657 C CA . GLN B 1 679 ? -19.516 53.156 52.156 1 75.69 679 GLN B CA 1
ATOM 11658 C C . GLN B 1 679 ? -18.375 52.125 52.156 1 75.69 679 GLN B C 1
ATOM 11660 O O . GLN B 1 679 ? -18.609 50.938 52.125 1 75.69 679 GLN B O 1
ATOM 11665 N N . LEU B 1 680 ? -17.156 52.625 51.969 1 79.75 680 LEU B N 1
ATOM 11666 C CA . LEU B 1 680 ? -15.969 51.781 52.062 1 79.75 680 LEU B CA 1
ATOM 11667 C C . LEU B 1 680 ? -15.281 51.906 53.406 1 79.75 680 LEU B C 1
ATOM 11669 O O . LEU B 1 680 ? -14.633 52.938 53.688 1 79.75 680 LEU B O 1
ATOM 11673 N N . ASP B 1 681 ? -15.594 51.031 54.406 1 77.81 681 ASP B N 1
ATOM 11674 C CA . ASP B 1 681 ? -14.969 51.031 55.719 1 77.81 681 ASP B CA 1
ATOM 11675 C C . ASP B 1 681 ? -13.461 50.781 55.594 1 77.81 681 ASP B C 1
ATOM 11677 O O . ASP B 1 681 ? -12.672 51.438 56.281 1 77.81 681 ASP B O 1
ATOM 11681 N N . ASN B 1 682 ? -13.039 49.844 54.781 1 81.69 682 ASN B N 1
ATOM 11682 C CA . ASN B 1 682 ? -11.641 49.5 54.562 1 81.69 682 ASN B CA 1
ATOM 11683 C C . ASN B 1 682 ? -11.25 49.656 53.094 1 81.69 682 ASN B C 1
ATOM 11685 O O . ASN B 1 682 ? -11.602 48.844 52.25 1 81.69 682 ASN B O 1
ATOM 11689 N N . SER B 1 683 ? -10.508 50.656 52.844 1 85.06 683 SER B N 1
ATOM 11690 C CA . SER B 1 683 ? -10.172 50.969 51.469 1 85.06 683 SER B CA 1
ATOM 11691 C C . SER B 1 683 ? -8.844 50.312 51.062 1 85.06 683 SER B C 1
ATOM 11693 O O . SER B 1 683 ? -8.547 50.188 49.875 1 85.06 683 SER B O 1
ATOM 11695 N N . TYR B 1 684 ? -8.117 49.938 52 1 85.31 684 TYR B N 1
ATOM 11696 C CA . TYR B 1 684 ? -6.805 49.406 51.688 1 85.31 684 TYR B CA 1
ATOM 11697 C C . TYR B 1 684 ? -6.871 47.875 51.562 1 85.31 684 TYR B C 1
ATOM 11699 O O . TYR B 1 684 ? -7.207 47.188 52.531 1 85.31 684 TYR B O 1
ATOM 11707 N N . VAL B 1 685 ? -6.621 47.406 50.281 1 85.88 685 VAL B N 1
ATOM 11708 C CA . VAL B 1 685 ? -6.738 45.969 50.031 1 85.88 685 VAL B CA 1
ATOM 11709 C C . VAL B 1 685 ? -5.562 45.5 49.156 1 85.88 685 VAL B C 1
ATOM 11711 O O . VAL B 1 685 ? -4.891 46.312 48.531 1 85.88 685 VAL B O 1
ATOM 11714 N N . TYR B 1 686 ? -5.281 44.188 49.25 1 83.56 686 TYR B N 1
ATOM 11715 C CA . TYR B 1 686 ? -4.324 43.562 48.344 1 83.56 686 TYR B CA 1
ATOM 11716 C C . TYR B 1 686 ? -5.004 43.125 47.062 1 83.56 686 TYR B C 1
ATOM 11718 O O . TYR B 1 686 ? -5.867 42.25 47.094 1 83.56 686 TYR B O 1
ATOM 11726 N N . CYS B 1 687 ? -4.816 43.812 45.969 1 79.19 687 CYS B N 1
ATOM 11727 C CA . CYS B 1 687 ? -5.363 43.438 44.656 1 79.19 687 CYS B CA 1
ATOM 11728 C C . CYS B 1 687 ? -4.496 43.969 43.531 1 79.19 687 CYS B C 1
ATOM 11730 O O . CYS B 1 687 ? -3.559 44.719 43.75 1 79.19 687 CYS B O 1
ATOM 11732 N N . ASP B 1 688 ? -4.672 43.375 42.438 1 74.12 688 ASP B N 1
ATOM 11733 C CA . ASP B 1 688 ? -4.016 43.906 41.25 1 74.12 688 ASP B CA 1
ATOM 11734 C C . ASP B 1 688 ? -4.684 45.188 40.781 1 74.12 688 ASP B C 1
ATOM 11736 O O . ASP B 1 688 ? -5.793 45.156 40.25 1 74.12 688 ASP B O 1
ATOM 11740 N N . GLU B 1 689 ? -4.055 46.344 41.031 1 73.94 689 GLU B N 1
ATOM 11741 C CA . GLU B 1 689 ? -4.605 47.656 40.781 1 73.94 689 GLU B CA 1
ATOM 11742 C C . GLU B 1 689 ? -4.926 47.844 39.281 1 73.94 689 GLU B C 1
ATOM 11744 O O . GLU B 1 689 ? -5.98 48.375 38.938 1 73.94 689 GLU B O 1
ATOM 11749 N N . ASN B 1 690 ? -4.102 47.281 38.531 1 69.5 690 ASN B N 1
ATOM 11750 C CA . ASN B 1 690 ? -4.262 47.5 37.094 1 69.5 690 ASN B CA 1
ATOM 11751 C C . ASN B 1 690 ? -5.473 46.719 36.562 1 69.5 690 ASN B C 1
ATOM 11753 O O . ASN B 1 690 ? -6.195 47.25 35.688 1 69.5 690 ASN B O 1
ATOM 11757 N N . ARG B 1 691 ? -5.652 45.656 37.156 1 74.19 691 ARG B N 1
ATOM 11758 C CA . ARG B 1 691 ? -6.758 44.844 36.656 1 74.19 691 ARG B CA 1
ATOM 11759 C C . ARG B 1 691 ? -8.094 45.406 37.125 1 74.19 691 ARG B C 1
ATOM 11761 O O . ARG B 1 691 ? -9.078 45.406 36.375 1 74.19 691 ARG B O 1
ATOM 11768 N N . ILE B 1 692 ? -8.133 45.812 38.344 1 77.06 692 ILE B N 1
ATOM 11769 C CA . ILE B 1 692 ? -9.359 46.406 38.844 1 77.06 692 ILE B CA 1
ATOM 11770 C C . ILE B 1 692 ? -9.703 47.656 38.062 1 77.06 692 ILE B C 1
ATOM 11772 O O . ILE B 1 692 ? -10.859 47.875 37.688 1 77.06 692 ILE B O 1
ATOM 11776 N N . GLN B 1 693 ? -8.734 48.438 37.781 1 74.94 693 GLN B N 1
ATOM 11777 C CA . GLN B 1 693 ? -8.953 49.656 37 1 74.94 693 GLN B CA 1
ATOM 11778 C C . GLN B 1 693 ? -9.438 49.344 35.594 1 74.94 693 GLN B C 1
ATOM 11780 O O . GLN B 1 693 ? -10.336 50 35.062 1 74.94 693 GLN B O 1
ATOM 11785 N N . ARG B 1 694 ? -8.883 48.344 35.094 1 71.81 694 ARG B N 1
ATOM 11786 C CA . ARG B 1 694 ? -9.289 47.906 33.75 1 71.81 694 ARG B CA 1
ATOM 11787 C C . ARG B 1 694 ? -10.75 47.469 33.75 1 71.81 694 ARG B C 1
ATOM 11789 O O . ARG B 1 694 ? -11.492 47.812 32.812 1 71.81 694 ARG B O 1
ATOM 11796 N N . MET B 1 695 ? -11.07 46.719 34.688 1 79.19 695 MET B N 1
ATOM 11797 C CA . MET B 1 695 ? -12.461 46.281 34.812 1 79.19 695 MET B CA 1
ATOM 11798 C C . MET B 1 695 ? -13.406 47.469 34.906 1 79.19 695 MET B C 1
ATOM 11800 O O . MET B 1 695 ? -14.43 47.531 34.219 1 79.19 695 MET B O 1
ATOM 11804 N N . LEU B 1 696 ? -13.023 48.406 35.688 1 78.44 696 LEU B N 1
ATOM 11805 C CA . LEU B 1 696 ? -13.852 49.594 35.938 1 78.44 696 LEU B CA 1
ATOM 11806 C C . LEU B 1 696 ? -13.945 50.438 34.656 1 78.44 696 LEU B C 1
ATOM 11808 O O . LEU B 1 696 ? -15.023 50.906 34.312 1 78.44 696 LEU B O 1
ATOM 11812 N N . LEU B 1 697 ? -12.891 50.594 34.062 1 74.62 697 LEU B N 1
ATOM 11813 C CA . LEU B 1 697 ? -12.852 51.375 32.844 1 74.62 697 LEU B CA 1
ATOM 11814 C C . LEU B 1 697 ? -13.758 50.75 31.781 1 74.62 697 LEU B C 1
ATOM 11816 O O . LEU B 1 697 ? -14.5 51.469 31.094 1 74.62 697 LEU B O 1
ATOM 11820 N N . ASN B 1 698 ? -13.688 49.469 31.672 1 74.31 698 ASN B N 1
ATOM 11821 C CA . ASN B 1 698 ? -14.508 48.781 30.703 1 74.31 698 ASN B CA 1
ATOM 11822 C C . ASN B 1 698 ? -16 48.969 30.969 1 74.31 698 ASN B C 1
ATOM 11824 O O . ASN B 1 698 ? -16.766 49.219 30.047 1 74.31 698 ASN B O 1
ATOM 11828 N N . LEU B 1 699 ? -16.328 48.844 32.188 1 81.69 699 LEU B N 1
ATOM 11829 C CA . LEU B 1 699 ? -17.734 48.938 32.562 1 81.69 699 LEU B CA 1
ATOM 11830 C C . LEU B 1 699 ? -18.25 50.344 32.375 1 81.69 699 LEU B C 1
ATOM 11832 O O . LEU B 1 699 ? -19.344 50.562 31.844 1 81.69 699 LEU B O 1
ATOM 11836 N N . ILE B 1 700 ? -17.5 51.344 32.781 1 80.56 700 ILE B N 1
ATOM 11837 C CA . ILE B 1 700 ? -17.938 52.719 32.75 1 80.56 700 ILE B CA 1
ATOM 11838 C C . ILE B 1 700 ? -17.953 53.188 31.281 1 80.56 700 ILE B C 1
ATOM 11840 O O . ILE B 1 700 ? -18.859 53.938 30.875 1 80.56 700 ILE B O 1
ATOM 11844 N N . SER B 1 701 ? -17 52.75 30.547 1 75.19 701 SER B N 1
ATOM 11845 C CA . SER B 1 701 ? -16.969 53.094 29.141 1 75.19 701 SER B CA 1
ATOM 11846 C C . SER B 1 701 ? -18.188 52.531 28.406 1 75.19 701 SER B C 1
ATOM 11848 O O . SER B 1 701 ? -18.766 53.188 27.547 1 75.19 701 SER B O 1
ATOM 11850 N N . LEU B 1 702 ? -18.422 51.312 28.719 1 77.94 702 LEU B N 1
ATOM 11851 C CA . LEU B 1 702 ? -19.625 50.688 28.156 1 77.94 702 LEU B CA 1
ATOM 11852 C C . LEU B 1 702 ? -20.875 51.5 28.516 1 77.94 702 LEU B C 1
ATOM 11854 O O . LEU B 1 702 ? -21.719 51.75 27.672 1 77.94 702 LEU B O 1
ATOM 11858 N N . ALA B 1 703 ? -21.047 51.875 29.781 1 81.19 703 ALA B N 1
ATOM 11859 C CA . ALA B 1 703 ? -22.172 52.688 30.25 1 81.19 703 ALA B CA 1
ATOM 11860 C C . ALA B 1 703 ? -22.25 54 29.516 1 81.19 703 ALA B C 1
ATOM 11862 O O . ALA B 1 703 ? -23.328 54.469 29.156 1 81.19 703 ALA B O 1
ATOM 11863 N N . TYR B 1 704 ? -21.094 54.562 29.266 1 77.88 704 TYR B N 1
ATOM 11864 C CA . TYR B 1 704 ? -21.016 55.844 28.547 1 77.88 704 TYR B CA 1
ATOM 11865 C C . TYR B 1 704 ? -21.516 55.719 27.125 1 77.88 704 TYR B C 1
ATOM 11867 O O . TYR B 1 704 ? -22.281 56.562 26.641 1 77.88 704 TYR B O 1
ATOM 11875 N N . ASP B 1 705 ? -21.141 54.656 26.5 1 74.62 705 ASP B N 1
ATOM 11876 C CA . ASP B 1 705 ? -21.469 54.469 25.094 1 74.62 705 ASP B CA 1
ATOM 11877 C C . ASP B 1 705 ? -22.953 54.188 24.906 1 74.62 705 ASP B C 1
ATOM 11879 O O . ASP B 1 705 ? -23.562 54.656 23.938 1 74.62 705 ASP B O 1
ATOM 11883 N N . VAL B 1 706 ? -23.453 53.531 25.812 1 78.12 706 VAL B N 1
ATOM 11884 C CA . VAL B 1 706 ? -24.828 53.062 25.609 1 78.12 706 VAL B CA 1
ATOM 11885 C C . VAL B 1 706 ? -25.812 54.062 26.219 1 78.12 706 VAL B C 1
ATOM 11887 O O . VAL B 1 706 ? -27 54.094 25.859 1 78.12 706 VAL B O 1
ATOM 11890 N N . SER B 1 707 ? -25.391 54.969 27.062 1 79.38 707 SER B N 1
ATOM 11891 C CA . SER B 1 707 ? -26.281 55.906 27.734 1 79.38 707 SER B CA 1
ATOM 11892 C C . SER B 1 707 ? -26.688 57.062 26.797 1 79.38 707 SER B C 1
ATOM 11894 O O . SER B 1 707 ? -25.859 57.562 26.031 1 79.38 707 SER B O 1
ATOM 11896 N N . PRO B 1 708 ? -27.938 57.344 26.719 1 79.12 708 PRO B N 1
ATOM 11897 C CA . PRO B 1 708 ? -28.375 58.5 25.922 1 79.12 708 PRO B CA 1
ATOM 11898 C C . PRO B 1 708 ? -27.938 59.844 26.531 1 79.12 708 PRO B C 1
ATOM 11900 O O . PRO B 1 708 ? -27.531 59.875 27.703 1 79.12 708 PRO B O 1
ATOM 11903 N N . MET B 1 709 ? -28.094 60.844 25.625 1 77.75 709 MET B N 1
ATOM 11904 C CA . MET B 1 709 ? -27.812 62.188 26.109 1 77.75 709 MET B CA 1
ATOM 11905 C C . MET B 1 709 ? -28.766 62.562 27.25 1 77.75 709 MET B C 1
ATOM 11907 O O . MET B 1 709 ? -29.969 62.344 27.156 1 77.75 709 MET B O 1
ATOM 11911 N N . GLY B 1 710 ? -28.25 62.969 28.328 1 76 710 GLY B N 1
ATOM 11912 C CA . GLY B 1 710 ? -29.062 63.344 29.484 1 76 710 GLY B CA 1
ATOM 11913 C C . GLY B 1 710 ? -29.312 62.188 30.422 1 76 710 GLY B C 1
ATOM 11914 O O . GLY B 1 710 ? -30.125 62.281 31.344 1 76 710 GLY B O 1
ATOM 11915 N N . GLY B 1 711 ? -28.656 61.156 30.219 1 82.62 711 GLY B N 1
ATOM 11916 C CA . GLY B 1 711 ? -28.844 60 31.062 1 82.62 711 GLY B CA 1
ATOM 11917 C C . GLY B 1 711 ? -28.047 60.062 32.344 1 82.62 711 GLY B C 1
ATOM 11918 O O . GLY B 1 711 ? -27.438 61.062 32.656 1 82.62 711 GLY B O 1
ATOM 11919 N N . LYS B 1 712 ? -28.25 58.875 33.25 1 86.5 712 LYS B N 1
ATOM 11920 C CA . LYS B 1 712 ? -27.562 58.844 34.531 1 86.5 712 LYS B CA 1
ATOM 11921 C C . LYS B 1 712 ? -26.703 57.562 34.625 1 86.5 712 LYS B C 1
ATOM 11923 O O . LYS B 1 712 ? -27.109 56.5 34.188 1 86.5 712 LYS B O 1
ATOM 11928 N N . ILE B 1 713 ? -25.5 57.812 35.031 1 88.12 713 ILE B N 1
ATOM 11929 C CA . ILE B 1 713 ? -24.578 56.75 35.344 1 88.12 713 ILE B CA 1
ATOM 11930 C C . ILE B 1 713 ? -24.125 56.844 36.812 1 88.12 713 ILE B C 1
ATOM 11932 O O . ILE B 1 713 ? -23.656 57.906 37.25 1 88.12 713 ILE B O 1
ATOM 11936 N N . SER B 1 714 ? -24.328 55.75 37.562 1 89.12 714 SER B N 1
ATOM 11937 C CA . SER B 1 714 ? -23.906 55.719 38.969 1 89.12 714 SER B CA 1
ATOM 11938 C C . SER B 1 714 ? -23.031 54.5 39.25 1 89.12 714 SER B C 1
ATOM 11940 O O . SER B 1 714 ? -23.359 53.375 38.844 1 89.12 714 SER B O 1
ATOM 11942 N N . VAL B 1 715 ? -21.859 54.812 39.781 1 90.06 715 VAL B N 1
ATOM 11943 C CA . VAL B 1 715 ? -20.953 53.75 40.219 1 90.06 715 VAL B CA 1
ATOM 11944 C C . VAL B 1 715 ? -20.844 53.75 41.75 1 90.06 715 VAL B C 1
ATOM 11946 O O . VAL B 1 715 ? -20.641 54.781 42.375 1 90.06 715 VAL B O 1
ATOM 11949 N N . SER B 1 716 ? -21.078 52.594 42.344 1 88.44 716 SER B N 1
ATOM 11950 C CA . SER B 1 716 ? -20.969 52.5 43.781 1 88.44 716 SER B CA 1
ATOM 11951 C C . SER B 1 716 ? -20.141 51.281 44.188 1 88.44 716 SER B C 1
ATOM 11953 O O . SER B 1 716 ? -20.188 50.219 43.531 1 88.44 716 SER B O 1
ATOM 11955 N N . VAL B 1 717 ? -19.219 51.5 45.094 1 88.44 717 VAL B N 1
ATOM 11956 C CA . VAL B 1 717 ? -18.5 50.406 45.719 1 88.44 717 VAL B CA 1
ATOM 11957 C C . VAL B 1 717 ? -18.875 50.312 47.188 1 88.44 717 VAL B C 1
ATOM 11959 O O . VAL B 1 717 ? -18.781 51.281 47.938 1 88.44 717 VAL B O 1
ATOM 11962 N N . THR B 1 718 ? -19.359 49.156 47.562 1 87.44 718 THR B N 1
ATOM 11963 C CA . THR B 1 718 ? -19.781 48.969 48.969 1 87.44 718 THR B CA 1
ATOM 11964 C C . THR B 1 718 ? -19.125 47.719 49.562 1 87.44 718 THR B C 1
ATOM 11966 O O . THR B 1 718 ? -18.797 46.781 48.844 1 87.44 718 THR B O 1
ATOM 11969 N N . GLN B 1 719 ? -18.719 47.938 50.75 1 88.06 719 GLN B N 1
ATOM 11970 C CA . GLN B 1 719 ? -18.219 46.781 51.5 1 88.06 719 GLN B CA 1
ATOM 11971 C C . GLN B 1 719 ? -19.375 46.031 52.156 1 88.06 719 GLN B C 1
ATOM 11973 O O . GLN B 1 719 ? -20.172 46.625 52.875 1 88.06 719 GLN B O 1
ATOM 11978 N N . LYS B 1 720 ? -19.656 44.875 51.812 1 81.31 720 LYS B N 1
ATOM 11979 C CA . LYS B 1 720 ? -20.781 44.094 52.312 1 81.31 720 LYS B CA 1
ATOM 11980 C C . LYS B 1 720 ? -20.422 43.312 53.562 1 81.31 720 LYS B C 1
ATOM 11982 O O . LYS B 1 720 ? -21.297 42.969 54.375 1 81.31 720 LYS B O 1
ATOM 11987 N N . GLY B 1 721 ? -19.172 43.188 53.969 1 79.38 721 GLY B N 1
ATOM 11988 C CA . GLY B 1 721 ? -18.812 42.469 55.188 1 79.38 721 GLY B CA 1
ATOM 11989 C C . GLY B 1 721 ? -17.375 41.969 55.156 1 79.38 721 GLY B C 1
ATOM 11990 O O . GLY B 1 721 ? -16.609 42.281 54.25 1 79.38 721 GLY B O 1
ATOM 11991 N N . PHE B 1 722 ? -16.984 41.531 56.375 1 75.06 722 PHE B N 1
ATOM 11992 C CA . PHE B 1 722 ? -15.664 40.906 56.531 1 75.06 722 PHE B CA 1
ATOM 11993 C C . PHE B 1 722 ? -15.734 39.406 56.344 1 75.06 722 PHE B C 1
ATOM 11995 O O . PHE B 1 722 ? -16.75 38.781 56.656 1 75.06 722 PHE B O 1
ATOM 12002 N N . ALA B 1 723 ? -15.023 38.969 55.375 1 68.06 723 ALA B N 1
ATOM 12003 C CA . ALA B 1 723 ? -14.93 37.531 55.219 1 68.06 723 ALA B CA 1
ATOM 12004 C C . ALA B 1 723 ? -13.57 37.031 55.688 1 68.06 723 ALA B C 1
ATOM 12006 O O . ALA B 1 723 ? -12.602 37.781 55.75 1 68.06 723 ALA B O 1
ATOM 12007 N N . HIS B 1 724 ? -13.445 36 56.469 1 60.56 724 HIS B N 1
ATOM 12008 C CA . HIS B 1 724 ? -12.195 35.312 56.844 1 60.56 724 HIS B CA 1
ATOM 12009 C C . HIS B 1 724 ? -11.789 34.281 55.812 1 60.56 724 HIS B C 1
ATOM 12011 O O . HIS B 1 724 ? -12.602 33.469 55.375 1 60.56 724 HIS B O 1
ATOM 12017 N N . ARG B 1 725 ? -10.945 34.719 54.906 1 56.97 725 ARG B N 1
ATOM 12018 C CA . ARG B 1 725 ? -10.43 33.688 54 1 56.97 725 ARG B CA 1
ATOM 12019 C C . ARG B 1 725 ? -9.289 32.906 54.656 1 56.97 725 ARG B C 1
ATOM 12021 O O . ARG B 1 725 ? -8.359 33.5 55.188 1 56.97 725 ARG B O 1
ATOM 12028 N N . ARG B 1 726 ? -9.477 31.656 54.938 1 49.09 726 ARG B N 1
ATOM 12029 C CA . ARG B 1 726 ? -8.461 30.734 55.438 1 49.09 726 ARG B CA 1
ATOM 12030 C C . ARG B 1 726 ? -7.453 30.391 54.344 1 49.09 726 ARG B C 1
ATOM 12032 O O . ARG B 1 726 ? -7.836 29.938 53.25 1 49.09 726 ARG B O 1
ATOM 12039 N N . LEU B 1 727 ? -6.449 31.156 54.125 1 46.62 727 LEU B N 1
ATOM 12040 C CA . LEU B 1 727 ? -5.398 30.703 53.219 1 46.62 727 LEU B CA 1
ATOM 12041 C C . LEU B 1 727 ? -4.723 29.453 53.781 1 46.62 727 LEU B C 1
ATOM 12043 O O . LEU B 1 727 ? -4.234 29.453 54.906 1 46.62 727 LEU B O 1
ATOM 12047 N N . GLU B 1 728 ? -5.09 28.297 53.312 1 43.84 728 GLU B N 1
ATOM 12048 C CA . GLU B 1 728 ? -4.34 27.094 53.625 1 43.84 728 GLU B CA 1
ATOM 12049 C C . GLU B 1 728 ? -2.939 27.125 53.031 1 43.84 728 GLU B C 1
ATOM 12051 O O . GLU B 1 728 ? -2.785 27.078 51.812 1 43.84 728 GLU B O 1
ATOM 12056 N N . ASN B 1 729 ? -2.053 27.969 53.469 1 40.47 729 ASN B N 1
ATOM 12057 C CA . ASN B 1 729 ? -0.681 27.703 53.062 1 40.47 729 ASN B CA 1
ATOM 12058 C C . ASN B 1 729 ? -0.29 26.25 53.312 1 40.47 729 ASN B C 1
ATOM 12060 O O . ASN B 1 729 ? -0.424 25.75 54.438 1 40.47 729 ASN B O 1
ATOM 12064 N N . LYS B 1 730 ? -0.126 25.406 52.344 1 41.44 730 LYS B N 1
ATOM 12065 C CA . LYS B 1 730 ? 0.399 24.047 52.531 1 41.44 730 LYS B CA 1
ATOM 12066 C C . LYS B 1 730 ? 1.599 24.062 53.469 1 41.44 730 LYS B C 1
ATOM 12068 O O . LYS B 1 730 ? 2.047 23.016 53.938 1 41.44 730 LYS B O 1
ATOM 12073 N N . GLY B 1 731 ? 2.762 24.656 53.25 1 37.22 731 GLY B N 1
ATOM 12074 C CA . GLY B 1 731 ? 3.799 24.312 54.188 1 37.22 731 GLY B CA 1
ATOM 12075 C C . GLY B 1 731 ? 3.441 24.688 55.625 1 37.22 731 GLY B C 1
ATOM 12076 O O . GLY B 1 731 ? 2.275 24.953 55.938 1 37.22 731 GLY B O 1
ATOM 12077 N N . GLU B 1 732 ? 4.504 25.281 56.344 1 34.25 732 GLU B N 1
ATOM 12078 C CA . GLU B 1 732 ? 4.578 25.344 57.812 1 34.25 732 GLU B CA 1
ATOM 12079 C C . GLU B 1 732 ? 3.311 25.953 58.406 1 34.25 732 GLU B C 1
ATOM 12081 O O . GLU B 1 732 ? 2.492 26.531 57.688 1 34.25 732 GLU B O 1
ATOM 12086 N N . LEU B 1 733 ? 3.453 26.703 59.656 1 36.44 733 LEU B N 1
ATOM 12087 C CA . LEU B 1 733 ? 2.732 26.969 60.906 1 36.44 733 LEU B CA 1
ATOM 12088 C C . LEU B 1 733 ? 1.493 27.812 60.656 1 36.44 733 LEU B C 1
ATOM 12090 O O . LEU B 1 733 ? 0.397 27.469 61.094 1 36.44 733 LEU B O 1
ATOM 12094 N N . GLY B 1 734 ? 1.693 29.25 60.938 1 36.97 734 GLY B N 1
ATOM 12095 C CA . GLY B 1 734 ? 0.723 30.172 61.469 1 36.97 734 GLY B CA 1
ATOM 12096 C C . GLY B 1 734 ? -0.346 30.578 60.469 1 36.97 734 GLY B C 1
ATOM 12097 O O . GLY B 1 734 ? -0.062 30.75 59.281 1 36.97 734 GLY B O 1
ATOM 12098 N N . VAL B 1 735 ? -1.443 30.016 60.562 1 40.62 735 VAL B N 1
ATOM 12099 C CA . VAL B 1 735 ? -2.709 30.406 59.969 1 40.62 735 VAL B CA 1
ATOM 12100 C C . VAL B 1 735 ? -2.83 31.938 59.938 1 40.62 735 VAL B C 1
ATOM 12102 O O . VAL B 1 735 ? -2.939 32.562 61 1 40.62 735 VAL B O 1
ATOM 12105 N N . SER B 1 736 ? -1.944 32.625 59.375 1 42.47 736 SER B N 1
ATOM 12106 C CA . SER B 1 736 ? -2.201 34.062 59.438 1 42.47 736 SER B CA 1
ATOM 12107 C C . SER B 1 736 ? -3.523 34.438 58.781 1 42.47 736 SER B C 1
ATOM 12109 O O . SER B 1 736 ? -3.783 34 57.656 1 42.47 736 SER B O 1
ATOM 12111 N N . SER B 1 737 ? -4.594 34.406 59.438 1 49.19 737 SER B N 1
ATOM 12112 C CA . SER B 1 737 ? -5.938 34.844 59.062 1 49.19 737 SER B CA 1
ATOM 12113 C C . SER B 1 737 ? -5.918 36.219 58.406 1 49.19 737 SER B C 1
ATOM 12115 O O . SER B 1 737 ? -5.445 37.188 59 1 49.19 737 SER B O 1
ATOM 12117 N N . ARG B 1 738 ? -5.73 36.156 57.219 1 58.47 738 ARG B N 1
ATOM 12118 C CA . ARG B 1 738 ? -5.789 37.5 56.625 1 58.47 738 ARG B CA 1
ATOM 12119 C C . ARG B 1 738 ? -7.23 37.969 56.469 1 58.47 738 ARG B C 1
ATOM 12121 O O . ARG B 1 738 ? -8.117 37.188 56.125 1 58.47 738 ARG B O 1
ATOM 12128 N N . LEU B 1 739 ? -7.547 38.969 57.125 1 66.12 739 LEU B N 1
ATOM 12129 C CA . LEU B 1 739 ? -8.844 39.625 57.062 1 66.12 739 LEU B CA 1
ATOM 12130 C C . LEU B 1 739 ? -9.188 40.062 55.656 1 66.12 739 LEU B C 1
ATOM 12132 O O . LEU B 1 739 ? -8.344 40.625 54.938 1 66.12 739 LEU B O 1
ATOM 12136 N N . CYS B 1 740 ? -10.312 39.344 55.125 1 78.38 740 CYS B N 1
ATOM 12137 C CA . CYS B 1 740 ? -10.828 39.688 53.812 1 78.38 740 CYS B CA 1
ATOM 12138 C C . CYS B 1 740 ? -12.156 40.406 53.938 1 78.38 740 CYS B C 1
ATOM 12140 O O . CYS B 1 740 ? -12.844 40.312 54.938 1 78.38 740 CYS B O 1
ATOM 12142 N N . ALA B 1 741 ? -12.344 41.312 53.062 1 79.31 741 ALA B N 1
ATOM 12143 C CA . ALA B 1 741 ? -13.609 42 52.969 1 79.31 741 ALA B CA 1
ATOM 12144 C C . ALA B 1 741 ? -14.258 41.781 51.625 1 79.31 741 ALA B C 1
ATOM 12146 O O . ALA B 1 741 ? -13.562 41.562 50.625 1 79.31 741 ALA B O 1
ATOM 12147 N N . ASP B 1 742 ? -15.508 41.719 51.719 1 84.25 742 ASP B N 1
ATOM 12148 C CA . ASP B 1 742 ? -16.297 41.562 50.5 1 84.25 742 ASP B CA 1
ATOM 12149 C C . ASP B 1 742 ? -16.688 42.938 49.938 1 84.25 742 ASP B C 1
ATOM 12151 O O . ASP B 1 742 ? -17.219 43.781 50.688 1 84.25 742 ASP B O 1
ATOM 12155 N N . TYR B 1 743 ? -16.344 43.031 48.719 1 85.19 743 TYR B N 1
ATOM 12156 C CA . TYR B 1 743 ? -16.672 44.281 48.031 1 85.19 743 TYR B CA 1
ATOM 12157 C C . TYR B 1 743 ? -17.641 44.062 46.906 1 85.19 743 TYR B C 1
ATOM 12159 O O . TYR B 1 743 ? -17.594 43.031 46.219 1 85.19 743 TYR B O 1
ATOM 12167 N N . GLU B 1 744 ? -18.562 44.938 46.844 1 87.88 744 GLU B N 1
ATOM 12168 C CA . GLU B 1 744 ? -19.5 44.938 45.75 1 87.88 744 GLU B CA 1
ATOM 12169 C C . GLU B 1 744 ? -19.375 46.219 44.938 1 87.88 744 GLU B C 1
ATOM 12171 O O . GLU B 1 744 ? -19.453 47.344 45.469 1 87.88 744 GLU B O 1
ATOM 12176 N N . LEU B 1 745 ? -19.094 46.062 43.625 1 86.81 745 LEU B N 1
ATOM 12177 C CA . LEU B 1 745 ? -19.047 47.156 42.688 1 86.81 745 LEU B CA 1
ATOM 12178 C C . LEU B 1 745 ? -20.281 47.156 41.781 1 86.81 745 LEU B C 1
ATOM 12180 O O . LEU B 1 745 ? -20.609 46.125 41.188 1 86.81 745 LEU B O 1
ATOM 12184 N N . LYS B 1 746 ? -21.016 48.281 41.812 1 87.69 746 LYS B N 1
ATOM 12185 C CA . LYS B 1 746 ? -22.234 48.406 41.031 1 87.69 746 LYS B CA 1
ATOM 12186 C C . LYS B 1 746 ? -22.141 49.562 40.031 1 87.69 746 LYS B C 1
ATOM 12188 O O . LYS B 1 746 ? -21.656 50.656 40.406 1 87.69 746 LYS B O 1
ATOM 12193 N N . VAL B 1 747 ? -22.453 49.25 38.781 1 86.75 747 VAL B N 1
ATOM 12194 C CA . VAL B 1 747 ? -22.578 50.281 37.781 1 86.75 747 VAL B CA 1
ATOM 12195 C C . VAL B 1 747 ? -24.016 50.312 37.25 1 86.75 747 VAL B C 1
ATOM 12197 O O . VAL B 1 747 ? -24.484 49.344 36.656 1 86.75 747 VAL B O 1
ATOM 12200 N N . ASN B 1 748 ? -24.703 51.438 37.562 1 87.19 748 ASN B N 1
ATOM 12201 C CA . ASN B 1 748 ? -26.078 51.625 37.125 1 87.19 748 ASN B CA 1
ATOM 12202 C C . ASN B 1 748 ? -26.156 52.688 36.031 1 87.19 748 ASN B C 1
ATOM 12204 O O . ASN B 1 748 ? -25.531 53.75 36.156 1 87.19 748 ASN B O 1
ATOM 12208 N N . PHE B 1 749 ? -26.781 52.312 34.906 1 85.06 749 PHE B N 1
ATOM 12209 C CA . PHE B 1 749 ? -26.891 53.312 33.844 1 85.06 749 PHE B CA 1
ATOM 12210 C C . PHE B 1 749 ? -28.203 53.125 33.094 1 85.06 749 PHE B C 1
ATOM 12212 O O . PHE B 1 749 ? -28.812 52.062 33.156 1 85.06 749 PHE B O 1
ATOM 12219 N N . THR B 1 750 ? -28.641 54.219 32.406 1 79.69 750 THR B N 1
ATOM 12220 C CA . THR B 1 750 ? -29.797 54.219 31.531 1 79.69 750 THR B CA 1
ATOM 12221 C C . THR B 1 750 ? -29.391 53.781 30.125 1 79.69 750 THR B C 1
ATOM 12223 O O . THR B 1 750 ? -28.469 54.375 29.547 1 79.69 750 THR B O 1
ATOM 12226 N N . ALA B 1 751 ? -29.797 52.719 29.672 1 74.38 751 ALA B N 1
ATOM 12227 C CA . ALA B 1 751 ? -29.359 52.188 28.391 1 74.38 751 ALA B CA 1
ATOM 12228 C C . ALA B 1 751 ? -30.359 52.531 27.281 1 74.38 751 ALA B C 1
ATOM 12230 O O . ALA B 1 751 ? -31.562 52.531 27.516 1 74.38 751 ALA B O 1
ATOM 12231 N N . ASP B 1 752 ? -29.781 53.094 26.188 1 66.25 752 ASP B N 1
ATOM 12232 C CA . ASP B 1 752 ? -30.562 53.219 24.969 1 66.25 752 ASP B CA 1
ATOM 12233 C C . ASP B 1 752 ? -30.484 51.938 24.141 1 66.25 752 ASP B C 1
ATOM 12235 O O . ASP B 1 752 ? -29.391 51.5 23.766 1 66.25 752 ASP B O 1
ATOM 12239 N N . LYS B 1 753 ? -31.422 51.156 24.016 1 60.72 753 LYS B N 1
ATOM 12240 C CA . LYS B 1 753 ? -31.516 49.875 23.328 1 60.72 753 LYS B CA 1
ATOM 12241 C C . LYS B 1 753 ? -31 49.969 21.906 1 60.72 753 LYS B C 1
ATOM 12243 O O . LYS B 1 753 ? -30.469 49 21.359 1 60.72 753 LYS B O 1
ATOM 12248 N N . GLU B 1 754 ? -31.078 51.125 21.328 1 58 754 GLU B N 1
ATOM 12249 C CA . GLU B 1 754 ? -30.703 51.219 19.922 1 58 754 GLU B CA 1
ATOM 12250 C C . GLU B 1 754 ? -29.188 51.281 19.766 1 58 754 GLU B C 1
ATOM 12252 O O . GLU B 1 754 ? -28.672 50.875 18.719 1 58 754 GLU B O 1
ATOM 12257 N N . ARG B 1 755 ? -28.516 51.688 20.672 1 54.78 755 ARG B N 1
ATOM 12258 C CA . ARG B 1 755 ? -27.078 51.875 20.531 1 54.78 755 ARG B CA 1
ATOM 12259 C C . ARG B 1 755 ? -26.297 50.688 21.016 1 54.78 755 ARG B C 1
ATOM 12261 O O . ARG B 1 755 ? -25.062 50.625 20.891 1 54.78 755 ARG B O 1
ATOM 12268 N N . MET B 1 756 ? -26.969 49.875 21.516 1 53.66 756 MET B N 1
ATOM 12269 C CA . MET B 1 756 ? -26.266 48.719 22.031 1 53.66 756 MET B CA 1
ATOM 12270 C C . MET B 1 756 ? -25.688 47.875 20.906 1 53.66 756 MET B C 1
ATOM 12272 O O . MET B 1 756 ? -26.438 47.188 20.203 1 53.66 756 MET B O 1
ATOM 12276 N N . ASP B 1 757 ? -24.766 48.406 20.219 1 50.91 757 ASP B N 1
ATOM 12277 C CA . ASP B 1 757 ? -24.078 47.5 19.328 1 50.91 757 ASP B CA 1
ATOM 12278 C C . ASP B 1 757 ? -23.625 46.219 20.062 1 50.91 757 ASP B C 1
ATOM 12280 O O . ASP B 1 757 ? -22.812 46.312 21 1 50.91 757 ASP B O 1
ATOM 12284 N N . LYS B 1 758 ? -24.141 45.156 19.875 1 53.62 758 LYS B N 1
ATOM 12285 C CA . LYS B 1 758 ? -24.078 43.844 20.562 1 53.62 758 LYS B CA 1
ATOM 12286 C C . LYS B 1 758 ? -22.641 43.312 20.578 1 53.62 758 LYS B C 1
ATOM 12288 O O . LYS B 1 758 ? -22.188 42.781 21.594 1 53.62 758 LYS B O 1
ATOM 12293 N N . LEU B 1 759 ? -22.047 43.531 19.5 1 48.62 759 LEU B N 1
ATOM 12294 C CA . LEU B 1 759 ? -20.766 42.875 19.359 1 48.62 759 LEU B CA 1
ATOM 12295 C C . LEU B 1 759 ? -19.734 43.469 20.297 1 48.62 759 LEU B C 1
ATOM 12297 O O . LEU B 1 759 ? -18.984 42.75 20.969 1 48.62 759 LEU B O 1
ATOM 12301 N N . SER B 1 760 ? -19.719 44.875 20.391 1 51.75 760 SER B N 1
ATOM 12302 C CA . SER B 1 760 ? -18.734 45.531 21.219 1 51.75 760 SER B CA 1
ATOM 12303 C C . SER B 1 760 ? -19.016 45.312 22.703 1 51.75 760 SER B C 1
ATOM 12305 O O . SER B 1 760 ? -18.094 45.156 23.5 1 51.75 760 SER B O 1
ATOM 12307 N N . MET B 1 761 ? -20.281 45.281 22.984 1 62.97 761 MET B N 1
ATOM 12308 C CA . MET B 1 761 ? -20.703 45.062 24.359 1 62.97 761 MET B CA 1
ATOM 12309 C C . MET B 1 761 ? -20.312 43.656 24.828 1 62.97 761 MET B C 1
ATOM 12311 O O . MET B 1 761 ? -19.812 43.469 25.938 1 62.97 761 MET B O 1
ATOM 12315 N N . ASP B 1 762 ? -20.422 42.781 23.891 1 64.44 762 ASP B N 1
ATOM 12316 C CA . ASP B 1 762 ? -20.156 41.375 24.25 1 64.44 762 ASP B CA 1
ATOM 12317 C C . ASP B 1 762 ? -18.672 41.156 24.516 1 64.44 762 ASP B C 1
ATOM 12319 O O . ASP B 1 762 ? -18.297 40.438 25.438 1 64.44 762 ASP B O 1
ATOM 12323 N N . GLN B 1 763 ? -18 41.781 23.812 1 61.12 763 GLN B N 1
ATOM 12324 C CA . GLN B 1 763 ? -16.562 41.594 23.969 1 61.12 763 GLN B CA 1
ATOM 12325 C C . GLN B 1 763 ? -16.078 42.188 25.297 1 61.12 763 GLN B C 1
ATOM 12327 O O . GLN B 1 763 ? -15.289 41.562 26 1 61.12 763 GLN B O 1
ATOM 12332 N N . ARG B 1 764 ? -16.625 43.375 25.641 1 63.91 764 ARG B N 1
ATOM 12333 C CA . ARG B 1 764 ? -16.234 44.062 26.875 1 63.91 764 ARG B CA 1
ATOM 12334 C C . ARG B 1 764 ? -16.719 43.281 28.094 1 63.91 764 ARG B C 1
ATOM 12336 O O . ARG B 1 764 ? -15.992 43.156 29.078 1 63.91 764 ARG B O 1
ATOM 12343 N N . ILE B 1 765 ? -17.812 42.812 27.859 1 75.75 765 ILE B N 1
ATOM 12344 C CA . ILE B 1 765 ? -18.391 42.031 28.938 1 75.75 765 ILE B CA 1
ATOM 12345 C C . ILE B 1 765 ? -17.594 40.75 29.125 1 75.75 765 ILE B C 1
ATOM 12347 O O . ILE B 1 765 ? -17.328 40.312 30.25 1 75.75 765 ILE B O 1
ATOM 12351 N N . SER B 1 766 ? -17.125 40.125 27.969 1 73.38 766 SER B N 1
ATOM 12352 C CA . SER B 1 766 ? -16.359 38.906 28.047 1 73.38 766 SER B CA 1
ATOM 12353 C C . SER B 1 766 ? -15.016 39.125 28.719 1 73.38 766 SER B C 1
ATOM 12355 O O . SER B 1 766 ? -14.578 38.312 29.531 1 73.38 766 SER B O 1
ATOM 12357 N N . ILE B 1 767 ? -14.406 40.219 28.531 1 65.69 767 ILE B N 1
ATOM 12358 C CA . ILE B 1 767 ? -13.125 40.531 29.141 1 65.69 767 ILE B CA 1
ATOM 12359 C C . ILE B 1 767 ? -13.305 40.75 30.656 1 65.69 767 ILE B C 1
ATOM 12361 O O . ILE B 1 767 ? -12.508 40.25 31.453 1 65.69 767 ILE B O 1
ATOM 12365 N N . THR B 1 768 ? -14.328 41.5 30.953 1 76.38 768 THR B N 1
ATOM 12366 C CA . THR B 1 768 ? -14.594 41.75 32.375 1 76.38 768 THR B CA 1
ATOM 12367 C C . THR B 1 768 ? -14.906 40.469 33.094 1 76.38 768 THR B C 1
ATOM 12369 O O . THR B 1 768 ? -14.406 40.219 34.219 1 76.38 768 THR B O 1
ATOM 12372 N N . LYS B 1 769 ? -15.609 39.719 32.438 1 79.69 769 LYS B N 1
ATOM 12373 C CA . LYS B 1 769 ? -15.93 38.406 33.031 1 79.69 769 LYS B CA 1
ATOM 12374 C C . LYS B 1 769 ? -14.672 37.594 33.25 1 79.69 769 LYS B C 1
ATOM 12376 O O . LYS B 1 769 ? -14.531 36.906 34.281 1 79.69 769 LYS B O 1
ATOM 12381 N N . HIS B 1 770 ? -13.789 37.594 32.312 1 73.19 770 HIS B N 1
ATOM 12382 C CA . HIS B 1 770 ? -12.531 36.844 32.438 1 73.19 770 HIS B CA 1
ATOM 12383 C C . HIS B 1 770 ? -11.688 37.375 33.594 1 73.19 770 HIS B C 1
ATOM 12385 O O . HIS B 1 770 ? -11.117 36.625 34.375 1 73.19 770 HIS B O 1
ATOM 12391 N N . LEU B 1 771 ? -11.625 38.688 33.75 1 74.12 771 LEU B N 1
ATOM 12392 C CA . LEU B 1 771 ? -10.836 39.312 34.812 1 74.12 771 LEU B CA 1
ATOM 12393 C C . LEU B 1 771 ? -11.445 39.031 36.188 1 74.12 771 LEU B C 1
ATOM 12395 O O . LEU B 1 771 ? -10.719 38.75 37.125 1 74.12 771 LEU B O 1
ATOM 12399 N N . VAL B 1 772 ? -12.727 39.094 36.25 1 83.38 772 VAL B N 1
ATOM 12400 C CA . VAL B 1 772 ? -13.422 38.844 37.5 1 83.38 772 VAL B CA 1
ATOM 12401 C C . VAL B 1 772 ? -13.234 37.375 37.938 1 83.38 772 VAL B C 1
ATOM 12403 O O . VAL B 1 772 ? -13.023 37.094 39.125 1 83.38 772 VAL B O 1
ATOM 12406 N N . SER B 1 773 ? -13.195 36.531 36.906 1 82.25 773 SER B N 1
ATOM 12407 C CA . SER B 1 773 ? -12.992 35.125 37.219 1 82.25 773 SER B CA 1
ATOM 12408 C C . SER B 1 773 ? -11.562 34.844 37.688 1 82.25 773 SER B C 1
ATOM 12410 O O . SER B 1 773 ? -11.344 34 38.562 1 82.25 773 SER B O 1
ATOM 12412 N N . LEU B 1 774 ? -10.641 35.531 37.156 1 75.94 774 LEU B N 1
ATOM 12413 C CA . LEU B 1 774 ? -9.25 35.406 37.562 1 75.94 774 LEU B CA 1
ATOM 12414 C C . LEU B 1 774 ? -9.094 35.844 39.031 1 75.94 774 LEU B C 1
ATOM 12416 O O . LEU B 1 774 ? -8.242 35.312 39.75 1 75.94 774 LEU B O 1
ATOM 12420 N N . MET B 1 775 ? -9.906 36.781 39.5 1 77.94 775 MET B N 1
ATOM 12421 C CA . MET B 1 775 ? -9.859 37.281 40.875 1 77.94 775 MET B CA 1
ATOM 12422 C C . MET B 1 775 ? -10.828 36.531 41.781 1 77.94 775 MET B C 1
ATOM 12424 O O . MET B 1 775 ? -11.086 36.938 42.906 1 77.94 775 MET B O 1
ATOM 12428 N N . GLU B 1 776 ? -11.391 35.469 41.219 1 80.12 776 GLU B N 1
ATOM 12429 C CA . GLU B 1 776 ? -12.32 34.594 41.906 1 80.12 776 GLU B CA 1
ATOM 12430 C C . GLU B 1 776 ? -13.57 35.344 42.344 1 80.12 776 GLU B C 1
ATOM 12432 O O . GLU B 1 776 ? -14.07 35.156 43.469 1 80.12 776 GLU B O 1
ATOM 12437 N N . GLY B 1 777 ? -13.984 36.344 41.594 1 86.06 777 GLY B N 1
ATOM 12438 C CA . GLY B 1 777 ? -15.195 37.125 41.844 1 86.06 777 GLY B CA 1
ATOM 12439 C C . GLY B 1 777 ? -16.375 36.688 41 1 86.06 777 GLY B C 1
ATOM 12440 O O . GLY B 1 777 ? -16.312 35.656 40.312 1 86.06 777 GLY B O 1
ATOM 12441 N N . THR B 1 778 ? -17.547 37.281 41.25 1 88.75 778 THR B N 1
ATOM 12442 C CA . THR B 1 778 ? -18.75 37.031 40.469 1 88.75 778 THR B CA 1
ATOM 12443 C C . THR B 1 778 ? -19.219 38.281 39.75 1 88.75 778 THR B C 1
ATOM 12445 O O . THR B 1 778 ? -19.109 39.406 40.281 1 88.75 778 THR B O 1
ATOM 12448 N N . PHE B 1 779 ? -19.625 38.188 38.5 1 87.75 779 PHE B N 1
ATOM 12449 C CA . PHE B 1 779 ? -20.141 39.281 37.656 1 87.75 779 PHE B CA 1
ATOM 12450 C C . PHE B 1 779 ? -21.578 39.031 37.281 1 87.75 779 PHE B C 1
ATOM 12452 O O . PHE B 1 779 ? -21.922 37.938 36.781 1 87.75 779 PHE B O 1
ATOM 12459 N N . ASN B 1 780 ? -22.516 39.938 37.594 1 88.12 780 ASN B N 1
ATOM 12460 C CA . ASN B 1 780 ? -23.938 39.812 37.281 1 88.12 780 ASN B CA 1
ATOM 12461 C C . ASN B 1 780 ? -24.438 41.062 36.531 1 88.12 780 ASN B C 1
ATOM 12463 O O . ASN B 1 780 ? -24 42.188 36.844 1 88.12 780 ASN B O 1
ATOM 12467 N N . ILE B 1 781 ? -25.297 40.875 35.469 1 84.88 781 ILE B N 1
ATOM 12468 C CA . ILE B 1 781 ? -25.922 41.969 34.75 1 84.88 781 ILE B CA 1
ATOM 12469 C C . ILE B 1 781 ? -27.438 41.844 34.875 1 84.88 781 ILE B C 1
ATOM 12471 O O . ILE B 1 781 ? -28.016 40.812 34.594 1 84.88 781 ILE B O 1
ATOM 12475 N N . GLU B 1 782 ? -28.141 42.812 35.469 1 81.19 782 GLU B N 1
ATOM 12476 C CA . GLU B 1 782 ? -29.594 42.844 35.562 1 81.19 782 GLU B CA 1
ATOM 12477 C C . GLU B 1 782 ? -30.172 44.062 34.812 1 81.19 782 GLU B C 1
ATOM 12479 O O . GLU B 1 782 ? -29.688 45.188 34.969 1 81.19 782 GLU B O 1
ATOM 12484 N N . SER B 1 783 ? -30.906 43.875 33.75 1 77.25 783 SER B N 1
ATOM 12485 C CA . SER B 1 783 ? -31.516 44.938 32.969 1 77.25 783 SER B CA 1
ATOM 12486 C C . SER B 1 783 ? -33 45.062 33.281 1 77.25 783 SER B C 1
ATOM 12488 O O . SER B 1 783 ? -33.719 44.031 33.344 1 77.25 783 SER B O 1
ATOM 12490 N N . SER B 1 784 ? -33.594 46.188 33.875 1 69.94 784 SER B N 1
ATOM 12491 C CA . SER B 1 784 ? -35 46.438 34.125 1 69.94 784 SER B CA 1
ATOM 12492 C C . SER B 1 784 ? -35.688 47 32.906 1 69.94 784 SER B C 1
ATOM 12494 O O . SER B 1 784 ? -35.031 47.594 32.031 1 69.94 784 SER B O 1
ATOM 12496 N N . PRO B 1 785 ? -37.094 46.875 32.719 1 60.97 785 PRO B N 1
ATOM 12497 C CA . PRO B 1 785 ? -37.844 47.438 31.609 1 60.97 785 PRO B CA 1
ATOM 12498 C C . PRO B 1 785 ? -37.75 48.938 31.5 1 60.97 785 PRO B C 1
ATOM 12500 O O . PRO B 1 785 ? -37.875 49.5 30.406 1 60.97 785 PRO B O 1
ATOM 12503 N N . ALA B 1 786 ? -37.562 49.688 32.531 1 59.75 786 ALA B N 1
ATOM 12504 C CA . ALA B 1 786 ? -37.5 51.156 32.531 1 59.75 786 ALA B CA 1
ATOM 12505 C C . ALA B 1 786 ? -36.156 51.625 32.062 1 59.75 786 ALA B C 1
ATOM 12507 O O . ALA B 1 786 ? -35.719 52.719 32.406 1 59.75 786 ALA B O 1
ATOM 12508 N N . ALA B 1 787 ? -35.406 50.969 31.312 1 64.69 787 ALA B N 1
ATOM 12509 C CA . ALA B 1 787 ? -34.219 51.312 30.547 1 64.69 787 ALA B CA 1
ATOM 12510 C C . ALA B 1 787 ? -33 51.469 31.453 1 64.69 787 ALA B C 1
ATOM 12512 O O . ALA B 1 787 ? -32.031 52.156 31.109 1 64.69 787 ALA B O 1
ATOM 12513 N N . GLN B 1 788 ? -33.188 50.844 32.688 1 77.44 788 GLN B N 1
ATOM 12514 C CA . GLN B 1 788 ? -32.031 50.906 33.562 1 77.44 788 GLN B CA 1
ATOM 12515 C C . GLN B 1 788 ? -31.297 49.562 33.594 1 77.44 788 GLN B C 1
ATOM 12517 O O . GLN B 1 788 ? -31.922 48.5 33.75 1 77.44 788 GLN B O 1
ATOM 12522 N N . THR B 1 789 ? -30.031 49.531 33.375 1 84.88 789 THR B N 1
ATOM 12523 C CA . THR B 1 789 ? -29.172 48.344 33.406 1 84.88 789 THR B CA 1
ATOM 12524 C C . THR B 1 789 ? -28.203 48.438 34.594 1 84.88 789 THR B C 1
ATOM 12526 O O . THR B 1 789 ? -27.625 49.5 34.844 1 84.88 789 THR B O 1
ATOM 12529 N N . GLU B 1 790 ? -28.219 47.375 35.469 1 88.19 790 GLU B N 1
ATOM 12530 C CA . GLU B 1 790 ? -27.312 47.312 36.594 1 88.19 790 GLU B CA 1
ATOM 12531 C C . GLU B 1 790 ? -26.297 46.188 36.406 1 88.19 790 GLU B C 1
ATOM 12533 O O . GLU B 1 790 ? -26.672 45.031 36.125 1 88.19 790 GLU B O 1
ATOM 12538 N N . MET B 1 791 ? -25.062 46.594 36.406 1 87.94 791 MET B N 1
ATOM 12539 C CA . MET B 1 791 ? -23.969 45.625 36.406 1 87.94 791 MET B CA 1
ATOM 12540 C C . MET B 1 791 ? -23.312 45.531 37.781 1 87.94 791 MET B C 1
ATOM 12542 O O . MET B 1 791 ? -22.953 46.562 38.375 1 87.94 791 MET B O 1
ATOM 12546 N N . SER B 1 792 ? -23.156 44.312 38.312 1 89.81 792 SER B N 1
ATOM 12547 C CA . SER B 1 792 ? -22.594 44.188 39.656 1 89.81 792 SER B CA 1
ATOM 12548 C C . SER B 1 792 ? -21.453 43.156 39.656 1 89.81 792 SER B C 1
ATOM 12550 O O . SER B 1 792 ? -21.516 42.125 39 1 89.81 792 SER B O 1
ATOM 12552 N N . ILE B 1 793 ? -20.359 43.562 40.344 1 90.12 793 ILE B N 1
ATOM 12553 C CA . ILE B 1 793 ? -19.188 42.719 40.562 1 90.12 793 ILE B CA 1
ATOM 12554 C C . ILE B 1 793 ? -19 42.469 42.062 1 90.12 793 ILE B C 1
ATOM 12556 O O . ILE B 1 793 ? -19.016 43.438 42.844 1 90.12 793 ILE B O 1
ATOM 12560 N N . GLN B 1 794 ? -18.828 41.25 42.469 1 89.69 794 GLN B N 1
ATOM 12561 C CA . GLN B 1 794 ? -18.5 40.906 43.844 1 89.69 794 GLN B CA 1
ATOM 12562 C C . GLN B 1 794 ? -17.094 40.312 43.938 1 89.69 794 GLN B C 1
ATOM 12564 O O . GLN B 1 794 ? -16.75 39.375 43.25 1 89.69 794 GLN B O 1
ATOM 12569 N N . LEU B 1 795 ? -16.312 40.938 44.719 1 87.12 795 LEU B N 1
ATOM 12570 C CA . LEU B 1 795 ? -14.938 40.531 44.938 1 87.12 795 LEU B CA 1
ATOM 12571 C C . LEU B 1 795 ? -14.625 40.375 46.438 1 87.12 795 LEU B C 1
ATOM 12573 O O . LEU B 1 795 ? -15.102 41.188 47.25 1 87.12 795 LEU B O 1
ATOM 12577 N N . THR B 1 796 ? -13.867 39.375 46.781 1 86.12 796 THR B N 1
ATOM 12578 C CA . THR B 1 796 ? -13.297 39.219 48.094 1 86.12 796 THR B CA 1
ATOM 12579 C C . THR B 1 796 ? -11.805 39.531 48.094 1 86.12 796 THR B C 1
ATOM 12581 O O . THR B 1 796 ? -11.023 38.844 47.438 1 86.12 796 THR B O 1
ATOM 12584 N N . LEU B 1 797 ? -11.477 40.594 48.75 1 85.62 797 LEU B N 1
ATOM 12585 C CA . LEU B 1 797 ? -10.078 41.031 48.75 1 85.62 797 LEU B CA 1
ATOM 12586 C C . LEU B 1 797 ? -9.492 41 50.125 1 85.62 797 LEU B C 1
ATOM 12588 O O . LEU B 1 797 ? -10.195 41.25 51.125 1 85.62 797 LEU B O 1
ATOM 12592 N N . ASN B 1 798 ? -8.188 40.719 50.188 1 85.56 798 ASN B N 1
ATOM 12593 C CA . ASN B 1 798 ? -7.461 40.75 51.469 1 85.56 798 ASN B CA 1
ATOM 12594 C C . ASN B 1 798 ? -7.199 42.188 51.906 1 85.56 798 ASN B C 1
ATOM 12596 O O . ASN B 1 798 ? -6.852 43.062 51.094 1 85.56 798 ASN B O 1
ATOM 12600 N N . LEU B 1 799 ? -7.441 42.375 53.156 1 84.88 799 LEU B N 1
ATOM 12601 C CA . LEU B 1 799 ? -7.23 43.719 53.719 1 84.88 799 LEU B CA 1
ATOM 12602 C C . LEU B 1 799 ? -5.746 44 53.938 1 84.88 799 LEU B C 1
ATOM 12604 O O . LEU B 1 799 ? -4.996 43.094 54.312 1 84.88 799 LEU B O 1
ATOM 12608 N N . ALA B 1 800 ? -5.348 45.156 53.5 1 81.62 800 ALA B N 1
ATOM 12609 C CA . ALA B 1 800 ? -3.973 45.594 53.719 1 81.62 800 ALA B CA 1
ATOM 12610 C C . ALA B 1 800 ? -3.914 46.75 54.719 1 81.62 800 ALA B C 1
ATOM 12612 O O . ALA B 1 800 ? -4.93 47.375 55 1 81.62 800 ALA B O 1
ATOM 12613 N N . LYS B 1 801 ? -2.754 46.906 55.375 1 77.5 801 LYS B N 1
ATOM 12614 C CA . LYS B 1 801 ? -2.521 48.031 56.281 1 77.5 801 LYS B CA 1
ATOM 12615 C C . LYS B 1 801 ? -2.248 49.312 55.469 1 77.5 801 LYS B C 1
ATOM 12617 O O . LYS B 1 801 ? -1.718 49.25 54.375 1 77.5 801 LYS B O 1
ATOM 12622 N N . GLN B 1 802 ? -2.734 50.344 55.906 1 73.62 802 GLN B N 1
ATOM 12623 C CA . GLN B 1 802 ? -2.529 51.625 55.25 1 73.62 802 GLN B CA 1
ATOM 12624 C C . GLN B 1 802 ? -1.045 51.906 55.031 1 73.62 802 GLN B C 1
ATOM 12626 O O . GLN B 1 802 ? -0.669 52.531 54.031 1 73.62 802 GLN B O 1
ATOM 12631 N N . SER B 1 803 ? -0.207 51.438 55.906 1 65.12 803 SER B N 1
ATOM 12632 C CA . SER B 1 803 ? 1.229 51.688 55.812 1 65.12 803 SER B CA 1
ATOM 12633 C C . SER B 1 803 ? 1.847 50.906 54.656 1 65.12 803 SER B C 1
ATOM 12635 O O . SER B 1 803 ? 2.918 51.25 54.156 1 65.12 803 SER B O 1
ATOM 12637 N N . ALA B 1 804 ? 1.199 49.969 54.156 1 64.5 804 ALA B N 1
ATOM 12638 C CA . ALA B 1 804 ? 1.746 49.125 53.094 1 64.5 804 ALA B CA 1
ATOM 12639 C C . ALA B 1 804 ? 1.478 49.719 51.719 1 64.5 804 ALA B C 1
ATOM 12641 O O . ALA B 1 804 ? 2.102 49.344 50.719 1 64.5 804 ALA B O 1
ATOM 12642 N N . VAL B 1 805 ? 0.577 50.375 51.75 1 61.12 805 VAL B N 1
ATOM 12643 C CA . VAL B 1 805 ? 0.26 51 50.469 1 61.12 805 VAL B CA 1
ATOM 12644 C C . VAL B 1 805 ? 1.268 52.125 50.156 1 61.12 805 VAL B C 1
ATOM 12646 O O . VAL B 1 805 ? 1.497 53 51 1 61.12 805 VAL B O 1
ATOM 12649 N N . SER B 1 806 ? 2.367 51.844 49.594 1 50.38 806 SER B N 1
ATOM 12650 C CA . SER B 1 806 ? 3.328 52.875 49.188 1 50.38 806 SER B CA 1
ATOM 12651 C C . SER B 1 806 ? 2.635 54.062 48.531 1 50.38 806 SER B C 1
ATOM 12653 O O . SER B 1 806 ? 2 53.906 47.469 1 50.38 806 SER B O 1
ATOM 12655 N N . TYR B 1 807 ? 2.07 54.844 49.375 1 40.66 807 TYR B N 1
ATOM 12656 C CA . TYR B 1 807 ? 1.72 56.125 48.75 1 40.66 807 TYR B CA 1
ATOM 12657 C C . TYR B 1 807 ? 2.943 56.781 48.125 1 40.66 807 TYR B C 1
ATOM 12659 O O . TYR B 1 807 ? 3.973 56.938 48.781 1 40.66 807 TYR B O 1
ATOM 12667 N N . THR B 1 808 ? 3.57 56.531 47.25 1 35.25 808 THR B N 1
ATOM 12668 C CA . THR B 1 808 ? 4.418 57.625 46.781 1 35.25 808 THR B CA 1
ATOM 12669 C C . THR B 1 808 ? 3.875 58.969 47.219 1 35.25 808 THR B C 1
ATOM 12671 O O . THR B 1 808 ? 2.73 59.312 46.938 1 35.25 808 THR B O 1
ATOM 12674 N N . LYS B 1 809 ? 4.367 59.469 48.375 1 35.25 809 LYS B N 1
ATOM 12675 C CA . LYS B 1 809 ? 4.328 60.812 48.906 1 35.25 809 LYS B CA 1
ATOM 12676 C C . LYS B 1 809 ? 4.164 61.844 47.781 1 35.25 809 LYS B C 1
ATOM 12678 O O . LYS B 1 809 ? 5.145 62.25 47.156 1 35.25 809 LYS B O 1
ATOM 12683 N N . TYR B 1 810 ? 3.383 61.812 46.938 1 30.09 810 TYR B N 1
ATOM 12684 C CA . TYR B 1 810 ? 3.053 63.125 46.375 1 30.09 810 TYR B CA 1
ATOM 12685 C C . TYR B 1 810 ? 2.594 64.062 47.5 1 30.09 810 TYR B C 1
ATOM 12687 O O . TYR B 1 810 ? 1.447 64 47.938 1 30.09 810 TYR B O 1
ATOM 12695 N N . GLU B 1 811 ? 3.275 64.125 48.688 1 27.98 811 GLU B N 1
ATOM 12696 C CA . GLU B 1 811 ? 3.236 65.062 49.812 1 27.98 811 GLU B CA 1
ATOM 12697 C C . GLU B 1 811 ? 2.609 66.375 49.406 1 27.98 811 GLU B C 1
ATOM 12699 O O . GLU B 1 811 ? 2.607 66.75 48.219 1 27.98 811 GLU B O 1
ATOM 12704 N N . SER B 1 812 ? 2.084 67.25 50.562 1 26.5 812 SER B N 1
ATOM 12705 C CA . SER B 1 812 ? 1.57 68.5 51 1 26.5 812 SER B CA 1
ATOM 12706 C C . SER B 1 812 ? 2.463 69.625 50.531 1 26.5 812 SER B C 1
ATOM 12708 O O . SER B 1 812 ? 3.51 69.938 51.125 1 26.5 812 SER B O 1
ATOM 12710 N N . MET B 1 813 ? 3.162 69.688 49.594 1 23.5 813 MET B N 1
ATOM 12711 C CA . MET B 1 813 ? 3.512 71.125 49.312 1 23.5 813 MET B CA 1
ATOM 12712 C C . MET B 1 813 ? 2.258 71.938 49.156 1 23.5 813 MET B C 1
ATOM 12714 O O . MET B 1 813 ? 1.821 72.25 48.062 1 23.5 813 MET B O 1
ATOM 12718 N N . ALA B 1 814 ? 1.229 71.562 50.062 1 23.73 814 ALA B N 1
ATOM 12719 C CA . ALA B 1 814 ? 0.66 72.75 50.719 1 23.73 814 ALA B CA 1
ATOM 12720 C C . ALA B 1 814 ? 1.42 73.062 52 1 23.73 814 ALA B C 1
ATOM 12722 O O . ALA B 1 814 ? 1.804 72.125 52.75 1 23.73 814 ALA B O 1
#

Solvent-accessible surface area (backbone atoms only — not comparable to full-atom values): 82653 Å² total; per-residue (Å²): 132,82,67,77,71,75,64,85,72,48,88,55,41,51,73,63,40,48,38,19,38,16,35,14,28,19,41,44,57,60,40,67,52,33,38,60,72,48,35,36,62,51,10,9,55,52,29,34,41,51,16,44,50,50,32,40,54,55,48,47,50,47,48,49,37,49,40,56,51,46,56,70,62,72,49,50,29,26,72,38,46,53,32,30,73,72,70,28,53,37,53,15,49,47,39,42,57,27,43,49,54,23,44,50,28,55,34,51,38,32,45,52,42,54,54,54,50,42,36,73,74,71,37,76,77,43,69,40,75,61,75,51,72,48,98,86,40,76,30,36,39,38,48,34,52,51,35,46,47,51,50,51,52,48,38,47,39,69,52,66,38,70,77,54,47,50,55,51,32,29,51,27,30,48,44,22,57,50,33,54,51,51,49,43,55,49,42,62,71,59,39,65,96,71,57,51,65,56,62,42,46,36,80,83,67,62,79,53,72,64,49,25,22,50,53,53,34,57,49,30,54,49,54,48,47,39,46,67,44,58,42,43,47,51,78,42,45,71,63,66,66,81,53,47,53,61,42,47,51,51,28,42,54,52,45,39,48,56,44,38,48,44,40,53,41,26,45,45,33,65,62,84,91,39,96,38,49,67,61,45,54,73,45,31,87,80,42,66,72,58,70,44,33,36,42,60,32,14,36,32,76,58,51,34,70,64,35,42,52,43,50,52,50,16,49,50,24,21,26,50,21,19,42,50,34,33,49,50,41,47,16,43,44,45,20,38,40,10,70,67,65,74,40,62,64,67,28,40,44,61,46,95,70,67,44,36,39,49,22,33,50,50,50,42,60,64,55,62,58,53,56,77,52,32,72,70,41,40,61,32,28,50,50,45,21,28,45,26,41,18,53,35,46,25,50,47,12,47,47,31,23,53,53,14,59,76,68,71,33,66,68,40,31,51,49,9,50,51,28,28,54,52,18,51,49,38,35,51,45,48,70,37,69,63,71,51,72,88,38,59,64,57,49,65,28,25,47,49,51,21,52,50,29,43,50,50,50,51,50,48,47,54,50,56,74,67,48,84,82,65,64,56,78,82,52,65,61,47,58,51,52,35,48,46,47,25,55,52,25,39,48,48,22,52,52,38,51,48,62,72,46,48,72,45,42,81,74,65,36,70,64,55,53,49,52,52,49,49,54,50,48,50,53,44,49,51,54,53,51,51,47,49,53,52,50,48,49,51,50,52,51,54,47,51,52,46,52,53,49,52,52,49,37,51,49,47,49,50,52,45,48,52,50,47,52,47,45,48,52,48,25,51,51,53,38,53,50,33,52,28,39,34,47,28,28,48,50,30,43,58,54,49,54,58,50,72,69,52,82,63,73,76,62,67,68,57,55,49,50,33,50,50,25,33,51,46,34,36,54,50,32,52,52,46,43,52,51,29,55,48,55,55,38,42,72,49,44,69,59,78,51,72,73,83,63,68,37,53,34,50,51,59,58,51,51,49,53,54,47,60,45,42,49,58,60,32,51,72,47,48,32,50,75,46,76,44,59,81,54,44,89,74,42,32,23,40,37,37,62,68,58,55,48,47,42,48,48,49,52,52,49,50,45,57,68,25,27,47,81,63,27,48,38,40,36,37,40,36,54,80,44,77,38,80,48,79,59,79,64,78,74,81,83,79,68,64,69,45,54,18,33,31,35,37,39,36,42,35,26,32,46,36,69,73,50,52,72,71,45,76,54,62,58,56,50,49,51,40,48,51,54,34,50,75,58,68,29,48,77,48,77,50,74,52,93,88,35,37,34,38,37,38,37,40,37,65,33,38,57,38,59,72,82,62,30,76,64,75,77,79,68,72,88,111,131,80,67,76,70,76,65,86,74,48,88,56,42,51,73,63,40,47,37,19,38,15,35,14,29,20,40,43,57,59,40,67,52,32,40,60,72,48,34,34,62,51,10,9,54,50,28,33,42,51,17,45,50,51,31,40,55,54,48,48,49,47,49,49,36,49,38,55,52,46,56,70,61,71,49,50,29,26,72,38,46,53,32,29,74,71,70,27,51,37,54,14,48,46,39,42,55,28,42,49,54,23,44,48,28,55,33,51,38,32,45,51,41,53,55,52,52,42,37,73,73,72,37,74,79,43,70,40,76,60,74,51,71,46,98,85,38,76,32,37,38,38,48,35,53,52,34,46,47,52,49,50,52,47,37,47,39,70,52,66,37,71,76,54,46,52,57,51,33,28,52,27,30,48,43,22,56,48,33,53,51,51,50,42,54,51,41,62,70,58,39,64,97,71,56,50,65,58,62,43,47,36,81,84,69,63,78,53,72,65,50,28,21,47,52,53,34,57,50,32,54,48,55,48,45,38,46,67,43,58,41,44,47,53,77,42,46,69,63,66,65,80,54,46,53,61,43,47,52,51,28,44,53,51,46,39,48,56,45,37,48,44,39,54,41,26,46,46,34,64,61,85,91,41,95,39,48,66,61,44,53,74,45,31,88,79,41,66,73,57,70,44,33,36,42,60,33,14,36,31,76,58,51,33,71,63,35,41,51,42,50,51,51,17,48,51,23,20,26,51,20,20,41,47,33,33,49,51,42,49,16,42,45,46,21,39,40,10,70,68,65,75,39,61,64,68,27,37,43,61,46,96,71,66,44,36,40,49,23,32,49,51,50,43,60,63,56,62,58,53,56,78,52,30,72,71,42,39,60,33,27,50,49,46,23,28,42,27,42,18,50,35,46,26,49,47,13,46,47,31,23,54,54,16,61,75,67,70,35,67,69,41,32,52,48,9,51,51,27,26,53,52,20,50,49,40,36,50,46,48,71,37,68,61,71,50,70,88,39,58,64,57,49,65,28,24,46,50,52,21,51,49,27,42,52,52,50,52,50,49,46,55,49,56,76,67,49,86,82,64,66,57,78,82,52,64,60,46,58,51,52,34,48,47,47,25,55,50,26,40,48,48,22,53,52,39,51,48,62,71,45,47,72,45,42,81,74,64,35,70,65,55,52,49,52,52,50,51,53,51,48,49,52,44,50,52,52,51,51,52,48,48,52,52,51,49,50,52,50,50,52,53,47,51,51,47,52,53,49,51,51,50,36,51,50,47,49,50,51,44,47,51,52,49,53,48,46,48,52,48,26,51,51,51,38,53,52,33,52,26,40,35,47,28,29,48,49,30,44,58,55,48,54,59,51,71,70,53,82,63,72,75,61,67,68,58,54,49,52,34,50,49,25,35,51,45,34,37,52,47,33,53,54,47,44,52,52,31,54,48,54,55,38,41,72,50,44,68,70,74,53,70,72,82,61,66,37,52,33,49,53,59,57,52,50,50,53,53,47,60,45,41,50,58,59,31,51,72,47,47,33,49,74,44,77,43,62,81,54,43,90,74,42,32,24,40,38,37,61,67,57,54,48,48,44,49,49,49,53,52,50,51,44,57,67,24,28,46,81,62,27,48,36,38,37,37,40,37,55,80,45,79,40,78,46,79,63,78,64,80,68,86,83,79,71,65,70,46,53,18,34,31,35,36,40,37,42,36,26,32,49,36,77,82,56,54,53,60,68,65,51,48,52,50,49,49,51,39,48,51,54,35,49,74,59,69,29,49,79,50,77,50,73,51,92,87,35,37,36,38,37,38,36,39,38,66,34,39,57,37,58,72,83,60,29,76,63,76,76,79,68,69,90,110

pLDDT: mean 80.17, std 14.97, range [23.12, 97.12]